Protein AF-0000000067927291 (afdb_homodimer)

InterPro domains:
  IPR000182 GNAT domain [PF00583] (773-874)
  IPR000182 GNAT domain [PS51186] (739-893)
  IPR003781 CoA-binding [PF13380] (13-134)
  IPR003781 CoA-binding [SM00881] (9-104)
  IPR013815 ATP-grasp fold, subdomain 1 [G3DSA:3.30.1490.20] (507-587)
  IPR016102 Succinyl-CoA synthetase-like [G3DSA:3.40.50.261] (130-290)
  IPR016102 Succinyl-CoA synthetase-like [G3DSA:3.40.50.261] (293-460)
  IPR016102 Succinyl-CoA synthetase-like [SSF52210] (132-291)
  IPR016102 Succinyl-CoA synthetase-like [SSF52210] (298-453)
  IPR016181 Acyl-CoA N-acyltransferase [SSF55729] (739-879)
  IPR032875 Succinyl-CoA synthetase-like, flavodoxin domain [PF13607] (151-287)
  IPR036291 NAD(P)-binding domain superfamily [SSF51735] (2-137)
  IPR043938 Ligase-CoA domain [PF19045] (300-453)
  IPR051538 Acyl-CoA Synthetase/Transferase [PTHR43334] (1-709)

Structure (mmCIF, N/CA/C/O backbone):
data_AF-0000000067927291-model_v1
#
loop_
_entity.id
_entity.type
_entity.pdbx_description
1 polymer 'Fused acyl-CoA synthetase: NAD(P)-binding subunit ATP-binding subunit'
#
loop_
_atom_site.group_PDB
_atom_site.id
_atom_site.type_symbol
_atom_site.label_atom_id
_atom_site.label_alt_id
_atom_site.label_comp_id
_atom_site.label_asym_id
_atom_site.label_entity_id
_atom_site.label_seq_id
_atom_site.pdbx_PDB_ins_code
_atom_site.Cartn_x
_atom_site.Cartn_y
_atom_site.Cartn_z
_atom_site.occupancy
_atom_site.B_iso_or_equiv
_atom_site.auth_seq_id
_atom_site.auth_comp_id
_atom_site.auth_asym_id
_atom_site.auth_atom_id
_atom_site.pdbx_PDB_model_num
ATOM 1 N N . MET A 1 1 ? 6.761 37.313 16.044 1 39.29 1 MET A N 1
ATOM 2 C CA . MET A 1 1 ? 7.672 37.076 17.16 1 39.29 1 MET A CA 1
ATOM 3 C C . MET A 1 1 ? 8.146 35.627 17.178 1 39.29 1 MET A C 1
ATOM 5 O O . MET A 1 1 ? 9.057 35.277 17.929 1 39.29 1 MET A O 1
ATOM 9 N N . THR A 1 2 ? 7.203 34.718 16.675 1 59.97 2 THR A N 1
ATOM 10 C CA . THR A 1 2 ? 7.498 33.317 16.955 1 59.97 2 THR A CA 1
ATOM 11 C C . THR A 1 2 ? 8.888 32.945 16.447 1 59.97 2 THR A C 1
ATOM 13 O O . THR A 1 2 ? 9.55 32.074 17.016 1 59.97 2 THR A O 1
ATOM 16 N N . ILE A 1 3 ? 9.36 33.886 15.715 1 76.16 3 ILE A N 1
ATOM 17 C CA . ILE A 1 3 ? 10.673 33.503 15.208 1 76.16 3 ILE A CA 1
ATOM 18 C C . ILE A 1 3 ? 11.736 34.452 15.756 1 76.16 3 ILE A C 1
ATOM 20 O O . ILE A 1 3 ? 12.883 34.436 15.305 1 76.16 3 ILE A O 1
ATOM 24 N N . ARG A 1 4 ? 11.306 35.195 16.749 1 76.97 4 ARG A N 1
ATOM 25 C CA . ARG A 1 4 ? 12.241 36.147 17.34 1 76.97 4 ARG A CA 1
ATOM 26 C C . ARG A 1 4 ? 13.481 35.438 17.874 1 76.97 4 ARG A C 1
ATOM 28 O O . ARG A 1 4 ? 13.373 34.417 18.556 1 76.97 4 ARG A O 1
ATOM 35 N N . ASN A 1 5 ? 14.583 35.977 17.53 1 85.69 5 ASN A N 1
ATOM 36 C CA . ASN A 1 5 ? 15.889 35.558 18.029 1 85.69 5 ASN A CA 1
ATOM 37 C C . ASN A 1 5 ? 16.316 34.222 17.428 1 85.69 5 ASN A C 1
ATOM 39 O O . ASN A 1 5 ? 17.456 33.791 17.609 1 85.69 5 ASN A O 1
ATOM 43 N N . LEU A 1 6 ? 15.419 33.537 16.661 1 89.54 6 LEU A N 1
ATOM 44 C CA . LEU A 1 6 ? 15.745 32.205 16.163 1 89.54 6 LEU A CA 1
ATOM 45 C C . LEU A 1 6 ? 16.793 32.28 15.057 1 89.54 6 LEU A C 1
ATOM 47 O O . LEU A 1 6 ? 17.432 31.276 14.734 1 89.54 6 LEU A O 1
ATOM 51 N N . GLU A 1 7 ? 16.92 33.437 14.497 1 84.71 7 GLU A N 1
ATOM 52 C CA . GLU A 1 7 ? 17.942 33.615 13.47 1 84.71 7 GLU A CA 1
ATOM 53 C C . GLU A 1 7 ? 19.338 33.353 14.028 1 84.71 7 GLU A C 1
ATOM 55 O O . GLU A 1 7 ? 20.229 32.91 13.302 1 84.71 7 GLU A O 1
ATOM 60 N N . TYR A 1 8 ? 19.489 33.599 15.352 1 90.92 8 TYR A N 1
ATOM 61 C CA . TYR A 1 8 ? 20.78 33.406 16.001 1 90.92 8 TYR A CA 1
ATOM 62 C C . TYR A 1 8 ? 21.115 31.924 16.121 1 90.92 8 TYR A C 1
ATOM 64 O O . TYR A 1 8 ? 22.273 31.558 16.334 1 90.92 8 TYR A O 1
ATOM 72 N N . ALA A 1 9 ? 20.168 31.089 16.005 1 92.62 9 ALA A N 1
ATOM 73 C CA . ALA A 1 9 ? 20.406 29.65 16.078 1 92.62 9 ALA A CA 1
ATOM 74 C C . ALA A 1 9 ? 21.059 29.136 14.798 1 92.62 9 ALA A C 1
ATOM 76 O O . ALA A 1 9 ? 21.845 28.186 14.833 1 92.62 9 ALA A O 1
ATOM 77 N N . VAL A 1 10 ? 20.769 29.816 13.646 1 89.65 10 VAL A N 1
ATOM 78 C CA . VAL A 1 10 ? 21.187 29.218 12.382 1 89.65 10 VAL A CA 1
ATOM 79 C C . VAL A 1 10 ? 22.285 30.067 11.746 1 89.65 10 VAL A C 1
ATOM 81 O O . VAL A 1 10 ? 22.965 29.621 10.819 1 89.65 10 VAL A O 1
ATOM 84 N N . SER A 1 11 ? 22.528 31.235 12.314 1 90.54 11 SER A N 1
ATOM 85 C CA . SER A 1 11 ? 23.615 32.084 11.836 1 90.54 11 SER A CA 1
ATOM 86 C C . SER A 1 11 ? 24.28 32.831 12.987 1 90.54 11 SER A C 1
ATOM 88 O O . SER A 1 11 ? 24.363 34.061 12.97 1 90.54 11 SER A O 1
ATOM 90 N N . PRO A 1 12 ? 24.853 32.032 13.885 1 94.62 12 PRO A N 1
ATOM 91 C CA . PRO A 1 12 ? 25.508 32.692 15.017 1 94.62 12 PRO A CA 1
ATOM 92 C C . PRO A 1 12 ? 26.9 33.215 14.671 1 94.62 12 PRO A C 1
ATOM 94 O O . PRO A 1 12 ? 27.595 32.627 13.839 1 94.62 12 PRO A O 1
ATOM 97 N N . LYS A 1 13 ? 27.273 34.23 15.321 1 94.46 13 LYS A N 1
ATOM 98 C CA . LYS A 1 13 ? 28.628 34.754 15.178 1 94.46 13 LYS A CA 1
ATOM 99 C C . LYS A 1 13 ? 29.544 34.218 16.274 1 94.46 13 LYS A C 1
ATOM 101 O O . LYS A 1 13 ? 30.769 34.293 16.159 1 94.46 13 LYS A O 1
ATOM 106 N N . SER A 1 14 ? 28.994 33.765 17.301 1 96.25 14 SER A N 1
ATOM 107 C CA . SER A 1 14 ? 29.726 33.191 18.425 1 96.25 14 SER A CA 1
ATOM 108 C C . SER A 1 14 ? 28.94 32.058 19.076 1 96.25 14 SER A C 1
ATOM 110 O O . SER A 1 14 ? 27.71 32.108 19.144 1 96.25 14 SER A O 1
ATOM 112 N N . VAL A 1 15 ? 29.723 31.017 19.568 1 97.67 15 VAL A N 1
ATOM 113 C CA . VAL A 1 15 ? 29.087 29.844 20.159 1 97.67 15 VAL A CA 1
ATOM 114 C C . VAL A 1 15 ? 29.783 29.482 21.469 1 97.67 15 VAL A C 1
ATOM 116 O O . VAL A 1 15 ? 31.014 29.446 21.535 1 97.67 15 VAL A O 1
ATOM 119 N N . ALA A 1 16 ? 29.025 29.286 22.511 1 98.03 16 ALA A N 1
ATOM 120 C CA . ALA A 1 16 ? 29.535 28.777 23.781 1 98.03 16 ALA A CA 1
ATOM 121 C C . ALA A 1 16 ? 29.058 27.349 24.031 1 98.03 16 ALA A C 1
ATOM 123 O O . ALA A 1 16 ? 27.893 27.026 23.79 1 98.03 16 ALA A O 1
ATOM 124 N N . VAL A 1 17 ? 29.95 26.471 24.428 1 98.26 17 VAL A N 1
ATOM 125 C CA . VAL A 1 17 ? 29.589 25.105 24.789 1 98.26 17 VAL A CA 1
ATOM 126 C C . VAL A 1 17 ? 29.788 24.896 26.289 1 98.26 17 VAL A C 1
ATOM 128 O O . VAL A 1 17 ? 30.921 24.765 26.758 1 98.26 17 VAL A O 1
ATOM 131 N N . VAL A 1 18 ? 28.687 24.84 26.982 1 98.15 18 VAL A N 1
ATOM 132 C CA . VAL A 1 18 ? 28.742 24.654 28.428 1 98.15 18 VAL A CA 1
ATOM 133 C C . VAL A 1 18 ? 28.784 23.164 28.757 1 98.15 18 VAL A C 1
ATOM 135 O O . VAL A 1 18 ? 27.842 22.428 28.454 1 98.15 18 VAL A O 1
ATOM 138 N N . GLY A 1 19 ? 29.745 22.746 29.388 1 96.26 19 GLY A N 1
ATOM 139 C CA . GLY A 1 19 ? 29.973 21.334 29.648 1 96.26 19 GLY A CA 1
ATOM 140 C C . GLY A 1 19 ? 30.997 20.713 28.718 1 96.26 19 GLY A C 1
ATOM 141 O O . GLY A 1 19 ? 31.075 19.488 28.6 1 96.26 19 GLY A O 1
ATOM 142 N N . ALA A 1 20 ? 31.676 21.519 27.994 1 95.77 20 ALA A N 1
ATOM 143 C CA . ALA A 1 20 ? 32.757 21.038 27.138 1 95.77 20 ALA A CA 1
ATOM 144 C C . ALA A 1 20 ? 33.808 20.288 27.952 1 95.77 20 ALA A C 1
ATOM 146 O O . ALA A 1 20 ? 34.139 20.69 29.07 1 95.77 20 ALA A O 1
ATOM 147 N N . THR A 1 21 ? 34.292 19.173 27.376 1 93.27 21 THR A N 1
ATOM 148 C CA . THR A 1 21 ? 35.259 18.346 28.09 1 93.27 21 THR A CA 1
ATOM 149 C C . THR A 1 21 ? 36.159 17.599 27.11 1 93.27 21 THR A C 1
ATOM 151 O O . THR A 1 21 ? 35.913 17.608 25.902 1 93.27 21 THR A O 1
ATOM 154 N N . GLU A 1 22 ? 37.207 17.035 27.665 1 91.79 22 GLU A N 1
ATOM 155 C CA . GLU A 1 22 ? 38.104 16.21 26.862 1 91.79 22 GLU A CA 1
ATOM 156 C C . GLU A 1 22 ? 37.866 14.725 27.119 1 91.79 22 GLU A C 1
ATOM 158 O O . GLU A 1 22 ? 38.477 13.872 26.472 1 91.79 22 GLU A O 1
ATOM 163 N N . ARG A 1 23 ? 36.981 14.514 27.942 1 86.52 23 ARG A N 1
ATOM 164 C CA . ARG A 1 23 ? 36.716 13.125 28.303 1 86.52 23 ARG A CA 1
ATOM 165 C C . ARG A 1 23 ? 36.135 12.353 27.123 1 86.52 23 ARG A C 1
ATOM 167 O O . ARG A 1 23 ? 35.127 12.762 26.543 1 86.52 23 ARG A O 1
ATOM 174 N N . ALA A 1 24 ? 36.681 11.212 26.895 1 83.41 24 ALA A N 1
ATOM 175 C CA . ALA A 1 24 ? 36.243 10.39 25.769 1 83.41 24 ALA A CA 1
ATOM 176 C C . ALA A 1 24 ? 34.835 9.85 25.999 1 83.41 24 ALA A C 1
ATOM 178 O O . ALA A 1 24 ? 34.503 9.413 27.104 1 83.41 24 ALA A O 1
ATOM 179 N N . GLY A 1 25 ? 34.031 9.99 24.954 1 81.99 25 GLY A N 1
ATOM 180 C CA . GLY A 1 25 ? 32.696 9.419 25.03 1 81.99 25 GLY A CA 1
ATOM 181 C C . GLY A 1 25 ? 31.665 10.382 25.587 1 81.99 25 GLY A C 1
ATOM 182 O O . GLY A 1 25 ? 30.468 10.087 25.588 1 81.99 25 GLY A O 1
ATOM 183 N N . ALA A 1 26 ? 32.146 11.476 26.099 1 89.03 26 ALA A N 1
ATOM 184 C CA . ALA A 1 26 ? 31.21 12.455 26.646 1 89.03 26 ALA A CA 1
ATOM 185 C C . ALA A 1 26 ? 30.554 13.269 25.534 1 89.03 26 ALA A C 1
ATOM 187 O O . ALA A 1 26 ? 31.197 13.592 24.532 1 89.03 26 ALA A O 1
ATOM 188 N N . VAL A 1 27 ? 29.321 13.638 25.773 1 91.78 27 VAL A N 1
ATOM 189 C CA . VAL A 1 27 ? 28.552 14.405 24.798 1 91.78 27 VAL A CA 1
ATOM 190 C C . VAL A 1 27 ? 29.218 15.759 24.564 1 91.78 27 VAL A C 1
ATOM 192 O O . VAL A 1 27 ? 29.298 16.23 23.427 1 91.78 27 VAL A O 1
ATOM 195 N N . GLY A 1 28 ? 29.714 16.328 25.631 1 93.63 28 GLY A N 1
ATOM 196 C CA . GLY A 1 28 ? 30.347 17.635 25.537 1 93.63 28 GLY A CA 1
ATOM 197 C C . GLY A 1 28 ? 31.565 17.644 24.633 1 93.63 28 GLY A C 1
ATOM 198 O O . GLY A 1 28 ? 31.832 18.637 23.953 1 93.63 28 GLY A O 1
ATOM 199 N N . ARG A 1 29 ? 32.304 16.586 24.652 1 93.63 29 ARG A N 1
ATOM 200 C CA . ARG A 1 29 ? 33.47 16.466 23.783 1 93.63 29 ARG A CA 1
ATOM 201 C C . ARG A 1 29 ? 33.054 16.376 22.318 1 93.63 29 ARG A C 1
ATOM 203 O O . ARG A 1 29 ? 33.638 17.04 21.46 1 93.63 29 ARG A O 1
ATOM 210 N N . VAL A 1 30 ? 32.094 15.57 22.05 1 92.89 30 VAL A N 1
ATOM 211 C CA . VAL A 1 30 ? 31.645 15.351 20.679 1 92.89 30 VAL A CA 1
ATOM 212 C C . VAL A 1 30 ? 31.12 16.659 20.092 1 92.89 30 VAL A C 1
ATOM 214 O O . VAL A 1 30 ? 31.462 17.022 18.964 1 92.89 30 VAL A O 1
ATOM 217 N N . VAL A 1 31 ? 30.348 17.374 20.87 1 95.82 31 VAL A N 1
ATOM 218 C CA . VAL A 1 31 ? 29.746 18.616 20.397 1 95.82 31 VAL A CA 1
ATOM 219 C C . VAL A 1 31 ? 30.839 19.639 20.097 1 95.82 31 VAL A C 1
ATOM 221 O O . VAL A 1 31 ? 30.83 20.276 19.04 1 95.82 31 VAL A O 1
ATOM 224 N N . PHE A 1 32 ? 31.709 19.757 21.067 1 96.08 32 PHE A N 1
ATOM 225 C CA . PHE A 1 32 ? 32.77 20.743 20.9 1 96.08 32 PHE A CA 1
ATOM 226 C C . PHE A 1 32 ? 33.639 20.404 19.695 1 96.08 32 PHE A C 1
ATOM 228 O O . PHE A 1 32 ? 33.962 21.281 18.89 1 96.08 32 PHE A O 1
ATOM 235 N N . ASN A 1 33 ? 34.022 19.188 19.551 1 94.48 33 ASN A N 1
ATOM 236 C CA . ASN A 1 33 ? 34.829 18.741 18.421 1 94.48 33 ASN A CA 1
ATOM 237 C C . ASN A 1 33 ? 34.12 18.99 17.093 1 94.48 33 ASN A C 1
ATOM 239 O O . ASN A 1 33 ? 34.757 19.352 16.102 1 94.48 33 ASN A O 1
ATOM 243 N N . ASN A 1 34 ? 32.846 18.71 17.05 1 95.45 34 ASN A N 1
ATOM 244 C CA . ASN A 1 34 ? 32.078 18.885 15.822 1 95.45 34 ASN A CA 1
ATOM 245 C C . ASN A 1 34 ? 32.062 20.344 15.374 1 95.45 34 ASN A C 1
ATOM 247 O O . ASN A 1 34 ? 32.068 20.631 14.176 1 95.45 34 ASN A O 1
ATOM 251 N N . ILE A 1 35 ? 32.004 21.266 16.363 1 96.51 35 ILE A N 1
ATOM 252 C CA . ILE A 1 35 ? 32.001 22.687 16.031 1 96.51 35 ILE A CA 1
ATOM 253 C C . ILE A 1 35 ? 33.371 23.093 15.49 1 96.51 35 ILE A C 1
ATOM 255 O O . ILE A 1 35 ? 33.464 23.78 14.471 1 96.51 35 ILE A O 1
ATOM 259 N N . VAL A 1 36 ? 34.392 22.577 16.11 1 95.45 36 VAL A N 1
ATOM 260 C CA . VAL A 1 36 ? 35.756 22.948 15.748 1 95.45 36 VAL A CA 1
ATOM 261 C C . VAL A 1 36 ? 36.123 22.321 14.405 1 95.45 36 VAL A C 1
ATOM 263 O O . VAL A 1 36 ? 36.596 23.011 13.499 1 95.45 36 VAL A O 1
ATOM 266 N N . VAL A 1 37 ? 35.853 21.066 14.296 1 93.15 37 VAL A N 1
ATOM 267 C CA . VAL A 1 37 ? 36.221 20.327 13.092 1 93.15 37 VAL A CA 1
ATOM 268 C C . VAL A 1 37 ? 35.337 20.763 11.927 1 93.15 37 VAL A C 1
ATOM 270 O O . VAL A 1 37 ? 35.762 20.729 10.77 1 93.15 37 VAL A O 1
ATOM 273 N N . GLY A 1 38 ? 34.089 21.13 12.27 1 92.44 38 GLY A N 1
ATOM 274 C CA . GLY A 1 38 ? 33.18 21.594 11.234 1 92.44 38 GLY A CA 1
ATOM 275 C C . GLY A 1 38 ? 33.632 22.885 10.578 1 92.44 38 GLY A C 1
ATOM 276 O O . GLY A 1 38 ? 33.143 23.247 9.506 1 92.44 38 GLY A O 1
ATOM 277 N N . GLY A 1 39 ? 34.579 23.603 11.245 1 92.59 39 GLY A N 1
ATOM 278 C CA . GLY A 1 39 ? 35.176 24.783 10.64 1 92.59 39 GLY A CA 1
ATOM 279 C C . GLY A 1 39 ? 34.423 26.062 10.957 1 92.59 39 GLY A C 1
ATOM 280 O O . GLY A 1 39 ? 34.452 27.015 10.177 1 92.59 39 GLY A O 1
ATOM 281 N N . PHE A 1 40 ? 33.71 26.113 12.047 1 95.29 40 PHE A N 1
ATOM 282 C CA . PHE A 1 40 ? 32.99 27.323 12.423 1 95.29 40 PHE A CA 1
ATOM 283 C C . PHE A 1 40 ? 33.931 28.52 12.476 1 95.29 40 PHE A C 1
ATOM 285 O O . PHE A 1 40 ? 35.005 28.446 13.078 1 95.29 40 PHE A O 1
ATOM 292 N N . GLU A 1 41 ? 33.47 29.569 11.861 1 94.13 41 GLU A N 1
ATOM 293 C CA . GLU A 1 41 ? 34.366 30.707 11.67 1 94.13 41 GLU A CA 1
ATOM 294 C C . GLU A 1 41 ? 34.174 31.75 12.767 1 94.13 41 GLU A C 1
ATOM 296 O O . GLU A 1 41 ? 34.956 32.696 12.874 1 94.13 41 GLU A O 1
ATOM 301 N N . GLY A 1 42 ? 33.172 31.619 13.575 1 94.4 42 GLY A N 1
ATOM 302 C CA . GLY A 1 42 ? 32.943 32.558 14.662 1 94.4 42 GLY A CA 1
ATOM 303 C C . GLY A 1 42 ? 33.693 32.198 15.93 1 94.4 42 GLY A C 1
ATOM 304 O O . GLY A 1 42 ? 34.493 31.26 15.939 1 94.4 42 GLY A O 1
ATOM 305 N N . ASP A 1 43 ? 33.485 32.943 16.981 1 95.97 43 ASP A N 1
ATOM 306 C CA . ASP A 1 43 ? 34.118 32.692 18.272 1 95.97 43 ASP A CA 1
ATOM 307 C C . ASP A 1 43 ? 33.542 31.442 18.933 1 95.97 43 ASP A C 1
ATOM 309 O O . ASP A 1 43 ? 32.331 31.213 18.89 1 95.97 43 ASP A O 1
ATOM 313 N N . ILE A 1 44 ? 34.493 30.62 19.414 1 97.21 44 ILE A N 1
ATOM 314 C CA . ILE A 1 44 ? 34.095 29.401 20.11 1 97.21 44 ILE A CA 1
ATOM 315 C C . ILE A 1 44 ? 34.605 29.437 21.548 1 97.21 44 ILE A C 1
ATOM 317 O O . ILE A 1 44 ? 35.809 29.566 21.783 1 97.21 44 ILE A O 1
ATOM 321 N N . TRP A 1 45 ? 33.715 29.236 22.496 1 97.47 45 TRP A N 1
ATOM 322 C CA . TRP A 1 45 ? 34.101 29.36 23.898 1 97.47 45 TRP A CA 1
ATOM 323 C C . TRP A 1 45 ? 33.67 28.132 24.692 1 97.47 45 TRP A C 1
ATOM 325 O O . TRP A 1 45 ? 32.487 27.967 24.999 1 97.47 45 TRP A O 1
ATOM 335 N N . PRO A 1 46 ? 34.54 27.254 25.086 1 97.7 46 PRO A N 1
ATOM 336 C CA . PRO A 1 46 ? 34.2 26.169 26.009 1 97.7 46 PRO A CA 1
ATOM 337 C C . PRO A 1 46 ? 34.054 26.645 27.453 1 97.7 46 PRO A C 1
ATOM 339 O O . PRO A 1 46 ? 34.81 27.512 27.9 1 97.7 46 PRO A O 1
ATOM 342 N N . VAL A 1 47 ? 33.1 26.171 28.1 1 97.81 47 VAL A N 1
ATOM 343 C CA . VAL A 1 47 ? 32.866 26.523 29.496 1 97.81 47 VAL A CA 1
ATOM 344 C C . VAL A 1 47 ? 32.856 25.26 30.353 1 97.81 47 VAL A C 1
ATOM 346 O O . VAL A 1 47 ? 32.049 24.355 30.128 1 97.81 47 VAL A O 1
ATOM 349 N N . ASN A 1 48 ? 33.645 25.155 31.265 1 96.45 48 ASN A N 1
ATOM 350 C CA . ASN A 1 48 ? 33.77 24.05 32.209 1 96.45 48 ASN A CA 1
ATOM 351 C C . ASN A 1 48 ? 34.652 24.424 33.397 1 96.45 48 ASN A C 1
ATOM 353 O O . ASN A 1 48 ? 35.822 24.768 33.222 1 96.45 48 ASN A O 1
ATOM 357 N N . PRO A 1 49 ? 34.095 24.282 34.56 1 93.18 49 PRO A N 1
ATOM 358 C CA . PRO A 1 49 ? 34.869 24.718 35.725 1 93.18 49 PRO A CA 1
ATOM 359 C C . PRO A 1 49 ? 36.087 23.835 35.988 1 93.18 49 PRO A C 1
ATOM 361 O O . PRO A 1 49 ? 37.008 24.244 36.699 1 93.18 49 PRO A O 1
ATOM 364 N N . LYS A 1 50 ? 36.226 22.72 35.488 1 92.85 50 LYS A N 1
ATOM 365 C CA . LYS A 1 50 ? 37.265 21.753 35.83 1 92.85 50 LYS A CA 1
ATOM 366 C C . LYS A 1 50 ? 38.407 21.792 34.818 1 92.85 50 LYS A C 1
ATOM 368 O O . LYS A 1 50 ? 39.428 21.126 35.002 1 92.85 50 LYS A O 1
ATOM 373 N N . HIS A 1 51 ? 38.253 22.574 33.803 1 92.73 51 HIS A N 1
ATOM 374 C CA . HIS A 1 51 ? 39.257 22.6 32.745 1 92.73 51 HIS A CA 1
ATOM 375 C C . HIS A 1 51 ? 39.732 24.023 32.471 1 92.73 51 HIS A C 1
ATOM 377 O O . HIS A 1 51 ? 38.945 24.97 32.545 1 92.73 51 HIS A O 1
ATOM 383 N N . SER A 1 52 ? 40.941 24.198 32.134 1 91.83 52 SER A N 1
ATOM 384 C CA . SER A 1 52 ? 41.468 25.497 31.729 1 91.83 52 SER A CA 1
ATOM 385 C C . SER A 1 52 ? 41.545 25.613 30.21 1 91.83 52 SER A C 1
ATOM 387 O O . SER A 1 52 ? 41.558 26.719 29.667 1 91.83 52 SER A O 1
ATOM 389 N N . GLN A 1 53 ? 41.617 24.377 29.604 1 93.42 53 GLN A N 1
ATOM 390 C CA . GLN A 1 53 ? 41.646 24.299 28.147 1 93.42 53 GLN A CA 1
ATOM 391 C C . GLN A 1 53 ? 40.912 23.057 27.648 1 93.42 53 GLN A C 1
ATOM 393 O O . GLN A 1 53 ? 40.909 22.021 28.316 1 93.42 53 GLN A O 1
ATOM 398 N N . VAL A 1 54 ? 40.309 23.233 26.601 1 94.04 54 VAL A N 1
ATOM 399 C CA . VAL A 1 54 ? 39.656 22.113 25.931 1 94.04 54 VAL A CA 1
ATOM 400 C C . VAL A 1 54 ? 39.99 22.136 24.441 1 94.04 54 VAL A C 1
ATOM 402 O O . VAL A 1 54 ? 39.665 23.097 23.74 1 94.04 54 VAL A O 1
ATOM 405 N N . VAL A 1 55 ? 40.631 21.092 23.897 1 89.21 55 VAL A N 1
ATOM 406 C CA . VAL A 1 55 ? 40.996 20.908 22.497 1 89.21 55 VAL A CA 1
ATOM 407 C C . VAL A 1 55 ? 41.703 22.158 21.978 1 89.21 55 VAL A C 1
ATOM 409 O O . VAL A 1 55 ? 41.322 22.71 20.943 1 89.21 55 VAL A O 1
ATOM 412 N N . GLY A 1 56 ? 42.57 22.865 22.742 1 87.36 56 GLY A N 1
ATOM 413 C CA . GLY A 1 56 ? 43.41 23.975 22.321 1 87.36 56 GLY A CA 1
ATOM 414 C C . GLY A 1 56 ? 42.75 25.328 22.513 1 87.36 56 GLY A C 1
ATOM 415 O O . GLY A 1 56 ? 43.349 26.364 22.218 1 87.36 56 GLY A O 1
ATOM 416 N N . HIS A 1 57 ? 41.537 25.375 23.023 1 93.93 57 HIS A N 1
ATOM 417 C CA . HIS A 1 57 ? 40.838 26.628 23.285 1 93.93 57 HIS A CA 1
ATOM 418 C C . HIS A 1 57 ? 40.809 26.942 24.777 1 93.93 57 HIS A C 1
ATOM 420 O O . HIS A 1 57 ? 40.647 26.04 25.602 1 93.93 57 HIS A O 1
ATOM 426 N N . PRO A 1 58 ? 40.948 28.183 25.058 1 94.42 58 PRO A N 1
ATOM 427 C CA . PRO A 1 58 ? 40.814 28.553 26.469 1 94.42 58 PRO A CA 1
ATOM 428 C C . PRO A 1 58 ? 39.423 28.259 27.027 1 94.42 58 PRO A C 1
ATOM 430 O O . PRO A 1 58 ? 38.418 28.631 26.416 1 94.42 58 PRO A O 1
ATOM 433 N N . CYS A 1 59 ? 39.455 27.571 28.089 1 96.84 59 CYS A N 1
ATOM 434 C CA . CYS A 1 59 ? 38.206 27.178 28.733 1 96.84 59 CYS A CA 1
ATOM 435 C C . CYS A 1 59 ? 37.876 28.107 29.895 1 96.84 59 CYS A C 1
ATOM 437 O O . CYS A 1 59 ? 38.765 28.503 30.651 1 96.84 59 CYS A O 1
ATOM 439 N N . TYR A 1 60 ? 36.648 28.48 30.031 1 97.1 60 TYR A N 1
ATOM 440 C CA . TYR A 1 60 ? 36.188 29.392 31.072 1 97.1 60 TYR A CA 1
ATOM 441 C C . TYR A 1 60 ? 35.431 28.641 32.16 1 97.1 60 TYR A C 1
ATOM 443 O O . TYR A 1 60 ? 34.707 27.684 31.875 1 97.1 60 TYR A O 1
ATOM 451 N N . GLY A 1 61 ? 35.525 29.074 33.334 1 94.83 61 GLY A N 1
ATOM 452 C CA . GLY A 1 61 ? 34.921 28.373 34.456 1 94.83 61 GLY A CA 1
ATOM 453 C C . GLY A 1 61 ? 33.418 28.558 34.536 1 94.83 61 GLY A C 1
ATOM 454 O O . GLY A 1 61 ? 32.699 27.662 34.984 1 94.83 61 GLY A O 1
ATOM 455 N N . ARG A 1 62 ? 33.046 29.797 34.277 1 93.94 62 ARG A N 1
ATOM 456 C CA . ARG A 1 62 ? 31.624 30.121 34.305 1 93.94 62 ARG A CA 1
ATOM 457 C C . ARG A 1 62 ? 31.245 31.023 33.135 1 93.94 62 ARG A C 1
ATOM 459 O O . ARG A 1 62 ? 32.117 31.584 32.469 1 93.94 62 ARG A O 1
ATOM 466 N N . VAL A 1 63 ? 29.945 31.083 32.892 1 96.08 63 VAL A N 1
ATOM 467 C CA . VAL A 1 63 ? 29.411 31.844 31.767 1 96.08 63 VAL A CA 1
ATOM 468 C C . VAL A 1 63 ? 29.781 33.317 31.918 1 96.08 63 VAL A C 1
ATOM 470 O O . VAL A 1 63 ? 30.064 33.997 30.929 1 96.08 63 VAL A O 1
ATOM 473 N N . SER A 1 64 ? 29.826 33.837 33.105 1 92.75 64 SER A N 1
ATOM 474 C CA . SER A 1 64 ? 30.104 35.244 33.374 1 92.75 64 SER A CA 1
ATOM 475 C C . SER A 1 64 ? 31.528 35.613 32.97 1 92.75 64 SER A C 1
ATOM 477 O O . SER A 1 64 ? 31.829 36.786 32.739 1 92.75 64 SER A O 1
ATOM 479 N N . ASP A 1 65 ? 32.424 34.666 32.85 1 94.26 65 ASP A N 1
ATOM 480 C CA . ASP A 1 65 ? 33.835 34.898 32.557 1 94.26 65 ASP A CA 1
ATOM 481 C C . ASP A 1 65 ? 34.077 34.979 31.051 1 94.26 65 ASP A C 1
ATOM 483 O O . ASP A 1 65 ? 35.186 35.288 30.611 1 94.26 65 ASP A O 1
ATOM 487 N N . LEU A 1 66 ? 33.087 34.774 30.289 1 96.08 66 LEU A N 1
ATOM 488 C CA . LEU A 1 66 ? 33.244 34.786 28.838 1 96.08 66 LEU A CA 1
ATOM 489 C C . LEU A 1 66 ? 33.631 36.177 28.345 1 96.08 66 LEU A C 1
ATOM 491 O O . LEU A 1 66 ? 33.156 37.183 28.877 1 96.08 66 LEU A O 1
ATOM 495 N N . PRO A 1 67 ? 34.442 36.327 27.391 1 94.42 67 PRO A N 1
ATOM 496 C CA . PRO A 1 67 ? 34.911 37.624 26.898 1 94.42 67 PRO A CA 1
ATOM 497 C C . PRO A 1 67 ? 33.826 38.401 26.156 1 94.42 67 PRO A C 1
ATOM 499 O O . PRO A 1 67 ? 33.949 39.614 25.969 1 94.42 67 PRO A O 1
ATOM 502 N N . GLY A 1 68 ? 32.767 37.741 25.711 1 94.7 68 GLY A N 1
ATOM 503 C CA . GLY A 1 68 ? 31.659 38.37 25.01 1 94.7 68 GLY A CA 1
ATOM 504 C C . GLY A 1 68 ? 30.336 37.659 25.226 1 94.7 68 GLY A C 1
ATOM 505 O O . GLY A 1 68 ? 30.252 36.72 26.019 1 94.7 68 GLY A O 1
ATOM 506 N N . ILE A 1 69 ? 29.31 38.212 24.532 1 95.68 69 ILE A N 1
ATOM 507 C CA . ILE A 1 69 ? 27.981 37.613 24.602 1 95.68 69 ILE A CA 1
ATOM 508 C C . ILE A 1 69 ? 27.839 36.545 23.519 1 95.68 69 ILE A C 1
ATOM 510 O O . ILE A 1 69 ? 27.932 36.846 22.327 1 95.68 69 ILE A O 1
ATOM 514 N N . PRO A 1 70 ? 27.675 35.348 23.909 1 96.48 70 PRO A N 1
ATOM 515 C CA . PRO A 1 70 ? 27.459 34.333 22.876 1 96.48 70 PRO A CA 1
ATOM 516 C C . PRO A 1 70 ? 26.102 34.469 22.19 1 96.48 70 PRO A C 1
ATOM 518 O O . PRO A 1 70 ? 25.08 34.637 22.861 1 96.48 70 PRO A O 1
ATOM 521 N N . ASP A 1 71 ? 26.062 34.371 20.872 1 95.63 71 ASP A N 1
ATOM 522 C CA . ASP A 1 71 ? 24.809 34.348 20.123 1 95.63 71 ASP A CA 1
ATOM 523 C C . ASP A 1 71 ? 24.042 33.053 20.377 1 95.63 71 ASP A C 1
ATOM 525 O O . ASP A 1 71 ? 22.813 33.061 20.473 1 95.63 71 ASP A O 1
ATOM 529 N N . LEU A 1 72 ? 24.823 31.934 20.431 1 97.66 72 LEU A N 1
ATOM 530 C CA . LEU A 1 72 ? 24.284 30.593 20.627 1 97.66 72 LEU A CA 1
ATOM 531 C C . LEU A 1 72 ? 25.031 29.865 21.739 1 97.66 72 LEU A C 1
ATOM 533 O O . LEU A 1 72 ? 26.262 29.906 21.796 1 97.66 72 LEU A O 1
ATOM 537 N N . ALA A 1 73 ? 24.297 29.296 22.621 1 98.26 73 ALA A N 1
ATOM 538 C CA . ALA A 1 73 ? 24.894 28.466 23.664 1 98.26 73 ALA A CA 1
ATOM 539 C C . ALA A 1 73 ? 24.408 27.023 23.561 1 98.26 73 ALA A C 1
ATOM 541 O O . ALA A 1 73 ? 23.23 26.776 23.293 1 98.26 73 ALA A O 1
ATOM 542 N N . VAL A 1 74 ? 25.299 26.056 23.673 1 98.32 74 VAL A N 1
ATOM 543 C CA . VAL A 1 74 ? 24.963 24.637 23.718 1 98.32 74 VAL A CA 1
ATOM 544 C C . VAL A 1 74 ? 25.215 24.089 25.121 1 98.32 74 VAL A C 1
ATOM 546 O O . VAL A 1 74 ? 26.336 24.163 25.631 1 98.32 74 VAL A O 1
ATOM 549 N N . ILE A 1 75 ? 24.207 23.55 25.715 1 98.2 75 ILE A N 1
ATOM 550 C CA . ILE A 1 75 ? 24.301 23.094 27.097 1 98.2 75 ILE A CA 1
ATOM 551 C C . ILE A 1 75 ? 24.296 21.568 27.138 1 98.2 75 ILE A C 1
ATOM 553 O O . ILE A 1 75 ? 23.328 20.933 26.712 1 98.2 75 ILE A O 1
ATOM 557 N N . VAL A 1 76 ? 25.308 20.955 27.668 1 96.63 76 VAL A N 1
ATOM 558 C CA . VAL A 1 76 ? 25.452 19.504 27.733 1 96.63 76 VAL A CA 1
ATOM 559 C C . VAL A 1 76 ? 25.824 19.084 29.153 1 96.63 76 VAL A C 1
ATOM 561 O O . VAL A 1 76 ? 26.684 18.221 29.347 1 96.63 76 VAL A O 1
ATOM 564 N N . THR A 1 77 ? 25.216 19.663 30.145 1 95.58 77 THR A N 1
ATOM 565 C CA . THR A 1 77 ? 25.484 19.39 31.553 1 95.58 77 THR A CA 1
ATOM 566 C C . THR A 1 77 ? 24.338 18.6 32.178 1 95.58 77 THR A C 1
ATOM 568 O O . THR A 1 77 ? 23.278 18.446 31.568 1 95.58 77 THR A O 1
ATOM 571 N N . PRO A 1 78 ? 24.52 18.067 33.332 1 93.55 78 PRO A N 1
ATOM 572 C CA . PRO A 1 78 ? 23.436 17.332 33.988 1 93.55 78 PRO A CA 1
ATOM 573 C C . PRO A 1 78 ? 22.179 18.177 34.176 1 93.55 78 PRO A C 1
ATOM 575 O O . PRO A 1 78 ? 22.27 19.394 34.359 1 93.55 78 PRO A O 1
ATOM 578 N N . PRO A 1 79 ? 21.074 17.538 34.245 1 94.66 79 PRO A N 1
ATOM 579 C CA . PRO A 1 79 ? 19.781 18.226 34.198 1 94.66 79 PRO A CA 1
ATOM 580 C C . PRO A 1 79 ? 19.602 19.224 35.339 1 94.66 79 PRO A C 1
ATOM 582 O O . PRO A 1 79 ? 19.033 20.3 35.139 1 94.66 79 PRO A O 1
ATOM 585 N N . ASN A 1 80 ? 20.164 18.955 36.452 1 94.99 80 ASN A N 1
ATOM 586 C CA . ASN A 1 80 ? 19.96 19.801 37.623 1 94.99 80 ASN A CA 1
ATOM 587 C C . ASN A 1 80 ? 20.675 21.141 37.477 1 94.99 80 ASN A C 1
ATOM 589 O O . ASN A 1 80 ? 20.302 22.122 38.123 1 94.99 80 ASN A O 1
ATOM 593 N N . THR A 1 81 ? 21.629 21.244 36.653 1 96.38 81 THR A N 1
ATOM 594 C CA . THR A 1 81 ? 22.432 22.453 36.513 1 96.38 81 THR A CA 1
ATOM 595 C C . THR A 1 81 ? 21.858 23.362 35.43 1 96.38 81 THR A C 1
ATOM 597 O O . THR A 1 81 ? 22.203 24.543 35.355 1 96.38 81 THR A O 1
ATOM 600 N N . VAL A 1 82 ? 20.987 22.917 34.648 1 97.52 82 VAL A N 1
ATOM 601 C CA . VAL A 1 82 ? 20.576 23.571 33.41 1 97.52 82 VAL A CA 1
ATOM 602 C C . VAL A 1 82 ? 19.848 24.874 33.73 1 97.52 82 VAL A C 1
ATOM 604 O O . VAL A 1 82 ? 20.133 25.915 33.134 1 97.52 82 VAL A O 1
ATOM 607 N N . PRO A 1 83 ? 18.881 24.904 34.686 1 97.52 83 PRO A N 1
ATOM 608 C CA . PRO A 1 83 ? 18.199 26.169 34.972 1 97.52 83 PRO A CA 1
ATOM 609 C C . PRO A 1 83 ? 19.16 27.272 35.406 1 97.52 83 PRO A C 1
ATOM 611 O O . PRO A 1 83 ? 19.007 28.426 34.997 1 97.52 83 PRO A O 1
ATOM 614 N N . GLY A 1 84 ? 20.139 26.89 36.193 1 97.13 84 GLY A N 1
ATOM 615 C CA . GLY A 1 84 ? 21.133 27.858 36.629 1 97.13 84 GLY A CA 1
ATOM 616 C C . GLY A 1 84 ? 21.971 28.406 35.49 1 97.13 84 GLY A C 1
ATOM 617 O O . GLY A 1 84 ? 22.239 29.608 35.431 1 97.13 84 GLY A O 1
ATOM 618 N N . ILE A 1 85 ? 22.379 27.595 34.639 1 97.64 85 ILE A N 1
ATOM 619 C CA . ILE A 1 85 ? 23.194 27.976 33.49 1 97.64 85 ILE A CA 1
ATOM 620 C C . ILE A 1 85 ? 22.384 28.877 32.56 1 97.64 85 ILE A C 1
ATOM 622 O O . ILE A 1 85 ? 22.903 29.866 32.037 1 97.64 85 ILE A O 1
ATOM 626 N N . VAL A 1 86 ? 21.099 28.528 32.342 1 97.77 86 VAL A N 1
ATOM 627 C CA . VAL A 1 86 ? 20.227 29.318 31.479 1 97.77 86 VAL A CA 1
ATOM 628 C C . VAL A 1 86 ? 20.066 30.723 32.054 1 97.77 86 VAL A C 1
ATOM 630 O O . VAL A 1 86 ? 20.067 31.708 31.312 1 97.77 86 VAL A O 1
ATOM 633 N N . ARG A 1 87 ? 19.953 30.785 33.345 1 96.77 87 ARG A N 1
ATOM 634 C CA . ARG A 1 87 ? 19.846 32.084 34.001 1 96.77 87 ARG A CA 1
ATOM 635 C C . ARG A 1 87 ? 21.09 32.93 33.747 1 96.77 87 ARG A C 1
ATOM 637 O O . ARG A 1 87 ? 20.986 34.109 33.403 1 96.77 87 ARG A O 1
ATOM 644 N N . GLU A 1 88 ? 22.218 32.347 33.9 1 97.03 88 GLU A N 1
ATOM 645 C CA . GLU A 1 88 ? 23.479 33.051 33.687 1 97.03 88 GLU A CA 1
ATOM 646 C C . GLU A 1 88 ? 23.603 33.537 32.246 1 97.03 88 GLU A C 1
ATOM 648 O O . GLU A 1 88 ? 24.029 34.667 32 1 97.03 88 GLU A O 1
ATOM 653 N N . LEU A 1 89 ? 23.265 32.699 31.339 1 97.61 89 LEU A N 1
ATOM 654 C CA . LEU A 1 89 ? 23.333 33.035 29.921 1 97.61 89 LEU A CA 1
ATOM 655 C C . LEU A 1 89 ? 22.364 34.163 29.583 1 97.61 89 LEU A C 1
ATOM 657 O O . LEU A 1 89 ? 22.708 35.077 28.83 1 97.61 89 LEU A O 1
ATOM 661 N N . ALA A 1 90 ? 21.149 34.025 30.095 1 94.35 90 ALA A N 1
ATOM 662 C CA . ALA A 1 90 ? 20.126 35.04 29.854 1 94.35 90 ALA A CA 1
ATOM 663 C C . ALA A 1 90 ? 20.572 36.403 30.375 1 94.35 90 ALA A C 1
ATOM 665 O O . ALA A 1 90 ? 20.386 37.422 29.705 1 94.35 90 ALA A O 1
ATOM 666 N N . GLU A 1 91 ? 21.124 36.381 31.506 1 93.45 91 GLU A N 1
ATOM 667 C CA . GLU A 1 91 ? 21.611 37.614 32.118 1 93.45 91 GLU A CA 1
ATOM 668 C C . GLU A 1 91 ? 22.745 38.225 31.301 1 93.45 91 GLU A C 1
ATOM 670 O O . GLU A 1 91 ? 22.874 39.448 31.225 1 93.45 91 GLU A O 1
ATOM 675 N N . LYS A 1 92 ? 23.518 37.404 30.739 1 94.8 92 LYS A N 1
ATOM 676 C CA . LYS A 1 92 ? 24.63 37.872 29.916 1 94.8 92 LYS A CA 1
ATOM 677 C C . LYS A 1 92 ? 24.133 38.433 28.587 1 94.8 92 LYS A C 1
ATOM 679 O O . LYS A 1 92 ? 24.829 39.219 27.94 1 94.8 92 LYS A O 1
ATOM 684 N N . GLY A 1 93 ? 22.917 37.939 28.129 1 93.4 93 GLY A N 1
ATOM 685 C CA . GLY A 1 93 ? 22.323 38.487 26.92 1 93.4 93 GLY A CA 1
ATOM 686 C C . GLY A 1 93 ? 22.253 37.486 25.782 1 93.4 93 GLY A C 1
ATOM 687 O O . GLY A 1 93 ? 21.956 37.852 24.643 1 93.4 93 GLY A O 1
ATOM 688 N N . THR A 1 94 ? 22.562 36.249 26.083 1 95.33 94 THR A N 1
ATOM 689 C CA . THR A 1 94 ? 22.458 35.207 25.068 1 95.33 94 THR A CA 1
ATOM 690 C C . THR A 1 94 ? 21.029 35.105 24.542 1 95.33 94 THR A C 1
ATOM 692 O O . THR A 1 94 ? 20.07 35.2 25.312 1 95.33 94 THR A O 1
ATOM 695 N N . ARG A 1 95 ? 20.848 34.871 23.251 1 91.74 95 ARG A N 1
ATOM 696 C CA . ARG A 1 95 ? 19.527 34.949 22.635 1 91.74 95 ARG A CA 1
ATOM 697 C C . ARG A 1 95 ? 18.933 33.558 22.435 1 91.74 95 ARG A C 1
ATOM 699 O O . ARG A 1 95 ? 17.712 33.391 22.448 1 91.74 95 ARG A O 1
ATOM 706 N N . VAL A 1 96 ? 19.78 32.583 22.148 1 95.95 96 VAL A N 1
ATOM 707 C CA . VAL A 1 96 ? 19.276 31.236 21.903 1 95.95 96 VAL A CA 1
ATOM 708 C C . VAL A 1 96 ? 20.168 30.214 22.604 1 95.95 96 VAL A C 1
ATOM 710 O O . VAL A 1 96 ? 21.389 30.384 22.664 1 95.95 96 VAL A O 1
ATOM 713 N N . ALA A 1 97 ? 19.566 29.205 23.155 1 97.6 97 ALA A N 1
ATOM 714 C CA . ALA A 1 97 ? 20.298 28.094 23.758 1 97.6 97 ALA A CA 1
ATOM 715 C C . ALA A 1 97 ? 19.775 26.753 23.252 1 97.6 97 ALA A C 1
ATOM 717 O O . ALA A 1 97 ? 18.567 26.575 23.083 1 97.6 97 ALA A O 1
ATOM 718 N N . VAL A 1 98 ? 20.686 25.84 22.908 1 97.81 98 VAL A N 1
ATOM 719 C CA . VAL A 1 98 ? 20.366 24.451 22.599 1 97.81 98 VAL A CA 1
ATOM 720 C C . VAL A 1 98 ? 20.671 23.568 23.807 1 97.81 98 VAL A C 1
ATOM 722 O O . VAL A 1 98 ? 21.822 23.475 24.24 1 97.81 98 VAL A O 1
ATOM 725 N N . VAL A 1 99 ? 19.68 22.956 24.338 1 97.7 99 VAL A N 1
ATOM 726 C CA . VAL A 1 99 ? 19.855 22.109 25.514 1 97.7 99 VAL A CA 1
ATOM 727 C C . VAL A 1 99 ? 19.82 20.639 25.103 1 97.7 99 VAL A C 1
ATOM 729 O O . VAL A 1 99 ? 18.744 20.06 24.936 1 97.7 99 VAL A O 1
ATOM 732 N N . ILE A 1 100 ? 20.905 20.047 25.053 1 95.71 100 ILE A N 1
ATOM 733 C CA . ILE A 1 100 ? 21.044 18.666 24.606 1 95.71 100 ILE A CA 1
ATOM 734 C C . ILE A 1 100 ? 20.681 17.715 25.745 1 95.71 100 ILE A C 1
ATOM 736 O O . ILE A 1 100 ? 20.175 16.616 25.507 1 95.71 100 ILE A O 1
ATOM 740 N N . THR A 1 101 ? 20.734 18.146 26.914 1 91.95 101 THR A N 1
ATOM 741 C CA . THR A 1 101 ? 20.561 17.375 28.14 1 91.95 101 THR A CA 1
ATOM 742 C C . THR A 1 101 ? 19.142 16.821 28.235 1 91.95 101 THR A C 1
ATOM 744 O O . THR A 1 101 ? 18.173 17.531 27.956 1 91.95 101 THR A O 1
ATOM 747 N N . ALA A 1 102 ? 19.103 15.512 28.588 1 87.46 102 ALA A N 1
ATOM 748 C CA . ALA A 1 102 ? 17.819 14.855 28.821 1 87.46 102 ALA A CA 1
ATOM 749 C C . ALA A 1 102 ? 17.453 14.878 30.302 1 87.46 102 ALA A C 1
ATOM 751 O O . ALA A 1 102 ? 18.294 15.179 31.152 1 87.46 102 ALA A O 1
ATOM 752 N N . GLY A 1 103 ? 16.215 14.623 30.605 1 85.7 103 GLY A N 1
ATOM 753 C CA . GLY A 1 103 ? 15.814 14.442 31.991 1 85.7 103 GLY A CA 1
ATOM 754 C C . GLY A 1 103 ? 15.093 15.647 32.565 1 85.7 103 GLY A C 1
ATOM 755 O O . GLY A 1 103 ? 14.745 15.664 33.747 1 85.7 103 GLY A O 1
ATOM 756 N N . LEU A 1 104 ? 14.988 16.658 31.793 1 90.89 104 LEU A N 1
ATOM 757 C CA . LEU A 1 104 ? 14.182 17.8 32.21 1 90.89 104 LEU A CA 1
ATOM 758 C C . LEU A 1 104 ? 12.71 17.574 31.883 1 90.89 104 LEU A C 1
ATOM 760 O O . LEU A 1 104 ? 12.315 17.622 30.716 1 90.89 104 LEU A O 1
ATOM 764 N N . ASN A 1 105 ? 11.898 17.259 32.888 1 83.48 105 ASN A N 1
ATOM 765 C CA . ASN A 1 105 ? 10.497 16.952 32.62 1 83.48 105 ASN A CA 1
ATOM 766 C C . ASN A 1 105 ? 9.564 17.761 33.517 1 83.48 105 ASN A C 1
ATOM 768 O O . ASN A 1 105 ? 10.022 18.549 34.346 1 83.48 105 ASN A O 1
ATOM 772 N N . HIS A 1 106 ? 8.291 17.609 33.278 1 79.45 106 HIS A N 1
ATOM 773 C CA . HIS A 1 106 ? 7.281 18.307 34.066 1 79.45 106 HIS A CA 1
ATOM 774 C C . HIS A 1 106 ? 7.232 17.776 35.495 1 79.45 106 HIS A C 1
ATOM 776 O O . HIS A 1 106 ? 6.981 18.533 36.435 1 79.45 106 HIS A O 1
ATOM 782 N N . GLY A 1 107 ? 7.446 16.585 35.654 1 77.05 107 GLY A N 1
ATOM 783 C CA . GLY A 1 107 ? 7.332 15.926 36.945 1 77.05 107 GLY A CA 1
ATOM 784 C C . GLY A 1 107 ? 8.36 16.404 37.953 1 77.05 107 GLY A C 1
ATOM 785 O O . GLY A 1 107 ? 8.05 16.57 39.134 1 77.05 107 GLY A O 1
ATOM 786 N N . ASN A 1 108 ? 9.616 16.714 37.449 1 88.4 108 ASN A N 1
ATOM 787 C CA . ASN A 1 108 ? 10.657 17.108 38.392 1 88.4 108 ASN A CA 1
ATOM 788 C C . ASN A 1 108 ? 10.795 18.626 38.473 1 88.4 108 ASN A C 1
ATOM 790 O O . ASN A 1 108 ? 11.617 19.139 39.234 1 88.4 108 ASN A O 1
ATOM 794 N N . GLY A 1 109 ? 10.113 19.353 37.605 1 91.78 109 GLY A N 1
ATOM 795 C CA . GLY A 1 109 ? 10.029 20.802 37.702 1 91.78 109 GLY A CA 1
ATOM 796 C C . GLY A 1 109 ? 11.176 21.513 37.011 1 91.78 109 GLY A C 1
ATOM 797 O O . GLY A 1 109 ? 11.177 22.742 36.904 1 91.78 109 GLY A O 1
ATOM 798 N N . LEU A 1 110 ? 12.196 20.816 36.587 1 94.59 110 LEU A N 1
ATOM 799 C CA . LEU A 1 110 ? 13.387 21.411 35.991 1 94.59 110 LEU A CA 1
ATOM 800 C C . LEU A 1 110 ? 13.052 22.094 34.67 1 94.59 110 LEU A C 1
ATOM 802 O O . LEU A 1 110 ? 13.653 23.113 34.323 1 94.59 110 LEU A O 1
ATOM 806 N N . ARG A 1 111 ? 12.165 21.558 33.961 1 95.1 111 ARG A N 1
ATOM 807 C CA . ARG A 1 111 ? 11.741 22.15 32.696 1 95.1 111 ARG A CA 1
ATOM 808 C C . ARG A 1 111 ? 11.183 23.553 32.908 1 95.1 111 ARG A C 1
ATOM 810 O O . ARG A 1 111 ? 11.582 24.496 32.221 1 95.1 111 ARG A O 1
ATOM 817 N N . GLN A 1 112 ? 10.265 23.679 33.871 1 94.63 112 GLN A N 1
ATOM 818 C CA . GLN A 1 112 ? 9.652 24.974 34.145 1 94.63 112 GLN A CA 1
ATOM 819 C C . GLN A 1 112 ? 10.68 25.966 34.683 1 94.63 112 GLN A C 1
ATOM 821 O O . GLN A 1 112 ? 10.657 27.146 34.328 1 94.63 112 GLN A O 1
ATOM 826 N N . ALA A 1 113 ? 11.542 25.458 35.5 1 96.31 113 ALA A N 1
ATOM 827 C CA . ALA A 1 113 ? 12.594 26.313 36.043 1 96.31 113 ALA A CA 1
ATOM 828 C C . ALA A 1 113 ? 13.47 26.88 34.929 1 96.31 113 ALA A C 1
ATOM 830 O O . ALA A 1 113 ? 13.88 28.042 34.984 1 96.31 113 ALA A O 1
ATOM 831 N N . MET A 1 114 ? 13.774 26.082 34 1 96.65 114 MET A N 1
ATOM 832 C CA . MET A 1 114 ? 14.563 26.498 32.844 1 96.65 114 MET A CA 1
ATOM 833 C C . MET A 1 114 ? 13.832 27.57 32.044 1 96.65 114 MET A C 1
ATOM 835 O O . MET A 1 114 ? 14.425 28.583 31.669 1 96.65 114 MET A O 1
ATOM 839 N N . LEU A 1 115 ? 12.554 27.4 31.825 1 95 115 LEU A N 1
ATOM 840 C CA . LEU A 1 115 ? 11.76 28.336 31.036 1 95 115 LEU A CA 1
ATOM 841 C C . LEU A 1 115 ? 11.599 29.664 31.768 1 95 115 LEU A C 1
ATOM 843 O O . LEU A 1 115 ? 11.648 30.729 31.148 1 95 115 LEU A O 1
ATOM 847 N N . ASP A 1 116 ? 11.419 29.564 33.034 1 94.19 116 ASP A N 1
ATOM 848 C CA . ASP A 1 116 ? 11.284 30.766 33.85 1 94.19 116 ASP A CA 1
ATOM 849 C C . ASP A 1 116 ? 12.565 31.597 33.822 1 94.19 116 ASP A C 1
ATOM 851 O O . ASP A 1 116 ? 12.514 32.828 33.87 1 94.19 116 ASP A O 1
ATOM 855 N N . ALA A 1 117 ? 13.616 30.917 33.763 1 95.46 117 ALA A N 1
ATOM 856 C CA . ALA A 1 117 ? 14.913 31.589 33.729 1 95.46 117 ALA A CA 1
ATOM 857 C C . ALA A 1 117 ? 15.129 32.296 32.394 1 95.46 117 ALA A C 1
ATOM 859 O O . ALA A 1 117 ? 15.767 33.35 32.339 1 95.46 117 ALA A O 1
ATOM 860 N N . ALA A 1 118 ? 14.596 31.798 31.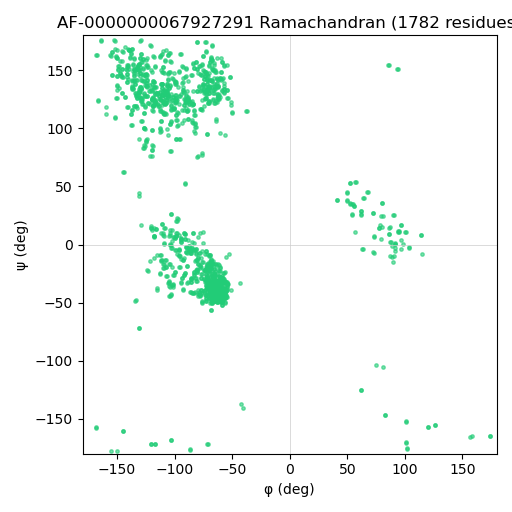341 1 93.13 118 ALA A N 1
ATOM 861 C CA . ALA A 1 118 ? 14.816 32.31 29.991 1 93.13 118 ALA A CA 1
ATOM 862 C C . ALA A 1 118 ? 13.85 33.448 29.672 1 93.13 118 ALA A C 1
ATOM 864 O O . ALA A 1 118 ? 14.176 34.349 28.896 1 93.13 118 ALA A O 1
ATOM 865 N N . LYS A 1 119 ? 12.672 33.458 30.242 1 88.53 119 LYS A N 1
ATOM 866 C CA . LYS A 1 119 ? 11.516 34.265 29.863 1 88.53 119 LYS A CA 1
ATOM 867 C C . LYS A 1 119 ? 11.83 35.755 29.962 1 88.53 119 LYS A C 1
ATOM 869 O O . LYS A 1 119 ? 11.527 36.521 29.044 1 88.53 119 LYS A O 1
ATOM 874 N N . PRO A 1 120 ? 12.542 36.231 30.974 1 83.4 120 PRO A N 1
ATOM 875 C CA . PRO A 1 120 ? 12.74 37.674 31.134 1 83.4 120 PRO A CA 1
ATOM 876 C C . PRO A 1 120 ? 13.548 38.288 29.993 1 83.4 120 PRO A C 1
ATOM 878 O O . PRO A 1 120 ? 13.315 39.44 29.617 1 83.4 120 PRO A O 1
ATOM 881 N N . SER A 1 121 ? 14.459 37.59 29.445 1 84.98 121 SER A N 1
ATOM 882 C CA . SER A 1 121 ? 15.319 38.09 28.378 1 84.98 121 SER A CA 1
ATOM 883 C C . SER A 1 121 ? 14.822 37.636 27.009 1 84.98 121 SER A C 1
ATOM 885 O O . SER A 1 121 ? 15.47 37.892 25.992 1 84.98 121 SER A O 1
ATOM 887 N N . LEU A 1 122 ? 13.737 37.031 26.779 1 86.03 122 LEU A N 1
ATOM 888 C CA . LEU A 1 122 ? 13.153 36.491 25.557 1 86.03 122 LEU A CA 1
ATOM 889 C C . LEU A 1 122 ? 14.137 35.569 24.844 1 86.03 122 LEU A C 1
ATOM 891 O O . LEU A 1 122 ? 14.279 35.631 23.621 1 86.03 122 LEU A O 1
ATOM 895 N N . MET A 1 123 ? 14.977 34.816 25.794 1 92.02 123 MET A N 1
ATOM 896 C CA . MET A 1 123 ? 15.872 33.813 25.226 1 92.02 123 MET A CA 1
ATOM 897 C C . MET A 1 123 ? 15.091 32.594 24.748 1 92.02 123 MET A C 1
ATOM 899 O O . MET A 1 123 ? 14.211 32.099 25.454 1 92.02 123 MET A O 1
ATOM 903 N N . ARG A 1 124 ? 15.335 32.178 23.508 1 94.89 124 ARG A N 1
ATOM 904 C CA . ARG A 1 124 ? 14.636 31.027 22.946 1 94.89 124 ARG A CA 1
ATOM 905 C C . ARG A 1 124 ? 15.38 29.732 23.253 1 94.89 124 ARG A C 1
ATOM 907 O O . ARG A 1 124 ? 16.612 29.708 23.275 1 94.89 124 ARG A O 1
ATOM 914 N N . ILE A 1 125 ? 14.69 28.626 23.571 1 96.19 125 ILE A N 1
ATOM 915 C CA . ILE A 1 125 ? 15.285 27.352 23.958 1 96.19 125 ILE A CA 1
ATOM 916 C C . ILE A 1 125 ? 14.919 26.279 22.935 1 96.19 125 ILE A C 1
ATOM 918 O O . ILE A 1 125 ? 13.738 26.01 22.705 1 96.19 125 ILE A O 1
ATOM 922 N N . ILE A 1 126 ? 15.904 25.628 22.311 1 96.02 126 ILE A N 1
ATOM 923 C CA . ILE A 1 126 ? 15.707 24.432 21.499 1 96.02 126 ILE A CA 1
ATOM 924 C C . ILE A 1 126 ? 15.993 23.188 22.336 1 96.02 126 ILE A C 1
ATOM 926 O O . ILE A 1 126 ? 17.088 23.039 22.885 1 96.02 126 ILE A O 1
ATOM 930 N N . GLY A 1 127 ? 15.127 22.267 22.386 1 93.76 127 GLY A N 1
ATOM 931 C CA . GLY A 1 127 ? 15.204 21.131 23.292 1 93.76 127 GLY A CA 1
ATOM 932 C C . GLY A 1 127 ? 14.314 21.279 24.511 1 93.76 127 GLY A C 1
ATOM 933 O O . GLY A 1 127 ? 13.272 21.935 24.45 1 93.76 127 GLY A O 1
ATOM 934 N N . PRO A 1 128 ? 14.739 20.642 25.552 1 94.62 128 PRO A N 1
ATOM 935 C CA . PRO A 1 128 ? 15.894 19.787 25.836 1 94.62 128 PRO A CA 1
ATOM 936 C C . PRO A 1 128 ? 15.796 18.419 25.163 1 94.62 128 PRO A C 1
ATOM 938 O O . PRO A 1 128 ? 14.929 18.207 24.311 1 94.62 128 PRO A O 1
ATOM 941 N N . ASN A 1 129 ? 16.697 17.514 25.479 1 90.51 129 ASN A N 1
ATOM 942 C CA . ASN A 1 129 ? 16.707 16.156 24.947 1 90.51 129 ASN A CA 1
ATOM 943 C C . ASN A 1 129 ? 16.759 16.151 23.422 1 90.51 129 ASN A C 1
ATOM 945 O O . ASN A 1 129 ? 15.895 15.562 22.77 1 90.51 129 ASN A O 1
ATOM 949 N N . THR A 1 130 ? 17.703 16.812 22.863 1 93.21 130 THR A N 1
ATOM 950 C CA . THR A 1 130 ? 17.87 16.96 21.422 1 93.21 130 THR A CA 1
ATOM 951 C C . THR A 1 130 ? 19.279 16.557 20.997 1 93.21 130 THR A C 1
ATOM 953 O O . THR A 1 130 ? 20.191 16.501 21.825 1 93.21 130 THR A O 1
ATOM 956 N N . VAL A 1 131 ? 19.382 16.258 19.74 1 93.52 131 VAL A N 1
ATOM 957 C CA . VAL A 1 131 ? 20.698 15.965 19.181 1 93.52 131 VAL A CA 1
ATOM 958 C C . VAL A 1 131 ? 21.436 17.269 18.885 1 93.52 131 VAL A C 1
ATOM 960 O O . VAL A 1 131 ? 22.668 17.293 18.828 1 93.52 131 VAL A O 1
ATOM 963 N N . GLY A 1 132 ? 20.715 18.324 18.704 1 95.07 132 GLY A N 1
ATOM 964 C CA . GLY A 1 132 ? 21.304 19.619 18.4 1 95.07 132 GLY A CA 1
ATOM 965 C C . GLY A 1 132 ? 20.847 20.184 17.068 1 95.07 132 GLY A C 1
ATOM 966 O O . GLY A 1 132 ? 19.74 19.894 16.612 1 95.07 132 GLY A O 1
ATOM 967 N N . LEU A 1 133 ? 21.609 21.047 16.499 1 96.36 133 LEU A N 1
ATOM 968 C CA . LEU A 1 133 ? 21.264 21.644 15.214 1 96.36 133 LEU A CA 1
ATOM 969 C C . LEU A 1 133 ? 22.503 21.808 14.34 1 96.36 133 LEU A C 1
ATOM 971 O O . LEU A 1 133 ? 23.627 21.827 14.846 1 96.36 133 LEU A O 1
ATOM 975 N N . MET A 1 134 ? 22.306 21.802 13.113 1 96.81 134 MET A N 1
ATOM 976 C CA . MET A 1 134 ? 23.347 22.003 12.109 1 96.81 134 MET A CA 1
ATOM 977 C C . MET A 1 134 ? 22.933 23.07 11.102 1 96.81 134 MET A C 1
ATOM 979 O O . MET A 1 134 ? 21.768 23.139 10.707 1 96.81 134 MET A O 1
ATOM 983 N N . ALA A 1 135 ? 23.812 23.93 10.811 1 95.74 135 ALA A N 1
ATOM 984 C CA . ALA A 1 135 ? 23.67 24.923 9.749 1 95.74 135 ALA A CA 1
ATOM 985 C C . ALA A 1 135 ? 24.863 24.883 8.798 1 95.74 135 ALA A C 1
ATOM 987 O O . ALA A 1 135 ? 25.775 25.707 8.902 1 95.74 135 ALA A O 1
ATOM 988 N N . PRO A 1 136 ? 24.808 24.004 7.883 1 94.03 136 PRO A N 1
ATOM 989 C CA . PRO A 1 136 ? 25.958 23.75 7.012 1 94.03 136 PRO A CA 1
ATOM 990 C C . PRO A 1 136 ? 26.45 25.01 6.302 1 94.03 136 PRO A C 1
ATOM 992 O O . PRO A 1 136 ? 27.659 25.228 6.192 1 94.03 136 PRO A O 1
ATOM 995 N N . PRO A 1 137 ? 25.561 25.894 5.827 1 89.41 137 PRO A N 1
ATOM 996 C CA . PRO A 1 137 ? 26.064 27.111 5.185 1 89.41 137 PRO A CA 1
ATOM 997 C C . PRO A 1 137 ? 26.94 27.949 6.113 1 89.41 137 PRO A C 1
ATOM 999 O O . PRO A 1 137 ? 27.843 28.65 5.65 1 89.41 137 PRO A O 1
ATOM 1002 N N . ALA A 1 138 ? 26.714 27.89 7.378 1 91.76 138 ALA A N 1
ATOM 1003 C CA . ALA A 1 138 ? 27.501 28.615 8.372 1 91.76 138 ALA A CA 1
ATOM 1004 C C . ALA A 1 138 ? 28.618 27.74 8.933 1 91.76 138 ALA A C 1
ATOM 1006 O O . ALA A 1 138 ? 29.278 28.112 9.906 1 91.76 138 ALA A O 1
ATOM 1007 N N . LYS A 1 139 ? 28.792 26.494 8.4 1 95.38 139 LYS A N 1
ATOM 1008 C CA . LYS A 1 139 ? 29.767 25.506 8.853 1 95.38 139 LYS A CA 1
ATOM 1009 C C . LYS A 1 139 ? 29.604 25.215 10.342 1 95.38 139 LYS A C 1
ATOM 1011 O O . LYS A 1 139 ? 30.593 25.079 11.065 1 95.38 139 LYS A O 1
ATOM 1016 N N . LEU A 1 140 ? 28.428 25.273 10.796 1 96.32 140 LEU A N 1
ATOM 1017 C CA . LEU A 1 140 ? 28.122 25.035 12.203 1 96.32 140 LEU A CA 1
ATOM 1018 C C . LEU A 1 140 ? 27.53 23.644 12.403 1 96.32 140 LEU A C 1
ATOM 1020 O O . LEU A 1 140 ? 26.513 23.304 11.794 1 96.32 140 LEU A O 1
ATOM 1024 N N . ASN A 1 141 ? 28.151 22.816 13.17 1 96.95 141 ASN A N 1
ATOM 1025 C CA . ASN A 1 141 ? 27.625 21.544 13.653 1 96.95 141 ASN A CA 1
ATOM 1026 C C . ASN A 1 141 ? 27.561 21.505 15.177 1 96.95 141 ASN A C 1
ATOM 1028 O O . ASN A 1 141 ? 28.433 20.923 15.824 1 96.95 141 ASN A O 1
ATOM 1032 N N . ALA A 1 142 ? 26.527 22.092 15.721 1 96.82 142 ALA A N 1
ATOM 1033 C CA . ALA A 1 142 ? 26.319 22.138 17.166 1 96.82 142 ALA A CA 1
ATOM 1034 C C . ALA A 1 142 ? 25.498 20.942 17.641 1 96.82 142 ALA A C 1
ATOM 1036 O O . ALA A 1 142 ? 24.42 21.11 18.214 1 96.82 142 ALA A O 1
ATOM 1037 N N . SER A 1 143 ? 25.926 19.751 17.288 1 95.53 143 SER A N 1
ATOM 1038 C CA . SER A 1 143 ? 25.226 18.511 17.605 1 95.53 143 SER A CA 1
ATOM 1039 C C . SER A 1 143 ? 26.203 17.409 18.001 1 95.53 143 SER A C 1
ATOM 1041 O O . SER A 1 143 ? 27.419 17.583 17.893 1 95.53 143 SER A O 1
ATOM 1043 N N . PHE A 1 144 ? 25.74 16.386 18.52 1 93.44 144 PHE A N 1
ATOM 1044 C CA . PHE A 1 144 ? 26.596 15.236 18.785 1 93.44 144 PHE A CA 1
ATOM 1045 C C . PHE A 1 144 ? 26.367 14.141 17.75 1 93.44 144 PHE A C 1
ATOM 1047 O O . PHE A 1 144 ? 26.457 12.953 18.065 1 93.44 144 PHE A O 1
ATOM 1054 N N . ALA A 1 145 ? 25.916 14.557 16.54 1 91.81 145 ALA A N 1
ATOM 1055 C CA . ALA A 1 145 ? 25.803 13.631 15.417 1 91.81 145 ALA A CA 1
ATOM 1056 C C . ALA A 1 145 ? 27.154 13.004 15.086 1 91.81 145 ALA A C 1
ATOM 1058 O O . ALA A 1 145 ? 28.203 13.585 15.374 1 91.81 145 ALA A O 1
ATOM 1059 N N . HIS A 1 146 ? 27.158 11.911 14.488 1 89.24 146 HIS A N 1
ATOM 1060 C CA . HIS A 1 146 ? 28.363 11.131 14.231 1 89.24 146 HIS A CA 1
ATOM 1061 C C . HIS A 1 146 ? 29.116 11.663 13.017 1 89.24 146 HIS A C 1
ATOM 1063 O O . HIS A 1 146 ? 30.278 11.312 12.797 1 89.24 146 HIS A O 1
ATOM 1069 N N . MET A 1 147 ? 28.371 12.538 12.276 1 90.72 147 MET A N 1
ATOM 1070 C CA . MET A 1 147 ? 29.027 13.131 11.114 1 90.72 147 MET A CA 1
ATOM 1071 C C . MET A 1 147 ? 28.397 14.474 10.76 1 90.72 147 MET A C 1
ATOM 1073 O O . MET A 1 147 ? 27.297 14.789 11.219 1 90.72 147 MET A O 1
ATOM 1077 N N . ALA A 1 148 ? 29.118 15.223 9.914 1 92.9 148 ALA A N 1
ATOM 1078 C CA . ALA A 1 148 ? 28.61 16.508 9.44 1 92.9 148 ALA A CA 1
ATOM 1079 C C . ALA A 1 148 ? 27.671 16.322 8.252 1 92.9 148 ALA A C 1
ATOM 1081 O O . ALA A 1 148 ? 27.77 15.333 7.523 1 92.9 148 ALA A O 1
ATOM 1082 N N . ALA A 1 149 ? 26.78 17.201 8.112 1 92.97 149 ALA A N 1
ATOM 1083 C CA . ALA A 1 149 ? 25.875 17.189 6.965 1 92.97 149 ALA A CA 1
ATOM 1084 C C . ALA A 1 149 ? 26.449 17.999 5.806 1 92.97 149 ALA A C 1
ATOM 1086 O O . ALA A 1 149 ? 27.086 19.034 6.018 1 92.97 149 ALA A O 1
ATOM 1087 N N . ARG A 1 150 ? 26.204 17.555 4.623 1 90.66 150 ARG A N 1
ATOM 1088 C CA . ARG A 1 150 ? 26.598 18.305 3.435 1 90.66 150 ARG A CA 1
ATOM 1089 C C . ARG A 1 150 ? 25.688 19.51 3.221 1 90.66 150 ARG A C 1
ATOM 1091 O O . ARG A 1 150 ? 24.48 19.43 3.451 1 90.66 150 ARG A O 1
ATOM 1098 N N . PRO A 1 151 ? 26.294 20.61 2.764 1 92.21 151 PRO A N 1
ATOM 1099 C CA . PRO A 1 151 ? 25.438 21.761 2.468 1 92.21 151 PRO A CA 1
ATOM 1100 C C . PRO A 1 151 ? 24.515 21.518 1.276 1 92.21 151 PRO A C 1
ATOM 1102 O O . PRO A 1 151 ? 24.908 20.859 0.31 1 92.21 151 PRO A O 1
ATOM 1105 N N . GLY A 1 152 ? 23.329 21.978 1.382 1 89.74 152 GLY A N 1
ATOM 1106 C CA . GLY A 1 152 ? 22.335 21.857 0.327 1 89.74 152 GLY A CA 1
ATOM 1107 C C . GLY A 1 152 ? 21.107 22.715 0.564 1 89.74 152 GLY A C 1
ATOM 1108 O O . GLY A 1 152 ? 21.18 23.739 1.246 1 89.74 152 GLY A O 1
ATOM 1109 N N . ASN A 1 153 ? 19.966 22.389 -0.033 1 88.09 153 ASN A N 1
ATOM 1110 C CA . ASN A 1 153 ? 18.818 23.289 -0.027 1 88.09 153 ASN A CA 1
ATOM 1111 C C . ASN A 1 153 ? 17.603 22.644 0.635 1 88.09 153 ASN A C 1
ATOM 1113 O O . ASN A 1 153 ? 16.486 23.152 0.523 1 88.09 153 ASN A O 1
ATOM 1117 N N . ILE A 1 154 ? 17.796 21.579 1.317 1 91.3 154 ILE A N 1
ATOM 1118 C CA . ILE A 1 154 ? 16.703 20.923 2.025 1 91.3 154 ILE A CA 1
ATOM 1119 C C . ILE A 1 154 ? 16.84 21.168 3.526 1 91.3 154 ILE A C 1
ATOM 1121 O O . ILE A 1 154 ? 17.93 21.03 4.087 1 91.3 154 ILE A O 1
ATOM 1125 N N . ALA A 1 155 ? 15.813 21.552 4.161 1 95.65 155 ALA A N 1
ATOM 1126 C CA . ALA A 1 155 ? 15.815 21.687 5.615 1 95.65 155 ALA A CA 1
ATOM 1127 C C . ALA A 1 155 ? 15.161 20.479 6.279 1 95.65 155 ALA A C 1
ATOM 1129 O O . ALA A 1 155 ? 14.165 19.951 5.779 1 95.65 155 ALA A O 1
ATOM 1130 N N . LEU A 1 156 ? 15.722 20.049 7.366 1 95.9 156 LEU A N 1
ATOM 1131 C CA . LEU A 1 156 ? 15.192 18.91 8.107 1 95.9 156 LEU A CA 1
ATOM 1132 C C . LEU A 1 156 ? 14.789 19.32 9.52 1 95.9 156 LEU A C 1
ATOM 1134 O O . LEU A 1 156 ? 15.61 19.845 10.276 1 95.9 156 LEU A O 1
ATOM 1138 N N . ILE A 1 157 ? 13.551 19.168 9.84 1 96.8 157 ILE A N 1
ATOM 1139 C CA . ILE A 1 157 ? 13.036 19.32 11.197 1 96.8 157 ILE A CA 1
ATOM 1140 C C . ILE A 1 157 ? 12.627 17.956 11.749 1 96.8 157 ILE A C 1
ATOM 1142 O O . ILE A 1 157 ? 11.767 17.281 11.179 1 96.8 157 ILE A O 1
ATOM 1146 N N . SER A 1 158 ? 13.189 17.596 12.851 1 95.87 158 SER A N 1
ATOM 1147 C CA . SER A 1 158 ? 12.885 16.256 13.343 1 95.87 158 SER A CA 1
ATOM 1148 C C . SER A 1 158 ? 12.634 16.263 14.847 1 95.87 158 SER A C 1
ATOM 1150 O O . SER A 1 158 ? 13.375 16.897 15.602 1 95.87 158 SER A O 1
ATOM 1152 N N . GLN A 1 159 ? 11.662 15.607 15.267 1 93.21 159 GLN A N 1
ATOM 1153 C CA . GLN A 1 159 ? 11.39 15.429 16.689 1 93.21 159 GLN A CA 1
ATOM 1154 C C . GLN A 1 159 ? 12.147 14.228 17.248 1 93.21 159 GLN A C 1
ATOM 1156 O O . GLN A 1 159 ? 12.199 14.032 18.464 1 93.21 159 GLN A O 1
ATOM 1161 N N . SER A 1 160 ? 12.787 13.479 16.363 1 90.98 160 SER A N 1
ATOM 1162 C CA . SER A 1 160 ? 13.589 12.328 16.764 1 90.98 160 SER A CA 1
ATOM 1163 C C . SER A 1 160 ? 15.05 12.505 16.363 1 90.98 160 SER A C 1
ATOM 1165 O O . SER A 1 160 ? 15.368 12.579 15.174 1 90.98 160 SER A O 1
ATOM 1167 N N . GLY A 1 161 ? 15.877 12.499 17.376 1 91.69 161 GLY A N 1
ATOM 1168 C CA . GLY A 1 161 ? 17.301 12.608 17.102 1 91.69 161 GLY A CA 1
ATOM 1169 C C . GLY A 1 161 ? 17.841 11.451 16.282 1 91.69 161 GLY A C 1
ATOM 1170 O O . GLY A 1 161 ? 18.67 11.649 15.391 1 91.69 161 GLY A O 1
ATOM 1171 N N . ALA A 1 162 ? 17.355 10.268 16.542 1 90.49 162 ALA A N 1
ATOM 1172 C CA . ALA A 1 162 ? 17.796 9.065 15.841 1 90.49 162 ALA A CA 1
ATOM 1173 C C . ALA A 1 162 ? 17.449 9.135 14.357 1 90.49 162 ALA A C 1
ATOM 1175 O O . ALA A 1 162 ? 18.238 8.716 13.508 1 90.49 162 ALA A O 1
ATOM 1176 N N . ILE A 1 163 ? 16.319 9.624 14.034 1 91.98 163 ILE A N 1
ATOM 1177 C CA . ILE A 1 163 ? 15.897 9.752 12.643 1 91.98 163 ILE A CA 1
ATOM 1178 C C . ILE A 1 163 ? 16.734 10.823 11.947 1 91.98 163 ILE A C 1
ATOM 1180 O O . ILE A 1 163 ? 17.144 10.649 10.797 1 91.98 163 ILE A O 1
ATOM 1184 N N . ALA A 1 164 ? 16.989 11.87 12.626 1 93.47 164 ALA A N 1
ATOM 1185 C CA . ALA A 1 164 ? 17.797 12.942 12.049 1 93.47 164 ALA A CA 1
ATOM 1186 C C . ALA A 1 164 ? 19.18 12.433 11.652 1 93.47 164 ALA A C 1
ATOM 1188 O O . ALA A 1 164 ? 19.638 12.67 10.532 1 93.47 164 ALA A O 1
ATOM 1189 N N . THR A 1 165 ? 19.823 11.743 12.557 1 92.74 165 THR A N 1
ATOM 1190 C CA . THR A 1 165 ? 21.177 11.266 12.293 1 92.74 165 THR A CA 1
ATOM 1191 C C . THR A 1 165 ? 21.172 10.209 11.193 1 92.74 165 THR A C 1
ATOM 1193 O O . THR A 1 165 ? 22.114 10.124 10.402 1 92.74 165 THR A O 1
ATOM 1196 N N . SER A 1 166 ? 20.133 9.438 11.175 1 92.49 166 SER A N 1
ATOM 1197 C CA . SER A 1 166 ? 20.016 8.427 10.13 1 92.49 166 SER A CA 1
ATOM 1198 C C . SER A 1 166 ? 19.888 9.068 8.752 1 92.49 166 SER A C 1
ATOM 1200 O O . SER A 1 166 ? 20.467 8.582 7.779 1 92.49 166 SER A O 1
ATOM 1202 N N . LEU A 1 167 ? 19.138 10.093 8.681 1 91.57 167 LEU A N 1
ATOM 1203 C CA . LEU A 1 167 ? 18.944 10.783 7.41 1 91.57 167 LEU A CA 1
ATOM 1204 C C . LEU A 1 167 ? 20.23 11.472 6.964 1 91.57 167 LEU A C 1
ATOM 1206 O O . LEU A 1 167 ? 20.539 11.506 5.771 1 91.57 167 LEU A O 1
ATOM 1210 N N . ILE A 1 168 ? 20.964 11.979 7.933 1 92.06 168 ILE A N 1
ATOM 1211 C CA . ILE A 1 168 ? 22.253 12.592 7.628 1 92.06 168 ILE A CA 1
ATOM 1212 C C . ILE A 1 168 ? 23.2 11.542 7.052 1 92.06 168 ILE A C 1
ATOM 1214 O O . ILE A 1 168 ? 23.886 11.794 6.059 1 92.06 168 ILE A O 1
ATOM 1218 N N . ASP A 1 169 ? 23.172 10.423 7.687 1 91.05 169 ASP A N 1
ATOM 1219 C CA . ASP A 1 169 ? 24.025 9.318 7.263 1 91.05 169 ASP A CA 1
ATOM 1220 C C . ASP A 1 169 ? 23.66 8.849 5.857 1 91.05 169 ASP A C 1
ATOM 1222 O O . ASP A 1 169 ? 24.54 8.618 5.026 1 91.05 169 ASP A O 1
ATOM 1226 N N . TRP A 1 170 ? 22.456 8.729 5.584 1 86.58 170 TRP A N 1
ATOM 1227 C CA . TRP A 1 170 ? 21.963 8.325 4.272 1 86.58 170 TRP A CA 1
ATOM 1228 C C . TRP A 1 170 ? 22.316 9.365 3.214 1 86.58 170 TRP A C 1
ATOM 1230 O O . TRP A 1 170 ? 22.736 9.017 2.108 1 86.58 170 TRP A O 1
ATOM 1240 N N . ALA A 1 171 ? 22.15 10.611 3.498 1 85.7 171 ALA A N 1
ATOM 1241 C CA . ALA A 1 171 ? 22.354 11.719 2.568 1 85.7 171 ALA A CA 1
ATOM 1242 C C . ALA A 1 171 ? 23.81 11.795 2.117 1 85.7 171 ALA A C 1
ATOM 1244 O O . ALA A 1 171 ? 24.097 12.206 0.99 1 85.7 171 ALA A O 1
ATOM 1245 N N . ALA A 1 172 ? 24.673 11.404 2.997 1 85.27 172 ALA A N 1
ATOM 1246 C CA . ALA A 1 172 ? 26.101 11.471 2.698 1 85.27 172 ALA A CA 1
ATOM 1247 C C . ALA A 1 172 ? 26.44 10.653 1.455 1 85.27 172 ALA A C 1
ATOM 1249 O O . ALA A 1 172 ? 27.277 11.058 0.646 1 85.27 172 ALA A O 1
ATOM 1250 N N . ASP A 1 173 ? 25.765 9.616 1.213 1 79.02 173 ASP A N 1
ATOM 1251 C CA . ASP A 1 173 ? 26.075 8.724 0.1 1 79.02 173 ASP A CA 1
ATOM 1252 C C . ASP A 1 173 ? 25.11 8.942 -1.064 1 79.02 173 ASP A C 1
ATOM 1254 O O . ASP A 1 173 ? 25.252 8.32 -2.119 1 79.02 173 ASP A O 1
ATOM 1258 N N . ASN A 1 174 ? 24.17 9.762 -0.931 1 75.1 174 ASN A N 1
ATOM 1259 C CA . ASN A 1 174 ? 23.187 9.954 -1.992 1 75.1 174 ASN A CA 1
ATOM 1260 C C . ASN A 1 174 ? 23.219 11.381 -2.533 1 75.1 174 ASN A C 1
ATOM 1262 O O . ASN A 1 174 ? 22.288 11.81 -3.218 1 75.1 174 ASN A O 1
ATOM 1266 N N . ASP A 1 175 ? 24.158 12.141 -2.119 1 76.47 175 ASP A N 1
ATOM 1267 C CA . ASP A 1 175 ? 24.446 13.48 -2.626 1 76.47 175 ASP A CA 1
ATOM 1268 C C . ASP A 1 175 ? 23.287 14.434 -2.347 1 76.47 175 ASP A C 1
ATOM 1270 O O . ASP A 1 175 ? 22.863 15.18 -3.232 1 76.47 175 ASP A O 1
ATOM 1274 N N . VAL A 1 176 ? 22.762 14.271 -1.191 1 79.59 176 VAL A N 1
ATOM 1275 C CA . VAL A 1 176 ? 21.722 15.182 -0.723 1 79.59 176 VAL A CA 1
ATOM 1276 C C . VAL A 1 176 ? 22.294 16.116 0.34 1 79.59 176 VAL A C 1
ATOM 1278 O O . VAL A 1 176 ? 23.006 15.675 1.245 1 79.59 176 VAL A O 1
ATOM 1281 N N . GLY A 1 177 ? 22.092 17.363 0.15 1 87.66 177 GLY A N 1
ATOM 1282 C CA . GLY A 1 177 ? 22.588 18.353 1.093 1 87.66 177 GLY A CA 1
ATOM 1283 C C . GLY A 1 177 ? 21.482 19.054 1.86 1 87.66 177 GLY A C 1
ATOM 1284 O O . GLY A 1 177 ? 20.321 19.026 1.448 1 87.66 177 GLY A O 1
ATOM 1285 N N . PHE A 1 178 ? 21.876 19.705 2.983 1 93.22 178 PHE A N 1
ATOM 1286 C CA . PHE A 1 178 ? 20.904 20.323 3.876 1 93.22 178 PHE A CA 1
ATOM 1287 C C . PHE A 1 178 ? 21.212 21.803 4.071 1 93.22 178 PHE A C 1
ATOM 1289 O O . PHE A 1 178 ? 22.379 22.199 4.114 1 93.22 178 PHE A O 1
ATOM 1296 N N . SER A 1 179 ? 20.19 22.574 4.066 1 93.67 179 SER A N 1
ATOM 1297 C CA . SER A 1 179 ? 20.342 23.974 4.448 1 93.67 179 SER A CA 1
ATOM 1298 C C . SER A 1 179 ? 20.402 24.131 5.964 1 93.67 179 SER A C 1
ATOM 1300 O O . SER A 1 179 ? 21.195 24.92 6.481 1 93.67 179 SER A O 1
ATOM 1302 N N . ARG A 1 180 ? 19.498 23.37 6.622 1 95.53 180 ARG A N 1
ATOM 1303 C CA . ARG A 1 180 ? 19.415 23.355 8.079 1 95.53 180 ARG A CA 1
ATOM 1304 C C . ARG A 1 180 ? 18.915 22.007 8.586 1 95.53 180 ARG A C 1
ATOM 1306 O O . ARG A 1 180 ? 18.086 21.363 7.938 1 95.53 180 ARG A O 1
ATOM 1313 N N . ILE A 1 181 ? 19.438 21.643 9.695 1 96.5 181 ILE A N 1
ATOM 1314 C CA . ILE A 1 181 ? 18.931 20.482 10.42 1 96.5 181 ILE A CA 1
ATOM 1315 C C . ILE A 1 181 ? 18.637 20.867 11.868 1 96.5 181 ILE A C 1
ATOM 1317 O O . ILE A 1 181 ? 19.533 21.299 12.597 1 96.5 181 ILE A O 1
ATOM 1321 N N . ILE A 1 182 ? 17.433 20.7 12.255 1 97.05 182 ILE A N 1
ATOM 1322 C CA . ILE A 1 182 ? 17.048 21.079 13.61 1 97.05 182 ILE A CA 1
ATOM 1323 C C . ILE A 1 182 ? 16.379 19.897 14.306 1 97.05 182 ILE A C 1
ATOM 1325 O O . ILE A 1 182 ? 15.294 19.467 13.907 1 97.05 182 ILE A O 1
ATOM 1329 N N . SER A 1 183 ? 16.999 19.4 15.274 1 96.13 183 SER A N 1
ATOM 1330 C CA . SER A 1 183 ? 16.38 18.434 16.177 1 96.13 183 SER A CA 1
ATOM 1331 C C . SER A 1 183 ? 15.648 19.134 17.317 1 96.13 183 SER A C 1
ATOM 1333 O O . SER A 1 183 ? 16.266 19.836 18.12 1 96.13 183 SER A O 1
ATOM 1335 N N . LEU A 1 184 ? 14.418 18.877 17.462 1 94.83 184 LEU A N 1
ATOM 1336 C CA . LEU A 1 184 ? 13.592 19.693 18.345 1 94.83 184 LEU A CA 1
ATOM 1337 C C . LEU A 1 184 ? 13.551 19.103 19.75 1 94.83 184 LEU A C 1
ATOM 1339 O O . LEU A 1 184 ? 13.265 19.811 20.718 1 94.83 184 LEU A O 1
ATOM 1343 N N . GLY A 1 185 ? 13.74 17.818 19.87 1 90.79 185 GLY A N 1
ATOM 1344 C CA . GLY A 1 185 ? 13.645 17.185 21.176 1 90.79 185 GLY A CA 1
ATOM 1345 C C . GLY A 1 185 ? 12.273 17.322 21.807 1 90.79 185 GLY A C 1
ATOM 1346 O O . GLY A 1 185 ? 11.259 17.025 21.172 1 90.79 185 GLY A O 1
ATOM 1347 N N . ASP A 1 186 ? 12.208 17.887 23.084 1 89.67 186 ASP A N 1
ATOM 1348 C CA . ASP A 1 186 ? 10.959 17.957 23.837 1 89.67 186 ASP A CA 1
ATOM 1349 C C . ASP A 1 186 ? 10.16 19.202 23.461 1 89.67 186 ASP A C 1
ATOM 1351 O O . ASP A 1 186 ? 9.007 19.354 23.872 1 89.67 186 ASP A O 1
ATOM 1355 N N . MET A 1 187 ? 10.696 20.028 22.719 1 91.85 187 MET A N 1
ATOM 1356 C CA . MET A 1 187 ? 10.035 21.252 22.274 1 91.85 187 MET A CA 1
ATOM 1357 C C . MET A 1 187 ? 9.484 22.035 23.46 1 91.85 187 MET A C 1
ATOM 1359 O O . MET A 1 187 ? 8.308 22.401 23.476 1 91.85 187 MET A O 1
ATOM 1363 N N . ALA A 1 188 ? 10.351 22.296 24.434 1 91.07 188 ALA A N 1
ATOM 1364 C CA . ALA A 1 188 ? 9.923 23.019 25.628 1 91.07 188 ALA A CA 1
ATOM 1365 C C . ALA A 1 188 ? 9.543 24.458 25.292 1 91.07 188 ALA A C 1
ATOM 1367 O O . ALA A 1 188 ? 8.66 25.039 25.928 1 91.07 188 ALA A O 1
ATOM 1368 N N . ASP A 1 189 ? 10.238 25.002 24.282 1 92.81 189 ASP A N 1
ATOM 1369 C CA . ASP A 1 189 ? 9.966 26.368 23.844 1 92.81 189 ASP A CA 1
ATOM 1370 C C . ASP A 1 189 ? 9.802 26.435 22.328 1 92.81 189 ASP A C 1
ATOM 1372 O O . ASP A 1 189 ? 8.681 26.388 21.817 1 92.81 189 ASP A O 1
ATOM 1376 N N . VAL A 1 190 ? 10.921 26.279 21.593 1 92.84 190 VAL A N 1
ATOM 1377 C CA . VAL A 1 190 ? 10.856 26.285 20.135 1 92.84 190 VAL A CA 1
ATOM 1378 C C . VAL A 1 190 ? 10.186 25.005 19.642 1 92.84 190 VAL A C 1
ATOM 1380 O O . VAL A 1 190 ? 10.602 23.901 20.002 1 92.84 190 VAL A O 1
ATOM 1383 N N . ASP A 1 191 ? 9.127 25.231 18.927 1 92.75 191 ASP A N 1
ATOM 1384 C CA . ASP A 1 191 ? 8.427 24.057 18.415 1 92.75 191 ASP A CA 1
ATOM 1385 C C . ASP A 1 191 ? 8.438 24.034 16.888 1 92.75 191 ASP A C 1
ATOM 1387 O O . ASP A 1 191 ? 9.185 24.785 16.256 1 92.75 191 ASP A O 1
ATOM 1391 N N . VAL A 1 192 ? 7.728 23.171 16.307 1 93.73 192 VAL A N 1
ATOM 1392 C CA . VAL A 1 192 ? 7.74 22.946 14.866 1 93.73 192 VAL A CA 1
ATOM 1393 C C . VAL A 1 192 ? 7.227 24.191 14.144 1 93.73 192 VAL A C 1
ATOM 1395 O O . VAL A 1 192 ? 7.754 24.569 13.095 1 93.73 192 VAL A O 1
ATOM 1398 N N . GLY A 1 193 ? 6.141 24.788 14.706 1 91.35 193 GLY A N 1
ATOM 1399 C CA . GLY A 1 193 ? 5.594 25.99 14.097 1 91.35 193 GLY A CA 1
ATOM 1400 C C . GLY A 1 193 ? 6.608 27.112 13.977 1 91.35 193 GLY A C 1
ATOM 1401 O O . GLY A 1 193 ? 6.661 27.801 12.956 1 91.35 193 GLY A O 1
ATOM 1402 N N . ASP A 1 194 ? 7.456 27.272 14.965 1 91.37 194 ASP A N 1
ATOM 1403 C CA . ASP A 1 194 ? 8.499 28.293 14.954 1 91.37 194 ASP A CA 1
ATOM 1404 C C . ASP A 1 194 ? 9.513 28.03 13.844 1 91.37 194 ASP A C 1
ATOM 1406 O O . ASP A 1 194 ? 9.919 28.954 13.136 1 91.37 194 ASP A O 1
ATOM 1410 N N . CYS A 1 195 ? 9.886 26.823 13.769 1 94.21 195 CYS A N 1
ATOM 1411 C CA . CYS A 1 195 ? 10.885 26.457 12.772 1 94.21 195 CYS A CA 1
ATOM 1412 C C . CYS A 1 195 ? 10.335 26.629 11.361 1 94.21 195 CYS A C 1
ATOM 1414 O O . CYS A 1 195 ? 11.046 27.088 10.465 1 94.21 195 CYS A O 1
ATOM 1416 N N . LEU A 1 196 ? 9.135 26.241 11.186 1 92.97 196 LEU A N 1
ATOM 1417 C CA . LEU A 1 196 ? 8.498 26.396 9.883 1 92.97 196 LEU A CA 1
ATOM 1418 C C . LEU A 1 196 ? 8.442 27.865 9.477 1 92.97 196 LEU A C 1
ATOM 1420 O O . LEU A 1 196 ? 8.736 28.207 8.329 1 92.97 196 LEU A O 1
ATOM 1424 N N . ASP A 1 197 ? 8.074 28.67 10.424 1 86.49 197 ASP A N 1
ATOM 1425 C CA . ASP A 1 197 ? 8.02 30.103 10.149 1 86.49 197 ASP A CA 1
ATOM 1426 C C . ASP A 1 197 ? 9.395 30.64 9.758 1 86.49 197 ASP A C 1
ATOM 1428 O O . ASP A 1 197 ? 9.511 31.452 8.837 1 86.49 197 ASP A O 1
ATOM 1432 N N . MET A 1 198 ? 10.34 30.215 10.456 1 89.15 198 MET A N 1
ATOM 1433 C CA . MET A 1 198 ? 11.704 30.658 10.182 1 89.15 198 MET A CA 1
ATOM 1434 C C . MET A 1 198 ? 12.161 30.192 8.804 1 89.15 198 MET A C 1
ATOM 1436 O O . MET A 1 198 ? 12.733 30.971 8.039 1 89.15 198 MET A O 1
ATOM 1440 N N . LEU A 1 199 ? 11.89 29.008 8.468 1 91.48 199 LEU A N 1
ATOM 1441 C CA . LEU A 1 199 ? 12.376 28.403 7.232 1 91.48 199 LEU A CA 1
ATOM 1442 C C . LEU A 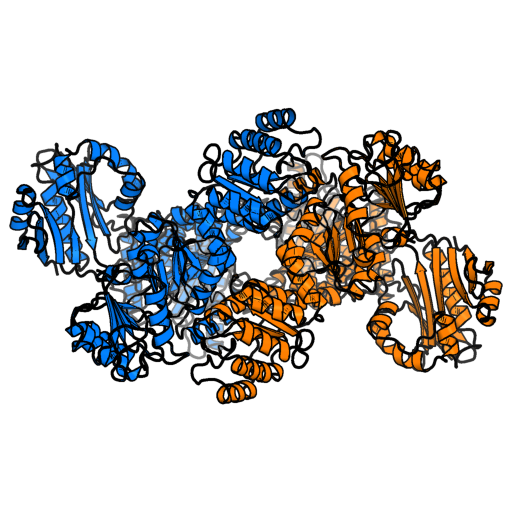1 199 ? 11.576 28.902 6.033 1 91.48 199 LEU A C 1
ATOM 1444 O O . LEU A 1 199 ? 12.063 28.87 4.901 1 91.48 199 LEU A O 1
ATOM 1448 N N . ALA A 1 200 ? 10.305 29.256 6.286 1 84.26 200 ALA A N 1
ATOM 1449 C CA . ALA A 1 200 ? 9.484 29.8 5.208 1 84.26 200 ALA A CA 1
ATOM 1450 C C . ALA A 1 200 ? 10.163 30.999 4.552 1 84.26 200 ALA A C 1
ATOM 1452 O O . ALA A 1 200 ? 10.085 31.174 3.333 1 84.26 200 ALA A O 1
ATOM 1453 N N . GLY A 1 201 ? 10.844 31.774 5.401 1 74.76 201 GLY A N 1
ATOM 1454 C CA . GLY A 1 201 ? 11.488 32.976 4.895 1 74.76 201 GLY A CA 1
ATOM 1455 C C . GLY A 1 201 ? 12.943 32.762 4.524 1 74.76 201 GLY A C 1
ATOM 1456 O O . GLY A 1 201 ? 13.603 33.677 4.026 1 74.76 201 GLY A O 1
ATOM 1457 N N . ASP A 1 202 ? 13.429 31.551 4.662 1 82.19 202 ASP A N 1
ATOM 1458 C CA . ASP A 1 202 ? 14.835 31.261 4.396 1 82.19 202 ASP A CA 1
ATOM 1459 C C . ASP A 1 202 ? 15.071 31.012 2.908 1 82.19 202 ASP A C 1
ATOM 1461 O O . ASP A 1 202 ? 14.586 30.024 2.353 1 82.19 202 ASP A O 1
ATOM 1465 N N . PHE A 1 203 ? 15.889 31.74 2.236 1 78.48 203 PHE A N 1
ATOM 1466 C CA . PHE A 1 203 ? 16.102 31.688 0.794 1 78.48 203 PHE A CA 1
ATOM 1467 C C . PHE A 1 203 ? 16.976 30.498 0.418 1 78.48 203 PHE A C 1
ATOM 1469 O O . PHE A 1 203 ? 16.981 30.065 -0.736 1 78.48 203 PHE A O 1
ATOM 1476 N N . HIS A 1 204 ? 17.717 29.985 1.397 1 84.76 204 HIS A N 1
ATOM 1477 C CA . HIS A 1 204 ? 18.597 28.858 1.107 1 84.76 204 HIS A CA 1
ATOM 1478 C C . HIS A 1 204 ? 17.826 27.542 1.114 1 84.76 204 HIS A C 1
ATOM 1480 O O . HIS A 1 204 ? 18.327 26.523 0.634 1 84.76 204 HIS A O 1
ATOM 1486 N N . THR A 1 205 ? 16.659 27.604 1.624 1 89.7 205 THR A N 1
ATOM 1487 C CA . THR A 1 205 ? 15.859 26.39 1.745 1 89.7 205 THR A CA 1
ATOM 1488 C C . THR A 1 205 ? 14.842 26.298 0.611 1 89.7 205 THR A C 1
ATOM 1490 O O . THR A 1 205 ? 14.017 27.197 0.435 1 89.7 205 THR A O 1
ATOM 1493 N N . ARG A 1 206 ? 14.887 25.252 -0.12 1 85.72 206 ARG A N 1
ATOM 1494 C CA . ARG A 1 206 ? 13.958 25.064 -1.229 1 85.72 206 ARG A CA 1
ATOM 1495 C C . ARG A 1 206 ? 12.832 24.11 -0.843 1 85.72 206 ARG A C 1
ATOM 1497 O O . ARG A 1 206 ? 11.756 24.135 -1.446 1 85.72 206 ARG A O 1
ATOM 1504 N N . ALA A 1 207 ? 13.096 23.257 0.066 1 91.8 207 ALA A N 1
ATOM 1505 C CA . ALA A 1 207 ? 12.098 22.315 0.567 1 91.8 207 ALA A CA 1
ATOM 1506 C C . ALA A 1 207 ? 12.299 22.042 2.054 1 91.8 207 ALA A C 1
ATOM 1508 O O . ALA A 1 207 ? 13.423 22.113 2.559 1 91.8 207 ALA A O 1
ATOM 1509 N N . ILE A 1 208 ? 11.226 21.734 2.746 1 95.67 208 ILE A N 1
ATOM 1510 C CA . ILE A 1 208 ? 11.285 21.424 4.171 1 95.67 208 ILE A CA 1
ATOM 1511 C C . ILE A 1 208 ? 10.793 19.998 4.409 1 95.67 208 ILE A C 1
ATOM 1513 O O . ILE A 1 208 ? 9.7 19.631 3.973 1 95.67 208 ILE A O 1
ATOM 1517 N N . VAL A 1 209 ? 11.597 19.209 5.053 1 95.78 209 VAL A N 1
ATOM 1518 C CA . VAL A 1 209 ? 11.231 17.842 5.41 1 95.78 209 VAL A CA 1
ATOM 1519 C C . VAL A 1 209 ? 11.078 17.726 6.924 1 95.78 209 VAL A C 1
ATOM 1521 O O . VAL A 1 209 ? 11.898 18.252 7.68 1 95.78 209 VAL A O 1
ATOM 1524 N N . MET A 1 210 ? 10.003 16.992 7.325 1 96.38 210 MET A N 1
ATOM 1525 C CA . MET A 1 210 ? 9.736 16.949 8.76 1 96.38 210 MET A CA 1
ATOM 1526 C C . MET A 1 210 ? 9.429 15.525 9.213 1 96.38 210 MET A C 1
ATOM 1528 O O . MET A 1 210 ? 8.757 14.775 8.503 1 96.38 210 MET A O 1
ATOM 1532 N N . TYR A 1 211 ? 9.901 15.167 10.332 1 95.04 211 TYR A N 1
ATOM 1533 C CA . TYR A 1 211 ? 9.468 14.006 11.102 1 95.04 211 TYR A CA 1
ATOM 1534 C C . TYR A 1 211 ? 8.706 14.433 12.351 1 95.04 211 TYR A C 1
ATOM 1536 O O . TYR A 1 211 ? 9.3 14.938 13.306 1 95.04 211 TYR A O 1
ATOM 1544 N N . LEU A 1 212 ? 7.343 14.131 12.394 1 92.92 212 LEU A N 1
ATOM 1545 C CA . LEU A 1 212 ? 6.454 14.667 13.418 1 92.92 212 LEU A CA 1
ATOM 1546 C C . LEU A 1 212 ? 5.837 13.544 14.245 1 92.92 212 LEU A C 1
ATOM 1548 O O . LEU A 1 212 ? 4.97 12.814 13.758 1 92.92 212 LEU A O 1
ATOM 1552 N N . GLU A 1 213 ? 6.165 13.511 15.495 1 89.31 213 GLU A N 1
ATOM 1553 C CA . GLU A 1 213 ? 5.538 12.523 16.368 1 89.31 213 GLU A CA 1
ATOM 1554 C C . GLU A 1 213 ? 4.316 13.106 17.073 1 89.31 213 GLU A C 1
ATOM 1556 O O . GLU A 1 213 ? 3.35 12.39 17.345 1 89.31 213 GLU A O 1
ATOM 1561 N N . THR A 1 214 ? 4.395 14.396 17.366 1 87.67 214 THR A N 1
ATOM 1562 C CA . THR A 1 214 ? 3.309 15.107 18.032 1 87.67 214 THR A CA 1
ATOM 1563 C C . THR A 1 214 ? 3.226 16.55 17.54 1 87.67 214 THR A C 1
ATOM 1565 O O . THR A 1 214 ? 4.189 17.076 16.979 1 87.67 214 THR A O 1
ATOM 1568 N N . ILE A 1 215 ? 2.096 17.108 17.697 1 88.32 215 ILE A N 1
ATOM 1569 C CA . ILE A 1 215 ? 1.851 18.513 17.389 1 88.32 215 ILE A CA 1
ATOM 1570 C C . ILE A 1 215 ? 1.273 19.217 18.615 1 88.32 215 ILE A C 1
ATOM 1572 O O . ILE A 1 215 ? 0.052 19.301 18.771 1 88.32 215 ILE A O 1
ATOM 1576 N N . PRO A 1 216 ? 2.094 19.713 19.437 1 83.26 216 PRO A N 1
ATOM 1577 C CA . PRO A 1 216 ? 1.618 20.261 20.709 1 83.26 216 PRO A CA 1
ATOM 1578 C C . PRO A 1 216 ? 0.719 21.482 20.526 1 83.26 216 PRO A C 1
ATOM 1580 O O . PRO A 1 216 ? -0.204 21.698 21.315 1 83.26 216 PRO A O 1
ATOM 1583 N N . ASN A 1 217 ? 0.968 22.371 19.557 1 87.73 217 ASN A N 1
ATOM 1584 C CA . ASN A 1 217 ? 0.169 23.553 19.249 1 87.73 217 ASN A CA 1
ATOM 1585 C C . ASN A 1 217 ? -0.392 23.495 17.831 1 87.73 217 ASN A C 1
ATOM 1587 O O . ASN A 1 217 ? 0.127 24.152 16.926 1 87.73 217 ASN A O 1
ATOM 1591 N N . PRO A 1 218 ? -1.503 22.845 17.694 1 90.04 218 PRO A N 1
ATOM 1592 C CA . PRO A 1 218 ? -2.019 22.565 16.352 1 90.04 218 PRO A CA 1
ATOM 1593 C C . PRO A 1 218 ? -2.34 23.834 15.566 1 90.04 218 PRO A C 1
ATOM 1595 O O . PRO A 1 218 ? -2.08 23.902 14.362 1 90.04 218 PRO A O 1
ATOM 1598 N N . ARG A 1 219 ? -2.906 24.82 16.175 1 87.24 219 ARG A N 1
ATOM 1599 C CA . ARG A 1 219 ? -3.25 26.054 15.476 1 87.24 219 ARG A CA 1
ATOM 1600 C C . ARG A 1 219 ? -2 26.755 14.956 1 87.24 219 ARG A C 1
ATOM 1602 O O . ARG A 1 219 ? -1.983 27.249 13.827 1 87.24 219 ARG A O 1
ATOM 1609 N N . LYS A 1 220 ? -1.039 26.896 15.884 1 86.65 220 LYS A N 1
ATOM 1610 C CA . LYS A 1 220 ? 0.231 27.491 15.476 1 86.65 220 LYS A CA 1
ATOM 1611 C C . LYS A 1 220 ? 0.872 26.694 14.343 1 86.65 220 LYS A C 1
ATOM 1613 O O . LYS A 1 220 ? 1.385 27.273 13.383 1 86.65 220 LYS A O 1
ATOM 1618 N N . PHE A 1 221 ? 0.854 25.475 14.499 1 92.53 221 PHE A N 1
ATOM 1619 C CA . PHE A 1 221 ? 1.413 24.602 13.474 1 92.53 221 PHE A CA 1
ATOM 1620 C C . PHE A 1 221 ? 0.711 24.816 12.139 1 92.53 221 PHE A C 1
ATOM 1622 O O . PHE A 1 221 ? 1.365 24.947 11.102 1 92.53 221 PHE A O 1
ATOM 1629 N N . MET A 1 222 ? -0.614 24.745 12.165 1 91.54 222 MET A N 1
ATOM 1630 C CA . MET A 1 222 ? -1.393 24.878 10.938 1 91.54 222 MET A CA 1
ATOM 1631 C C . MET A 1 222 ? -1.086 26.197 10.238 1 91.54 222 MET A C 1
ATOM 1633 O O . MET A 1 222 ? -0.904 26.231 9.02 1 91.54 222 MET A O 1
ATOM 1637 N N . SER A 1 223 ? -1.038 27.211 11.007 1 87.17 223 SER A N 1
ATOM 1638 C CA . SER A 1 223 ? -0.752 28.525 10.442 1 87.17 223 SER A CA 1
ATOM 1639 C C . SER A 1 223 ? 0.637 28.566 9.813 1 87.17 223 SER A C 1
ATOM 1641 O O . SER A 1 223 ? 0.805 29.062 8.697 1 87.17 223 SER A O 1
ATOM 1643 N N . ALA A 1 224 ? 1.614 28.092 10.547 1 89.47 224 ALA A N 1
ATOM 1644 C CA . ALA A 1 224 ? 2.995 28.099 10.071 1 89.47 224 ALA A CA 1
ATOM 1645 C C . ALA A 1 224 ? 3.159 27.2 8.849 1 89.47 224 ALA A C 1
ATOM 1647 O O . ALA A 1 224 ? 3.842 27.566 7.889 1 89.47 224 ALA A O 1
ATOM 1648 N N . ALA A 1 225 ? 2.546 26.068 8.935 1 93.15 225 ALA A N 1
ATOM 1649 C CA . ALA A 1 225 ? 2.647 25.107 7.841 1 93.15 225 ALA A CA 1
ATOM 1650 C C . ALA A 1 225 ? 2.01 25.656 6.567 1 93.15 225 ALA A C 1
ATOM 1652 O O . ALA A 1 225 ? 2.556 25.495 5.473 1 93.15 225 ALA A O 1
ATOM 1653 N N . ARG A 1 226 ? 0.856 26.198 6.691 1 88.67 226 ARG A N 1
ATOM 1654 C CA . ARG A 1 226 ? 0.178 26.785 5.54 1 88.67 226 ARG A CA 1
ATOM 1655 C C . ARG A 1 226 ? 1.014 27.902 4.923 1 88.67 226 ARG A C 1
ATOM 1657 O O . ARG A 1 226 ? 1.145 27.983 3.7 1 88.67 226 ARG A O 1
ATOM 1664 N N . ALA A 1 227 ? 1.577 28.726 5.772 1 83.46 227 ALA A N 1
ATOM 1665 C CA . ALA A 1 227 ? 2.424 29.814 5.288 1 83.46 227 ALA A CA 1
ATOM 1666 C C . ALA A 1 227 ? 3.642 29.272 4.546 1 83.46 227 ALA A C 1
ATOM 1668 O O . ALA A 1 227 ? 4.006 29.781 3.483 1 83.46 227 ALA A O 1
ATOM 1669 N N . ALA A 1 228 ? 4.254 28.285 5.07 1 89.19 228 ALA A N 1
ATOM 1670 C CA . ALA A 1 228 ? 5.44 27.688 4.461 1 89.19 228 ALA A CA 1
ATOM 1671 C C . ALA A 1 228 ? 5.087 26.977 3.157 1 89.19 228 ALA A C 1
ATOM 1673 O O . ALA A 1 228 ? 5.81 27.094 2.164 1 89.19 228 ALA A O 1
ATOM 1674 N N . ALA A 1 229 ? 3.967 26.266 3.19 1 90.14 229 ALA A N 1
ATOM 1675 C CA . ALA A 1 229 ? 3.575 25.428 2.059 1 90.14 229 ALA A CA 1
ATOM 1676 C C . ALA A 1 229 ? 3.172 26.28 0.859 1 90.14 229 ALA A C 1
ATOM 1678 O O . ALA A 1 229 ? 3.185 25.806 -0.279 1 90.14 229 ALA A O 1
ATOM 1679 N N . ARG A 1 230 ? 2.815 27.433 1.082 1 82.22 230 ARG A N 1
ATOM 1680 C CA . ARG A 1 230 ? 2.497 28.344 -0.013 1 82.22 230 ARG A CA 1
ATOM 1681 C C . ARG A 1 230 ? 3.756 28.745 -0.774 1 82.22 230 ARG A C 1
ATOM 1683 O O . ARG A 1 230 ? 3.684 29.132 -1.942 1 82.22 230 ARG A O 1
ATOM 1690 N N . LEU A 1 231 ? 4.836 28.65 -0.087 1 78.89 231 LEU A N 1
ATOM 1691 C CA . LEU A 1 231 ? 6.069 29.171 -0.666 1 78.89 231 LEU A CA 1
ATOM 1692 C C . LEU A 1 231 ? 6.962 28.035 -1.155 1 78.89 231 LEU A C 1
ATOM 1694 O O . LEU A 1 231 ? 7.688 28.191 -2.14 1 78.89 231 LEU A O 1
ATOM 1698 N N . LYS A 1 232 ? 6.96 27.029 -0.504 1 87.55 232 LYS A N 1
ATOM 1699 C CA . LYS A 1 232 ? 7.839 25.917 -0.856 1 87.55 232 LYS A CA 1
ATOM 1700 C C . LYS A 1 232 ? 7.231 24.582 -0.436 1 87.55 232 LYS A C 1
ATOM 1702 O O . LYS A 1 232 ? 6.331 24.541 0.405 1 87.55 232 LYS A O 1
ATOM 1707 N N . PRO A 1 233 ? 7.746 23.492 -1.007 1 91.46 233 PRO A N 1
ATOM 1708 C CA . PRO A 1 233 ? 7.234 22.173 -0.629 1 91.46 233 PRO A CA 1
ATOM 1709 C C . PRO A 1 233 ? 7.551 21.81 0.82 1 91.46 233 PRO A C 1
ATOM 1711 O O . PRO A 1 233 ? 8.675 22.022 1.281 1 91.46 233 PRO A O 1
ATOM 1714 N N . VAL A 1 234 ? 6.556 21.392 1.494 1 95.3 234 VAL A N 1
ATOM 1715 C CA . VAL A 1 234 ? 6.694 20.875 2.851 1 95.3 234 VAL A CA 1
ATOM 1716 C C . VAL A 1 234 ? 6.264 19.41 2.893 1 95.3 234 VAL A C 1
ATOM 1718 O O . VAL A 1 234 ? 5.141 19.075 2.508 1 95.3 234 VAL A O 1
ATOM 1721 N N . ILE A 1 235 ? 7.166 18.516 3.302 1 96.36 235 ILE A N 1
ATOM 1722 C CA . ILE A 1 235 ? 6.917 17.079 3.339 1 96.36 235 ILE A CA 1
ATOM 1723 C C . ILE A 1 235 ? 7.02 16.574 4.776 1 96.36 235 ILE A C 1
ATOM 1725 O O . ILE A 1 235 ? 7.909 16.987 5.524 1 96.36 235 ILE A O 1
ATOM 1729 N N . ALA A 1 236 ? 6.128 15.662 5.146 1 96.32 236 ALA A N 1
ATOM 1730 C CA . ALA A 1 236 ? 6.164 15.215 6.536 1 96.32 236 ALA A CA 1
ATOM 1731 C C . ALA A 1 236 ? 5.898 13.716 6.638 1 96.32 236 ALA A C 1
ATOM 1733 O O . ALA A 1 236 ? 5.15 13.156 5.833 1 96.32 236 ALA A O 1
ATOM 1734 N N . ILE A 1 237 ? 6.523 13.109 7.588 1 94.62 237 ILE A N 1
ATOM 1735 C CA . ILE A 1 237 ? 6.155 11.794 8.102 1 94.62 237 ILE A CA 1
ATOM 1736 C C . ILE A 1 237 ? 5.516 11.941 9.481 1 94.62 237 ILE A C 1
ATOM 1738 O O . ILE A 1 237 ? 6.047 12.64 10.348 1 94.62 237 ILE A O 1
ATOM 1742 N N . LYS A 1 238 ? 4.421 11.346 9.609 1 93.9 238 LYS A N 1
ATOM 1743 C CA . LYS A 1 238 ? 3.766 11.277 10.912 1 93.9 238 LYS A CA 1
ATOM 1744 C C . LYS A 1 238 ? 3.59 9.83 11.364 1 93.9 238 LYS A C 1
ATOM 1746 O O . LYS A 1 238 ? 2.594 9.187 11.029 1 93.9 238 LYS A O 1
ATOM 1751 N N . PRO A 1 239 ? 4.509 9.329 12.249 1 91.1 239 PRO A N 1
ATOM 1752 C CA . PRO A 1 239 ? 4.362 7.96 12.75 1 91.1 239 PRO A CA 1
ATOM 1753 C C . PRO A 1 239 ? 3.224 7.821 13.758 1 91.1 239 PRO A C 1
ATOM 1755 O O . PRO A 1 239 ? 2.613 8.82 14.148 1 91.1 239 PRO A O 1
ATOM 1758 N N . GLY A 1 240 ? 2.915 6.582 14.201 1 89.61 240 GLY A N 1
ATOM 1759 C CA . GLY A 1 240 ? 1.835 6.324 15.14 1 89.61 240 GLY A CA 1
ATOM 1760 C C . GLY A 1 240 ? 0.468 6.296 14.483 1 89.61 240 GLY A C 1
ATOM 1761 O O . GLY A 1 240 ? -0.509 6.792 15.049 1 89.61 240 GLY A O 1
ATOM 1762 N N . ARG A 1 241 ? 0.423 5.78 13.274 1 89.57 241 ARG A N 1
ATOM 1763 C CA . ARG A 1 241 ? -0.811 5.77 12.496 1 89.57 241 ARG A CA 1
ATOM 1764 C C . ARG A 1 241 ? -1.806 4.761 13.06 1 89.57 241 ARG A C 1
ATOM 1766 O O . ARG A 1 241 ? -3.019 4.959 12.966 1 89.57 241 ARG A O 1
ATOM 1773 N N . HIS A 1 242 ? -1.309 3.735 13.614 1 88.33 242 HIS A N 1
ATOM 1774 C CA . HIS A 1 242 ? -2.132 2.686 14.204 1 88.33 242 HIS A CA 1
ATOM 1775 C C . HIS A 1 242 ? -2.101 2.752 15.727 1 88.33 242 HIS A C 1
ATOM 1777 O O . HIS A 1 242 ? -1.189 3.345 16.308 1 88.33 242 HIS A O 1
ATOM 1783 N N . GLU A 1 243 ? -3.028 2.119 16.347 1 82.93 243 GLU A N 1
ATOM 1784 C CA . GLU A 1 243 ? -3.146 2.167 17.801 1 82.93 243 GLU A CA 1
ATOM 1785 C C . GLU A 1 243 ? -1.877 1.653 18.475 1 82.93 243 GLU A C 1
ATOM 1787 O O . GLU A 1 243 ? -1.357 2.286 19.396 1 82.93 243 GLU A O 1
ATOM 1792 N N . GLN A 1 244 ? -1.355 0.595 18.023 1 82.97 244 GLN A N 1
ATOM 1793 C CA . GLN A 1 244 ? -0.149 0.018 18.606 1 82.97 244 GLN A CA 1
ATOM 1794 C C . GLN A 1 244 ? 1.045 0.954 18.441 1 82.97 244 GLN A C 1
ATOM 1796 O O . GLN A 1 244 ? 1.849 1.112 19.362 1 82.97 244 GLN A O 1
ATOM 1801 N N . ALA A 1 245 ? 1.149 1.554 17.326 1 82.6 245 ALA A N 1
ATOM 1802 C CA . ALA A 1 245 ? 2.247 2.48 17.057 1 82.6 245 ALA A CA 1
ATOM 1803 C C . ALA A 1 245 ? 2.074 3.778 17.841 1 82.6 245 ALA A C 1
ATOM 1805 O O . ALA A 1 245 ? 3.057 4.387 18.27 1 82.6 245 ALA A O 1
ATOM 1806 N N . ALA A 1 246 ? 0.828 4.186 17.949 1 80 246 ALA A N 1
ATOM 1807 C CA . ALA A 1 246 ? 0.544 5.387 18.73 1 80 246 ALA A CA 1
ATOM 1808 C C . ALA A 1 246 ? 0.944 5.199 20.19 1 80 246 ALA A C 1
ATOM 1810 O O . ALA A 1 246 ? 1.48 6.117 20.816 1 80 246 ALA A O 1
ATOM 1811 N N . ARG A 1 247 ? 0.705 4.082 20.712 1 79.75 247 ARG A N 1
ATOM 1812 C CA . ARG A 1 247 ? 1.121 3.765 22.074 1 79.75 247 ARG A CA 1
ATOM 1813 C C . ARG A 1 247 ? 2.641 3.767 22.197 1 79.75 247 ARG A C 1
ATOM 1815 O O . ARG A 1 247 ? 3.188 4.265 23.183 1 79.75 247 ARG A O 1
ATOM 1822 N N . ALA A 1 248 ? 3.258 3.218 21.228 1 77.18 248 ALA A N 1
ATOM 1823 C CA . ALA A 1 248 ? 4.718 3.207 21.206 1 77.18 248 ALA A CA 1
ATOM 1824 C C . ALA A 1 248 ? 5.276 4.626 21.134 1 77.18 248 ALA A C 1
ATOM 1826 O O . ALA A 1 248 ? 6.266 4.944 21.798 1 77.18 248 ALA A O 1
ATOM 1827 N N . ALA A 1 249 ? 4.667 5.389 20.303 1 74.46 249 ALA A N 1
ATOM 1828 C CA . ALA A 1 249 ? 5.084 6.783 20.176 1 74.46 249 ALA A CA 1
ATOM 1829 C C . ALA A 1 249 ? 4.887 7.536 21.489 1 74.46 249 ALA A C 1
ATOM 1831 O O . ALA A 1 249 ? 5.72 8.363 21.869 1 74.46 249 ALA A O 1
ATOM 1832 N N . ALA A 1 250 ? 3.807 7.255 22.131 1 74.29 250 ALA A N 1
ATOM 1833 C CA . ALA A 1 250 ? 3.508 7.907 23.403 1 74.29 250 ALA A CA 1
ATOM 1834 C C . ALA A 1 250 ? 4.55 7.553 24.46 1 74.29 250 ALA A C 1
ATOM 1836 O O . ALA A 1 250 ? 4.941 8.402 25.265 1 74.29 250 ALA A O 1
ATOM 1837 N N . THR A 1 251 ? 4.938 6.391 24.437 1 69.2 251 THR A N 1
ATOM 1838 C CA . THR A 1 251 ? 5.962 5.957 25.38 1 69.2 251 THR A CA 1
ATOM 1839 C C . THR A 1 251 ? 7.311 6.586 25.041 1 69.2 251 THR A C 1
ATOM 1841 O O . THR A 1 251 ? 8.094 6.907 25.937 1 69.2 251 THR A O 1
ATOM 1844 N N . HIS A 1 252 ? 7.455 6.765 23.847 1 68.69 252 HIS A N 1
ATOM 1845 C CA . HIS A 1 252 ? 8.706 7.339 23.365 1 68.69 252 HIS A CA 1
ATOM 1846 C C . HIS A 1 252 ? 8.759 8.841 23.623 1 68.69 252 HIS A C 1
ATOM 1848 O O . HIS A 1 252 ? 9.795 9.368 24.034 1 68.69 252 HIS A O 1
ATOM 1854 N N . THR A 1 253 ? 7.744 9.512 23.268 1 64.31 253 THR A N 1
ATOM 1855 C CA . THR A 1 253 ? 7.746 10.967 23.372 1 64.31 253 THR A CA 1
ATOM 1856 C C . THR A 1 253 ? 7.078 11.417 24.668 1 64.31 253 THR A C 1
ATOM 1858 O O . THR A 1 253 ? 7.247 12.561 25.095 1 64.31 253 THR A O 1
ATOM 1861 N N . GLY A 1 254 ? 7.101 10.193 24.93 1 54.56 254 GLY A N 1
ATOM 1862 C CA . GLY A 1 254 ? 6.327 10.561 26.105 1 54.56 254 GLY A CA 1
ATOM 1863 C C . GLY A 1 254 ? 5.045 11.299 25.768 1 54.56 254 GLY A C 1
ATOM 1864 O O . GLY A 1 254 ? 4.361 11.804 26.66 1 54.56 254 GLY A O 1
ATOM 1865 N N . ALA A 1 255 ? 3.88 11.86 24.804 1 58.09 255 ALA A N 1
ATOM 1866 C CA . ALA A 1 255 ? 2.749 12.693 24.402 1 58.09 255 ALA A CA 1
ATOM 1867 C C . ALA A 1 255 ? 1.721 11.881 23.62 1 58.09 255 ALA A C 1
ATOM 1869 O O . ALA A 1 255 ? 2.057 10.864 23.01 1 58.09 255 ALA A O 1
ATOM 1870 N N . LEU A 1 256 ? 0.312 12.336 23.71 1 57.51 256 LEU A N 1
ATOM 1871 C CA . LEU A 1 256 ? -0.792 11.694 23.004 1 57.51 256 LEU A CA 1
ATOM 1872 C C . LEU A 1 256 ? -0.719 11.979 21.508 1 57.51 256 LEU A C 1
ATOM 1874 O O . LEU A 1 256 ? -0.342 13.079 21.098 1 57.51 256 LEU A O 1
ATOM 1878 N N . SER A 1 257 ? -0.927 10.935 20.759 1 57.14 257 SER A N 1
ATOM 1879 C CA . SER A 1 257 ? -0.991 11.062 19.307 1 57.14 257 SER A CA 1
ATOM 1880 C C . SER A 1 257 ? -2.431 11.211 18.828 1 57.14 257 SER A C 1
ATOM 1882 O O . SER A 1 257 ? -3.354 10.672 19.441 1 57.14 257 SER A O 1
ATOM 1884 N N . GLY A 1 258 ? -2.895 12.204 17.972 1 61.48 258 GLY A N 1
ATOM 1885 C CA . GLY A 1 258 ? -4.21 12.34 17.366 1 61.48 258 GLY A CA 1
ATOM 1886 C C . GLY A 1 258 ? -4.585 11.163 16.485 1 61.48 258 GLY A C 1
ATOM 1887 O O . GLY A 1 258 ? -3.721 10.381 16.084 1 61.48 258 GLY A O 1
ATOM 1888 N N . ALA A 1 259 ? -5.904 11.073 16.275 1 81.4 259 ALA A N 1
ATOM 1889 C CA . ALA A 1 259 ? -6.35 10.061 15.322 1 81.4 259 ALA A CA 1
ATOM 1890 C C . ALA A 1 259 ? -5.705 10.271 13.955 1 81.4 259 ALA A C 1
ATOM 1892 O O . ALA A 1 259 ? -5.645 11.397 13.457 1 81.4 259 ALA A O 1
ATOM 1893 N N . ASP A 1 260 ? -5.167 9.301 13.388 1 89.13 260 ASP A N 1
ATOM 1894 C CA . ASP A 1 260 ? -4.359 9.387 12.176 1 89.13 260 ASP A CA 1
ATOM 1895 C C . ASP A 1 260 ? -5.141 10.042 11.04 1 89.13 260 ASP A C 1
ATOM 1897 O O . ASP A 1 260 ? -4.58 10.807 10.253 1 89.13 260 ASP A O 1
ATOM 1901 N N . ARG A 1 261 ? -6.424 9.745 10.959 1 89.87 261 ARG A N 1
ATOM 1902 C CA . ARG A 1 261 ? -7.235 10.294 9.877 1 89.87 261 ARG A CA 1
ATOM 1903 C C . ARG A 1 261 ? -7.38 11.805 10.014 1 89.87 261 ARG A C 1
ATOM 1905 O O . ARG A 1 261 ? -7.455 12.521 9.012 1 89.87 261 ARG A O 1
ATOM 1912 N N . VAL A 1 262 ? -7.492 12.259 11.207 1 93.02 262 VAL A N 1
ATOM 1913 C CA . VAL A 1 262 ? -7.6 13.694 11.447 1 93.02 262 VAL A CA 1
ATOM 1914 C C . VAL A 1 262 ? -6.286 14.38 11.081 1 93.02 262 VAL A C 1
ATOM 1916 O O . VAL A 1 262 ? -6.286 15.448 10.465 1 93.02 262 VAL A O 1
ATOM 1919 N N . VAL A 1 263 ? -5.169 13.767 11.459 1 93.02 263 VAL A N 1
ATOM 1920 C CA . VAL A 1 263 ? -3.855 14.311 11.13 1 93.02 263 VAL A CA 1
ATOM 1921 C C . VAL A 1 263 ? -3.697 14.4 9.614 1 93.02 263 VAL A C 1
ATOM 1923 O O . VAL A 1 263 ? -3.172 15.388 9.096 1 93.02 263 VAL A O 1
ATOM 1926 N N . ASP A 1 264 ? -4.115 13.394 8.957 1 92.96 264 ASP A N 1
ATOM 1927 C CA . ASP A 1 264 ? -4.034 13.376 7.5 1 92.96 264 ASP A CA 1
ATOM 1928 C C . ASP A 1 264 ? -4.813 14.54 6.892 1 92.96 264 ASP A C 1
ATOM 1930 O O . ASP A 1 264 ? -4.328 15.208 5.977 1 92.96 264 ASP A O 1
ATOM 1934 N N . ALA A 1 265 ? -6.027 14.732 7.348 1 93.41 265 ALA A N 1
ATOM 1935 C CA . ALA A 1 265 ? -6.849 15.842 6.871 1 93.41 265 ALA A CA 1
ATOM 1936 C C . ALA A 1 265 ? -6.183 17.183 7.163 1 93.41 265 ALA A C 1
ATOM 1938 O O . ALA A 1 265 ? -6.223 18.097 6.335 1 93.41 265 ALA A O 1
ATOM 1939 N N . ALA A 1 266 ? -5.61 17.254 8.31 1 94.49 266 ALA A N 1
ATOM 1940 C CA . ALA A 1 266 ? -4.953 18.493 8.719 1 94.49 266 ALA A CA 1
ATOM 1941 C C . ALA A 1 266 ? -3.751 18.796 7.83 1 94.49 266 ALA A C 1
ATOM 1943 O O . ALA A 1 266 ? -3.57 19.931 7.385 1 94.49 266 ALA A O 1
ATOM 1944 N N . LEU A 1 267 ? -2.913 17.856 7.614 1 95.05 267 LEU A N 1
ATOM 1945 C CA . LEU A 1 267 ? -1.732 18.051 6.78 1 95.05 267 LEU A CA 1
ATOM 1946 C C . LEU A 1 267 ? -2.129 18.415 5.353 1 95.05 267 LEU A C 1
ATOM 1948 O O . LEU A 1 267 ? -1.521 19.295 4.74 1 95.05 267 LEU A O 1
ATOM 1952 N N . ARG A 1 268 ? -3.135 17.761 4.906 1 92.39 268 ARG A N 1
ATOM 1953 C CA . ARG A 1 268 ? -3.621 18.062 3.564 1 92.39 268 ARG A CA 1
ATOM 1954 C C . ARG A 1 268 ? -4.114 19.502 3.47 1 92.39 268 ARG A C 1
ATOM 1956 O O . ARG A 1 268 ? -3.801 20.21 2.51 1 92.39 268 ARG A O 1
ATOM 1963 N N . ARG A 1 269 ? -4.85 19.881 4.44 1 91.86 269 ARG A N 1
ATOM 1964 C CA . ARG A 1 269 ? -5.389 21.236 4.466 1 91.86 269 ARG A CA 1
ATOM 1965 C C . ARG A 1 269 ? -4.275 22.267 4.617 1 91.86 269 ARG A C 1
ATOM 1967 O O . ARG A 1 269 ? -4.444 23.43 4.244 1 91.86 269 ARG A O 1
ATOM 1974 N N . ALA A 1 270 ? -3.189 21.829 5.175 1 92.57 270 ALA A N 1
ATOM 1975 C CA . ALA A 1 270 ? -2.058 22.73 5.378 1 92.57 270 ALA A CA 1
ATOM 1976 C C . ALA A 1 270 ? -1.146 22.751 4.155 1 92.57 270 ALA A C 1
ATOM 1978 O O . ALA A 1 270 ? -0.159 23.49 4.12 1 92.57 270 ALA A O 1
ATOM 1979 N N . GLY A 1 271 ? -1.475 21.981 3.154 1 92.04 271 GLY A N 1
ATOM 1980 C CA . GLY A 1 271 ? -0.653 21.917 1.956 1 92.04 271 GLY A CA 1
ATOM 1981 C C . GLY A 1 271 ? 0.593 21.07 2.132 1 92.04 271 GLY A C 1
ATOM 1982 O O . GLY A 1 271 ? 1.527 21.158 1.333 1 92.04 271 GLY A O 1
ATOM 1983 N N . VAL A 1 272 ? 0.654 20.288 3.177 1 95.02 272 VAL A N 1
ATOM 1984 C CA . VAL A 1 272 ? 1.806 19.45 3.493 1 95.02 272 VAL A CA 1
ATOM 1985 C C . VAL A 1 272 ? 1.659 18.091 2.811 1 95.02 272 VAL A C 1
ATOM 1987 O O . VAL A 1 272 ? 0.606 17.455 2.902 1 95.02 272 VAL A O 1
ATOM 1990 N N . LEU A 1 273 ? 2.671 17.718 2.076 1 94.9 273 LEU A N 1
ATOM 1991 C CA . LEU A 1 273 ? 2.691 16.391 1.471 1 94.9 273 LEU A CA 1
ATOM 1992 C C . LEU A 1 273 ? 3.061 15.329 2.501 1 94.9 273 LEU A C 1
ATOM 1994 O O . LEU A 1 273 ? 4.152 15.369 3.075 1 94.9 273 LEU A O 1
ATOM 1998 N N . ARG A 1 274 ? 2.186 14.434 2.773 1 94.47 274 ARG A N 1
ATOM 1999 C CA . ARG A 1 274 ? 2.447 13.363 3.729 1 94.47 274 ARG A CA 1
ATOM 2000 C C . ARG A 1 274 ? 3.002 12.127 3.028 1 94.47 274 ARG A C 1
ATOM 2002 O O . ARG A 1 274 ? 2.503 11.728 1.974 1 94.47 274 ARG A O 1
ATOM 2009 N N . VAL A 1 275 ? 4.08 11.569 3.532 1 93.17 275 VAL A N 1
ATOM 2010 C CA . VAL A 1 275 ? 4.635 10.319 3.023 1 93.17 275 VAL A CA 1
ATOM 2011 C C . VAL A 1 275 ? 4.673 9.278 4.14 1 93.17 275 VAL A C 1
ATOM 2013 O O . VAL A 1 275 ? 4.472 9.607 5.311 1 93.17 275 VAL A O 1
ATOM 2016 N N . ASP A 1 276 ? 4.984 8.006 3.87 1 88.06 276 ASP A N 1
ATOM 2017 C CA . ASP A 1 276 ? 4.762 6.932 4.833 1 88.06 276 ASP A CA 1
ATOM 2018 C C . ASP A 1 276 ? 6.082 6.439 5.421 1 88.06 276 ASP A C 1
ATOM 2020 O O . ASP A 1 276 ? 6.099 5.802 6.476 1 88.06 276 ASP A O 1
ATOM 2024 N N . ASP A 1 277 ? 7.192 6.728 4.742 1 87.76 277 ASP A N 1
ATOM 2025 C CA . ASP A 1 277 ? 8.43 6.153 5.259 1 87.76 277 ASP A CA 1
ATOM 2026 C C . ASP A 1 277 ? 9.634 7.017 4.889 1 87.76 277 ASP A C 1
ATOM 2028 O O . ASP A 1 277 ? 9.487 8.04 4.217 1 87.76 277 ASP A O 1
ATOM 2032 N N . LEU A 1 278 ? 10.761 6.658 5.359 1 87.6 278 LEU A N 1
ATOM 2033 C CA . LEU A 1 278 ? 11.96 7.482 5.251 1 87.6 278 LEU A CA 1
ATOM 2034 C C . LEU A 1 278 ? 12.456 7.534 3.809 1 87.6 278 LEU A C 1
ATOM 2036 O O . LEU A 1 278 ? 12.916 8.579 3.344 1 87.6 278 LEU A O 1
ATOM 2040 N N . ALA A 1 279 ? 12.376 6.42 3.13 1 83.17 279 ALA A N 1
ATOM 2041 C CA . ALA A 1 279 ? 12.795 6.401 1.731 1 83.17 279 ALA A CA 1
ATOM 2042 C C . ALA A 1 279 ? 11.922 7.322 0.884 1 83.17 279 ALA A C 1
ATOM 2044 O O . ALA A 1 279 ? 12.427 8.05 0.026 1 83.17 279 ALA A O 1
ATOM 2045 N N . GLU A 1 280 ? 10.689 7.291 1.169 1 87.81 280 GLU A N 1
ATOM 2046 C CA . GLU A 1 280 ? 9.751 8.142 0.443 1 87.81 280 GLU A CA 1
ATOM 2047 C C . GLU A 1 280 ? 9.991 9.617 0.752 1 87.81 280 GLU A C 1
ATOM 2049 O O . GLU A 1 280 ? 9.795 10.477 -0.109 1 87.81 280 GLU A O 1
ATOM 2054 N N . LEU A 1 281 ? 10.331 9.856 1.995 1 88.79 281 LEU A N 1
ATOM 2055 C CA . LEU A 1 281 ? 10.581 11.234 2.402 1 88.79 281 LEU A CA 1
ATOM 2056 C C . LEU A 1 281 ? 11.642 11.879 1.515 1 88.79 281 LEU A C 1
ATOM 2058 O O . LEU A 1 281 ? 11.442 12.984 1.005 1 88.79 281 LEU A O 1
ATOM 2062 N N . LEU A 1 282 ? 12.646 11.178 1.266 1 79.46 282 LEU A N 1
ATOM 2063 C CA . LEU A 1 282 ? 13.762 11.719 0.499 1 79.46 282 LEU A CA 1
ATOM 2064 C C . LEU A 1 282 ? 13.43 11.759 -0.989 1 79.46 282 LEU A C 1
ATOM 2066 O O . LEU A 1 282 ? 13.796 12.709 -1.686 1 79.46 282 LEU A O 1
ATOM 2070 N N . ASP A 1 283 ? 12.759 10.758 -1.49 1 87.3 283 ASP A N 1
ATOM 2071 C CA . ASP A 1 283 ? 12.329 10.73 -2.885 1 87.3 283 ASP A CA 1
ATOM 2072 C C . ASP A 1 283 ? 11.374 11.882 -3.189 1 87.3 283 ASP A C 1
ATOM 2074 O O . ASP A 1 283 ? 11.465 12.507 -4.248 1 87.3 283 ASP A O 1
ATOM 2078 N N . ALA A 1 284 ? 10.507 12.094 -2.236 1 91.07 284 ALA A N 1
ATOM 2079 C CA . ALA A 1 284 ? 9.554 13.188 -2.407 1 91.07 284 ALA A CA 1
ATOM 2080 C C . ALA A 1 284 ? 10.266 14.538 -2.42 1 91.07 284 ALA A C 1
ATOM 2082 O O . ALA A 1 284 ? 9.959 15.4 -3.246 1 91.07 284 ALA A O 1
ATOM 2083 N N . ALA A 1 285 ? 11.192 14.7 -1.496 1 86.5 285 ALA A N 1
ATOM 2084 C CA . ALA A 1 285 ? 11.934 15.956 -1.412 1 86.5 285 ALA A CA 1
ATOM 2085 C C . ALA A 1 285 ? 12.686 16.236 -2.71 1 86.5 285 ALA A C 1
ATOM 2087 O O . ALA A 1 285 ? 12.662 17.359 -3.219 1 86.5 285 ALA A O 1
ATOM 2088 N N . GLU A 1 286 ? 13.29 15.224 -3.257 1 81.93 286 GLU A N 1
ATOM 2089 C CA . GLU A 1 286 ? 14.049 15.358 -4.497 1 81.93 286 GLU A CA 1
ATOM 2090 C C . GLU A 1 286 ? 13.136 15.704 -5.669 1 81.93 286 GLU A C 1
ATOM 2092 O O . GLU A 1 286 ? 13.542 16.415 -6.59 1 81.93 286 GLU A O 1
ATOM 2097 N N . THR A 1 287 ? 12 15.192 -5.695 1 88.17 287 THR A N 1
ATOM 2098 C CA . THR A 1 287 ? 11.059 15.365 -6.795 1 88.17 287 THR A CA 1
ATOM 2099 C C . THR A 1 287 ? 10.407 16.744 -6.738 1 88.17 287 THR A C 1
ATOM 2101 O O . THR A 1 287 ? 10.452 17.499 -7.711 1 88.17 287 THR A O 1
ATOM 2104 N N . VAL A 1 288 ? 9.871 17.143 -5.556 1 87.44 288 VAL A N 1
ATOM 2105 C CA . VAL A 1 288 ? 9.055 18.35 -5.465 1 87.44 288 VAL A CA 1
ATOM 2106 C C . VAL A 1 288 ? 9.957 19.579 -5.389 1 87.44 288 VAL A C 1
ATOM 2108 O O . VAL A 1 288 ? 9.52 20.696 -5.677 1 87.44 288 VAL A O 1
ATOM 2111 N N . ALA A 1 289 ? 11.184 19.386 -4.97 1 79.07 289 ALA A N 1
ATOM 2112 C CA . ALA A 1 289 ? 12.126 20.502 -4.946 1 79.07 289 ALA A CA 1
ATOM 2113 C C . ALA A 1 289 ? 12.501 20.934 -6.36 1 79.07 289 ALA A C 1
ATOM 2115 O O . ALA A 1 289 ? 12.902 22.079 -6.581 1 79.07 289 ALA A O 1
ATOM 2116 N N . ARG A 1 290 ? 12.299 20.099 -7.324 1 81.15 290 ARG A N 1
ATOM 2117 C CA . ARG A 1 290 ? 12.803 20.355 -8.669 1 81.15 290 ARG A CA 1
ATOM 2118 C C . ARG A 1 290 ? 11.663 20.68 -9.629 1 81.15 290 ARG A C 1
ATOM 2120 O O . ARG A 1 290 ? 11.887 21.264 -10.691 1 81.15 290 ARG A O 1
ATOM 2127 N N . HIS A 1 291 ? 10.512 20.288 -9.245 1 86.02 291 HIS A N 1
ATOM 2128 C CA . HIS A 1 291 ? 9.41 20.399 -10.194 1 86.02 291 HIS A CA 1
ATOM 2129 C C . HIS A 1 291 ? 8.216 21.115 -9.57 1 86.02 291 HIS A C 1
ATOM 2131 O O . HIS A 1 291 ? 8.059 21.118 -8.347 1 86.02 291 HIS A O 1
ATOM 2137 N N . ALA A 1 292 ? 7.418 21.661 -10.424 1 82.65 292 ALA A N 1
ATOM 2138 C CA . ALA A 1 292 ? 6.154 22.263 -10.009 1 82.65 292 ALA A CA 1
ATOM 2139 C C . ALA A 1 292 ? 5.056 21.209 -9.892 1 82.65 292 ALA A C 1
ATOM 2141 O O . ALA A 1 292 ? 5.158 20.131 -10.481 1 82.65 292 ALA A O 1
ATOM 2142 N N . PRO A 1 293 ? 4.066 21.496 -9.081 1 85.51 293 PRO A N 1
ATOM 2143 C CA . PRO A 1 293 ? 2.955 20.548 -8.97 1 85.51 293 PRO A CA 1
ATOM 2144 C C . PRO A 1 293 ? 2.175 20.397 -10.275 1 85.51 293 PRO A C 1
ATOM 2146 O O . PRO A 1 293 ? 2.085 21.346 -11.058 1 85.51 293 PRO A O 1
ATOM 2149 N N . LEU A 1 294 ? 1.641 19.175 -10.489 1 87.29 294 LEU A N 1
ATOM 2150 C CA . LEU A 1 294 ? 0.853 18.872 -11.678 1 87.29 294 LEU A CA 1
ATOM 2151 C C . LEU A 1 294 ? -0.526 18.343 -11.297 1 87.29 294 LEU A C 1
ATOM 2153 O O . LEU A 1 294 ? -0.64 17.442 -10.463 1 87.29 294 LEU A O 1
ATOM 2157 N N . GLU A 1 295 ? -1.523 18.924 -11.821 1 79.57 295 GLU A N 1
ATOM 2158 C CA . GLU A 1 295 ? -2.884 18.474 -11.545 1 79.57 295 GLU A CA 1
ATOM 2159 C C . GLU A 1 295 ? -3.106 17.049 -12.045 1 79.57 295 GLU A C 1
ATOM 2161 O O . GLU A 1 295 ? -3.776 16.251 -11.386 1 79.57 295 GLU A O 1
ATOM 2166 N N . ARG A 1 296 ? -2.651 16.827 -13.282 1 80.65 296 ARG A N 1
ATOM 2167 C CA . ARG A 1 296 ? -2.718 15.504 -13.892 1 80.65 296 ARG A CA 1
ATOM 2168 C C . ARG A 1 296 ? -1.337 15.034 -14.336 1 80.65 296 ARG A C 1
ATOM 2170 O O . ARG A 1 296 ? -0.527 15.833 -14.811 1 80.65 296 ARG A O 1
ATOM 2177 N N . ALA A 1 297 ? -1.085 13.795 -14.049 1 87.98 297 ALA A N 1
ATOM 2178 C CA . ALA A 1 297 ? 0.228 13.275 -14.423 1 87.98 297 ALA A CA 1
ATOM 2179 C C . ALA A 1 297 ? 0.098 12.082 -15.366 1 87.98 297 ALA A C 1
ATOM 2181 O O . ALA A 1 297 ? 0.222 10.931 -14.942 1 87.98 297 ALA A O 1
ATOM 2182 N N . ARG A 1 298 ? -0.239 12.429 -16.723 1 94.53 298 ARG A N 1
ATOM 2183 C CA . ARG A 1 298 ? -0.14 11.391 -17.744 1 94.53 298 ARG A CA 1
ATOM 2184 C C . ARG A 1 298 ? 1.315 11.112 -18.103 1 94.53 298 ARG A C 1
ATOM 2186 O O . ARG A 1 298 ? 2.008 11.985 -18.632 1 94.53 298 ARG A O 1
ATOM 2193 N N . VAL A 1 299 ? 1.765 9.855 -17.884 1 97.22 299 VAL A N 1
ATOM 2194 C CA . VAL A 1 299 ? 3.196 9.571 -17.895 1 97.22 299 VAL A CA 1
ATOM 2195 C C . VAL A 1 299 ? 3.578 8.886 -19.205 1 97.22 299 VAL A C 1
ATOM 2197 O O . VAL A 1 299 ? 2.948 7.905 -19.606 1 97.22 299 VAL A O 1
ATOM 2200 N N . GLY A 1 300 ? 4.507 9.449 -19.922 1 97.57 300 GLY A N 1
ATOM 2201 C CA . GLY A 1 300 ? 5.201 8.75 -20.991 1 97.57 300 GLY A CA 1
ATOM 2202 C C . GLY A 1 300 ? 6.483 8.081 -20.532 1 97.57 300 GLY A C 1
ATOM 2203 O O . GLY A 1 300 ? 7.294 8.694 -19.834 1 97.57 300 GLY A O 1
ATOM 2204 N N . ILE A 1 301 ? 6.729 6.817 -20.895 1 97.84 301 ILE A N 1
ATOM 2205 C CA . ILE A 1 301 ? 7.865 6.05 -20.397 1 97.84 301 ILE A CA 1
ATOM 2206 C C . ILE A 1 301 ? 8.759 5.634 -21.564 1 97.84 301 ILE A C 1
ATOM 2208 O O . ILE A 1 301 ? 8.282 5.056 -22.544 1 97.84 301 ILE A O 1
ATOM 2212 N N . VAL A 1 302 ? 10.01 5.964 -21.475 1 97.97 302 VAL A N 1
ATOM 2213 C CA . VAL A 1 302 ? 11.03 5.463 -22.391 1 97.97 302 VAL A CA 1
ATOM 2214 C C . VAL A 1 302 ? 11.928 4.463 -21.666 1 97.97 302 VAL A C 1
ATOM 2216 O O . VAL A 1 302 ? 12.463 4.761 -20.595 1 97.97 302 VAL A O 1
ATOM 2219 N N . THR A 1 303 ? 12.088 3.307 -22.2 1 96.34 303 THR A N 1
ATOM 2220 C CA . THR A 1 303 ? 12.888 2.294 -21.522 1 96.34 303 THR A CA 1
ATOM 2221 C C . THR A 1 303 ? 13.585 1.389 -22.533 1 96.34 303 THR A C 1
ATOM 2223 O O . THR A 1 303 ? 13.131 1.256 -23.672 1 96.34 303 THR A O 1
ATOM 2226 N N . ASN A 1 304 ? 14.715 0.809 -22.153 1 94.14 304 ASN A N 1
ATOM 2227 C CA . ASN A 1 304 ? 15.387 -0.182 -22.986 1 94.14 304 ASN A CA 1
ATOM 2228 C C . ASN A 1 304 ? 15.082 -1.604 -22.523 1 94.14 304 ASN A C 1
ATOM 2230 O O . ASN A 1 304 ? 15.721 -2.558 -22.97 1 94.14 304 ASN A O 1
ATOM 2234 N N . GLY A 1 305 ? 14.218 -1.69 -21.588 1 91.36 305 GLY A N 1
ATOM 2235 C CA . GLY A 1 305 ? 13.749 -2.966 -21.071 1 91.36 305 GLY A CA 1
ATOM 2236 C C . GLY A 1 305 ? 12.253 -2.996 -20.822 1 91.36 305 GLY A C 1
ATOM 2237 O O . GLY A 1 305 ? 11.766 -2.394 -19.863 1 91.36 305 GLY A O 1
ATOM 2238 N N . GLY A 1 306 ? 11.588 -3.735 -21.567 1 89.38 306 GLY A N 1
ATOM 2239 C CA . GLY A 1 306 ? 10.136 -3.777 -21.501 1 89.38 306 GLY A CA 1
ATOM 2240 C C . GLY A 1 306 ? 9.612 -4.182 -20.136 1 89.38 306 GLY A C 1
ATOM 2241 O O . GLY A 1 306 ? 8.607 -3.644 -19.666 1 89.38 306 GLY A O 1
ATOM 2242 N N . GLY A 1 307 ? 10.254 -5.136 -19.46 1 90.53 307 GLY A N 1
ATOM 2243 C CA . GLY A 1 307 ? 9.833 -5.58 -18.141 1 90.53 307 GLY A CA 1
ATOM 2244 C C . GLY A 1 307 ? 9.82 -4.465 -17.112 1 90.53 307 GLY A C 1
ATOM 2245 O O . GLY A 1 307 ? 8.898 -4.374 -16.298 1 90.53 307 GLY A O 1
ATOM 2246 N N . ALA A 1 308 ? 10.813 -3.617 -17.163 1 93.23 308 ALA A N 1
ATOM 2247 C CA . ALA A 1 308 ? 10.898 -2.48 -16.25 1 93.23 308 ALA A CA 1
ATOM 2248 C C . ALA A 1 308 ? 9.755 -1.498 -16.489 1 93.23 308 ALA A C 1
ATOM 2250 O O . ALA A 1 308 ? 9.203 -0.935 -15.541 1 93.23 308 ALA A O 1
ATOM 2251 N N . GLY A 1 309 ? 9.463 -1.334 -17.737 1 94.49 309 GLY A N 1
ATOM 2252 C CA . GLY A 1 309 ? 8.348 -0.462 -18.071 1 94.49 309 GLY A CA 1
ATOM 2253 C C . GLY A 1 309 ? 7.024 -0.946 -17.512 1 94.49 309 GLY A C 1
ATOM 2254 O O . GLY A 1 309 ? 6.24 -0.154 -16.984 1 94.49 309 GLY A O 1
ATOM 2255 N N . VAL A 1 310 ? 6.789 -2.212 -17.632 1 93.38 310 VAL A N 1
ATOM 2256 C CA . VAL A 1 310 ? 5.54 -2.802 -17.162 1 93.38 310 VAL A CA 1
ATOM 2257 C C . VAL A 1 310 ? 5.434 -2.649 -15.646 1 93.38 310 VAL A C 1
ATOM 2259 O O . VAL A 1 310 ? 4.364 -2.332 -15.122 1 93.38 310 VAL A O 1
ATOM 2262 N N . LEU A 1 311 ? 6.532 -2.87 -14.947 1 94.06 311 LEU A N 1
ATOM 2263 C CA . LEU A 1 311 ? 6.553 -2.713 -13.496 1 94.06 311 LEU A CA 1
ATOM 2264 C C . LEU A 1 311 ? 6.223 -1.278 -13.099 1 94.06 311 LEU A C 1
ATOM 2266 O O . LEU A 1 311 ? 5.484 -1.05 -12.139 1 94.06 311 LEU A O 1
ATOM 2270 N N . ALA A 1 312 ? 6.763 -0.364 -13.818 1 95.66 312 ALA A N 1
ATOM 2271 C CA . ALA A 1 312 ? 6.508 1.048 -13.545 1 95.66 312 ALA A CA 1
ATOM 2272 C C . ALA A 1 312 ? 5.031 1.384 -13.727 1 95.66 312 ALA A C 1
ATOM 2274 O O . ALA A 1 312 ? 4.453 2.127 -12.93 1 95.66 312 ALA A O 1
ATOM 2275 N N . VAL A 1 313 ? 4.423 0.846 -14.774 1 94.98 313 VAL A N 1
ATOM 2276 C CA . VAL A 1 313 ? 3.021 1.121 -15.07 1 94.98 313 VAL A CA 1
ATOM 2277 C C . VAL A 1 313 ? 2.139 0.57 -13.953 1 94.98 313 VAL A C 1
ATOM 2279 O O . VAL A 1 313 ? 1.19 1.229 -13.521 1 94.98 313 VAL A O 1
ATOM 2282 N N . ASP A 1 314 ? 2.437 -0.623 -13.501 1 93.94 314 ASP A N 1
ATOM 2283 C CA . ASP A 1 314 ? 1.667 -1.212 -12.41 1 93.94 314 ASP A CA 1
ATOM 2284 C C . ASP A 1 314 ? 1.67 -0.303 -11.183 1 93.94 314 ASP A C 1
ATOM 2286 O O . ASP A 1 314 ? 0.622 -0.062 -10.58 1 93.94 314 ASP A O 1
ATOM 2290 N N . LYS A 1 315 ? 2.867 0.103 -10.843 1 94.26 315 LYS A N 1
ATOM 2291 C CA . LYS A 1 315 ? 2.981 0.931 -9.646 1 94.26 315 LYS A CA 1
ATOM 2292 C C . LYS A 1 315 ? 2.325 2.293 -9.855 1 94.26 315 LYS A C 1
ATOM 2294 O O . LYS A 1 315 ? 1.748 2.859 -8.925 1 94.26 315 LYS A O 1
ATOM 2299 N N . LEU A 1 316 ? 2.454 2.84 -11.057 1 94.26 316 LEU A N 1
ATOM 2300 C CA . LEU A 1 316 ? 1.812 4.105 -11.398 1 94.26 316 LEU A CA 1
ATOM 2301 C C . LEU A 1 316 ? 0.306 4.029 -11.17 1 94.26 316 LEU A C 1
ATOM 2303 O O . LEU A 1 316 ? -0.278 4.922 -10.552 1 94.26 316 LEU A O 1
ATOM 2307 N N . VAL A 1 317 ? -0.288 2.969 -11.604 1 92.18 317 VAL A N 1
ATOM 2308 C CA . VAL A 1 317 ? -1.732 2.794 -11.487 1 92.18 317 VAL A CA 1
ATOM 2309 C C . VAL A 1 317 ? -2.106 2.554 -10.027 1 92.18 317 VAL A C 1
ATOM 2311 O O . VAL A 1 317 ? -3.136 3.041 -9.555 1 92.18 317 VAL A O 1
ATOM 2314 N N . ASP A 1 318 ? -1.256 1.822 -9.314 1 90.46 318 ASP A N 1
ATOM 2315 C CA . ASP A 1 318 ? -1.479 1.61 -7.887 1 90.46 318 ASP A CA 1
ATOM 2316 C C . ASP A 1 318 ? -1.628 2.94 -7.151 1 90.46 318 ASP A C 1
ATOM 2318 O O . ASP A 1 318 ? -2.366 3.031 -6.168 1 90.46 318 ASP A O 1
ATOM 2322 N N . ARG A 1 319 ? -0.898 3.911 -7.632 1 89.54 319 ARG A N 1
ATOM 2323 C CA . ARG A 1 319 ? -0.839 5.189 -6.931 1 89.54 319 ARG A CA 1
ATOM 2324 C C . ARG A 1 319 ? -1.791 6.203 -7.557 1 89.54 319 ARG A C 1
ATOM 2326 O O . ARG A 1 319 ? -1.684 7.404 -7.301 1 89.54 319 ARG A O 1
ATOM 2333 N N . GLY A 1 320 ? -2.7 5.722 -8.523 1 84.97 320 GLY A N 1
ATOM 2334 C CA . GLY A 1 320 ? -3.733 6.565 -9.104 1 84.97 320 GLY A CA 1
ATOM 2335 C C . GLY A 1 320 ? -3.253 7.354 -10.307 1 84.97 320 GLY A C 1
ATOM 2336 O O . GLY A 1 320 ? -3.939 8.266 -10.772 1 84.97 320 GLY A O 1
ATOM 2337 N N . GLY A 1 321 ? -2.007 7.012 -10.777 1 88.47 321 GLY A N 1
ATOM 2338 C CA . GLY A 1 321 ? -1.509 7.654 -11.983 1 88.47 321 GLY A CA 1
ATOM 2339 C C . GLY A 1 321 ? -2.06 7.041 -13.256 1 88.47 321 GLY A C 1
ATOM 2340 O O . GLY A 1 321 ? -2.784 6.044 -13.209 1 88.47 321 GLY A O 1
ATOM 2341 N N . GLU A 1 322 ? -1.691 7.725 -14.383 1 91.64 322 GLU A N 1
ATOM 2342 C CA . GLU A 1 322 ? -2.2 7.285 -15.679 1 91.64 322 GLU A CA 1
ATOM 2343 C C . GLU A 1 322 ? -1.087 7.239 -16.722 1 91.64 322 GLU A C 1
ATOM 2345 O O . GLU A 1 322 ? -0.229 8.123 -16.76 1 91.64 322 GLU A O 1
ATOM 2350 N N . LEU A 1 323 ? -1.149 6.171 -17.495 1 94.95 323 LEU A N 1
ATOM 2351 C CA . LEU A 1 323 ? -0.256 6.089 -18.646 1 94.95 323 LEU A CA 1
ATOM 2352 C C . LEU A 1 323 ? -0.765 6.957 -19.792 1 94.95 323 LEU A C 1
ATOM 2354 O O . LEU A 1 323 ? -1.948 6.908 -20.135 1 94.95 323 LEU A O 1
ATOM 2358 N N . ALA A 1 324 ? 0.09 7.763 -20.398 1 95.63 324 ALA A N 1
ATOM 2359 C CA . ALA A 1 324 ? -0.303 8.669 -21.474 1 95.63 324 ALA A CA 1
ATOM 2360 C C . ALA A 1 324 ? -0.69 7.894 -22.73 1 95.63 324 ALA A C 1
ATOM 2362 O O . ALA A 1 324 ? -0.066 6.882 -23.059 1 95.63 324 ALA A O 1
ATOM 2363 N N . GLU A 1 325 ? -1.674 8.334 -23.417 1 94.21 325 GLU A N 1
ATOM 2364 C CA . GLU A 1 325 ? -1.98 7.868 -24.766 1 94.21 325 GLU A CA 1
ATOM 2365 C C . GLU A 1 325 ? -1.241 8.693 -25.816 1 94.21 325 GLU A C 1
ATOM 2367 O O . GLU A 1 325 ? -1.526 9.878 -25.995 1 94.21 325 GLU A O 1
ATOM 2372 N N . LEU A 1 326 ? -0.361 8.049 -26.512 1 96.3 326 LEU A N 1
ATOM 2373 C CA . LEU A 1 326 ? 0.473 8.758 -27.476 1 96.3 326 LEU A CA 1
ATOM 2374 C C . LEU A 1 326 ? -0.339 9.172 -28.698 1 96.3 326 LEU A C 1
ATOM 2376 O O . LEU A 1 326 ? -1.155 8.394 -29.199 1 96.3 326 LEU A O 1
ATOM 2380 N N . ALA A 1 327 ? -0.102 10.355 -29.148 1 96.51 327 ALA A N 1
ATOM 2381 C CA . ALA A 1 327 ? -0.739 10.835 -30.371 1 96.51 327 ALA A CA 1
ATOM 2382 C C . ALA A 1 327 ? -0.236 10.066 -31.59 1 96.51 327 ALA A C 1
ATOM 2384 O O . ALA A 1 327 ? 0.914 9.623 -31.621 1 96.51 327 ALA A O 1
ATOM 2385 N N . PRO A 1 328 ? -1 9.916 -32.621 1 95.76 328 PRO A N 1
ATOM 2386 C CA . PRO A 1 328 ? -0.57 9.237 -33.845 1 95.76 328 PRO A CA 1
ATOM 2387 C C . PRO A 1 328 ? 0.666 9.878 -34.473 1 95.76 328 PRO A C 1
ATOM 2389 O O . PRO A 1 328 ? 1.515 9.176 -35.028 1 95.76 328 PRO A O 1
ATOM 2392 N N . SER A 1 329 ? 0.741 11.179 -34.358 1 96.14 329 SER A N 1
ATOM 2393 C CA . SER A 1 329 ? 1.899 11.882 -34.902 1 96.14 329 SER A CA 1
ATOM 2394 C C . SER A 1 329 ? 3.18 11.477 -34.182 1 96.14 329 SER A C 1
ATOM 2396 O O . SER A 1 329 ? 4.242 11.377 -34.801 1 96.14 329 SER A O 1
ATOM 2398 N N . THR A 1 330 ? 3.067 11.249 -32.904 1 97.06 330 THR A N 1
ATOM 2399 C CA . THR A 1 330 ? 4.214 10.816 -32.114 1 97.06 330 THR A CA 1
ATOM 2400 C C . THR A 1 330 ? 4.642 9.406 -32.509 1 97.06 330 THR A C 1
ATOM 2402 O O . THR A 1 330 ? 5.836 9.126 -32.632 1 97.06 330 THR A O 1
ATOM 2405 N N . ILE A 1 331 ? 3.728 8.489 -32.744 1 96.92 331 ILE A N 1
ATOM 2406 C CA . ILE A 1 331 ? 4.015 7.119 -33.154 1 96.92 331 ILE A CA 1
ATOM 2407 C C . ILE A 1 331 ? 4.736 7.123 -34.5 1 96.92 331 ILE A C 1
ATOM 2409 O O . ILE A 1 331 ? 5.719 6.402 -34.687 1 96.92 331 ILE A O 1
ATOM 2413 N N . THR A 1 332 ? 4.259 7.974 -35.382 1 96.41 332 THR A N 1
ATOM 2414 C CA . THR A 1 332 ? 4.878 8.085 -36.698 1 96.41 332 THR A CA 1
ATOM 2415 C C . THR A 1 332 ? 6.317 8.579 -36.579 1 96.41 332 THR A C 1
ATOM 2417 O O . THR A 1 332 ? 7.213 8.063 -37.251 1 96.41 332 THR A O 1
ATOM 2420 N N . ARG A 1 333 ? 6.525 9.51 -35.784 1 96.77 333 ARG A N 1
ATOM 2421 C CA . ARG A 1 333 ? 7.868 10.037 -35.565 1 96.77 333 ARG A CA 1
ATOM 2422 C C . ARG A 1 333 ? 8.79 8.967 -34.99 1 96.77 333 ARG A C 1
ATOM 2424 O O . ARG A 1 333 ? 9.943 8.844 -35.409 1 96.77 333 ARG A O 1
ATOM 2431 N N . LEU A 1 334 ? 8.34 8.196 -34.035 1 97.18 334 LEU A N 1
ATOM 2432 C CA . LEU A 1 334 ? 9.115 7.134 -33.403 1 97.18 334 LEU A CA 1
ATOM 2433 C C . LEU A 1 334 ? 9.409 6.012 -34.393 1 97.18 334 LEU A C 1
ATOM 2435 O O . LEU A 1 334 ? 10.49 5.421 -34.365 1 97.18 334 LEU A O 1
ATOM 2439 N N . ASP A 1 335 ? 8.479 5.714 -35.27 1 95.84 335 ASP A N 1
ATOM 2440 C CA . ASP A 1 335 ? 8.676 4.702 -36.303 1 95.84 335 ASP A CA 1
ATOM 2441 C C . ASP A 1 335 ? 9.873 5.046 -37.187 1 95.84 335 ASP A C 1
ATOM 2443 O O . ASP A 1 335 ? 10.571 4.152 -37.671 1 95.84 335 ASP A O 1
ATOM 2447 N N . HIS A 1 336 ? 10.106 6.313 -37.296 1 95.21 336 HIS A N 1
ATOM 2448 C CA . HIS A 1 336 ? 11.157 6.782 -38.192 1 95.21 336 HIS A CA 1
ATOM 2449 C C . HIS A 1 336 ? 12.525 6.71 -37.521 1 95.21 336 HIS A C 1
ATOM 2451 O O . HIS A 1 336 ? 13.548 6.591 -38.199 1 95.21 336 HIS A O 1
ATOM 2457 N N . VAL A 1 337 ? 12.532 6.78 -36.233 1 95.13 337 VAL A N 1
ATOM 2458 C CA . VAL A 1 337 ? 13.827 6.961 -35.584 1 95.13 337 VAL A CA 1
ATOM 2459 C C . VAL A 1 337 ? 14.197 5.699 -34.809 1 95.13 337 VAL A C 1
ATOM 2461 O O . VAL A 1 337 ? 15.363 5.498 -34.46 1 95.13 337 VAL A O 1
ATOM 2464 N N . LEU A 1 338 ? 13.248 4.77 -34.58 1 95.02 338 LEU A N 1
ATOM 2465 C CA . LEU A 1 338 ? 13.512 3.579 -33.78 1 95.02 338 LEU A CA 1
ATOM 2466 C C . LEU A 1 338 ? 13.47 2.323 -34.644 1 95.02 338 LEU A C 1
ATOM 2468 O O . LEU A 1 338 ? 12.931 2.345 -35.753 1 95.02 338 LEU A O 1
ATOM 2472 N N . PRO A 1 339 ? 14.021 1.293 -34.147 1 90.1 339 PRO A N 1
ATOM 2473 C CA . PRO A 1 339 ? 13.956 0.038 -34.899 1 90.1 339 PRO A CA 1
ATOM 2474 C C . PRO A 1 339 ? 12.534 -0.506 -35.018 1 90.1 339 PRO A C 1
ATOM 2476 O O . PRO A 1 339 ? 11.683 -0.208 -34.176 1 90.1 339 PRO A O 1
ATOM 2479 N N . PRO A 1 340 ? 12.245 -1.27 -35.966 1 86.27 340 PRO A N 1
ATOM 2480 C CA . PRO A 1 340 ? 10.896 -1.799 -36.184 1 86.27 340 PRO A CA 1
ATOM 2481 C C . PRO A 1 340 ? 10.413 -2.676 -35.031 1 86.27 340 PRO A C 1
ATOM 2483 O O . PRO A 1 340 ? 9.209 -2.9 -34.884 1 86.27 340 PRO A O 1
ATOM 2486 N N . THR A 1 341 ? 11.295 -3.108 -34.218 1 82.59 341 THR A N 1
ATOM 2487 C CA . THR A 1 341 ? 10.942 -4.048 -33.16 1 82.59 341 THR A CA 1
ATOM 2488 C C . THR A 1 341 ? 10.568 -3.306 -31.88 1 82.59 341 THR A C 1
ATOM 2490 O O . THR A 1 341 ? 10.313 -3.929 -30.848 1 82.59 341 THR A O 1
ATOM 2493 N N . TRP A 1 342 ? 10.544 -1.999 -32.031 1 90.41 342 TRP A N 1
ATOM 2494 C CA . TRP A 1 342 ? 10.173 -1.282 -30.815 1 90.41 342 TRP A CA 1
ATOM 2495 C C . TRP A 1 342 ? 8.715 -1.545 -30.451 1 90.41 342 TRP A C 1
ATOM 2497 O O . TRP A 1 342 ? 7.983 -2.18 -31.215 1 90.41 342 TRP A O 1
ATOM 2507 N N . SER A 1 343 ? 8.112 -1.212 -29.393 1 88.47 343 SER A N 1
ATOM 2508 C CA . SER A 1 343 ? 6.843 -1.645 -28.817 1 88.47 343 SER A CA 1
ATOM 2509 C C . SER A 1 343 ? 5.662 -0.993 -29.529 1 88.47 343 SER A C 1
ATOM 2511 O O . SER A 1 343 ? 4.528 -1.465 -29.42 1 88.47 343 SER A O 1
ATOM 2513 N N . HIS A 1 344 ? 5.763 0.241 -30.215 1 91.95 344 HIS A N 1
ATOM 2514 C CA . HIS A 1 344 ? 4.724 0.973 -30.931 1 91.95 344 HIS A CA 1
ATOM 2515 C C . HIS A 1 344 ? 3.589 1.375 -29.996 1 91.95 344 HIS A C 1
ATOM 2517 O O . HIS A 1 344 ? 2.418 1.339 -30.382 1 91.95 344 HIS A O 1
ATOM 2523 N N . ALA A 1 345 ? 3.933 1.568 -28.74 1 93.12 345 ALA A N 1
ATOM 2524 C CA . ALA A 1 345 ? 3.013 2.027 -27.702 1 93.12 345 ALA A CA 1
ATOM 2525 C C . ALA A 1 345 ? 3.773 2.521 -26.475 1 93.12 345 ALA A C 1
ATOM 2527 O O . ALA A 1 345 ? 5.003 2.436 -26.422 1 93.12 345 ALA A O 1
ATOM 2528 N N . ASN A 1 346 ? 3.018 3.024 -25.556 1 94.85 346 ASN A N 1
ATOM 2529 C CA . ASN A 1 346 ? 3.558 3.375 -24.247 1 94.85 346 ASN A CA 1
ATOM 2530 C C . ASN A 1 346 ? 3.458 2.209 -23.268 1 94.85 346 ASN A C 1
ATOM 2532 O O . ASN A 1 346 ? 2.384 1.63 -23.093 1 94.85 346 ASN A O 1
ATOM 2536 N N . PRO A 1 347 ? 4.547 1.786 -22.722 1 95.25 347 PRO A N 1
ATOM 2537 C CA . PRO A 1 347 ? 5.914 2.312 -22.689 1 95.25 347 PRO A CA 1
ATOM 2538 C C . PRO A 1 347 ? 6.646 2.136 -24.018 1 95.25 347 PRO A C 1
ATOM 2540 O O . PRO A 1 347 ? 6.429 1.145 -24.72 1 95.25 347 PRO A O 1
ATOM 2543 N N . ILE A 1 348 ? 7.439 3.087 -24.293 1 96.79 348 ILE A N 1
ATOM 2544 C CA . ILE A 1 348 ? 8.275 3.053 -25.489 1 96.79 348 ILE A CA 1
ATOM 2545 C C . ILE A 1 348 ? 9.531 2.229 -25.217 1 96.79 348 ILE A C 1
ATOM 2547 O O . ILE A 1 348 ? 10.523 2.749 -24.701 1 96.79 348 ILE A O 1
ATOM 2551 N N . ASP A 1 349 ? 9.488 1.033 -25.581 1 94.59 349 ASP A N 1
ATOM 2552 C CA . ASP A 1 349 ? 10.651 0.159 -25.465 1 94.59 349 ASP A CA 1
ATOM 2553 C C . ASP A 1 349 ? 11.603 0.352 -26.644 1 94.59 349 ASP A C 1
ATOM 2555 O O . ASP A 1 349 ? 11.322 -0.101 -27.755 1 94.59 349 ASP A O 1
ATOM 2559 N N . ILE A 1 350 ? 12.727 0.899 -26.368 1 94.6 350 ILE A N 1
ATOM 2560 C CA . ILE A 1 350 ? 13.647 1.252 -27.444 1 94.6 350 ILE A CA 1
ATOM 2561 C C . ILE A 1 350 ? 14.655 0.124 -27.652 1 94.6 350 ILE A C 1
ATOM 2563 O O . ILE A 1 350 ? 15.686 0.316 -28.301 1 94.6 350 ILE A O 1
ATOM 2567 N N . VAL A 1 351 ? 14.474 -0.952 -26.962 1 87.66 351 VAL A N 1
ATOM 2568 C CA . VAL A 1 351 ? 15.176 -2.213 -27.179 1 87.66 351 VAL A CA 1
ATOM 2569 C C . VAL A 1 351 ? 16.503 -2.202 -26.423 1 87.66 351 VAL A C 1
ATOM 2571 O O . VAL A 1 351 ? 17.119 -1.147 -26.252 1 87.66 351 VAL A O 1
ATOM 2574 N N . GLY A 1 352 ? 17.028 -3.271 -26.074 1 85.24 352 GLY A N 1
ATOM 2575 C CA . GLY A 1 352 ? 18.117 -3.466 -25.13 1 85.24 352 GLY A CA 1
ATOM 2576 C C . GLY A 1 352 ? 19.454 -2.977 -25.652 1 85.24 352 GLY A C 1
ATOM 2577 O O . GLY A 1 352 ? 20.366 -2.694 -24.872 1 85.24 352 GLY A O 1
ATOM 2578 N N . ASP A 1 353 ? 19.616 -2.849 -26.953 1 83.53 353 ASP A N 1
ATOM 2579 C CA . ASP A 1 353 ? 20.884 -2.416 -27.532 1 83.53 353 ASP A CA 1
ATOM 2580 C C . ASP A 1 353 ? 20.863 -0.922 -27.846 1 83.53 353 ASP A C 1
ATOM 2582 O O . ASP A 1 353 ? 21.641 -0.445 -28.675 1 83.53 353 ASP A O 1
ATOM 2586 N N . ALA A 1 354 ? 20.042 -0.208 -27.222 1 88.52 354 ALA A N 1
ATOM 2587 C CA . ALA A 1 354 ? 19.827 1.203 -27.53 1 88.52 354 ALA A CA 1
ATOM 2588 C C . ALA A 1 354 ? 21.077 2.026 -27.229 1 88.52 354 ALA A C 1
ATOM 2590 O O . ALA A 1 354 ? 21.549 2.055 -26.09 1 88.52 354 ALA A O 1
ATOM 2591 N N . ALA A 1 355 ? 21.588 2.702 -28.247 1 91.09 355 ALA A N 1
ATOM 2592 C CA . ALA A 1 355 ? 22.65 3.691 -28.08 1 91.09 355 ALA A CA 1
ATOM 2593 C C . ALA A 1 355 ? 22.105 4.986 -27.485 1 91.09 355 ALA A C 1
ATOM 2595 O O . ALA A 1 355 ? 20.893 5.21 -27.476 1 91.09 355 ALA A O 1
ATOM 2596 N N . PRO A 1 356 ? 23.01 5.812 -26.957 1 95.01 356 PRO A N 1
ATOM 2597 C CA . PRO A 1 356 ? 22.573 7.074 -26.356 1 95.01 356 PRO A CA 1
ATOM 2598 C C . PRO A 1 356 ? 21.73 7.92 -27.308 1 95.01 356 PRO A C 1
ATOM 2600 O O . PRO A 1 356 ? 20.771 8.567 -26.88 1 95.01 356 PRO A O 1
ATOM 2603 N N . GLU A 1 357 ? 22.017 7.866 -28.555 1 94.82 357 GLU A N 1
ATOM 2604 C CA . GLU A 1 357 ? 21.314 8.675 -29.546 1 94.82 357 GLU A CA 1
ATOM 2605 C C . GLU A 1 357 ? 19.854 8.249 -29.671 1 94.82 357 GLU A C 1
ATOM 2607 O O . GLU A 1 357 ? 18.979 9.079 -29.923 1 94.82 357 GLU A O 1
ATOM 2612 N N . ARG A 1 358 ? 19.607 7.03 -29.523 1 95.6 358 ARG A N 1
ATOM 2613 C CA . ARG A 1 358 ? 18.236 6.532 -29.579 1 95.6 358 ARG A CA 1
ATOM 2614 C C . ARG A 1 358 ? 17.409 7.075 -28.418 1 95.6 358 ARG A C 1
ATOM 2616 O O . ARG A 1 358 ? 16.219 7.355 -28.574 1 95.6 358 ARG A O 1
ATOM 2623 N N . TYR A 1 359 ? 18.013 7.21 -27.226 1 96.6 359 TYR A N 1
ATOM 2624 C CA . TYR A 1 359 ? 17.352 7.862 -26.101 1 96.6 359 TYR A CA 1
ATOM 2625 C C . TYR A 1 359 ? 16.959 9.292 -26.452 1 96.6 359 TYR A C 1
ATOM 2627 O O . TYR A 1 359 ? 15.833 9.716 -26.185 1 96.6 359 TYR A O 1
ATOM 2635 N N . GLY A 1 360 ? 17.951 9.957 -27.021 1 96.25 360 GLY A N 1
ATOM 2636 C CA . GLY A 1 360 ? 17.697 11.342 -27.384 1 96.25 360 GLY A CA 1
ATOM 2637 C C . GLY A 1 360 ? 16.541 11.503 -28.354 1 96.25 360 GLY A C 1
ATOM 2638 O O . GLY A 1 360 ? 15.688 12.373 -28.173 1 96.25 360 GLY A O 1
ATOM 2639 N N . ALA A 1 361 ? 16.492 10.654 -29.339 1 96.69 361 ALA A N 1
ATOM 2640 C CA . ALA A 1 361 ? 15.448 10.713 -30.359 1 96.69 361 ALA A CA 1
ATOM 2641 C C . ALA A 1 361 ? 14.078 10.411 -29.759 1 96.69 361 ALA A C 1
ATOM 2643 O O . ALA A 1 361 ? 13.092 11.079 -30.08 1 96.69 361 ALA A O 1
ATOM 2644 N N . ALA A 1 362 ? 14.015 9.415 -28.956 1 97.64 362 ALA A N 1
ATOM 2645 C CA . ALA A 1 362 ? 12.756 9.033 -28.321 1 97.64 362 ALA A CA 1
ATOM 2646 C C . ALA A 1 362 ? 12.255 10.134 -27.39 1 97.64 362 ALA A C 1
ATOM 2648 O O . ALA A 1 362 ? 11.061 10.443 -27.37 1 97.64 362 ALA A O 1
ATOM 2649 N N . LEU A 1 363 ? 13.163 10.734 -26.615 1 97.42 363 LEU A N 1
ATOM 2650 C CA . LEU A 1 363 ? 12.803 11.771 -25.655 1 97.42 363 LEU A CA 1
ATOM 2651 C C . LEU A 1 363 ? 12.329 13.032 -26.369 1 97.42 363 LEU A C 1
ATOM 2653 O O . LEU A 1 363 ? 11.406 13.704 -25.903 1 97.42 363 LEU A O 1
ATOM 2657 N N . ASP A 1 364 ? 12.958 13.314 -27.469 1 95.78 364 ASP A N 1
ATOM 2658 C CA . ASP A 1 364 ? 12.543 14.471 -28.257 1 95.78 364 ASP A CA 1
ATOM 2659 C C . ASP A 1 364 ? 11.115 14.302 -28.771 1 95.78 364 ASP A C 1
ATOM 2661 O O . ASP A 1 364 ? 10.321 15.244 -28.735 1 95.78 364 ASP A O 1
ATOM 2665 N N . ALA A 1 365 ? 10.824 13.161 -29.263 1 96.86 365 ALA A N 1
ATOM 2666 C CA . ALA A 1 365 ? 9.482 12.868 -29.759 1 96.86 365 ALA A CA 1
ATOM 2667 C C . ALA A 1 365 ? 8.452 12.953 -28.637 1 96.86 365 ALA A C 1
ATOM 2669 O O . ALA A 1 365 ? 7.362 13.499 -28.827 1 96.86 365 ALA A O 1
ATOM 2670 N N . LEU A 1 366 ? 8.773 12.427 -27.532 1 96.09 366 LEU A N 1
ATOM 2671 C CA . LEU A 1 366 ? 7.858 12.383 -26.397 1 96.09 366 LEU A CA 1
ATOM 2672 C C . LEU A 1 366 ? 7.646 13.776 -25.815 1 96.09 366 LEU A C 1
ATOM 2674 O O . LEU A 1 366 ? 6.554 14.094 -25.336 1 96.09 366 LEU A O 1
ATOM 2678 N N . ALA A 1 367 ? 8.684 14.568 -25.78 1 95.72 367 ALA A N 1
ATOM 2679 C CA . ALA A 1 367 ? 8.606 15.935 -25.273 1 95.72 367 ALA A CA 1
ATOM 2680 C C . ALA A 1 367 ? 7.597 16.758 -26.069 1 95.72 367 ALA A C 1
ATOM 2682 O O . ALA A 1 367 ? 6.959 17.663 -25.527 1 95.72 367 ALA A O 1
ATOM 2683 N N . ALA A 1 368 ? 7.422 16.447 -27.291 1 94.92 368 ALA A N 1
ATOM 2684 C CA . ALA A 1 368 ? 6.523 17.19 -28.169 1 94.92 368 ALA A CA 1
ATOM 2685 C C . ALA A 1 368 ? 5.113 16.608 -28.131 1 94.92 368 ALA A C 1
ATOM 2687 O O . ALA A 1 368 ? 4.186 17.171 -28.717 1 94.92 368 ALA A O 1
ATOM 2688 N N . ASP A 1 369 ? 4.902 15.499 -27.457 1 96.69 369 ASP A N 1
ATOM 2689 C CA . ASP A 1 369 ? 3.605 14.83 -27.423 1 96.69 369 ASP A CA 1
ATOM 2690 C C . ASP A 1 369 ? 2.614 15.597 -26.549 1 96.69 369 ASP A C 1
ATOM 2692 O O . ASP A 1 369 ? 2.866 15.817 -25.363 1 96.69 369 ASP A O 1
ATOM 2696 N N . PRO A 1 370 ? 1.506 15.94 -27.042 1 93.87 370 PRO A N 1
ATOM 2697 C CA . PRO A 1 370 ? 0.549 16.723 -26.257 1 93.87 370 PRO A CA 1
ATOM 2698 C C . PRO A 1 370 ? -0.13 15.901 -25.163 1 93.87 370 PRO A C 1
ATOM 2700 O O . PRO A 1 370 ? -0.66 16.464 -24.202 1 93.87 370 PRO A O 1
ATOM 2703 N N . GLY A 1 371 ? -0.115 14.652 -25.347 1 93.44 371 GLY A N 1
ATOM 2704 C CA . GLY A 1 371 ? -0.8 13.804 -24.383 1 93.44 371 GLY A CA 1
ATOM 2705 C C . GLY A 1 371 ? 0.056 13.458 -23.179 1 93.44 371 GLY A C 1
ATOM 2706 O O . GLY A 1 371 ? -0.433 12.868 -22.213 1 93.44 371 GLY A O 1
ATOM 2707 N N . THR A 1 372 ? 1.29 13.87 -23.145 1 95.54 372 THR A N 1
ATOM 2708 C CA . THR A 1 372 ? 2.223 13.514 -22.082 1 95.54 372 THR A CA 1
ATOM 2709 C C . THR A 1 372 ? 2.479 14.707 -21.165 1 95.54 372 THR A C 1
ATOM 2711 O O . THR A 1 372 ? 2.788 15.803 -21.636 1 95.54 372 THR A O 1
ATOM 2714 N N . ASP A 1 373 ? 2.357 14.479 -19.838 1 94.85 373 ASP A N 1
ATOM 2715 C CA . ASP A 1 373 ? 2.59 15.548 -18.872 1 94.85 373 ASP A CA 1
ATOM 2716 C C . ASP A 1 373 ? 3.93 15.364 -18.162 1 94.85 373 ASP A C 1
ATOM 2718 O O . ASP A 1 373 ? 4.55 16.339 -17.733 1 94.85 373 ASP A O 1
ATOM 2722 N N . VAL A 1 374 ? 4.312 14.124 -17.964 1 96.11 374 VAL A N 1
ATOM 2723 C CA . VAL A 1 374 ? 5.553 13.767 -17.284 1 96.11 374 VAL A CA 1
ATOM 2724 C C . VAL A 1 374 ? 6.295 12.702 -18.087 1 96.11 374 VAL A C 1
ATOM 2726 O O . VAL A 1 374 ? 5.674 11.804 -18.661 1 96.11 374 VAL A O 1
ATOM 2729 N N . ILE A 1 375 ? 7.561 12.808 -18.139 1 97.3 375 ILE A N 1
ATOM 2730 C CA . ILE A 1 375 ? 8.371 11.846 -18.879 1 97.3 375 ILE A CA 1
ATOM 2731 C C . ILE A 1 375 ? 9.233 11.042 -17.909 1 97.3 375 ILE A C 1
ATOM 2733 O O . ILE A 1 375 ? 9.924 11.613 -17.063 1 97.3 375 ILE A O 1
ATOM 2737 N N . LEU A 1 376 ? 9.197 9.77 -17.971 1 97.28 376 LEU A N 1
ATOM 2738 C CA . LEU A 1 376 ? 10.024 8.843 -17.206 1 97.28 376 LEU A CA 1
ATOM 2739 C C . LEU A 1 376 ? 10.966 8.07 -18.123 1 97.28 376 LEU A C 1
ATOM 2741 O O . LEU A 1 376 ? 10.518 7.385 -19.046 1 97.28 376 LEU A O 1
ATOM 2745 N N . VAL A 1 377 ? 12.227 8.217 -17.926 1 97.94 377 VAL A N 1
ATOM 2746 C CA . VAL A 1 377 ? 13.216 7.504 -18.728 1 97.94 377 VAL A CA 1
ATOM 2747 C C . VAL A 1 377 ? 13.921 6.457 -17.868 1 97.94 377 VAL A C 1
ATOM 2749 O O . VAL A 1 377 ? 14.301 6.734 -16.728 1 97.94 377 VAL A O 1
ATOM 2752 N N . MET A 1 378 ? 14.06 5.286 -18.425 1 96.97 378 MET A N 1
ATOM 2753 C CA . MET A 1 378 ? 14.636 4.183 -17.661 1 96.97 378 MET A CA 1
ATOM 2754 C C . MET A 1 378 ? 15.757 3.506 -18.444 1 96.97 378 MET A C 1
ATOM 2756 O O . MET A 1 378 ? 15.7 3.425 -19.672 1 96.97 378 MET A O 1
ATOM 2760 N N . ASN A 1 379 ? 16.698 3.045 -17.708 1 96.7 379 ASN A N 1
ATOM 2761 C CA . ASN A 1 379 ? 17.816 2.307 -18.288 1 96.7 379 ASN A CA 1
ATOM 2762 C C . ASN A 1 379 ? 18.098 1.02 -17.518 1 96.7 379 ASN A C 1
ATOM 2764 O O . ASN A 1 379 ? 18.207 1.038 -16.291 1 96.7 379 ASN A O 1
ATOM 2768 N N . CYS A 1 380 ? 18.116 -0.047 -18.183 1 93.68 380 CYS A N 1
ATOM 2769 C CA . CYS A 1 380 ? 18.568 -1.336 -17.671 1 93.68 380 CYS A CA 1
ATOM 2770 C C . CYS A 1 380 ? 19.958 -1.674 -18.197 1 93.68 380 CYS A C 1
ATOM 2772 O O . CYS A 1 380 ? 20.24 -1.49 -19.383 1 93.68 380 CYS A O 1
ATOM 2774 N N . PRO A 1 381 ? 20.791 -2.165 -17.344 1 91.23 381 PRO A N 1
ATOM 2775 C CA . PRO A 1 381 ? 22.147 -2.475 -17.802 1 91.23 381 PRO A CA 1
ATOM 2776 C C . PRO A 1 381 ? 22.187 -3.649 -18.778 1 91.23 381 PRO A C 1
ATOM 2778 O O . PRO A 1 381 ? 21.476 -4.639 -18.588 1 91.23 381 PRO A O 1
ATOM 2781 N N . THR A 1 382 ? 22.958 -3.47 -19.828 1 84.49 382 THR A N 1
ATOM 2782 C CA . THR A 1 382 ? 23.19 -4.528 -20.805 1 84.49 382 THR A CA 1
ATOM 2783 C C . THR A 1 382 ? 24.654 -4.558 -21.233 1 84.49 382 THR A C 1
ATOM 2785 O O . THR A 1 382 ? 25.415 -3.637 -20.928 1 84.49 382 THR A O 1
ATOM 2788 N N . GLY A 1 383 ? 25.037 -5.693 -21.801 1 80.02 383 GLY A N 1
ATOM 2789 C CA . GLY A 1 383 ? 26.395 -5.777 -22.312 1 80.02 383 GLY A CA 1
ATOM 2790 C C . GLY A 1 383 ? 26.589 -5.028 -23.617 1 80.02 383 GLY A C 1
ATOM 2791 O O . GLY A 1 383 ? 27.714 -4.903 -24.106 1 80.02 383 GLY A O 1
ATOM 2792 N N . LEU A 1 384 ? 25.588 -4.397 -24.126 1 82.21 384 LEU A N 1
ATOM 2793 C CA . LEU A 1 384 ? 25.618 -3.803 -25.458 1 82.21 384 LEU A CA 1
ATOM 2794 C C . LEU A 1 384 ? 25.604 -2.28 -25.375 1 82.21 384 LEU A C 1
ATOM 2796 O O . LEU A 1 384 ? 25.869 -1.598 -26.367 1 82.21 384 LEU A O 1
ATOM 2800 N N . GLY A 1 385 ? 25.294 -1.735 -24.21 1 81.07 385 GLY A N 1
ATOM 2801 C CA . GLY A 1 385 ? 25.213 -0.293 -24.047 1 81.07 385 GLY A CA 1
ATOM 2802 C C . GLY A 1 385 ? 25.738 0.187 -22.708 1 81.07 385 GLY A C 1
ATOM 2803 O O . GLY A 1 385 ? 25.643 -0.525 -21.706 1 81.07 385 GLY A O 1
ATOM 2804 N N . SER A 1 386 ? 26.233 1.422 -22.781 1 85.87 386 SER A N 1
ATOM 2805 C CA . SER A 1 386 ? 26.751 2.026 -21.558 1 85.87 386 SER A CA 1
ATOM 2806 C C . SER A 1 386 ? 25.664 2.801 -20.822 1 85.87 386 SER A C 1
ATOM 2808 O O . SER A 1 386 ? 25.098 3.753 -21.364 1 85.87 386 SER A O 1
ATOM 2810 N N . SER A 1 387 ? 25.441 2.438 -19.608 1 91.73 387 SER A N 1
ATOM 2811 C CA . SER A 1 387 ? 24.474 3.14 -18.77 1 91.73 387 SER A CA 1
ATOM 2812 C C . SER A 1 387 ? 24.897 4.586 -18.532 1 91.73 387 SER A C 1
ATOM 2814 O O . SER A 1 387 ? 24.058 5.489 -18.519 1 91.73 387 SER A O 1
ATOM 2816 N N . ALA A 1 388 ? 26.183 4.78 -18.403 1 93.85 388 ALA A N 1
ATOM 2817 C CA . ALA A 1 388 ? 26.714 6.115 -18.144 1 93.85 388 ALA A CA 1
ATOM 2818 C C . ALA A 1 388 ? 26.539 7.021 -19.36 1 93.85 388 ALA A C 1
ATOM 2820 O O . ALA A 1 388 ? 26.186 8.194 -19.222 1 93.85 388 ALA A O 1
ATOM 2821 N N . ASN A 1 389 ? 26.789 6.456 -20.545 1 94.67 389 ASN A N 1
ATOM 2822 C CA . ASN A 1 389 ? 26.65 7.254 -21.759 1 94.67 389 ASN A CA 1
ATOM 2823 C C . ASN A 1 389 ? 25.192 7.615 -22.029 1 94.67 389 ASN A C 1
ATOM 2825 O O . ASN A 1 389 ? 24.899 8.712 -22.508 1 94.67 389 ASN A O 1
ATOM 2829 N N . ALA A 1 390 ? 24.35 6.704 -21.77 1 95.24 390 ALA A N 1
ATOM 2830 C CA . ALA A 1 390 ? 22.925 7.001 -21.894 1 95.24 390 ALA A CA 1
ATOM 2831 C C . ALA A 1 390 ? 22.514 8.122 -20.944 1 95.24 390 ALA A C 1
ATOM 2833 O O . ALA A 1 390 ? 21.751 9.015 -21.322 1 95.24 390 ALA A O 1
ATOM 2834 N N . ALA A 1 391 ? 23.019 8.063 -19.697 1 96.31 391 ALA A N 1
ATOM 2835 C CA . ALA A 1 391 ? 22.717 9.078 -18.692 1 96.31 391 ALA A CA 1
ATOM 2836 C C . ALA A 1 391 ? 23.22 10.451 -19.13 1 96.31 391 ALA A C 1
ATOM 2838 O O . ALA A 1 391 ? 22.543 11.461 -18.926 1 96.31 391 ALA A O 1
ATOM 2839 N N . ARG A 1 392 ? 24.396 10.492 -19.727 1 96.14 392 ARG A N 1
ATOM 2840 C CA . ARG A 1 392 ? 24.964 11.753 -20.192 1 96.14 392 ARG A CA 1
ATOM 2841 C C . ARG A 1 392 ? 24.099 12.374 -21.284 1 96.14 392 ARG A C 1
ATOM 2843 O O . ARG A 1 392 ? 23.908 13.591 -21.315 1 96.14 392 ARG A O 1
ATOM 2850 N N . LYS A 1 393 ? 23.659 11.528 -22.135 1 96.12 393 LYS A N 1
ATOM 2851 C CA . LYS A 1 393 ? 22.792 12.022 -23.2 1 96.12 393 LYS A CA 1
ATOM 2852 C C . LYS A 1 393 ? 21.496 12.594 -22.633 1 96.12 393 LYS A C 1
ATOM 2854 O O . LYS A 1 393 ? 21.029 13.646 -23.076 1 96.12 393 LYS A O 1
ATOM 2859 N N . VAL A 1 394 ? 20.88 11.9 -21.737 1 96.26 394 VAL A N 1
ATOM 2860 C CA . VAL A 1 394 ? 19.646 12.351 -21.102 1 96.26 394 VAL A CA 1
ATOM 2861 C C .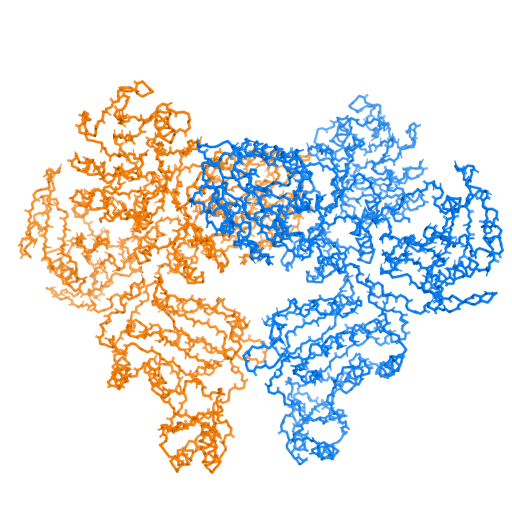 VAL A 1 394 ? 19.896 13.661 -20.359 1 96.26 394 VAL A C 1
ATOM 2863 O O . VAL A 1 394 ? 19.069 14.574 -20.403 1 96.26 394 VAL A O 1
ATOM 2866 N N . ALA A 1 395 ? 21.038 13.717 -19.655 1 95.1 395 ALA A N 1
ATOM 2867 C CA . ALA A 1 395 ? 21.408 14.906 -18.891 1 95.1 395 ALA A CA 1
ATOM 2868 C C . ALA A 1 395 ? 21.568 16.117 -19.806 1 95.1 395 ALA A C 1
ATOM 2870 O O . ALA A 1 395 ? 21.254 17.244 -19.415 1 95.1 395 ALA A O 1
ATOM 2871 N N . GLU A 1 396 ? 22.034 15.876 -20.972 1 94.02 396 GLU A N 1
ATOM 2872 C CA . GLU A 1 396 ? 22.214 16.941 -21.954 1 94.02 396 GLU A CA 1
ATOM 2873 C C . GLU A 1 396 ? 20.872 17.513 -22.399 1 94.02 396 GLU A C 1
ATOM 2875 O O . GLU A 1 396 ? 20.755 18.715 -22.648 1 94.02 396 GLU A O 1
ATOM 2880 N N . LEU A 1 397 ? 19.955 16.703 -22.459 1 92.8 397 LEU A N 1
ATOM 2881 C CA . LEU A 1 397 ? 18.645 17.098 -22.965 1 92.8 397 LEU A CA 1
ATOM 2882 C C . LEU A 1 397 ? 17.795 17.706 -21.854 1 92.8 397 LEU A C 1
ATOM 2884 O O . LEU A 1 397 ? 16.911 18.524 -22.121 1 92.8 397 LEU A O 1
ATOM 2888 N N . GLY A 1 398 ? 18.039 17.178 -20.659 1 87.44 398 GLY A N 1
ATOM 2889 C CA . GLY A 1 398 ? 17.242 17.631 -19.53 1 87.44 398 GLY A CA 1
ATOM 2890 C C . GLY A 1 398 ? 17.744 18.929 -18.927 1 87.44 398 GLY A C 1
ATOM 2891 O O . GLY A 1 398 ? 18.873 18.995 -18.436 1 87.44 398 GLY A O 1
ATOM 2892 N N . ASP A 1 399 ? 17.114 20.018 -19.186 1 81.61 399 ASP A N 1
ATOM 2893 C CA . ASP A 1 399 ? 17.458 21.313 -18.607 1 81.61 399 ASP A CA 1
ATOM 2894 C C . ASP A 1 399 ? 16.867 21.463 -17.207 1 81.61 399 ASP A C 1
ATOM 2896 O O . ASP A 1 399 ? 15.685 21.777 -17.057 1 81.61 399 ASP A O 1
ATOM 2900 N N . GLU A 1 400 ? 17.704 21.267 -16.168 1 81.07 400 GLU A N 1
ATOM 2901 C CA . GLU A 1 400 ? 17.32 21.388 -14.765 1 81.07 400 GLU A CA 1
ATOM 2902 C C . GLU A 1 400 ? 16.123 20.499 -14.442 1 81.07 400 GLU A C 1
ATOM 2904 O O . GLU A 1 400 ? 15.144 20.958 -13.851 1 81.07 400 GLU A O 1
ATOM 2909 N N . GLY A 1 401 ? 16.144 19.35 -15.128 1 88.39 401 GLY A N 1
ATOM 2910 C CA . GLY A 1 401 ? 15.151 18.341 -14.795 1 88.39 401 GLY A CA 1
ATOM 2911 C C . GLY A 1 401 ? 13.911 18.414 -15.665 1 88.39 401 GLY A C 1
ATOM 2912 O O . GLY A 1 401 ? 12.893 17.79 -15.358 1 88.39 401 GLY A O 1
ATOM 2913 N N . GLU A 1 402 ? 13.905 19.182 -16.759 1 92.48 402 GLU A N 1
ATOM 2914 C CA . GLU A 1 402 ? 12.762 19.291 -17.66 1 92.48 402 GLU A CA 1
ATOM 2915 C C . GLU A 1 402 ? 13.19 19.143 -19.117 1 92.48 402 GLU A C 1
ATOM 2917 O O . GLU A 1 402 ? 14.346 19.402 -19.458 1 92.48 402 GLU A O 1
ATOM 2922 N N . ILE A 1 403 ? 12.278 18.67 -19.824 1 93.44 403 ILE A N 1
ATOM 2923 C CA . ILE A 1 403 ? 12.448 18.591 -21.271 1 93.44 403 ILE A CA 1
ATOM 2924 C C . ILE A 1 403 ? 11.175 19.065 -21.967 1 93.44 403 ILE A C 1
ATOM 2926 O O . ILE A 1 403 ? 10.097 18.504 -21.753 1 93.44 403 ILE A O 1
ATOM 2930 N N . GLY A 1 404 ? 11.246 20.157 -22.798 1 89.07 404 GLY A N 1
ATOM 2931 C CA . GLY A 1 404 ? 10.062 20.711 -23.437 1 89.07 404 GLY A CA 1
ATOM 2932 C C . GLY A 1 404 ? 9.033 21.22 -22.446 1 89.07 404 GLY A C 1
ATOM 2933 O O . GLY A 1 404 ? 7.829 21.06 -22.657 1 89.07 404 GLY A O 1
ATOM 2934 N N . GLY A 1 405 ? 9.464 21.581 -21.305 1 87.92 405 GLY A N 1
ATOM 2935 C CA . GLY A 1 405 ? 8.575 22.107 -20.282 1 87.92 405 GLY A CA 1
ATOM 2936 C C . GLY A 1 405 ? 7.959 21.026 -19.414 1 87.92 405 GLY A C 1
ATOM 2937 O O . GLY A 1 405 ? 7.161 21.319 -18.521 1 87.92 405 GLY A O 1
ATOM 2938 N N . LYS A 1 406 ? 8.331 19.822 -19.665 1 93.28 406 LYS A N 1
ATOM 2939 C CA . LYS A 1 406 ? 7.77 18.698 -18.922 1 93.28 406 LYS A CA 1
ATOM 2940 C C . LYS A 1 406 ? 8.785 18.13 -17.934 1 93.28 406 LYS A C 1
ATOM 2942 O O . LYS A 1 406 ? 9.973 18.027 -18.247 1 93.28 406 LYS A O 1
ATOM 2947 N N . PRO A 1 407 ? 8.339 17.792 -16.701 1 93.96 407 PRO A N 1
ATOM 2948 C CA . PRO A 1 407 ? 9.254 17.151 -15.753 1 93.96 407 PRO A CA 1
ATOM 2949 C C . PRO A 1 407 ? 9.856 15.857 -16.297 1 93.96 407 PRO A C 1
ATOM 2951 O O . PRO A 1 407 ? 9.147 15.049 -16.902 1 93.96 407 PRO A O 1
ATOM 2954 N N . LEU A 1 408 ? 11.133 15.749 -16.122 1 96.21 408 LEU A N 1
ATOM 2955 C CA . LEU A 1 408 ? 11.877 14.564 -16.533 1 96.21 408 LEU A CA 1
ATOM 2956 C C . LEU A 1 408 ? 12.402 13.804 -15.319 1 96.21 408 LEU A C 1
ATOM 2958 O O . LEU A 1 408 ? 13.196 14.338 -14.542 1 96.21 408 LEU A O 1
ATOM 2962 N N . LEU A 1 409 ? 11.934 12.61 -15.111 1 95.61 409 LEU A N 1
ATOM 2963 C CA . LEU A 1 409 ? 12.418 11.723 -14.059 1 95.61 409 LEU A CA 1
ATOM 2964 C C . LEU A 1 409 ? 13.171 10.537 -14.652 1 95.61 409 LEU A C 1
ATOM 2966 O O . LEU A 1 409 ? 12.851 10.08 -15.752 1 95.61 409 LEU A O 1
ATOM 2970 N N . ALA A 1 410 ? 14.137 10.038 -13.953 1 96.25 410 ALA A N 1
ATOM 2971 C CA . ALA A 1 410 ? 14.973 8.962 -14.48 1 96.25 410 ALA A CA 1
ATOM 2972 C C . ALA A 1 410 ? 15.038 7.79 -13.506 1 96.25 410 ALA A C 1
ATOM 2974 O O . ALA A 1 410 ? 14.915 7.975 -12.293 1 96.25 410 ALA A O 1
ATOM 2975 N N . CYS A 1 411 ? 15.217 6.63 -14.025 1 95.95 411 CYS A N 1
ATOM 2976 C CA . CYS A 1 411 ? 15.433 5.411 -13.254 1 95.95 411 CYS A CA 1
ATOM 2977 C C . CYS A 1 411 ? 16.542 4.566 -13.868 1 95.95 411 CYS A C 1
ATOM 2979 O O . CYS A 1 411 ? 16.368 3.991 -14.943 1 95.95 411 CYS A O 1
ATOM 2981 N N . TRP A 1 412 ? 17.663 4.582 -13.339 1 95.36 412 TRP A N 1
ATOM 2982 C CA . TRP A 1 412 ? 18.767 3.706 -13.719 1 95.36 412 TRP A CA 1
ATOM 2983 C C . TRP A 1 412 ? 18.846 2.497 -12.793 1 95.36 412 TRP A C 1
ATOM 2985 O O . TRP A 1 412 ? 19.315 2.606 -11.658 1 95.36 412 TRP A O 1
ATOM 2995 N N . LEU A 1 413 ? 18.37 1.379 -13.286 1 92.74 413 LEU A N 1
ATOM 2996 C CA . LEU A 1 413 ? 18.231 0.163 -12.493 1 92.74 413 LEU A CA 1
ATOM 2997 C C . LEU A 1 413 ? 19.591 -0.481 -12.242 1 92.74 413 LEU A C 1
ATOM 2999 O O . LEU A 1 413 ? 20.463 -0.46 -13.113 1 92.74 413 LEU A O 1
ATOM 3003 N N . GLY A 1 414 ? 19.661 -1.102 -11.114 1 85.8 414 GLY A N 1
ATOM 3004 C CA . GLY A 1 414 ? 20.915 -1.702 -10.688 1 85.8 414 GLY A CA 1
ATOM 3005 C C . GLY A 1 414 ? 21.65 -0.876 -9.65 1 85.8 414 GLY A C 1
ATOM 3006 O O . GLY A 1 414 ? 21.084 0.058 -9.077 1 85.8 414 GLY A O 1
ATOM 3007 N N . GLU A 1 415 ? 22.823 -1.267 -9.276 1 82.87 415 GLU A N 1
ATOM 3008 C CA . GLU A 1 415 ? 23.572 -0.538 -8.258 1 82.87 415 GLU A CA 1
ATOM 3009 C C . GLU A 1 415 ? 25.025 -0.339 -8.678 1 82.87 415 GLU A C 1
ATOM 3011 O O . GLU A 1 415 ? 25.491 0.796 -8.804 1 82.87 415 GLU A O 1
ATOM 3016 N N . HIS A 1 416 ? 25.649 -1.347 -9.106 1 82.04 416 HIS A N 1
ATOM 3017 C CA . HIS A 1 416 ? 27.084 -1.304 -9.364 1 82.04 416 HIS A CA 1
ATOM 3018 C C . HIS A 1 416 ? 27.404 -0.403 -10.551 1 82.04 416 HIS A C 1
ATOM 3020 O O . HIS A 1 416 ? 28.162 0.56 -10.418 1 82.04 416 HIS A O 1
ATOM 3026 N N . THR A 1 417 ? 26.825 -0.667 -11.683 1 85.52 417 THR A N 1
ATOM 3027 C CA . THR A 1 417 ? 27.117 0.117 -12.878 1 85.52 417 THR A CA 1
ATOM 3028 C C . THR A 1 417 ? 26.146 1.287 -13.007 1 85.52 417 THR A C 1
ATOM 3030 O O . THR A 1 417 ? 26.453 2.286 -13.662 1 85.52 417 THR A O 1
ATOM 3033 N N . ALA A 1 418 ? 25.034 1.158 -12.438 1 89.26 418 ALA A N 1
ATOM 3034 C CA . ALA A 1 418 ? 23.984 2.166 -12.556 1 89.26 418 ALA A CA 1
ATOM 3035 C C . ALA A 1 418 ? 24.308 3.397 -11.715 1 89.26 418 ALA A C 1
ATOM 3037 O O . ALA A 1 418 ? 23.833 4.498 -12.007 1 89.26 418 ALA A O 1
ATOM 3038 N N . ARG A 1 419 ? 25.163 3.254 -10.69 1 87.56 419 ARG A N 1
ATOM 3039 C CA . ARG A 1 419 ? 25.471 4.329 -9.752 1 87.56 419 ARG A CA 1
ATOM 3040 C C . ARG A 1 419 ? 26.092 5.521 -10.472 1 87.56 419 ARG A C 1
ATOM 3042 O O . ARG A 1 419 ? 25.773 6.672 -10.167 1 87.56 419 ARG A O 1
ATOM 3049 N N . GLU A 1 420 ? 26.999 5.225 -11.383 1 90.36 420 GLU A N 1
ATOM 3050 C CA . GLU A 1 420 ? 27.629 6.304 -12.139 1 90.36 420 GLU A CA 1
ATOM 3051 C C . GLU A 1 420 ? 26.6 7.075 -12.961 1 90.36 420 GLU A C 1
ATOM 3053 O O . GLU A 1 420 ? 26.666 8.302 -13.054 1 90.36 420 GLU A O 1
ATOM 3058 N N . GLY A 1 421 ? 25.749 6.347 -13.62 1 92.82 421 GLY A N 1
ATOM 3059 C CA . GLY A 1 421 ? 24.691 6.998 -14.376 1 92.82 421 GLY A CA 1
ATOM 3060 C C . GLY A 1 421 ? 23.795 7.871 -13.518 1 92.82 421 GLY A C 1
ATOM 3061 O O . GLY A 1 421 ? 23.442 8.984 -13.913 1 92.82 421 GLY A O 1
ATOM 3062 N N . ARG A 1 422 ? 23.447 7.428 -12.375 1 91.73 422 ARG A N 1
ATOM 3063 C CA . ARG A 1 422 ? 22.594 8.189 -11.469 1 91.73 422 ARG A CA 1
ATOM 3064 C C . ARG A 1 422 ? 23.292 9.46 -10.996 1 91.73 422 ARG A C 1
ATOM 3066 O O . ARG A 1 422 ? 22.655 10.504 -10.843 1 91.73 422 ARG A O 1
ATOM 3073 N N . ARG A 1 423 ? 24.56 9.376 -10.749 1 88.64 423 ARG A N 1
ATOM 3074 C CA . ARG A 1 423 ? 25.331 10.547 -10.345 1 88.64 423 ARG A CA 1
ATOM 3075 C C . ARG A 1 423 ? 25.311 11.617 -11.432 1 88.64 423 ARG A C 1
ATOM 3077 O O . ARG A 1 423 ? 25.121 12.8 -11.142 1 88.64 423 ARG A O 1
ATOM 3084 N N . VAL A 1 424 ? 25.52 11.128 -12.677 1 92.91 424 VAL A N 1
ATOM 3085 C CA . VAL A 1 424 ? 25.514 12.041 -13.815 1 92.91 424 VAL A CA 1
ATOM 3086 C C . VAL A 1 424 ? 24.171 12.764 -13.889 1 92.91 424 VAL A C 1
ATOM 3088 O O . VAL A 1 424 ? 24.124 13.978 -14.105 1 92.91 424 VAL A O 1
ATOM 3091 N N . LEU A 1 425 ? 23.14 12.082 -13.683 1 92.73 425 LEU A N 1
ATOM 3092 C CA . LEU A 1 425 ? 21.794 12.636 -13.78 1 92.73 425 LEU A CA 1
ATOM 3093 C C . LEU A 1 425 ? 21.518 13.6 -12.631 1 92.73 425 LEU A C 1
ATOM 3095 O O . LEU A 1 425 ? 21.011 14.703 -12.849 1 92.73 425 LEU A O 1
ATOM 3099 N N . THR A 1 426 ? 21.86 13.209 -11.419 1 85.41 426 THR A N 1
ATOM 3100 C CA . THR A 1 426 ? 21.627 14.04 -10.242 1 85.41 426 THR A CA 1
ATOM 3101 C C . THR A 1 426 ? 22.404 15.349 -10.343 1 85.41 426 THR A C 1
ATOM 3103 O O . THR A 1 426 ? 21.904 16.405 -9.95 1 85.41 426 THR A O 1
ATOM 3106 N N . GLU A 1 427 ? 23.596 15.259 -10.855 1 84.92 427 GLU A N 1
ATOM 3107 C CA . GLU A 1 427 ? 24.428 16.447 -11.024 1 84.92 427 GLU A CA 1
ATOM 3108 C C . GLU A 1 427 ? 23.822 17.405 -12.046 1 84.92 427 GLU A C 1
ATOM 3110 O O . GLU A 1 427 ? 24.035 18.617 -11.97 1 84.92 427 GLU A O 1
ATOM 3115 N N . ALA A 1 428 ? 23.094 16.834 -12.984 1 88.67 428 ALA A N 1
ATOM 3116 C CA . ALA A 1 428 ? 22.445 17.657 -14.001 1 88.67 428 ALA A CA 1
ATOM 3117 C C . ALA A 1 428 ? 21.096 18.175 -13.509 1 88.67 428 ALA A C 1
ATOM 3119 O O . ALA A 1 428 ? 20.367 18.832 -14.255 1 88.67 428 ALA A O 1
ATOM 3120 N N . GLY A 1 429 ? 20.741 17.862 -12.283 1 84.91 429 GLY A N 1
ATOM 3121 C CA . GLY A 1 429 ? 19.495 18.332 -11.699 1 84.91 429 GLY A CA 1
ATOM 3122 C C . GLY A 1 429 ? 18.312 17.437 -12.017 1 84.91 429 GLY A C 1
ATOM 3123 O O . GLY A 1 429 ? 17.159 17.846 -11.864 1 84.91 429 GLY A O 1
ATOM 3124 N N . ILE A 1 430 ? 18.527 16.236 -12.5 1 91.97 430 ILE A N 1
ATOM 3125 C CA . ILE A 1 430 ? 17.458 15.299 -12.826 1 91.97 430 ILE A CA 1
ATOM 3126 C C . ILE A 1 430 ? 17.267 14.313 -11.676 1 91.97 430 ILE A C 1
ATOM 3128 O O . ILE A 1 430 ? 18.226 13.681 -11.225 1 91.97 430 ILE A O 1
ATOM 3132 N N . ALA A 1 431 ? 16.036 14.254 -11.179 1 89.94 431 ALA A N 1
ATOM 3133 C CA . ALA A 1 431 ? 15.747 13.282 -10.128 1 89.94 431 ALA A CA 1
ATOM 3134 C C . ALA A 1 431 ? 15.936 11.854 -10.633 1 89.94 431 ALA A C 1
ATOM 3136 O O . ALA A 1 431 ? 15.433 11.495 -11.7 1 89.94 431 ALA A O 1
ATOM 3137 N N . SER A 1 432 ? 16.711 11.081 -9.976 1 91.58 432 SER A N 1
ATOM 3138 C CA . SER A 1 432 ? 17.021 9.716 -10.387 1 91.58 432 SER A CA 1
ATOM 3139 C C . SER A 1 432 ? 16.679 8.717 -9.287 1 91.58 432 SER A C 1
ATOM 3141 O O . SER A 1 432 ? 16.906 8.984 -8.105 1 91.58 432 SER A O 1
ATOM 3143 N N . PHE A 1 433 ? 16.159 7.571 -9.649 1 90.88 433 PHE A N 1
ATOM 3144 C CA . PHE A 1 433 ? 15.684 6.566 -8.706 1 90.88 433 PHE A CA 1
ATOM 3145 C C . PHE A 1 433 ? 16.28 5.2 -9.025 1 90.88 433 PHE A C 1
ATOM 3147 O O . PHE A 1 433 ? 16.704 4.951 -10.156 1 90.88 433 PHE A O 1
ATOM 3154 N N . GLU A 1 434 ? 16.227 4.276 -8.131 1 88.11 434 GLU A N 1
ATOM 3155 C CA . GLU A 1 434 ? 16.914 2.993 -8.245 1 88.11 434 GLU A CA 1
ATOM 3156 C C . GLU A 1 434 ? 15.999 1.928 -8.846 1 88.11 434 GLU A C 1
ATOM 3158 O O . GLU A 1 434 ? 16.474 0.964 -9.45 1 88.11 434 GLU A O 1
ATOM 3163 N N . THR A 1 435 ? 14.715 2.069 -8.625 1 91.47 435 THR A N 1
ATOM 3164 C CA . THR A 1 435 ? 13.784 1.049 -9.096 1 91.47 435 THR A CA 1
ATOM 3165 C C . THR A 1 435 ? 12.624 1.685 -9.856 1 91.47 435 THR A C 1
ATOM 3167 O O . THR A 1 435 ? 12.319 2.864 -9.661 1 91.47 435 THR A O 1
ATOM 3170 N N . PRO A 1 436 ? 12.005 0.93 -10.724 1 93.77 436 PRO A N 1
ATOM 3171 C CA . PRO A 1 436 ? 10.842 1.451 -11.445 1 93.77 436 PRO A CA 1
ATOM 3172 C C . PRO A 1 436 ? 9.712 1.882 -10.512 1 93.77 436 PRO A C 1
ATOM 3174 O O . PRO A 1 436 ? 9.018 2.863 -10.789 1 93.77 436 PRO A O 1
ATOM 3177 N N . GLU A 1 437 ? 9.579 1.221 -9.442 1 92.31 437 GLU A N 1
ATOM 3178 C CA . GLU A 1 437 ? 8.519 1.528 -8.486 1 92.31 437 GLU A CA 1
ATOM 3179 C C . GLU A 1 437 ? 8.749 2.883 -7.824 1 92.31 437 GLU A C 1
ATOM 3181 O O . GLU A 1 437 ? 7.827 3.696 -7.724 1 92.31 437 GLU A O 1
ATOM 3186 N N . ASP A 1 438 ? 9.968 3.074 -7.4 1 91.19 438 ASP A N 1
ATOM 3187 C CA . ASP A 1 438 ? 10.286 4.351 -6.768 1 91.19 438 ASP A CA 1
ATOM 3188 C C . ASP A 1 438 ? 10.053 5.514 -7.73 1 91.19 438 ASP A C 1
ATOM 3190 O O . ASP A 1 438 ? 9.582 6.578 -7.323 1 91.19 438 ASP A O 1
ATOM 3194 N N . ALA A 1 439 ? 10.432 5.293 -8.958 1 93.57 439 ALA A N 1
ATOM 3195 C CA . ALA A 1 439 ? 10.244 6.332 -9.967 1 93.57 439 ALA A CA 1
ATOM 3196 C C . ALA A 1 439 ? 8.762 6.628 -10.179 1 93.57 439 ALA A C 1
ATOM 3198 O O . ALA A 1 439 ? 8.367 7.789 -10.315 1 93.57 439 ALA A O 1
ATOM 3199 N N . ALA A 1 440 ? 7.976 5.581 -10.256 1 93.81 440 ALA A N 1
ATOM 3200 C CA . ALA A 1 440 ? 6.535 5.743 -10.432 1 93.81 440 ALA A CA 1
ATOM 3201 C C . ALA A 1 440 ? 5.912 6.448 -9.231 1 93.81 440 ALA A C 1
ATOM 3203 O O . ALA A 1 440 ? 5.027 7.293 -9.389 1 93.81 440 ALA A O 1
ATOM 3204 N N . ILE A 1 441 ? 6.337 6.071 -8.068 1 92.95 441 ILE A N 1
ATOM 3205 C CA . ILE A 1 441 ? 5.846 6.709 -6.851 1 92.95 441 ILE A CA 1
ATOM 3206 C C . ILE A 1 441 ? 6.195 8.195 -6.871 1 92.95 441 ILE A C 1
ATOM 3208 O O . ILE A 1 441 ? 5.392 9.033 -6.454 1 92.95 441 ILE A O 1
ATOM 3212 N N . ALA A 1 442 ? 7.361 8.493 -7.321 1 93.01 442 ALA A N 1
ATOM 3213 C CA . ALA A 1 442 ? 7.816 9.88 -7.372 1 93.01 442 ALA A CA 1
ATOM 3214 C C . ALA A 1 442 ? 6.887 10.73 -8.234 1 93.01 442 ALA A C 1
ATOM 3216 O O . ALA A 1 442 ? 6.629 11.894 -7.917 1 93.01 442 ALA A O 1
ATOM 3217 N N . VAL A 1 443 ? 6.372 10.175 -9.32 1 93.36 443 VAL A N 1
ATOM 3218 C CA . VAL A 1 443 ? 5.435 10.887 -10.183 1 93.36 443 VAL A CA 1
ATOM 3219 C C . VAL A 1 443 ? 4.174 11.24 -9.398 1 93.36 443 VAL A C 1
ATOM 3221 O O . VAL A 1 443 ? 3.599 12.315 -9.586 1 93.36 443 VAL A O 1
ATOM 3224 N N . SER A 1 444 ? 3.785 10.337 -8.56 1 92.6 444 SER A N 1
ATOM 3225 C CA . SER A 1 444 ? 2.553 10.54 -7.806 1 92.6 444 SER A CA 1
ATOM 3226 C C . SER A 1 444 ? 2.681 11.716 -6.843 1 92.6 444 SER A C 1
ATOM 3228 O O . SER A 1 444 ? 1.684 12.351 -6.494 1 92.6 444 SER A O 1
ATOM 3230 N N . TYR A 1 445 ? 3.902 12.022 -6.382 1 92.93 445 TYR A N 1
ATOM 3231 C CA . TYR A 1 445 ? 4.106 13.134 -5.46 1 92.93 445 TYR A CA 1
ATOM 3232 C C . TYR A 1 445 ? 3.711 14.457 -6.105 1 92.93 445 TYR A C 1
ATOM 3234 O O . TYR A 1 445 ? 3.241 15.371 -5.424 1 92.93 445 TYR A O 1
ATOM 3242 N N . LEU A 1 446 ? 3.858 14.555 -7.413 1 91.67 446 LEU A N 1
ATOM 3243 C CA . LEU A 1 446 ? 3.533 15.794 -8.112 1 91.67 446 LEU A CA 1
ATOM 3244 C C . LEU A 1 446 ? 2.029 16.045 -8.103 1 91.67 446 LEU A C 1
ATOM 3246 O O . LEU A 1 446 ? 1.586 17.177 -7.898 1 91.67 446 LEU A O 1
ATOM 3250 N N . SER A 1 447 ? 1.273 15.024 -8.301 1 89.12 447 SER A N 1
ATOM 3251 C CA . SER A 1 447 ? -0.181 15.147 -8.285 1 89.12 447 SER A CA 1
ATOM 3252 C C . SER A 1 447 ? -0.702 15.348 -6.866 1 89.12 447 SER A C 1
ATOM 3254 O O . SER A 1 447 ? -1.626 16.134 -6.644 1 89.12 447 SER A O 1
ATOM 3256 N N . GLU A 1 448 ? -0.173 14.606 -5.949 1 89.71 448 GLU A N 1
ATOM 3257 C CA . GLU A 1 448 ? -0.587 14.731 -4.554 1 89.71 448 GLU A CA 1
ATOM 3258 C C . GLU A 1 448 ? -0.263 16.117 -4.004 1 89.71 448 GLU A C 1
ATOM 3260 O O . GLU A 1 448 ? -1.04 16.681 -3.231 1 89.71 448 GLU A O 1
ATOM 3265 N N . TRP A 1 449 ? 0.909 16.524 -4.364 1 90.03 449 TRP A N 1
ATOM 3266 C CA . TRP A 1 449 ? 1.304 17.87 -3.96 1 90.03 449 TRP A CA 1
ATOM 3267 C C . TRP A 1 449 ? 0.345 18.911 -4.528 1 90.03 449 TRP A C 1
ATOM 3269 O O . TRP A 1 449 ? -0.026 19.864 -3.837 1 90.03 449 TRP A O 1
ATOM 3279 N N . SER A 1 450 ? -0.068 18.734 -5.77 1 87.57 450 SER A N 1
ATOM 3280 C CA . SER A 1 450 ? -1.031 19.636 -6.392 1 87.57 450 SER A CA 1
ATOM 3281 C C . SER A 1 450 ? -2.347 19.655 -5.621 1 87.57 450 SER A C 1
ATOM 3283 O O . SER A 1 450 ? -2.929 20.72 -5.403 1 87.57 450 SER A O 1
ATOM 3285 N N . ARG A 1 451 ? -2.791 18.549 -5.208 1 85.32 451 ARG A N 1
ATOM 3286 C CA . ARG A 1 451 ? -4.026 18.454 -4.437 1 85.32 451 ARG A CA 1
ATOM 3287 C C . ARG A 1 451 ? -3.895 19.179 -3.101 1 85.32 451 ARG A C 1
ATOM 3289 O O . ARG A 1 451 ? -4.823 19.864 -2.667 1 85.32 451 ARG A O 1
ATOM 3296 N N . ALA A 1 452 ? -2.817 19 -2.512 1 86.96 452 ALA A N 1
ATOM 3297 C CA . ALA A 1 452 ? -2.57 19.674 -1.24 1 86.96 452 ALA A CA 1
ATOM 3298 C C . ALA A 1 452 ? -2.528 21.188 -1.421 1 86.96 452 ALA A C 1
ATOM 3300 O O . ALA A 1 452 ? -3.037 21.935 -0.581 1 86.96 452 ALA A O 1
ATOM 3301 N N . GLN A 1 453 ? -1.938 21.573 -2.487 1 84.93 453 GLN A N 1
ATOM 3302 C CA . GLN A 1 453 ? -1.85 23.001 -2.773 1 84.93 453 GLN A CA 1
ATOM 3303 C C . GLN A 1 453 ? -3.23 23.593 -3.051 1 84.93 453 GLN A C 1
ATOM 3305 O O . GLN A 1 453 ? -3.527 24.712 -2.629 1 84.93 453 GLN A O 1
ATOM 3310 N N . ARG A 1 454 ? -4.058 22.857 -3.685 1 81.79 454 ARG A N 1
ATOM 3311 C CA . ARG A 1 454 ? -5.416 23.319 -3.952 1 81.79 454 ARG A CA 1
ATOM 3312 C C . ARG A 1 454 ? -6.207 23.473 -2.657 1 81.79 454 ARG A C 1
ATOM 3314 O O . ARG A 1 454 ? -6.951 24.442 -2.489 1 81.79 454 ARG A O 1
ATOM 3321 N N . ALA A 1 455 ? -6.055 22.526 -1.861 1 82.78 455 ALA A N 1
ATOM 3322 C CA . ALA A 1 455 ? -6.751 22.577 -0.577 1 82.78 455 ALA A CA 1
ATOM 3323 C C . ALA A 1 455 ? -6.28 23.766 0.255 1 82.78 455 ALA A C 1
ATOM 3325 O O . ALA A 1 455 ? -7.075 24.395 0.957 1 82.78 455 ALA A O 1
ATOM 3326 N N . LEU A 1 456 ? -5.042 24.026 0.141 1 81.41 456 LEU A N 1
ATOM 3327 C CA . LEU A 1 456 ? -4.4 25.113 0.872 1 81.41 456 LEU A CA 1
ATOM 3328 C C . LEU A 1 456 ? -4.975 26.463 0.454 1 81.41 456 LEU A C 1
ATOM 3330 O O . LEU A 1 456 ? -5.137 27.358 1.286 1 81.41 456 LEU A O 1
ATOM 3334 N N . LEU A 1 457 ? -5.352 26.514 -0.754 1 77.08 457 LEU A N 1
ATOM 3335 C CA . LEU A 1 457 ? -5.75 27.803 -1.308 1 77.08 457 LEU A CA 1
ATOM 3336 C C . LEU A 1 457 ? -7.243 28.042 -1.112 1 77.08 457 LEU A C 1
ATOM 3338 O O . LEU A 1 457 ? -7.732 29.154 -1.325 1 77.08 457 LEU A O 1
ATOM 3342 N N . ARG A 1 458 ? -7.867 27.026 -0.538 1 76.1 458 ARG A N 1
ATOM 3343 C CA . ARG A 1 458 ? -9.305 27.16 -0.325 1 76.1 458 ARG A CA 1
ATOM 3344 C C . ARG A 1 458 ? -9.599 27.88 0.987 1 76.1 458 ARG A C 1
ATOM 3346 O O . ARG A 1 458 ? -9.057 27.52 2.034 1 76.1 458 ARG A O 1
ATOM 3353 N N . THR A 1 459 ? -10.33 28.978 0.907 1 72.06 459 THR A N 1
ATOM 3354 C CA . THR A 1 459 ? -10.762 29.75 2.067 1 72.06 459 THR A CA 1
ATOM 3355 C C . THR A 1 459 ? -12.276 29.943 2.054 1 72.06 459 THR A C 1
ATOM 3357 O O . THR A 1 459 ? -12.771 30.982 1.612 1 72.06 459 THR A O 1
ATOM 3360 N N . PRO A 1 460 ? -12.965 28.959 2.58 1 71.72 460 PRO A N 1
ATOM 3361 C CA . PRO A 1 460 ? -14.427 29.033 2.548 1 71.72 460 PRO A CA 1
ATOM 3362 C C . PRO A 1 460 ? -14.973 30.249 3.294 1 71.72 460 PRO A C 1
ATOM 3364 O O . PRO A 1 460 ? -14.478 30.59 4.371 1 71.72 460 PRO A O 1
ATOM 3367 N N . SER A 1 461 ? -15.878 31.118 2.613 1 65.97 461 SER A N 1
ATOM 3368 C CA . SER A 1 461 ? -16.534 32.263 3.236 1 65.97 461 SER A CA 1
ATOM 3369 C C . SER A 1 461 ? -17.654 31.818 4.171 1 65.97 461 SER A C 1
ATOM 3371 O O . SER A 1 461 ? -18.237 30.748 3.984 1 65.97 461 SER A O 1
ATOM 3373 N N . SER A 1 462 ? -17.672 32.299 5.329 1 59.56 462 SER A N 1
ATOM 3374 C CA . SER A 1 462 ? -18.852 32.079 6.158 1 59.56 462 SER A CA 1
ATOM 3375 C C . SER A 1 462 ? -20.115 32.583 5.468 1 59.56 462 SER A C 1
ATOM 3377 O O . SER A 1 462 ? -20.103 33.643 4.838 1 59.56 462 SER A O 1
ATOM 3379 N N . GLN A 1 463 ? -20.855 31.748 4.758 1 55.48 463 GLN A N 1
ATOM 3380 C CA . GLN A 1 463 ? -22.038 32.126 3.993 1 55.48 463 GLN A CA 1
ATOM 3381 C C . GLN A 1 463 ? -22.851 33.189 4.726 1 55.48 463 GLN A C 1
ATOM 3383 O O . GLN A 1 463 ? -23.016 33.12 5.946 1 55.48 463 GLN A O 1
ATOM 3388 N N . GLY A 1 464 ? -22.94 34.397 4.133 1 47.08 464 GLY A N 1
ATOM 3389 C CA . GLY A 1 464 ? -23.517 35.68 4.499 1 47.08 464 GLY A CA 1
ATOM 3390 C C . GLY A 1 464 ? -24.884 35.557 5.146 1 47.08 464 GLY A C 1
ATOM 3391 O O . GLY A 1 464 ? -25.276 34.471 5.578 1 47.08 464 GLY A O 1
ATOM 3392 N N . ASP A 1 465 ? -25.9 36.517 4.724 1 46.62 465 ASP A N 1
ATOM 3393 C CA . ASP A 1 465 ? -27.106 37.17 5.223 1 46.62 465 ASP A CA 1
ATOM 3394 C C . ASP A 1 465 ? -28.248 36.169 5.379 1 46.62 465 ASP A C 1
ATOM 3396 O O . ASP A 1 465 ? -29.057 36.281 6.303 1 46.62 465 ASP A O 1
ATOM 3400 N N . ASP A 1 466 ? -28.388 35.289 4.515 1 47.22 466 ASP A N 1
ATOM 3401 C CA . ASP A 1 466 ? -29.614 34.498 4.495 1 47.22 466 ASP A CA 1
ATOM 3402 C C . ASP A 1 466 ? -29.641 33.497 5.648 1 47.22 466 ASP A C 1
ATOM 3404 O O . ASP A 1 466 ? -30.707 33.011 6.03 1 47.22 466 ASP A O 1
ATOM 3408 N N . ARG A 1 467 ? -28.545 33.34 6.38 1 59.74 467 ARG A N 1
ATOM 3409 C CA . ARG A 1 467 ? -28.545 32.291 7.395 1 59.74 467 ARG A CA 1
ATOM 3410 C C . ARG A 1 467 ? -28.568 32.887 8.798 1 59.74 467 ARG A C 1
ATOM 3412 O O . ARG A 1 467 ? -28.446 32.162 9.788 1 59.74 467 ARG A O 1
ATOM 3419 N N . VAL A 1 468 ? -28.731 34.043 8.764 1 62.67 468 VAL A N 1
ATOM 3420 C CA . VAL A 1 468 ? -28.862 34.713 10.053 1 62.67 468 VAL A CA 1
ATOM 3421 C C . VAL A 1 468 ? -30.079 34.168 10.798 1 62.67 468 VAL A C 1
ATOM 3423 O O . VAL A 1 468 ? -30.023 33.941 12.009 1 62.67 468 VAL A O 1
ATOM 3426 N N . ASP A 1 469 ? -31.05 33.856 9.941 1 76.62 469 ASP A N 1
ATOM 3427 C CA . ASP A 1 469 ? -32.26 33.327 10.564 1 76.62 469 ASP A CA 1
ATOM 3428 C C . ASP A 1 469 ? -32.039 31.903 11.069 1 76.62 469 ASP A C 1
ATOM 3430 O O . ASP A 1 469 ? -32.533 31.533 12.137 1 76.62 469 ASP A O 1
ATOM 3434 N N . GLY A 1 470 ? -31.288 31.212 10.386 1 87.97 470 GLY A N 1
ATOM 3435 C CA . GLY A 1 470 ? -31.005 29.851 10.813 1 87.97 470 GLY A CA 1
ATOM 3436 C C . GLY A 1 470 ? -30.181 29.783 12.084 1 87.97 470 GLY A C 1
ATOM 3437 O O . GLY A 1 470 ? -30.442 28.953 12.957 1 87.97 470 GLY A O 1
ATOM 3438 N N . LYS A 1 471 ? -29.333 30.684 12.19 1 91.64 471 LYS A N 1
ATOM 3439 C CA . LYS A 1 471 ? -28.478 30.741 13.372 1 91.64 471 LYS A CA 1
ATOM 3440 C C . LYS A 1 471 ? -29.289 31.075 14.621 1 91.64 471 LYS A C 1
ATOM 3442 O O . LYS A 1 471 ? -29.11 30.452 15.669 1 91.64 471 LYS A O 1
ATOM 3447 N N . ALA A 1 472 ? -30.134 31.99 14.438 1 93.48 472 ALA A N 1
ATOM 3448 C CA . ALA A 1 472 ? -30.961 32.394 15.572 1 93.48 472 ALA A CA 1
ATOM 3449 C C . ALA A 1 472 ? -31.878 31.257 16.014 1 93.48 472 ALA A C 1
ATOM 3451 O O . ALA A 1 472 ? -32.071 31.037 17.212 1 93.48 472 ALA A O 1
ATOM 3452 N N . ALA A 1 473 ? -32.433 30.603 15.085 1 95.05 473 ALA A N 1
ATOM 3453 C CA . ALA A 1 473 ? -33.345 29.501 15.381 1 95.05 473 ALA A CA 1
ATOM 3454 C C . ALA A 1 473 ? -32.624 28.374 16.114 1 95.05 473 ALA A C 1
ATOM 3456 O O . ALA A 1 473 ? -33.136 27.84 17.101 1 95.05 473 ALA A O 1
ATOM 3457 N N . ALA A 1 474 ? -31.559 27.985 15.674 1 96.09 474 ALA A N 1
ATOM 3458 C CA . ALA A 1 474 ? -30.784 26.926 16.314 1 96.09 474 ALA A CA 1
ATOM 3459 C C . ALA A 1 474 ? -30.317 27.351 17.703 1 96.09 474 ALA A C 1
ATOM 3461 O O . ALA A 1 474 ? -30.333 26.552 18.642 1 96.09 474 ALA A O 1
ATOM 3462 N N . HIS A 1 475 ? -29.893 28.608 17.804 1 96.33 475 HIS A N 1
ATOM 3463 C CA . HIS A 1 475 ? -29.449 29.133 19.09 1 96.33 475 HIS A CA 1
ATOM 3464 C C . HIS A 1 475 ? -30.562 29.059 20.13 1 96.33 475 HIS A C 1
ATOM 3466 O O . HIS A 1 475 ? -30.313 28.724 21.29 1 96.33 475 HIS A O 1
ATOM 3472 N N . ALA A 1 476 ? -31.74 29.384 19.671 1 96.59 476 ALA A N 1
ATOM 3473 C CA . ALA A 1 476 ? -32.883 29.33 20.578 1 96.59 476 ALA A CA 1
ATOM 3474 C C . ALA A 1 476 ? -33.099 27.914 21.105 1 96.59 476 ALA A C 1
ATOM 3476 O O . ALA A 1 476 ? -33.419 27.725 22.281 1 96.59 476 ALA A O 1
ATOM 3477 N N . ILE A 1 477 ? -32.956 27.017 20.303 1 96.93 477 ILE A N 1
ATOM 3478 C CA . ILE A 1 477 ? -33.12 25.619 20.687 1 96.93 477 ILE A CA 1
ATOM 3479 C C . ILE A 1 477 ? -32.039 25.231 21.694 1 96.93 477 ILE A C 1
ATOM 3481 O O . ILE A 1 477 ? -32.333 24.625 22.727 1 96.93 477 ILE A O 1
ATOM 3485 N N . PHE A 1 478 ? -30.781 25.571 21.435 1 97.43 478 PHE A N 1
ATOM 3486 C CA . PHE A 1 478 ? -29.673 25.228 22.318 1 97.43 478 PHE A CA 1
ATOM 3487 C C . PHE A 1 478 ? -29.833 25.903 23.675 1 97.43 478 PHE A C 1
ATOM 3489 O O . PHE A 1 478 ? -29.562 25.295 24.713 1 97.43 478 PHE A O 1
ATOM 3496 N N . ARG A 1 479 ? -30.242 27.192 23.563 1 96.77 479 ARG A N 1
ATOM 3497 C CA . ARG A 1 479 ? -30.452 27.927 24.806 1 96.77 479 ARG A CA 1
ATOM 3498 C C . ARG A 1 479 ? -31.535 27.269 25.655 1 96.77 479 ARG A C 1
ATOM 3500 O O . ARG A 1 479 ? -31.435 27.239 26.883 1 96.77 479 ARG A O 1
ATOM 3507 N N . GLN A 1 480 ? -32.637 26.78 25.039 1 95.64 480 GLN A N 1
ATOM 3508 C CA . GLN A 1 480 ? -33.712 26.092 25.746 1 95.64 480 GLN A CA 1
ATOM 3509 C C . GLN A 1 480 ? -33.213 24.796 26.379 1 95.64 480 GLN A C 1
ATOM 3511 O O . GLN A 1 480 ? -33.505 24.516 27.544 1 95.64 480 GLN A O 1
ATOM 3516 N N . VAL A 1 481 ? -32.542 24.038 25.663 1 95.56 481 VAL A N 1
ATOM 3517 C CA . VAL A 1 481 ? -32.006 22.769 26.146 1 95.56 481 VAL A CA 1
ATOM 3518 C C . VAL A 1 481 ? -31.061 23.021 27.319 1 95.56 481 VAL A C 1
ATOM 3520 O O . VAL A 1 481 ? -31.102 22.304 28.322 1 95.56 481 VAL A O 1
ATOM 3523 N N . ALA A 1 482 ? -30.218 24 27.201 1 96.11 482 ALA A N 1
ATOM 3524 C CA . ALA A 1 482 ? -29.269 24.351 28.254 1 96.11 482 ALA A CA 1
ATOM 3525 C C . ALA A 1 482 ? -29.994 24.795 29.521 1 96.11 482 ALA A C 1
ATOM 3527 O O . ALA A 1 482 ? -29.565 24.479 30.633 1 96.11 482 ALA A O 1
ATOM 3528 N N . SER A 1 483 ? -31.087 25.54 29.348 1 95.43 483 SER A N 1
ATOM 3529 C CA . SER A 1 483 ? -31.845 26.038 30.491 1 95.43 483 SER A CA 1
ATOM 3530 C C . SER A 1 483 ? -32.477 24.895 31.277 1 95.43 483 SER A C 1
ATOM 3532 O O . SER A 1 483 ? -32.723 25.022 32.479 1 95.43 483 SER A O 1
ATOM 3534 N N . GLU A 1 484 ? -32.656 23.774 30.616 1 93.33 484 GLU A N 1
ATOM 3535 C CA . GLU A 1 484 ? -33.212 22.591 31.265 1 93.33 484 GLU A CA 1
ATOM 3536 C C . GLU A 1 484 ? -32.111 21.718 31.86 1 93.33 484 GLU A C 1
ATOM 3538 O O . GLU A 1 484 ? -32.385 20.644 32.398 1 93.33 484 GLU A O 1
ATOM 3543 N N . GLY A 1 485 ? -30.905 22.095 31.674 1 91.26 485 GLY A N 1
ATOM 3544 C CA . GLY A 1 485 ? -29.768 21.372 32.223 1 91.26 485 GLY A CA 1
ATOM 3545 C C . GLY A 1 485 ? -29.415 20.126 31.432 1 91.26 485 GLY A C 1
ATOM 3546 O O . GLY A 1 485 ? -28.741 19.23 31.944 1 91.26 485 GLY A O 1
ATOM 3547 N N . ARG A 1 486 ? -29.925 20.064 30.241 1 92.36 486 ARG A N 1
ATOM 3548 C CA . ARG A 1 486 ? -29.673 18.894 29.406 1 92.36 486 ARG A CA 1
ATOM 3549 C C . ARG A 1 486 ? -28.472 19.121 28.494 1 92.36 486 ARG A C 1
ATOM 3551 O O . ARG A 1 486 ? -28.15 20.262 28.154 1 92.36 486 ARG A O 1
ATOM 3558 N N . ARG A 1 487 ? -27.78 18.013 28.089 1 94.1 487 ARG A N 1
ATOM 3559 C CA . ARG A 1 487 ? -26.669 18.043 27.143 1 94.1 487 ARG A CA 1
ATOM 3560 C C . ARG A 1 487 ? -27.082 17.461 25.795 1 94.1 487 ARG A C 1
ATOM 3562 O O . ARG A 1 487 ? -26.525 17.828 24.758 1 94.1 487 ARG A O 1
ATOM 3569 N N . MET A 1 488 ? -28.081 16.574 25.909 1 94.01 488 MET A N 1
ATOM 3570 C CA . MET A 1 488 ? -28.521 15.869 24.709 1 94.01 488 MET A CA 1
ATOM 3571 C C . MET A 1 488 ? -29.858 16.412 24.218 1 94.01 488 MET A C 1
ATOM 3573 O O . MET A 1 488 ? -30.804 16.543 24.997 1 94.01 488 MET A O 1
ATOM 3577 N N . LEU A 1 489 ? -29.834 16.765 22.971 1 94.64 489 LEU A N 1
ATOM 3578 C CA . LEU A 1 489 ? -31.1 17.186 22.382 1 94.64 489 LEU A CA 1
ATOM 3579 C C . LEU A 1 489 ? -32.001 15.986 22.111 1 94.64 489 LEU A C 1
ATOM 3581 O O . LEU A 1 489 ? -31.511 14.879 21.871 1 94.64 489 LEU A O 1
ATOM 3585 N N . THR A 1 490 ? -33.281 16.25 22.19 1 91.69 490 THR A N 1
ATOM 3586 C CA . THR A 1 490 ? -34.205 15.231 21.703 1 91.69 490 THR A CA 1
ATOM 3587 C C . THR A 1 490 ? -34.185 15.168 20.179 1 91.69 490 THR A C 1
ATOM 3589 O O . THR A 1 490 ? -33.67 16.074 19.521 1 91.69 490 THR A O 1
ATOM 3592 N N . GLU A 1 491 ? -34.693 14.186 19.59 1 91.01 491 GLU A N 1
ATOM 3593 C CA . GLU A 1 491 ? -34.665 13.993 18.144 1 91.01 491 GLU A CA 1
ATOM 3594 C C . GLU A 1 491 ? -35.364 15.139 17.42 1 91.01 491 GLU A C 1
ATOM 3596 O O . GLU A 1 491 ? -34.842 15.672 16.439 1 91.01 491 GLU A O 1
ATOM 3601 N N . PRO A 1 492 ? -36.545 15.615 17.899 1 91.42 492 PRO A N 1
ATOM 3602 C CA . PRO A 1 492 ? -37.187 16.743 17.219 1 91.42 492 PRO A CA 1
ATOM 3603 C C . PRO A 1 492 ? -36.374 18.031 17.317 1 91.42 492 PRO A C 1
ATOM 3605 O O . PRO A 1 492 ? -36.333 18.813 16.364 1 91.42 492 PRO A O 1
ATOM 3608 N N . GLU A 1 493 ? -35.813 18.213 18.483 1 94.24 493 GLU A N 1
ATOM 3609 C CA . GLU A 1 493 ? -34.971 19.393 18.658 1 94.24 493 GLU A CA 1
ATOM 3610 C C . GLU A 1 493 ? -33.773 19.36 17.712 1 94.24 493 GLU A C 1
ATOM 3612 O O . GLU A 1 493 ? -33.442 20.369 17.087 1 94.24 493 GLU A O 1
ATOM 3617 N N . ALA A 1 494 ? -33.144 18.187 17.664 1 95.39 494 ALA A N 1
ATOM 3618 C CA . ALA A 1 494 ? -31.983 18.015 16.794 1 95.39 494 ALA A CA 1
ATOM 3619 C C . ALA A 1 494 ? -32.357 18.233 15.331 1 95.39 494 ALA A C 1
ATOM 3621 O O . ALA A 1 494 ? -31.628 18.898 14.59 1 95.39 494 ALA A O 1
ATOM 3622 N N . LYS A 1 495 ? -33.44 17.702 14.881 1 95.33 495 LYS A N 1
ATOM 3623 C CA . LYS A 1 495 ? -33.884 17.834 13.496 1 95.33 495 LYS A CA 1
ATOM 3624 C C . LYS A 1 495 ? -34.232 19.282 13.166 1 95.33 495 LYS A C 1
ATOM 3626 O O . LYS A 1 495 ? -33.952 19.758 12.064 1 95.33 495 LYS A O 1
ATOM 3631 N N . ALA A 1 496 ? -34.813 19.961 14.1 1 95.15 496 ALA A N 1
ATOM 3632 C CA . ALA A 1 496 ? -35.121 21.374 13.897 1 95.15 496 ALA A CA 1
ATOM 3633 C C . ALA A 1 496 ? -33.845 22.196 13.736 1 95.15 496 ALA A C 1
ATOM 3635 O O . ALA A 1 496 ? -33.798 23.13 12.933 1 95.15 496 ALA A O 1
ATOM 3636 N N . ALA A 1 497 ? -32.914 21.861 14.517 1 96.72 497 ALA A N 1
ATOM 3637 C CA . ALA A 1 497 ? -31.645 22.584 14.471 1 96.72 497 ALA A CA 1
ATOM 3638 C C . ALA A 1 497 ? -30.961 22.405 13.119 1 96.72 497 ALA A C 1
ATOM 3640 O O . ALA A 1 497 ? -30.472 23.373 12.531 1 96.72 497 ALA A O 1
ATOM 3641 N N . ILE A 1 498 ? -30.893 21.132 12.611 1 97.02 498 ILE A N 1
ATOM 3642 C CA . ILE A 1 498 ? -30.189 20.91 11.353 1 97.02 498 ILE A CA 1
ATOM 3643 C C . ILE A 1 498 ? -31.021 21.453 10.193 1 97.02 498 ILE A C 1
ATOM 3645 O O . ILE A 1 498 ? -30.472 21.901 9.184 1 97.02 498 ILE A O 1
ATOM 3649 N N . ALA A 1 499 ? -32.326 21.433 10.316 1 95.8 499 ALA A N 1
ATOM 3650 C CA . ALA A 1 499 ? -33.198 22.011 9.297 1 95.8 499 ALA A CA 1
ATOM 3651 C C . ALA A 1 499 ? -32.948 23.509 9.147 1 95.8 499 ALA A C 1
ATOM 3653 O O . ALA A 1 499 ? -33.049 24.054 8.046 1 95.8 499 ALA A O 1
ATOM 3654 N N . ALA A 1 500 ? -32.687 24.143 10.257 1 95.18 500 ALA A N 1
ATOM 3655 C CA . ALA A 1 500 ? -32.403 25.575 10.247 1 95.18 500 ALA A CA 1
ATOM 3656 C C . ALA A 1 500 ? -31.171 25.885 9.402 1 95.18 500 ALA A C 1
ATOM 3658 O O . ALA A 1 500 ? -31.005 27.009 8.924 1 95.18 500 ALA A O 1
ATOM 3659 N N . TYR A 1 501 ? -30.397 24.939 9.182 1 94.77 501 TYR A N 1
ATOM 3660 C CA . TYR A 1 501 ? -29.184 25.119 8.392 1 94.77 501 TYR A CA 1
ATOM 3661 C C . TYR A 1 501 ? -29.312 24.442 7.033 1 94.77 501 TYR A C 1
ATOM 3663 O O . TYR A 1 501 ? -28.307 24.123 6.394 1 94.77 501 TYR A O 1
ATOM 3671 N N . GLY A 1 502 ? -30.478 24.08 6.661 1 92.34 502 GLY A N 1
ATOM 3672 C CA . GLY A 1 502 ? -30.762 23.697 5.287 1 92.34 502 GLY A CA 1
ATOM 3673 C C . GLY A 1 502 ? -30.679 22.2 5.056 1 92.34 502 GLY A C 1
ATOM 3674 O O . GLY A 1 502 ? -30.738 21.738 3.914 1 92.34 502 GLY A O 1
ATOM 3675 N N . ILE A 1 503 ? -30.594 21.387 6.046 1 95.51 503 ILE A N 1
ATOM 3676 C CA . ILE A 1 503 ? -30.605 19.937 5.883 1 95.51 503 ILE A CA 1
ATOM 3677 C C . ILE A 1 503 ? -32.036 19.416 5.988 1 95.51 503 ILE A C 1
ATOM 3679 O O . ILE A 1 503 ? -32.685 19.57 7.026 1 95.51 503 ILE A O 1
ATOM 3683 N N . ALA A 1 504 ? -32.44 18.785 4.91 1 94.86 504 ALA A N 1
ATOM 3684 C CA . ALA A 1 504 ? -33.83 18.347 4.814 1 94.86 504 ALA A CA 1
ATOM 3685 C C . ALA A 1 504 ? -34.141 17.275 5.855 1 94.86 504 ALA A C 1
ATOM 3687 O O . ALA A 1 504 ? -33.316 16.396 6.116 1 94.86 504 ALA A O 1
ATOM 3688 N N . VAL A 1 505 ? -35.346 17.373 6.556 1 95.33 505 VAL A N 1
ATOM 3689 C CA . VAL A 1 505 ? -35.823 16.388 7.521 1 95.33 505 VAL A CA 1
ATOM 3690 C C . VAL A 1 505 ? -37.282 16.044 7.231 1 95.33 505 VAL A C 1
ATOM 3692 O O . VAL A 1 505 ? -38.006 16.84 6.628 1 95.33 505 VAL A O 1
ATOM 3695 N N . PRO A 1 506 ? -37.659 14.828 7.667 1 92.82 506 PRO A N 1
ATOM 3696 C CA . PRO A 1 506 ? -39.076 14.507 7.483 1 92.82 506 PRO A CA 1
ATOM 3697 C C . PRO A 1 506 ? -39.989 15.324 8.395 1 92.82 506 PRO A C 1
ATOM 3699 O O . PRO A 1 506 ? -39.582 15.715 9.492 1 92.82 506 PRO A O 1
ATOM 3702 N N . ARG A 1 507 ? -41.179 15.493 7.957 1 90.68 507 ARG A N 1
ATOM 3703 C CA . ARG A 1 507 ? -42.156 16.171 8.803 1 90.68 507 ARG A CA 1
ATOM 3704 C C . ARG A 1 507 ? -42.423 15.375 10.076 1 90.68 507 ARG A C 1
ATOM 3706 O O . ARG A 1 507 ? -42.73 14.182 10.016 1 90.68 507 ARG A O 1
ATOM 3713 N N . THR A 1 508 ? -42.225 15.963 11.151 1 91.45 508 THR A N 1
ATOM 3714 C CA . THR A 1 508 ? -42.331 15.306 12.449 1 91.45 508 THR A CA 1
ATOM 3715 C C . THR A 1 508 ? -43.283 16.069 13.366 1 91.45 508 THR A C 1
ATOM 3717 O O . THR A 1 508 ? -43.193 17.293 13.483 1 91.45 508 THR A O 1
ATOM 3720 N N . ILE A 1 509 ? -44.258 15.35 13.986 1 92.25 509 ILE A N 1
ATOM 3721 C CA . ILE A 1 509 ? -45.189 15.931 14.947 1 92.25 509 ILE A CA 1
ATOM 3722 C C . ILE A 1 509 ? -44.961 15.314 16.325 1 92.25 509 ILE A C 1
ATOM 3724 O O . ILE A 1 509 ? -44.886 14.09 16.46 1 92.25 509 ILE A O 1
ATOM 3728 N N . VAL A 1 510 ? -44.84 16.14 17.285 1 93.45 510 VAL A N 1
ATOM 3729 C CA . VAL A 1 510 ? -44.652 15.67 18.653 1 93.45 510 VAL A CA 1
ATOM 3730 C C . VAL A 1 510 ? -46.009 15.484 19.327 1 93.45 510 VAL A C 1
ATOM 3732 O O . VAL A 1 510 ? -46.87 16.364 19.256 1 93.45 510 VAL A O 1
ATOM 3735 N N . ALA A 1 511 ? -46.195 14.3 19.901 1 93.37 511 ALA A N 1
ATOM 3736 C CA . ALA A 1 511 ? -47.425 13.972 20.619 1 93.37 511 ALA A CA 1
ATOM 3737 C C . ALA A 1 511 ? -47.134 13.627 22.076 1 93.37 511 ALA A C 1
ATOM 3739 O O . ALA A 1 511 ? -46.224 12.847 22.366 1 93.37 511 ALA A O 1
ATOM 3740 N N . GLY A 1 512 ? -47.895 14.183 22.95 1 90.52 512 GLY A N 1
ATOM 3741 C CA . GLY A 1 512 ? -47.66 13.962 24.368 1 90.52 512 GLY A CA 1
ATOM 3742 C C . GLY A 1 512 ? -48.398 12.753 24.913 1 90.52 512 GLY A C 1
ATOM 3743 O O . GLY A 1 512 ? -48.093 12.275 26.008 1 90.52 512 GLY A O 1
ATOM 3744 N N . SER A 1 513 ? -49.441 12.303 24.154 1 90.42 513 SER A N 1
ATOM 3745 C CA . SER A 1 513 ? -50.256 11.182 24.61 1 90.42 513 SER A CA 1
ATOM 3746 C C . SER A 1 513 ? -50.595 10.241 23.458 1 90.42 513 SER A C 1
ATOM 3748 O O . SER A 1 513 ? -50.411 10.59 22.29 1 90.42 513 SER A O 1
ATOM 3750 N N . VAL A 1 514 ? -51.088 9.126 23.853 1 92.06 514 VAL A N 1
ATOM 3751 C CA . VAL A 1 514 ? -51.461 8.118 22.866 1 92.06 514 VAL A CA 1
ATOM 3752 C C . VAL A 1 514 ? -52.573 8.659 21.97 1 92.06 514 VAL A C 1
ATOM 3754 O O . VAL A 1 514 ? -52.597 8.386 20.767 1 92.06 514 VAL A O 1
ATOM 3757 N N . ALA A 1 515 ? -53.448 9.394 22.606 1 91.6 515 ALA A N 1
ATOM 3758 C CA . ALA A 1 515 ? -54.547 9.981 21.844 1 91.6 515 ALA A CA 1
ATOM 3759 C C . ALA A 1 515 ? -54.029 10.991 20.823 1 91.6 515 ALA A C 1
ATOM 3761 O O . ALA A 1 515 ? -54.539 11.068 19.703 1 91.6 515 ALA A O 1
ATOM 3762 N N . GLU A 1 516 ? -53.062 11.67 21.196 1 93.79 516 GLU A N 1
ATOM 3763 C CA . GLU A 1 516 ? -52.468 12.659 20.301 1 93.79 516 GLU A CA 1
ATOM 3764 C C . GLU A 1 516 ? -51.682 11.986 19.18 1 93.79 516 GLU A C 1
ATOM 3766 O O . GLU A 1 516 ? -51.56 12.536 18.083 1 93.79 516 GLU A O 1
ATOM 3771 N N . VAL A 1 517 ? -51.114 10.822 19.452 1 95.4 517 VAL A N 1
ATOM 3772 C CA . VAL A 1 517 ? -50.402 10.06 18.432 1 95.4 517 VAL A CA 1
ATOM 3773 C C . VAL A 1 517 ? -51.36 9.685 17.304 1 95.4 517 VAL A C 1
ATOM 3775 O O . VAL A 1 517 ? -51.01 9.784 16.125 1 95.4 517 VAL A O 1
ATOM 3778 N N . ALA A 1 518 ? -52.544 9.282 17.717 1 94.4 518 ALA A N 1
ATOM 3779 C CA . ALA A 1 518 ? -53.55 8.914 16.723 1 94.4 518 ALA A CA 1
ATOM 3780 C C . ALA A 1 518 ? -53.935 10.114 15.863 1 94.4 518 ALA A C 1
ATOM 3782 O O . ALA A 1 518 ? -54.105 9.986 14.648 1 94.4 518 ALA A O 1
ATOM 3783 N N . ARG A 1 519 ? -54.056 11.208 16.483 1 93.65 519 ARG A N 1
ATOM 3784 C CA . ARG A 1 519 ? -54.413 12.425 15.762 1 93.65 519 ARG A CA 1
ATOM 3785 C C . ARG A 1 519 ? -53.3 12.843 14.807 1 93.65 519 ARG A C 1
ATOM 3787 O O . ARG A 1 519 ? -53.562 13.197 13.656 1 93.65 519 ARG A O 1
ATOM 3794 N N . ALA A 1 520 ? -52.113 12.851 15.353 1 94.42 520 ALA A N 1
ATOM 3795 C CA . ALA A 1 520 ? -50.952 13.221 14.548 1 94.42 520 ALA A CA 1
ATOM 3796 C C . ALA A 1 520 ? -50.792 12.284 13.354 1 94.42 520 ALA A C 1
ATOM 3798 O O . ALA A 1 520 ? -50.465 12.725 12.25 1 94.42 520 ALA A O 1
ATOM 3799 N N . ALA A 1 521 ? -50.959 10.985 13.598 1 94.58 521 ALA A N 1
ATOM 3800 C CA . ALA A 1 521 ? -50.884 9.995 12.526 1 94.58 521 ALA A CA 1
ATOM 3801 C C . ALA A 1 521 ? -51.957 10.248 11.47 1 94.58 521 ALA A C 1
ATOM 3803 O O . ALA A 1 521 ? -51.699 10.12 10.271 1 94.58 521 ALA A O 1
ATOM 3804 N N . GLY A 1 522 ? -53.1 10.579 11.888 1 91.64 522 GLY A N 1
ATOM 3805 C CA . GLY A 1 522 ? -54.175 10.898 10.962 1 91.64 522 GLY A CA 1
ATOM 3806 C C . GLY A 1 522 ? -53.849 12.064 10.048 1 91.64 522 GLY A C 1
ATOM 3807 O O . GLY A 1 522 ? -54.159 12.031 8.856 1 91.64 522 GLY A O 1
ATOM 3808 N N . GLU A 1 523 ? -53.226 12.991 10.607 1 92.58 523 GLU A N 1
ATOM 3809 C CA . GLU A 1 523 ? -52.839 14.175 9.846 1 92.58 523 GLU A CA 1
ATOM 3810 C C . GLU A 1 523 ? -51.765 13.842 8.815 1 92.58 523 GLU A C 1
ATOM 3812 O O . GLU A 1 523 ? -51.846 14.275 7.664 1 92.58 523 GLU A O 1
ATOM 3817 N N . LEU A 1 524 ? -50.778 13.115 9.164 1 92.57 524 LEU A N 1
ATOM 3818 C CA . LEU A 1 524 ? -49.638 12.817 8.304 1 92.57 524 LEU A CA 1
ATOM 3819 C C . LEU A 1 524 ? -50.024 11.821 7.216 1 92.57 524 LEU A C 1
ATOM 3821 O O . LEU A 1 524 ? -49.465 11.848 6.117 1 92.57 524 LEU A O 1
ATOM 3825 N N . LEU A 1 525 ? -50.94 10.96 7.563 1 91.89 525 LEU A N 1
ATOM 3826 C CA . LEU A 1 525 ? -51.356 9.929 6.619 1 91.89 525 LEU A CA 1
ATOM 3827 C C . LEU A 1 525 ? -52.157 10.534 5.47 1 91.89 525 LEU A C 1
ATOM 3829 O O . LEU A 1 525 ? -52.358 9.887 4.44 1 91.89 525 LEU A O 1
ATOM 3833 N N . GLU A 1 526 ? -52.496 11.72 5.582 1 85.56 526 GLU A N 1
ATOM 3834 C CA . GLU A 1 526 ? -53.143 12.422 4.477 1 85.56 526 GLU A CA 1
ATOM 3835 C C . GLU A 1 526 ? -52.169 12.657 3.327 1 85.56 526 GLU A C 1
ATOM 3837 O O . GLU A 1 526 ? -52.572 12.691 2.162 1 85.56 526 GLU A O 1
ATOM 3842 N N . SER A 1 527 ? -50.967 12.747 3.673 1 83.44 527 SER A N 1
ATOM 3843 C CA . SER A 1 527 ? -49.964 13.075 2.665 1 83.44 527 SER A CA 1
ATOM 3844 C C . SER A 1 527 ? -48.951 11.946 2.506 1 83.44 527 SER A C 1
ATOM 3846 O O . SER A 1 527 ? -48.124 11.971 1.592 1 83.44 527 SER A O 1
ATOM 3848 N N . SER A 1 528 ? -49.027 11.003 3.467 1 86.66 528 SER A N 1
ATOM 3849 C CA . SER A 1 528 ? -48.082 9.892 3.41 1 86.66 528 SER A CA 1
ATOM 3850 C C . SER A 1 528 ? -48.797 8.551 3.538 1 86.66 528 SER A C 1
ATOM 3852 O O . SER A 1 528 ? -49.866 8.467 4.147 1 86.66 528 SER A O 1
ATOM 3854 N N . GLU A 1 529 ? -48.269 7.549 3.018 1 83.75 529 GLU A N 1
ATOM 3855 C CA . GLU A 1 529 ? -48.895 6.231 3.04 1 83.75 529 GLU A CA 1
ATOM 3856 C C . GLU A 1 529 ? -48.669 5.535 4.38 1 83.75 529 GLU A C 1
ATOM 3858 O O . GLU A 1 529 ? -49.458 4.677 4.78 1 83.75 529 GLU A O 1
ATOM 3863 N N . ARG A 1 530 ? -47.566 5.84 4.937 1 91.94 530 ARG A N 1
ATOM 3864 C CA . ARG A 1 530 ? -47.191 5.201 6.194 1 91.94 530 ARG A CA 1
ATOM 3865 C C . ARG A 1 530 ? -46.521 6.195 7.135 1 91.94 530 ARG A C 1
ATOM 3867 O O . ARG A 1 530 ? -46.024 7.235 6.697 1 91.94 530 ARG A O 1
ATOM 3874 N N . VAL A 1 531 ? -46.639 5.873 8.399 1 93.16 531 VAL A N 1
ATOM 3875 C CA . VAL A 1 531 ? -46.012 6.741 9.39 1 93.16 531 VAL A CA 1
ATOM 3876 C C . VAL A 1 531 ? -45.164 5.906 10.347 1 93.16 531 VAL A C 1
ATOM 3878 O O . VAL A 1 531 ? -45.24 4.675 10.34 1 93.16 531 VAL A O 1
ATOM 3881 N N . VAL A 1 532 ? -44.297 6.575 10.978 1 93.11 532 VAL A N 1
ATOM 3882 C CA . VAL A 1 532 ? -43.424 5.978 11.983 1 93.11 532 VAL A CA 1
ATOM 3883 C C . VAL A 1 532 ? -43.703 6.604 13.348 1 93.11 532 VAL A C 1
ATOM 3885 O O . VAL A 1 532 ? -43.917 7.814 13.45 1 93.11 532 VAL A O 1
ATOM 3888 N N . VAL A 1 533 ? -43.784 5.776 14.318 1 93.07 533 VAL A N 1
ATOM 3889 C CA . VAL A 1 533 ? -43.93 6.258 15.687 1 93.07 533 VAL A CA 1
ATOM 3890 C C . VAL A 1 533 ? -42.671 5.932 16.487 1 93.07 533 VAL A C 1
ATOM 3892 O O . VAL A 1 533 ? -42.198 4.794 16.475 1 93.07 533 VAL A O 1
ATOM 3895 N N . LYS A 1 534 ? -42.131 6.922 17.055 1 91.44 534 LYS A N 1
ATOM 3896 C CA . LYS A 1 534 ? -40.906 6.754 17.832 1 91.44 534 LYS A CA 1
ATOM 3897 C C . LYS A 1 534 ? -41.089 7.257 19.262 1 91.44 534 LYS A C 1
ATOM 3899 O O . LYS A 1 534 ? -41.861 8.187 19.504 1 91.44 534 LYS A O 1
ATOM 3904 N N . LEU A 1 535 ? -40.333 6.689 20.123 1 88.43 535 LEU A N 1
ATOM 3905 C CA . LEU A 1 535 ? -40.292 7.113 21.518 1 88.43 535 LEU A CA 1
ATOM 3906 C C . LEU A 1 535 ? -39.565 8.446 21.66 1 88.43 535 LEU A C 1
ATOM 3908 O O . LEU A 1 535 ? -38.515 8.654 21.048 1 88.43 535 LEU A O 1
ATOM 3912 N N . LEU A 1 536 ? -40.218 9.345 22.256 1 89.28 536 LEU A N 1
ATOM 3913 C CA . LEU A 1 536 ? -39.554 10.582 22.652 1 89.28 536 LEU A CA 1
ATOM 3914 C C . LEU A 1 536 ? -39.115 10.52 24.111 1 89.28 536 LEU A C 1
ATOM 3916 O O . LEU A 1 536 ? -39.943 10.331 25.006 1 89.28 536 LEU A O 1
ATOM 3920 N N . SER A 1 537 ? -37.849 10.517 24.349 1 83.48 537 SER A N 1
ATOM 3921 C CA . SER A 1 537 ? -37.315 10.444 25.705 1 83.48 537 SER A CA 1
ATOM 3922 C C . SER A 1 537 ? -36.099 11.349 25.871 1 83.48 537 SER A C 1
ATOM 3924 O O . SER A 1 537 ? -35.277 11.466 24.96 1 83.48 537 SER A O 1
ATOM 3926 N N . LYS A 1 538 ? -35.977 11.96 26.997 1 81.26 538 LYS A N 1
ATOM 3927 C CA . LYS A 1 538 ? -34.827 12.794 27.333 1 81.26 538 LYS A CA 1
ATOM 3928 C C . LYS A 1 538 ? -33.693 11.957 27.917 1 81.26 538 LYS A C 1
ATOM 3930 O O . LYS A 1 538 ? -32.552 12.416 27.996 1 81.26 538 LYS A O 1
ATOM 3935 N N . VAL A 1 539 ? -33.955 10.711 28.101 1 74.11 539 VAL A N 1
ATOM 3936 C CA . VAL A 1 539 ? -32.967 9.872 28.771 1 74.11 539 VAL A CA 1
ATOM 3937 C C . VAL A 1 539 ? -32.445 8.814 27.802 1 74.11 539 VAL A C 1
ATOM 3939 O O . VAL A 1 539 ? -31.257 8.486 27.813 1 74.11 539 VAL A O 1
ATOM 3942 N N . VAL A 1 540 ? -33.389 8.316 27.013 1 71.52 540 VAL A N 1
ATOM 3943 C CA . VAL A 1 540 ? -33.013 7.239 26.102 1 71.52 540 VAL A CA 1
ATOM 3944 C C . VAL A 1 540 ? -32.596 7.824 24.755 1 71.52 540 VAL A C 1
ATOM 3946 O O . VAL A 1 540 ? -33.422 8.387 24.033 1 71.52 540 VAL A O 1
ATOM 3949 N N . SER A 1 541 ? -31.307 7.612 24.425 1 68.83 541 SER A N 1
ATOM 3950 C CA . SER A 1 541 ? -30.81 8.174 23.173 1 68.83 541 SER A CA 1
ATOM 3951 C C . SER A 1 541 ? -30.93 7.171 22.031 1 68.83 541 SER A C 1
ATOM 3953 O O . SER A 1 541 ? -31.278 7.54 20.907 1 68.83 541 SER A O 1
ATOM 3955 N N . HIS A 1 542 ? -30.673 5.902 22.323 1 69.54 542 HIS A N 1
ATOM 3956 C CA . HIS A 1 542 ? -30.745 4.88 21.286 1 69.54 542 HIS A CA 1
ATOM 3957 C C . HIS A 1 542 ? -32.073 4.131 21.341 1 69.54 542 HIS A C 1
ATOM 3959 O O . HIS A 1 542 ? -32.152 3.04 21.909 1 69.54 542 HIS A O 1
ATOM 3965 N N . LYS A 1 543 ? -32.995 4.628 20.63 1 74.51 543 LYS A N 1
ATOM 3966 C CA . LYS A 1 543 ? -34.381 4.177 20.717 1 74.51 543 LYS A CA 1
ATOM 3967 C C . LYS A 1 543 ? -34.542 2.778 20.128 1 74.51 543 LYS A C 1
ATOM 3969 O O . LYS A 1 543 ? -35.341 1.98 20.622 1 74.51 543 LYS A O 1
ATOM 3974 N N . SER A 1 544 ? -33.707 2.57 19.103 1 69.65 544 SER A N 1
ATOM 3975 C CA . SER A 1 544 ? -33.861 1.29 18.419 1 69.65 544 SER A CA 1
ATOM 3976 C C . SER A 1 544 ? -33.449 0.129 19.317 1 69.65 544 SER A C 1
ATOM 3978 O O . SER A 1 544 ? -33.99 -0.973 19.204 1 69.65 544 SER A O 1
ATOM 3980 N N . ASP A 1 545 ? -32.62 0.363 20.244 1 67.12 545 ASP A N 1
ATOM 3981 C CA . ASP A 1 545 ? -32.11 -0.684 21.124 1 67.12 545 ASP A CA 1
ATOM 3982 C C . ASP A 1 545 ? -33.177 -1.131 22.121 1 67.12 545 ASP A C 1
ATOM 3984 O O . ASP A 1 545 ? -33.145 -2.264 22.606 1 67.12 545 ASP A O 1
ATOM 3988 N N . VAL A 1 546 ? -34.225 -0.201 22.38 1 69.31 546 VAL A N 1
ATOM 3989 C CA . VAL A 1 546 ? -35.251 -0.524 23.366 1 69.31 546 VAL A CA 1
ATOM 3990 C C . VAL A 1 546 ? -36.584 -0.771 22.663 1 69.31 546 VAL A C 1
ATOM 3992 O O . VAL A 1 546 ? -37.638 -0.772 23.302 1 69.31 546 VAL A O 1
ATOM 3995 N N . GLY A 1 547 ? -36.531 -0.853 21.331 1 75.3 547 GLY A N 1
ATOM 3996 C CA . GLY A 1 547 ? -37.747 -1.058 20.56 1 75.3 547 GLY A CA 1
ATOM 3997 C C . GLY A 1 547 ? -38.638 0.169 20.513 1 75.3 547 GLY A C 1
ATOM 3998 O O . GLY A 1 547 ? -39.863 0.051 20.447 1 75.3 547 GLY A O 1
ATOM 3999 N N . GLY A 1 548 ? -38.092 1.236 20.633 1 80.57 548 GLY A N 1
ATOM 4000 C CA . GLY A 1 548 ? -38.835 2.485 20.695 1 80.57 548 GLY A CA 1
ATOM 4001 C C . GLY A 1 548 ? -39.177 3.044 19.326 1 80.57 548 GLY A C 1
ATOM 4002 O O . GLY A 1 548 ? -39.593 4.198 19.208 1 80.57 548 GLY A O 1
ATOM 4003 N N . VAL A 1 549 ? -38.942 2.252 18.29 1 85.7 549 VAL A N 1
ATOM 4004 C CA . VAL A 1 549 ? -39.249 2.684 16.931 1 85.7 549 VAL A CA 1
ATOM 4005 C C . VAL A 1 549 ? -40.152 1.656 16.253 1 85.7 549 VAL A C 1
ATOM 4007 O O . VAL A 1 549 ? -39.826 0.467 16.21 1 85.7 549 VAL A O 1
ATOM 4010 N N . VAL A 1 550 ? -41.277 2.06 15.884 1 87.81 550 VAL A N 1
ATOM 4011 C CA . VAL A 1 550 ? -42.191 1.192 15.15 1 87.81 550 VAL A CA 1
ATOM 4012 C C . VAL A 1 550 ? -42.441 1.764 13.756 1 87.81 550 VAL A C 1
ATOM 4014 O O . VAL A 1 550 ? -42.869 2.912 13.617 1 87.81 550 VAL A O 1
ATOM 4017 N N . LEU A 1 551 ? -42.166 0.968 12.807 1 86.77 551 LEU A N 1
ATOM 4018 C CA . LEU A 1 551 ? -42.224 1.423 11.422 1 86.77 551 LEU A CA 1
ATOM 4019 C C . LEU A 1 551 ? -43.482 0.905 10.732 1 86.77 551 LEU A C 1
ATOM 4021 O O . LEU A 1 551 ? -44.205 0.077 11.29 1 86.77 551 LEU A O 1
ATOM 4025 N N . ASP A 1 552 ? -43.814 1.459 9.64 1 85.54 552 ASP A N 1
ATOM 4026 C CA . ASP A 1 552 ? -44.757 0.95 8.648 1 85.54 552 ASP A CA 1
ATOM 4027 C C . ASP A 1 552 ? -46.181 0.944 9.198 1 85.54 552 ASP A C 1
ATOM 4029 O O . ASP A 1 552 ? -46.892 -0.057 9.082 1 85.54 552 ASP A O 1
ATOM 4033 N N . ILE A 1 553 ? -46.521 2.012 9.806 1 89.41 553 ILE A N 1
ATOM 4034 C CA . ILE A 1 553 ? -47.864 2.137 10.362 1 89.41 553 ILE A CA 1
ATOM 4035 C C . ILE A 1 553 ? -48.791 2.778 9.332 1 89.41 553 ILE A C 1
ATOM 4037 O O . ILE A 1 553 ? -48.534 3.889 8.862 1 89.41 553 ILE A O 1
ATOM 4041 N N . ALA A 1 554 ? -49.871 2.131 9.033 1 90.62 554 ALA A N 1
ATOM 4042 C CA . ALA A 1 554 ? -50.706 2.557 7.913 1 90.62 554 ALA A CA 1
ATOM 4043 C C . ALA A 1 554 ? -51.966 3.262 8.404 1 90.62 554 ALA A C 1
ATOM 4045 O O . ALA A 1 554 ? -52.65 3.936 7.63 1 90.62 554 ALA A O 1
ATOM 4046 N N . THR A 1 555 ? -52.373 3.121 9.719 1 91.02 555 THR A N 1
ATOM 4047 C CA . THR A 1 555 ? -53.608 3.723 10.209 1 91.02 555 THR A CA 1
ATOM 4048 C C . THR A 1 555 ? -53.381 4.406 11.555 1 91.02 555 THR A C 1
ATOM 4050 O O . THR A 1 555 ? -52.421 4.091 12.262 1 91.02 555 THR A O 1
ATOM 4053 N N . ALA A 1 556 ? -54.253 5.274 11.874 1 92.85 556 ALA A N 1
ATOM 4054 C CA . ALA A 1 556 ? -54.168 6.009 13.134 1 92.85 556 ALA A CA 1
ATOM 4055 C C . ALA A 1 556 ? -54.332 5.072 14.327 1 92.85 556 ALA A C 1
ATOM 4057 O O . ALA A 1 556 ? -53.713 5.276 15.374 1 92.85 556 ALA A O 1
ATOM 4058 N N . GLU A 1 557 ? -55.129 4.099 14.173 1 92.19 557 GLU A N 1
ATOM 4059 C CA . GLU A 1 557 ? -55.367 3.138 15.246 1 92.19 557 GLU A CA 1
ATOM 4060 C C . GLU A 1 557 ? -54.116 2.314 15.536 1 92.19 557 GLU A C 1
ATOM 4062 O O . GLU A 1 557 ? -53.782 2.069 16.697 1 92.19 557 GLU A O 1
ATOM 4067 N N . LYS A 1 558 ? -53.537 1.954 14.493 1 93.72 558 LYS A N 1
ATOM 4068 C CA . LYS A 1 558 ? -52.311 1.179 14.656 1 93.72 558 LYS A CA 1
ATOM 4069 C C . LYS A 1 558 ? -51.201 2.029 15.269 1 93.72 558 LYS A C 1
ATOM 4071 O O . LYS A 1 558 ? -50.328 1.509 15.968 1 93.72 558 LYS A O 1
ATOM 4076 N N . ALA A 1 559 ? -51.276 3.28 14.944 1 95.07 559 ALA A N 1
ATOM 4077 C CA . ALA A 1 559 ? -50.302 4.191 15.541 1 95.07 559 ALA A CA 1
ATOM 4078 C C . ALA A 1 559 ? -50.488 4.28 17.053 1 95.07 559 ALA A C 1
ATOM 4080 O O . ALA A 1 559 ? -49.511 4.314 17.804 1 95.07 559 ALA A O 1
ATOM 4081 N N . ALA A 1 560 ? -51.728 4.324 17.436 1 94.21 560 ALA A N 1
ATOM 4082 C CA . ALA A 1 560 ? -52.026 4.349 18.865 1 94.21 560 ALA A CA 1
ATOM 4083 C C . ALA A 1 560 ? -51.575 3.057 19.542 1 94.21 560 ALA A C 1
ATOM 4085 O O . ALA A 1 560 ? -51.049 3.085 20.657 1 94.21 560 ALA A O 1
ATOM 4086 N N . GLU A 1 561 ? -51.79 2.066 18.867 1 93.45 561 GLU A N 1
ATOM 4087 C CA . GLU A 1 561 ? -51.362 0.772 19.389 1 93.45 561 GLU A CA 1
ATOM 4088 C C . GLU A 1 561 ? -49.843 0.703 19.516 1 93.45 561 GLU A C 1
ATOM 4090 O O . GLU A 1 561 ? -49.32 0.122 20.469 1 93.45 561 GLU A O 1
ATOM 4095 N N . ALA A 1 562 ? -49.236 1.206 18.483 1 93.17 562 ALA A N 1
ATOM 4096 C CA . ALA A 1 562 ? -47.776 1.238 18.504 1 93.17 562 ALA A CA 1
ATOM 4097 C C . ALA A 1 562 ? -47.263 2.041 19.696 1 93.17 562 ALA A C 1
ATOM 4099 O O . ALA A 1 562 ? -46.294 1.644 20.349 1 93.17 562 ALA A O 1
ATOM 4100 N N . ALA A 1 563 ? -47.87 3.122 19.995 1 93.37 563 ALA A N 1
ATOM 4101 C CA . ALA A 1 563 ? -47.478 3.966 21.12 1 93.37 563 ALA A CA 1
ATOM 4102 C C . ALA A 1 563 ? -47.649 3.229 22.445 1 93.37 563 ALA A C 1
ATOM 4104 O O . ALA A 1 563 ? -46.798 3.326 23.332 1 93.37 563 ALA A O 1
ATOM 4105 N N . ARG A 1 564 ? -48.677 2.496 22.578 1 91.38 564 ARG A N 1
ATOM 4106 C CA . ARG A 1 564 ? -48.926 1.722 23.79 1 91.38 564 ARG A CA 1
ATOM 4107 C C . ARG A 1 564 ? -47.884 0.622 23.961 1 91.38 564 ARG A C 1
ATOM 4109 O O . ARG A 1 564 ? -47.436 0.352 25.077 1 91.38 564 ARG A O 1
ATOM 4116 N N . SER A 1 565 ? -47.675 0.098 22.85 1 90.59 565 SER A N 1
ATOM 4117 C CA . SER A 1 565 ? -46.682 -0.971 22.882 1 90.59 565 SER A CA 1
ATOM 4118 C C . SER A 1 565 ? -45.315 -0.445 23.306 1 90.59 565 SER A C 1
ATOM 4120 O O . SER A 1 565 ? -44.578 -1.124 24.024 1 90.59 565 SER A O 1
ATOM 4122 N N . ILE A 1 566 ? -44.896 0.666 22.778 1 89.39 566 ILE A N 1
ATOM 4123 C CA . ILE A 1 566 ? -43.633 1.298 23.142 1 89.39 566 ILE A CA 1
ATOM 4124 C C . ILE A 1 566 ? -43.603 1.563 24.646 1 89.39 566 ILE A C 1
ATOM 4126 O O . ILE A 1 566 ? -42.587 1.327 25.304 1 89.39 566 ILE A O 1
ATOM 4130 N N . GLU A 1 567 ? -44.655 2.01 25.135 1 86.78 567 GLU A N 1
ATOM 4131 C CA . GLU A 1 567 ? -44.754 2.286 26.565 1 86.78 567 GLU A CA 1
ATOM 4132 C C . GLU A 1 567 ? -44.578 1.012 27.387 1 86.78 567 GLU A C 1
ATOM 4134 O O . GLU A 1 567 ? -43.907 1.021 28.421 1 86.78 567 GLU A O 1
ATOM 4139 N N . THR A 1 568 ? -45.173 0.026 26.906 1 86.11 568 THR A N 1
ATOM 4140 C CA . THR A 1 568 ? -45.095 -1.254 27.602 1 86.11 568 THR A CA 1
ATOM 4141 C C . THR A 1 568 ? -43.665 -1.786 27.597 1 86.11 568 THR A C 1
ATOM 4143 O O . THR A 1 568 ? -43.182 -2.291 28.612 1 86.11 568 THR A O 1
ATOM 4146 N N . ARG A 1 569 ? -43.088 -1.679 26.438 1 85.78 569 ARG A N 1
ATOM 4147 C CA . ARG A 1 569 ? -41.713 -2.153 26.317 1 85.78 569 ARG A CA 1
ATOM 4148 C C . ARG A 1 569 ? -40.772 -1.333 27.194 1 85.78 569 ARG A C 1
ATOM 4150 O O . ARG A 1 569 ? -39.841 -1.876 27.792 1 85.78 569 ARG A O 1
ATOM 4157 N N . LEU A 1 570 ? -40.964 -0.089 27.198 1 82.27 570 LEU A N 1
ATOM 4158 C CA . LEU A 1 570 ? -40.131 0.794 28.007 1 82.27 570 LEU A CA 1
ATOM 4159 C C . LEU A 1 570 ? -40.286 0.479 29.491 1 82.27 570 LEU A C 1
ATOM 4161 O O . LEU A 1 570 ? -39.303 0.484 30.237 1 82.27 570 LEU A O 1
ATOM 4165 N N . ARG A 1 571 ? -41.417 0.211 29.928 1 77.46 571 ARG A N 1
ATOM 4166 C CA . ARG A 1 571 ? -41.687 -0.117 31.324 1 77.46 571 ARG A CA 1
ATOM 4167 C C . ARG A 1 571 ? -41.034 -1.439 31.712 1 77.46 571 ARG A C 1
ATOM 4169 O O . ARG A 1 571 ? -40.578 -1.603 32.846 1 77.46 571 ARG A O 1
ATOM 4176 N N . ALA A 1 572 ? -41.028 -2.26 30.806 1 76.88 572 ALA A N 1
ATOM 4177 C CA . ALA A 1 572 ? -40.434 -3.57 31.059 1 76.88 572 ALA A CA 1
ATOM 4178 C C . ALA A 1 572 ? -38.914 -3.473 31.161 1 76.88 572 ALA A C 1
ATOM 4180 O O . ALA A 1 572 ? -38.288 -4.212 31.924 1 76.88 572 ALA A O 1
ATOM 4181 N N . GLN A 1 573 ? -38.311 -2.703 30.317 1 71.88 573 GLN A N 1
ATOM 4182 C CA . GLN A 1 573 ? -36.855 -2.624 30.26 1 71.88 573 GLN A CA 1
ATOM 4183 C C . GLN A 1 573 ? -36.314 -1.664 31.315 1 71.88 573 GLN A C 1
ATOM 4185 O O . GLN A 1 573 ? -35.202 -1.845 31.815 1 71.88 573 GLN A O 1
ATOM 4190 N N . ALA A 1 574 ? -36.853 -0.611 31.54 1 61.8 574 ALA A N 1
ATOM 4191 C CA . ALA A 1 574 ? -36.409 0.343 32.553 1 61.8 574 ALA A CA 1
ATOM 4192 C C . ALA A 1 574 ? -37.536 0.671 33.528 1 61.8 574 ALA A C 1
ATOM 4194 O O . ALA A 1 574 ? -38.404 1.494 33.23 1 61.8 574 ALA A O 1
ATOM 4195 N N . ALA A 1 575 ? -37.734 -0.003 34.653 1 60.13 575 ALA A N 1
ATOM 4196 C CA . ALA A 1 575 ? -38.745 0.186 35.69 1 60.13 575 ALA A CA 1
ATOM 4197 C C . ALA A 1 575 ? -38.789 1.639 36.154 1 60.13 575 ALA A C 1
ATOM 4199 O O . ALA A 1 575 ? -37.75 2.234 36.452 1 60.13 575 ALA A O 1
ATOM 4200 N N . GLY A 1 576 ? -39.782 2.349 36.077 1 61.39 576 GLY A N 1
ATOM 4201 C CA . GLY A 1 576 ? -40.036 3.689 36.581 1 61.39 576 GLY A CA 1
ATOM 4202 C C . GLY A 1 576 ? -39.853 4.767 35.53 1 61.39 576 GLY A C 1
ATOM 4203 O O . GLY A 1 576 ? -40.163 5.936 35.772 1 61.39 576 GLY A O 1
ATOM 4204 N N . SER A 1 577 ? -39.499 4.405 34.261 1 66.32 577 SER A N 1
ATOM 4205 C CA . SER A 1 577 ? -39.298 5.447 33.259 1 66.32 577 SER A CA 1
ATOM 4206 C C . SER A 1 577 ? -40.549 5.647 32.411 1 66.32 577 SER A C 1
ATOM 4208 O O . SER A 1 577 ? -41.212 4.678 32.034 1 66.32 577 SER A O 1
ATOM 4210 N N . LYS A 1 578 ? -41.166 6.908 32.383 1 75.6 578 LYS A N 1
ATOM 4211 C CA . LYS A 1 578 ? -42.28 7.293 31.52 1 75.6 578 LYS A CA 1
ATOM 4212 C C . LYS A 1 578 ? -41.788 8.055 30.293 1 75.6 578 LYS A C 1
ATOM 4214 O O . LYS A 1 578 ? -40.842 8.841 30.382 1 75.6 578 LYS A O 1
ATOM 4219 N N . PRO A 1 579 ? -42.445 7.707 29.122 1 82.14 579 PRO A N 1
ATOM 4220 C CA . PRO A 1 579 ? -42.07 8.468 27.929 1 82.14 579 PRO A CA 1
ATOM 4221 C C . PRO A 1 579 ? -42.381 9.958 28.058 1 82.14 579 PRO A C 1
ATOM 4223 O O . PRO A 1 579 ? -43.393 10.332 28.655 1 82.14 579 PRO A O 1
ATOM 4226 N N . ASP A 1 580 ? -41.54 10.848 27.671 1 85.85 580 ASP A N 1
ATOM 4227 C CA . ASP A 1 580 ? -41.825 12.278 27.597 1 85.85 580 ASP A CA 1
ATOM 4228 C C . ASP A 1 580 ? -42.811 12.584 26.472 1 85.85 580 ASP A C 1
ATOM 4230 O O . ASP A 1 580 ? -43.396 13.669 26.43 1 85.85 580 ASP A O 1
ATOM 4234 N N . GLY A 1 581 ? -42.944 11.594 25.622 1 90.01 581 GLY A N 1
ATOM 4235 C CA . GLY A 1 581 ? -43.856 11.714 24.496 1 90.01 581 GLY A CA 1
ATOM 4236 C C . GLY A 1 581 ? -43.505 10.792 23.343 1 90.01 581 GLY A C 1
ATOM 4237 O O . GLY A 1 581 ? -42.836 9.775 23.536 1 90.01 581 GLY A O 1
ATOM 4238 N N . TYR A 1 582 ? -44.143 11.145 22.249 1 92.78 582 TYR A N 1
ATOM 4239 C CA . TYR A 1 582 ? -43.923 10.383 21.024 1 92.78 582 TYR A CA 1
ATOM 4240 C C . TYR A 1 582 ? -43.712 11.312 19.835 1 92.78 582 TYR A C 1
ATOM 4242 O O . TYR A 1 582 ? -44.153 12.463 19.852 1 92.78 582 TYR A O 1
ATOM 4250 N N . THR A 1 583 ? -42.958 10.794 18.978 1 92.82 583 THR A N 1
ATOM 4251 C CA . THR A 1 583 ? -42.848 11.497 17.705 1 92.82 583 THR A CA 1
ATOM 4252 C C . THR A 1 583 ? -43.474 10.679 16.579 1 92.82 583 THR A C 1
ATOM 4254 O O . THR A 1 583 ? -43.315 9.457 16.53 1 92.82 583 THR A O 1
ATOM 4257 N N . VAL A 1 584 ? -44.278 11.322 15.838 1 93.66 584 VAL A N 1
ATOM 4258 C CA . VAL A 1 584 ? -44.89 10.711 14.663 1 93.66 584 VAL A CA 1
ATOM 4259 C C . VAL A 1 584 ? -44.34 11.363 13.396 1 93.66 584 VAL A C 1
ATOM 4261 O O . VAL A 1 584 ? -44.345 12.59 13.269 1 93.66 584 VAL A O 1
ATOM 4264 N N . GLN A 1 585 ? -43.808 10.555 12.547 1 93.04 585 GLN A N 1
ATOM 4265 C CA . GLN A 1 585 ? -43.17 11.072 11.341 1 93.04 585 GLN A CA 1
ATOM 4266 C C . GLN A 1 585 ? -43.655 10.328 10.1 1 93.04 585 GLN A C 1
ATOM 4268 O O . GLN A 1 585 ? -44.072 9.171 10.187 1 93.04 585 GLN A O 1
ATOM 4273 N N . SER A 1 586 ? -43.643 11.065 9.02 1 91.44 586 SER A N 1
ATOM 4274 C CA . SER A 1 586 ? -43.897 10.38 7.757 1 91.44 586 SER A CA 1
ATOM 4275 C C . SER A 1 586 ? -42.815 9.348 7.46 1 91.44 586 SER A C 1
ATOM 4277 O O . SER A 1 586 ? -41.627 9.611 7.657 1 91.44 586 SER A O 1
ATOM 4279 N N . MET A 1 587 ? -43.229 8.191 7.165 1 89.6 587 MET A N 1
ATOM 4280 C CA . MET A 1 587 ? -42.246 7.175 6.798 1 89.6 587 MET A CA 1
ATOM 4281 C C . MET A 1 587 ? -41.624 7.485 5.441 1 89.6 587 MET A C 1
ATOM 4283 O O . MET A 1 587 ? -42.338 7.74 4.469 1 89.6 587 MET A O 1
ATOM 4287 N N . VAL A 1 588 ? -40.36 7.589 5.381 1 87.5 588 VAL A N 1
ATOM 4288 C CA . VAL A 1 588 ? -39.633 7.855 4.144 1 87.5 588 VAL A CA 1
ATOM 4289 C C . VAL A 1 588 ? -39.075 6.549 3.582 1 87.5 588 VAL A C 1
ATOM 4291 O O . VAL A 1 588 ? -38.249 5.893 4.221 1 87.5 588 VAL A O 1
ATOM 4294 N N . ALA A 1 589 ? -39.66 6.102 2.551 1 81.52 589 ALA A N 1
ATOM 4295 C CA . ALA A 1 589 ? -39.168 4.899 1.885 1 81.52 589 ALA A CA 1
ATOM 4296 C C . ALA A 1 589 ? -38.614 5.226 0.501 1 81.52 589 ALA A C 1
ATOM 4298 O O . ALA A 1 589 ? -39.375 5.496 -0.431 1 81.52 589 ALA A O 1
ATOM 4299 N N . ARG A 1 590 ? -37.378 5.31 0.499 1 83.9 590 ARG A N 1
ATOM 4300 C CA . ARG A 1 590 ? -36.69 5.531 -0.769 1 83.9 590 ARG A CA 1
ATOM 4301 C C . ARG A 1 590 ? -35.872 4.308 -1.169 1 83.9 590 ARG A C 1
ATOM 4303 O O . ARG A 1 590 ? -34.742 4.133 -0.708 1 83.9 590 ARG A O 1
ATOM 4310 N N . LYS A 1 591 ? -36.421 3.49 -2.008 1 74.71 591 LYS A N 1
ATOM 4311 C CA . LYS A 1 591 ? -35.893 2.171 -2.345 1 74.71 591 LYS A CA 1
ATOM 4312 C C . LYS A 1 591 ? -34.482 2.273 -2.915 1 74.71 591 LYS A C 1
ATOM 4314 O O . LYS A 1 591 ? -33.662 1.373 -2.722 1 74.71 591 LYS A O 1
ATOM 4319 N N . HIS A 1 592 ? -34.137 3.386 -3.563 1 79.73 592 HIS A N 1
ATOM 4320 C CA . HIS A 1 592 ? -32.853 3.463 -4.25 1 79.73 592 HIS A CA 1
ATOM 4321 C C . HIS A 1 592 ? -31.912 4.44 -3.552 1 79.73 592 HIS A C 1
ATOM 4323 O O . HIS A 1 592 ? -30.881 4.821 -4.11 1 79.73 592 HIS A O 1
ATOM 4329 N N . ALA A 1 593 ? -32.288 4.697 -2.341 1 89.82 593 ALA A N 1
ATOM 4330 C CA . ALA A 1 593 ? -31.475 5.688 -1.643 1 89.82 593 ALA A CA 1
ATOM 4331 C C . ALA A 1 593 ? -30.26 5.038 -0.987 1 89.82 593 ALA A C 1
ATOM 4333 O O . ALA A 1 593 ? -30.312 3.872 -0.588 1 89.82 593 ALA A O 1
ATOM 4334 N N . GLN A 1 594 ? -29.222 5.751 -0.964 1 91.74 594 GLN A N 1
ATOM 4335 C CA . GLN A 1 594 ? -28.036 5.347 -0.218 1 91.74 594 GLN A CA 1
ATOM 4336 C C . GLN A 1 594 ? -28.045 5.935 1.191 1 91.74 594 GLN A C 1
ATOM 4338 O O . GLN A 1 594 ? -28.464 7.077 1.389 1 91.74 594 GLN A O 1
ATOM 4343 N N . GLU A 1 595 ? -27.638 5.121 2.105 1 92.41 595 GLU A N 1
ATOM 4344 C CA . GLU A 1 595 ? -27.554 5.597 3.483 1 92.41 595 GLU A CA 1
ATOM 4345 C C . GLU A 1 595 ? -26.178 6.187 3.779 1 92.41 595 GLU A C 1
ATOM 4347 O O . GLU A 1 595 ? -25.162 5.499 3.656 1 92.41 595 GLU A O 1
ATOM 4352 N N . LEU A 1 596 ? -26.179 7.407 4.223 1 95.64 596 LEU A N 1
ATOM 4353 C CA . LEU A 1 596 ? -24.945 8.119 4.538 1 95.64 596 LEU A CA 1
ATOM 4354 C C . LEU A 1 596 ? -24.902 8.503 6.014 1 95.64 596 LEU A C 1
ATOM 4356 O O . LEU A 1 596 ? -25.924 8.46 6.701 1 95.64 596 LEU A O 1
ATOM 4360 N N . ILE A 1 597 ? -23.729 8.796 6.442 1 95.18 597 ILE A N 1
ATOM 4361 C CA . ILE A 1 597 ? -23.543 9.369 7.771 1 95.18 597 ILE A CA 1
ATOM 4362 C C . ILE A 1 597 ? -22.833 10.716 7.658 1 95.18 597 ILE A C 1
ATOM 4364 O O . ILE A 1 597 ? -21.907 10.871 6.859 1 95.18 597 ILE A O 1
ATOM 4368 N N . LEU A 1 598 ? -23.346 11.676 8.317 1 96.1 598 LEU A N 1
ATOM 4369 C CA . LEU A 1 598 ? -22.709 12.967 8.553 1 96.1 598 LEU A CA 1
ATOM 4370 C C . LEU A 1 598 ? -22.533 13.222 10.046 1 96.1 598 LEU A C 1
ATOM 4372 O O . LEU A 1 598 ? -23.483 13.088 10.819 1 96.1 598 LEU A O 1
ATOM 4376 N N . GLY A 1 599 ? -21.348 13.471 10.376 1 95.19 599 GLY A N 1
ATOM 4377 C CA . GLY A 1 599 ? -21.133 13.643 11.804 1 95.19 599 GLY A CA 1
ATOM 4378 C C . GLY A 1 599 ? -20.069 14.675 12.127 1 95.19 599 GLY A C 1
ATOM 4379 O O . GLY A 1 599 ? -19.397 15.184 11.228 1 95.19 599 GLY A O 1
ATOM 4380 N N . MET A 1 600 ? -20.029 15.05 13.349 1 96.12 600 MET A N 1
ATOM 4381 C CA . MET A 1 600 ? -19.028 15.957 13.904 1 96.12 600 MET A CA 1
ATOM 4382 C C . MET A 1 600 ? -18.538 15.462 15.261 1 96.12 600 MET A C 1
ATOM 4384 O O . MET A 1 600 ? -19.328 14.97 16.069 1 96.12 600 MET A O 1
ATOM 4388 N N . SER A 1 601 ? -17.325 15.465 15.468 1 94.18 601 SER A N 1
ATOM 4389 C CA . SER A 1 601 ? -16.719 15.205 16.77 1 94.18 601 SER A CA 1
ATOM 4390 C C . SER A 1 601 ? -15.581 16.18 17.054 1 94.18 601 SER A C 1
ATOM 4392 O O . SER A 1 601 ? -15.168 16.935 16.172 1 94.18 601 SER A O 1
ATOM 4394 N N . VAL A 1 602 ? -15.157 16.179 18.258 1 93.66 602 VAL A N 1
ATOM 4395 C CA . VAL A 1 602 ? -14.066 17.069 18.64 1 93.66 602 VAL A CA 1
ATOM 4396 C C . VAL A 1 602 ? -12.792 16.258 18.866 1 93.66 602 VAL A C 1
ATOM 4398 O O . VAL A 1 602 ? -12.743 15.403 19.754 1 93.66 602 VAL A O 1
ATOM 4401 N N . ASP A 1 603 ? -11.906 16.493 18.016 1 91.14 603 ASP A N 1
ATOM 4402 C CA . ASP A 1 603 ? -10.588 15.893 18.197 1 91.14 603 ASP A CA 1
ATOM 4403 C C . ASP A 1 603 ? -9.803 16.612 19.292 1 91.14 603 ASP A C 1
ATOM 4405 O O . ASP A 1 603 ? -9.839 17.84 19.385 1 91.14 603 ASP A O 1
ATOM 4409 N N . PRO A 1 604 ? -9.178 15.887 20.102 1 85.56 604 PRO A N 1
ATOM 4410 C CA . PRO A 1 604 ? -8.459 16.506 21.219 1 85.56 604 PRO A CA 1
ATOM 4411 C C . PRO A 1 604 ? -7.349 17.448 20.757 1 85.56 604 PRO A C 1
ATOM 4413 O O . PRO A 1 604 ? -6.99 18.384 21.476 1 85.56 604 PRO A O 1
ATOM 4416 N N . MET A 1 605 ? -6.892 17.27 19.61 1 87.09 605 MET A N 1
ATOM 4417 C CA . MET A 1 605 ? -5.767 18.071 19.137 1 87.09 605 MET A CA 1
ATOM 4418 C C . MET A 1 605 ? -6.236 19.14 18.155 1 87.09 605 MET A C 1
ATOM 4420 O O . MET A 1 605 ? -5.905 20.317 18.308 1 87.09 605 MET A O 1
ATOM 4424 N N . PHE A 1 606 ? -7.085 18.808 17.242 1 92.15 606 PHE A N 1
ATOM 4425 C CA . PHE A 1 606 ? -7.358 19.717 16.135 1 92.15 606 PHE A CA 1
ATOM 4426 C C . PHE A 1 606 ? -8.754 20.317 16.258 1 92.15 606 PHE A C 1
ATOM 4428 O O . PHE A 1 606 ? -9.173 21.106 15.409 1 92.15 606 PHE A O 1
ATOM 4435 N N . GLY A 1 607 ? -9.455 19.923 17.345 1 92.41 607 GLY A N 1
ATOM 4436 C CA . GLY A 1 607 ? -10.78 20.492 17.531 1 92.41 607 GLY A CA 1
ATOM 4437 C C . GLY A 1 607 ? -11.854 19.778 16.731 1 92.41 607 GLY A C 1
ATOM 4438 O O . GLY A 1 607 ? -11.788 18.561 16.541 1 92.41 607 GLY A O 1
ATOM 4439 N N . PRO A 1 608 ? -12.854 20.512 16.282 1 95.28 608 PRO A N 1
ATOM 4440 C CA . PRO A 1 608 ? -13.981 19.873 15.599 1 95.28 608 PRO A CA 1
ATOM 4441 C C . PRO A 1 608 ? -13.603 19.32 14.227 1 95.28 608 PRO A C 1
ATOM 4443 O O . PRO A 1 608 ? -12.861 19.965 13.481 1 95.28 608 PRO A O 1
ATOM 4446 N N . VAL A 1 609 ? -14.132 18.2 13.913 1 95.87 609 VAL A N 1
ATOM 4447 C CA . VAL A 1 609 ? -13.907 17.554 12.625 1 95.87 609 VAL A CA 1
ATOM 4448 C C . VAL A 1 609 ? -15.233 17.043 12.065 1 95.87 609 VAL A C 1
ATOM 4450 O O . VAL A 1 609 ? -16.168 16.768 12.82 1 95.87 609 VAL A O 1
ATOM 4453 N N . ILE A 1 610 ? -15.306 16.989 10.807 1 96.93 610 ILE A N 1
ATOM 4454 C CA . ILE A 1 610 ? -16.501 16.514 10.117 1 96.93 610 ILE A CA 1
ATOM 4455 C C . ILE A 1 610 ? -16.261 15.104 9.582 1 96.93 610 ILE A C 1
ATOM 4457 O O . ILE A 1 610 ? -15.183 14.805 9.062 1 96.93 610 ILE A O 1
ATOM 4461 N N . LEU A 1 611 ? -17.196 14.276 9.793 1 95.86 611 LEU A N 1
ATOM 4462 C CA . LEU A 1 611 ? -17.158 12.904 9.3 1 95.86 611 LEU A CA 1
ATOM 4463 C C . LEU A 1 611 ? -18.199 12.691 8.207 1 95.86 611 LEU A C 1
ATOM 4465 O O . LEU A 1 611 ? -19.361 13.072 8.367 1 95.86 611 LEU A O 1
ATOM 4469 N N . PHE A 1 612 ? -17.779 12.144 7.065 1 95.88 612 PHE A N 1
ATOM 4470 C CA . PHE A 1 612 ? -18.657 11.731 5.977 1 95.88 612 PHE A CA 1
ATOM 4471 C C . PHE A 1 612 ? -18.392 10.282 5.586 1 95.88 612 PHE A C 1
ATOM 4473 O O . PHE A 1 612 ? -17.24 9.844 5.552 1 95.88 612 PHE A O 1
ATOM 4480 N N . GLY A 1 613 ? -19.468 9.557 5.291 1 94.51 613 GLY A N 1
ATOM 4481 C CA . GLY A 1 613 ? -19.223 8.203 4.821 1 94.51 613 GLY A CA 1
ATOM 4482 C C . GLY A 1 613 ? -20.493 7.391 4.652 1 94.51 613 GLY A C 1
ATOM 4483 O O . GLY A 1 613 ? -21.587 7.953 4.556 1 94.51 613 GLY A O 1
ATOM 4484 N N . ALA A 1 614 ? -20.31 6.048 4.535 1 90.27 614 ALA A N 1
ATOM 4485 C CA . ALA A 1 614 ? -21.433 5.115 4.49 1 90.27 614 ALA A CA 1
ATOM 4486 C C . ALA A 1 614 ? -22.121 5.02 5.849 1 90.27 614 ALA A C 1
ATOM 4488 O O . ALA A 1 614 ? -21.457 4.922 6.883 1 90.27 614 ALA A O 1
ATOM 4489 N N . GLY A 1 615 ? -23.36 5.149 5.756 1 89.03 615 GLY A N 1
ATOM 4490 C CA . GLY A 1 615 ? -24.12 5.168 6.996 1 89.03 615 GLY A CA 1
ATOM 4491 C C . GLY A 1 615 ? -24.844 3.864 7.273 1 89.03 615 GLY A C 1
ATOM 4492 O O . GLY A 1 615 ? -24.485 2.82 6.723 1 89.03 615 GLY A O 1
ATOM 4493 N N . GLY A 1 616 ? -25.69 3.985 8.237 1 78.84 616 GLY A N 1
ATOM 4494 C CA . GLY A 1 616 ? -26.415 2.79 8.64 1 78.84 616 GLY A CA 1
ATOM 4495 C C . GLY A 1 616 ? -25.854 2.145 9.892 1 78.84 616 GLY A C 1
ATOM 4496 O O . GLY A 1 616 ? -25.023 2.738 10.583 1 78.84 616 GLY A O 1
ATOM 4497 N N . THR A 1 617 ? -26.277 1.046 10.205 1 69.35 617 THR A N 1
ATOM 4498 C CA . THR A 1 617 ? -25.921 0.38 11.453 1 69.35 617 THR A CA 1
ATOM 4499 C C . THR A 1 617 ? -24.55 -0.28 11.342 1 69.35 617 THR A C 1
ATOM 4501 O O . THR A 1 617 ? -23.915 -0.58 12.356 1 69.35 617 THR A O 1
ATOM 4504 N N . ALA A 1 618 ? -24.069 -0.467 10.101 1 67.7 618 ALA A N 1
ATOM 4505 C CA . ALA A 1 618 ? -22.823 -1.205 9.906 1 67.7 618 ALA A CA 1
ATOM 4506 C C . ALA A 1 618 ? -21.644 -0.253 9.73 1 67.7 618 ALA A C 1
ATOM 4508 O O . ALA A 1 618 ? -20.6 -0.64 9.199 1 67.7 618 ALA A O 1
ATOM 4509 N N . VAL A 1 619 ? -21.757 0.883 10.132 1 70.79 619 VAL A N 1
ATOM 4510 C CA . VAL A 1 619 ? -20.771 1.926 9.87 1 70.79 619 VAL A CA 1
ATOM 4511 C C . VAL A 1 619 ? -19.4 1.48 10.376 1 70.79 619 VAL A C 1
ATOM 4513 O O . VAL A 1 619 ? -18.394 1.638 9.681 1 70.79 619 VAL A O 1
ATOM 4516 N N . GLU A 1 620 ? -19.337 0.899 11.509 1 68.39 620 GLU A N 1
ATOM 4517 C CA . GLU A 1 620 ? -18.069 0.557 12.147 1 68.39 620 GLU A CA 1
ATOM 4518 C C . GLU A 1 620 ? -17.383 -0.6 11.427 1 68.39 620 GLU A C 1
ATOM 4520 O O . GLU A 1 620 ? -16.153 -0.654 11.359 1 68.39 620 GLU A O 1
ATOM 4525 N N . VAL A 1 621 ? -18.182 -1.375 10.87 1 71.78 621 VAL A N 1
ATOM 4526 C CA . VAL A 1 621 ? -17.633 -2.564 10.228 1 71.78 621 VAL A CA 1
ATOM 4527 C C . VAL A 1 621 ? -17.206 -2.23 8.8 1 71.78 621 VAL A C 1
ATOM 4529 O O . VAL A 1 621 ? -16.154 -2.68 8.338 1 71.78 621 VAL A O 1
ATOM 4532 N N . VAL A 1 622 ? -18.028 -1.447 8.144 1 73.44 622 VAL A N 1
ATOM 4533 C CA . VAL A 1 622 ? -17.737 -1.095 6.758 1 73.44 622 VAL A CA 1
ATOM 4534 C C . VAL A 1 622 ? -16.556 -0.129 6.706 1 73.44 622 VAL A C 1
ATOM 4536 O O . VAL A 1 622 ? -15.693 -0.24 5.832 1 73.44 622 VAL A O 1
ATOM 4539 N N . ASN A 1 623 ? -16.454 0.773 7.652 1 79.64 623 ASN A N 1
ATOM 4540 C CA . ASN A 1 623 ? -15.363 1.718 7.866 1 79.64 623 ASN A CA 1
ATOM 4541 C C . ASN A 1 623 ? -15.004 2.461 6.583 1 79.64 623 ASN A C 1
ATOM 4543 O O . ASN A 1 623 ? -13.833 2.52 6.202 1 79.64 623 ASN A O 1
ATOM 4547 N N . ASP A 1 624 ? -16.02 2.939 5.825 1 87.25 624 ASP A N 1
ATOM 4548 C CA . ASP A 1 624 ? -15.861 3.799 4.656 1 87.25 624 ASP A CA 1
ATOM 4549 C C . ASP A 1 624 ? -16.201 5.25 4.991 1 87.25 624 ASP A C 1
ATOM 4551 O O . ASP A 1 624 ? -17.301 5.72 4.693 1 87.25 624 ASP A O 1
ATOM 4555 N N . THR A 1 625 ? -15.272 5.921 5.58 1 91.41 625 THR A N 1
ATOM 4556 C CA . THR A 1 625 ? -15.522 7.289 6.02 1 91.41 625 THR A CA 1
ATOM 4557 C C . THR A 1 625 ? -14.34 8.192 5.677 1 91.41 625 THR A C 1
ATOM 4559 O O . THR A 1 625 ? -13.229 7.709 5.449 1 91.41 625 THR A O 1
ATOM 4562 N N . ALA A 1 626 ? -14.585 9.443 5.539 1 93.18 626 ALA A N 1
ATOM 4563 C CA . ALA A 1 626 ? -13.59 10.493 5.337 1 93.18 626 ALA A CA 1
ATOM 4564 C C . ALA A 1 626 ? -13.732 11.592 6.387 1 93.18 626 ALA A C 1
ATOM 4566 O O . ALA A 1 626 ? -14.84 11.888 6.84 1 93.18 626 ALA A O 1
ATOM 4567 N N . ILE A 1 627 ? -12.624 12.182 6.757 1 94.87 627 ILE A N 1
ATOM 4568 C CA . ILE A 1 627 ? -12.603 13.259 7.741 1 94.87 627 ILE A CA 1
ATOM 4569 C C . ILE A 1 627 ? -12.226 14.572 7.059 1 94.87 627 ILE A C 1
ATOM 4571 O O . ILE A 1 627 ? -11.354 14.598 6.188 1 94.87 627 ILE A O 1
ATOM 4575 N N . ALA A 1 628 ? -12.878 15.592 7.403 1 94.37 628 ALA A N 1
ATOM 4576 C CA . ALA A 1 628 ? -12.564 16.929 6.907 1 94.37 628 ALA A CA 1
ATOM 4577 C C . ALA A 1 628 ? -12.512 17.94 8.05 1 94.37 628 ALA A C 1
ATOM 4579 O O . ALA A 1 628 ? -13.168 17.758 9.078 1 94.37 628 ALA A O 1
ATOM 4580 N N . LEU A 1 629 ? -11.76 18.94 7.844 1 93.78 629 LEU A N 1
ATOM 4581 C CA . LEU A 1 629 ? -11.692 20.033 8.807 1 93.78 629 LEU A CA 1
ATOM 4582 C C . LEU A 1 629 ? -12.578 21.196 8.373 1 93.78 629 LEU A C 1
ATOM 4584 O O . LEU A 1 629 ? -12.483 21.663 7.235 1 93.78 629 LEU A O 1
ATOM 4588 N N . PRO A 1 630 ? -13.458 21.612 9.245 1 93.82 630 PRO A N 1
ATOM 4589 C CA . PRO A 1 630 ? -14.214 22.825 8.923 1 93.82 630 PRO A CA 1
ATOM 4590 C C . PRO A 1 630 ? -13.349 24.083 8.952 1 93.82 630 PRO A C 1
ATOM 4592 O O . PRO A 1 630 ? -12.317 24.112 9.626 1 93.82 630 PRO A O 1
ATOM 4595 N N . PRO A 1 631 ? -13.694 25.145 8.288 1 92 631 PRO A N 1
ATOM 4596 C CA . PRO A 1 631 ? -14.889 25.289 7.453 1 92 631 PRO A CA 1
ATOM 4597 C C . PRO A 1 631 ? -14.737 24.631 6.084 1 92 631 PRO A C 1
ATOM 4599 O O . PRO A 1 631 ? -13.621 24.52 5.57 1 92 631 PRO A O 1
ATOM 4602 N N . LEU A 1 632 ? -15.84 24.238 5.507 1 93.16 632 LEU A N 1
ATOM 4603 C CA . LEU A 1 632 ? -15.835 23.618 4.187 1 93.16 632 LEU A CA 1
ATOM 4604 C C . LEU A 1 632 ? -16.447 24.549 3.146 1 93.16 632 LEU A C 1
ATOM 4606 O O . LEU A 1 632 ? -17.177 25.48 3.493 1 93.16 632 LEU A O 1
ATOM 4610 N N . ASP A 1 633 ? -16.065 24.424 1.93 1 90.3 633 ASP A N 1
ATOM 4611 C CA . ASP A 1 633 ? -16.765 24.945 0.759 1 90.3 633 ASP A CA 1
ATOM 4612 C C . ASP A 1 633 ? -17.141 23.82 -0.202 1 90.3 633 ASP A C 1
ATOM 4614 O O . ASP A 1 633 ? -17.052 22.642 0.148 1 90.3 633 ASP A O 1
ATOM 4618 N N . ASP A 1 634 ? -17.606 24.178 -1.327 1 91.4 634 ASP A N 1
ATOM 4619 C CA . ASP A 1 634 ? -18.123 23.174 -2.251 1 91.4 634 ASP A CA 1
ATOM 4620 C C . ASP A 1 634 ? -17.02 22.216 -2.695 1 91.4 634 ASP A C 1
ATOM 4622 O O . ASP A 1 634 ? -17.244 21.008 -2.8 1 91.4 634 ASP A O 1
ATOM 4626 N N . VAL A 1 635 ? -15.904 22.762 -2.874 1 87.67 635 VAL A N 1
ATOM 4627 C CA . VAL A 1 635 ? -14.805 21.963 -3.406 1 87.67 635 VAL A CA 1
ATOM 4628 C C . VAL A 1 635 ? -14.302 20.998 -2.335 1 87.67 635 VAL A C 1
ATOM 4630 O O . VAL A 1 635 ? -14.086 19.815 -2.608 1 87.67 635 VAL A O 1
ATOM 4633 N N . LEU A 1 636 ? -14.101 21.489 -1.161 1 91.68 636 LEU A N 1
ATOM 4634 C CA . LEU A 1 636 ? -13.612 20.661 -0.064 1 91.68 636 LEU A CA 1
ATOM 4635 C C . LEU A 1 636 ? -14.624 19.578 0.293 1 91.68 636 LEU A C 1
ATOM 4637 O O . LEU A 1 636 ? -14.244 18.449 0.615 1 91.68 636 LEU A O 1
ATOM 4641 N N . ALA A 1 637 ? -15.887 19.916 0.249 1 94.58 637 ALA A N 1
ATOM 4642 C CA . ALA A 1 637 ? -16.938 18.933 0.497 1 94.58 637 ALA A CA 1
ATOM 4643 C C . ALA A 1 637 ? -16.923 17.836 -0.564 1 94.58 637 ALA A C 1
ATOM 4645 O O . ALA A 1 637 ? -17.061 16.653 -0.244 1 94.58 637 ALA A O 1
ATOM 4646 N N . ALA A 1 638 ? -16.817 18.278 -1.751 1 93.43 638 ALA A N 1
ATOM 4647 C CA . ALA A 1 638 ? -16.751 17.319 -2.851 1 93.43 638 ALA A CA 1
ATOM 4648 C C . ALA A 1 638 ? -15.574 16.363 -2.676 1 93.43 638 ALA A C 1
ATOM 4650 O O . ALA A 1 638 ? -15.691 15.168 -2.955 1 93.43 638 ALA A O 1
ATOM 4651 N N . ASP A 1 639 ? -14.489 16.887 -2.248 1 90.46 639 ASP A N 1
ATOM 4652 C CA . ASP A 1 639 ? -13.297 16.074 -2.025 1 90.46 639 ASP A CA 1
ATOM 4653 C C . ASP A 1 639 ? -13.553 15.002 -0.968 1 90.46 639 ASP A C 1
ATOM 4655 O O . ASP A 1 639 ? -13.047 13.883 -1.077 1 90.46 639 ASP A O 1
ATOM 4659 N N . ALA A 1 640 ? -14.246 15.364 0.049 1 93.29 640 ALA A N 1
ATOM 4660 C CA . ALA A 1 640 ? -14.572 14.413 1.109 1 93.29 640 ALA A CA 1
ATOM 4661 C C . ALA A 1 640 ? -15.416 13.261 0.572 1 93.29 640 ALA A C 1
ATOM 4663 O O . ALA A 1 640 ? -15.227 12.108 0.968 1 93.29 640 ALA A O 1
ATOM 4664 N N . ILE A 1 641 ? -16.341 13.617 -0.337 1 95.54 641 ILE A N 1
ATOM 4665 C CA . ILE A 1 641 ? -17.2 12.606 -0.943 1 95.54 641 ILE A CA 1
ATOM 4666 C C . ILE A 1 641 ? -16.365 11.678 -1.822 1 95.54 641 ILE A C 1
ATOM 4668 O O . ILE A 1 641 ? -16.473 10.454 -1.723 1 95.54 641 ILE A O 1
ATOM 4672 N N . ASP A 1 642 ? -15.485 12.238 -2.565 1 91.15 642 ASP A N 1
ATOM 4673 C CA . ASP A 1 642 ? -14.701 11.494 -3.546 1 91.15 642 ASP A CA 1
ATOM 4674 C C . ASP A 1 642 ? -13.688 10.58 -2.86 1 91.15 642 ASP A C 1
ATOM 4676 O O . ASP A 1 642 ? -13.206 9.617 -3.46 1 91.15 642 ASP A O 1
ATOM 4680 N N . ALA A 1 643 ? -13.377 10.885 -1.662 1 88.5 643 ALA A N 1
ATOM 4681 C CA . ALA A 1 643 ? -12.387 10.104 -0.924 1 88.5 643 ALA A CA 1
ATOM 4682 C C . ALA A 1 643 ? -12.99 8.8 -0.41 1 88.5 643 ALA A C 1
ATOM 4684 O O . ALA A 1 643 ? -12.268 7.923 0.072 1 88.5 643 ALA A O 1
ATOM 4685 N N . THR A 1 644 ? -14.318 8.572 -0.535 1 90.06 644 THR A N 1
ATOM 4686 C CA . THR A 1 644 ? -14.997 7.389 -0.017 1 90.06 644 THR A CA 1
ATOM 4687 C C . THR A 1 644 ? -15.416 6.464 -1.156 1 90.06 644 THR A C 1
ATOM 4689 O O . THR A 1 644 ? -15.554 6.903 -2.3 1 90.06 644 THR A O 1
ATOM 4692 N N . ARG A 1 645 ? -15.624 5.25 -0.851 1 85.65 645 ARG A N 1
ATOM 4693 C CA . ARG A 1 645 ? -16.129 4.291 -1.828 1 85.65 645 ARG A CA 1
ATOM 4694 C C . ARG A 1 645 ? -17.601 4.545 -2.134 1 85.65 645 ARG A C 1
ATOM 4696 O O . ARG A 1 645 ? -18.053 4.33 -3.261 1 85.65 645 ARG A O 1
ATOM 4703 N N . ILE A 1 646 ? -18.344 4.961 -1.082 1 90.29 646 ILE A N 1
ATOM 4704 C CA . ILE A 1 646 ? -19.766 5.229 -1.267 1 90.29 646 ILE A CA 1
ATOM 4705 C C . ILE A 1 646 ? -19.95 6.359 -2.277 1 90.29 646 ILE A C 1
ATOM 4707 O O . ILE A 1 646 ? -20.977 6.431 -2.957 1 90.29 646 ILE A O 1
ATOM 4711 N N . GLY A 1 647 ? -18.954 7.209 -2.352 1 90.9 647 GLY A N 1
ATOM 4712 C CA . GLY A 1 647 ? -19.007 8.262 -3.354 1 90.9 647 GLY A CA 1
ATOM 4713 C C . GLY A 1 647 ? -19.175 7.735 -4.766 1 90.9 647 GLY A C 1
ATOM 4714 O O . GLY A 1 647 ? -19.849 8.357 -5.59 1 90.9 647 GLY A O 1
ATOM 4715 N N . ARG A 1 648 ? -18.645 6.605 -5.019 1 86.78 648 ARG A N 1
ATOM 4716 C CA . ARG A 1 648 ? -18.766 5.978 -6.331 1 86.78 648 ARG A CA 1
ATOM 4717 C C . ARG A 1 648 ? -20.187 5.478 -6.57 1 86.78 648 ARG A C 1
ATOM 4719 O O . ARG A 1 648 ? -20.693 5.542 -7.692 1 86.78 648 ARG A O 1
ATOM 4726 N N . LEU A 1 649 ? -20.798 4.98 -5.558 1 86.7 649 LEU A N 1
ATOM 4727 C CA . LEU A 1 649 ? -22.176 4.511 -5.659 1 86.7 649 LEU A CA 1
ATOM 4728 C C . LEU A 1 649 ? -23.13 5.677 -5.896 1 86.7 649 LEU A C 1
ATOM 4730 O O . LEU A 1 649 ? -24.143 5.526 -6.584 1 86.7 649 LEU A O 1
ATOM 4734 N N . LEU A 1 650 ? -22.759 6.763 -5.331 1 92.41 650 LEU A N 1
ATOM 4735 C CA . LEU A 1 650 ? -23.599 7.95 -5.448 1 92.41 650 LEU A CA 1
ATOM 4736 C C . LEU A 1 650 ? -23.61 8.469 -6.882 1 92.41 650 LEU A C 1
ATOM 4738 O O . LEU A 1 650 ? -24.527 9.193 -7.278 1 92.41 650 LEU A O 1
ATOM 4742 N N . ALA A 1 651 ? -22.636 8.048 -7.649 1 88.31 651 ALA A N 1
ATOM 4743 C CA . ALA A 1 651 ? -22.53 8.503 -9.033 1 88.31 651 ALA A CA 1
ATOM 4744 C C . ALA A 1 651 ? -23.459 7.705 -9.945 1 88.31 651 ALA A C 1
ATOM 4746 O O . ALA A 1 651 ? -23.628 8.044 -11.118 1 88.31 651 ALA A O 1
ATOM 4747 N N . GLY A 1 652 ? -24.084 6.643 -9.414 1 83.03 652 GLY A N 1
ATOM 4748 C CA . GLY A 1 652 ? -24.997 5.83 -10.202 1 83.03 652 GLY A CA 1
ATOM 4749 C C . GLY A 1 652 ? -24.325 4.629 -10.841 1 83.03 652 GLY A C 1
ATOM 4750 O O . GLY A 1 652 ? -23.121 4.652 -11.106 1 83.03 652 GLY A O 1
ATOM 4751 N N . TYR A 1 653 ? -24.805 3.223 -11.257 1 77.23 653 TYR A N 1
ATOM 4752 C CA . TYR A 1 653 ? -24.323 2.007 -11.902 1 77.23 653 TYR A CA 1
ATOM 4753 C C . TYR A 1 653 ? -25.484 1.172 -12.428 1 77.23 653 TYR A C 1
ATOM 4755 O O . TYR A 1 653 ? -26.551 1.122 -11.811 1 77.23 653 TYR A O 1
ATOM 4763 N N . ARG A 1 654 ? -25.606 1.064 -13.299 1 71.64 654 ARG A N 1
ATOM 4764 C CA . ARG A 1 654 ? -26.629 0.238 -13.932 1 71.64 654 ARG A CA 1
ATOM 4765 C C . ARG A 1 654 ? -27.969 0.965 -13.978 1 71.64 654 ARG A C 1
ATOM 4767 O O . ARG A 1 654 ? -28.076 2.044 -14.564 1 71.64 654 ARG A O 1
ATOM 4774 N N . ASP A 1 655 ? -28.983 0.49 -13.019 1 71.5 655 ASP A N 1
ATOM 4775 C CA . ASP A 1 655 ? -30.344 1.015 -13.069 1 71.5 655 ASP A CA 1
ATOM 4776 C C . ASP A 1 655 ? -30.571 2.056 -11.976 1 71.5 655 ASP A C 1
ATOM 4778 O O . ASP A 1 655 ? -31.689 2.546 -11.8 1 71.5 655 ASP A O 1
ATOM 4782 N N . ARG A 1 656 ? -29.548 2.482 -11.368 1 80.06 656 ARG A N 1
ATOM 4783 C CA . ARG A 1 656 ? -29.698 3.463 -10.298 1 80.06 656 ARG A CA 1
ATOM 4784 C C . ARG A 1 656 ? -29.195 4.834 -10.737 1 80.06 656 ARG A C 1
ATOM 4786 O O . ARG A 1 656 ? -28.042 4.975 -11.15 1 80.06 656 ARG A O 1
ATOM 4793 N N . LYS A 1 657 ? -30.015 5.76 -10.691 1 87.87 657 LYS A N 1
ATOM 4794 C CA . LYS A 1 657 ? -29.642 7.133 -11.017 1 87.87 657 LYS A CA 1
ATOM 4795 C C . LYS A 1 657 ? -28.665 7.696 -9.989 1 87.87 657 LYS A C 1
ATOM 4797 O O . LYS A 1 657 ? -28.696 7.31 -8.819 1 87.87 657 LYS A O 1
ATOM 4802 N N . PRO A 1 658 ? -27.826 8.606 -10.457 1 92.54 658 PRO A N 1
ATOM 4803 C CA . PRO A 1 658 ? -26.916 9.249 -9.506 1 92.54 658 PRO A CA 1
ATOM 4804 C C . PRO A 1 658 ? -27.652 10.054 -8.438 1 92.54 658 PRO A C 1
ATOM 4806 O O . PRO A 1 658 ? -28.688 10.662 -8.722 1 92.54 658 PRO A O 1
ATOM 4809 N N . ALA A 1 659 ? -27.185 10.025 -7.308 1 95.22 659 ALA A N 1
ATOM 4810 C CA . ALA A 1 659 ? -27.741 10.84 -6.231 1 95.22 659 ALA A CA 1
ATOM 4811 C C . ALA A 1 659 ? -27.504 12.326 -6.489 1 95.22 659 ALA A C 1
ATOM 4813 O O . ALA A 1 659 ? -26.631 12.693 -7.279 1 95.22 659 ALA A O 1
ATOM 4814 N N . ASP A 1 660 ? -28.254 13.129 -5.89 1 95.91 660 ASP A N 1
ATOM 4815 C CA . ASP A 1 660 ? -28.085 14.577 -5.968 1 95.91 660 ASP A CA 1
ATOM 4816 C C . ASP A 1 660 ? -26.849 15.028 -5.193 1 95.91 660 ASP A C 1
ATOM 4818 O O . ASP A 1 660 ? -26.939 15.361 -4.009 1 95.91 660 ASP A O 1
ATOM 4822 N N . ARG A 1 661 ? -25.843 15.153 -5.883 1 95.88 661 ARG A N 1
ATOM 4823 C CA . ARG A 1 661 ? -24.558 15.476 -5.273 1 95.88 661 ARG A CA 1
ATOM 4824 C C . ARG A 1 661 ? -24.579 16.871 -4.658 1 95.88 661 ARG A C 1
ATOM 4826 O O . ARG A 1 661 ? -23.969 17.103 -3.612 1 95.88 661 ARG A O 1
ATOM 4833 N N . ALA A 1 662 ? -25.189 17.775 -5.275 1 95.57 662 ALA A N 1
ATOM 4834 C CA . ALA A 1 662 ? -25.274 19.149 -4.786 1 95.57 662 ALA A CA 1
ATOM 4835 C C . ALA A 1 662 ? -25.965 19.205 -3.426 1 95.57 662 ALA A C 1
ATOM 4837 O O . ALA A 1 662 ? -25.578 19.99 -2.558 1 95.57 662 ALA A O 1
ATOM 4838 N N . ALA A 1 663 ? -26.971 18.369 -3.31 1 96.8 663 ALA A N 1
ATOM 4839 C CA . ALA A 1 663 ? -27.699 18.333 -2.044 1 96.8 663 ALA A CA 1
ATOM 4840 C C . ALA A 1 663 ? -26.816 17.804 -0.918 1 96.8 663 ALA A C 1
ATOM 4842 O O . ALA A 1 663 ? -26.92 18.254 0.226 1 96.8 663 ALA A O 1
ATOM 4843 N N . ILE A 1 664 ? -26.047 16.875 -1.254 1 97.56 664 ILE A N 1
ATOM 4844 C CA . ILE A 1 664 ? -25.128 16.324 -0.264 1 97.56 664 ILE A CA 1
ATOM 4845 C C . ILE A 1 664 ? -24.102 17.382 0.134 1 97.56 664 ILE A C 1
ATOM 4847 O O . ILE A 1 664 ? -23.807 17.556 1.319 1 97.56 664 ILE A O 1
ATOM 4851 N N . ILE A 1 665 ? -23.558 18.08 -0.834 1 96.72 665 ILE A N 1
ATOM 4852 C CA . ILE A 1 665 ? -22.581 19.138 -0.601 1 96.72 665 ILE A CA 1
ATOM 4853 C C . ILE A 1 665 ? -23.202 20.233 0.263 1 96.72 665 ILE A C 1
ATOM 4855 O O . ILE A 1 665 ? -22.572 20.723 1.203 1 96.72 665 ILE A O 1
ATOM 4859 N N . ALA A 1 666 ? -24.403 20.559 -0.024 1 95.43 666 ALA A N 1
ATOM 4860 C CA . ALA A 1 666 ? -25.108 21.58 0.747 1 95.43 666 ALA A CA 1
ATOM 4861 C C . ALA A 1 666 ? -25.273 21.15 2.202 1 95.43 666 ALA A C 1
ATOM 4863 O O . ALA A 1 666 ? -25.162 21.972 3.115 1 95.43 666 ALA A O 1
ATOM 4864 N N . ALA A 1 667 ? -25.579 19.931 2.373 1 97.05 667 ALA A N 1
ATOM 4865 C CA . ALA A 1 667 ? -25.724 19.414 3.731 1 97.05 667 ALA A CA 1
ATOM 4866 C C . ALA A 1 667 ? -24.406 19.498 4.495 1 97.05 667 ALA A C 1
ATOM 4868 O O . ALA A 1 667 ? -24.384 19.87 5.67 1 97.05 667 ALA A O 1
ATOM 4869 N N . LEU A 1 668 ? -23.351 19.137 3.83 1 96.79 668 LEU A N 1
ATOM 4870 C CA . LEU A 1 668 ? -22.028 19.207 4.44 1 96.79 668 LEU A CA 1
ATOM 4871 C C . LEU A 1 668 ? -21.67 20.645 4.8 1 96.79 668 LEU A C 1
ATOM 4873 O O . LEU A 1 668 ? -21.14 20.905 5.882 1 96.79 668 LEU A O 1
ATOM 4877 N N . ASN A 1 669 ? -21.946 21.508 3.925 1 94.99 669 ASN A N 1
ATOM 4878 C CA . ASN A 1 669 ? -21.669 22.919 4.171 1 94.99 669 ASN A CA 1
ATOM 4879 C C . ASN A 1 669 ? -22.528 23.469 5.306 1 94.99 669 ASN A C 1
ATOM 4881 O O . ASN A 1 669 ? -22.075 24.316 6.078 1 94.99 669 ASN A O 1
ATOM 4885 N N . GLY A 1 670 ? -23.779 23.004 5.301 1 94.43 670 GLY A N 1
ATOM 4886 C CA . GLY A 1 670 ? -24.632 23.386 6.414 1 94.43 670 GLY A CA 1
ATOM 4887 C C . GLY A 1 670 ? -24.083 22.958 7.762 1 94.43 670 GLY A C 1
ATOM 4888 O O . GLY A 1 670 ? -24.082 23.74 8.715 1 94.43 670 GLY A O 1
ATOM 4889 N N . LEU A 1 671 ? -23.653 21.764 7.789 1 95.91 671 LEU A N 1
ATOM 4890 C CA . LEU A 1 671 ? -23.042 21.253 9.012 1 95.91 671 LEU A CA 1
ATOM 4891 C C . LEU A 1 671 ? -21.787 22.045 9.364 1 95.91 671 LEU A C 1
ATOM 4893 O O . LEU A 1 671 ? -21.568 22.382 10.53 1 95.91 671 LEU A O 1
ATOM 4897 N N . SER A 1 672 ? -20.964 22.276 8.427 1 95.45 672 SER A N 1
ATOM 4898 C CA . SER A 1 672 ? -19.741 23.049 8.618 1 95.45 672 SER A CA 1
ATOM 4899 C C . SER A 1 672 ? -20.042 24.42 9.213 1 95.45 672 SER A C 1
ATOM 4901 O O . SER A 1 672 ? -19.369 24.858 10.148 1 95.45 672 SER A O 1
ATOM 4903 N N . GLN A 1 673 ? -21.021 25.05 8.689 1 93.42 673 GLN A N 1
ATOM 4904 C CA . GLN A 1 673 ? -21.389 26.375 9.176 1 93.42 673 GLN A CA 1
ATOM 4905 C C . GLN A 1 673 ? -21.903 26.311 10.611 1 93.42 673 GLN A C 1
ATOM 4907 O O . GLN A 1 673 ? -21.648 27.217 11.408 1 93.42 673 GLN A O 1
ATOM 4912 N N . MET A 1 674 ? -22.647 25.304 10.873 1 94.94 674 MET A N 1
ATOM 4913 C CA . MET A 1 674 ? -23.116 25.127 12.245 1 94.94 674 MET A CA 1
ATOM 4914 C C . MET A 1 674 ? -21.943 25.043 13.215 1 94.94 674 MET A C 1
ATOM 4916 O O . MET A 1 674 ? -21.993 25.612 14.307 1 94.94 674 MET A O 1
ATOM 4920 N N . ILE A 1 675 ? -20.972 24.329 12.839 1 95.28 675 ILE A N 1
ATOM 4921 C CA . ILE A 1 675 ? -19.788 24.154 13.673 1 95.28 675 ILE A CA 1
ATOM 4922 C C . ILE A 1 675 ? -19.085 25.496 13.86 1 95.28 675 ILE A C 1
ATOM 4924 O O . ILE A 1 675 ? -18.59 25.798 14.948 1 95.28 675 ILE A O 1
ATOM 4928 N N . VAL A 1 676 ? -19.01 26.287 12.808 1 92.99 676 VAL A N 1
ATOM 4929 C CA . VAL A 1 676 ? -18.369 27.597 12.853 1 92.99 676 VAL A CA 1
ATOM 4930 C C . VAL A 1 676 ? -19.134 28.515 13.803 1 92.99 676 VAL A C 1
ATOM 4932 O O . VAL A 1 676 ? -18.529 29.273 14.565 1 92.99 676 VAL A O 1
ATOM 4935 N N . ASP A 1 677 ? -20.419 28.363 13.81 1 92.43 677 ASP A N 1
ATOM 4936 C CA . ASP A 1 677 ? -21.277 29.306 14.522 1 92.43 677 ASP A CA 1
ATOM 4937 C C . ASP A 1 677 ? -21.406 28.925 15.996 1 92.43 677 ASP A C 1
ATOM 4939 O O . ASP A 1 677 ? -21.637 29.787 16.847 1 92.43 677 ASP A O 1
ATOM 4943 N N . PHE A 1 678 ? -21.293 27.621 16.31 1 95.64 678 PHE A N 1
ATOM 4944 C CA . PHE A 1 678 ? -21.666 27.208 17.658 1 95.64 678 PHE A CA 1
ATOM 4945 C C . PHE A 1 678 ? -20.535 26.427 18.317 1 95.64 678 PHE A C 1
ATOM 4947 O O . PHE A 1 678 ? -20.483 25.199 18.221 1 95.64 678 PHE A O 1
ATOM 4954 N N . PRO A 1 679 ? -19.772 27.007 19.153 1 95.09 679 PRO A N 1
ATOM 4955 C CA . PRO A 1 679 ? -18.689 26.344 19.883 1 95.09 679 PRO A CA 1
ATOM 4956 C C . PRO A 1 679 ? -19.199 25.319 20.894 1 95.09 679 PRO A C 1
ATOM 4958 O O . PRO A 1 679 ? -18.439 24.457 21.342 1 95.09 679 PRO A O 1
ATOM 4961 N N . CYS A 1 680 ? -20.515 25.352 21.23 1 96.4 680 CYS A N 1
ATOM 4962 C CA . CYS A 1 680 ? -21.062 24.491 22.273 1 96.4 680 CYS A CA 1
ATOM 4963 C C . CYS A 1 680 ? -21.302 23.081 21.747 1 96.4 680 CYS A C 1
ATOM 4965 O O . CYS A 1 680 ? -21.546 22.157 22.524 1 96.4 680 CYS A O 1
ATOM 4967 N N . LEU A 1 681 ? -21.21 22.876 20.442 1 96.53 681 LEU A N 1
ATOM 4968 C CA . LEU A 1 681 ? -21.435 21.554 19.868 1 96.53 681 LEU A CA 1
ATOM 4969 C C . LEU A 1 681 ? -20.342 20.582 20.298 1 96.53 681 LEU A C 1
ATOM 4971 O O . LEU A 1 681 ? -19.153 20.866 20.135 1 96.53 681 LEU A O 1
ATOM 4975 N N . VAL A 1 682 ? -20.732 19.492 20.871 1 95.61 682 VAL A N 1
ATOM 4976 C CA . VAL A 1 682 ? -19.788 18.477 21.328 1 95.61 682 VAL A CA 1
ATOM 4977 C C . VAL A 1 682 ? -19.773 17.307 20.348 1 95.61 682 VAL A C 1
ATOM 4979 O O . VAL A 1 682 ? -18.709 16.772 20.026 1 95.61 682 VAL A O 1
ATOM 4982 N N . SER A 1 683 ? -20.889 16.924 19.922 1 96.12 683 SER A N 1
ATOM 4983 C CA . SER A 1 683 ? -21.033 15.841 18.955 1 96.12 683 SER A CA 1
ATOM 4984 C C . SER A 1 683 ? -22.326 15.979 18.159 1 96.12 683 SER A C 1
ATOM 4986 O O . SER A 1 683 ? -23.318 16.509 18.663 1 96.12 683 SER A O 1
ATOM 4988 N N . LEU A 1 684 ? -22.284 15.596 16.936 1 96.29 684 LEU A N 1
ATOM 4989 C CA . LEU A 1 684 ? -23.437 15.615 16.042 1 96.29 684 LEU A CA 1
ATOM 4990 C C . LEU A 1 684 ? -23.393 14.439 15.072 1 96.29 684 LEU A C 1
ATOM 4992 O O . LEU A 1 684 ? -22.357 14.175 14.456 1 96.29 684 LEU A O 1
ATOM 4996 N N . ASP A 1 685 ? -24.489 13.765 15.01 1 94.03 685 ASP A N 1
ATOM 4997 C CA . ASP A 1 685 ? -24.557 12.58 14.161 1 94.03 685 ASP A CA 1
ATOM 4998 C C . ASP A 1 685 ? -25.869 12.537 13.382 1 94.03 685 ASP A C 1
ATOM 5000 O O . ASP A 1 685 ? -26.949 12.502 13.976 1 94.03 685 ASP A O 1
ATOM 5004 N N . ILE A 1 686 ? -25.783 12.623 12.143 1 96.1 686 ILE A N 1
ATOM 5005 C CA . ILE A 1 686 ? -26.916 12.362 11.262 1 96.1 686 ILE A CA 1
ATOM 5006 C C . ILE A 1 686 ? -26.771 10.98 10.629 1 96.1 686 ILE A C 1
ATOM 5008 O O . ILE A 1 686 ? -25.971 10.794 9.709 1 96.1 686 ILE A O 1
ATOM 5012 N N . ASN A 1 687 ? -27.549 10.065 11.098 1 91.26 687 ASN A N 1
ATOM 5013 C CA . ASN A 1 687 ? -27.435 8.681 10.65 1 91.26 687 ASN A CA 1
ATOM 5014 C C . ASN A 1 687 ? -28.771 7.949 10.743 1 91.26 687 ASN A C 1
ATOM 5016 O O . ASN A 1 687 ? -29.24 7.642 11.84 1 91.26 687 ASN A O 1
ATOM 5020 N N . PRO A 1 688 ? -29.391 7.632 9.649 1 91.65 688 PRO A N 1
ATOM 5021 C CA . PRO A 1 688 ? -28.878 7.76 8.283 1 91.65 688 PRO A CA 1
ATOM 5022 C C . PRO A 1 688 ? -29.323 9.054 7.605 1 91.65 688 PRO A C 1
ATOM 5024 O O . PRO A 1 688 ? -30.389 9.587 7.922 1 91.65 688 PRO A O 1
ATOM 5027 N N . LEU A 1 689 ? -28.502 9.51 6.776 1 95.81 689 LEU A N 1
ATOM 5028 C CA . LEU A 1 689 ? -28.872 10.487 5.758 1 95.81 689 LEU A CA 1
ATOM 5029 C C . LEU A 1 689 ? -29.12 9.806 4.416 1 95.81 689 LEU A C 1
ATOM 5031 O O . LEU A 1 689 ? -28.19 9.28 3.8 1 95.81 689 LEU A O 1
ATOM 5035 N N . LEU A 1 690 ? -30.355 9.816 4.034 1 95.91 690 LEU A N 1
ATOM 5036 C CA . LEU A 1 690 ? -30.68 9.179 2.763 1 95.91 690 LEU A CA 1
ATOM 5037 C C . LEU A 1 690 ? -30.361 10.105 1.594 1 95.91 690 LEU A C 1
ATOM 5039 O O . LEU A 1 690 ? -30.672 11.298 1.638 1 95.91 690 LEU A O 1
ATOM 5043 N N . ALA A 1 691 ? -29.705 9.594 0.633 1 96.23 691 ALA A N 1
ATOM 5044 C CA . ALA A 1 691 ? -29.368 10.371 -0.557 1 96.23 691 ALA A CA 1
ATOM 5045 C C . ALA A 1 691 ? -29.772 9.632 -1.829 1 96.23 691 ALA A C 1
ATOM 5047 O O . ALA A 1 691 ? -29.475 8.445 -1.985 1 96.23 691 ALA A O 1
ATOM 5048 N N . ASP A 1 692 ? -30.512 10.262 -2.649 1 94.53 692 ASP A N 1
ATOM 5049 C CA . ASP A 1 692 ? -30.877 9.737 -3.961 1 94.53 692 ASP A CA 1
ATOM 5050 C C . ASP A 1 692 ? -30.972 10.857 -4.994 1 94.53 692 ASP A C 1
ATOM 5052 O O . ASP A 1 692 ? -30.417 11.94 -4.796 1 94.53 692 ASP A O 1
ATOM 5056 N N . ALA A 1 693 ? -31.646 10.61 -6.08 1 93.74 693 ALA A N 1
ATOM 5057 C CA . ALA A 1 693 ? -31.722 11.581 -7.168 1 93.74 693 ALA A CA 1
ATOM 5058 C C . ALA A 1 693 ? -32.596 12.771 -6.781 1 93.74 693 ALA A C 1
ATOM 5060 O O . ALA A 1 693 ? -32.482 13.85 -7.368 1 93.74 693 ALA A O 1
ATOM 5061 N N . GLU A 1 694 ? -33.366 12.547 -5.742 1 92.93 694 GLU A N 1
ATOM 5062 C CA . GLU A 1 694 ? -34.308 13.589 -5.345 1 92.93 694 GLU A CA 1
ATOM 5063 C C . GLU A 1 694 ? -33.73 14.461 -4.233 1 92.93 694 GLU A C 1
ATOM 5065 O O . GLU A 1 694 ? -34.328 15.471 -3.855 1 92.93 694 GLU A O 1
ATOM 5070 N N . GLY A 1 695 ? -32.61 14.078 -3.8 1 95.08 695 GLY A N 1
ATOM 5071 C CA . GLY A 1 695 ? -31.989 14.884 -2.761 1 95.08 695 GLY A CA 1
ATOM 5072 C C . GLY A 1 695 ? -31.606 14.081 -1.532 1 95.08 695 GLY A C 1
ATOM 5073 O O . GLY A 1 695 ? -31.351 12.878 -1.624 1 95.08 695 GLY A O 1
ATOM 5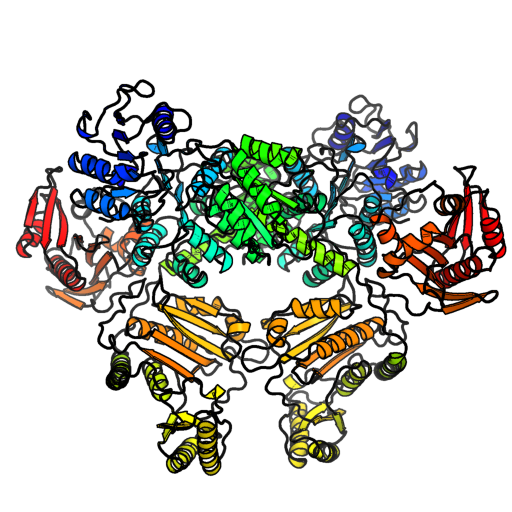074 N N . VAL A 1 696 ? -31.544 14.834 -0.4 1 96.77 696 VAL A N 1
ATOM 5075 C CA . VAL A 1 696 ? -31.15 14.161 0.833 1 96.77 696 VAL A CA 1
ATOM 5076 C C . VAL A 1 696 ? -32.22 14.369 1.901 1 96.77 696 VAL A C 1
ATOM 5078 O O . VAL A 1 696 ? -32.999 15.324 1.831 1 96.77 696 VAL A O 1
ATOM 5081 N N . ILE A 1 697 ? -32.273 13.445 2.829 1 96.23 697 ILE A N 1
ATOM 5082 C CA . ILE A 1 697 ? -33.202 13.571 3.947 1 96.23 697 ILE A CA 1
ATOM 5083 C C . ILE A 1 697 ? -32.63 12.868 5.176 1 96.23 697 ILE A C 1
ATOM 5085 O O . ILE A 1 697 ? -32.225 11.706 5.102 1 96.23 697 ILE A O 1
ATOM 5089 N N . ALA A 1 698 ? -32.555 13.601 6.266 1 96.51 698 ALA A N 1
ATOM 5090 C CA . ALA A 1 698 ? -32.033 13.048 7.514 1 96.51 698 ALA A CA 1
ATOM 5091 C C . ALA A 1 698 ? -33.118 12.287 8.272 1 96.51 698 ALA A C 1
ATOM 5093 O O . ALA A 1 698 ? -34.071 12.888 8.773 1 96.51 698 ALA A O 1
ATOM 5094 N N . LEU A 1 699 ? -32.95 11.053 8.407 1 92.35 699 LEU A N 1
ATOM 5095 C CA . LEU A 1 699 ? -33.944 10.234 9.091 1 92.35 699 LEU A CA 1
ATOM 5096 C C . LEU A 1 699 ? -33.77 10.317 10.604 1 92.35 699 LEU A C 1
ATOM 5098 O O . LEU A 1 699 ? -34.725 10.111 11.356 1 92.35 699 LEU A O 1
ATOM 5102 N N . ASP A 1 700 ? -32.58 10.532 10.974 1 89.64 700 ASP A N 1
ATOM 5103 C CA . ASP A 1 700 ? -32.266 10.644 12.395 1 89.64 700 ASP A CA 1
ATOM 5104 C C . ASP A 1 700 ? -31.085 11.585 12.624 1 89.64 700 ASP A C 1
ATOM 5106 O O . ASP A 1 700 ? -30.254 11.775 11.734 1 89.64 700 ASP A O 1
ATOM 5110 N N . ALA A 1 701 ? -31.105 12.211 13.782 1 93.11 701 ALA A N 1
ATOM 5111 C CA . ALA A 1 701 ? -30.028 13.127 14.147 1 93.11 701 ALA A CA 1
ATOM 5112 C C . ALA A 1 701 ? -29.829 13.167 15.659 1 93.11 701 ALA A C 1
ATOM 5114 O O . ALA A 1 701 ? -30.799 13.122 16.42 1 93.11 701 ALA A O 1
ATOM 5115 N N . ARG A 1 702 ? -28.659 13.151 16.048 1 93.18 702 ARG A N 1
ATOM 5116 C CA . ARG A 1 702 ? -28.274 13.271 17.45 1 93.18 702 ARG A CA 1
ATOM 5117 C C . ARG A 1 702 ? -27.276 14.407 17.648 1 93.18 702 ARG A C 1
ATOM 5119 O O . ARG A 1 702 ? -26.264 14.48 16.948 1 93.18 702 ARG A O 1
ATOM 5126 N N . ILE A 1 703 ? -27.593 15.317 18.607 1 95.91 703 ILE A N 1
ATOM 5127 C CA . ILE A 1 703 ? -26.713 16.452 18.863 1 95.91 703 ILE A CA 1
ATOM 5128 C C . ILE A 1 703 ? -26.443 16.567 20.361 1 95.91 703 ILE A C 1
ATOM 5130 O O . ILE A 1 703 ? -27.372 16.532 21.171 1 95.91 703 ILE A O 1
ATOM 5134 N N . GLU A 1 704 ? -25.246 16.62 20.728 1 96.74 704 GLU A N 1
ATOM 5135 C CA . GLU A 1 704 ? -24.806 16.883 22.096 1 96.74 704 GLU A CA 1
ATOM 5136 C C . GLU A 1 704 ? -24.16 18.26 22.213 1 96.74 704 GLU A C 1
ATOM 5138 O O . GLU A 1 704 ? -23.317 18.628 21.392 1 96.74 704 GLU A O 1
ATOM 5143 N N . ILE A 1 705 ? -24.594 19.046 23.254 1 96.74 705 ILE A N 1
ATOM 5144 C CA . ILE A 1 705 ? -24.04 20.385 23.42 1 96.74 705 ILE A CA 1
ATOM 5145 C C . ILE A 1 705 ? -23.463 20.534 24.826 1 96.74 705 ILE A C 1
ATOM 5147 O O . ILE A 1 705 ? -23.776 19.743 25.719 1 96.74 705 ILE A O 1
ATOM 5151 N N . ASP A 1 706 ? -22.626 21.395 25.068 1 96.38 706 ASP A N 1
ATOM 5152 C CA . ASP A 1 706 ? -22.179 21.865 26.375 1 96.38 706 ASP A CA 1
ATOM 5153 C C . ASP A 1 706 ? -22.999 23.068 26.836 1 96.38 706 ASP A C 1
ATOM 5155 O O . ASP A 1 706 ? -22.817 24.179 26.333 1 96.38 706 ASP A O 1
ATOM 5159 N N . PRO A 1 707 ? -23.794 22.848 27.736 1 95.38 707 PRO A N 1
ATOM 5160 C CA . PRO A 1 707 ? -24.699 23.922 28.154 1 95.38 707 PRO A CA 1
ATOM 5161 C C . PRO A 1 707 ? -23.955 25.151 28.672 1 95.38 707 PRO A C 1
ATOM 5163 O O . PRO A 1 707 ? -24.493 26.261 28.641 1 95.38 707 PRO A O 1
ATOM 5166 N N . ARG A 1 708 ? -22.672 25.062 29.158 1 93.68 708 ARG A N 1
ATOM 5167 C CA . ARG A 1 708 ? -21.892 26.153 29.731 1 93.68 708 ARG A CA 1
ATOM 5168 C C . ARG A 1 708 ? -21.363 27.08 28.642 1 93.68 708 ARG A C 1
ATOM 5170 O O . ARG A 1 708 ? -20.948 28.206 28.924 1 93.68 708 ARG A O 1
ATOM 5177 N N . ARG A 1 709 ? -21.594 26.675 27.278 1 94.97 709 ARG A N 1
ATOM 5178 C CA . ARG A 1 709 ? -20.936 27.409 26.202 1 94.97 709 ARG A CA 1
ATOM 5179 C C . ARG A 1 709 ? -21.94 27.835 25.136 1 94.97 709 ARG A C 1
ATOM 5181 O O . ARG A 1 709 ? -21.56 28.144 24.005 1 94.97 709 ARG A O 1
ATOM 5188 N N . VAL A 1 710 ? -23.137 27.834 25.355 1 95.13 710 VAL A N 1
ATOM 5189 C CA . VAL A 1 710 ? -24.186 28.089 24.373 1 95.13 710 VAL A CA 1
ATOM 5190 C C . VAL A 1 710 ? -24.107 29.537 23.897 1 95.13 710 VAL A C 1
ATOM 5192 O O . VAL A 1 710 ? -24.43 29.837 22.745 1 95.13 710 VAL A O 1
ATOM 5195 N N . ASP A 1 711 ? -23.607 30.45 24.713 1 93.14 711 ASP A N 1
ATOM 5196 C CA . ASP A 1 711 ? -23.595 31.87 24.378 1 93.14 711 ASP A CA 1
ATOM 5197 C C . ASP A 1 711 ? -22.201 32.322 23.952 1 93.14 711 ASP A C 1
ATOM 5199 O O . ASP A 1 711 ? -21.953 33.519 23.79 1 93.14 711 ASP A O 1
ATOM 5203 N N . ASP A 1 712 ? -21.344 31.396 23.77 1 92.53 712 ASP A N 1
ATOM 5204 C CA . ASP A 1 712 ? -20.018 31.748 23.27 1 92.53 712 ASP A CA 1
ATOM 5205 C C . ASP A 1 712 ? -20.103 32.365 21.876 1 92.53 712 ASP A C 1
ATOM 5207 O O . ASP A 1 712 ? -20.897 31.924 21.043 1 92.53 712 ASP A O 1
ATOM 5211 N N . PRO A 1 713 ? -19.338 33.297 21.636 1 87.14 713 PRO A N 1
ATOM 5212 C CA . PRO A 1 713 ? -19.427 33.998 20.353 1 87.14 713 PRO A CA 1
ATOM 5213 C C . PRO A 1 713 ? -18.822 33.199 19.201 1 87.14 713 PRO A C 1
ATOM 5215 O O . PRO A 1 713 ? -17.892 32.415 19.41 1 87.14 713 PRO A O 1
ATOM 5218 N N . ALA A 1 714 ? -19.303 33.494 18.034 1 85.98 714 ALA A N 1
ATOM 5219 C CA . ALA A 1 714 ? -18.751 32.948 16.796 1 85.98 714 ALA A CA 1
ATOM 5220 C C . ALA A 1 714 ? -17.648 33.845 16.245 1 85.98 714 ALA A C 1
ATOM 5222 O O . ALA A 1 714 ? -17.611 35.044 16.533 1 85.98 714 ALA A O 1
ATOM 5223 N N . PRO A 1 715 ? -16.753 33.361 15.567 1 86.61 715 PRO A N 1
ATOM 5224 C CA . PRO A 1 715 ? -16.643 31.963 15.143 1 86.61 715 PRO A CA 1
ATOM 5225 C C . PRO A 1 715 ? -16.065 31.06 16.231 1 86.61 715 PRO A C 1
ATOM 5227 O O . PRO A 1 715 ? -15.363 31.538 17.126 1 86.61 715 PRO A O 1
ATOM 5230 N N . ASN A 1 716 ? -16.344 29.808 16.147 1 90.3 716 ASN A N 1
ATOM 5231 C CA . ASN A 1 716 ? -15.844 28.791 17.065 1 90.3 716 ASN A CA 1
ATOM 5232 C C . ASN A 1 716 ? -14.332 28.892 17.244 1 90.3 716 ASN A C 1
ATOM 5234 O O . ASN A 1 716 ? -13.575 28.689 16.293 1 90.3 716 ASN A O 1
ATOM 5238 N N . PRO A 1 717 ? -13.878 29.233 18.381 1 87.27 717 PRO A N 1
ATOM 5239 C CA . PRO A 1 717 ? -12.444 29.422 18.608 1 87.27 717 PRO A CA 1
ATOM 5240 C C . PRO A 1 717 ? -11.656 28.116 18.53 1 87.27 717 PRO A C 1
ATOM 5242 O O . PRO A 1 717 ? -10.426 28.136 18.44 1 87.27 717 PRO A O 1
ATOM 5245 N N . ALA A 1 718 ? -12.37 27.012 18.555 1 90.5 718 ALA A N 1
ATOM 5246 C CA . ALA A 1 718 ? -11.7 25.714 18.545 1 90.5 718 ALA A CA 1
ATOM 5247 C C . ALA A 1 718 ? -11.304 25.311 17.128 1 90.5 718 ALA A C 1
ATOM 5249 O O . ALA A 1 718 ? -10.583 24.329 16.933 1 90.5 718 ALA A O 1
ATOM 5250 N N . LEU A 1 719 ? -11.687 26.135 16.163 1 91.91 719 LEU A N 1
ATOM 5251 C CA . LEU A 1 719 ? -11.322 25.836 14.782 1 91.91 719 LEU A CA 1
ATOM 5252 C C . LEU A 1 719 ? -9.823 26.018 14.565 1 91.91 719 LEU A C 1
ATOM 5254 O O . LEU A 1 719 ? -9.243 27.01 15.012 1 91.91 719 LEU A O 1
ATOM 5258 N N . VAL A 1 720 ? -9.231 25.129 13.919 1 90.8 720 VAL A N 1
ATOM 5259 C CA . VAL A 1 720 ? -7.793 25.22 13.689 1 90.8 720 VAL A CA 1
ATOM 5260 C C . VAL A 1 720 ? -7.518 26.11 12.479 1 90.8 720 VAL A C 1
ATOM 5262 O O . VAL A 1 720 ? -6.426 26.669 12.347 1 90.8 720 VAL A O 1
ATOM 5265 N N . ILE A 1 721 ? -8.478 26.232 11.62 1 88.84 721 ILE A N 1
ATOM 5266 C CA . ILE A 1 721 ? -8.416 27.155 10.492 1 88.84 721 ILE A CA 1
ATOM 5267 C C . ILE A 1 721 ? -9.478 28.239 10.652 1 88.84 721 ILE A C 1
ATOM 5269 O O . ILE A 1 721 ? -10.673 27.941 10.722 1 88.84 721 ILE A O 1
ATOM 5273 N N . ARG A 1 722 ? -9.017 29.363 10.694 1 85.85 722 ARG A N 1
ATOM 5274 C CA . ARG A 1 722 ? -9.952 30.473 10.844 1 85.85 722 ARG A CA 1
ATOM 5275 C C . ARG A 1 722 ? -10.712 30.729 9.547 1 85.85 722 ARG A C 1
ATOM 5277 O O . ARG A 1 722 ? -10.118 30.746 8.467 1 85.85 722 ARG A O 1
ATOM 5284 N N . PRO A 1 723 ? -11.989 30.851 9.628 1 86.49 723 PRO A N 1
ATOM 5285 C CA . PRO A 1 723 ? -12.763 31.138 8.418 1 86.49 723 PRO A CA 1
ATOM 5286 C C . PRO A 1 723 ? -12.508 32.542 7.874 1 86.49 723 PRO A C 1
ATOM 5288 O O . PRO A 1 723 ? -11.94 33.385 8.573 1 86.49 723 PRO A O 1
ATOM 5291 N N . TYR A 1 724 ? -12.84 32.761 6.632 1 86.31 724 TYR A N 1
ATOM 5292 C CA . TYR A 1 724 ? -12.807 34.088 6.029 1 86.31 724 TYR A CA 1
ATOM 5293 C C . TYR A 1 724 ? -13.623 35.08 6.85 1 86.31 724 TYR A C 1
ATOM 5295 O O . TYR A 1 724 ? -14.777 34.812 7.191 1 86.31 724 TYR A O 1
ATOM 5303 N N . PRO A 1 725 ? -13.006 36.14 7.2 1 85.13 725 PRO A N 1
ATOM 5304 C CA . PRO A 1 725 ? -13.701 37.108 8.051 1 85.13 725 PRO A CA 1
ATOM 5305 C C . PRO A 1 725 ? -14.715 37.95 7.281 1 85.13 725 PRO A C 1
ATOM 5307 O O . PRO A 1 725 ? -14.524 39.158 7.118 1 85.13 725 PRO A O 1
ATOM 5310 N N . SER A 1 726 ? -15.837 37.451 6.962 1 79.88 726 SER A N 1
ATOM 5311 C CA . SER A 1 726 ? -16.854 38.084 6.127 1 79.88 726 SER A CA 1
ATOM 5312 C C . SER A 1 726 ? -17.495 39.27 6.84 1 79.88 726 SER A C 1
ATOM 5314 O O . SER A 1 726 ? -18.052 40.16 6.196 1 79.88 726 SER A O 1
ATOM 5316 N N . GLY A 1 727 ? -17.401 39.475 8.09 1 78.63 727 GLY A N 1
ATOM 5317 C CA . GLY A 1 727 ? -18.049 40.536 8.844 1 78.63 727 GLY A CA 1
ATOM 5318 C C . GLY A 1 727 ? -17.333 41.869 8.735 1 78.63 727 GLY A C 1
ATOM 5319 O O . GLY A 1 727 ? -17.811 42.881 9.253 1 78.63 727 GLY A O 1
ATOM 5320 N N . TRP A 1 728 ? -16.325 41.948 7.909 1 88.91 728 TRP A N 1
ATOM 5321 C CA . TRP A 1 728 ? -15.512 43.159 7.885 1 88.91 728 TRP A CA 1
ATOM 5322 C C . TRP A 1 728 ? -15.622 43.863 6.537 1 88.91 728 TRP A C 1
ATOM 5324 O O . TRP A 1 728 ? -14.85 44.779 6.242 1 88.91 728 TRP A O 1
ATOM 5334 N N . ASP A 1 729 ? -16.601 43.445 5.744 1 89.7 729 ASP A N 1
ATOM 5335 C CA . ASP A 1 729 ? -16.846 44.121 4.474 1 89.7 729 ASP A CA 1
ATOM 5336 C C . ASP A 1 729 ? -17.625 45.417 4.683 1 89.7 729 ASP A C 1
ATOM 5338 O O . ASP A 1 729 ? -18.542 45.471 5.506 1 89.7 729 ASP A O 1
ATOM 5342 N N . ARG A 1 730 ? -17.165 46.49 3.961 1 91.99 730 ARG A N 1
ATOM 5343 C CA . ARG A 1 730 ? -17.885 47.754 4.075 1 91.99 730 ARG A CA 1
ATOM 5344 C C . ARG A 1 730 ? -17.65 48.63 2.849 1 91.99 730 ARG A C 1
ATOM 5346 O O . ARG A 1 730 ? -16.699 48.412 2.096 1 91.99 730 ARG A O 1
ATOM 5353 N N . ASP A 1 731 ? -18.496 49.581 2.718 1 92.93 731 ASP A N 1
ATOM 5354 C CA . ASP A 1 731 ? -18.352 50.553 1.638 1 92.93 731 ASP A CA 1
ATOM 5355 C C . ASP A 1 731 ? -17.776 51.868 2.157 1 92.93 731 ASP A C 1
ATOM 5357 O O . ASP A 1 731 ? -18.033 52.258 3.297 1 92.93 731 ASP A O 1
ATOM 5361 N N . PHE A 1 732 ? -16.955 52.465 1.357 1 92.09 732 PHE A N 1
ATOM 5362 C CA . PHE A 1 732 ? -16.344 53.755 1.654 1 92.09 732 PHE A CA 1
ATOM 5363 C C . PHE A 1 732 ? -16.524 54.721 0.488 1 92.09 732 PHE A C 1
ATOM 5365 O O . PHE A 1 732 ? -16.267 54.365 -0.664 1 92.09 732 PHE A O 1
ATOM 5372 N N . VAL A 1 733 ? -17.089 55.863 0.757 1 90.31 733 VAL A N 1
ATOM 5373 C CA . VAL A 1 733 ? -17.312 56.867 -0.277 1 90.31 733 VAL A CA 1
ATOM 5374 C C . VAL A 1 733 ? -16.532 58.137 0.059 1 90.31 733 VAL A C 1
ATOM 5376 O O . VAL A 1 733 ? -16.576 58.617 1.194 1 90.31 733 VAL A O 1
ATOM 5379 N N . SER A 1 734 ? -15.683 58.573 -0.864 1 84.41 734 SER A N 1
ATOM 5380 C CA . SER A 1 734 ? -14.941 59.822 -0.725 1 84.41 734 SER A CA 1
ATOM 5381 C C . SER A 1 734 ? -14.923 60.603 -2.034 1 84.41 734 SER A C 1
ATOM 5383 O O . SER A 1 734 ? -14.471 60.093 -3.061 1 84.41 734 SER A O 1
ATOM 5385 N N . ASP A 1 735 ? -15.185 61.995 -2.034 1 80.91 735 ASP A N 1
ATOM 5386 C CA . ASP A 1 735 ? -15.113 62.949 -3.137 1 80.91 735 ASP A CA 1
ATOM 5387 C C . ASP A 1 735 ? -15.681 62.348 -4.421 1 80.91 735 ASP A C 1
ATOM 5389 O O . ASP A 1 735 ? -15.021 62.357 -5.462 1 80.91 735 ASP A O 1
ATOM 5393 N N . SER A 1 736 ? -16.633 61.654 -4.393 1 79.38 736 SER A N 1
ATOM 5394 C CA . SER A 1 736 ? -17.382 61.124 -5.528 1 79.38 736 SER A CA 1
ATOM 5395 C C . SER A 1 736 ? -16.852 59.758 -5.951 1 79.38 736 SER A C 1
ATOM 5397 O O . SER A 1 736 ? -17.354 59.161 -6.906 1 79.38 736 SER A O 1
ATOM 5399 N N . LEU A 1 737 ? -15.773 59.366 -5.325 1 88.52 737 LEU A N 1
ATOM 5400 C CA . LEU A 1 737 ? -15.269 58.023 -5.586 1 88.52 737 LEU A CA 1
ATOM 5401 C C . LEU A 1 737 ? -15.83 57.026 -4.578 1 88.52 737 LEU A C 1
ATOM 5403 O O . LEU A 1 737 ? -15.996 57.354 -3.401 1 88.52 737 LEU A O 1
ATOM 5407 N N . SER A 1 738 ? -16.244 55.905 -5.047 1 93.48 738 SER A N 1
ATOM 5408 C CA . SER A 1 738 ? -16.818 54.862 -4.204 1 93.48 738 SER A CA 1
ATOM 5409 C C . SER A 1 738 ? -15.971 53.594 -4.238 1 93.48 738 SER A C 1
ATOM 5411 O O . SER A 1 738 ? -15.558 53.147 -5.31 1 93.48 738 SER A O 1
ATOM 5413 N N . PHE A 1 739 ? -15.671 53.117 -2.978 1 95.2 739 PHE A N 1
ATOM 5414 C CA . PHE A 1 739 ? -14.843 51.922 -2.865 1 95.2 739 PHE A CA 1
ATOM 5415 C C . PHE A 1 739 ? -15.54 50.858 -2.025 1 95.2 739 PHE A C 1
ATOM 5417 O O . PHE A 1 739 ? -16.338 51.181 -1.143 1 95.2 739 PHE A O 1
ATOM 5424 N N . HIS A 1 740 ? -15.329 49.598 -2.367 1 94.95 740 HIS A N 1
ATOM 5425 C CA . HIS A 1 740 ? -15.709 48.459 -1.54 1 94.95 740 HIS A CA 1
ATOM 5426 C C . HIS A 1 740 ? -14.498 47.864 -0.83 1 94.95 740 HIS A C 1
ATOM 5428 O O . HIS A 1 740 ? -13.544 47.429 -1.479 1 94.95 740 HIS A O 1
ATOM 5434 N N . ILE A 1 741 ? -14.513 47.933 0.509 1 95.5 741 ILE A N 1
ATOM 5435 C CA . ILE A 1 741 ? -13.4 47.423 1.302 1 95.5 741 ILE A CA 1
ATOM 5436 C C . ILE A 1 741 ? -13.765 46.06 1.886 1 95.5 741 ILE A C 1
ATOM 5438 O O . ILE A 1 741 ? -14.819 45.905 2.508 1 95.5 741 ILE A O 1
ATOM 5442 N N . ARG A 1 742 ? -12.977 45.072 1.693 1 93.27 742 ARG A N 1
ATOM 5443 C CA . ARG A 1 742 ? -13.188 43.725 2.213 1 93.27 742 ARG A CA 1
ATOM 5444 C C . ARG A 1 742 ? -11.859 43.02 2.461 1 93.27 742 ARG A C 1
ATOM 5446 O O . ARG A 1 742 ? -10.813 43.47 1.988 1 93.27 742 ARG A O 1
ATOM 5453 N N . PRO A 1 743 ? -11.851 41.922 3.323 1 92.1 743 PRO A N 1
ATOM 5454 C CA . PRO A 1 743 ? -10.626 41.132 3.458 1 92.1 743 PRO A CA 1
ATOM 5455 C C . PRO A 1 743 ? -10.17 40.518 2.136 1 92.1 743 PRO A C 1
ATOM 5457 O O . PRO A 1 743 ? -11.001 40.185 1.287 1 92.1 743 PRO A O 1
ATOM 5460 N N . ILE A 1 744 ? -8.927 40.364 1.978 1 91.17 744 ILE A N 1
ATOM 5461 C CA . ILE A 1 744 ? -8.325 39.88 0.741 1 91.17 744 ILE A CA 1
ATOM 5462 C C . ILE A 1 744 ? -8.636 38.396 0.562 1 91.17 744 ILE A C 1
ATOM 5464 O O . ILE A 1 744 ? -8.845 37.676 1.542 1 91.17 744 ILE A O 1
ATOM 5468 N N . MET A 1 745 ? -8.835 37.955 -0.644 1 84.29 745 MET A N 1
ATOM 5469 C CA . MET A 1 745 ? -9.009 36.556 -1.024 1 84.29 745 MET A CA 1
ATOM 5470 C C . MET A 1 745 ? -7.894 36.103 -1.959 1 84.29 745 MET A C 1
ATOM 5472 O O . MET A 1 745 ? -7.306 36.918 -2.672 1 84.29 745 MET A O 1
ATOM 5476 N N . PRO A 1 746 ? -7.624 34.799 -1.925 1 76.52 746 PRO A N 1
ATOM 5477 C CA . PRO A 1 746 ? -6.56 34.295 -2.797 1 76.52 746 PRO A CA 1
ATOM 5478 C C . PRO A 1 746 ? -6.775 34.663 -4.263 1 76.52 746 PRO A C 1
ATOM 5480 O O . PRO A 1 746 ? -5.813 34.955 -4.978 1 76.52 746 PRO A O 1
ATOM 5483 N N . ALA A 1 747 ? -7.98 34.759 -4.744 1 77.05 747 ALA A N 1
ATOM 5484 C CA . ALA A 1 747 ? -8.305 35.069 -6.134 1 77.05 747 ALA A CA 1
ATOM 5485 C C . ALA A 1 747 ? -7.909 36.5 -6.484 1 77.05 747 ALA A C 1
ATOM 5487 O O . ALA A 1 747 ? -7.77 36.842 -7.661 1 77.05 747 ALA A O 1
ATOM 5488 N N . ASP A 1 748 ? -7.678 37.309 -5.567 1 87.67 748 ASP A N 1
ATOM 5489 C CA . ASP A 1 748 ? -7.361 38.719 -5.773 1 87.67 748 ASP A CA 1
ATOM 5490 C C . ASP A 1 748 ? -5.949 38.889 -6.33 1 87.67 748 ASP A C 1
ATOM 5492 O O . ASP A 1 748 ? -5.555 39.994 -6.709 1 87.67 748 ASP A O 1
ATOM 5496 N N . VAL A 1 749 ? -5.256 37.8 -6.404 1 84.68 749 VAL A N 1
ATOM 5497 C CA . VAL A 1 749 ? -3.901 37.844 -6.943 1 84.68 749 VAL A CA 1
ATOM 5498 C C . VAL A 1 749 ? -3.931 38.379 -8.373 1 84.68 749 VAL A C 1
ATOM 5500 O O . VAL A 1 749 ? -3.007 39.074 -8.802 1 84.68 749 VAL A O 1
ATOM 5503 N N . ALA A 1 750 ? -5.019 38.193 -9.073 1 85.63 750 ALA A N 1
ATOM 5504 C CA . ALA A 1 750 ? -5.165 38.602 -10.468 1 85.63 750 ALA A CA 1
ATOM 5505 C C . ALA A 1 750 ? -5.243 40.121 -10.589 1 85.63 750 ALA A C 1
ATOM 5507 O O . ALA A 1 750 ? -4.964 40.681 -11.652 1 85.63 750 ALA A O 1
ATOM 5508 N N . LEU A 1 751 ? -5.518 40.848 -9.542 1 91.71 751 LEU A N 1
ATOM 5509 C CA . LEU A 1 751 ? -5.721 42.293 -9.566 1 91.71 751 LEU A CA 1
ATOM 5510 C C . LEU A 1 751 ? -4.413 43.029 -9.294 1 91.71 751 LEU A C 1
ATOM 5512 O O . LEU A 1 751 ? -4.309 44.231 -9.548 1 91.71 751 LEU A O 1
ATOM 5516 N N . TYR A 1 752 ? -3.382 42.318 -8.846 1 89.49 752 TYR A N 1
ATOM 5517 C CA . TYR A 1 752 ? -2.181 42.947 -8.306 1 89.49 752 TYR A CA 1
ATOM 5518 C C . TYR A 1 752 ? -1.333 43.547 -9.421 1 89.49 752 TYR A C 1
ATOM 5520 O O . TYR A 1 752 ? -0.815 44.658 -9.285 1 89.49 752 TYR A O 1
ATOM 5528 N N . PRO A 1 753 ? -1.226 42.817 -10.584 1 88.02 753 PRO A N 1
ATOM 5529 C CA . PRO A 1 753 ? -0.367 43.384 -11.626 1 88.02 753 PRO A CA 1
ATOM 5530 C C . PRO A 1 753 ? -0.844 44.754 -12.103 1 88.02 753 PRO A C 1
ATOM 5532 O O . PRO A 1 753 ? -0.049 45.694 -12.185 1 88.02 753 PRO A O 1
ATOM 5535 N N . ALA A 1 754 ? -2.107 44.953 -12.406 1 90.63 754 ALA A N 1
ATOM 5536 C CA . ALA A 1 754 ? -2.655 46.238 -12.834 1 90.63 754 ALA A CA 1
ATOM 5537 C C . ALA A 1 754 ? -2.534 47.282 -11.728 1 90.63 754 ALA A C 1
ATOM 5539 O O . ALA A 1 754 ? -2.309 48.463 -12.002 1 90.63 754 ALA A O 1
ATOM 5540 N N . PHE A 1 755 ? -2.626 46.945 -10.555 1 92.27 755 PHE A N 1
ATOM 5541 C CA . PHE A 1 755 ? -2.519 47.813 -9.388 1 92.27 755 PHE A CA 1
ATOM 5542 C C . PHE A 1 755 ? -1.099 48.348 -9.241 1 92.27 755 PHE A C 1
ATOM 5544 O O . PHE A 1 755 ? -0.897 49.557 -9.106 1 92.27 755 PHE A O 1
ATOM 5551 N N . LEU A 1 756 ? -0.18 47.406 -9.318 1 90.19 756 LEU A N 1
ATOM 5552 C CA . LEU A 1 756 ? 1.218 47.767 -9.109 1 90.19 756 LEU A CA 1
ATOM 5553 C C . LEU A 1 756 ? 1.73 48.64 -10.25 1 90.19 756 LEU A C 1
ATOM 5555 O O . LEU A 1 756 ? 2.597 49.492 -10.044 1 90.19 756 LEU A O 1
ATOM 5559 N N . ALA A 1 757 ? 1.123 48.461 -11.381 1 89.23 757 ALA A N 1
ATOM 5560 C CA . ALA A 1 757 ? 1.502 49.268 -12.539 1 89.23 757 ALA A CA 1
ATOM 5561 C C . ALA A 1 757 ? 1.104 50.728 -12.343 1 89.23 757 ALA A C 1
ATOM 5563 O O . ALA A 1 757 ? 1.697 51.625 -12.947 1 89.23 757 ALA A O 1
ATOM 5564 N N . LYS A 1 758 ? 0.207 51.038 -11.498 1 92.51 758 LYS A N 1
ATOM 5565 C CA . LYS A 1 758 ? -0.305 52.389 -11.291 1 92.51 758 LYS A CA 1
ATOM 5566 C C . LYS A 1 758 ? 0.337 53.039 -10.069 1 92.51 758 LYS A C 1
ATOM 5568 O O . LYS A 1 758 ? -0.073 54.124 -9.649 1 92.51 758 LYS A O 1
ATOM 5573 N N . ILE A 1 759 ? 1.293 52.351 -9.522 1 91.45 759 ILE A N 1
ATOM 5574 C CA . ILE A 1 759 ? 1.999 52.876 -8.359 1 91.45 759 ILE A CA 1
ATOM 5575 C C . ILE A 1 759 ? 3.377 53.383 -8.777 1 91.45 759 ILE A C 1
ATOM 5577 O O . ILE A 1 759 ? 4.118 52.685 -9.472 1 91.45 759 ILE A O 1
ATOM 5581 N N . SER A 1 760 ? 3.673 54.614 -8.404 1 90.45 760 SER A N 1
ATOM 5582 C CA . SER A 1 760 ? 4.967 55.199 -8.741 1 90.45 760 SER A CA 1
ATOM 5583 C C . SER A 1 760 ? 6.106 54.452 -8.054 1 90.45 760 SER A C 1
ATOM 5585 O O . SER A 1 760 ? 5.928 53.903 -6.965 1 90.45 760 SER A O 1
ATOM 5587 N N . PRO A 1 761 ? 7.257 54.392 -8.609 1 88.77 761 PRO A N 1
ATOM 5588 C CA . PRO A 1 761 ? 8.416 53.748 -7.987 1 88.77 761 PRO A CA 1
ATOM 5589 C C . PRO A 1 761 ? 8.729 54.309 -6.602 1 88.77 761 PRO A C 1
ATOM 5591 O O . PRO A 1 761 ? 9.174 53.572 -5.719 1 88.77 761 PRO A O 1
ATOM 5594 N N . ASP A 1 762 ? 8.451 55.537 -6.488 1 87.32 762 ASP A N 1
ATOM 5595 C CA . ASP A 1 762 ? 8.714 56.159 -5.193 1 87.32 762 ASP A CA 1
ATOM 5596 C C . ASP A 1 762 ? 7.756 55.633 -4.127 1 87.32 762 ASP A C 1
ATOM 5598 O O . ASP A 1 762 ? 8.164 55.37 -2.994 1 87.32 762 ASP A O 1
ATOM 5602 N N . ASP A 1 763 ? 6.555 55.512 -4.456 1 89.37 763 ASP A N 1
ATOM 5603 C CA . ASP A 1 763 ? 5.572 54.984 -3.515 1 89.37 763 ASP A CA 1
ATOM 5604 C C . ASP A 1 763 ? 5.882 53.533 -3.153 1 89.37 763 ASP A C 1
ATOM 5606 O O . ASP A 1 763 ? 5.65 53.108 -2.02 1 89.37 763 ASP A O 1
ATOM 5610 N N . LEU A 1 764 ? 6.351 52.777 -4.102 1 88.49 764 LEU A N 1
ATOM 5611 C CA . LEU A 1 764 ? 6.73 51.391 -3.85 1 88.49 764 LEU A CA 1
ATOM 5612 C C . LEU A 1 764 ? 7.92 51.318 -2.898 1 88.49 764 LEU A C 1
ATOM 5614 O O . LEU A 1 764 ? 7.976 50.44 -2.034 1 88.49 764 LEU A O 1
ATOM 5618 N N . ARG A 1 765 ? 8.837 52.166 -3.146 1 85.33 765 ARG A N 1
ATOM 5619 C CA . ARG A 1 765 ? 9.994 52.237 -2.26 1 85.33 765 ARG A CA 1
ATOM 5620 C C . ARG A 1 765 ? 9.571 52.562 -0.831 1 85.33 765 ARG A C 1
ATOM 5622 O O . ARG A 1 765 ? 10.098 51.988 0.124 1 85.33 765 ARG A O 1
ATOM 5629 N N . LEU A 1 766 ? 8.645 53.483 -0.707 1 86.3 766 LEU A N 1
ATOM 5630 C CA . LEU A 1 766 ? 8.169 53.878 0.614 1 86.3 766 LEU A CA 1
ATOM 5631 C C . LEU A 1 766 ? 7.438 52.727 1.296 1 86.3 766 LEU A C 1
ATOM 5633 O O . LEU A 1 766 ? 7.534 52.559 2.514 1 86.3 766 LEU A O 1
ATOM 5637 N N . ARG A 1 767 ? 6.789 51.9 0.515 1 84.51 767 ARG A N 1
ATOM 5638 C CA . ARG A 1 767 ? 6.015 50.789 1.056 1 84.51 767 ARG A CA 1
ATOM 5639 C C . ARG A 1 767 ? 6.923 49.631 1.456 1 84.51 767 ARG A C 1
ATOM 5641 O O . ARG A 1 767 ? 6.713 48.998 2.493 1 84.51 767 ARG A O 1
ATOM 5648 N N . PHE A 1 768 ? 7.866 49.302 0.624 1 78.06 768 PHE A N 1
ATOM 5649 C CA . PHE A 1 768 ? 8.653 48.09 0.815 1 78.06 768 PHE A CA 1
ATOM 5650 C C . PHE A 1 768 ? 10.036 48.423 1.362 1 78.06 768 PHE A C 1
ATOM 5652 O O . PHE A 1 768 ? 10.855 47.527 1.581 1 78.06 768 PHE A O 1
ATOM 5659 N N . LEU A 1 769 ? 10.299 49.65 1.564 1 72.07 769 LEU A N 1
ATOM 5660 C CA . LEU A 1 769 ? 11.54 50.155 2.142 1 72.07 769 LEU A CA 1
ATOM 5661 C C . LEU A 1 769 ? 12.729 49.833 1.243 1 72.07 769 LEU A C 1
ATOM 5663 O O . LEU A 1 769 ? 13.871 49.8 1.706 1 72.07 769 LEU A O 1
ATOM 5667 N N . SER A 1 770 ? 12.589 49.076 0.065 1 69.71 770 SER A N 1
ATOM 5668 C CA . SER A 1 770 ? 13.595 48.77 -0.948 1 69.71 770 SER A CA 1
ATOM 5669 C C . SER A 1 770 ? 13.036 48.955 -2.355 1 69.71 770 SER A C 1
ATOM 5671 O O . SER A 1 770 ? 11.821 48.917 -2.556 1 69.71 770 SER A O 1
ATOM 5673 N N . LEU A 1 771 ? 13.841 49.37 -3.213 1 65.86 771 LEU A N 1
ATOM 5674 C CA . LEU A 1 771 ? 13.426 49.49 -4.607 1 65.86 771 LEU A CA 1
ATOM 5675 C C . LEU A 1 771 ? 13.098 48.122 -5.195 1 65.86 771 LEU A C 1
ATOM 5677 O O . LEU A 1 771 ? 13.89 47.184 -5.078 1 65.86 771 LEU A O 1
ATOM 5681 N N . ARG A 1 772 ? 11.792 47.913 -5.389 1 65.36 772 ARG A N 1
ATOM 5682 C CA . ARG A 1 772 ? 11.387 46.667 -6.031 1 65.36 772 ARG A CA 1
ATOM 5683 C C . ARG A 1 772 ? 10.858 46.923 -7.438 1 65.36 772 ARG A C 1
ATOM 5685 O O . ARG A 1 772 ? 9.901 47.678 -7.619 1 65.36 772 ARG A O 1
ATOM 5692 N N . LYS A 1 773 ? 11.565 46.441 -8.464 1 60.34 773 LYS A N 1
ATOM 5693 C CA . LYS A 1 773 ? 11.149 46.656 -9.847 1 60.34 773 LYS A CA 1
ATOM 5694 C C . LYS A 1 773 ? 10.214 45.545 -10.318 1 60.34 773 LYS A C 1
ATOM 5696 O O . LYS A 1 773 ? 9.299 45.79 -11.106 1 60.34 773 LYS A O 1
ATOM 5701 N N . ASN A 1 774 ? 10.44 44.37 -9.814 1 71.33 774 ASN A N 1
ATOM 5702 C CA . ASN A 1 774 ? 9.664 43.231 -10.293 1 71.33 774 ASN A CA 1
ATOM 5703 C C . ASN A 1 774 ? 9.087 42.42 -9.136 1 71.33 774 ASN A C 1
ATOM 5705 O O . ASN A 1 774 ? 9.678 42.363 -8.056 1 71.33 774 ASN A O 1
ATOM 5709 N N . PHE A 1 775 ? 7.803 42.13 -9.328 1 75.23 775 PHE A N 1
ATOM 5710 C CA . PHE A 1 775 ? 7.132 41.268 -8.362 1 75.23 775 PHE A CA 1
ATOM 5711 C C . PHE A 1 775 ? 6.886 39.884 -8.951 1 75.23 775 PHE A C 1
ATOM 5713 O O . PHE A 1 775 ? 5.905 39.674 -9.668 1 75.23 775 PHE A O 1
ATOM 5720 N N . PRO A 1 776 ? 7.87 38.731 -8.593 1 66.56 776 PRO A N 1
ATOM 5721 C CA . PRO A 1 776 ? 7.618 37.375 -9.085 1 66.56 776 PRO A CA 1
ATOM 5722 C C . PRO A 1 776 ? 6.266 36.826 -8.636 1 66.56 776 PRO A C 1
ATOM 5724 O O . PRO A 1 776 ? 5.712 37.283 -7.634 1 66.56 776 PRO A O 1
ATOM 5727 N N . ASP A 1 777 ? 5.618 36.133 -9.392 1 68.28 777 ASP A N 1
ATOM 5728 C CA . ASP A 1 777 ? 4.314 35.524 -9.15 1 68.28 777 ASP A CA 1
ATOM 5729 C C . ASP A 1 777 ? 4.242 34.919 -7.749 1 68.28 777 ASP A C 1
ATOM 5731 O O . ASP A 1 777 ? 3.215 35.023 -7.075 1 68.28 777 ASP A O 1
ATOM 5735 N N . GLN A 1 778 ? 5.25 34.443 -7.28 1 64.05 778 GLN A N 1
ATOM 5736 C CA . GLN A 1 778 ? 5.281 33.804 -5.969 1 64.05 778 GLN A CA 1
ATOM 5737 C C . GLN A 1 778 ? 5.069 34.825 -4.855 1 64.05 778 GLN A C 1
ATOM 5739 O O . GLN A 1 778 ? 4.42 34.529 -3.849 1 64.05 778 GLN A O 1
ATOM 5744 N N . MET A 1 779 ? 5.574 35.954 -5.094 1 71.64 779 MET A N 1
ATOM 5745 C CA . MET A 1 779 ? 5.411 37.012 -4.101 1 71.64 779 MET A CA 1
ATOM 5746 C C . MET A 1 779 ? 3.965 37.493 -4.051 1 71.64 779 MET A C 1
ATOM 5748 O O . MET A 1 779 ? 3.422 37.731 -2.971 1 71.64 779 MET A O 1
ATOM 5752 N N . LEU A 1 780 ? 3.424 37.627 -5.224 1 77.25 780 LEU A N 1
ATOM 5753 C CA . LEU A 1 780 ? 2.038 38.079 -5.273 1 77.25 780 LEU A CA 1
ATOM 5754 C C . LEU A 1 780 ? 1.115 37.078 -4.587 1 77.25 780 LEU A C 1
ATOM 5756 O O . LEU A 1 780 ? 0.173 37.469 -3.894 1 77.25 780 LEU A O 1
ATOM 5760 N N . LYS A 1 781 ? 1.409 35.866 -4.739 1 72.28 781 LYS A N 1
ATOM 5761 C CA . LYS A 1 781 ? 0.627 34.827 -4.074 1 72.28 781 LYS A CA 1
ATOM 5762 C C . LYS A 1 781 ? 0.773 34.916 -2.557 1 72.28 781 LYS A C 1
ATOM 5764 O O . LYS A 1 781 ? -0.205 34.75 -1.824 1 72.28 781 LYS A O 1
ATOM 5769 N N . ARG A 1 782 ? 1.91 35.283 -2.113 1 70.12 782 ARG A N 1
ATOM 5770 C CA . ARG A 1 782 ? 2.166 35.427 -0.684 1 70.12 782 ARG A CA 1
ATOM 5771 C C . ARG A 1 782 ? 1.363 36.583 -0.097 1 70.12 782 ARG A C 1
ATOM 5773 O O . ARG A 1 782 ? 0.936 36.527 1.058 1 70.12 782 ARG A O 1
ATOM 5780 N N . LEU A 1 783 ? 1.223 37.483 -0.929 1 76.92 783 LEU A N 1
ATOM 5781 C CA . LEU A 1 783 ? 0.531 38.684 -0.474 1 76.92 783 LEU A CA 1
ATOM 5782 C C . LEU A 1 783 ? -0.976 38.457 -0.423 1 76.92 783 LEU A C 1
ATOM 5784 O O . LEU A 1 783 ? -1.693 39.172 0.281 1 76.92 783 LEU A O 1
ATOM 5788 N N . THR A 1 784 ? -1.4 37.451 -1.11 1 79.88 784 THR A N 1
ATOM 5789 C CA . THR A 1 784 ? -2.846 37.305 -1.233 1 79.88 784 THR A CA 1
ATOM 5790 C C . THR A 1 784 ? -3.328 36.06 -0.495 1 79.88 784 THR A C 1
ATOM 5792 O O . THR A 1 784 ? -4.5 35.967 -0.123 1 79.88 784 THR A O 1
ATOM 5795 N N . GLN A 1 785 ? -2.507 35.192 -0.355 1 76.45 785 GLN A N 1
ATOM 5796 C CA . GLN A 1 785 ? -2.889 33.954 0.317 1 76.45 785 GLN A CA 1
ATOM 5797 C C . GLN A 1 785 ? -2.517 33.993 1.796 1 76.45 785 GLN A C 1
ATOM 5799 O O . GLN A 1 785 ? -1.463 33.489 2.19 1 76.45 785 GLN A O 1
ATOM 5804 N N . LEU A 1 786 ? -3.458 34.464 2.549 1 79.23 786 LEU A N 1
ATOM 5805 C CA . LEU A 1 786 ? -3.151 34.75 3.946 1 79.23 786 LEU A CA 1
ATOM 5806 C C . LEU A 1 786 ? -3.735 33.678 4.861 1 79.23 786 LEU A C 1
ATOM 5808 O O . LEU A 1 786 ? -4.724 33.03 4.513 1 79.23 786 LEU A O 1
ATOM 5812 N N . ASP A 1 787 ? -3.064 33.474 5.901 1 77.46 787 ASP A N 1
ATOM 5813 C CA . ASP A 1 787 ? -3.64 32.824 7.073 1 77.46 787 ASP A CA 1
ATOM 5814 C C . ASP A 1 787 ? -4.29 33.845 8.004 1 77.46 787 ASP A C 1
ATOM 5816 O O . ASP A 1 787 ? -3.595 34.587 8.701 1 77.46 787 ASP A O 1
ATOM 5820 N N . TYR A 1 788 ? -5.546 33.886 8.075 1 82.51 788 TYR A N 1
ATOM 5821 C CA . TYR A 1 788 ? -6.286 34.951 8.743 1 82.51 788 TYR A CA 1
ATOM 5822 C C . TYR A 1 788 ? -6.085 34.891 10.253 1 82.51 788 TYR A C 1
ATOM 5824 O O . TYR A 1 788 ? -6.502 35.797 10.978 1 82.51 788 TYR A O 1
ATOM 5832 N N . ASP A 1 789 ? -5.488 33.86 10.627 1 80.12 789 ASP A N 1
ATOM 5833 C CA . ASP A 1 789 ? -5.182 33.796 12.053 1 80.12 789 ASP A CA 1
ATOM 5834 C C . ASP A 1 789 ? -4.066 34.772 12.42 1 80.12 789 ASP A C 1
ATOM 5836 O O . ASP A 1 789 ? -4.03 35.291 13.537 1 80.12 789 ASP A O 1
ATOM 5840 N N . ARG A 1 790 ? -3.287 35 11.415 1 80.44 790 ARG A N 1
ATOM 5841 C CA . ARG A 1 790 ? -2.135 35.834 11.743 1 80.44 790 ARG A CA 1
ATOM 5842 C C . ARG A 1 790 ? -2.076 37.064 10.844 1 80.44 790 ARG A C 1
ATOM 5844 O O . ARG A 1 790 ? -1.438 38.061 11.188 1 80.44 790 ARG A O 1
ATOM 5851 N N . ASP A 1 791 ? -2.721 36.866 9.767 1 86.09 791 ASP A N 1
ATOM 5852 C CA . ASP A 1 791 ? -2.609 37.927 8.771 1 86.09 791 ASP A CA 1
ATOM 5853 C C . ASP A 1 791 ? -3.986 38.37 8.283 1 86.09 791 ASP A C 1
ATOM 5855 O O . ASP A 1 791 ? -4.904 37.553 8.172 1 86.09 791 ASP A O 1
ATOM 5859 N N . ILE A 1 792 ? -4.044 39.629 8.094 1 91.1 792 ILE A N 1
ATOM 5860 C CA . ILE A 1 792 ? -5.242 40.158 7.451 1 91.1 792 ILE A CA 1
ATOM 5861 C C . ILE A 1 792 ? -4.86 41.283 6.492 1 91.1 792 ILE A C 1
ATOM 5863 O O . ILE A 1 792 ? -3.844 41.955 6.687 1 91.1 792 ILE A O 1
ATOM 5867 N N . ALA A 1 793 ? -5.489 41.308 5.398 1 93.45 793 ALA A N 1
ATOM 5868 C CA . ALA A 1 793 ? -5.359 42.423 4.464 1 93.45 793 ALA A CA 1
ATOM 5869 C C . ALA A 1 793 ? -6.726 42.881 3.963 1 93.45 793 ALA A C 1
ATOM 5871 O O . ALA A 1 793 ? -7.582 42.056 3.635 1 93.45 793 ALA A O 1
ATOM 5872 N N . PHE A 1 794 ? -6.918 44.124 4.076 1 95.66 794 PHE A N 1
ATOM 5873 C CA . PHE A 1 794 ? -8.13 44.708 3.515 1 95.66 794 PHE A CA 1
ATOM 5874 C C . PHE A 1 794 ? -7.845 45.355 2.165 1 95.66 794 PHE A C 1
ATOM 5876 O O . PHE A 1 794 ? -6.903 46.139 2.032 1 95.66 794 PHE A O 1
ATOM 5883 N N . VAL A 1 795 ? -8.653 44.984 1.184 1 95.45 795 VAL A N 1
ATOM 5884 C CA . VAL A 1 795 ? -8.509 45.559 -0.149 1 95.45 795 VAL A CA 1
ATOM 5885 C C . VAL A 1 795 ? -9.645 46.545 -0.412 1 95.45 795 VAL A C 1
ATOM 5887 O O . VAL A 1 795 ? -10.784 46.315 0.003 1 95.45 795 VAL A O 1
ATOM 5890 N N . ALA A 1 796 ? -9.256 47.617 -0.964 1 96.33 796 ALA A N 1
ATOM 5891 C CA . ALA A 1 796 ? -10.237 48.587 -1.442 1 96.33 796 ALA A CA 1
ATOM 5892 C C . ALA A 1 796 ? -10.429 48.475 -2.952 1 96.33 796 ALA A C 1
ATOM 5894 O O . ALA A 1 796 ? -9.485 48.676 -3.721 1 96.33 796 ALA A O 1
ATOM 5895 N N . LEU A 1 797 ? -11.616 48.115 -3.314 1 95.7 797 LEU A N 1
ATOM 5896 C CA . LEU A 1 797 ? -11.93 47.939 -4.727 1 95.7 797 LEU A CA 1
ATOM 5897 C C . LEU A 1 797 ? -12.824 49.067 -5.23 1 95.7 797 LEU A C 1
ATOM 5899 O O . LEU A 1 797 ? -13.808 49.424 -4.577 1 95.7 797 LEU A O 1
ATOM 5903 N N . GLU A 1 798 ? -12.41 49.641 -6.37 1 94.01 798 GLU A N 1
ATOM 5904 C CA . GLU A 1 798 ? -13.279 50.635 -6.993 1 94.01 798 GLU A CA 1
ATOM 5905 C C . GLU A 1 798 ? -14.619 50.024 -7.392 1 94.01 798 GLU A C 1
ATOM 5907 O O . GLU A 1 798 ? -14.661 49.002 -8.081 1 94.01 798 GLU A O 1
ATOM 5912 N N . LYS A 1 799 ? -15.644 50.54 -6.975 1 91.17 799 LYS A N 1
ATOM 5913 C CA . LYS A 1 799 ? -16.962 49.964 -7.224 1 91.17 799 LYS A CA 1
ATOM 5914 C C . LYS A 1 799 ? -17.281 49.945 -8.717 1 91.17 799 LYS A C 1
ATOM 5916 O O . LYS A 1 799 ? -17.968 49.043 -9.199 1 91.17 799 LYS A O 1
ATOM 5921 N N . ASP A 1 800 ? -16.845 50.892 -9.474 1 87 800 ASP A N 1
ATOM 5922 C CA . ASP A 1 800 ? -17.183 51.014 -10.889 1 87 800 ASP A CA 1
ATOM 5923 C C . ASP A 1 800 ? -16.346 50.06 -11.738 1 87 800 ASP A C 1
ATOM 5925 O O . ASP A 1 800 ? -16.859 49.437 -12.67 1 87 800 ASP A O 1
ATOM 5929 N N . THR A 1 801 ? -15.088 49.935 -11.435 1 88.38 801 THR A N 1
ATOM 5930 C CA . THR A 1 801 ? -14.191 49.186 -12.307 1 88.38 801 THR A CA 1
ATOM 5931 C C . THR A 1 801 ? -13.784 47.866 -11.658 1 88.38 801 THR A C 1
ATOM 5933 O O . THR A 1 801 ? -13.313 46.953 -12.339 1 88.38 801 THR A O 1
ATOM 5936 N N . GLY A 1 802 ? -13.996 47.797 -10.353 1 91.15 802 GLY A N 1
ATOM 5937 C CA . GLY A 1 802 ? -13.518 46.619 -9.648 1 91.15 802 GLY A CA 1
ATOM 5938 C C . GLY A 1 802 ? -12.01 46.595 -9.481 1 91.15 802 GLY A C 1
ATOM 5939 O O . GLY A 1 802 ? -11.453 45.622 -8.966 1 91.15 802 GLY A O 1
ATOM 5940 N N . ALA A 1 803 ? -11.357 47.629 -9.83 1 93.8 803 ALA A N 1
ATOM 5941 C CA . ALA A 1 803 ? -9.9 47.702 -9.767 1 93.8 803 ALA A CA 1
ATOM 5942 C C . ALA A 1 803 ? -9.423 47.915 -8.333 1 93.8 803 ALA A C 1
ATOM 5944 O O . ALA A 1 803 ? -10.083 48.599 -7.548 1 93.8 803 ALA A O 1
ATOM 5945 N N . LEU A 1 804 ? -8.274 47.328 -8.03 1 94.95 804 LEU A N 1
ATOM 5946 C CA . LEU A 1 804 ? -7.662 47.487 -6.715 1 94.95 804 LEU A CA 1
ATOM 5947 C C . LEU A 1 804 ? -7.135 48.906 -6.529 1 94.95 804 LEU A C 1
ATOM 5949 O O . LEU A 1 804 ? -6.366 49.401 -7.357 1 94.95 804 LEU A O 1
ATOM 5953 N N . ALA A 1 805 ? -7.601 49.56 -5.535 1 95.42 805 ALA A N 1
ATOM 5954 C CA . ALA A 1 805 ? -7.255 50.958 -5.293 1 95.42 805 ALA A CA 1
ATOM 5955 C C . ALA A 1 805 ? -6.26 51.086 -4.143 1 95.42 805 ALA A C 1
ATOM 5957 O O . ALA A 1 805 ? -5.465 52.028 -4.104 1 95.42 805 ALA A O 1
ATOM 5958 N N . GLY A 1 806 ? -6.334 50.264 -3.275 1 95.33 806 GLY A N 1
ATOM 5959 C CA . GLY A 1 806 ? -5.461 50.294 -2.112 1 95.33 806 GLY A CA 1
ATOM 5960 C C . GLY A 1 806 ? -5.528 49.025 -1.283 1 95.33 806 GLY A C 1
ATOM 5961 O O . GLY A 1 806 ? -6.453 48.225 -1.437 1 95.33 806 GLY A O 1
ATOM 5962 N N . ILE A 1 807 ? -4.503 48.853 -0.42 1 95.42 807 ILE A N 1
ATOM 5963 C CA . ILE A 1 807 ? -4.415 47.671 0.43 1 95.42 807 ILE A CA 1
ATOM 5964 C C . ILE A 1 807 ? -3.843 48.055 1.792 1 95.42 807 ILE A C 1
ATOM 5966 O O . ILE A 1 807 ? -2.891 48.835 1.875 1 95.42 807 ILE A O 1
ATOM 5970 N N . GLY A 1 808 ? -4.536 47.695 2.823 1 94.76 808 GLY A N 1
ATOM 5971 C CA . GLY A 1 808 ? -4.024 47.738 4.184 1 94.76 808 GLY A CA 1
ATOM 5972 C C . GLY A 1 808 ? -3.8 46.362 4.781 1 94.76 808 GLY A C 1
ATOM 5973 O O . GLY A 1 808 ? -4.689 45.509 4.739 1 94.76 808 GLY A O 1
ATOM 5974 N N . ARG A 1 809 ? -2.64 46.122 5.31 1 93.45 809 ARG A N 1
ATOM 5975 C CA . ARG A 1 809 ? -2.281 44.793 5.795 1 93.45 809 ARG A CA 1
ATOM 5976 C C . ARG A 1 809 ? -1.849 44.842 7.257 1 93.45 809 ARG A C 1
ATOM 5978 O O . ARG A 1 809 ? -1.313 45.852 7.718 1 93.45 809 ARG A O 1
ATOM 5985 N N . LEU A 1 810 ? -2.237 43.815 7.857 1 92.2 810 LEU A N 1
ATOM 5986 C CA . LEU A 1 810 ? -1.818 43.601 9.238 1 92.2 810 LEU A CA 1
ATOM 5987 C C . LEU A 1 810 ? -1.278 42.187 9.43 1 92.2 810 LEU A C 1
ATOM 5989 O O . LEU A 1 810 ? -1.973 41.209 9.145 1 92.2 810 LEU A O 1
ATOM 5993 N N . SER A 1 811 ? -0.44 42.155 9.301 1 87.64 811 SER A N 1
ATOM 5994 C CA . SER A 1 811 ? 0.214 40.887 9.606 1 87.64 811 SER A CA 1
ATOM 5995 C C . SER A 1 811 ? 0.562 40.786 11.087 1 87.64 811 SER A C 1
ATOM 5997 O O . SER A 1 811 ? 1.393 41.547 11.588 1 87.64 811 SER A O 1
ATOM 5999 N N . CYS A 1 812 ? 0.352 39.69 12.135 1 82.11 812 CYS A N 1
ATOM 6000 C CA . CYS A 1 812 ? 0.522 39.577 13.579 1 82.11 812 CYS A CA 1
ATOM 6001 C C . CYS A 1 812 ? 1.534 38.491 13.925 1 82.11 812 CYS A C 1
ATOM 6003 O O . CYS A 1 812 ? 1.707 37.534 13.168 1 82.11 812 CYS A O 1
ATOM 6005 N N . ASP A 1 813 ? 2.208 38.788 15.059 1 70.94 813 ASP A N 1
ATOM 6006 C CA . ASP A 1 813 ? 3.036 37.726 15.623 1 70.94 813 ASP A CA 1
ATOM 6007 C C . ASP A 1 813 ? 2.174 36.589 16.168 1 70.94 813 ASP A C 1
ATOM 6009 O O . ASP A 1 813 ? 0.976 36.766 16.398 1 70.94 813 ASP A O 1
ATOM 6013 N N . PRO A 1 814 ? 2.705 35.436 16.33 1 63.38 814 PRO A N 1
ATOM 6014 C CA . PRO A 1 814 ? 1.928 34.273 16.766 1 63.38 814 PRO A CA 1
ATOM 6015 C C . PRO A 1 814 ? 1.238 34.494 18.11 1 63.38 814 PRO A C 1
ATOM 6017 O O . PRO A 1 814 ? 0.2 33.885 18.383 1 63.38 814 PRO A O 1
ATOM 6020 N N . ASP A 1 815 ? 1.832 35.328 18.989 1 63.08 815 ASP A N 1
ATOM 6021 C CA . ASP A 1 815 ? 1.238 35.542 20.305 1 63.08 815 ASP A CA 1
ATOM 6022 C C . ASP A 1 815 ? 0.266 36.719 20.285 1 63.08 815 ASP A C 1
ATOM 6024 O O . ASP A 1 815 ? -0.281 37.097 21.323 1 63.08 815 ASP A O 1
ATOM 6028 N N . HIS A 1 816 ? -0.034 37.238 19.108 1 75.2 816 HIS A N 1
ATOM 6029 C CA . HIS A 1 816 ? -1 38.309 18.891 1 75.2 816 HIS A CA 1
ATOM 6030 C C . HIS A 1 816 ? -0.683 39.521 19.76 1 75.2 816 HIS A C 1
ATOM 6032 O O . HIS A 1 816 ? -1.584 40.275 20.133 1 75.2 816 HIS A O 1
ATOM 6038 N N . ARG A 1 817 ? 0.581 39.667 20.116 1 75.52 817 ARG A N 1
ATOM 6039 C CA . ARG A 1 817 ? 0.977 40.816 20.925 1 75.52 817 ARG A CA 1
ATOM 6040 C C . ARG A 1 817 ? 1.257 42.032 20.048 1 75.52 817 ARG A C 1
ATOM 6042 O O . ARG A 1 817 ? 1.008 43.168 20.456 1 75.52 817 ARG A O 1
ATOM 6049 N N . THR A 1 818 ? 1.924 41.74 18.969 1 83.94 818 THR A N 1
ATOM 6050 C CA . THR A 1 818 ? 2.275 42.835 18.072 1 83.94 818 THR A CA 1
ATOM 6051 C C . THR A 1 818 ? 1.897 42.497 16.633 1 83.94 818 THR A C 1
ATOM 6053 O O . THR A 1 818 ? 2.085 41.364 16.186 1 83.94 818 THR A O 1
ATOM 6056 N N . GLY A 1 819 ? 1.244 43.365 15.966 1 88.75 819 GLY A N 1
ATOM 6057 C CA . GLY A 1 819 ? 0.963 43.273 14.542 1 88.75 819 GLY A CA 1
ATOM 6058 C C . GLY A 1 819 ? 1.622 44.373 13.732 1 88.75 819 GLY A C 1
ATOM 6059 O O . GLY A 1 819 ? 1.625 45.536 14.142 1 88.75 819 GLY A O 1
ATOM 6060 N N . GLU A 1 820 ? 2.264 43.965 12.727 1 89.54 820 GLU A N 1
ATOM 6061 C CA . GLU A 1 820 ? 2.868 44.931 11.814 1 89.54 820 GLU A CA 1
ATOM 6062 C C . GLU A 1 820 ? 1.889 45.341 10.718 1 89.54 820 GLU A C 1
ATOM 6064 O O . GLU A 1 820 ? 1.336 44.487 10.022 1 89.54 820 GLU A O 1
ATOM 6069 N N . TYR A 1 821 ? 1.652 46.662 10.568 1 93.18 821 TYR A N 1
ATOM 6070 C CA . TYR A 1 821 ? 0.71 47.112 9.548 1 93.18 821 TYR A CA 1
ATOM 6071 C C . TYR A 1 821 ? 1.445 47.694 8.346 1 93.18 821 TYR A C 1
ATOM 6073 O O . TYR A 1 821 ? 2.603 48.104 8.458 1 93.18 821 TYR A O 1
ATOM 6081 N N . ALA A 1 822 ? 0.602 47.766 6.713 1 91.64 822 ALA A N 1
ATOM 6082 C CA . ALA A 1 822 ? 1.081 48.359 5.467 1 91.64 822 ALA A CA 1
ATOM 6083 C C . ALA A 1 822 ? -0.081 48.87 4.621 1 91.64 822 ALA A C 1
ATOM 6085 O O . ALA A 1 822 ? -1.165 48.282 4.625 1 91.64 822 ALA A O 1
ATOM 6086 N N . LEU A 1 823 ? 0.475 49.913 4.419 1 93.36 823 LEU A N 1
ATOM 6087 C CA . LEU A 1 823 ? -0.541 50.521 3.567 1 93.36 823 LEU A CA 1
ATOM 6088 C C . LEU A 1 823 ? 0.024 50.834 2.186 1 93.36 823 LEU A C 1
ATOM 6090 O O . LEU A 1 823 ? 1.176 51.258 2.063 1 93.36 823 LEU A O 1
ATOM 6094 N N . LEU A 1 824 ? -0.72 50.57 1.23 1 93.02 824 LEU A N 1
ATOM 6095 C CA . LEU A 1 824 ? -0.376 50.938 -0.139 1 93.02 824 LEU A CA 1
ATOM 6096 C C . LEU A 1 824 ? -1.612 51.4 -0.904 1 93.02 824 LEU A C 1
ATOM 6098 O O . LEU A 1 824 ? -2.588 50.656 -1.022 1 93.02 824 LEU A O 1
ATOM 6102 N N . VAL A 1 825 ? -1.573 52.646 -1.336 1 94.81 825 VAL A N 1
ATOM 6103 C CA . VAL A 1 825 ? -2.667 53.217 -2.116 1 94.81 825 VAL A CA 1
ATOM 6104 C C . VAL A 1 825 ? -2.154 53.642 -3.49 1 94.81 825 VAL A C 1
ATOM 6106 O O . VAL A 1 825 ? -1.054 54.186 -3.608 1 94.81 825 VAL A O 1
ATOM 6109 N N . ARG A 1 826 ? -2.961 53.393 -4.433 1 94.47 826 ARG A N 1
ATOM 6110 C CA . ARG A 1 826 ? -2.602 53.823 -5.78 1 94.47 826 ARG A CA 1
ATOM 6111 C C . ARG A 1 826 ? -2.223 55.3 -5.801 1 94.47 826 ARG A C 1
ATOM 6113 O O . ARG A 1 826 ? -2.873 56.123 -5.152 1 94.47 826 ARG A O 1
ATOM 6120 N N . SER A 1 827 ? -1.125 55.649 -6.743 1 92.93 827 SER A N 1
ATOM 6121 C CA . SER A 1 827 ? -0.565 56.996 -6.767 1 92.93 827 SER A CA 1
ATOM 6122 C C . SER A 1 827 ? -1.597 58.015 -7.24 1 92.93 827 SER A C 1
ATOM 6124 O O . SER A 1 827 ? -1.622 59.15 -6.758 1 92.93 827 SER A O 1
ATOM 6126 N N . ASP A 1 828 ? -2.535 57.669 -8.045 1 91.25 828 ASP A N 1
ATOM 6127 C CA . ASP A 1 828 ? -3.505 58.587 -8.635 1 91.25 828 ASP A CA 1
ATOM 6128 C C . ASP A 1 828 ? -4.705 58.785 -7.712 1 91.25 828 ASP A C 1
ATOM 6130 O O . ASP A 1 828 ? -5.535 59.667 -7.944 1 91.25 828 ASP A O 1
ATOM 6134 N N . LEU A 1 829 ? -4.709 58.047 -6.628 1 91.87 829 LEU A N 1
ATOM 6135 C CA . LEU A 1 829 ? -5.86 58.118 -5.735 1 91.87 829 LEU A CA 1
ATOM 6136 C C . LEU A 1 829 ? -5.449 58.627 -4.358 1 91.87 829 LEU A C 1
ATOM 6138 O O . LEU A 1 829 ? -6.252 58.618 -3.422 1 91.87 829 LEU A O 1
ATOM 6142 N N . GLN A 1 830 ? -4.284 59.017 -4.257 1 90.17 830 GLN A N 1
ATOM 6143 C CA . GLN A 1 830 ? -3.808 59.568 -2.993 1 90.17 830 GLN A CA 1
ATOM 6144 C C . GLN A 1 830 ? -4.406 60.948 -2.734 1 90.17 830 GLN A C 1
ATOM 6146 O O . GLN A 1 830 ? -4.644 61.713 -3.671 1 90.17 830 GLN A O 1
ATOM 6151 N N . GLY A 1 831 ? -4.65 61.272 -1.444 1 85.06 831 GLY A N 1
ATOM 6152 C CA . GLY A 1 831 ? -5.212 62.562 -1.077 1 85.06 831 GLY A CA 1
ATOM 6153 C C . GLY A 1 831 ? -6.727 62.554 -1.005 1 85.06 831 GLY A C 1
ATOM 6154 O O . GLY A 1 831 ? -7.345 63.578 -0.706 1 85.06 831 GLY A O 1
ATOM 6155 N N . HIS A 1 832 ? -7.453 61.407 -1.246 1 88.14 832 HIS A N 1
ATOM 6156 C CA . HIS A 1 832 ? -8.904 61.27 -1.208 1 88.14 832 HIS A CA 1
ATOM 6157 C C . HIS A 1 832 ? -9.356 60.55 0.058 1 88.14 832 HIS A C 1
ATOM 6159 O O . HIS A 1 832 ? -10.508 60.119 0.155 1 88.14 832 HIS A O 1
ATOM 6165 N N . GLY A 1 833 ? -8.338 60.29 1.055 1 89.36 833 GLY A N 1
ATOM 6166 C CA . GLY A 1 833 ? -8.7 59.753 2.357 1 89.36 833 GLY A CA 1
ATOM 6167 C C . GLY A 1 833 ? -8.726 58.237 2.391 1 89.36 833 GLY A C 1
ATOM 6168 O O . GLY A 1 833 ? -9.003 57.639 3.433 1 89.36 833 GLY A O 1
ATOM 6169 N N . LEU A 1 834 ? -8.471 57.548 1.346 1 92.67 834 LEU A N 1
ATOM 6170 C CA . LEU A 1 834 ? -8.515 56.092 1.274 1 92.67 834 LEU A CA 1
ATOM 6171 C C . LEU A 1 834 ? -7.503 55.47 2.231 1 92.67 834 LEU A C 1
ATOM 6173 O O . LEU A 1 834 ? -7.809 54.489 2.913 1 92.67 834 LEU A O 1
ATOM 6177 N N . GLY A 1 835 ? -6.344 55.946 2.287 1 93.59 835 GLY A N 1
ATOM 6178 C CA . GLY A 1 835 ? -5.337 55.455 3.214 1 93.59 835 GLY A CA 1
ATOM 6179 C C . GLY A 1 835 ? -5.758 55.567 4.667 1 93.59 835 GLY A C 1
ATOM 6180 O O . GLY A 1 835 ? -5.497 54.665 5.465 1 93.59 835 GLY A O 1
ATOM 6181 N N . TRP A 1 836 ? -6.439 56.688 4.988 1 93.01 836 TRP A N 1
ATOM 6182 C CA . TRP A 1 836 ? -6.936 56.917 6.341 1 93.01 836 TRP A CA 1
ATOM 6183 C C . TRP A 1 836 ? -7.974 55.868 6.724 1 93.01 836 TRP A C 1
ATOM 6185 O O . TRP A 1 836 ? -7.937 55.324 7.831 1 93.01 836 TRP A O 1
ATOM 6195 N N . ASP A 1 837 ? -8.789 55.685 5.839 1 94.28 837 ASP A N 1
ATOM 6196 C CA . ASP A 1 837 ? -9.862 54.731 6.101 1 94.28 837 ASP A CA 1
ATOM 6197 C C . ASP A 1 837 ? -9.31 53.317 6.271 1 94.28 837 ASP A C 1
ATOM 6199 O O . ASP A 1 837 ? -9.786 52.556 7.115 1 94.28 837 ASP A O 1
ATOM 6203 N N . LEU A 1 838 ? -8.419 52.912 5.434 1 95.66 838 LEU A N 1
ATOM 6204 C CA . LEU A 1 838 ? -7.813 51.587 5.513 1 95.66 838 LEU A CA 1
ATOM 6205 C C . LEU A 1 838 ? -7.082 51.403 6.839 1 95.66 838 LEU A C 1
ATOM 6207 O O . LEU A 1 838 ? -7.143 50.329 7.442 1 95.66 838 LEU A O 1
ATOM 6211 N N . LEU A 1 839 ? -6.377 52.403 7.286 1 94.85 839 LEU A N 1
ATOM 6212 C CA . LEU A 1 839 ? -5.681 52.316 8.565 1 94.85 839 LEU A CA 1
ATOM 6213 C C . LEU A 1 839 ? -6.673 52.197 9.717 1 94.85 839 LEU A C 1
ATOM 6215 O O . LEU A 1 839 ? -6.451 51.429 10.656 1 94.85 839 LEU A O 1
ATOM 6219 N N . LYS A 1 840 ? -7.697 52.987 9.666 1 94.37 840 LYS A N 1
ATOM 6220 C CA . LYS A 1 840 ? -8.744 52.885 10.678 1 94.37 840 LYS A CA 1
ATOM 6221 C C . LYS A 1 840 ? -9.32 51.473 10.733 1 94.37 840 LYS A C 1
ATOM 6223 O O . LYS A 1 840 ? -9.54 50.928 11.817 1 94.37 840 LYS A O 1
ATOM 6228 N N . GLN A 1 841 ? -9.585 50.973 9.575 1 95.04 841 GLN A N 1
ATOM 6229 C CA . GLN A 1 841 ? -10.098 49.61 9.486 1 95.04 841 GLN A CA 1
ATOM 6230 C C . GLN A 1 841 ? -9.134 48.617 10.128 1 95.04 841 GLN A C 1
ATOM 6232 O O . GLN A 1 841 ? -9.559 47.687 10.817 1 95.04 841 GLN A O 1
ATOM 6237 N N . LEU A 1 842 ? -7.881 48.718 9.909 1 95.03 842 LEU A N 1
ATOM 6238 C CA . LEU A 1 842 ? -6.867 47.844 10.489 1 95.03 842 LEU A CA 1
ATOM 6239 C C . LEU A 1 842 ? -6.856 47.96 12.01 1 95.03 842 LEU A C 1
ATOM 6241 O O . LEU A 1 842 ? -6.717 46.955 12.712 1 95.03 842 LEU A O 1
ATOM 6245 N N . ILE A 1 843 ? -7.017 49.149 12.494 1 94.35 843 ILE A N 1
ATOM 6246 C CA . ILE A 1 843 ? -7.019 49.393 13.932 1 94.35 843 ILE A CA 1
ATOM 6247 C C . ILE A 1 843 ? -8.253 48.752 14.562 1 94.35 843 ILE A C 1
ATOM 6249 O O . ILE A 1 843 ? -8.159 48.108 15.61 1 94.35 843 ILE A O 1
ATOM 6253 N N . ASP A 1 844 ? -9.361 48.953 13.923 1 93.95 844 ASP A N 1
ATOM 6254 C CA . ASP A 1 844 ? -10.597 48.353 14.417 1 93.95 844 ASP A CA 1
ATOM 6255 C C . ASP A 1 844 ? -10.497 46.829 14.439 1 93.95 844 ASP A C 1
ATOM 6257 O O . ASP A 1 844 ? -10.983 46.184 15.37 1 93.95 844 ASP A O 1
ATOM 6261 N N . TYR A 1 845 ? -9.964 46.319 13.428 1 92.83 845 TYR A N 1
ATOM 6262 C CA . TYR A 1 845 ? -9.777 44.873 13.373 1 92.83 845 TYR A CA 1
ATOM 6263 C C . TYR A 1 845 ? -8.845 44.401 14.483 1 92.83 845 TYR A C 1
ATOM 6265 O O . TYR A 1 845 ? -9.1 43.378 15.123 1 92.83 845 TYR A O 1
ATOM 6273 N N . ALA A 1 846 ? -7.722 45.018 14.638 1 92.37 846 ALA A N 1
ATOM 6274 C CA . ALA A 1 846 ? -6.741 44.66 15.659 1 92.37 846 ALA A CA 1
ATOM 6275 C C . ALA A 1 846 ? -7.375 44.643 17.047 1 92.37 846 ALA A C 1
ATOM 6277 O O . ALA A 1 846 ? -7.098 43.75 17.851 1 92.37 846 ALA A O 1
ATOM 6278 N N . LYS A 1 847 ? -8.23 45.584 17.277 1 90.45 847 LYS A N 1
ATOM 6279 C CA . LYS A 1 847 ? -8.944 45.646 18.549 1 90.45 847 LYS A CA 1
ATOM 6280 C C . LYS A 1 847 ? -9.878 44.451 18.715 1 90.45 847 LYS A C 1
ATOM 6282 O O . LYS A 1 847 ? -9.907 43.822 19.775 1 90.45 847 LYS A O 1
ATOM 6287 N N . ALA A 1 848 ? -10.561 44.249 17.657 1 87.37 848 ALA A N 1
ATOM 6288 C CA . ALA A 1 848 ? -11.524 43.153 17.694 1 87.37 848 ALA A CA 1
ATOM 6289 C C . ALA A 1 848 ? -10.82 41.808 17.847 1 87.37 848 ALA A C 1
ATOM 6291 O O . ALA A 1 848 ? -11.344 40.894 18.488 1 87.37 848 ALA A O 1
ATOM 6292 N N . ASP A 1 849 ? -9.684 41.747 17.262 1 85.65 849 ASP A N 1
ATOM 6293 C CA . ASP A 1 849 ? -8.951 40.485 17.25 1 85.65 849 ASP A CA 1
ATOM 6294 C C . ASP A 1 849 ? -8.086 40.341 18.501 1 85.65 849 ASP A C 1
ATOM 6296 O O . ASP A 1 849 ? -7.405 39.329 18.677 1 85.65 849 ASP A O 1
ATOM 6300 N N . GLY A 1 850 ? -8.043 41.353 19.298 1 82.72 850 GLY A N 1
ATOM 6301 C CA . GLY A 1 850 ? -7.343 41.295 20.572 1 82.72 850 GLY A CA 1
ATOM 6302 C C . GLY A 1 850 ? -5.841 41.453 20.435 1 82.72 850 GLY A C 1
ATOM 6303 O O . GLY A 1 850 ? -5.078 40.904 21.233 1 82.72 850 GLY A O 1
ATOM 6304 N N . ILE A 1 851 ? -5.409 42.087 19.372 1 87.9 851 ILE A N 1
ATOM 6305 C CA . ILE A 1 851 ? -3.989 42.369 19.191 1 87.9 851 ILE A CA 1
ATOM 6306 C C . ILE A 1 851 ? -3.553 43.464 20.163 1 87.9 851 ILE A C 1
ATOM 6308 O O . ILE A 1 851 ? -4.271 44.446 20.364 1 87.9 851 ILE A O 1
ATOM 6312 N N . GLY A 1 852 ? -2.445 43.231 20.811 1 87.54 852 GLY A N 1
ATOM 6313 C CA . GLY A 1 852 ? -1.995 44.168 21.828 1 87.54 852 GLY A CA 1
ATOM 6314 C C . GLY A 1 852 ? -1.569 45.508 21.257 1 87.54 852 GLY A C 1
ATOM 6315 O O . GLY A 1 852 ? -1.977 46.559 21.756 1 87.54 852 GLY A O 1
ATOM 6316 N N . ARG A 1 853 ? -0.735 45.493 20.276 1 93.07 853 ARG A N 1
ATOM 6317 C CA . ARG A 1 853 ? -0.219 46.718 19.673 1 93.07 853 ARG A CA 1
ATOM 6318 C C . ARG A 1 853 ? 0.041 46.526 18.182 1 93.07 853 ARG A C 1
ATOM 6320 O O . ARG A 1 853 ? 0.303 45.409 17.731 1 93.07 853 ARG A O 1
ATOM 6327 N N . ILE A 1 854 ? -0.135 47.519 17.481 1 93.53 854 ILE A N 1
ATOM 6328 C CA . ILE A 1 854 ? 0.223 47.507 16.067 1 93.53 854 ILE A CA 1
ATOM 6329 C C . ILE A 1 854 ? 1.425 48.418 15.831 1 93.53 854 ILE A C 1
ATOM 6331 O O . ILE A 1 854 ? 1.554 49.464 16.472 1 93.53 854 ILE A O 1
ATOM 6335 N N . GLU A 1 855 ? 2.322 47.979 15.033 1 92.55 855 GLU A N 1
ATOM 6336 C CA . GLU A 1 855 ? 3.537 48.745 14.769 1 92.55 855 GLU A CA 1
ATOM 6337 C C . GLU A 1 855 ? 3.87 48.755 13.28 1 92.55 855 GLU A C 1
ATOM 6339 O O . GLU A 1 855 ? 3.453 47.863 12.539 1 92.55 855 GLU A O 1
ATOM 6344 N N . GLY A 1 856 ? 4.483 49.763 12.71 1 89.34 856 GLY A N 1
ATOM 6345 C CA . GLY A 1 856 ? 4.949 49.877 11.338 1 89.34 856 GLY A CA 1
ATOM 6346 C C . GLY A 1 856 ? 6.266 50.619 11.214 1 89.34 856 GLY A C 1
ATOM 6347 O O . GLY A 1 856 ? 6.566 51.502 12.021 1 89.34 856 GLY A O 1
ATOM 6348 N N . MET A 1 857 ? 6.851 50.435 9.58 1 88.54 857 MET A N 1
ATOM 6349 C CA . MET A 1 857 ? 8.082 51.152 9.258 1 88.54 857 MET A CA 1
ATOM 6350 C C . MET A 1 857 ? 7.846 52.16 8.138 1 88.54 857 MET A C 1
ATOM 6352 O O . MET A 1 857 ? 7.269 51.821 7.104 1 88.54 857 MET A O 1
ATOM 6356 N N . ILE A 1 858 ? 8.563 53.114 8.988 1 90.78 858 ILE A N 1
ATOM 6357 C CA . ILE A 1 858 ? 8.293 54.184 8.033 1 90.78 858 ILE A CA 1
ATOM 6358 C C . ILE A 1 858 ? 9.578 54.96 7.752 1 90.78 858 ILE A C 1
ATOM 6360 O O . ILE A 1 858 ? 10.324 55.294 8.675 1 90.78 858 ILE A O 1
ATOM 6364 N N . LEU A 1 859 ? 9.847 55.094 6.527 1 89.73 859 LEU A N 1
ATOM 6365 C CA . LEU A 1 859 ? 10.963 55.964 6.171 1 89.73 859 LEU A CA 1
ATOM 6366 C C . LEU A 1 859 ? 10.714 57.391 6.648 1 89.73 859 LEU A C 1
ATOM 6368 O O . LEU A 1 859 ? 9.592 57.894 6.555 1 89.73 859 LEU A O 1
ATOM 6372 N N . ASN A 1 860 ? 11.727 58.103 7.087 1 88.67 860 ASN A N 1
ATOM 6373 C CA . ASN A 1 860 ? 11.587 59.452 7.626 1 88.67 860 ASN A CA 1
ATOM 6374 C C . ASN A 1 860 ? 11.105 60.434 6.561 1 88.67 860 ASN A C 1
ATOM 6376 O O . ASN A 1 860 ? 10.471 61.441 6.881 1 88.67 860 ASN A O 1
ATOM 6380 N N . GLU A 1 861 ? 11.408 60.102 5.368 1 89 861 GLU A N 1
ATOM 6381 C CA . GLU A 1 861 ? 11.024 60.992 4.276 1 89 861 GLU A CA 1
ATOM 6382 C C . GLU A 1 861 ? 9.533 60.884 3.974 1 89 861 GLU A C 1
ATOM 6384 O O . GLU A 1 861 ? 8.973 61.728 3.272 1 89 861 GLU A O 1
ATOM 6389 N N . ASN A 1 862 ? 8.928 59.869 4.479 1 90.14 862 ASN A N 1
ATOM 6390 C CA . ASN A 1 862 ? 7.501 59.677 4.244 1 90.14 862 ASN A CA 1
ATOM 6391 C C . ASN A 1 862 ? 6.658 60.539 5.179 1 90.14 862 ASN A C 1
ATOM 6393 O O . ASN A 1 862 ? 5.959 60.018 6.049 1 90.14 862 ASN A O 1
ATOM 6397 N N . SER A 1 863 ? 6.563 61.77 4.956 1 88.99 863 SER A N 1
ATOM 6398 C CA . SER A 1 863 ? 5.903 62.734 5.829 1 88.99 863 SER A CA 1
ATOM 6399 C C . SER A 1 863 ? 4.398 62.495 5.88 1 88.99 863 SER A C 1
ATOM 6401 O O . SER A 1 863 ? 3.767 62.694 6.92 1 88.99 863 SER A O 1
ATOM 6403 N N . LYS A 1 864 ? 3.902 62.09 4.797 1 88.67 864 LYS A N 1
ATOM 6404 C CA . LYS A 1 864 ? 2.465 61.837 4.742 1 88.67 864 LYS A CA 1
ATOM 6405 C C . LYS A 1 864 ? 2.064 60.734 5.718 1 88.67 864 LYS A C 1
ATOM 6407 O O . LYS A 1 864 ? 1.094 60.881 6.464 1 88.67 864 LYS A O 1
ATOM 6412 N N . MET A 1 865 ? 2.789 59.639 5.715 1 91.87 865 MET A N 1
ATOM 6413 C CA . MET A 1 865 ? 2.49 58.505 6.585 1 91.87 865 MET A CA 1
ATOM 6414 C C . MET A 1 865 ? 2.74 58.86 8.046 1 91.87 865 MET A C 1
ATOM 6416 O O . MET A 1 865 ? 1.971 58.467 8.925 1 91.87 865 MET A O 1
ATOM 6420 N N . LEU A 1 866 ? 3.743 59.616 8.287 1 92.74 866 LEU A N 1
ATOM 6421 C CA . LEU A 1 866 ? 4.069 60.011 9.653 1 92.74 866 LEU A CA 1
ATOM 6422 C C . LEU A 1 866 ? 2.983 60.91 10.234 1 92.74 866 LEU A C 1
ATOM 6424 O O . LEU A 1 866 ? 2.603 60.76 11.397 1 92.74 866 LEU A O 1
ATOM 6428 N N . THR A 1 867 ? 2.552 61.833 9.437 1 91.44 867 THR A N 1
ATOM 6429 C CA . THR A 1 867 ? 1.468 62.711 9.866 1 91.44 867 THR A CA 1
ATOM 6430 C C . THR A 1 867 ? 0.206 61.906 10.163 1 91.44 867 THR A C 1
ATOM 6432 O O . THR A 1 867 ? -0.475 62.155 11.16 1 91.44 867 THR A O 1
ATOM 6435 N N . MET A 1 868 ? -0.045 61.017 9.309 1 92.1 868 MET A N 1
ATOM 6436 C CA . MET A 1 868 ? -1.203 60.149 9.505 1 92.1 868 MET A CA 1
ATOM 6437 C C . MET A 1 868 ? -1.086 59.374 10.813 1 92.1 868 MET A C 1
ATOM 6439 O O . MET A 1 868 ? -2.047 59.293 11.579 1 92.1 868 MET A O 1
ATOM 6443 N N . CYS A 1 869 ? -0.01 58.81 11.106 1 93.84 869 CYS A N 1
ATOM 6444 C CA . CYS A 1 869 ? 0.225 58.035 12.319 1 93.84 869 CYS A CA 1
ATOM 6445 C C . CYS A 1 869 ? 0.046 58.899 13.562 1 93.84 869 CYS A C 1
ATOM 6447 O O . CYS A 1 869 ? -0.577 58.472 14.535 1 93.84 869 CYS A O 1
ATOM 6449 N N . ARG A 1 870 ? 0.511 60.098 13.479 1 92.41 870 ARG A N 1
ATOM 6450 C CA . ARG A 1 870 ? 0.378 61.011 14.609 1 92.41 870 ARG A CA 1
ATOM 6451 C C . ARG A 1 870 ? -1.086 61.353 14.867 1 92.41 870 ARG A C 1
ATOM 6453 O O . ARG A 1 870 ? -1.513 61.448 16.019 1 92.41 870 ARG A O 1
ATOM 6460 N N . GLU A 1 871 ? -1.724 61.526 13.838 1 92.69 871 GLU A N 1
ATOM 6461 C CA . GLU A 1 871 ? -3.135 61.881 13.956 1 92.69 871 GLU A CA 1
ATOM 6462 C C . GLU A 1 871 ? -3.945 60.736 14.557 1 92.69 871 GLU A C 1
ATOM 6464 O O . GLU A 1 871 ? -4.952 60.966 15.23 1 92.69 871 GLU A O 1
ATOM 6469 N N . PHE A 1 872 ? -3.571 59.533 14.269 1 93.12 872 PHE A N 1
ATOM 6470 C CA . PHE A 1 872 ? -4.274 58.372 14.8 1 93.12 872 PHE A CA 1
ATOM 6471 C C . PHE A 1 872 ? -3.775 58.029 16.199 1 93.12 872 PHE A C 1
ATOM 6473 O O . PHE A 1 872 ? -4.256 57.08 16.82 1 93.12 872 PHE A O 1
ATOM 6480 N N . GLY A 1 873 ? -2.743 58.759 16.647 1 92.07 873 GLY A N 1
ATOM 6481 C CA . GLY A 1 873 ? -2.289 58.59 18.018 1 92.07 873 GLY A CA 1
ATOM 6482 C C . GLY A 1 873 ? -1.109 57.645 18.143 1 92.07 873 GLY A C 1
ATOM 6483 O O . GLY A 1 873 ? -0.813 57.155 19.235 1 92.07 873 GLY A O 1
ATOM 6484 N N . PHE A 1 874 ? -0.417 57.354 17.082 1 94.83 874 PHE A N 1
ATOM 6485 C CA . PHE A 1 874 ? 0.769 56.507 17.136 1 94.83 874 PHE A CA 1
ATOM 6486 C C . PHE A 1 874 ? 1.928 57.242 17.798 1 94.83 874 PHE A C 1
ATOM 6488 O O . PHE A 1 874 ? 2.1 58.447 17.602 1 94.83 874 PHE A O 1
ATOM 6495 N N . SER A 1 875 ? 2.668 56.529 18.567 1 94.32 875 SER A N 1
ATOM 6496 C CA . SER A 1 875 ? 3.956 57.037 19.029 1 94.32 875 SER A CA 1
ATOM 6497 C C . SER A 1 875 ? 5.052 56.785 17.999 1 94.32 875 SER A C 1
ATOM 6499 O O . SER A 1 875 ? 5.289 55.642 17.604 1 94.32 875 SER A O 1
ATOM 6501 N N . VAL A 1 876 ? 5.635 57.818 17.58 1 92.72 876 VAL A N 1
ATOM 6502 C CA . VAL A 1 876 ? 6.656 57.702 16.544 1 92.72 876 VAL A CA 1
ATOM 6503 C C . VAL A 1 876 ? 8.039 57.913 17.155 1 92.72 876 VAL A C 1
ATOM 6505 O O . VAL A 1 876 ? 8.276 58.908 17.843 1 92.72 876 VAL A O 1
ATOM 6508 N N . ALA A 1 877 ? 8.894 56.934 16.956 1 91.38 877 ALA A N 1
ATOM 6509 C CA . ALA A 1 877 ? 10.274 57.02 17.427 1 91.38 877 ALA A CA 1
ATOM 6510 C C . ALA A 1 877 ? 11.254 56.63 16.324 1 91.38 877 ALA A C 1
ATOM 6512 O O . ALA A 1 877 ? 10.931 55.814 15.457 1 91.38 877 ALA A O 1
ATOM 6513 N N . HIS A 1 878 ? 12.425 57.292 16.366 1 87.07 878 HIS A N 1
ATOM 6514 C CA . HIS A 1 878 ? 13.463 56.913 15.414 1 87.07 878 HIS A CA 1
ATOM 6515 C C . HIS A 1 878 ? 13.963 55.497 15.678 1 87.07 878 HIS A C 1
ATOM 6517 O O . HIS A 1 878 ? 14.067 55.076 16.833 1 87.07 878 HIS A O 1
ATOM 6523 N N . HIS A 1 879 ? 14.145 54.784 14.603 1 79.45 879 HIS A N 1
ATOM 6524 C CA . HIS A 1 879 ? 14.668 53.429 14.73 1 79.45 879 HIS A CA 1
ATOM 6525 C C . HIS A 1 879 ? 16.073 53.433 15.323 1 79.45 879 HIS A C 1
ATOM 6527 O O . HIS A 1 879 ? 16.898 54.278 14.968 1 79.45 879 HIS A O 1
ATOM 6533 N N . ALA A 1 880 ? 16.418 52.604 16.236 1 68.85 880 ALA A N 1
ATOM 6534 C CA . ALA A 1 880 ? 17.657 52.587 17.01 1 68.85 880 ALA A CA 1
ATOM 6535 C C . ALA A 1 880 ? 18.861 52.314 16.112 1 68.85 880 ALA A C 1
ATOM 6537 O O . ALA A 1 880 ? 19.929 52.9 16.301 1 68.85 880 ALA A O 1
ATOM 6538 N N . SER A 1 881 ? 18.671 51.442 15.153 1 65.74 881 SER A N 1
ATOM 6539 C CA . SER A 1 881 ? 19.838 50.98 14.408 1 65.74 881 SER A CA 1
ATOM 6540 C C . SER A 1 881 ? 19.849 51.546 12.992 1 65.74 881 SER A C 1
ATOM 6542 O O . SER A 1 881 ? 20.87 51.49 12.303 1 65.74 881 SER A O 1
ATOM 6544 N N . GLU A 1 882 ? 18.733 52.104 12.56 1 70.53 882 GLU A N 1
ATOM 6545 C CA . GLU A 1 882 ? 18.654 52.6 11.19 1 70.53 882 GLU A CA 1
ATOM 6546 C C . GLU A 1 882 ? 18.215 54.061 11.155 1 70.53 882 GLU A C 1
ATOM 6548 O O . GLU A 1 882 ? 17.022 54.359 11.237 1 70.53 882 GLU A O 1
ATOM 6553 N N . PRO A 1 883 ? 19.131 55.006 11.013 1 74.9 883 PRO A N 1
ATOM 6554 C CA . PRO A 1 883 ? 18.812 56.434 11.087 1 74.9 883 PRO A CA 1
ATOM 6555 C C . PRO A 1 883 ? 17.742 56.852 10.081 1 74.9 883 PRO A C 1
ATOM 6557 O O . PRO A 1 883 ? 16.996 57.804 10.327 1 74.9 883 PRO A O 1
ATOM 6560 N N . GLY A 1 884 ? 17.544 56.213 9.066 1 81.78 884 GLY A N 1
ATOM 6561 C CA . GLY A 1 884 ? 16.576 56.625 8.061 1 81.78 884 GLY A CA 1
ATOM 6562 C C . GLY A 1 884 ? 15.2 56.025 8.278 1 81.78 884 GLY A C 1
ATOM 6563 O O . GLY A 1 884 ? 14.266 56.314 7.527 1 81.78 884 GLY A O 1
ATOM 6564 N N . LEU A 1 885 ? 15.042 55.409 9.414 1 87.03 885 LEU A N 1
ATOM 6565 C CA . LEU A 1 885 ? 13.794 54.694 9.658 1 87.03 885 LEU A CA 1
ATOM 6566 C C . LEU A 1 885 ? 13.188 55.101 10.997 1 87.03 885 LEU A C 1
ATOM 6568 O O . LEU A 1 885 ? 13.912 55.305 11.975 1 87.03 885 LEU A O 1
ATOM 6572 N N . SER A 1 886 ? 11.852 55.38 11.025 1 90.99 886 SER A N 1
ATOM 6573 C CA . SER A 1 886 ? 11.081 55.589 12.246 1 90.99 886 SER A CA 1
ATOM 6574 C C . SER A 1 886 ? 10.122 54.43 12.5 1 90.99 886 SER A C 1
ATOM 6576 O O . SER A 1 886 ? 9.716 53.737 11.564 1 90.99 886 SER A O 1
ATOM 6578 N N . VAL A 1 887 ? 9.888 54.158 13.758 1 91.55 887 VAL A N 1
ATOM 6579 C CA . VAL A 1 887 ? 8.906 53.15 14.143 1 91.55 887 VAL A CA 1
ATOM 6580 C C . VAL A 1 887 ? 7.685 53.827 14.76 1 91.55 887 VAL A C 1
ATOM 6582 O O . VAL A 1 887 ? 7.815 54.644 15.674 1 91.55 887 VAL A O 1
ATOM 6585 N N . ALA A 1 888 ? 6.521 53.614 14.187 1 93.63 888 ALA A N 1
ATOM 6586 C CA . ALA A 1 888 ? 5.252 54.108 14.716 1 93.63 888 ALA A CA 1
ATOM 6587 C C . ALA A 1 888 ? 4.485 52.998 15.428 1 93.63 888 ALA A C 1
ATOM 6589 O O . ALA A 1 888 ? 4.263 51.925 14.861 1 93.63 888 ALA A O 1
ATOM 6590 N N . ARG A 1 889 ? 4.114 53.218 16.702 1 94.6 889 ARG A N 1
ATOM 6591 C CA . ARG A 1 889 ? 3.452 52.201 17.512 1 94.6 889 ARG A CA 1
ATOM 6592 C C . ARG A 1 889 ? 2.141 52.727 18.087 1 94.6 889 ARG A C 1
ATOM 6594 O O . ARG A 1 889 ? 2.053 53.892 18.481 1 94.6 889 ARG A O 1
ATOM 6601 N N . LEU A 1 890 ? 1.1 51.914 18.055 1 94.8 890 LEU A N 1
ATOM 6602 C CA . LEU A 1 890 ? -0.192 52.21 18.664 1 94.8 890 LEU A CA 1
ATOM 6603 C C . LEU A 1 890 ? -0.653 51.056 19.548 1 94.8 890 LEU A C 1
ATOM 6605 O O . LEU A 1 890 ? -0.735 49.914 19.092 1 94.8 890 LEU A O 1
ATOM 6609 N N . GLU A 1 891 ? -0.933 51.263 20.782 1 93.2 891 GLU A N 1
ATOM 6610 C CA . GLU A 1 891 ? -1.528 50.261 21.662 1 93.2 891 GLU A CA 1
ATOM 6611 C C . GLU A 1 891 ? -3.021 50.104 21.39 1 93.2 891 GLU A C 1
ATOM 6613 O O . GLU A 1 891 ? -3.765 51.088 21.393 1 93.2 891 GLU A O 1
ATOM 6618 N N . VAL A 1 892 ? -3.515 49.044 20.973 1 86.83 892 VAL A N 1
ATOM 6619 C CA . VAL A 1 892 ? -4.91 48.849 20.593 1 86.83 892 VAL A CA 1
ATOM 6620 C C . VAL A 1 892 ? -5.649 48.108 21.705 1 86.83 892 VAL A C 1
ATOM 6622 O O . VAL A 1 892 ? -6.874 48.201 21.813 1 86.83 892 VAL A O 1
ATOM 6625 N N . SER A 1 893 ? -5.062 47.152 22.469 1 71.65 893 SER A N 1
ATOM 6626 C CA . SER A 1 893 ? -5.694 46.499 23.611 1 71.65 893 SER A CA 1
ATOM 6627 C C . SER A 1 893 ? -4.829 46.614 24.861 1 71.65 893 SER A C 1
ATOM 6629 O O . SER A 1 893 ? -3.618 46.821 24.768 1 71.65 893 SER A O 1
ATOM 6631 N N . MET B 1 1 ? 10.455 -36.156 -17.394 1 39.27 1 MET B N 1
ATOM 6632 C CA . MET B 1 1 ? 11.174 -35.834 -18.623 1 39.27 1 MET B CA 1
ATOM 6633 C C . MET B 1 1 ? 11.394 -34.33 -18.747 1 39.27 1 MET B C 1
ATOM 6635 O O . MET B 1 1 ? 12.109 -33.874 -19.641 1 39.27 1 MET B O 1
ATOM 6639 N N . THR B 1 2 ? 10.368 -33.6 -18.144 1 60.02 2 THR B N 1
ATOM 6640 C CA . THR B 1 2 ? 10.374 -32.179 -18.47 1 60.02 2 THR B CA 1
ATOM 6641 C C . THR B 1 2 ? 11.747 -31.568 -18.201 1 60.02 2 THR B C 1
ATOM 6643 O O . THR B 1 2 ? 12.132 -30.587 -18.841 1 60.02 2 THR B O 1
ATOM 6646 N N . ILE B 1 3 ? 12.493 -32.424 -17.596 1 75.84 3 ILE B N 1
ATOM 6647 C CA . ILE B 1 3 ? 13.782 -31.808 -17.302 1 75.84 3 ILE B CA 1
ATOM 6648 C C . ILE B 1 3 ? 14.894 -32.569 -18.022 1 75.84 3 ILE B C 1
ATOM 6650 O O . ILE B 1 3 ? 16.078 -32.346 -17.759 1 75.84 3 ILE B O 1
ATOM 6654 N N . ARG B 1 4 ? 14.447 -33.392 -18.956 1 76.94 4 ARG B N 1
ATOM 6655 C CA . ARG B 1 4 ? 15.431 -34.176 -19.696 1 76.94 4 ARG B CA 1
ATOM 6656 C C . ARG B 1 4 ? 16.433 -33.271 -20.403 1 76.94 4 ARG B C 1
ATOM 6658 O O . ARG B 1 4 ? 16.048 -32.293 -21.047 1 76.94 4 ARG B O 1
ATOM 6665 N N . ASN B 1 5 ? 17.658 -33.627 -20.251 1 85.83 5 ASN B N 1
ATOM 6666 C CA . ASN B 1 5 ? 18.782 -32.998 -20.936 1 85.83 5 ASN B CA 1
ATOM 6667 C C . ASN B 1 5 ? 19.064 -31.603 -20.385 1 85.83 5 ASN B C 1
ATOM 6669 O O . ASN B 1 5 ? 20.073 -30.986 -20.733 1 85.83 5 ASN B O 1
ATOM 6673 N N . LEU B 1 6 ? 18.198 -31.074 -19.476 1 89.52 6 LEU B N 1
ATOM 6674 C CA . LEU B 1 6 ? 18.367 -29.701 -19.014 1 89.52 6 LEU B CA 1
ATOM 6675 C C . LEU B 1 6 ? 19.571 -29.585 -18.085 1 89.52 6 LEU B C 1
ATOM 6677 O O . LEU B 1 6 ? 20.074 -28.484 -17.848 1 89.52 6 LEU B O 1
ATOM 6681 N N . GLU B 1 7 ? 19.98 -30.695 -17.566 1 84.72 7 GLU B N 1
ATOM 6682 C CA . GLU B 1 7 ? 21.164 -30.687 -16.712 1 84.72 7 GLU B CA 1
ATOM 6683 C C . GLU B 1 7 ? 22.392 -30.198 -17.475 1 84.72 7 GLU B C 1
ATOM 6685 O O . GLU B 1 7 ? 23.296 -29.6 -16.889 1 84.72 7 GLU B O 1
ATOM 6690 N N . TYR B 1 8 ? 22.373 -30.425 -18.807 1 90.97 8 TYR B N 1
ATOM 6691 C CA . TYR B 1 8 ? 23.498 -30.024 -19.645 1 90.97 8 TYR B CA 1
ATOM 6692 C C . TYR B 1 8 ? 23.554 -28.508 -19.793 1 90.97 8 TYR B C 1
ATOM 6694 O O . TYR B 1 8 ? 24.585 -27.953 -20.179 1 90.97 8 TYR B O 1
ATOM 6702 N N . ALA B 1 9 ? 22.511 -27.846 -19.531 1 92.79 9 ALA B N 1
ATOM 6703 C CA . ALA B 1 9 ? 22.489 -26.388 -19.619 1 92.79 9 ALA B CA 1
ATOM 6704 C C . ALA B 1 9 ? 23.232 -25.757 -18.446 1 92.79 9 ALA B C 1
ATOM 6706 O O . ALA B 1 9 ? 23.835 -24.69 -18.586 1 92.79 9 ALA B O 1
ATOM 6707 N N . VAL B 1 10 ? 23.238 -26.468 -17.27 1 89.68 10 VAL B N 1
ATOM 6708 C CA . VAL B 1 10 ? 23.734 -25.793 -16.075 1 89.68 10 VAL B CA 1
ATOM 6709 C C . VAL B 1 10 ? 25.046 -26.433 -15.627 1 89.68 10 VAL B C 1
ATOM 6711 O O . VAL B 1 10 ? 25.775 -25.864 -14.811 1 89.68 10 VAL B O 1
ATOM 6714 N N . SER B 1 11 ? 25.391 -27.547 -16.236 1 90.53 11 SER B N 1
ATOM 6715 C CA . SER B 1 11 ? 26.667 -28.191 -15.943 1 90.53 11 SER B CA 1
ATOM 6716 C C . SER B 1 11 ? 27.266 -28.826 -17.194 1 90.53 11 SER B C 1
ATOM 6718 O O . SER B 1 11 ? 27.555 -30.024 -17.211 1 90.53 11 SER B O 1
ATOM 6720 N N . PRO B 1 12 ? 27.55 -27.951 -18.163 1 94.58 12 PRO B N 1
ATOM 6721 C CA . PRO B 1 12 ? 28.127 -28.501 -19.393 1 94.58 12 PRO B CA 1
ATOM 6722 C C . PRO B 1 12 ? 29.625 -28.772 -19.272 1 94.58 12 PRO B C 1
ATOM 6724 O O . PRO B 1 12 ? 30.327 -28.066 -18.544 1 94.58 12 PRO B O 1
ATOM 6727 N N . LYS B 1 13 ? 30.062 -29.713 -19.994 1 94.4 13 LYS B N 1
ATOM 6728 C CA . LYS B 1 13 ? 31.493 -29.994 -20.068 1 94.4 13 LYS B CA 1
ATOM 6729 C C . LYS B 1 13 ? 32.124 -29.319 -21.283 1 94.4 13 LYS B C 1
ATOM 6731 O O . LYS B 1 13 ? 33.347 -29.186 -21.361 1 94.4 13 LYS B O 1
ATOM 6736 N N . SER B 1 14 ? 31.358 -28.977 -22.209 1 96.27 14 SER B N 1
ATOM 6737 C CA . SER B 1 14 ? 31.8 -28.297 -23.422 1 96.27 14 SER B CA 1
ATOM 6738 C C . SER B 1 14 ? 30.739 -27.325 -23.928 1 96.27 14 SER B C 1
ATOM 6740 O O . SER B 1 14 ? 29.541 -27.585 -23.803 1 96.27 14 SER B O 1
ATOM 6742 N N . VAL B 1 15 ? 31.255 -26.174 -24.518 1 97.67 15 VAL B N 1
ATOM 6743 C CA . VAL B 1 15 ? 30.344 -25.135 -24.988 1 97.67 15 VAL B CA 1
ATOM 6744 C C . VAL B 1 15 ? 30.757 -24.679 -26.386 1 97.67 15 VAL B C 1
ATOM 6746 O O . VAL B 1 15 ? 31.936 -24.423 -26.639 1 97.67 15 VAL B O 1
ATOM 6749 N N . ALA B 1 16 ? 29.824 -24.634 -27.294 1 98.04 16 ALA B N 1
ATOM 6750 C CA . ALA B 1 16 ? 30.035 -24.061 -28.621 1 98.04 16 ALA B CA 1
ATOM 6751 C C . ALA B 1 16 ? 29.292 -22.737 -28.771 1 98.04 16 ALA B C 1
ATOM 6753 O O . ALA B 1 16 ? 28.138 -22.615 -28.355 1 98.04 16 ALA B O 1
ATOM 6754 N N . VAL B 1 17 ? 29.956 -21.728 -29.29 1 98.25 17 VAL B N 1
ATOM 6755 C CA . VAL B 1 17 ? 29.318 -20.445 -29.568 1 98.25 17 VAL B CA 1
ATOM 6756 C C . VAL B 1 17 ? 29.243 -20.221 -31.077 1 98.25 17 VAL B C 1
ATOM 6758 O O . VAL B 1 17 ? 30.25 -19.906 -31.715 1 98.25 17 VAL B O 1
ATOM 6761 N N . VAL B 1 18 ? 28.053 -20.359 -31.592 1 98.14 18 VAL B N 1
ATOM 6762 C CA . VAL B 1 18 ? 27.851 -20.182 -33.026 1 98.14 18 VAL B CA 1
ATOM 6763 C C . VAL B 1 18 ? 27.588 -18.71 -33.333 1 98.14 18 VAL B C 1
ATOM 6765 O O . VAL B 1 18 ? 26.592 -18.142 -32.879 1 98.14 18 VAL B O 1
ATOM 6768 N N . GLY B 1 19 ? 28.359 -18.135 -34.097 1 96.24 19 GLY B N 1
ATOM 6769 C CA . GLY B 1 19 ? 28.302 -16.708 -34.368 1 96.24 19 GLY B CA 1
ATOM 6770 C C . GLY B 1 19 ? 29.338 -15.912 -33.596 1 96.24 19 GLY B C 1
ATOM 6771 O O . GLY B 1 19 ? 29.227 -14.69 -33.476 1 96.24 19 GLY B O 1
ATOM 6772 N N . ALA B 1 20 ? 30.25 -16.575 -32.997 1 95.67 20 ALA B N 1
ATOM 6773 C CA . ALA B 1 20 ? 31.355 -15.908 -32.312 1 95.67 20 ALA B CA 1
ATOM 6774 C C . ALA B 1 20 ? 32.125 -15.001 -33.268 1 95.67 20 ALA B C 1
ATOM 6776 O O . ALA B 1 20 ? 32.343 -15.355 -34.429 1 95.67 20 ALA B O 1
ATOM 6777 N N . THR B 1 21 ? 32.467 -13.784 -32.788 1 93.31 21 THR B N 1
ATOM 6778 C CA . THR B 1 21 ? 33.154 -12.812 -33.632 1 93.31 21 THR B CA 1
ATOM 6779 C C . THR B 1 21 ? 34.055 -11.909 -32.793 1 93.31 21 THR B C 1
ATOM 6781 O O . THR B 1 21 ? 33.995 -11.934 -31.562 1 93.31 21 THR B O 1
ATOM 6784 N N . GLU B 1 22 ? 34.914 -11.18 -33.45 1 91.55 22 GLU B N 1
ATOM 6785 C CA . GLU B 1 22 ? 35.769 -10.203 -32.781 1 91.55 22 GLU B CA 1
ATOM 6786 C C . GLU B 1 22 ? 35.248 -8.783 -32.984 1 91.55 22 GLU B C 1
ATOM 6788 O O . GLU B 1 22 ? 35.796 -7.83 -32.426 1 91.55 22 GLU B O 1
ATOM 6793 N N . ARG B 1 23 ? 34.18 -8.659 -33.611 1 86.93 23 ARG B N 1
ATOM 6794 C CA . ARG B 1 23 ? 33.63 -7.342 -33.915 1 86.93 23 ARG B CA 1
ATOM 6795 C C . ARG B 1 23 ? 33.119 -6.658 -32.651 1 86.93 23 ARG B C 1
ATOM 6797 O O . ARG B 1 23 ? 32.305 -7.223 -31.918 1 86.93 23 ARG B O 1
ATOM 6804 N N . ALA B 1 24 ? 33.154 -4.794 -32.356 1 82.41 24 ALA B N 1
ATOM 6805 C CA . ALA B 1 24 ? 32.759 -4.047 -31.165 1 82.41 24 ALA B CA 1
ATOM 6806 C C . ALA B 1 24 ? 31.258 -3.772 -31.162 1 82.41 24 ALA B C 1
ATOM 6808 O O . ALA B 1 24 ? 30.683 -3.42 -32.195 1 82.41 24 ALA B O 1
ATOM 6809 N N . GLY B 1 25 ? 30.969 -4.671 -30.178 1 81.21 25 GLY B N 1
ATOM 6810 C CA . GLY B 1 25 ? 29.557 -4.358 -30.024 1 81.21 25 GLY B CA 1
ATOM 6811 C C . GLY B 1 25 ? 28.646 -5.503 -30.424 1 81.21 25 GLY B C 1
ATOM 6812 O O . GLY B 1 25 ? 27.432 -5.437 -30.22 1 81.21 25 GLY B O 1
ATOM 6813 N N . ALA B 1 26 ? 29.27 -6.571 -31.025 1 88.85 26 ALA B N 1
ATOM 6814 C CA . ALA B 1 26 ? 28.449 -7.706 -31.439 1 88.85 26 ALA B CA 1
ATOM 6815 C C . ALA B 1 26 ? 28.12 -8.607 -30.252 1 88.85 26 ALA B C 1
ATOM 6817 O O . ALA B 1 26 ? 28.954 -8.804 -29.365 1 88.85 26 ALA B O 1
ATOM 6818 N N . VAL B 1 27 ? 26.954 -9.194 -30.317 1 91.63 27 VAL B N 1
ATOM 6819 C CA . VAL B 1 27 ? 26.488 -10.069 -29.247 1 91.63 27 VAL B CA 1
ATOM 6820 C C . VAL B 1 27 ? 27.401 -11.289 -29.142 1 91.63 27 VAL B C 1
ATOM 6822 O O . VAL B 1 27 ? 27.735 -11.729 -28.039 1 91.63 27 VAL B O 1
ATOM 6825 N N . GLY B 1 28 ? 27.814 -11.776 -30.285 1 93.52 28 GLY B N 1
ATOM 6826 C CA . GLY B 1 28 ? 28.666 -12.954 -30.311 1 93.52 28 GLY B CA 1
ATOM 6827 C C . GLY B 1 28 ? 29.993 -12.745 -29.606 1 93.52 28 GLY B C 1
ATOM 6828 O O . GLY B 1 28 ? 30.529 -13.671 -28.994 1 93.52 28 GLY B O 1
ATOM 6829 N N . ARG B 1 29 ? 30.531 -11.579 -29.715 1 93.54 29 ARG B N 1
ATOM 6830 C CA . ARG B 1 29 ? 31.778 -11.252 -29.032 1 93.54 29 ARG B CA 1
ATOM 6831 C C . ARG B 1 29 ? 31.582 -11.221 -27.52 1 93.54 29 ARG B C 1
ATOM 6833 O O . ARG B 1 29 ? 32.395 -11.767 -26.771 1 93.54 29 ARG B O 1
ATOM 6840 N N . VAL B 1 30 ? 30.553 -10.592 -27.094 1 92.75 30 VAL B N 1
ATOM 6841 C CA . VAL B 1 30 ? 30.29 -10.439 -25.667 1 92.75 30 VAL B CA 1
ATOM 6842 C C . VAL B 1 30 ? 30.091 -11.812 -25.028 1 92.75 30 VAL B C 1
ATOM 6844 O O . VAL B 1 30 ? 30.661 -12.102 -23.974 1 92.75 30 VAL B O 1
ATOM 6847 N N . VAL B 1 31 ? 29.333 -12.656 -25.689 1 95.7 31 VAL B N 1
ATOM 6848 C CA . VAL B 1 31 ? 29.032 -13.978 -25.149 1 95.7 31 VAL B CA 1
ATOM 6849 C C . VAL B 1 31 ? 30.317 -14.795 -25.036 1 95.7 31 VAL B C 1
ATOM 6851 O O . VAL B 1 31 ? 30.579 -15.41 -24 1 95.7 31 VAL B O 1
ATOM 6854 N N . PHE B 1 32 ? 31.037 -14.771 -26.133 1 96 32 PHE B N 1
ATOM 6855 C CA . PHE B 1 32 ? 32.264 -15.559 -26.146 1 96 32 PHE B CA 1
ATOM 6856 C C . PHE B 1 32 ? 33.236 -15.065 -25.082 1 96 32 PHE B C 1
ATOM 6858 O O . PHE B 1 32 ? 33.821 -15.865 -24.348 1 96 32 PHE B O 1
ATOM 6865 N N . ASN B 1 33 ? 33.425 -13.801 -24.977 1 94.38 33 ASN B N 1
ATOM 6866 C CA . ASN B 1 33 ? 34.307 -13.211 -23.975 1 94.38 33 ASN B CA 1
ATOM 6867 C C . ASN B 1 33 ? 33.86 -13.563 -22.558 1 94.38 33 ASN B C 1
ATOM 6869 O O . ASN B 1 33 ? 34.693 -13.805 -21.683 1 94.38 33 ASN B O 1
ATOM 6873 N N . ASN B 1 34 ? 32.584 -13.502 -22.318 1 95.36 34 ASN B N 1
ATOM 6874 C CA . ASN B 1 34 ? 32.052 -13.793 -20.991 1 95.36 34 ASN B CA 1
ATOM 6875 C C . ASN B 1 34 ? 32.354 -15.229 -20.569 1 95.36 34 ASN B C 1
ATOM 6877 O O . ASN B 1 34 ? 32.589 -15.497 -19.389 1 95.36 34 ASN B O 1
ATOM 6881 N N . ILE B 1 35 ? 32.305 -16.154 -21.549 1 96.46 35 ILE B N 1
ATOM 6882 C CA . ILE B 1 35 ? 32.595 -17.55 -21.241 1 96.46 35 ILE B CA 1
ATOM 6883 C C . ILE B 1 35 ? 34.079 -17.711 -20.919 1 96.46 35 ILE B C 1
ATOM 6885 O O . ILE B 1 35 ? 34.44 -18.357 -19.933 1 96.46 35 ILE B O 1
ATOM 6889 N N . VAL B 1 36 ? 34.884 -17.037 -21.68 1 95.34 36 VAL B N 1
ATOM 6890 C CA . VAL B 1 36 ? 36.33 -17.167 -21.533 1 95.34 36 VAL B CA 1
ATOM 6891 C C . VAL B 1 36 ? 36.785 -16.468 -20.254 1 95.34 36 VAL B C 1
ATOM 6893 O O . VAL B 1 36 ? 37.498 -17.057 -19.437 1 95.34 36 VAL B O 1
ATOM 6896 N N . VAL B 1 37 ? 36.328 -15.282 -20.088 1 93 37 VAL B N 1
ATOM 6897 C CA . VAL B 1 37 ? 36.746 -14.477 -18.946 1 93 37 VAL B CA 1
ATOM 6898 C C . VAL B 1 37 ? 36.133 -15.039 -17.665 1 93 37 VAL B C 1
ATOM 6900 O O . VAL B 1 37 ? 36.717 -14.92 -16.585 1 93 37 VAL B O 1
ATOM 6903 N N . GLY B 1 38 ? 34.93 -15.611 -17.819 1 92.31 38 GLY B N 1
ATOM 6904 C CA . GLY B 1 38 ? 34.28 -16.207 -16.663 1 92.31 38 GLY B CA 1
ATOM 6905 C C . GLY B 1 38 ? 35.036 -17.395 -16.099 1 92.31 38 GLY B C 1
ATOM 6906 O O . GLY B 1 38 ? 34.782 -17.82 -14.97 1 92.31 38 GLY B O 1
ATOM 6907 N N . GLY B 1 39 ? 35.981 -17.953 -16.909 1 92.48 39 GLY B N 1
ATOM 6908 C CA . GLY B 1 39 ? 36.853 -19.007 -16.417 1 92.48 39 GLY B CA 1
ATOM 6909 C C . GLY B 1 39 ? 36.289 -20.399 -16.636 1 92.48 39 GLY B C 1
ATOM 6910 O O . GLY B 1 39 ? 36.596 -21.324 -15.881 1 92.48 39 GLY B O 1
ATOM 6911 N N . PHE B 1 40 ? 35.438 -20.576 -17.602 1 95.36 40 PHE B N 1
ATOM 6912 C CA . PHE B 1 40 ? 34.886 -21.896 -17.883 1 95.36 40 PHE B CA 1
ATOM 6913 C C . PHE B 1 40 ? 35.999 -22.914 -18.096 1 95.36 40 PHE B C 1
ATOM 6915 O O . PHE B 1 40 ? 36.941 -22.664 -18.851 1 95.36 40 PHE B O 1
ATOM 6922 N N . GLU B 1 41 ? 35.819 -24.017 -17.435 1 94.07 41 GLU B N 1
ATOM 6923 C CA . GLU B 1 41 ? 36.914 -24.982 -17.402 1 94.07 41 GLU B CA 1
ATOM 6924 C C . GLU B 1 41 ? 36.737 -26.054 -18.473 1 94.07 41 GLU B C 1
ATOM 6926 O O . GLU B 1 41 ? 37.645 -26.851 -18.717 1 94.07 41 GLU B O 1
ATOM 6931 N N . GLY B 1 42 ? 35.629 -26.101 -19.115 1 94.34 42 GLY B N 1
ATOM 6932 C CA . GLY B 1 42 ? 35.398 -27.075 -20.17 1 94.34 42 GLY B CA 1
ATOM 6933 C C . GLY B 1 42 ? 35.875 -26.605 -21.531 1 94.34 42 GLY B C 1
ATOM 6934 O O . GLY B 1 42 ? 36.498 -25.547 -21.646 1 94.34 42 GLY B O 1
ATOM 6935 N N . ASP B 1 43 ? 35.641 -27.393 -22.562 1 95.99 43 ASP B N 1
ATOM 6936 C CA . ASP B 1 43 ? 36.018 -27.052 -23.93 1 95.99 43 ASP B CA 1
ATOM 6937 C C . ASP B 1 43 ? 35.139 -25.93 -24.478 1 95.99 43 ASP B C 1
ATOM 6939 O O . ASP B 1 43 ? 33.929 -25.913 -24.247 1 95.99 43 ASP B O 1
ATOM 6943 N N . ILE B 1 44 ? 35.857 -24.968 -25.093 1 97.14 44 ILE B N 1
ATOM 6944 C CA . ILE B 1 44 ? 35.153 -23.843 -25.7 1 97.14 44 ILE B CA 1
ATOM 6945 C C . ILE B 1 44 ? 35.434 -23.808 -27.2 1 97.14 44 ILE B C 1
ATOM 6947 O O . ILE B 1 44 ? 36.591 -23.725 -27.619 1 97.14 44 ILE B O 1
ATOM 6951 N N . TRP B 1 45 ? 34.377 -23.78 -28.002 1 97.47 45 TRP B N 1
ATOM 6952 C CA . TRP B 1 45 ? 34.555 -23.855 -29.448 1 97.47 45 TRP B CA 1
ATOM 6953 C C . TRP B 1 45 ? 33.805 -22.727 -30.148 1 97.47 45 TRP B C 1
ATOM 6955 O O . TRP B 1 45 ? 32.579 -22.773 -30.274 1 97.47 45 TRP B O 1
ATOM 6965 N N . PRO B 1 46 ? 34.457 -21.718 -30.66 1 97.62 46 PRO B N 1
ATOM 6966 C CA . PRO B 1 46 ? 33.8 -20.715 -31.502 1 97.62 46 PRO B CA 1
ATOM 6967 C C . PRO B 1 46 ? 33.515 -21.225 -32.913 1 97.62 46 PRO B C 1
ATOM 6969 O O . PRO B 1 46 ? 34.329 -21.953 -33.486 1 97.62 46 PRO B O 1
ATOM 6972 N N . VAL B 1 47 ? 32.405 -20.919 -33.394 1 97.78 47 VAL B N 1
ATOM 6973 C CA . VAL B 1 47 ? 32.019 -21.319 -34.744 1 97.78 47 VAL B CA 1
ATOM 6974 C C . VAL B 1 47 ? 31.662 -20.083 -35.566 1 97.78 47 VAL B C 1
ATOM 6976 O O . VAL B 1 47 ? 30.759 -19.326 -35.202 1 97.78 47 VAL B O 1
ATOM 6979 N N . ASN B 1 48 ? 32.273 -19.864 -36.588 1 96.41 48 ASN B N 1
ATOM 6980 C CA . ASN B 1 48 ? 32.061 -18.763 -37.522 1 96.41 48 ASN B CA 1
ATOM 6981 C C . ASN B 1 48 ? 32.794 -18.996 -38.84 1 96.41 48 ASN B C 1
ATOM 6983 O O . ASN B 1 48 ? 34.018 -19.135 -38.857 1 96.41 48 ASN B O 1
ATOM 6987 N N . PRO B 1 49 ? 32.041 -18.967 -39.896 1 93.15 49 PRO B N 1
ATOM 6988 C CA . PRO B 1 49 ? 32.683 -19.279 -41.175 1 93.15 49 PRO B CA 1
ATOM 6989 C C . PRO B 1 49 ? 33.68 -18.207 -41.611 1 93.15 49 PRO B C 1
ATOM 6991 O O . PRO B 1 49 ? 34.532 -18.463 -42.466 1 93.15 49 PRO B O 1
ATOM 6994 N N . LYS B 1 50 ? 33.714 -17.085 -41.113 1 92.82 50 LYS B N 1
ATOM 6995 C CA . LYS B 1 50 ? 34.51 -15.962 -41.599 1 92.82 50 LYS B CA 1
ATOM 6996 C C . LYS B 1 50 ? 35.788 -15.799 -40.781 1 92.82 50 LYS B C 1
ATOM 6998 O O . LYS B 1 50 ? 36.645 -14.978 -41.115 1 92.82 50 LYS B O 1
ATOM 7003 N N . HIS B 1 51 ? 35.941 -16.578 -39.765 1 92.71 51 HIS B N 1
ATOM 7004 C CA . HIS B 1 51 ? 37.087 -16.422 -38.878 1 92.71 51 HIS B CA 1
ATOM 7005 C C . HIS B 1 51 ? 37.828 -17.743 -38.697 1 92.71 51 HIS B C 1
ATOM 7007 O O . HIS B 1 51 ? 37.207 -18.808 -38.657 1 92.71 51 HIS B O 1
ATOM 7013 N N . SER B 1 52 ? 39.104 -17.708 -38.536 1 91.64 52 SER B N 1
ATOM 7014 C CA . SER B 1 52 ? 39.892 -18.897 -38.228 1 91.64 52 SER B CA 1
ATOM 7015 C C . SER B 1 52 ? 40.217 -18.975 -36.74 1 91.64 52 SER B C 1
ATOM 7017 O O . SER B 1 52 ? 40.499 -20.055 -36.217 1 91.64 52 SER B O 1
ATOM 7019 N N . GLN B 1 53 ? 40.176 -17.727 -36.155 1 93.35 53 GLN B N 1
ATOM 7020 C CA . GLN B 1 53 ? 40.413 -17.624 -34.719 1 93.35 53 GLN B CA 1
ATOM 7021 C C . GLN B 1 53 ? 39.56 -16.521 -34.099 1 93.35 53 GLN B C 1
ATOM 7023 O O . GLN B 1 53 ? 39.278 -15.51 -34.746 1 93.35 53 GLN B O 1
ATOM 7028 N N . VAL B 1 54 ? 39.161 -16.783 -32.98 1 93.97 54 VAL B N 1
ATOM 7029 C CA . VAL B 1 54 ? 38.438 -15.782 -32.202 1 93.97 54 VAL B CA 1
ATOM 7030 C C . VAL B 1 54 ? 38.995 -15.73 -30.781 1 93.97 54 VAL B C 1
ATOM 7032 O O . VAL B 1 54 ? 38.944 -16.722 -30.05 1 93.97 54 VAL B O 1
ATOM 7035 N N . VAL B 1 55 ? 39.527 -14.601 -30.327 1 89.09 55 VAL B N 1
ATOM 7036 C CA . VAL B 1 55 ? 40.07 -14.344 -28.997 1 89.09 55 VAL B CA 1
ATOM 7037 C C . VAL B 1 55 ? 41.049 -15.452 -28.615 1 89.09 55 VAL B C 1
ATOM 7039 O O . VAL B 1 55 ? 40.932 -16.051 -27.543 1 89.09 55 VAL B O 1
ATOM 7042 N N . GLY B 1 56 ? 41.883 -16.01 -29.506 1 87.27 56 GLY B N 1
ATOM 7043 C CA . GLY B 1 56 ? 42.954 -16.957 -29.24 1 87.27 56 GLY B CA 1
ATOM 7044 C C . GLY B 1 56 ? 42.511 -18.404 -29.346 1 87.27 56 GLY B C 1
ATOM 7045 O O . GLY B 1 56 ? 43.316 -19.32 -29.162 1 87.27 56 GLY B O 1
ATOM 7046 N N . HIS B 1 57 ? 41.259 -18.647 -29.671 1 93.87 57 HIS B N 1
ATOM 7047 C CA . HIS B 1 57 ? 40.75 -20.004 -29.837 1 93.87 57 HIS B CA 1
ATOM 7048 C C . HIS B 1 57 ? 40.543 -20.339 -31.31 1 93.87 57 HIS B C 1
ATOM 7050 O O . HIS B 1 57 ? 40.105 -19.488 -32.089 1 93.87 57 HIS B O 1
ATOM 7056 N N . PRO B 1 58 ? 40.851 -21.531 -31.628 1 94.44 58 PRO B N 1
ATOM 7057 C CA . PRO B 1 58 ? 40.563 -21.935 -33.006 1 94.44 58 PRO B CA 1
ATOM 7058 C C . PRO B 1 58 ? 39.073 -21.887 -33.336 1 94.44 58 PRO B C 1
ATOM 7060 O O . PRO B 1 58 ? 38.251 -22.405 -32.575 1 94.44 58 PRO B O 1
ATOM 7063 N N . CYS B 1 59 ? 38.825 -21.224 -34.39 1 96.79 59 CYS B N 1
ATOM 7064 C CA . CYS B 1 59 ? 37.443 -21.056 -34.826 1 96.79 59 CYS B CA 1
ATOM 7065 C C . CYS B 1 59 ? 37.098 -22.039 -35.938 1 96.79 59 CYS B C 1
ATOM 7067 O O . CYS B 1 59 ? 37.914 -22.288 -36.827 1 96.79 59 CYS B O 1
ATOM 7069 N N . TYR B 1 60 ? 35.938 -22.609 -35.883 1 97.09 60 TYR B N 1
ATOM 7070 C CA . TYR B 1 60 ? 35.482 -23.597 -36.854 1 97.09 60 TYR B CA 1
ATOM 7071 C C . TYR B 1 60 ? 34.45 -22.995 -37.8 1 97.09 60 TYR B C 1
ATOM 7073 O O . TYR B 1 60 ? 33.631 -22.168 -37.391 1 97.09 60 TYR B O 1
ATOM 7081 N N . GLY B 1 61 ? 34.428 -23.422 -38.976 1 94.85 61 GLY B N 1
ATOM 7082 C CA . GLY B 1 61 ? 33.551 -22.842 -39.981 1 94.85 61 GLY B CA 1
ATOM 7083 C C . GLY B 1 61 ? 32.104 -23.274 -39.831 1 94.85 61 GLY B C 1
ATOM 7084 O O . GLY B 1 61 ? 31.188 -22.518 -40.16 1 94.85 61 GLY B O 1
ATOM 7085 N N . ARG B 1 62 ? 31.953 -24.556 -39.527 1 93.45 62 ARG B N 1
ATOM 7086 C CA . ARG B 1 62 ? 30.617 -25.109 -39.331 1 93.45 62 ARG B CA 1
ATOM 7087 C C . ARG B 1 62 ? 30.586 -26.054 -38.134 1 93.45 62 ARG B C 1
ATOM 7089 O O . ARG B 1 62 ? 31.635 -26.45 -37.621 1 93.45 62 ARG B O 1
ATOM 7096 N N . VAL B 1 63 ? 29.393 -26.328 -37.709 1 96.1 63 VAL B N 1
ATOM 7097 C CA . VAL B 1 63 ? 29.18 -27.159 -36.529 1 96.1 63 VAL B CA 1
ATOM 7098 C C . VAL B 1 63 ? 29.765 -28.55 -36.764 1 96.1 63 VAL B C 1
ATOM 7100 O O . VAL B 1 63 ? 30.318 -29.161 -35.846 1 96.1 63 VAL B O 1
ATOM 7103 N N . SER B 1 64 ? 29.707 -29.062 -37.945 1 92.6 64 SER B N 1
ATOM 7104 C CA . SER B 1 64 ? 30.171 -30.405 -38.279 1 92.6 64 SER B CA 1
ATOM 7105 C C . SER B 1 64 ? 31.682 -30.525 -38.112 1 92.6 64 SER B C 1
ATOM 7107 O O . SER B 1 64 ? 32.208 -31.628 -37.953 1 92.6 64 SER B O 1
ATOM 7109 N N . ASP B 1 65 ? 32.434 -29.44 -38.122 1 94.19 65 ASP B N 1
ATOM 7110 C CA . ASP B 1 65 ? 33.892 -29.43 -38.058 1 94.19 65 ASP B CA 1
ATOM 7111 C C . ASP B 1 65 ? 34.379 -29.461 -36.611 1 94.19 65 ASP B C 1
ATOM 7113 O O . ASP B 1 65 ? 35.579 -29.578 -36.356 1 94.19 65 ASP B O 1
ATOM 7117 N N . LEU B 1 66 ? 33.539 -29.399 -35.684 1 95.98 66 LEU B N 1
ATOM 7118 C CA . LEU B 1 66 ? 33.921 -29.378 -34.277 1 95.98 66 LEU B CA 1
ATOM 7119 C C . LEU B 1 66 ? 34.621 -30.675 -33.884 1 95.98 66 LEU B C 1
ATOM 7121 O O . LEU B 1 66 ? 34.248 -31.753 -34.351 1 95.98 66 LEU B O 1
ATOM 7125 N N . PRO B 1 67 ? 35.718 -30.613 -33.05 1 93.82 67 PRO B N 1
ATOM 7126 C CA . PRO B 1 67 ? 36.501 -31.79 -32.667 1 93.82 67 PRO B CA 1
ATOM 7127 C C . PRO B 1 67 ? 35.724 -32.749 -31.768 1 93.82 67 PRO B C 1
ATOM 7129 O O . PRO B 1 67 ? 36.124 -33.903 -31.599 1 93.82 67 PRO B O 1
ATOM 7132 N N . GLY B 1 68 ? 34.516 -32.346 -31.178 1 94.72 68 GLY B N 1
ATOM 7133 C CA . GLY B 1 68 ? 33.655 -33.139 -30.314 1 94.72 68 GLY B CA 1
ATOM 7134 C C . GLY B 1 68 ? 32.211 -32.672 -30.32 1 94.72 68 GLY B C 1
ATOM 7135 O O . GLY B 1 68 ? 31.842 -31.787 -31.095 1 94.72 68 GLY B O 1
ATOM 7136 N N . ILE B 1 69 ? 31.373 -33.381 -29.455 1 95.72 69 ILE B N 1
ATOM 7137 C CA . ILE B 1 69 ? 29.966 -33.02 -29.322 1 95.72 69 ILE B CA 1
ATOM 7138 C C . ILE B 1 69 ? 29.801 -31.986 -28.211 1 95.72 69 ILE B C 1
ATOM 7140 O O . ILE B 1 69 ? 30.116 -32.257 -27.05 1 95.72 69 ILE B O 1
ATOM 7144 N N . PRO B 1 70 ? 29.345 -30.854 -28.556 1 96.52 70 PRO B N 1
ATOM 7145 C CA . PRO B 1 70 ? 29.118 -29.879 -27.487 1 96.52 70 PRO B CA 1
ATOM 7146 C C . PRO B 1 70 ? 27.931 -30.242 -26.598 1 96.52 70 PRO B C 1
ATOM 7148 O O . PRO B 1 70 ? 26.864 -30.601 -27.103 1 96.52 70 PRO B O 1
ATOM 7151 N N . ASP B 1 71 ? 28.075 -30.132 -25.273 1 95.68 71 ASP B N 1
ATOM 7152 C CA . ASP B 1 71 ? 26.969 -30.313 -24.338 1 95.68 71 ASP B CA 1
ATOM 7153 C C . ASP B 1 71 ? 25.961 -29.172 -24.452 1 95.68 71 ASP B C 1
ATOM 7155 O O . ASP B 1 71 ? 24.752 -29.392 -24.352 1 95.68 71 ASP B O 1
ATOM 7159 N N . LEU B 1 72 ? 26.513 -27.935 -24.619 1 97.66 72 LEU B N 1
ATOM 7160 C CA . LEU B 1 72 ? 25.727 -26.71 -24.713 1 97.66 72 LEU B CA 1
ATOM 7161 C C . LEU B 1 72 ? 26.157 -25.88 -25.918 1 97.66 72 LEU B C 1
ATOM 7163 O O . LEU B 1 72 ? 27.353 -25.719 -26.171 1 97.66 72 LEU B O 1
ATOM 7167 N N . ALA B 1 73 ? 25.206 -25.444 -26.667 1 98.27 73 ALA B N 1
ATOM 7168 C CA . ALA B 1 73 ? 25.485 -24.534 -27.775 1 98.27 73 ALA B CA 1
ATOM 7169 C C . ALA B 1 73 ? 24.785 -23.193 -27.573 1 98.27 73 ALA B C 1
ATOM 7171 O O . ALA B 1 73 ? 23.639 -23.146 -27.12 1 98.27 73 ALA B O 1
ATOM 7172 N N . VAL B 1 74 ? 25.478 -22.1 -27.809 1 98.32 74 VAL B N 1
ATOM 7173 C CA . VAL B 1 74 ? 24.904 -20.759 -27.781 1 98.32 74 VAL B CA 1
ATOM 7174 C C . VAL B 1 74 ? 24.84 -20.193 -29.198 1 98.32 74 VAL B C 1
ATOM 7176 O O . VAL B 1 74 ? 25.866 -20.073 -29.871 1 98.32 74 VAL B O 1
ATOM 7179 N N . ILE B 1 75 ? 23.672 -19.845 -29.624 1 98.21 75 ILE B N 1
ATOM 7180 C CA . ILE B 1 75 ? 23.473 -19.395 -30.997 1 98.21 75 ILE B CA 1
ATOM 7181 C C . ILE B 1 75 ? 23.202 -17.893 -31.014 1 98.21 75 ILE B C 1
ATOM 7183 O O . ILE B 1 75 ? 22.218 -17.427 -30.435 1 98.21 75 ILE B O 1
ATOM 7187 N N . VAL B 1 76 ? 24.005 -17.13 -31.683 1 96.58 76 VAL B N 1
ATOM 7188 C CA . VAL B 1 76 ? 23.89 -15.677 -31.753 1 96.58 76 VAL B CA 1
ATOM 7189 C C . VAL B 1 76 ? 23.969 -15.221 -33.208 1 96.58 76 VAL B C 1
ATOM 7191 O O . VAL B 1 76 ? 24.663 -14.253 -33.525 1 96.58 76 VAL B O 1
ATOM 7194 N N . THR B 1 77 ? 23.284 -15.879 -34.1 1 95.58 77 THR B N 1
ATOM 7195 C CA . THR B 1 77 ? 23.283 -15.585 -35.529 1 95.58 77 THR B CA 1
ATOM 7196 C C . THR B 1 77 ? 21.936 -15.012 -35.961 1 95.58 77 THR B C 1
ATOM 7198 O O . THR B 1 77 ? 20.971 -15.033 -35.194 1 95.58 77 THR B O 1
ATOM 7201 N N . PRO B 1 78 ? 21.86 -14.47 -37.113 1 93.48 78 PRO B N 1
ATOM 7202 C CA . PRO B 1 78 ? 20.579 -13.938 -37.585 1 93.48 78 PRO B CA 1
ATOM 7203 C C . PRO B 1 78 ? 19.47 -14.988 -37.589 1 93.48 78 PRO B C 1
ATOM 7205 O O . PRO B 1 78 ? 19.737 -16.173 -37.804 1 93.48 78 PRO B O 1
ATOM 7208 N N . PRO B 1 79 ? 18.268 -14.539 -37.481 1 94.61 79 PRO B N 1
ATOM 7209 C CA . PRO B 1 79 ? 17.134 -15.435 -37.248 1 94.61 79 PRO B CA 1
ATOM 7210 C C . PRO B 1 79 ? 16.955 -16.464 -38.362 1 94.61 79 PRO B C 1
ATOM 7212 O O . PRO B 1 79 ? 16.618 -17.62 -38.092 1 94.61 79 PRO B O 1
ATOM 7215 N N . ASN B 1 80 ? 17.291 -16.121 -39.544 1 94.93 80 ASN B N 1
ATOM 7216 C CA . ASN B 1 80 ? 17.058 -17.004 -40.682 1 94.93 80 ASN B CA 1
ATOM 7217 C C . ASN B 1 80 ? 18.005 -18.2 -40.667 1 94.93 80 ASN B C 1
ATOM 7219 O O . ASN B 1 80 ? 17.711 -19.237 -41.264 1 94.93 80 ASN B O 1
ATOM 7223 N N . THR B 1 81 ? 19.072 -18.127 -39.996 1 96.42 81 THR B N 1
ATOM 7224 C CA . THR B 1 81 ? 20.082 -19.179 -39.998 1 96.42 81 THR B CA 1
ATOM 7225 C C . THR B 1 81 ? 19.844 -20.16 -38.854 1 96.42 81 THR B C 1
ATOM 7227 O O . THR B 1 81 ? 20.393 -21.264 -38.851 1 96.42 81 THR B O 1
ATOM 7230 N N . VAL B 1 82 ? 19.045 -19.866 -37.939 1 97.56 82 VAL B N 1
ATOM 7231 C CA . VAL B 1 82 ? 18.948 -20.566 -36.663 1 97.56 82 VAL B CA 1
ATOM 7232 C C . VAL B 1 82 ? 18.41 -21.978 -36.888 1 97.56 82 VAL B C 1
ATOM 7234 O O . VAL B 1 82 ? 18.957 -22.949 -36.36 1 97.56 82 VAL B O 1
ATOM 7237 N N . PRO B 1 83 ? 17.329 -22.18 -37.688 1 97.53 83 PRO B N 1
ATOM 7238 C CA . PRO B 1 83 ? 16.836 -23.545 -37.884 1 97.53 83 PRO B CA 1
ATOM 7239 C C . PRO B 1 83 ? 17.892 -24.474 -38.477 1 97.53 83 PRO B C 1
ATOM 7241 O O . PRO B 1 83 ? 18.001 -25.633 -38.067 1 97.53 83 PRO B O 1
ATOM 7244 N N . GLY B 1 84 ? 18.658 -23.946 -39.408 1 97.17 84 GLY B N 1
ATOM 7245 C CA . GLY B 1 84 ? 19.722 -24.737 -40.004 1 97.17 84 GLY B CA 1
ATOM 7246 C C . GLY B 1 84 ? 20.807 -25.119 -39.016 1 97.17 84 GLY B C 1
ATOM 7247 O O . GLY B 1 84 ? 21.281 -26.258 -39.015 1 97.17 84 GLY B O 1
ATOM 7248 N N . ILE B 1 85 ? 21.203 -24.244 -38.219 1 97.69 85 ILE B N 1
ATOM 7249 C CA . ILE B 1 85 ? 22.237 -24.468 -37.215 1 97.69 85 ILE B CA 1
ATOM 7250 C C . ILE B 1 85 ? 21.745 -25.481 -36.184 1 97.69 85 ILE B C 1
ATOM 7252 O O . ILE B 1 85 ? 22.498 -26.363 -35.763 1 97.69 85 ILE B O 1
ATOM 7256 N N . VAL B 1 86 ? 20.463 -25.353 -35.77 1 97.78 86 VAL B N 1
ATOM 7257 C CA . VAL B 1 86 ? 19.881 -26.27 -34.795 1 97.78 86 VAL B CA 1
ATOM 7258 C C . VAL B 1 86 ? 19.876 -27.689 -35.36 1 97.78 86 VAL B C 1
ATOM 7260 O O . VAL B 1 86 ? 20.161 -28.651 -34.642 1 97.78 86 VAL B O 1
ATOM 7263 N N . ARG B 1 87 ? 19.572 -27.776 -36.612 1 96.74 87 ARG B N 1
ATOM 7264 C CA . ARG B 1 87 ? 19.588 -29.082 -37.263 1 96.74 87 ARG B CA 1
ATOM 7265 C C . ARG B 1 87 ? 20.981 -29.701 -37.216 1 96.74 87 ARG B C 1
ATOM 7267 O O . ARG B 1 87 ? 21.133 -30.876 -36.877 1 96.74 87 ARG B O 1
ATOM 7274 N N . GLU B 1 88 ? 21.957 -28.937 -37.537 1 97.09 88 GLU B N 1
ATOM 7275 C CA . GLU B 1 88 ? 23.336 -29.416 -37.531 1 97.09 88 GLU B CA 1
ATOM 7276 C C . GLU B 1 88 ? 23.761 -29.854 -36.132 1 97.09 88 GLU B C 1
ATOM 7278 O O . GLU B 1 88 ? 24.405 -30.893 -35.971 1 97.09 88 GLU B O 1
ATOM 7283 N N . LEU B 1 89 ? 23.442 -29.075 -35.172 1 97.62 89 LEU B N 1
ATOM 7284 C CA . LEU B 1 89 ? 23.781 -29.38 -33.786 1 97.62 89 LEU B CA 1
ATOM 7285 C C . LEU B 1 89 ? 23.083 -30.654 -33.323 1 97.62 89 LEU B C 1
ATOM 7287 O O . LEU B 1 89 ? 23.69 -31.49 -32.65 1 97.62 89 LEU B O 1
ATOM 7291 N N . ALA B 1 90 ? 21.786 -30.724 -33.636 1 94.32 90 ALA B N 1
ATOM 7292 C CA . ALA B 1 90 ? 21 -31.895 -33.256 1 94.32 90 ALA B CA 1
ATOM 7293 C C . ALA B 1 90 ? 21.586 -33.169 -33.86 1 94.32 90 ALA B C 1
ATOM 7295 O O . ALA B 1 90 ? 21.681 -34.196 -33.185 1 94.32 90 ALA B O 1
ATOM 7296 N N . GLU B 1 91 ? 21.952 -33.061 -35.059 1 93.46 91 GLU B N 1
ATOM 7297 C CA . GLU B 1 91 ? 22.543 -34.2 -35.756 1 93.46 91 GLU B CA 1
ATOM 7298 C C . GLU B 1 91 ? 23.876 -34.6 -35.129 1 93.46 91 GLU B C 1
ATOM 7300 O O . GLU B 1 91 ? 24.221 -35.783 -35.093 1 93.46 91 GLU B O 1
ATOM 7305 N N . LYS B 1 92 ? 24.585 -33.664 -34.683 1 94.76 92 LYS B N 1
ATOM 7306 C CA . LYS B 1 92 ? 25.872 -33.926 -34.047 1 94.76 92 LYS B CA 1
ATOM 7307 C C . LYS B 1 92 ? 25.687 -34.544 -32.664 1 94.76 92 LYS B C 1
ATOM 7309 O O . LYS B 1 92 ? 26.597 -35.189 -32.139 1 94.76 92 LYS B O 1
ATOM 7314 N N . GLY B 1 93 ? 24.485 -34.262 -32.022 1 93.36 93 GLY B N 1
ATOM 7315 C CA . GLY B 1 93 ? 24.184 -34.888 -30.745 1 93.36 93 GLY B CA 1
ATOM 7316 C C . GLY B 1 93 ? 24.123 -33.9 -29.595 1 93.36 93 GLY B C 1
ATOM 7317 O O . GLY B 1 93 ? 24.073 -34.298 -28.429 1 93.36 93 GLY B O 1
ATOM 7318 N N . THR B 1 94 ? 24.171 -32.626 -29.925 1 95.32 94 THR B N 1
ATOM 7319 C CA . THR B 1 94 ? 24.051 -31.606 -28.89 1 95.32 94 THR B CA 1
ATOM 7320 C C . THR B 1 94 ? 22.724 -31.742 -28.148 1 95.32 94 THR B C 1
ATOM 7322 O O . THR B 1 94 ? 21.688 -32.007 -28.761 1 95.32 94 THR B O 1
ATOM 7325 N N . ARG B 1 95 ? 22.699 -31.521 -26.836 1 91.72 95 ARG B N 1
ATOM 7326 C CA . ARG B 1 95 ? 21.525 -31.816 -26.022 1 91.72 95 ARG B CA 1
ATOM 7327 C C . ARG B 1 95 ? 20.738 -30.546 -25.714 1 91.72 95 ARG B C 1
ATOM 7329 O O . ARG B 1 95 ? 19.519 -30.591 -25.541 1 91.72 95 ARG B O 1
ATOM 7336 N N . VAL B 1 96 ? 21.434 -29.448 -25.546 1 95.97 96 VAL B N 1
ATOM 7337 C CA . VAL B 1 96 ? 20.75 -28.204 -25.208 1 95.97 96 VAL B CA 1
ATOM 7338 C C . VAL B 1 96 ? 21.342 -27.052 -26.017 1 95.97 96 VAL B C 1
ATOM 7340 O O . VAL B 1 96 ? 22.55 -27.014 -26.262 1 95.97 96 VAL B O 1
ATOM 7343 N N . ALA B 1 97 ? 20.506 -26.159 -26.459 1 97.63 97 ALA B N 1
ATOM 7344 C CA . ALA B 1 97 ? 20.941 -24.947 -27.148 1 97.63 97 ALA B CA 1
ATOM 7345 C C . ALA B 1 97 ? 20.282 -23.709 -26.548 1 97.63 97 ALA B C 1
ATOM 7347 O O . ALA B 1 97 ? 19.101 -23.736 -26.195 1 97.63 97 ALA B O 1
ATOM 7348 N N . VAL B 1 98 ? 21.072 -22.657 -26.339 1 97.84 98 VAL B N 1
ATOM 7349 C CA . VAL B 1 98 ? 20.571 -21.338 -25.966 1 97.84 98 VAL B CA 1
ATOM 7350 C C . VAL B 1 98 ? 20.53 -20.434 -27.196 1 97.84 98 VAL B C 1
ATOM 7352 O O . VAL B 1 98 ? 21.567 -20.154 -27.803 1 97.84 98 VAL B O 1
ATOM 7355 N N . VAL B 1 99 ? 19.372 -20 -27.561 1 97.71 99 VAL B N 1
ATOM 7356 C CA . VAL B 1 99 ? 19.217 -19.15 -28.737 1 97.71 99 VAL B CA 1
ATOM 7357 C C . VAL B 1 99 ? 18.994 -17.703 -28.303 1 97.71 99 VAL B C 1
ATOM 7359 O O . VAL B 1 99 ? 17.873 -17.315 -27.966 1 97.71 99 VAL B O 1
ATOM 7362 N N . ILE B 1 100 ? 19.962 -16.93 -28.415 1 95.66 100 ILE B N 1
ATOM 7363 C CA . ILE B 1 100 ? 19.932 -15.54 -27.971 1 95.66 100 ILE B CA 1
ATOM 7364 C C . ILE B 1 100 ? 19.235 -14.678 -29.021 1 95.66 100 ILE B C 1
ATOM 7366 O O . ILE B 1 100 ? 18.594 -13.679 -28.687 1 95.66 100 ILE B O 1
ATOM 7370 N N . THR B 1 101 ? 19.161 -15.097 -30.189 1 91.89 101 THR B N 1
ATOM 7371 C CA . THR B 1 101 ? 18.671 -14.378 -31.36 1 91.89 101 THR B CA 1
ATOM 7372 C C . THR B 1 101 ? 17.181 -14.078 -31.226 1 91.89 101 THR B C 1
ATOM 7374 O O . THR B 1 101 ? 16.403 -14.941 -30.813 1 91.89 101 THR B O 1
ATOM 7377 N N . ALA B 1 102 ? 16.866 -12.793 -31.555 1 87.33 102 ALA B N 1
ATOM 7378 C CA . ALA B 1 102 ? 15.469 -12.368 -31.575 1 87.33 102 ALA B CA 1
ATOM 7379 C C . ALA B 1 102 ? 14.886 -12.465 -32.982 1 87.33 102 ALA B C 1
ATOM 7381 O O . ALA B 1 102 ? 15.626 -12.609 -33.958 1 87.33 102 ALA B O 1
ATOM 7382 N N . GLY B 1 103 ? 13.607 -12.422 -33.097 1 85.4 103 GLY B N 1
ATOM 7383 C CA . GLY B 1 103 ? 12.974 -12.327 -34.403 1 85.4 103 GLY B CA 1
ATOM 7384 C C . GLY B 1 103 ? 12.387 -13.642 -34.879 1 85.4 103 GLY B C 1
ATOM 7385 O O . GLY B 1 103 ? 11.872 -13.73 -35.995 1 85.4 103 GLY B O 1
ATOM 7386 N N . LEU B 1 104 ? 12.563 -14.652 -34.107 1 90.78 104 LEU B N 1
ATOM 7387 C CA . LEU B 1 104 ? 11.908 -15.918 -34.417 1 90.78 104 LEU B CA 1
ATOM 7388 C C . LEU B 1 104 ? 10.487 -15.945 -33.864 1 90.78 104 LEU B C 1
ATOM 7390 O O . LEU B 1 104 ? 10.291 -16.038 -32.65 1 90.78 104 LEU B O 1
ATOM 7394 N N . ASN B 1 105 ? 9.492 -15.799 -34.725 1 83.54 105 ASN B N 1
ATOM 7395 C CA . ASN B 1 105 ? 8.118 -15.731 -34.241 1 83.54 105 ASN B CA 1
ATOM 7396 C C . ASN B 1 105 ? 7.209 -16.697 -34.996 1 83.54 105 ASN B C 1
ATOM 7398 O O . ASN B 1 105 ? 7.66 -17.4 -35.902 1 83.54 105 ASN B O 1
ATOM 7402 N N . HIS B 1 106 ? 5.961 -16.776 -34.55 1 79.5 106 HIS B N 1
ATOM 7403 C CA . HIS B 1 106 ? 4.973 -17.642 -35.184 1 79.5 106 HIS B CA 1
ATOM 7404 C C . HIS B 1 106 ? 4.613 -17.139 -36.578 1 79.5 106 HIS B C 1
ATOM 7406 O O . HIS B 1 106 ? 4.358 -17.936 -37.483 1 79.5 106 HIS B O 1
ATOM 7412 N N . GLY B 1 107 ? 4.348 -15.961 -36.684 1 76.97 107 GLY B N 1
ATOM 7413 C CA . GLY B 1 107 ? 3.925 -15.343 -37.93 1 76.97 107 GLY B CA 1
ATOM 7414 C C . GLY B 1 107 ? 4.845 -15.658 -39.095 1 76.97 107 GLY B C 1
ATOM 7415 O O . GLY B 1 107 ? 4.382 -15.882 -40.215 1 76.97 107 GLY B O 1
ATOM 7416 N N . ASN B 1 108 ? 6.444 -15.711 -38.85 1 88.43 108 ASN B N 1
ATOM 7417 C CA . ASN B 1 108 ? 7.379 -15.934 -39.948 1 88.43 108 ASN B CA 1
ATOM 7418 C C . ASN B 1 108 ? 7.758 -17.407 -40.072 1 88.43 108 ASN B C 1
ATOM 7420 O O . ASN B 1 108 ? 8.523 -17.782 -40.962 1 88.43 108 ASN B O 1
ATOM 7424 N N . GLY B 1 109 ? 7.386 -18.219 -39.12 1 91.81 109 GLY B N 1
ATOM 7425 C CA . GLY B 1 109 ? 7.534 -19.662 -39.225 1 91.81 109 GLY B CA 1
ATOM 7426 C C . GLY B 1 109 ? 8.878 -20.161 -38.729 1 91.81 109 GLY B C 1
ATOM 7427 O O . GLY B 1 109 ? 9.102 -21.37 -38.64 1 91.81 109 GLY B O 1
ATOM 7428 N N . LEU B 1 110 ? 9.826 -19.308 -38.464 1 94.55 110 LEU B N 1
ATOM 7429 C CA . LEU B 1 110 ? 11.179 -19.684 -38.07 1 94.55 110 LEU B CA 1
ATOM 7430 C C . LEU B 1 110 ? 11.174 -20.4 -36.724 1 94.55 110 LEU B C 1
ATOM 7432 O O . LEU B 1 110 ? 11.989 -21.296 -36.489 1 94.55 110 LEU B O 1
ATOM 7436 N N . ARG B 1 111 ? 10.331 -20.015 -35.888 1 95.1 111 ARG B N 1
ATOM 7437 C CA . ARG B 1 111 ? 10.217 -20.656 -34.582 1 95.1 111 ARG B CA 1
ATOM 7438 C C . ARG B 1 111 ? 9.88 -22.137 -34.727 1 95.1 111 ARG B C 1
ATOM 7440 O O . ARG B 1 111 ? 10.535 -22.99 -34.124 1 95.1 111 ARG B O 1
ATOM 7447 N N . GLN B 1 112 ? 8.856 -22.434 -35.537 1 94.58 112 GLN B N 1
ATOM 7448 C CA . GLN B 1 112 ? 8.439 -23.818 -35.734 1 94.58 112 GLN B CA 1
ATOM 7449 C C . GLN B 1 112 ? 9.527 -24.626 -36.436 1 94.58 112 GLN B C 1
ATOM 7451 O O . GLN B 1 112 ? 9.762 -25.788 -36.097 1 94.58 112 GLN B O 1
ATOM 7456 N N . ALA B 1 113 ? 10.15 -23.983 -37.363 1 96.34 113 ALA B N 1
ATOM 7457 C CA . ALA B 1 113 ? 11.237 -24.653 -38.073 1 96.34 113 ALA B CA 1
ATOM 7458 C C . ALA B 1 113 ? 12.357 -25.049 -37.114 1 96.34 113 ALA B C 1
ATOM 7460 O O . ALA B 1 113 ? 12.944 -26.125 -37.247 1 96.34 113 ALA B O 1
ATOM 7461 N N . MET B 1 114 ? 12.67 -24.203 -36.241 1 96.65 114 MET B N 1
ATOM 7462 C CA . MET B 1 114 ? 13.685 -24.462 -35.225 1 96.65 114 MET B CA 1
ATOM 7463 C C . MET B 1 114 ? 13.28 -25.635 -34.338 1 96.65 114 MET B C 1
ATOM 7465 O O . MET B 1 114 ? 14.087 -26.527 -34.072 1 96.65 114 MET B O 1
ATOM 7469 N N . LEU B 1 115 ? 12.035 -25.686 -33.922 1 94.93 115 LEU B N 1
ATOM 7470 C CA . LEU B 1 115 ? 11.543 -26.734 -33.035 1 94.93 115 LEU B CA 1
ATOM 7471 C C . LEU B 1 115 ? 11.501 -28.079 -33.752 1 94.93 115 LEU B C 1
ATOM 7473 O O . LEU B 1 115 ? 11.826 -29.113 -33.163 1 94.93 115 LEU B O 1
ATOM 7477 N N . ASP B 1 116 ? 11.121 -28.025 -34.975 1 94.12 116 ASP B N 1
ATOM 7478 C CA . ASP B 1 116 ? 11.07 -29.243 -35.778 1 94.12 116 ASP B CA 1
ATOM 7479 C C . ASP B 1 116 ? 12.463 -29.842 -35.956 1 94.12 116 ASP B C 1
ATOM 7481 O O . ASP B 1 116 ? 12.616 -31.064 -36.012 1 94.12 116 ASP B O 1
ATOM 7485 N N . ALA B 1 117 ? 13.366 -28.994 -36.051 1 95.45 117 ALA B N 1
ATOM 7486 C CA . ALA B 1 117 ? 14.748 -29.435 -36.223 1 95.45 117 ALA B CA 1
ATOM 7487 C C . ALA B 1 117 ? 15.282 -30.076 -34.946 1 95.45 117 ALA B C 1
ATOM 7489 O O . ALA B 1 117 ? 16.093 -31.004 -35.002 1 95.45 117 ALA B O 1
ATOM 7490 N N . ALA B 1 118 ? 14.851 -29.663 -33.818 1 93.14 118 ALA B N 1
ATOM 7491 C CA . ALA B 1 118 ? 15.36 -30.111 -32.524 1 93.14 118 ALA B CA 1
ATOM 7492 C C . ALA B 1 118 ? 14.662 -31.392 -32.074 1 93.14 118 ALA B C 1
ATOM 7494 O O . ALA B 1 118 ? 15.253 -32.213 -31.369 1 93.14 118 ALA B O 1
ATOM 7495 N N . LYS B 1 119 ? 13.424 -31.605 -32.456 1 88.26 119 LYS B N 1
ATOM 7496 C CA . LYS B 1 119 ? 12.495 -32.59 -31.91 1 88.26 119 LYS B CA 1
ATOM 7497 C C . LYS B 1 119 ? 13.037 -34.007 -32.075 1 88.26 119 LYS B C 1
ATOM 7499 O O . LYS B 1 119 ? 13.013 -34.801 -31.132 1 88.26 119 LYS B O 1
ATOM 7504 N N . PRO B 1 120 ? 13.658 -34.361 -33.187 1 83.14 120 PRO B N 1
ATOM 7505 C CA . PRO B 1 120 ? 14.069 -35.752 -33.394 1 83.14 120 PRO B CA 1
ATOM 7506 C C . PRO B 1 120 ? 15.138 -36.204 -32.402 1 83.14 120 PRO B C 1
ATOM 7508 O O . PRO B 1 120 ? 15.166 -37.374 -32.009 1 83.14 120 PRO B O 1
ATOM 7511 N N . SER B 1 121 ? 15.992 -35.36 -31.999 1 84.88 121 SER B N 1
ATOM 7512 C CA . SER B 1 121 ? 17.081 -35.693 -31.086 1 84.88 121 SER B CA 1
ATOM 7513 C C . SER B 1 121 ? 16.736 -35.31 -29.651 1 84.88 121 SER B C 1
ATOM 7515 O O . SER B 1 121 ? 17.569 -35.438 -28.751 1 84.88 121 SER B O 1
ATOM 7517 N N . LEU B 1 122 ? 15.61 -34.893 -29.255 1 85.87 122 LEU B N 1
ATOM 7518 C CA . LEU B 1 122 ? 15.143 -34.443 -27.948 1 85.87 122 LEU B CA 1
ATOM 7519 C C . LEU B 1 122 ? 16.059 -33.362 -27.385 1 85.87 122 LEU B C 1
ATOM 7521 O O . LEU B 1 122 ? 16.403 -33.389 -26.201 1 85.87 122 LEU B O 1
ATOM 7525 N N . MET B 1 123 ? 16.586 -32.463 -28.454 1 92.13 123 MET B N 1
ATOM 7526 C CA . MET B 1 123 ? 17.382 -31.317 -28.022 1 92.13 123 MET B CA 1
ATOM 7527 C C . MET B 1 123 ? 16.495 -30.237 -27.414 1 92.13 123 MET B C 1
ATOM 7529 O O . MET B 1 123 ? 15.44 -29.912 -27.962 1 92.13 123 MET B O 1
ATOM 7533 N N . ARG B 1 124 ? 16.901 -29.722 -26.298 1 94.4 124 ARG B N 1
ATOM 7534 C CA . ARG B 1 124 ? 16.115 -28.696 -25.621 1 94.4 124 ARG B CA 1
ATOM 7535 C C . ARG B 1 124 ? 16.57 -27.299 -26.03 1 94.4 124 ARG B C 1
ATOM 7537 O O . ARG B 1 124 ? 17.763 -27.064 -26.234 1 94.4 124 ARG B O 1
ATOM 7544 N N . ILE B 1 125 ? 15.612 -26.395 -26.145 1 96.19 125 ILE B N 1
ATOM 7545 C CA . ILE B 1 125 ? 15.909 -25.041 -26.599 1 96.19 125 ILE B CA 1
ATOM 7546 C C . ILE B 1 125 ? 15.529 -24.038 -25.512 1 96.19 125 ILE B C 1
ATOM 7548 O O . ILE B 1 125 ? 14.37 -23.975 -25.095 1 96.19 125 ILE B O 1
ATOM 7552 N N . ILE B 1 126 ? 16.472 -23.254 -25.02 1 96.1 126 ILE B N 1
ATOM 7553 C CA . ILE B 1 126 ? 16.201 -22.103 -24.166 1 96.1 126 ILE B CA 1
ATOM 7554 C C . ILE B 1 126 ? 16.138 -20.835 -25.015 1 96.1 126 ILE B C 1
ATOM 7556 O O . ILE B 1 126 ? 17.094 -20.505 -25.721 1 96.1 126 ILE B O 1
ATOM 7560 N N . GLY B 1 127 ? 15.125 -20.07 -24.917 1 93.81 127 GLY B N 1
ATOM 7561 C CA . GLY B 1 127 ? 14.866 -18.948 -25.804 1 93.81 127 GLY B CA 1
ATOM 7562 C C . GLY B 1 127 ? 13.829 -19.255 -26.868 1 93.81 127 GLY B C 1
ATOM 7563 O O . GLY B 1 127 ? 12.925 -20.063 -26.646 1 93.81 127 GLY B O 1
ATOM 7564 N N . PRO B 1 128 ? 13.974 -18.582 -27.956 1 94.6 128 PRO B N 1
ATOM 7565 C CA . PRO B 1 128 ? 14.912 -17.549 -28.402 1 94.6 128 PRO B CA 1
ATOM 7566 C C . PRO B 1 128 ? 14.687 -16.209 -27.706 1 94.6 128 PRO B C 1
ATOM 7568 O O . PRO B 1 128 ? 13.935 -16.134 -26.731 1 94.6 128 PRO B O 1
ATOM 7571 N N . ASN B 1 129 ? 15.362 -15.167 -28.143 1 90.48 129 ASN B N 1
ATOM 7572 C CA . ASN B 1 129 ? 15.223 -13.819 -27.602 1 90.48 129 ASN B CA 1
ATOM 7573 C C . ASN B 1 129 ? 15.507 -13.784 -26.103 1 90.48 129 ASN B C 1
ATOM 7575 O O . ASN B 1 129 ? 14.665 -13.344 -25.318 1 90.48 129 ASN B O 1
ATOM 7579 N N . THR B 1 130 ? 16.625 -14.266 -25.71 1 93.2 130 THR B N 1
ATOM 7580 C CA . THR B 1 130 ? 17.033 -14.363 -24.313 1 93.2 130 THR B CA 1
ATOM 7581 C C . THR B 1 130 ? 18.405 -13.727 -24.104 1 93.2 130 THR B C 1
ATOM 7583 O O . THR B 1 130 ? 19.158 -13.534 -25.061 1 93.2 130 THR B O 1
ATOM 7586 N N . VAL B 1 131 ? 18.655 -13.391 -22.877 1 93.46 131 VAL B N 1
ATOM 7587 C CA . VAL B 1 131 ? 19.976 -12.877 -22.529 1 93.46 131 VAL B CA 1
ATOM 7588 C C . VAL B 1 131 ? 20.956 -14.036 -22.364 1 93.46 131 VAL B C 1
ATOM 7590 O O . VAL B 1 131 ? 22.168 -13.857 -22.499 1 93.46 131 VAL B O 1
ATOM 7593 N N . GLY B 1 132 ? 20.455 -15.192 -22.086 1 95.09 132 GLY B N 1
ATOM 7594 C CA . GLY B 1 132 ? 21.291 -16.366 -21.895 1 95.09 132 GLY B CA 1
ATOM 7595 C C . GLY B 1 132 ? 21.146 -16.984 -20.517 1 95.09 132 GLY B C 1
ATOM 7596 O O . GLY B 1 132 ? 20.094 -16.866 -19.885 1 95.09 132 GLY B O 1
ATOM 7597 N N . LEU B 1 133 ? 22.117 -17.712 -20.086 1 96.37 133 LEU B N 1
ATOM 7598 C CA . LEU B 1 133 ? 22.079 -18.342 -18.771 1 96.37 133 LEU B CA 1
ATOM 7599 C C . LEU B 1 133 ? 23.447 -18.28 -18.098 1 96.37 133 LEU B C 1
ATOM 7601 O O . LEU B 1 133 ? 24.466 -18.107 -18.77 1 96.37 133 LEU B O 1
ATOM 7605 N N . MET B 1 134 ? 23.451 -18.293 -16.853 1 96.85 134 MET B N 1
ATOM 7606 C CA . MET B 1 134 ? 24.653 -18.302 -16.023 1 96.85 134 MET B CA 1
ATOM 7607 C C . MET B 1 134 ? 24.586 -19.414 -14.982 1 96.85 134 MET B C 1
ATOM 7609 O O . MET B 1 134 ? 23.524 -19.676 -14.414 1 96.85 134 MET B O 1
ATOM 7613 N N . ALA B 1 135 ? 25.621 -20.118 -14.847 1 95.72 135 ALA B N 1
ATOM 7614 C CA . ALA B 1 135 ? 25.816 -21.109 -13.792 1 95.72 135 ALA B CA 1
ATOM 7615 C C . ALA B 1 135 ? 27.117 -20.855 -13.035 1 95.72 135 ALA B C 1
ATOM 7617 O O . ALA B 1 135 ? 28.129 -21.512 -13.289 1 95.72 135 ALA B O 1
ATOM 7618 N N . PRO B 1 136 ? 27.053 -19.984 -12.101 1 93.97 136 PRO B N 1
ATOM 7619 C CA . PRO B 1 136 ? 28.263 -19.526 -11.414 1 93.97 136 PRO B CA 1
ATOM 7620 C C . PRO B 1 136 ? 29.065 -20.674 -10.805 1 93.97 136 PRO B C 1
ATOM 7622 O O . PRO B 1 136 ? 30.296 -20.683 -10.884 1 93.97 136 PRO B O 1
ATOM 7625 N N . PRO B 1 137 ? 28.422 -21.692 -10.214 1 89.19 137 PRO B N 1
ATOM 7626 C CA . PRO B 1 137 ? 29.218 -22.797 -9.674 1 89.19 137 PRO B CA 1
ATOM 7627 C C . PRO B 1 137 ? 30.072 -23.483 -10.737 1 89.19 137 PRO B C 1
ATOM 7629 O O . PRO B 1 137 ? 31.144 -24.01 -10.428 1 89.19 137 PRO B O 1
ATOM 7632 N N . ALA B 1 138 ? 29.646 -23.482 -11.954 1 91.66 138 ALA B N 1
ATOM 7633 C CA . ALA B 1 138 ? 30.381 -24.075 -13.067 1 91.66 138 ALA B CA 1
ATOM 7634 C C . ALA B 1 138 ? 31.234 -23.03 -13.78 1 91.66 138 ALA B C 1
ATOM 7636 O O . ALA B 1 138 ? 31.786 -23.295 -14.851 1 91.66 138 ALA B O 1
ATOM 7637 N N . LYS B 1 139 ? 31.275 -21.763 -13.255 1 95.33 139 LYS B N 1
ATOM 7638 C CA . LYS B 1 139 ? 31.99 -20.631 -13.837 1 95.33 139 LYS B CA 1
ATOM 7639 C C . LYS B 1 139 ? 31.555 -20.389 -15.28 1 95.33 139 LYS B C 1
ATOM 7641 O O . LYS B 1 139 ? 32.385 -20.098 -16.143 1 95.33 139 LYS B O 1
ATOM 7646 N N . LEU B 1 140 ? 30.346 -20.651 -15.561 1 96.35 140 LEU B N 1
ATOM 7647 C CA . LEU B 1 140 ? 29.794 -20.486 -16.901 1 96.35 140 LEU B CA 1
ATOM 7648 C C . LEU B 1 140 ? 28.949 -19.22 -16.989 1 96.35 140 LEU B C 1
ATOM 7650 O O . LEU B 1 140 ? 27.99 -19.053 -16.232 1 96.35 140 LEU B O 1
ATOM 7654 N N . ASN B 1 141 ? 29.296 -18.305 -17.824 1 96.96 141 ASN B N 1
ATOM 7655 C CA . ASN B 1 141 ? 28.493 -17.147 -18.203 1 96.96 141 ASN B CA 1
ATOM 7656 C C . ASN B 1 141 ? 28.19 -17.14 -19.698 1 96.96 141 ASN B C 1
ATOM 7658 O O . ASN B 1 141 ? 28.842 -16.428 -20.464 1 96.96 141 ASN B O 1
ATOM 7662 N N . ALA B 1 142 ? 27.196 -17.9 -20.083 1 96.82 142 ALA B N 1
ATOM 7663 C CA . ALA B 1 142 ? 26.78 -18 -21.479 1 96.82 142 ALA B CA 1
ATOM 7664 C C . ALA B 1 142 ? 25.705 -16.967 -21.807 1 96.82 142 ALA B C 1
ATOM 7666 O O . ALA B 1 142 ? 24.6 -17.322 -22.223 1 96.82 142 ALA B O 1
ATOM 7667 N N . SER B 1 143 ? 25.975 -15.706 -21.492 1 95.48 143 SER B N 1
ATOM 7668 C CA . SER B 1 143 ? 25.035 -14.605 -21.681 1 95.48 143 SER B CA 1
ATOM 7669 C C . SER B 1 143 ? 25.74 -13.36 -22.207 1 95.48 143 SER B C 1
ATOM 7671 O O . SER B 1 143 ? 26.97 -13.326 -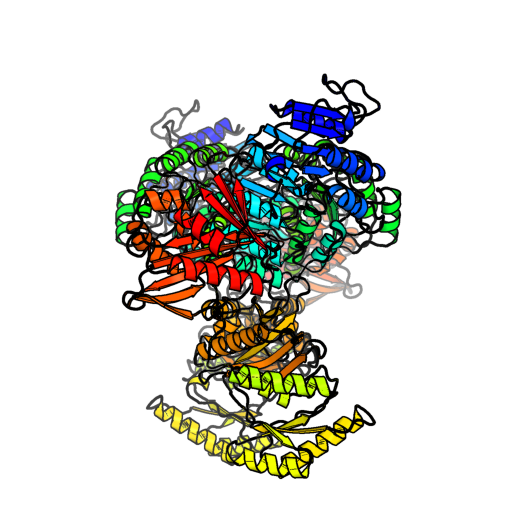22.293 1 95.48 143 SER B O 1
ATOM 7673 N N . PHE B 1 144 ? 25.041 -12.435 -22.635 1 93.36 144 PHE B N 1
ATOM 7674 C CA . PHE B 1 144 ? 25.64 -11.161 -23.012 1 93.36 144 PHE B CA 1
ATOM 7675 C C . PHE B 1 144 ? 25.388 -10.106 -21.941 1 93.36 144 PHE B C 1
ATOM 7677 O O . PHE B 1 144 ? 25.23 -8.924 -22.252 1 93.36 144 PHE B O 1
ATOM 7684 N N . ALA B 1 145 ? 25.206 -10.583 -20.682 1 91.77 145 ALA B N 1
ATOM 7685 C CA . ALA B 1 145 ? 25.111 -9.672 -19.544 1 91.77 145 ALA B CA 1
ATOM 7686 C C . ALA B 1 145 ? 26.371 -8.822 -19.415 1 91.77 145 ALA B C 1
ATOM 7688 O O . ALA B 1 145 ? 27.445 -9.219 -19.872 1 91.77 145 ALA B O 1
ATOM 7689 N N . HIS B 1 146 ? 26.28 -7.732 -18.805 1 89.12 146 HIS B N 1
ATOM 7690 C CA . HIS B 1 146 ? 27.362 -6.757 -18.728 1 89.12 146 HIS B CA 1
ATOM 7691 C C . HIS B 1 146 ? 28.373 -7.14 -17.653 1 89.12 146 HIS B C 1
ATOM 7693 O O . HIS B 1 146 ? 29.478 -6.595 -17.611 1 89.12 146 HIS B O 1
ATOM 7699 N N . MET B 1 147 ? 27.911 -8.122 -16.817 1 90.61 147 MET B N 1
ATOM 7700 C CA . MET B 1 147 ? 28.83 -8.582 -15.78 1 90.61 147 MET B CA 1
ATOM 7701 C C . MET B 1 147 ? 28.498 -10.007 -15.351 1 90.61 147 MET B C 1
ATOM 7703 O O . MET B 1 147 ? 27.407 -10.506 -15.632 1 90.61 147 MET B O 1
ATOM 7707 N N . ALA B 1 148 ? 29.458 -10.616 -14.637 1 92.89 148 ALA B N 1
ATOM 7708 C CA . ALA B 1 148 ? 29.255 -11.962 -14.109 1 92.89 148 ALA B CA 1
ATOM 7709 C C . ALA B 1 148 ? 28.489 -11.924 -12.789 1 92.89 148 ALA B C 1
ATOM 7711 O O . ALA B 1 148 ? 28.513 -10.915 -12.079 1 92.89 148 ALA B O 1
ATOM 7712 N N . ALA B 1 149 ? 27.8 -12.946 -12.523 1 93.04 149 ALA B N 1
ATOM 7713 C CA . ALA B 1 149 ? 27.091 -13.074 -11.252 1 93.04 149 ALA B CA 1
ATOM 7714 C C . ALA B 1 149 ? 27.96 -13.767 -10.207 1 93.04 149 ALA B C 1
ATOM 7716 O O . ALA B 1 149 ? 28.716 -14.687 -10.529 1 93.04 149 ALA B O 1
ATOM 7717 N N . ARG B 1 150 ? 27.832 -13.355 -8.996 1 90.67 150 ARG B N 1
ATOM 7718 C CA . ARG B 1 150 ? 28.523 -14.016 -7.894 1 90.67 150 ARG B CA 1
ATOM 7719 C C . ARG B 1 150 ? 27.869 -15.353 -7.561 1 90.67 150 ARG B C 1
ATOM 7721 O O . ARG B 1 150 ? 26.643 -15.477 -7.602 1 90.67 150 ARG B O 1
ATOM 7728 N N . PRO B 1 151 ? 28.717 -16.334 -7.218 1 92.17 151 PRO B N 1
ATOM 7729 C CA . PRO B 1 151 ? 28.119 -17.608 -6.811 1 92.17 151 PRO B CA 1
ATOM 7730 C C . PRO B 1 151 ? 27.362 -17.509 -5.489 1 92.17 151 PRO B C 1
ATOM 7732 O O . PRO B 1 151 ? 27.785 -16.784 -4.585 1 92.17 151 PRO B O 1
ATOM 7735 N N . GLY B 1 152 ? 26.269 -18.159 -5.416 1 89.69 152 GLY B N 1
ATOM 7736 C CA . GLY B 1 152 ? 25.441 -18.194 -4.221 1 89.69 152 GLY B CA 1
ATOM 7737 C C . GLY B 1 152 ? 24.353 -19.248 -4.279 1 89.69 152 GLY B C 1
ATOM 7738 O O . GLY B 1 152 ? 24.493 -20.255 -4.977 1 89.69 152 GLY B O 1
ATOM 7739 N N . ASN B 1 153 ? 23.273 -19.112 -3.515 1 87.93 153 ASN B N 1
ATOM 7740 C CA . ASN B 1 153 ? 22.306 -20.193 -3.358 1 87.93 153 ASN B CA 1
ATOM 7741 C C . ASN B 1 153 ? 20.913 -19.769 -3.814 1 87.93 153 ASN B C 1
ATOM 7743 O O . ASN B 1 153 ? 19.928 -20.457 -3.538 1 87.93 153 ASN B O 1
ATOM 7747 N N . ILE B 1 154 ? 20.823 -18.7 -4.499 1 91.23 154 ILE B N 1
ATOM 7748 C CA . ILE B 1 154 ? 19.539 -18.247 -5.023 1 91.23 154 ILE B CA 1
ATOM 7749 C C . ILE B 1 154 ? 19.484 -18.486 -6.53 1 91.23 154 ILE B C 1
ATOM 7751 O O . ILE B 1 154 ? 20.435 -18.173 -7.25 1 91.23 154 ILE B O 1
ATOM 7755 N N . ALA B 1 155 ? 18.451 -19.046 -7.008 1 95.68 155 ALA B N 1
ATOM 7756 C CA . ALA B 1 155 ? 18.252 -19.199 -8.447 1 95.68 155 ALA B CA 1
ATOM 7757 C C . ALA B 1 155 ? 17.31 -18.128 -8.988 1 95.68 155 ALA B C 1
ATOM 7759 O O . ALA B 1 155 ? 16.327 -17.77 -8.336 1 95.68 155 ALA B O 1
ATOM 7760 N N . LEU B 1 156 ? 17.618 -17.621 -10.137 1 96 156 LEU B N 1
ATOM 7761 C CA . LEU B 1 156 ? 16.796 -16.597 -10.772 1 96 156 LEU B CA 1
ATOM 7762 C C . LEU B 1 156 ? 16.256 -17.086 -12.112 1 96 156 LEU B C 1
ATOM 7764 O O . LEU B 1 156 ? 17.028 -17.473 -12.993 1 96 156 LEU B O 1
ATOM 7768 N N . ILE B 1 157 ? 14.978 -17.146 -12.242 1 96.89 157 ILE B N 1
ATOM 7769 C CA . ILE B 1 157 ? 14.295 -17.4 -13.505 1 96.89 157 ILE B CA 1
ATOM 7770 C C . ILE B 1 157 ? 13.58 -16.133 -13.97 1 96.89 157 ILE B C 1
ATOM 7772 O O . ILE B 1 157 ? 12.719 -15.604 -13.262 1 96.89 157 ILE B O 1
ATOM 7776 N N . SER B 1 158 ? 13.894 -15.7 -15.14 1 95.97 158 SER B N 1
ATOM 7777 C CA . SER B 1 158 ? 13.294 -14.438 -15.562 1 95.97 158 SER B CA 1
ATOM 7778 C C . SER B 1 158 ? 12.819 -14.509 -17.009 1 95.97 158 SER B C 1
ATOM 7780 O O . SER B 1 158 ? 13.533 -15.013 -17.879 1 95.97 158 SER B O 1
ATOM 7782 N N . GLN B 1 159 ? 11.695 -14.021 -17.274 1 93.47 159 GLN B N 1
ATOM 7783 C CA . GLN B 1 159 ? 11.179 -13.912 -18.634 1 93.47 159 GLN B CA 1
ATOM 7784 C C . GLN B 1 159 ? 11.627 -12.608 -19.289 1 93.47 159 GLN B C 1
ATOM 7786 O O . GLN B 1 159 ? 11.421 -12.407 -20.488 1 93.47 159 GLN B O 1
ATOM 7791 N N . SER B 1 160 ? 12.3 -11.768 -18.519 1 91.09 160 SER B N 1
ATOM 7792 C CA . SER B 1 160 ? 12.828 -10.507 -19.029 1 91.09 160 SER B CA 1
ATOM 7793 C C . SER B 1 160 ? 14.34 -10.427 -18.848 1 91.09 160 SER B C 1
ATOM 7795 O O . SER B 1 160 ? 14.836 -10.431 -17.719 1 91.09 160 SER B O 1
ATOM 7797 N N . GLY B 1 161 ? 14.992 -10.278 -19.962 1 91.8 161 GLY B N 1
ATOM 7798 C CA . GLY B 1 161 ? 16.439 -10.137 -19.903 1 91.8 161 GLY B CA 1
ATOM 7799 C C . GLY B 1 161 ? 16.887 -8.894 -19.158 1 91.8 161 GLY B C 1
ATOM 7800 O O . GLY B 1 161 ? 17.861 -8.934 -18.403 1 91.8 161 GLY B O 1
ATOM 7801 N N . ALA B 1 162 ? 16.163 -7.819 -19.325 1 90.45 162 ALA B N 1
ATOM 7802 C CA . ALA B 1 162 ? 16.49 -6.549 -18.681 1 90.45 162 ALA B CA 1
ATOM 7803 C C . ALA B 1 162 ? 16.389 -6.661 -17.163 1 90.45 162 ALA B C 1
ATOM 7805 O O . ALA B 1 162 ? 17.218 -6.107 -16.437 1 90.45 162 ALA B O 1
ATOM 7806 N N . ILE B 1 163 ? 15.424 -7.332 -16.667 1 92.06 163 ILE B N 1
ATOM 7807 C CA . ILE B 1 163 ? 15.25 -7.513 -15.231 1 92.06 163 ILE B CA 1
ATOM 7808 C C . ILE B 1 163 ? 16.355 -8.416 -14.686 1 92.06 163 ILE B C 1
ATOM 7810 O O . ILE B 1 163 ? 16.903 -8.158 -13.612 1 92.06 163 ILE B O 1
ATOM 7814 N N . ALA B 1 164 ? 16.677 -9.417 -15.413 1 93.51 164 ALA B N 1
ATOM 7815 C CA . ALA B 1 164 ? 17.735 -10.326 -14.983 1 93.51 164 ALA B CA 1
ATOM 7816 C C . ALA B 1 164 ? 19.055 -9.583 -14.797 1 93.51 164 ALA B C 1
ATOM 7818 O O . ALA B 1 164 ? 19.714 -9.724 -13.764 1 93.51 164 ALA B O 1
ATOM 7819 N N . THR B 1 165 ? 19.427 -8.796 -15.776 1 92.75 165 THR B N 1
ATOM 7820 C CA . THR B 1 165 ? 20.703 -8.092 -15.717 1 92.75 165 THR B CA 1
ATOM 7821 C C . THR B 1 165 ? 20.687 -7.036 -14.616 1 92.75 165 THR B C 1
ATOM 7823 O O . THR B 1 165 ? 21.711 -6.781 -13.978 1 92.75 165 THR B O 1
ATOM 7826 N N . SER B 1 166 ? 19.542 -6.458 -14.43 1 92.44 166 SER B N 1
ATOM 7827 C CA . SER B 1 166 ? 19.416 -5.47 -13.364 1 92.44 166 SER B CA 1
ATOM 7828 C C . SER B 1 166 ? 19.611 -6.108 -11.993 1 92.44 166 SER B C 1
ATOM 7830 O O . SER B 1 166 ? 20.242 -5.52 -11.112 1 92.44 166 SER B O 1
ATOM 7832 N N . LEU B 1 167 ? 19.067 -7.244 -11.814 1 91.52 167 LEU B N 1
ATOM 7833 C CA . LEU B 1 167 ? 19.188 -7.941 -10.539 1 91.52 167 LEU B CA 1
ATOM 7834 C C . LEU B 1 167 ? 20.625 -8.397 -10.303 1 91.52 167 LEU B C 1
ATOM 7836 O O . LEU B 1 167 ? 21.112 -8.365 -9.171 1 91.52 167 LEU B O 1
ATOM 7840 N N . ILE B 1 168 ? 21.283 -8.784 -11.384 1 92.07 168 ILE B N 1
ATOM 7841 C CA . ILE B 1 168 ? 22.689 -9.163 -11.286 1 92.07 168 ILE B CA 1
ATOM 7842 C C . ILE B 1 168 ? 23.518 -7.96 -10.846 1 92.07 168 ILE B C 1
ATOM 7844 O O . ILE B 1 168 ? 24.382 -8.079 -9.974 1 92.07 168 ILE B O 1
ATOM 7848 N N . ASP B 1 169 ? 23.2 -6.866 -11.446 1 90.99 169 ASP B N 1
ATOM 7849 C CA . ASP B 1 169 ? 23.905 -5.626 -11.14 1 90.99 169 ASP B CA 1
ATOM 7850 C C . ASP B 1 169 ? 23.685 -5.213 -9.686 1 90.99 169 ASP B C 1
ATOM 7852 O O . ASP B 1 169 ? 24.629 -4.825 -8.995 1 90.99 169 ASP B O 1
ATOM 7856 N N . TRP B 1 170 ? 22.536 -5.295 -9.228 1 86.42 170 TRP B N 1
ATOM 7857 C CA . TRP B 1 170 ? 22.19 -4.967 -7.848 1 86.42 170 TRP B CA 1
ATOM 7858 C C . TRP B 1 170 ? 22.872 -5.922 -6.874 1 86.42 170 TRP B C 1
ATOM 7860 O O . TRP B 1 170 ? 23.391 -5.496 -5.839 1 86.42 170 TRP B O 1
ATOM 7870 N N . ALA B 1 171 ? 22.877 -7.182 -7.149 1 85.77 171 ALA B N 1
ATOM 7871 C CA . ALA B 1 171 ? 23.41 -8.229 -6.281 1 85.77 171 ALA B CA 1
ATOM 7872 C C . ALA B 1 171 ? 24.91 -8.048 -6.062 1 85.77 171 ALA B C 1
ATOM 7874 O O . ALA B 1 171 ? 25.434 -8.393 -5.001 1 85.77 171 ALA B O 1
ATOM 7875 N N . ALA B 1 172 ? 25.546 -7.524 -7.06 1 85.4 172 ALA B N 1
ATOM 7876 C CA . ALA B 1 172 ? 26.992 -7.339 -6.982 1 85.4 172 ALA B CA 1
ATOM 7877 C C . ALA B 1 172 ? 27.368 -6.456 -5.795 1 85.4 172 ALA B C 1
ATOM 7879 O O . ALA B 1 172 ? 28.375 -6.699 -5.126 1 85.4 172 ALA B O 1
ATOM 7880 N N . ASP B 1 173 ? 26.573 -5.549 -5.446 1 78.81 173 ASP B N 1
ATOM 7881 C CA . ASP B 1 173 ? 26.89 -4.601 -4.383 1 78.81 173 ASP B CA 1
ATOM 7882 C C . ASP B 1 173 ? 26.171 -4.968 -3.086 1 78.81 173 ASP B C 1
ATOM 7884 O O . ASP B 1 173 ? 26.367 -4.319 -2.057 1 78.81 173 ASP B O 1
ATOM 7888 N N . ASN B 1 174 ? 25.383 -5.939 -3.08 1 75.02 174 ASN B N 1
ATOM 7889 C CA . ASN B 1 174 ? 24.625 -6.284 -1.882 1 75.02 174 ASN B CA 1
ATOM 7890 C C . ASN B 1 174 ? 24.984 -7.677 -1.372 1 75.02 174 ASN B C 1
ATOM 7892 O O . ASN B 1 174 ? 24.261 -8.249 -0.555 1 75.02 174 ASN B O 1
ATOM 7896 N N . ASP B 1 175 ? 25.952 -8.277 -1.9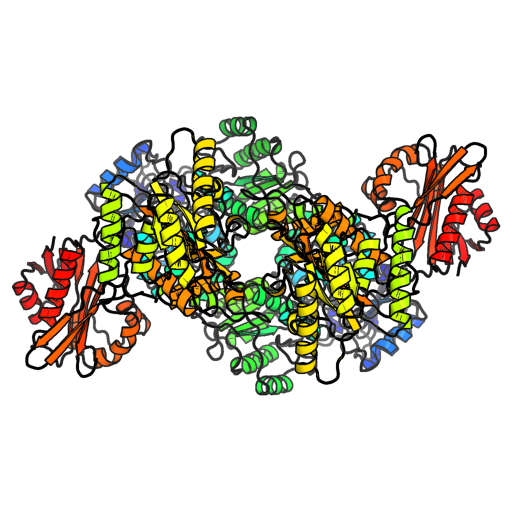44 1 76.54 175 ASP B N 1
ATOM 7897 C CA . ASP B 1 175 ? 26.541 -9.541 -1.511 1 76.54 175 ASP B CA 1
ATOM 7898 C C . ASP B 1 175 ? 25.532 -10.683 -1.621 1 76.54 175 ASP B C 1
ATOM 7900 O O . ASP B 1 175 ? 25.383 -11.477 -0.69 1 76.54 175 ASP B O 1
ATOM 7904 N N . VAL B 1 176 ? 24.809 -10.636 -2.67 1 79.84 176 VAL B N 1
ATOM 7905 C CA . VAL B 1 176 ? 23.88 -11.717 -2.985 1 79.84 176 VAL B CA 1
ATOM 7906 C C . VAL B 1 176 ? 24.432 -12.552 -4.139 1 79.84 176 VAL B C 1
ATOM 7908 O O . VAL B 1 176 ? 24.912 -12.005 -5.135 1 79.84 176 VAL B O 1
ATOM 7911 N N . GLY B 1 177 ? 24.479 -13.795 -3.944 1 87.65 177 GLY B N 1
ATOM 7912 C CA . GLY B 1 177 ? 24.984 -14.698 -4.966 1 87.65 177 GLY B CA 1
ATOM 7913 C C . GLY B 1 177 ? 23.908 -15.584 -5.564 1 87.65 177 GLY B C 1
ATOM 7914 O O . GLY B 1 177 ? 22.834 -15.744 -4.981 1 87.65 177 GLY B O 1
ATOM 7915 N N . PHE B 1 178 ? 24.233 -16.19 -6.744 1 93.19 178 PHE B N 1
ATOM 7916 C CA . PHE B 1 178 ? 23.253 -16.973 -7.486 1 93.19 178 PHE B CA 1
ATOM 7917 C C . PHE B 1 178 ? 23.772 -18.382 -7.748 1 93.19 178 PHE B C 1
ATOM 7919 O O . PHE B 1 178 ? 24.968 -18.576 -7.977 1 93.19 178 PHE B O 1
ATOM 7926 N N . SER B 1 179 ? 22.901 -19.313 -7.6 1 93.57 179 SER B N 1
ATOM 7927 C CA . SER B 1 179 ? 23.225 -20.673 -8.019 1 93.57 179 SER B CA 1
ATOM 7928 C C . SER B 1 179 ? 23.079 -20.835 -9.529 1 93.57 179 SER B C 1
ATOM 7930 O O . SER B 1 179 ? 23.905 -21.486 -10.172 1 93.57 179 SER B O 1
ATOM 7932 N N . ARG B 1 180 ? 21.968 -20.244 -10.034 1 95.46 180 ARG B N 1
ATOM 7933 C CA . ARG B 1 180 ? 21.662 -20.261 -11.461 1 95.46 180 ARG B CA 1
ATOM 7934 C C . ARG B 1 180 ? 20.869 -19.023 -11.866 1 95.46 180 ARG B C 1
ATOM 7936 O O . ARG B 1 180 ? 20.052 -18.522 -11.09 1 95.46 180 ARG B O 1
ATOM 7943 N N . ILE B 1 181 ? 21.149 -18.583 -13.029 1 96.51 181 ILE B N 1
ATOM 7944 C CA . ILE B 1 181 ? 20.348 -17.534 -13.651 1 96.51 181 ILE B CA 1
ATOM 7945 C C . ILE B 1 181 ? 19.905 -17.98 -15.043 1 96.51 181 ILE B C 1
ATOM 7947 O O . ILE B 1 181 ? 20.74 -18.258 -15.907 1 96.51 181 ILE B O 1
ATOM 7951 N N . ILE B 1 182 ? 18.65 -18.022 -15.248 1 97.11 182 ILE B N 1
ATOM 7952 C CA . ILE B 1 182 ? 18.133 -18.477 -16.534 1 97.11 182 ILE B CA 1
ATOM 7953 C C . ILE B 1 182 ? 17.173 -17.435 -17.102 1 97.11 182 ILE B C 1
ATOM 7955 O O . ILE B 1 182 ? 16.106 -17.19 -16.534 1 97.11 182 ILE B O 1
ATOM 7959 N N . SER B 1 183 ? 17.541 -16.854 -18.141 1 96.12 183 SER B N 1
ATOM 7960 C CA . SER B 1 183 ? 16.635 -16.02 -18.924 1 96.12 183 SER B CA 1
ATOM 7961 C C . SER B 1 183 ? 15.867 -16.849 -19.948 1 96.12 183 SER B C 1
ATOM 7963 O O . SER B 1 183 ? 16.466 -17.442 -20.849 1 96.12 183 SER B O 1
ATOM 7965 N N . LEU B 1 184 ? 14.599 -16.805 -19.903 1 94.92 184 LEU B N 1
ATOM 7966 C CA . LEU B 1 184 ? 13.798 -17.76 -20.661 1 94.92 184 LEU B CA 1
ATOM 7967 C C . LEU B 1 184 ? 13.446 -17.204 -22.036 1 94.92 184 LEU B C 1
ATOM 7969 O O . LEU B 1 184 ? 13.136 -17.963 -22.957 1 94.92 184 LEU B O 1
ATOM 7973 N N . GLY B 1 185 ? 13.395 -15.902 -22.156 1 90.91 185 GLY B N 1
ATOM 7974 C CA . GLY B 1 185 ? 12.996 -15.312 -23.423 1 90.91 185 GLY B CA 1
ATOM 7975 C C . GLY B 1 185 ? 11.586 -15.687 -23.839 1 90.91 185 GLY B C 1
ATOM 7976 O O . GLY B 1 185 ? 10.646 -15.557 -23.051 1 90.91 185 GLY B O 1
ATOM 7977 N N . ASP B 1 186 ? 11.417 -16.27 -25.093 1 89.78 186 ASP B N 1
ATOM 7978 C CA . ASP B 1 186 ? 10.098 -16.56 -25.646 1 89.78 186 ASP B CA 1
ATOM 7979 C C . ASP B 1 186 ? 9.592 -17.921 -25.173 1 89.78 186 ASP B C 1
ATOM 7981 O O . ASP B 1 186 ? 8.434 -18.274 -25.406 1 89.78 186 ASP B O 1
ATOM 7985 N N . MET B 1 187 ? 10.368 -18.633 -24.535 1 91.91 187 MET B N 1
ATOM 7986 C CA . MET B 1 187 ? 10.004 -19.946 -24.013 1 91.91 187 MET B CA 1
ATOM 7987 C C . MET B 1 187 ? 9.419 -20.826 -25.113 1 91.91 187 MET B C 1
ATOM 7989 O O . MET B 1 187 ? 8.333 -21.387 -24.954 1 91.91 187 MET B O 1
ATOM 7993 N N . ALA B 1 188 ? 10.165 -20.946 -26.214 1 91.11 188 ALA B N 1
ATOM 7994 C CA . ALA B 1 188 ? 9.687 -21.745 -27.339 1 91.11 188 ALA B CA 1
ATOM 7995 C C . ALA B 1 188 ? 9.614 -23.224 -26.971 1 91.11 188 ALA B C 1
ATOM 7997 O O . ALA B 1 188 ? 8.757 -23.955 -27.474 1 91.11 188 ALA B O 1
ATOM 7998 N N . ASP B 1 189 ? 10.534 -23.631 -26.088 1 92.79 189 ASP B N 1
ATOM 7999 C CA . ASP B 1 189 ? 10.567 -25.018 -25.633 1 92.79 189 ASP B CA 1
ATOM 8000 C C . ASP B 1 189 ? 10.649 -25.095 -24.11 1 92.79 189 ASP B C 1
ATOM 8002 O O . ASP B 1 189 ? 9.628 -25.237 -23.435 1 92.79 189 ASP B O 1
ATOM 8006 N N . VAL B 1 190 ? 11.824 -24.743 -23.549 1 92.83 190 VAL B N 1
ATOM 8007 C CA . VAL B 1 190 ? 11.986 -24.745 -22.098 1 92.83 190 VAL B CA 1
ATOM 8008 C C . VAL B 1 190 ? 11.191 -23.592 -21.489 1 92.83 190 VAL B C 1
ATOM 8010 O O . VAL B 1 190 ? 11.354 -22.437 -21.89 1 92.83 190 VAL B O 1
ATOM 8013 N N . ASP B 1 191 ? 10.302 -23.99 -20.622 1 92.75 191 ASP B N 1
ATOM 8014 C CA . ASP B 1 191 ? 9.5 -22.946 -19.992 1 92.75 191 ASP B CA 1
ATOM 8015 C C . ASP B 1 191 ? 9.739 -22.904 -18.485 1 92.75 191 ASP B C 1
ATOM 8017 O O . ASP B 1 191 ? 10.688 -23.51 -17.984 1 92.75 191 ASP B O 1
ATOM 8021 N N . VAL B 1 192 ? 8.997 -22.171 -17.786 1 93.78 192 VAL B N 1
ATOM 8022 C CA . VAL B 1 192 ? 9.193 -21.929 -16.36 1 93.78 192 VAL B CA 1
ATOM 8023 C C . VAL B 1 192 ? 9.012 -23.232 -15.585 1 93.78 192 VAL B C 1
ATOM 8025 O O . VAL B 1 192 ? 9.746 -23.502 -14.632 1 93.78 192 VAL B O 1
ATOM 8028 N N . GLY B 1 193 ? 7.972 -24.014 -15.984 1 91.22 193 GLY B N 1
ATOM 8029 C CA . GLY B 1 193 ? 7.739 -25.284 -15.316 1 91.22 193 GLY B CA 1
ATOM 8030 C C . GLY B 1 193 ? 8.936 -26.214 -15.366 1 91.22 193 GLY B C 1
ATOM 8031 O O . GLY B 1 193 ? 9.265 -26.866 -14.372 1 91.22 193 GLY B O 1
ATOM 8032 N N . ASP B 1 194 ? 9.638 -26.236 -16.475 1 91.25 194 ASP B N 1
ATOM 8033 C CA . ASP B 1 194 ? 10.83 -27.063 -16.636 1 91.25 194 ASP B CA 1
ATOM 8034 C C . ASP B 1 194 ? 11.94 -26.617 -15.688 1 91.25 194 ASP B C 1
ATOM 8036 O O . ASP B 1 194 ? 12.599 -27.448 -15.06 1 91.25 194 ASP B O 1
ATOM 8040 N N . CYS B 1 195 ? 12.107 -25.366 -15.662 1 94.22 195 CYS B N 1
ATOM 8041 C CA . CYS B 1 195 ? 13.17 -24.822 -14.824 1 94.22 195 CYS B CA 1
ATOM 8042 C C . CYS B 1 195 ? 12.881 -25.068 -13.348 1 94.22 195 CYS B C 1
ATOM 8044 O O . CYS B 1 195 ? 13.788 -25.389 -12.578 1 94.22 195 CYS B O 1
ATOM 8046 N N . LEU B 1 196 ? 11.667 -24.894 -12.979 1 92.91 196 LEU B N 1
ATOM 8047 C CA . LEU B 1 196 ? 11.276 -25.138 -11.595 1 92.91 196 LEU B CA 1
ATOM 8048 C C . LEU B 1 196 ? 11.533 -26.59 -11.205 1 92.91 196 LEU B C 1
ATOM 8050 O O . LEU B 1 196 ? 12.06 -26.863 -10.124 1 92.91 196 LEU B O 1
ATOM 8054 N N . ASP B 1 197 ? 11.162 -27.454 -12.102 1 86.21 197 ASP B N 1
ATOM 8055 C CA . ASP B 1 197 ? 11.394 -28.871 -11.841 1 86.21 197 ASP B CA 1
ATOM 8056 C C . ASP B 1 197 ? 12.884 -29.162 -11.676 1 86.21 197 ASP B C 1
ATOM 8058 O O . ASP B 1 197 ? 13.278 -29.929 -10.794 1 86.21 197 ASP B O 1
ATOM 8062 N N . MET B 1 198 ? 13.626 -28.588 -12.508 1 88.88 198 MET B N 1
ATOM 8063 C CA . MET B 1 198 ? 15.072 -28.788 -12.456 1 88.88 198 MET B CA 1
ATOM 8064 C C . MET B 1 198 ? 15.651 -28.231 -11.159 1 88.88 198 MET B C 1
ATOM 8066 O O . MET B 1 198 ? 16.459 -28.891 -10.502 1 88.88 198 MET B O 1
ATOM 8070 N N . LEU B 1 199 ? 15.241 -27.111 -10.767 1 91.34 199 LEU B N 1
ATOM 8071 C CA . LEU B 1 199 ? 15.801 -26.418 -9.612 1 91.34 199 LEU B CA 1
ATOM 8072 C C . LEU B 1 199 ? 15.295 -27.033 -8.312 1 91.34 199 LEU B C 1
ATOM 8074 O O . LEU B 1 199 ? 15.94 -26.909 -7.268 1 91.34 199 LEU B O 1
ATOM 8078 N N . ALA B 1 200 ? 14.072 -27.597 -8.366 1 84.09 200 ALA B N 1
ATOM 8079 C CA . ALA B 1 200 ? 13.534 -28.262 -7.183 1 84.09 200 ALA B CA 1
ATOM 8080 C C . ALA B 1 200 ? 14.5 -29.323 -6.663 1 84.09 200 ALA B C 1
ATOM 8082 O O . ALA B 1 200 ? 14.644 -29.5 -5.451 1 84.09 200 ALA B O 1
ATOM 8083 N N . GLY B 1 201 ? 15.169 -29.98 -7.618 1 74.54 201 GLY B N 1
ATOM 8084 C CA . GLY B 1 201 ? 16.079 -31.05 -7.241 1 74.54 201 GLY B CA 1
ATOM 8085 C C . GLY B 1 201 ? 17.516 -30.588 -7.095 1 74.54 201 GLY B C 1
ATOM 8086 O O . GLY B 1 201 ? 18.392 -31.373 -6.726 1 74.54 201 GLY B O 1
ATOM 8087 N N . ASP B 1 202 ? 17.762 -29.311 -7.279 1 81.67 202 ASP B N 1
ATOM 8088 C CA . ASP B 1 202 ? 19.122 -28.784 -7.227 1 81.67 202 ASP B CA 1
ATOM 8089 C C . ASP B 1 202 ? 19.539 -28.482 -5.789 1 81.67 202 ASP B C 1
ATOM 8091 O O . ASP B 1 202 ? 18.987 -27.582 -5.153 1 81.67 202 ASP B O 1
ATOM 8095 N N . PHE B 1 203 ? 20.55 -29.064 -5.25 1 78.2 203 PHE B N 1
ATOM 8096 C CA . PHE B 1 203 ? 20.97 -28.96 -3.857 1 78.2 203 PHE B CA 1
ATOM 8097 C C . PHE B 1 203 ? 21.674 -27.633 -3.602 1 78.2 203 PHE B C 1
ATOM 8099 O O . PHE B 1 203 ? 21.781 -27.191 -2.456 1 78.2 203 PHE B O 1
ATOM 8106 N N . HIS B 1 204 ? 22.154 -27 -4.682 1 84.47 204 HIS B N 1
ATOM 8107 C CA . HIS B 1 204 ? 22.86 -25.735 -4.513 1 84.47 204 HIS B CA 1
ATOM 8108 C C . HIS B 1 204 ? 21.883 -24.571 -4.383 1 84.47 204 HIS B C 1
ATOM 8110 O O . HIS B 1 204 ? 22.268 -23.475 -3.97 1 84.47 204 HIS B O 1
ATOM 8116 N N . THR B 1 205 ? 20.681 -24.843 -4.715 1 89.55 205 THR B N 1
ATOM 8117 C CA . THR B 1 205 ? 19.675 -23.787 -4.694 1 89.55 205 THR B CA 1
ATOM 8118 C C . THR B 1 205 ? 18.848 -23.853 -3.414 1 89.55 205 THR B C 1
ATOM 8120 O O . THR B 1 205 ? 18.228 -24.878 -3.121 1 89.55 205 THR B O 1
ATOM 8123 N N . ARG B 1 206 ? 18.834 -22.804 -2.68 1 85.36 206 ARG B N 1
ATOM 8124 C CA . ARG B 1 206 ? 18.07 -22.759 -1.438 1 85.36 206 ARG B CA 1
ATOM 8125 C C . ARG B 1 206 ? 16.754 -22.013 -1.631 1 85.36 206 ARG B C 1
ATOM 8127 O O . ARG B 1 206 ? 15.803 -22.214 -0.873 1 85.36 206 ARG B O 1
ATOM 8134 N N . ALA B 1 207 ? 16.725 -21.137 -2.564 1 91.67 207 ALA B N 1
ATOM 8135 C CA . ALA B 1 207 ? 15.517 -20.384 -2.893 1 91.67 207 ALA B CA 1
ATOM 8136 C C . ALA B 1 207 ? 15.437 -20.102 -4.39 1 91.67 207 ALA B C 1
ATOM 8138 O O . ALA B 1 207 ? 16.464 -19.996 -5.064 1 91.67 207 ALA B O 1
ATOM 8139 N N . ILE B 1 208 ? 14.229 -19.979 -4.908 1 95.69 208 ILE B N 1
ATOM 8140 C CA . ILE B 1 208 ? 14.015 -19.684 -6.32 1 95.69 208 ILE B CA 1
ATOM 8141 C C . ILE B 1 208 ? 13.259 -18.365 -6.463 1 95.69 208 ILE B C 1
ATOM 8143 O O . ILE B 1 208 ? 12.196 -18.183 -5.864 1 95.69 208 ILE B O 1
ATOM 8147 N N . VAL B 1 209 ? 13.814 -17.458 -7.203 1 95.79 209 VAL B N 1
ATOM 8148 C CA . VAL B 1 209 ? 13.17 -16.179 -7.481 1 95.79 209 VAL B CA 1
ATOM 8149 C C . VAL B 1 209 ? 12.772 -16.109 -8.954 1 95.79 209 VAL B C 1
ATOM 8151 O O . VAL B 1 209 ? 13.543 -16.503 -9.831 1 95.79 209 VAL B O 1
ATOM 8154 N N . MET B 1 210 ? 11.541 -15.564 -9.186 1 96.41 210 MET B N 1
ATOM 8155 C CA . MET B 1 210 ? 11.055 -15.586 -10.563 1 96.41 210 MET B CA 1
ATOM 8156 C C . MET B 1 210 ? 10.445 -14.241 -10.945 1 96.41 210 MET B C 1
ATOM 8158 O O . MET B 1 210 ? 9.774 -13.605 -10.131 1 96.41 210 MET B O 1
ATOM 8162 N N . TYR B 1 211 ? 10.67 -13.833 -12.112 1 95.17 211 TYR B N 1
ATOM 8163 C CA . TYR B 1 211 ? 9.935 -12.773 -12.791 1 95.17 211 TYR B CA 1
ATOM 8164 C C . TYR B 1 211 ? 9.076 -13.34 -13.916 1 95.17 211 TYR B C 1
ATOM 8166 O O . TYR B 1 211 ? 9.597 -13.753 -14.955 1 95.17 211 TYR B O 1
ATOM 8174 N N . LEU B 1 212 ? 7.689 -13.265 -13.754 1 93.17 212 LEU B N 1
ATOM 8175 C CA . LEU B 1 212 ? 6.758 -13.954 -14.642 1 93.17 212 LEU B CA 1
ATOM 8176 C C . LEU B 1 212 ? 5.841 -12.959 -15.345 1 93.17 212 LEU B C 1
ATOM 8178 O O . LEU B 1 212 ? 4.955 -12.374 -14.718 1 93.17 212 LEU B O 1
ATOM 8182 N N . GLU B 1 213 ? 5.963 -12.891 -16.628 1 89.57 213 GLU B N 1
ATOM 8183 C CA . GLU B 1 213 ? 5.052 -12.035 -17.381 1 89.57 213 GLU B CA 1
ATOM 8184 C C . GLU B 1 213 ? 3.853 -12.824 -17.898 1 89.57 213 GLU B C 1
ATOM 8186 O O . GLU B 1 213 ? 2.754 -12.281 -18.024 1 89.57 213 GLU B O 1
ATOM 8191 N N . THR B 1 214 ? 4.088 -14.086 -18.2 1 87.96 214 THR B N 1
ATOM 8192 C CA . THR B 1 214 ? 3.048 -14.983 -18.692 1 87.96 214 THR B CA 1
ATOM 8193 C C . THR B 1 214 ? 3.295 -16.411 -18.215 1 87.96 214 THR B C 1
ATOM 8195 O O . THR B 1 214 ? 4.407 -16.751 -17.806 1 87.96 214 THR B O 1
ATOM 8198 N N . ILE B 1 215 ? 2.265 -17.16 -18.209 1 88.52 215 ILE B N 1
ATOM 8199 C CA . ILE B 1 215 ? 2.321 -18.583 -17.89 1 88.52 215 ILE B CA 1
ATOM 8200 C C . ILE B 1 215 ? 1.694 -19.391 -19.024 1 88.52 215 ILE B C 1
ATOM 8202 O O . ILE B 1 215 ? 0.496 -19.682 -18.999 1 88.52 215 ILE B O 1
ATOM 8206 N N . PRO B 1 216 ? 2.465 -19.761 -19.962 1 83.51 216 PRO B N 1
ATOM 8207 C CA . PRO B 1 216 ? 1.905 -20.396 -21.157 1 83.51 216 PRO B CA 1
ATOM 8208 C C . PRO B 1 216 ? 1.258 -21.746 -20.859 1 83.51 216 PRO B C 1
ATOM 8210 O O . PRO B 1 216 ? 0.271 -22.117 -21.5 1 83.51 216 PRO B O 1
ATOM 8213 N N . ASN B 1 217 ? 1.792 -22.563 -19.943 1 87.74 217 ASN B N 1
ATOM 8214 C CA . ASN B 1 217 ? 1.255 -23.857 -19.534 1 87.74 217 ASN B CA 1
ATOM 8215 C C . ASN B 1 217 ? 0.914 -23.878 -18.047 1 87.74 217 ASN B C 1
ATOM 8217 O O . ASN B 1 217 ? 1.669 -24.423 -17.24 1 87.74 217 ASN B O 1
ATOM 8221 N N . PRO B 1 218 ? -0.253 -23.429 -17.734 1 90.02 218 PRO B N 1
ATOM 8222 C CA . PRO B 1 218 ? -0.6 -23.221 -16.327 1 90.02 218 PRO B CA 1
ATOM 8223 C C . PRO B 1 218 ? -0.581 -24.515 -15.516 1 90.02 218 PRO B C 1
ATOM 8225 O O . PRO B 1 218 ? -0.134 -24.521 -14.366 1 90.02 218 PRO B O 1
ATOM 8228 N N . ARG B 1 219 ? -1.057 -25.589 -16.043 1 87.09 219 ARG B N 1
ATOM 8229 C CA . ARG B 1 219 ? -1.078 -26.853 -15.314 1 87.09 219 ARG B CA 1
ATOM 8230 C C . ARG B 1 219 ? 0.338 -27.327 -15 1 87.09 219 ARG B C 1
ATOM 8232 O O . ARG B 1 219 ? 0.609 -27.794 -13.892 1 87.09 219 ARG B O 1
ATOM 8239 N N . LYS B 1 220 ? 1.157 -27.318 -16.065 1 86.31 220 LYS B N 1
ATOM 8240 C CA . LYS B 1 220 ? 2.556 -27.684 -15.864 1 86.31 220 LYS B CA 1
ATOM 8241 C C . LYS B 1 220 ? 3.219 -26.776 -14.833 1 86.31 220 LYS B C 1
ATOM 8243 O O . LYS B 1 220 ? 3.963 -27.247 -13.97 1 86.31 220 LYS B O 1
ATOM 8248 N N . PHE B 1 221 ? 2.967 -25.578 -14.972 1 92.58 221 PHE B N 1
ATOM 8249 C CA . PHE B 1 221 ? 3.52 -24.61 -14.032 1 92.58 221 PHE B CA 1
ATOM 8250 C C . PHE B 1 221 ? 3.076 -24.923 -12.608 1 92.58 221 PHE B C 1
ATOM 8252 O O . PHE B 1 221 ? 3.892 -24.931 -11.685 1 92.58 221 PHE B O 1
ATOM 8259 N N . MET B 1 222 ? 1.77 -25.082 -12.429 1 91.38 222 MET B N 1
ATOM 8260 C CA . MET B 1 222 ? 1.219 -25.327 -11.099 1 91.38 222 MET B CA 1
ATOM 8261 C C . MET B 1 222 ? 1.847 -26.567 -10.471 1 91.38 222 MET B C 1
ATOM 8263 O O . MET B 1 222 ? 2.216 -26.552 -9.295 1 91.38 222 MET B O 1
ATOM 8267 N N . SER B 1 223 ? 1.957 -27.57 -11.253 1 86.78 223 SER B N 1
ATOM 8268 C CA . SER B 1 223 ? 2.545 -28.809 -10.755 1 86.78 223 SER B CA 1
ATOM 8269 C C . SER B 1 223 ? 4.001 -28.604 -10.348 1 86.78 223 SER B C 1
ATOM 8271 O O . SER B 1 223 ? 4.42 -29.047 -9.277 1 86.78 223 SER B O 1
ATOM 8273 N N . ALA B 1 224 ? 4.758 -27.982 -11.215 1 89.24 224 ALA B N 1
ATOM 8274 C CA . ALA B 1 224 ? 6.177 -27.747 -10.958 1 89.24 224 ALA B CA 1
ATOM 8275 C C . ALA B 1 224 ? 6.371 -26.818 -9.763 1 89.24 224 ALA B C 1
ATOM 8277 O O . ALA B 1 224 ? 7.242 -27.052 -8.922 1 89.24 224 ALA B O 1
ATOM 8278 N N . ALA B 1 225 ? 5.572 -25.803 -9.743 1 93.02 225 ALA B N 1
ATOM 8279 C CA . ALA B 1 225 ? 5.676 -24.824 -8.664 1 93.02 225 ALA B CA 1
ATOM 8280 C C . ALA B 1 225 ? 5.342 -25.456 -7.316 1 93.02 225 ALA B C 1
ATOM 8282 O O . ALA B 1 225 ? 6.013 -25.19 -6.315 1 93.02 225 ALA B O 1
ATOM 8283 N N . ARG B 1 226 ? 4.291 -26.189 -7.266 1 88.43 226 ARG B N 1
ATOM 8284 C CA . ARG B 1 226 ? 3.908 -26.866 -6.032 1 88.43 226 ARG B CA 1
ATOM 8285 C C . ARG B 1 226 ? 5.007 -27.815 -5.564 1 88.43 226 ARG B C 1
ATOM 8287 O O . ARG B 1 226 ? 5.333 -27.858 -4.376 1 88.43 226 ARG B O 1
ATOM 8294 N N . ALA B 1 227 ? 5.565 -28.534 -6.495 1 83.19 227 ALA B N 1
ATOM 8295 C CA . ALA B 1 227 ? 6.649 -29.454 -6.161 1 83.19 227 ALA B CA 1
ATOM 8296 C C . ALA B 1 227 ? 7.857 -28.703 -5.608 1 83.19 227 ALA B C 1
ATOM 8298 O O . ALA B 1 227 ? 8.459 -29.126 -4.618 1 83.19 227 ALA B O 1
ATOM 8299 N N . ALA B 1 228 ? 8.205 -27.648 -6.21 1 89.05 228 ALA B N 1
ATOM 8300 C CA . ALA B 1 228 ? 9.351 -26.849 -5.784 1 89.05 228 ALA B CA 1
ATOM 8301 C C . ALA B 1 228 ? 9.088 -26.189 -4.433 1 89.05 228 ALA B C 1
ATOM 8303 O O . ALA B 1 228 ? 9.963 -26.168 -3.564 1 89.05 228 ALA B O 1
ATOM 8304 N N . ALA B 1 229 ? 7.865 -25.675 -4.282 1 90.04 229 ALA B N 1
ATOM 8305 C CA . ALA B 1 229 ? 7.516 -24.898 -3.095 1 90.04 229 ALA B CA 1
ATOM 8306 C C . ALA B 1 229 ? 7.45 -25.788 -1.857 1 90.04 229 ALA B C 1
ATOM 8308 O O . ALA B 1 229 ? 7.557 -25.301 -0.729 1 90.04 229 ALA B O 1
ATOM 8309 N N . ARG B 1 230 ? 7.269 -26.986 -2.035 1 81.96 230 ARG B N 1
ATOM 8310 C CA . ARG B 1 230 ? 7.281 -27.922 -0.915 1 81.96 230 ARG B CA 1
ATOM 8311 C C . ARG B 1 230 ? 8.692 -28.096 -0.363 1 81.96 230 ARG B C 1
ATOM 8313 O O . ARG B 1 230 ? 8.868 -28.481 0.795 1 81.96 230 ARG B O 1
ATOM 8320 N N . LEU B 1 231 ? 9.614 -27.829 -1.208 1 78.36 231 LEU B N 1
ATOM 8321 C CA . LEU B 1 231 ? 10.993 -28.125 -0.835 1 78.36 231 LEU B CA 1
ATOM 8322 C C . LEU B 1 231 ? 11.744 -26.849 -0.473 1 78.36 231 LEU B C 1
ATOM 8324 O O . LEU B 1 231 ? 12.623 -26.865 0.391 1 78.36 231 LEU B O 1
ATOM 8328 N N . LYS B 1 232 ? 11.477 -25.872 -1.108 1 87.39 232 LYS B N 1
ATOM 8329 C CA . LYS B 1 232 ? 12.199 -24.623 -0.883 1 87.39 232 LYS B CA 1
ATOM 8330 C C . LYS B 1 232 ? 11.318 -23.415 -1.19 1 87.39 232 LYS B C 1
ATOM 8332 O O . LYS B 1 232 ? 10.307 -23.539 -1.885 1 87.39 232 LYS B O 1
ATOM 8337 N N . PRO B 1 233 ? 11.712 -22.245 -0.676 1 91.4 233 PRO B N 1
ATOM 8338 C CA . PRO B 1 233 ? 10.931 -21.037 -0.954 1 91.4 233 PRO B CA 1
ATOM 8339 C C . PRO B 1 233 ? 10.956 -20.645 -2.43 1 91.4 233 PRO B C 1
ATOM 8341 O O . PRO B 1 233 ? 12.016 -20.666 -3.06 1 91.4 233 PRO B O 1
ATOM 8344 N N . VAL B 1 234 ? 9.817 -20.41 -2.952 1 95.31 234 VAL B N 1
ATOM 8345 C CA . VAL B 1 234 ? 9.655 -19.895 -4.308 1 95.31 234 VAL B CA 1
ATOM 8346 C C . VAL B 1 234 ? 8.982 -18.525 -4.263 1 95.31 234 VAL B C 1
ATOM 8348 O O . VAL B 1 234 ? 7.892 -18.379 -3.705 1 95.31 234 VAL B O 1
ATOM 8351 N N . ILE B 1 235 ? 9.646 -17.5 -4.791 1 96.39 235 ILE B N 1
ATOM 8352 C CA . ILE B 1 235 ? 9.156 -16.127 -4.768 1 96.39 235 ILE B CA 1
ATOM 8353 C C . ILE B 1 235 ? 8.951 -15.629 -6.197 1 96.39 235 ILE B C 1
ATOM 8355 O O . ILE B 1 235 ? 9.774 -15.891 -7.077 1 96.39 235 ILE B O 1
ATOM 8359 N N . ALA B 1 236 ? 7.868 -14.885 -6.414 1 96.38 236 ALA B N 1
ATOM 8360 C CA . ALA B 1 236 ? 7.615 -14.457 -7.787 1 96.38 236 ALA B CA 1
ATOM 8361 C C . ALA B 1 236 ? 7.084 -13.027 -7.827 1 96.38 236 ALA B C 1
ATOM 8363 O O . ALA B 1 236 ? 6.386 -12.592 -6.908 1 96.38 236 ALA B O 1
ATOM 8364 N N . ILE B 1 237 ? 7.447 -12.338 -8.85 1 94.65 237 ILE B N 1
ATOM 8365 C CA . ILE B 1 237 ? 6.785 -11.113 -9.286 1 94.65 237 ILE B CA 1
ATOM 8366 C C . ILE B 1 237 ? 5.976 -11.386 -10.553 1 94.65 237 ILE B C 1
ATOM 8368 O O . ILE B 1 237 ? 6.478 -12.003 -11.496 1 94.65 237 ILE B O 1
ATOM 8372 N N . LYS B 1 238 ? 4.791 -10.982 -10.512 1 94.05 238 LYS B N 1
ATOM 8373 C CA . LYS B 1 238 ? 3.944 -11.04 -11.7 1 94.05 238 LYS B CA 1
ATOM 8374 C C . LYS B 1 238 ? 3.463 -9.648 -12.1 1 94.05 238 LYS B C 1
ATOM 8376 O O . LYS B 1 238 ? 2.436 -9.175 -11.608 1 94.05 238 LYS B O 1
ATOM 8381 N N . PRO B 1 239 ? 4.141 -9.009 -13.101 1 91.22 239 PRO B N 1
ATOM 8382 C CA . PRO B 1 239 ? 3.691 -7.692 -13.557 1 91.22 239 PRO B CA 1
ATOM 8383 C C . PRO B 1 239 ? 2.406 -7.758 -14.379 1 91.22 239 PRO B C 1
ATOM 8385 O O . PRO B 1 239 ? 1.925 -8.85 -14.691 1 91.22 239 PRO B O 1
ATOM 8388 N N . GLY B 1 240 ? 1.826 -6.597 -14.751 1 89.74 240 GLY B N 1
ATOM 8389 C CA . GLY B 1 240 ? 0.587 -6.536 -15.509 1 89.74 240 GLY B CA 1
ATOM 8390 C C . GLY B 1 240 ? -0.648 -6.73 -14.649 1 89.74 240 GLY B C 1
ATOM 8391 O O . GLY B 1 240 ? -1.602 -7.392 -15.064 1 89.74 240 GLY B O 1
ATOM 8392 N N . ARG B 1 241 ? -0.591 -6.219 -13.442 1 89.7 241 ARG B N 1
ATOM 8393 C CA . ARG B 1 241 ? -1.677 -6.406 -12.484 1 89.7 241 ARG B CA 1
ATOM 8394 C C . ARG B 1 241 ? -2.902 -5.587 -12.879 1 89.7 241 ARG B C 1
ATOM 8396 O O . ARG B 1 241 ? -4.036 -5.987 -12.607 1 89.7 241 ARG B O 1
ATOM 8403 N N . HIS B 1 242 ? -2.671 -4.499 -13.487 1 88.33 242 HIS B N 1
ATOM 8404 C CA . HIS B 1 242 ? -3.739 -3.613 -13.934 1 88.33 242 HIS B CA 1
ATOM 8405 C C . HIS B 1 242 ? -3.928 -3.697 -15.445 1 88.33 242 HIS B C 1
ATOM 8407 O O . HIS B 1 242 ? -3.027 -4.134 -16.164 1 88.33 242 HIS B O 1
ATOM 8413 N N . GLU B 1 243 ? -5.027 -3.238 -15.907 1 83.17 243 GLU B N 1
ATOM 8414 C CA . GLU B 1 243 ? -5.356 -3.329 -17.326 1 83.17 243 GLU B CA 1
ATOM 8415 C C . GLU B 1 243 ? -4.311 -2.617 -18.181 1 83.17 243 GLU B C 1
ATOM 8417 O O . GLU B 1 243 ? -3.836 -3.168 -19.176 1 83.17 243 GLU B O 1
ATOM 8422 N N . GLN B 1 244 ? -3.919 -1.48 -17.811 1 83.13 244 GLN B N 1
ATOM 8423 C CA . GLN B 1 244 ? -2.933 -0.716 -18.568 1 83.13 244 GLN B CA 1
ATOM 8424 C C . GLN B 1 244 ? -1.586 -1.432 -18.597 1 83.13 244 GLN B C 1
ATOM 8426 O O . GLN B 1 244 ? -0.917 -1.466 -19.632 1 83.13 244 GLN B O 1
ATOM 8431 N N . ALA B 1 245 ? -1.206 -1.992 -17.517 1 82.77 245 ALA B N 1
ATOM 8432 C CA . ALA B 1 245 ? 0.061 -2.714 -17.43 1 82.77 245 ALA B CA 1
ATOM 8433 C C . ALA B 1 245 ? -0.007 -4.035 -18.191 1 82.77 245 ALA B C 1
ATOM 8435 O O . ALA B 1 245 ? 0.986 -4.475 -18.774 1 82.77 245 ALA B O 1
ATOM 8436 N N . ALA B 1 246 ? -1.178 -4.645 -18.1 1 80.82 246 ALA B N 1
ATOM 8437 C CA . ALA B 1 246 ? -1.369 -5.89 -18.84 1 80.82 246 ALA B CA 1
ATOM 8438 C C . ALA B 1 246 ? -1.236 -5.66 -20.343 1 80.82 246 ALA B C 1
ATOM 8440 O O . ALA B 1 246 ? -0.654 -6.483 -21.054 1 80.82 246 ALA B O 1
ATOM 8441 N N . ARG B 1 247 ? -1.739 -4.599 -20.821 1 79.94 247 ARG B N 1
ATOM 8442 C CA . ARG B 1 247 ? -1.598 -4.24 -22.228 1 79.94 247 ARG B CA 1
ATOM 8443 C C . ARG B 1 247 ? -0.137 -3.99 -22.586 1 79.94 247 ARG B C 1
ATOM 8445 O O . ARG B 1 247 ? 0.327 -4.409 -23.648 1 79.94 247 ARG B O 1
ATOM 8452 N N . ALA B 1 248 ? 0.514 -3.339 -21.72 1 77.02 248 ALA B N 1
ATOM 8453 C CA . ALA B 1 248 ? 1.937 -3.083 -21.927 1 77.02 248 ALA B CA 1
ATOM 8454 C C . ALA B 1 248 ? 2.73 -4.386 -21.958 1 77.02 248 ALA B C 1
ATOM 8456 O O . ALA B 1 248 ? 3.64 -4.547 -22.774 1 77.02 248 ALA B O 1
ATOM 8457 N N . ALA B 1 249 ? 2.396 -5.222 -21.044 1 74.53 249 ALA B N 1
ATOM 8458 C CA . ALA B 1 249 ? 3.056 -6.524 -21 1 74.53 249 ALA B CA 1
ATOM 8459 C C . ALA B 1 249 ? 2.785 -7.32 -22.273 1 74.53 249 ALA B C 1
ATOM 8461 O O . ALA B 1 249 ? 3.675 -7.998 -22.791 1 74.53 249 ALA B O 1
ATOM 8462 N N . ALA B 1 250 ? 1.576 -7.243 -22.741 1 74.29 250 ALA B N 1
ATOM 8463 C CA . ALA B 1 250 ? 1.195 -7.957 -23.957 1 74.29 250 ALA B CA 1
ATOM 8464 C C . ALA B 1 250 ? 1.982 -7.448 -25.161 1 74.29 250 ALA B C 1
ATOM 8466 O O . ALA B 1 250 ? 2.38 -8.231 -26.026 1 74.29 250 ALA B O 1
ATOM 8467 N N . THR B 1 251 ? 2.154 -6.23 -25.185 1 69.29 251 THR B N 1
ATOM 8468 C CA . THR B 1 251 ? 2.926 -5.646 -26.276 1 69.29 251 THR B CA 1
ATOM 8469 C C . THR B 1 251 ? 4.398 -6.032 -26.164 1 69.29 251 THR B C 1
ATOM 8471 O O . THR B 1 251 ? 5.073 -6.226 -27.177 1 69.29 251 THR B O 1
ATOM 8474 N N . HIS B 1 252 ? 4.732 -6.181 -25.009 1 69.08 252 HIS B N 1
ATOM 8475 C CA . HIS B 1 252 ? 6.123 -6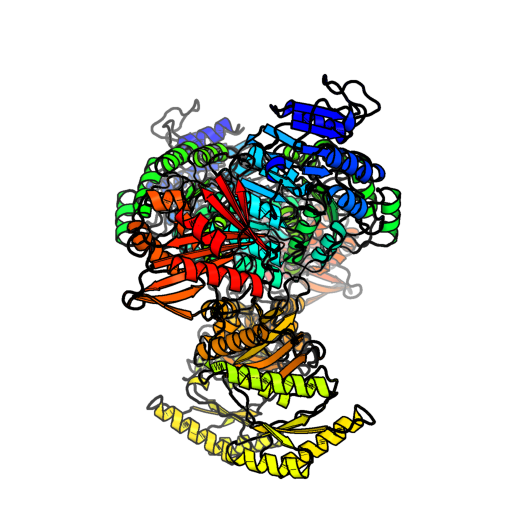.525 -24.739 1 69.08 252 HIS B CA 1
ATOM 8476 C C . HIS B 1 252 ? 6.388 -8.002 -25.014 1 69.08 252 HIS B C 1
ATOM 8478 O O . HIS B 1 252 ? 7.421 -8.355 -25.588 1 69.08 252 HIS B O 1
ATOM 8484 N N . THR B 1 253 ? 5.458 -8.856 -24.566 1 65.75 253 THR B N 1
ATOM 8485 C CA . THR B 1 253 ? 5.69 -10.292 -24.672 1 65.75 253 THR B CA 1
ATOM 8486 C C . THR B 1 253 ? 4.901 -10.883 -25.837 1 65.75 253 THR B C 1
ATOM 8488 O O . THR B 1 253 ? 5.191 -11.993 -26.29 1 65.75 253 THR B O 1
ATOM 8491 N N . GLY B 1 254 ? 3.907 -10.202 -26.298 1 57.14 254 GLY B N 1
ATOM 8492 C CA . GLY B 1 254 ? 3.036 -10.743 -27.329 1 57.14 254 GLY B CA 1
ATOM 8493 C C . GLY B 1 254 ? 1.999 -11.709 -26.789 1 57.14 254 GLY B C 1
ATOM 8494 O O . GLY B 1 254 ? 1.278 -12.349 -27.558 1 57.14 254 GLY B O 1
ATOM 8495 N N . ALA B 1 255 ? 1.917 -11.883 -25.481 1 58.81 255 ALA B N 1
ATOM 8496 C CA . ALA B 1 255 ? 1.031 -12.887 -24.897 1 58.81 255 ALA B CA 1
ATOM 8497 C C . ALA B 1 255 ? 0.009 -12.241 -23.966 1 58.81 255 ALA B C 1
ATOM 8499 O O . ALA B 1 255 ? 0.255 -11.167 -23.413 1 58.81 255 ALA B O 1
ATOM 8500 N N . LEU B 1 256 ? -1.221 -12.864 -23.841 1 58.33 256 LEU B N 1
ATOM 8501 C CA . LEU B 1 256 ? -2.297 -12.403 -22.969 1 58.33 256 LEU B CA 1
ATOM 8502 C C . LEU B 1 256 ? -1.953 -12.651 -21.504 1 58.33 256 LEU B C 1
ATOM 8504 O O . LEU B 1 256 ? -1.35 -13.672 -21.168 1 58.33 256 LEU B O 1
ATOM 8508 N N . SER B 1 257 ? -2.102 -11.633 -20.765 1 57.8 257 SER B N 1
ATOM 8509 C CA . SER B 1 257 ? -1.929 -11.753 -19.321 1 57.8 257 SER B CA 1
ATOM 8510 C C . SER B 1 257 ? -3.238 -12.13 -18.637 1 57.8 257 SER B C 1
ATOM 8512 O O . SER B 1 257 ? -4.317 -11.749 -19.095 1 57.8 257 SER B O 1
ATOM 8514 N N . GLY B 1 258 ? -3.448 -13.16 -17.656 1 63.07 258 GLY B N 1
ATOM 8515 C CA . GLY B 1 258 ? -4.621 -13.501 -16.867 1 63.07 258 GLY B CA 1
ATOM 8516 C C . GLY B 1 258 ? -5.048 -12.393 -15.922 1 63.07 258 GLY B C 1
ATOM 8517 O O . GLY B 1 258 ? -4.273 -11.476 -15.643 1 63.07 258 GLY B O 1
ATOM 8518 N N . ALA B 1 259 ? -6.311 -12.52 -15.511 1 81.89 259 ALA B N 1
ATOM 8519 C CA . ALA B 1 259 ? -6.771 -11.588 -14.486 1 81.89 259 ALA B CA 1
ATOM 8520 C C . ALA B 1 259 ? -5.899 -11.673 -13.236 1 81.89 259 ALA B C 1
ATOM 8522 O O . ALA B 1 259 ? -5.564 -12.768 -12.779 1 81.89 259 ALA B O 1
ATOM 8523 N N . ASP B 1 260 ? -5.463 -10.629 -12.738 1 89.6 260 ASP B N 1
ATOM 8524 C CA . ASP B 1 260 ? -4.475 -10.565 -11.665 1 89.6 260 ASP B CA 1
ATOM 8525 C C . ASP B 1 260 ? -4.953 -11.33 -10.433 1 89.6 260 ASP B C 1
ATOM 8527 O O . ASP B 1 260 ? -4.158 -11.983 -9.754 1 89.6 260 ASP B O 1
ATOM 8531 N N . ARG B 1 261 ? -6.233 -11.247 -10.149 1 90.05 261 ARG B N 1
ATOM 8532 C CA . ARG B 1 261 ? -6.764 -11.912 -8.964 1 90.05 261 ARG B CA 1
ATOM 8533 C C . ARG B 1 261 ? -6.671 -13.428 -9.099 1 90.05 261 ARG B C 1
ATOM 8535 O O . ARG B 1 261 ? -6.47 -14.134 -8.108 1 90.05 261 ARG B O 1
ATOM 8542 N N . VAL B 1 262 ? -6.891 -13.912 -10.267 1 93.32 262 VAL B N 1
ATOM 8543 C CA . VAL B 1 262 ? -6.791 -15.347 -10.508 1 93.32 262 VAL B CA 1
ATOM 8544 C C . VAL B 1 262 ? -5.339 -15.796 -10.357 1 93.32 262 VAL B C 1
ATOM 8546 O O . VAL B 1 262 ? -5.065 -16.842 -9.763 1 93.32 262 VAL B O 1
ATOM 8549 N N . VAL B 1 263 ? -4.412 -15.006 -10.886 1 93.13 263 VAL B N 1
ATOM 8550 C CA . VAL B 1 263 ? -2.991 -15.317 -10.768 1 93.13 263 VAL B CA 1
ATOM 8551 C C . VAL B 1 263 ? -2.593 -15.365 -9.295 1 93.13 263 VAL B C 1
ATOM 8553 O O . VAL B 1 263 ? -1.841 -16.248 -8.877 1 93.13 263 VAL B O 1
ATOM 8556 N N . ASP B 1 264 ? -3.068 -14.431 -8.566 1 93.14 264 ASP B N 1
ATOM 8557 C CA . ASP B 1 264 ? -2.77 -14.385 -7.138 1 93.14 264 ASP B CA 1
ATOM 8558 C C . ASP B 1 264 ? -3.242 -15.657 -6.437 1 93.14 264 ASP B C 1
ATOM 8560 O O . ASP B 1 264 ? -2.517 -16.227 -5.62 1 93.14 264 ASP B O 1
ATOM 8564 N N . ALA B 1 265 ? -4.462 -16.055 -6.708 1 93.53 265 ALA B N 1
ATOM 8565 C CA . ALA B 1 265 ? -5.003 -17.282 -6.129 1 93.53 265 ALA B CA 1
ATOM 8566 C C . ALA B 1 265 ? -4.172 -18.495 -6.538 1 93.53 265 ALA B C 1
ATOM 8568 O O . ALA B 1 265 ? -3.928 -19.391 -5.727 1 93.53 265 ALA B O 1
ATOM 8569 N N . ALA B 1 266 ? -3.778 -18.49 -7.766 1 94.57 266 ALA B N 1
ATOM 8570 C CA . ALA B 1 266 ? -2.992 -19.604 -8.288 1 94.57 266 ALA B CA 1
ATOM 8571 C C . ALA B 1 266 ? -1.633 -19.688 -7.598 1 94.57 266 ALA B C 1
ATOM 8573 O O . ALA B 1 266 ? -1.197 -20.772 -7.201 1 94.57 266 ALA B O 1
ATOM 8574 N N . LEU B 1 267 ? -0.946 -18.612 -7.496 1 95.15 267 LEU B N 1
ATOM 8575 C CA . LEU B 1 267 ? 0.364 -18.598 -6.854 1 95.15 267 LEU B CA 1
ATOM 8576 C C . LEU B 1 267 ? 0.256 -19.008 -5.389 1 95.15 267 LEU B C 1
ATOM 8578 O O . LEU B 1 267 ? 1.09 -19.766 -4.889 1 95.15 267 LEU B O 1
ATOM 8582 N N . ARG B 1 268 ? -0.767 -18.526 -4.778 1 92.47 268 ARG B N 1
ATOM 8583 C CA . ARG B 1 268 ? -0.983 -18.89 -3.382 1 92.47 268 ARG B CA 1
ATOM 8584 C C . ARG B 1 268 ? -1.203 -20.392 -3.235 1 92.47 268 ARG B C 1
ATOM 8586 O O . ARG B 1 268 ? -0.629 -21.025 -2.346 1 92.47 268 ARG B O 1
ATOM 8593 N N . ARG B 1 269 ? -1.998 -20.901 -4.089 1 91.84 269 ARG B N 1
ATOM 8594 C CA . ARG B 1 269 ? -2.295 -22.329 -4.051 1 91.84 269 ARG B CA 1
ATOM 8595 C C . ARG B 1 269 ? -1.057 -23.155 -4.386 1 91.84 269 ARG B C 1
ATOM 8597 O O . ARG B 1 269 ? -0.967 -24.326 -4.013 1 91.84 269 ARG B O 1
ATOM 8604 N N . ALA B 1 270 ? -0.156 -22.553 -5.1 1 92.52 270 ALA B N 1
ATOM 8605 C CA . ALA B 1 270 ? 1.069 -23.248 -5.485 1 92.52 270 ALA B CA 1
ATOM 8606 C C . ALA B 1 270 ? 2.145 -23.097 -4.414 1 92.52 270 ALA B C 1
ATOM 8608 O O . ALA B 1 270 ? 3.24 -23.651 -4.543 1 92.52 270 ALA B O 1
ATOM 8609 N N . GLY B 1 271 ? 1.838 -22.373 -3.365 1 92.04 271 GLY B N 1
ATOM 8610 C CA . GLY B 1 271 ? 2.809 -22.155 -2.304 1 92.04 271 GLY B CA 1
ATOM 8611 C C . GLY B 1 271 ? 3.852 -21.111 -2.656 1 92.04 271 GLY B C 1
ATOM 8612 O O . GLY B 1 271 ? 4.9 -21.032 -2.011 1 92.04 271 GLY B O 1
ATOM 8613 N N . VAL B 1 272 ? 3.622 -20.346 -3.689 1 95.11 272 VAL B N 1
ATOM 8614 C CA . VAL B 1 272 ? 4.554 -19.33 -4.166 1 95.11 272 VAL B CA 1
ATOM 8615 C C . VAL B 1 272 ? 4.287 -18.006 -3.452 1 95.11 272 VAL B C 1
ATOM 8617 O O . VAL B 1 272 ? 3.141 -17.557 -3.373 1 95.11 272 VAL B O 1
ATOM 8620 N N . LEU B 1 273 ? 5.315 -17.46 -2.871 1 94.94 273 LEU B N 1
ATOM 8621 C CA . LEU B 1 273 ? 5.203 -16.14 -2.26 1 94.94 273 LEU B CA 1
ATOM 8622 C C . LEU B 1 273 ? 5.228 -15.045 -3.321 1 94.94 273 LEU B C 1
ATOM 8624 O O . LEU B 1 273 ? 6.208 -14.911 -4.058 1 94.94 273 LEU B O 1
ATOM 8628 N N . ARG B 1 274 ? 4.189 -14.313 -3.446 1 94.7 274 ARG B N 1
ATOM 8629 C CA . ARG B 1 274 ? 4.114 -13.227 -4.418 1 94.7 274 ARG B CA 1
ATOM 8630 C C . ARG B 1 274 ? 4.552 -11.905 -3.797 1 94.7 274 ARG B C 1
ATOM 8632 O O . ARG B 1 274 ? 4.163 -11.581 -2.673 1 94.7 274 ARG B O 1
ATOM 8639 N N . VAL B 1 275 ? 5.428 -11.183 -4.45 1 93.23 275 VAL B N 1
ATOM 8640 C CA . VAL B 1 275 ? 5.832 -9.848 -4.022 1 93.23 275 VAL B CA 1
ATOM 8641 C C . VAL B 1 275 ? 5.524 -8.836 -5.123 1 93.23 275 VAL B C 1
ATOM 8643 O O . VAL B 1 275 ? 5.213 -9.216 -6.254 1 93.23 275 VAL B O 1
ATOM 8646 N N . ASP B 1 276 ? 5.64 -7.525 -4.892 1 88.14 276 ASP B N 1
ATOM 8647 C CA . ASP B 1 276 ? 5.095 -6.525 -5.805 1 88.14 276 ASP B CA 1
ATOM 8648 C C . ASP B 1 276 ? 6.208 -5.821 -6.577 1 88.14 276 ASP B C 1
ATOM 8650 O O . ASP B 1 276 ? 5.96 -5.217 -7.623 1 88.14 276 ASP B O 1
ATOM 8654 N N . ASP B 1 277 ? 7.439 -5.899 -6.073 1 87.85 277 ASP B N 1
ATOM 8655 C CA . ASP B 1 277 ? 8.467 -5.122 -6.758 1 87.85 277 ASP B CA 1
ATOM 8656 C C . ASP B 1 277 ? 9.843 -5.762 -6.588 1 87.85 277 ASP B C 1
ATOM 8658 O O . ASP B 1 277 ? 9.978 -6.787 -5.917 1 87.85 277 ASP B O 1
ATOM 8662 N N . LEU B 1 278 ? 10.811 -5.213 -7.224 1 87.72 278 LEU B N 1
ATOM 8663 C CA . LEU B 1 278 ? 12.137 -5.816 -7.309 1 87.72 278 LEU B CA 1
ATOM 8664 C C . LEU B 1 278 ? 12.846 -5.762 -5.96 1 87.72 278 LEU B C 1
ATOM 8666 O O . LEU B 1 278 ? 13.545 -6.705 -5.583 1 87.72 278 LEU B O 1
ATOM 8670 N N . ALA B 1 279 ? 12.675 -4.667 -5.263 1 83.14 279 ALA B N 1
ATOM 8671 C CA . ALA B 1 279 ? 13.294 -4.558 -3.945 1 83.14 279 ALA B CA 1
ATOM 8672 C C . ALA B 1 279 ? 12.733 -5.605 -2.987 1 83.14 279 ALA B C 1
ATOM 8674 O O . ALA B 1 279 ? 13.482 -6.224 -2.227 1 83.14 279 ALA B O 1
ATOM 8675 N N . GLU B 1 280 ? 11.49 -5.8 -3.08 1 87.8 280 GLU B N 1
ATOM 8676 C CA . GLU B 1 280 ? 10.835 -6.79 -2.23 1 87.8 280 GLU B CA 1
ATOM 8677 C C . GLU B 1 280 ? 11.276 -8.205 -2.592 1 87.8 280 GLU B C 1
ATOM 8679 O O . GLU B 1 280 ? 11.363 -9.075 -1.722 1 87.8 280 GLU B O 1
ATOM 8684 N N . LEU B 1 281 ? 11.462 -8.404 -3.883 1 88.96 281 LEU B N 1
ATOM 8685 C CA . LEU B 1 281 ? 11.881 -9.725 -4.338 1 88.96 281 LEU B CA 1
ATOM 8686 C C . LEU B 1 281 ? 13.157 -10.165 -3.629 1 88.96 281 LEU B C 1
ATOM 8688 O O . LEU B 1 281 ? 13.228 -11.279 -3.105 1 88.96 281 LEU B O 1
ATOM 8692 N N . LEU B 1 282 ? 14.051 -9.287 -3.525 1 79.72 282 LEU B N 1
ATOM 8693 C CA . LEU B 1 282 ? 15.347 -9.617 -2.942 1 79.72 282 LEU B CA 1
ATOM 8694 C C . LEU B 1 282 ? 15.255 -9.695 -1.422 1 79.72 282 LEU B C 1
ATOM 8696 O O . LEU B 1 282 ? 15.882 -10.557 -0.801 1 79.72 282 LEU B O 1
ATOM 8700 N N . ASP B 1 283 ? 14.504 -8.822 -0.813 1 87.24 283 ASP B N 1
ATOM 8701 C CA . ASP B 1 283 ? 14.293 -8.849 0.631 1 87.24 283 ASP B CA 1
ATOM 8702 C C . ASP B 1 283 ? 13.607 -10.143 1.062 1 87.24 283 ASP B C 1
ATOM 8704 O O . ASP B 1 283 ? 13.962 -10.729 2.087 1 87.24 283 ASP B O 1
ATOM 8708 N N . ALA B 1 284 ? 12.653 -10.516 0.249 1 91.22 284 ALA B N 1
ATOM 8709 C CA . ALA B 1 284 ? 11.94 -11.755 0.55 1 91.22 284 ALA B CA 1
ATOM 8710 C C . ALA B 1 284 ? 12.866 -12.962 0.438 1 91.22 284 ALA B C 1
ATOM 8712 O O . ALA B 1 284 ? 12.84 -13.853 1.29 1 91.22 284 ALA B O 1
ATOM 8713 N N . ALA B 1 285 ? 13.659 -12.979 -0.627 1 86.65 285 ALA B N 1
ATOM 8714 C CA . ALA B 1 285 ? 14.582 -14.091 -0.84 1 86.65 285 ALA B CA 1
ATOM 8715 C C . ALA B 1 285 ? 15.559 -14.224 0.325 1 86.65 285 ALA B C 1
ATOM 8717 O O . ALA B 1 285 ? 15.803 -15.328 0.816 1 86.65 285 ALA B O 1
ATOM 8718 N N . GLU B 1 286 ? 16.053 -13.116 0.796 1 81.94 286 GLU B N 1
ATOM 8719 C CA . GLU B 1 286 ? 17.005 -13.109 1.903 1 81.94 286 GLU B CA 1
ATOM 8720 C C . GLU B 1 286 ? 16.351 -13.588 3.196 1 81.94 286 GLU B C 1
ATOM 8722 O O . GLU B 1 286 ? 17.004 -14.213 4.034 1 81.94 286 GLU B O 1
ATOM 8727 N N . THR B 1 287 ? 15.161 -13.276 3.408 1 88.14 287 THR B N 1
ATOM 8728 C CA . THR B 1 287 ? 14.44 -13.591 4.636 1 88.14 287 THR B CA 1
ATOM 8729 C C . THR B 1 287 ? 14.031 -15.061 4.661 1 88.14 287 THR B C 1
ATOM 8731 O O . THR B 1 287 ? 14.35 -15.784 5.608 1 88.14 287 THR B O 1
ATOM 8734 N N . VAL B 1 288 ? 13.404 -15.563 3.566 1 87.44 288 VAL B N 1
ATOM 8735 C CA . VAL B 1 288 ? 12.798 -16.891 3.584 1 87.44 288 VAL B CA 1
ATOM 8736 C C . VAL B 1 288 ? 13.872 -17.952 3.355 1 87.44 288 VAL B C 1
ATOM 8738 O O . VAL B 1 288 ? 13.673 -19.125 3.678 1 87.44 288 VAL B O 1
ATOM 8741 N N . ALA B 1 289 ? 14.981 -17.562 2.764 1 78.89 289 ALA B N 1
ATOM 8742 C CA . ALA B 1 289 ? 16.083 -18.504 2.586 1 78.89 289 ALA B CA 1
ATOM 8743 C C . ALA B 1 289 ? 16.733 -18.847 3.923 1 78.89 289 ALA B C 1
ATOM 8745 O O . ALA B 1 289 ? 17.346 -19.907 4.069 1 78.89 289 ALA B O 1
ATOM 8746 N N . ARG B 1 290 ? 16.522 -18.04 4.917 1 80.86 290 ARG B N 1
ATOM 8747 C CA . ARG B 1 290 ? 17.258 -18.191 6.168 1 80.86 290 ARG B CA 1
ATOM 8748 C C . ARG B 1 290 ? 16.344 -18.686 7.284 1 80.86 290 ARG B C 1
ATOM 8750 O O . ARG B 1 290 ? 16.818 -19.21 8.294 1 80.86 290 ARG B O 1
ATOM 8757 N N . HIS B 1 291 ? 15.098 -18.495 7.087 1 86.07 291 HIS B N 1
ATOM 8758 C CA . HIS B 1 291 ? 14.185 -18.777 8.189 1 86.07 291 HIS B CA 1
ATOM 8759 C C . HIS B 1 291 ? 13.048 -19.691 7.743 1 86.07 291 HIS B C 1
ATOM 8761 O O . HIS B 1 291 ? 12.71 -19.735 6.558 1 86.07 291 HIS B O 1
ATOM 8767 N N . ALA B 1 292 ? 12.48 -20.351 8.693 1 82.9 292 ALA B N 1
ATOM 8768 C CA . ALA B 1 292 ? 11.288 -21.164 8.466 1 82.9 292 ALA B CA 1
ATOM 8769 C C . ALA B 1 292 ? 10.023 -20.312 8.529 1 82.9 292 ALA B C 1
ATOM 8771 O O . ALA B 1 292 ? 10.026 -19.227 9.115 1 82.9 292 ALA B O 1
ATOM 8772 N N . PRO B 1 293 ? 8.985 -20.773 7.887 1 85.93 293 PRO B N 1
ATOM 8773 C CA . PRO B 1 293 ? 7.725 -20.03 7.956 1 85.93 293 PRO B CA 1
ATOM 8774 C C . PRO B 1 293 ? 7.135 -19.999 9.364 1 85.93 293 PRO B C 1
ATOM 8776 O O . PRO B 1 293 ? 7.323 -20.942 10.137 1 85.93 293 PRO B O 1
ATOM 8779 N N . LEU B 1 294 ? 6.432 -18.884 9.681 1 87.46 294 LEU B N 1
ATOM 8780 C CA . LEU B 1 294 ? 5.794 -18.708 10.981 1 87.46 294 LEU B CA 1
ATOM 8781 C C . LEU B 1 294 ? 4.302 -18.437 10.821 1 87.46 294 LEU B C 1
ATOM 8783 O O . LEU B 1 294 ? 3.903 -17.587 10.022 1 87.46 294 LEU B O 1
ATOM 8787 N N . GLU B 1 295 ? 3.51 -19.174 11.482 1 79.95 295 GLU B N 1
ATOM 8788 C CA . GLU B 1 295 ? 2.065 -18.973 11.427 1 79.95 295 GLU B CA 1
ATOM 8789 C C . GLU B 1 295 ? 1.678 -17.599 11.965 1 79.95 295 GLU B C 1
ATOM 8791 O O . GLU B 1 295 ? 0.78 -16.946 11.428 1 79.95 295 GLU B O 1
ATOM 8796 N N . ARG B 1 296 ? 2.278 -17.272 13.114 1 80.54 296 ARG B N 1
ATOM 8797 C CA . ARG B 1 296 ? 2.083 -15.968 13.737 1 80.54 296 ARG B CA 1
ATOM 8798 C C . ARG B 1 296 ? 3.417 -15.266 13.969 1 80.54 296 ARG B C 1
ATOM 8800 O O . ARG B 1 296 ? 4.412 -15.91 14.309 1 80.54 296 ARG B O 1
ATOM 8807 N N . ALA B 1 297 ? 3.413 -14.04 13.642 1 88.16 297 ALA B N 1
ATOM 8808 C CA . ALA B 1 297 ? 4.661 -13.301 13.82 1 88.16 297 ALA B CA 1
ATOM 8809 C C . ALA B 1 297 ? 4.478 -12.14 14.793 1 88.16 297 ALA B C 1
ATOM 8811 O O . ALA B 1 297 ? 4.342 -10.988 14.375 1 88.16 297 ALA B O 1
ATOM 8812 N N . ARG B 1 298 ? 4.433 -12.605 16.135 1 94.51 298 ARG B N 1
ATOM 8813 C CA . ARG B 1 298 ? 4.505 -11.547 17.137 1 94.51 298 ARG B CA 1
ATOM 8814 C C . ARG B 1 298 ? 5.928 -11.015 17.27 1 94.51 298 ARG B C 1
ATOM 8816 O O . ARG B 1 298 ? 6.837 -11.75 17.661 1 94.51 298 ARG B O 1
ATOM 8823 N N . VAL B 1 299 ? 6.107 -9.627 17.082 1 97.38 299 VAL B N 1
ATOM 8824 C CA . VAL B 1 299 ? 7.452 -9.1 16.876 1 97.38 299 VAL B CA 1
ATOM 8825 C C . VAL B 1 299 ? 7.906 -8.342 18.121 1 97.38 299 VAL B C 1
ATOM 8827 O O . VAL B 1 299 ? 7.184 -7.48 18.629 1 97.38 299 VAL B O 1
ATOM 8830 N N . GLY B 1 300 ? 9.026 -8.72 18.682 1 97.6 300 GLY B N 1
ATOM 8831 C CA . GLY B 1 300 ? 9.746 -7.9 19.644 1 97.6 300 GLY B CA 1
ATOM 8832 C C . GLY B 1 300 ? 10.811 -7.029 19.006 1 97.6 300 GLY B C 1
ATOM 8833 O O . GLY B 1 300 ? 11.6 -7.504 18.186 1 97.6 300 GLY B O 1
ATOM 8834 N N . ILE B 1 301 ? 10.889 -5.742 19.347 1 97.86 301 ILE B N 1
ATOM 8835 C CA . ILE B 1 301 ? 11.788 -4.798 18.694 1 97.86 301 ILE B CA 1
ATOM 8836 C C . ILE B 1 301 ? 12.765 -4.223 19.717 1 97.86 301 ILE B C 1
ATOM 8838 O O . ILE B 1 301 ? 12.352 -3.722 20.765 1 97.86 301 ILE B O 1
ATOM 8842 N N . VAL B 1 302 ? 14.023 -4.332 19.427 1 97.98 302 VAL B N 1
ATOM 8843 C CA . VAL B 1 302 ? 15.071 -3.653 20.182 1 97.98 302 VAL B CA 1
ATOM 8844 C C . VAL B 1 302 ? 15.665 -2.524 19.343 1 97.98 302 VAL B C 1
ATOM 8846 O O . VAL B 1 302 ? 16.071 -2.741 18.199 1 97.98 302 VAL B O 1
ATOM 8849 N N . THR B 1 303 ? 15.715 -1.352 19.861 1 96.42 303 THR B N 1
ATOM 8850 C CA . THR B 1 303 ? 16.218 -0.226 19.082 1 96.42 303 THR B CA 1
ATOM 8851 C C . THR B 1 303 ? 16.899 0.796 19.987 1 96.42 303 THR B C 1
ATOM 8853 O O . THR B 1 303 ? 16.609 0.864 21.184 1 96.42 303 THR B O 1
ATOM 8856 N N . ASN B 1 304 ? 17.838 1.556 19.452 1 94.24 304 ASN B N 1
ATOM 8857 C CA . ASN B 1 304 ? 18.455 2.654 20.187 1 94.24 304 ASN B CA 1
ATOM 8858 C C . ASN B 1 304 ? 17.847 4 19.8 1 94.24 304 ASN B C 1
ATOM 8860 O O . ASN B 1 304 ? 18.379 5.052 20.157 1 94.24 304 ASN B O 1
ATOM 8864 N N . GLY B 1 305 ? 16.85 3.919 18.999 1 91.45 305 GLY B N 1
ATOM 8865 C CA . GLY B 1 305 ? 16.099 5.093 18.583 1 91.45 305 GLY B CA 1
ATOM 8866 C C . GLY B 1 305 ? 14.6 4.867 18.565 1 91.45 305 GLY B C 1
ATOM 8867 O O . GLY B 1 305 ? 14.081 4.177 17.684 1 91.45 305 GLY B O 1
ATOM 8868 N N . GLY B 1 306 ? 13.946 5.49 19.417 1 89.48 306 GLY B N 1
ATOM 8869 C CA . GLY B 1 306 ? 12.515 5.284 19.574 1 89.48 306 GLY B CA 1
ATOM 8870 C C . GLY B 1 306 ? 11.728 5.577 18.31 1 89.48 306 GLY B C 1
ATOM 8871 O O . GLY B 1 306 ? 10.768 4.871 17.993 1 89.48 306 GLY B O 1
ATOM 8872 N N . GLY B 1 307 ? 12.087 6.622 17.556 1 90.61 307 GLY B N 1
ATOM 8873 C CA . GLY B 1 307 ? 11.401 6.972 16.323 1 90.61 307 GLY B CA 1
ATOM 8874 C C . GLY B 1 307 ? 11.42 5.859 15.293 1 90.61 307 GLY B C 1
ATOM 8875 O O . GLY B 1 307 ? 10.414 5.605 14.626 1 90.61 307 GLY B O 1
ATOM 8876 N N . ALA B 1 308 ? 12.53 5.191 15.176 1 93.41 308 ALA B N 1
ATOM 8877 C CA . ALA B 1 308 ? 12.665 4.075 14.243 1 93.41 308 ALA B CA 1
ATOM 8878 C C . ALA B 1 308 ? 11.754 2.916 14.638 1 93.41 308 ALA B C 1
ATOM 8880 O O . ALA B 1 308 ? 11.169 2.257 13.776 1 93.41 308 ALA B O 1
ATOM 8881 N N . GLY B 1 309 ? 11.691 2.717 15.917 1 94.52 309 GLY B N 1
ATOM 8882 C CA . GLY B 1 309 ? 10.803 1.673 16.404 1 94.52 309 GLY B CA 1
ATOM 8883 C C . GLY B 1 309 ? 9.346 1.921 16.061 1 94.52 309 GLY B C 1
ATOM 8884 O O . GLY B 1 309 ? 8.636 1.003 15.647 1 94.52 309 GLY B O 1
ATOM 8885 N N . VAL B 1 310 ? 8.924 3.128 16.233 1 93.36 310 VAL B N 1
ATOM 8886 C CA . VAL B 1 310 ? 7.536 3.492 15.968 1 93.36 310 VAL B CA 1
ATOM 8887 C C . VAL B 1 310 ? 7.228 3.307 14.484 1 93.36 310 VAL B C 1
ATOM 8889 O O . VAL B 1 310 ? 6.159 2.808 14.123 1 93.36 310 VAL B O 1
ATOM 8892 N N . LEU B 1 311 ? 8.15 3.705 13.631 1 93.99 311 LEU B N 1
ATOM 8893 C CA . LEU B 1 311 ? 7.976 3.539 12.192 1 93.99 311 LEU B CA 1
ATOM 8894 C C . LEU B 1 311 ? 7.835 2.064 11.828 1 93.99 311 LEU B C 1
ATOM 8896 O O . LEU B 1 311 ? 7.008 1.704 10.988 1 93.99 311 LEU B O 1
ATOM 8900 N N . ALA B 1 312 ? 8.623 1.263 12.442 1 95.71 312 ALA B N 1
ATOM 8901 C CA . ALA B 1 312 ? 8.572 -0.174 12.189 1 95.71 312 ALA B CA 1
ATOM 8902 C C . ALA B 1 312 ? 7.218 -0.754 12.59 1 95.71 312 ALA B C 1
ATOM 8904 O O . ALA B 1 312 ? 6.659 -1.592 11.878 1 95.71 312 ALA B O 1
ATOM 8905 N N . VAL B 1 313 ? 6.702 -0.319 13.724 1 94.98 313 VAL B N 1
ATOM 8906 C CA . VAL B 1 313 ? 5.428 -0.826 14.225 1 94.98 313 VAL B CA 1
ATOM 8907 C C . VAL B 1 313 ? 4.306 -0.444 13.263 1 94.98 313 VAL B C 1
ATOM 8909 O O . VAL B 1 313 ? 3.428 -1.259 12.969 1 94.98 313 VAL B O 1
ATOM 8912 N N . ASP B 1 314 ? 4.324 0.778 12.798 1 93.8 314 ASP B N 1
ATOM 8913 C CA . ASP B 1 314 ? 3.31 1.215 11.843 1 93.8 314 ASP B CA 1
ATOM 8914 C C . ASP B 1 314 ? 3.282 0.306 10.617 1 93.8 314 ASP B C 1
ATOM 8916 O O . ASP B 1 314 ? 2.212 -0.119 10.176 1 93.8 314 ASP B O 1
ATOM 8920 N N . LYS B 1 315 ? 4.46 0.108 10.087 1 94.27 315 LYS B N 1
ATOM 8921 C CA . LYS B 1 315 ? 4.529 -0.702 8.874 1 94.27 315 LYS B CA 1
ATOM 8922 C C . LYS B 1 315 ? 4.152 -2.153 9.159 1 94.27 315 LYS B C 1
ATOM 8924 O O . LYS B 1 315 ? 3.543 -2.818 8.319 1 94.27 315 LYS B O 1
ATOM 8929 N N . LEU B 1 316 ? 4.554 -2.654 10.322 1 94.3 316 LEU B N 1
ATOM 8930 C CA . LEU B 1 316 ? 4.194 -4.006 10.736 1 94.3 316 LEU B CA 1
ATOM 8931 C C . LEU B 1 316 ? 2.68 -4.188 10.74 1 94.3 316 LEU B C 1
ATOM 8933 O O . LEU B 1 316 ? 2.168 -5.173 10.203 1 94.3 316 LEU B O 1
ATOM 8937 N N . VAL B 1 317 ? 1.994 -3.243 11.274 1 92.12 317 VAL B N 1
ATOM 8938 C CA . VAL B 1 317 ? 0.541 -3.318 11.381 1 92.12 317 VAL B CA 1
ATOM 8939 C C . VAL B 1 317 ? -0.087 -3.161 9.998 1 92.12 317 VAL B C 1
ATOM 8941 O O . VAL B 1 317 ? -1.079 -3.822 9.681 1 92.12 317 VAL B O 1
ATOM 8944 N N . ASP B 1 318 ? 0.501 -2.299 9.176 1 90.3 318 ASP B N 1
ATOM 8945 C CA . ASP B 1 318 ? 0.03 -2.144 7.803 1 90.3 318 ASP B CA 1
ATOM 8946 C C . ASP B 1 318 ? -0.002 -3.487 7.078 1 90.3 318 ASP B C 1
ATOM 8948 O O . ASP B 1 318 ? -0.853 -3.712 6.214 1 90.3 318 ASP B O 1
ATOM 8952 N N . ARG B 1 319 ? 0.947 -4.319 7.43 1 89.59 319 ARG B N 1
ATOM 8953 C CA . ARG B 1 319 ? 1.112 -5.578 6.71 1 89.59 319 ARG B CA 1
ATOM 8954 C C . ARG B 1 319 ? 0.45 -6.729 7.461 1 89.59 319 ARG B C 1
ATOM 8956 O O . ARG B 1 319 ? 0.719 -7.898 7.177 1 89.59 319 ARG B O 1
ATOM 8963 N N . GLY B 1 320 ? -0.371 -6.39 8.559 1 85.05 320 GLY B N 1
ATOM 8964 C CA . GLY B 1 320 ? -1.146 -7.388 9.279 1 85.05 320 GLY B CA 1
ATOM 8965 C C . GLY B 1 320 ? -0.36 -8.07 10.383 1 85.05 320 GLY B C 1
ATOM 8966 O O . GLY B 1 320 ? -0.805 -9.078 10.936 1 85.05 320 GLY B O 1
ATOM 8967 N N . GLY B 1 321 ? 0.865 -7.519 10.662 1 88.61 321 GLY B N 1
ATOM 8968 C CA . GLY B 1 321 ? 1.643 -8.056 11.767 1 88.61 321 GLY B CA 1
ATOM 8969 C C . GLY B 1 321 ? 1.199 -7.533 13.12 1 88.61 321 GLY B C 1
ATOM 8970 O O . GLY B 1 321 ? 0.32 -6.672 13.201 1 88.61 321 GLY B O 1
ATOM 8971 N N . GLU B 1 322 ? 1.847 -8.139 14.167 1 91.6 322 GLU B N 1
ATOM 8972 C CA . GLU B 1 322 ? 1.475 -7.779 15.532 1 91.6 322 GLU B CA 1
ATOM 8973 C C . GLU B 1 322 ? 2.711 -7.535 16.394 1 91.6 322 GLU B C 1
ATOM 8975 O O . GLU B 1 322 ? 3.701 -8.262 16.289 1 91.6 322 GLU B O 1
ATOM 8980 N N . LEU B 1 323 ? 2.584 -6.479 17.18 1 94.97 323 LEU B N 1
ATOM 8981 C CA . LEU B 1 323 ? 3.615 -6.232 18.182 1 94.97 323 LEU B CA 1
ATOM 8982 C C . LEU B 1 323 ? 3.443 -7.161 19.379 1 94.97 323 LEU B C 1
ATOM 8984 O O . LEU B 1 323 ? 2.335 -7.311 19.9 1 94.97 323 LEU B O 1
ATOM 8988 N N . ALA B 1 324 ? 4.499 -7.799 19.849 1 95.69 324 ALA B N 1
ATOM 8989 C CA . ALA B 1 324 ? 4.436 -8.749 20.957 1 95.69 324 ALA B CA 1
ATOM 8990 C C . ALA B 1 324 ? 4.118 -8.04 22.27 1 95.69 324 ALA B C 1
ATOM 8992 O O . ALA B 1 324 ? 4.606 -6.935 22.52 1 95.69 324 ALA B O 1
ATOM 8993 N N . GLU B 1 325 ? 3.341 -8.638 23.083 1 94.16 325 GLU B N 1
ATOM 8994 C CA . GLU B 1 325 ? 3.167 -8.216 24.47 1 94.16 325 GLU B CA 1
ATOM 8995 C C . GLU B 1 325 ? 4.188 -8.889 25.384 1 94.16 325 GLU B C 1
ATOM 8997 O O . GLU B 1 325 ? 4.137 -10.103 25.592 1 94.16 325 GLU B O 1
ATOM 9002 N N . LEU B 1 326 ? 5.04 -8.087 25.944 1 96.31 326 LEU B N 1
ATOM 9003 C CA . LEU B 1 326 ? 6.119 -8.631 26.761 1 96.31 326 LEU B CA 1
ATOM 9004 C C . LEU B 1 326 ? 5.583 -9.159 28.087 1 96.31 326 LEU B C 1
ATOM 9006 O O . LEU B 1 326 ? 4.732 -8.525 28.715 1 96.31 326 LEU B O 1
ATOM 9010 N N . ALA B 1 327 ? 6.074 -10.273 28.483 1 96.55 327 ALA B N 1
ATOM 9011 C CA . ALA B 1 327 ? 5.722 -10.838 29.784 1 96.55 327 ALA B CA 1
ATOM 9012 C C . ALA B 1 327 ? 6.266 -9.978 30.92 1 96.55 327 ALA B C 1
ATOM 9014 O O . ALA B 1 327 ? 7.318 -9.349 30.783 1 96.55 327 ALA B O 1
ATOM 9015 N N . PRO B 1 328 ? 5.66 -9.953 32.051 1 95.75 328 PRO B N 1
ATOM 9016 C CA . PRO B 1 328 ? 6.149 -9.19 33.202 1 95.75 328 PRO B CA 1
ATOM 9017 C C . PRO B 1 328 ? 7.554 -9.605 33.631 1 95.75 328 PRO B C 1
ATOM 9019 O O . PRO B 1 328 ? 8.347 -8.762 34.059 1 95.75 328 PRO B O 1
ATOM 9022 N N . SER B 1 329 ? 7.825 -10.879 33.492 1 96.12 329 SER B N 1
ATOM 9023 C CA . SER B 1 329 ? 9.153 -11.368 33.849 1 96.12 329 SER B CA 1
ATOM 9024 C C . SER B 1 329 ? 10.225 -10.764 32.948 1 96.12 329 SER B C 1
ATOM 9026 O O . SER B 1 329 ? 11.336 -10.48 33.4 1 96.12 329 SER B O 1
ATOM 9028 N N . THR B 1 330 ? 9.882 -10.57 31.708 1 97.06 330 THR B N 1
ATOM 9029 C CA . THR B 1 330 ? 10.808 -9.962 30.759 1 97.06 330 THR B CA 1
ATOM 9030 C C . THR B 1 330 ? 11.047 -8.494 31.1 1 97.06 330 THR B C 1
ATOM 9032 O O . THR B 1 330 ? 12.181 -8.015 31.044 1 97.06 330 THR B O 1
ATOM 9035 N N . ILE B 1 331 ? 10.045 -7.749 31.481 1 96.95 331 ILE B N 1
ATOM 9036 C CA . ILE B 1 331 ? 10.156 -6.345 31.86 1 96.95 331 ILE B CA 1
ATOM 9037 C C . ILE B 1 331 ? 11.062 -6.209 33.081 1 96.95 331 ILE B C 1
ATOM 9039 O O . ILE B 1 331 ? 11.925 -5.33 33.127 1 96.95 331 ILE B O 1
ATOM 9043 N N . THR B 1 332 ? 10.873 -7.116 34.007 1 96.39 332 THR B N 1
ATOM 9044 C CA . THR B 1 332 ? 11.694 -7.103 35.213 1 96.39 332 THR B CA 1
ATOM 9045 C C . THR B 1 332 ? 13.161 -7.35 34.872 1 96.39 332 THR B C 1
ATOM 9047 O O . THR B 1 332 ? 14.048 -6.682 35.407 1 96.39 332 THR B O 1
ATOM 9050 N N . ARG B 1 333 ? 13.397 -8.249 34.042 1 96.8 333 ARG B N 1
ATOM 9051 C CA . ARG B 1 333 ? 14.761 -8.545 33.616 1 96.8 333 ARG B CA 1
ATOM 9052 C C . ARG B 1 333 ? 15.392 -7.341 32.925 1 96.8 333 ARG B C 1
ATOM 9054 O O . ARG B 1 333 ? 16.557 -7.019 33.168 1 96.8 333 ARG B O 1
ATOM 9061 N N . LEU B 1 334 ? 14.673 -6.664 32.068 1 97.22 334 LEU B N 1
ATOM 9062 C CA . LEU B 1 334 ? 15.154 -5.494 31.34 1 97.22 334 LEU B CA 1
ATOM 9063 C C . LEU B 1 334 ? 15.399 -4.326 32.29 1 97.22 334 LEU B C 1
ATOM 9065 O O . LEU B 1 334 ? 16.345 -3.558 32.104 1 97.22 334 LEU B O 1
ATOM 9069 N N . ASP B 1 335 ? 14.588 -4.186 33.3 1 95.92 335 ASP B N 1
ATOM 9070 C CA . ASP B 1 335 ? 14.764 -3.143 34.305 1 95.92 335 ASP B CA 1
ATOM 9071 C C . ASP B 1 335 ? 16.123 -3.265 34.992 1 95.92 335 ASP B C 1
ATOM 9073 O O . ASP B 1 335 ? 16.722 -2.259 35.377 1 95.92 335 ASP B O 1
ATOM 9077 N N . HIS B 1 336 ? 16.586 -4.471 35.037 1 95.2 336 HIS B N 1
ATOM 9078 C CA . HIS B 1 336 ? 17.825 -4.742 35.756 1 95.2 336 HIS B CA 1
ATOM 9079 C C . HIS B 1 336 ? 19.043 -4.449 34.885 1 95.2 336 HIS B C 1
ATOM 9081 O O . HIS B 1 336 ? 20.121 -4.144 35.4 1 95.2 336 HIS B O 1
ATOM 9087 N N . VAL B 1 337 ? 18.854 -4.526 33.608 1 95.21 337 VAL B N 1
ATOM 9088 C CA . VAL B 1 337 ? 20.045 -4.492 32.766 1 95.21 337 VAL B CA 1
ATOM 9089 C C . VAL B 1 337 ? 20.071 -3.195 31.96 1 95.21 337 VAL B C 1
ATOM 9091 O O . VAL B 1 337 ? 21.118 -2.801 31.44 1 95.21 337 VAL B O 1
ATOM 9094 N N . LEU B 1 338 ? 18.964 -2.451 31.895 1 95.14 338 LEU B N 1
ATOM 9095 C CA . LEU B 1 338 ? 18.894 -1.243 31.081 1 95.14 338 LEU B CA 1
ATOM 9096 C C . LEU B 1 338 ? 18.773 -0.002 31.959 1 95.14 338 LEU B C 1
ATOM 9098 O O . LEU B 1 338 ? 18.422 -0.101 33.137 1 95.14 338 LEU B O 1
ATOM 9102 N N . PRO B 1 339 ? 19.063 1.117 31.405 1 90.31 339 PRO B N 1
ATOM 9103 C CA . PRO B 1 339 ? 18.899 2.352 32.176 1 90.31 339 PRO B CA 1
ATOM 9104 C C . PRO B 1 339 ? 17.44 2.644 32.519 1 90.31 339 PRO B C 1
ATOM 9106 O O . PRO B 1 339 ? 16.534 2.2 31.809 1 90.31 339 PRO B O 1
ATOM 9109 N N . PRO B 1 340 ? 17.179 3.329 33.507 1 86.58 340 PRO B N 1
ATOM 9110 C CA . PRO B 1 340 ? 15.808 3.62 33.934 1 86.58 340 PRO B CA 1
ATOM 9111 C C . PRO B 1 340 ? 15.014 4.391 32.882 1 86.58 340 PRO B C 1
ATOM 9113 O O . PRO B 1 340 ? 13.781 4.406 32.923 1 86.58 340 PRO B O 1
ATOM 9116 N N . THR B 1 341 ? 15.662 4.971 31.961 1 82.61 341 THR B N 1
ATOM 9117 C CA . THR B 1 341 ? 14.997 5.825 30.982 1 82.61 341 THR B CA 1
ATOM 9118 C C . THR B 1 341 ? 14.568 5.015 29.762 1 82.61 341 THR B C 1
ATOM 9120 O O . THR B 1 341 ? 14.052 5.572 28.791 1 82.61 341 THR B O 1
ATOM 9123 N N . TRP B 1 342 ? 14.796 3.721 29.896 1 90.61 342 TRP B N 1
ATOM 9124 C CA . TRP B 1 342 ? 14.375 2.938 28.739 1 90.61 342 TRP B CA 1
ATOM 9125 C C . TRP B 1 342 ? 12.856 2.945 28.6 1 90.61 342 TRP B C 1
ATOM 9127 O O . TRP B 1 342 ? 12.15 3.458 29.471 1 90.61 342 TRP B O 1
ATOM 9137 N N . SER B 1 343 ? 12.163 2.516 27.64 1 88.56 343 SER B N 1
ATOM 9138 C CA . SER B 1 343 ? 10.767 2.716 27.266 1 88.56 343 SER B CA 1
ATOM 9139 C C . SER B 1 343 ? 9.835 1.887 28.144 1 88.56 343 SER B C 1
ATOM 9141 O O . SER B 1 343 ? 8.637 2.164 28.221 1 88.56 343 SER B O 1
ATOM 9143 N N . HIS B 1 344 ? 10.252 0.695 28.789 1 91.92 344 HIS B N 1
ATOM 9144 C CA . HIS B 1 344 ? 9.473 -0.193 29.644 1 91.92 344 HIS B CA 1
ATOM 9145 C C . HIS B 1 344 ? 8.297 -0.798 28.885 1 91.92 344 HIS B C 1
ATOM 9147 O O . HIS B 1 344 ? 7.209 -0.959 29.442 1 91.92 344 HIS B O 1
ATOM 9153 N N . ALA B 1 345 ? 8.47 -0.943 27.587 1 93.15 345 ALA B N 1
ATOM 9154 C CA . ALA B 1 345 ? 7.494 -1.561 26.694 1 93.15 345 ALA B CA 1
ATOM 9155 C C . ALA B 1 345 ? 8.132 -1.935 25.359 1 93.15 345 ALA B C 1
ATOM 9157 O O . ALA B 1 345 ? 9.307 -1.646 25.123 1 93.15 345 ALA B O 1
ATOM 9158 N N . ASN B 1 346 ? 7.336 -2.577 24.558 1 94.91 346 ASN B N 1
ATOM 9159 C CA . ASN B 1 346 ? 7.721 -2.847 23.177 1 94.91 346 ASN B CA 1
ATOM 9160 C C . ASN B 1 346 ? 7.277 -1.725 22.242 1 94.91 346 ASN B C 1
ATOM 9162 O O . ASN B 1 346 ? 6.106 -1.34 22.239 1 94.91 346 ASN B O 1
ATOM 9166 N N . PRO B 1 347 ? 8.19 -1.131 21.546 1 95.27 347 PRO B N 1
ATOM 9167 C CA . PRO B 1 347 ? 9.606 -1.414 21.301 1 95.27 347 PRO B CA 1
ATOM 9168 C C . PRO B 1 347 ? 10.488 -1.103 22.508 1 95.27 347 PRO B C 1
ATOM 9170 O O . PRO B 1 347 ? 10.214 -0.156 23.25 1 95.27 347 PRO B O 1
ATOM 9173 N N . ILE B 1 348 ? 11.463 -1.895 22.639 1 96.81 348 ILE B N 1
ATOM 9174 C CA . ILE B 1 348 ? 12.453 -1.704 23.693 1 96.81 348 ILE B CA 1
ATOM 9175 C C . ILE B 1 348 ? 13.495 -0.682 23.245 1 96.81 348 ILE B C 1
ATOM 9177 O O . ILE B 1 348 ? 14.469 -1.032 22.574 1 96.81 348 ILE B O 1
ATOM 9181 N N . ASP B 1 349 ? 13.318 0.484 23.64 1 94.71 349 ASP B N 1
ATOM 9182 C CA . ASP B 1 349 ? 14.284 1.542 23.359 1 94.71 349 ASP B CA 1
ATOM 9183 C C . ASP B 1 349 ? 15.424 1.528 24.376 1 94.71 349 ASP B C 1
ATOM 9185 O O . ASP B 1 349 ? 15.245 1.945 25.522 1 94.71 349 ASP B O 1
ATOM 9189 N N . ILE B 1 350 ? 16.557 1.176 23.922 1 94.71 350 ILE B N 1
ATOM 9190 C CA . ILE B 1 350 ? 17.677 0.999 24.84 1 94.71 350 ILE B CA 1
ATOM 9191 C C . ILE B 1 350 ? 18.497 2.285 24.908 1 94.71 350 ILE B C 1
ATOM 9193 O O . ILE B 1 350 ? 19.63 2.281 25.395 1 94.71 350 ILE B O 1
ATOM 9197 N N . VAL B 1 351 ? 18.046 3.301 24.27 1 87.88 351 VAL B N 1
ATOM 9198 C CA . VAL B 1 351 ? 18.547 4.665 24.397 1 87.88 351 VAL B CA 1
ATOM 9199 C C . VAL B 1 351 ? 19.724 4.874 23.447 1 87.88 351 VAL B C 1
ATOM 9201 O O . VAL B 1 351 ? 20.482 3.941 23.173 1 87.88 351 VAL B O 1
ATOM 9204 N N . GLY B 1 352 ? 19.996 6.01 23.038 1 85.5 352 GLY B N 1
ATOM 9205 C CA . GLY B 1 352 ? 20.877 6.376 21.941 1 85.5 352 GLY B CA 1
ATOM 9206 C C . GLY B 1 352 ? 22.343 6.133 22.247 1 85.5 352 GLY B C 1
ATOM 9207 O O . GLY B 1 352 ? 23.161 6.008 21.333 1 85.5 352 GLY B O 1
ATOM 9208 N N . ASP B 1 353 ? 22.718 6.059 23.499 1 83.72 353 ASP B N 1
ATOM 9209 C CA . ASP B 1 353 ? 24.115 5.856 23.873 1 83.72 353 ASP B CA 1
ATOM 9210 C C . ASP B 1 353 ? 24.397 4.384 24.162 1 83.72 353 ASP B C 1
ATOM 9212 O O . ASP B 1 353 ? 25.369 4.055 24.846 1 83.72 353 ASP B O 1
ATOM 9216 N N . ALA B 1 354 ? 23.622 3.534 23.669 1 88.74 354 ALA B N 1
ATOM 9217 C CA . ALA B 1 354 ? 23.7 2.11 23.985 1 88.74 354 ALA B CA 1
ATOM 9218 C C . ALA B 1 354 ? 25.011 1.509 23.485 1 88.74 354 ALA B C 1
ATOM 9220 O O . ALA B 1 354 ? 25.304 1.552 22.288 1 88.74 354 ALA B O 1
ATOM 9221 N N . ALA B 1 355 ? 25.773 0.939 24.416 1 91.1 355 ALA B N 1
ATOM 9222 C CA . ALA B 1 355 ? 26.95 0.144 24.073 1 91.1 355 ALA B CA 1
ATOM 9223 C C . ALA B 1 355 ? 26.548 -1.231 23.546 1 91.1 355 ALA B C 1
ATOM 9225 O O . ALA B 1 355 ? 25.406 -1.661 23.722 1 91.1 355 ALA B O 1
ATOM 9226 N N . PRO B 1 356 ? 27.491 -1.893 22.867 1 95.05 356 PRO B N 1
ATOM 9227 C CA . PRO B 1 356 ? 27.189 -3.217 22.318 1 95.05 356 PRO B CA 1
ATOM 9228 C C . PRO B 1 356 ? 26.655 -4.185 23.371 1 95.05 356 PRO B C 1
ATOM 9230 O O . PRO B 1 356 ? 25.765 -4.989 23.082 1 95.05 356 PRO B O 1
ATOM 9233 N N . GLU B 1 357 ? 27.109 -4.074 24.568 1 94.83 357 GLU B N 1
ATOM 9234 C CA . GLU B 1 357 ? 26.713 -4.983 25.64 1 94.83 357 GLU B CA 1
ATOM 9235 C C . GLU B 1 357 ? 25.239 -4.811 25.993 1 94.83 357 GLU B C 1
ATOM 9237 O O . GLU B 1 357 ? 24.567 -5.776 26.363 1 94.83 357 GLU B O 1
ATOM 9242 N N . ARG B 1 358 ? 24.774 -3.657 25.903 1 95.62 358 ARG B N 1
ATOM 9243 C CA . ARG B 1 358 ? 23.363 -3.401 26.175 1 95.62 358 ARG B CA 1
ATOM 9244 C C . ARG B 1 358 ? 22.473 -4.091 25.146 1 95.62 358 ARG B C 1
ATOM 9246 O O . ARG B 1 358 ? 21.385 -4.566 25.478 1 95.62 358 ARG B O 1
ATOM 9253 N N . TYR B 1 359 ? 22.898 -4.119 23.872 1 96.65 359 TYR B N 1
ATOM 9254 C CA . TYR B 1 359 ? 22.194 -4.889 22.853 1 96.65 359 TYR B CA 1
ATOM 9255 C C . TYR B 1 359 ? 22.11 -6.36 23.241 1 96.65 359 TYR B C 1
ATOM 9257 O O . TYR B 1 359 ? 21.046 -6.975 23.14 1 96.65 359 TYR B O 1
ATOM 9265 N N . GLY B 1 360 ? 23.274 -6.841 23.644 1 96.3 360 GLY B N 1
ATOM 9266 C CA . GLY B 1 360 ? 23.319 -8.244 24.022 1 96.3 360 GLY B CA 1
ATOM 9267 C C . GLY B 1 360 ? 22.37 -8.588 25.154 1 96.3 360 GLY B C 1
ATOM 9268 O O . GLY B 1 360 ? 21.657 -9.592 25.091 1 96.3 360 GLY B O 1
ATOM 9269 N N . ALA B 1 361 ? 22.332 -7.752 26.147 1 96.7 361 ALA B N 1
ATOM 9270 C CA . ALA B 1 361 ? 21.48 -7.977 27.312 1 96.7 361 ALA B CA 1
ATOM 9271 C C . ALA B 1 361 ? 20.004 -7.918 26.932 1 96.7 361 ALA B C 1
ATOM 9273 O O . ALA B 1 361 ? 19.206 -8.739 27.391 1 96.7 361 ALA B O 1
ATOM 9274 N N . ALA B 1 362 ? 19.652 -6.957 26.162 1 97.66 362 ALA B N 1
ATOM 9275 C CA . ALA B 1 362 ? 18.264 -6.802 25.733 1 97.66 362 ALA B CA 1
ATOM 9276 C C . ALA B 1 362 ? 17.821 -7.982 24.873 1 97.66 362 ALA B C 1
ATOM 9278 O O . ALA B 1 362 ? 16.709 -8.49 25.031 1 97.66 362 ALA B O 1
ATOM 9279 N N . LEU B 1 363 ? 18.681 -8.421 23.957 1 97.44 363 LEU B N 1
ATOM 9280 C CA . LEU B 1 363 ? 18.361 -9.516 23.048 1 97.44 363 LEU B CA 1
ATOM 9281 C C . LEU B 1 363 ? 18.221 -10.831 23.808 1 97.44 363 LEU B C 1
ATOM 9283 O O . LEU B 1 363 ? 17.366 -11.656 23.479 1 97.44 363 LEU B O 1
ATOM 9287 N N . ASP B 1 364 ? 19.046 -10.992 24.797 1 95.81 364 ASP B N 1
ATOM 9288 C CA . ASP B 1 364 ? 18.957 -12.193 25.621 1 95.81 364 ASP B CA 1
ATOM 9289 C C . ASP B 1 364 ? 17.617 -12.262 26.35 1 95.81 364 ASP B C 1
ATOM 9291 O O . ASP B 1 364 ? 16.997 -13.325 26.421 1 95.81 364 ASP B O 1
ATOM 9295 N N . ALA B 1 365 ? 17.224 -11.185 26.9 1 96.9 365 ALA B N 1
ATOM 9296 C CA . ALA B 1 365 ? 15.943 -11.118 27.599 1 96.9 365 ALA B CA 1
ATOM 9297 C C . ALA B 1 365 ? 14.784 -11.388 26.645 1 96.9 365 ALA B C 1
ATOM 9299 O O . ALA B 1 365 ? 13.845 -12.111 26.988 1 96.9 365 ALA B O 1
ATOM 9300 N N . LEU B 1 366 ? 14.833 -10.819 25.512 1 96.15 366 LEU B N 1
ATOM 9301 C CA . LEU B 1 366 ? 13.763 -10.942 24.529 1 96.15 366 LEU B CA 1
ATOM 9302 C C . LEU B 1 366 ? 13.704 -12.357 23.964 1 96.15 366 LEU B C 1
ATOM 9304 O O . LEU B 1 366 ? 12.622 -12.864 23.658 1 96.15 366 LEU B O 1
ATOM 9308 N N . ALA B 1 367 ? 14.845 -12.966 23.759 1 95.77 367 ALA B N 1
ATOM 9309 C CA . ALA B 1 367 ? 14.924 -14.332 23.248 1 95.77 367 ALA B CA 1
ATOM 9310 C C . ALA B 1 367 ? 14.205 -15.308 24.175 1 95.77 367 ALA B C 1
ATOM 9312 O O . ALA B 1 367 ? 13.655 -16.314 23.722 1 95.77 367 ALA B O 1
ATOM 9313 N N . ALA B 1 368 ? 14.164 -15.012 25.42 1 94.97 368 ALA B N 1
ATOM 9314 C CA . ALA B 1 368 ? 13.548 -15.889 26.413 1 94.97 368 ALA B CA 1
ATOM 9315 C C . ALA B 1 368 ? 12.07 -15.556 26.598 1 94.97 368 ALA B C 1
ATOM 9317 O O . ALA B 1 368 ? 11.353 -16.262 27.31 1 94.97 368 ALA B O 1
ATOM 9318 N N . ASP B 1 369 ? 11.582 -14.514 25.985 1 96.74 369 ASP B N 1
ATOM 9319 C CA . ASP B 1 369 ? 10.2 -14.076 26.158 1 96.74 369 ASP B CA 1
ATOM 9320 C C . ASP B 1 369 ? 9.233 -15.009 25.432 1 96.74 369 ASP B C 1
ATOM 9322 O O . ASP B 1 369 ? 9.336 -15.193 24.217 1 96.74 369 ASP B O 1
ATOM 9326 N N . PRO B 1 370 ? 8.278 -15.527 26.084 1 93.9 370 PRO B N 1
ATOM 9327 C CA . PRO B 1 370 ? 7.359 -16.469 25.441 1 93.9 370 PRO B CA 1
ATOM 9328 C C . PRO B 1 370 ? 6.393 -15.785 24.476 1 93.9 370 PRO B C 1
ATOM 9330 O O . PRO B 1 370 ? 5.828 -16.439 23.595 1 93.9 370 PRO B O 1
ATOM 9333 N N . GLY B 1 371 ? 6.219 -14.552 24.673 1 93.46 371 GLY B N 1
ATOM 9334 C CA . GLY B 1 371 ? 5.264 -13.843 23.836 1 93.46 371 GLY B CA 1
ATOM 9335 C C . GLY B 1 371 ? 5.857 -13.372 22.522 1 93.46 371 GLY B C 1
ATOM 9336 O O . GLY B 1 371 ? 5.137 -12.879 21.651 1 93.46 371 GLY B O 1
ATOM 9337 N N . THR B 1 372 ? 7.13 -13.575 22.291 1 95.59 372 THR B N 1
ATOM 9338 C CA . THR B 1 372 ? 7.817 -13.078 21.105 1 95.59 372 THR B CA 1
ATOM 9339 C C . THR B 1 372 ? 8.127 -14.22 20.141 1 95.59 372 THR B C 1
ATOM 9341 O O . THR B 1 372 ? 8.683 -15.244 20.542 1 95.59 372 THR B O 1
ATOM 9344 N N . ASP B 1 373 ? 7.763 -14.033 18.856 1 94.92 373 ASP B N 1
ATOM 9345 C CA . ASP B 1 373 ? 8.022 -15.057 17.849 1 94.92 373 ASP B CA 1
ATOM 9346 C C . ASP B 1 373 ? 9.189 -14.659 16.948 1 94.92 373 ASP B C 1
ATOM 9348 O O . ASP B 1 373 ? 9.89 -15.521 16.414 1 94.92 373 ASP B O 1
ATOM 9352 N N . VAL B 1 374 ? 9.323 -13.375 16.716 1 96.16 374 VAL B N 1
ATOM 9353 C CA . VAL B 1 374 ? 10.369 -12.824 15.861 1 96.16 374 VAL B CA 1
ATOM 9354 C C . VAL B 1 374 ? 11.033 -11.638 16.556 1 96.16 374 VAL B C 1
ATOM 9356 O O . VAL B 1 374 ? 10.364 -10.851 17.23 1 96.16 374 VAL B O 1
ATOM 9359 N N . ILE B 1 375 ? 12.294 -11.518 16.406 1 97.31 375 ILE B N 1
ATOM 9360 C CA . ILE B 1 375 ? 13.03 -10.423 17.027 1 97.31 375 ILE B CA 1
ATOM 9361 C C . ILE B 1 375 ? 13.583 -9.495 15.948 1 97.31 375 ILE B C 1
ATOM 9363 O O . ILE B 1 375 ? 14.223 -9.95 14.997 1 97.31 375 ILE B O 1
ATOM 9367 N N . LEU B 1 376 ? 13.34 -8.255 16.034 1 97.3 376 LEU B N 1
ATOM 9368 C CA . LEU B 1 376 ? 13.872 -7.209 15.168 1 97.3 376 LEU B CA 1
ATOM 9369 C C . LEU B 1 376 ? 14.798 -6.279 15.944 1 97.3 376 LEU B C 1
ATOM 9371 O O . LEU B 1 376 ? 14.387 -5.674 16.937 1 97.3 376 LEU B O 1
ATOM 9375 N N . VAL B 1 377 ? 16.024 -6.205 15.552 1 97.96 377 VAL B N 1
ATOM 9376 C CA . VAL B 1 377 ? 16.988 -5.326 16.206 1 97.96 377 VAL B CA 1
ATOM 9377 C C . VAL B 1 377 ? 17.367 -4.184 15.266 1 97.96 377 VAL B C 1
ATOM 9379 O O . VAL B 1 377 ? 17.61 -4.405 14.077 1 97.96 377 VAL B O 1
ATOM 9382 N N . MET B 1 378 ? 17.391 -3.007 15.806 1 97.01 378 MET B N 1
ATOM 9383 C CA . MET B 1 378 ? 17.65 -1.833 14.978 1 97.01 378 MET B CA 1
ATOM 9384 C C . MET B 1 378 ? 18.744 -0.965 15.591 1 97.01 378 MET B C 1
ATOM 9386 O O . MET B 1 378 ? 18.861 -0.879 16.815 1 97.01 378 MET B O 1
ATOM 9390 N N . ASN B 1 379 ? 19.47 -0.355 14.729 1 96.75 379 ASN B N 1
ATOM 9391 C CA . ASN B 1 379 ? 20.523 0.567 15.143 1 96.75 379 ASN B CA 1
ATOM 9392 C C . ASN B 1 379 ? 20.465 1.874 14.358 1 96.75 379 ASN B C 1
ATOM 9394 O O . ASN B 1 379 ? 20.384 1.861 13.129 1 96.75 379 ASN B O 1
ATOM 9398 N N . CYS B 1 380 ? 20.41 2.929 15.02 1 93.83 380 CYS B N 1
ATOM 9399 C CA . CYS B 1 380 ? 20.554 4.27 14.464 1 93.83 380 CYS B CA 1
ATOM 9400 C C . CYS B 1 380 ? 21.929 4.846 14.778 1 93.83 380 CYS B C 1
ATOM 9402 O O . CYS B 1 380 ? 22.414 4.726 15.905 1 93.83 380 CYS B O 1
ATOM 9404 N N . PRO B 1 381 ? 22.522 5.473 13.826 1 91.42 381 PRO B N 1
ATOM 9405 C CA . PRO B 1 381 ? 23.859 6.015 14.079 1 91.42 381 PRO B CA 1
ATOM 9406 C C . PRO B 1 381 ? 23.845 7.189 15.056 1 91.42 381 PRO B C 1
ATOM 9408 O O . PRO B 1 381 ? 22.952 8.038 14.993 1 91.42 381 PRO B O 1
ATOM 9411 N N . THR B 1 382 ? 24.788 7.182 15.976 1 84.58 382 THR B N 1
ATOM 9412 C CA . THR B 1 382 ? 24.982 8.275 16.922 1 84.58 382 THR B CA 1
ATOM 9413 C C . THR B 1 382 ? 26.467 8.566 17.116 1 84.58 382 THR B C 1
ATOM 9415 O O . THR B 1 382 ? 27.319 7.788 16.68 1 84.58 382 THR B O 1
ATOM 9418 N N . GLY B 1 383 ? 26.649 9.964 17.7 1 80.46 383 GLY B N 1
ATOM 9419 C CA . GLY B 1 383 ? 28.038 10.288 17.986 1 80.46 383 GLY B CA 1
ATOM 9420 C C . GLY B 1 383 ? 28.565 9.606 19.234 1 80.46 383 GLY B C 1
ATOM 9421 O O . GLY B 1 383 ? 29.76 9.678 19.529 1 80.46 383 GLY B O 1
ATOM 9422 N N . LEU B 1 384 ? 27.847 8.644 19.82 1 82.5 384 LEU B N 1
ATOM 9423 C CA . LEU B 1 384 ? 28.187 8.079 21.122 1 82.5 384 LEU B CA 1
ATOM 9424 C C . LEU B 1 384 ? 28.416 6.575 21.019 1 82.5 384 LEU B C 1
ATOM 9426 O O . LEU B 1 384 ? 28.967 5.962 21.937 1 82.5 384 LEU B O 1
ATOM 9430 N N . GLY B 1 385 ? 28.014 5.924 19.917 1 81.7 385 GLY B N 1
ATOM 9431 C CA . GLY B 1 385 ? 28.151 4.486 19.749 1 81.7 385 GLY B CA 1
ATOM 9432 C C . GLY B 1 385 ? 28.537 4.085 18.338 1 81.7 385 GLY B C 1
ATOM 9433 O O . GLY B 1 385 ? 28.159 4.75 17.371 1 81.7 385 GLY B O 1
ATOM 9434 N N . SER B 1 386 ? 29.262 2.95 18.313 1 86 386 SER B N 1
ATOM 9435 C CA . SER B 1 386 ? 29.678 2.424 17.017 1 86 386 SER B CA 1
ATOM 9436 C C . SER B 1 386 ? 28.637 1.464 16.45 1 86 386 SER B C 1
ATOM 9438 O O . SER B 1 386 ? 28.329 0.441 17.065 1 86 386 SER B O 1
ATOM 9440 N N . SER B 1 387 ? 28.183 1.755 15.28 1 91.7 387 SER B N 1
ATOM 9441 C CA . SER B 1 387 ? 27.23 0.886 14.597 1 91.7 387 SER B CA 1
ATOM 9442 C C . SER B 1 387 ? 27.848 -0.471 14.28 1 91.7 387 SER B C 1
ATOM 9444 O O . SER B 1 387 ? 27.181 -1.503 14.385 1 91.7 387 SER B O 1
ATOM 9446 N N . ALA B 1 388 ? 29.116 -0.442 13.949 1 93.91 388 ALA B N 1
ATOM 9447 C CA . ALA B 1 388 ? 29.818 -1.674 13.596 1 93.91 388 ALA B CA 1
ATOM 9448 C C . ALA B 1 388 ? 29.985 -2.578 14.814 1 93.91 388 ALA B C 1
ATOM 9450 O O . ALA B 1 388 ? 29.816 -3.796 14.719 1 93.91 388 ALA B O 1
ATOM 9451 N N . ASN B 1 389 ? 30.312 -1.97 15.951 1 94.71 389 ASN B N 1
ATOM 9452 C CA . ASN B 1 389 ? 30.497 -2.762 17.162 1 94.71 389 ASN B CA 1
ATOM 9453 C C . ASN B 1 389 ? 29.179 -3.361 17.647 1 94.71 389 ASN B C 1
ATOM 9455 O O . ASN B 1 389 ? 29.152 -4.485 18.15 1 94.71 389 ASN B O 1
ATOM 9459 N N . ALA B 1 390 ? 28.17 -2.606 17.54 1 95.29 390 ALA B N 1
ATOM 9460 C CA . ALA B 1 390 ? 26.852 -3.137 17.876 1 95.29 390 ALA B CA 1
ATOM 9461 C C . ALA B 1 390 ? 26.495 -4.324 16.986 1 95.29 390 ALA B C 1
ATOM 9463 O O . ALA B 1 390 ? 25.964 -5.329 17.464 1 95.29 390 ALA B O 1
ATOM 9464 N N . ALA B 1 391 ? 26.778 -4.19 15.677 1 96.29 391 ALA B N 1
ATOM 9465 C CA . ALA B 1 391 ? 26.502 -5.256 14.717 1 96.29 391 ALA B CA 1
ATOM 9466 C C . ALA B 1 391 ? 27.29 -6.518 15.057 1 96.29 391 ALA B C 1
ATOM 9468 O O . ALA B 1 391 ? 26.771 -7.631 14.943 1 96.29 391 ALA B O 1
ATOM 9469 N N . ARG B 1 392 ? 28.538 -6.352 15.466 1 96.13 392 ARG B N 1
ATOM 9470 C CA . ARG B 1 392 ? 29.376 -7.493 15.824 1 96.13 392 ARG B CA 1
ATOM 9471 C C . ARG B 1 392 ? 28.804 -8.236 17.026 1 96.13 392 ARG B C 1
ATOM 9473 O O . ARG B 1 392 ? 28.825 -9.468 17.069 1 96.13 392 ARG B O 1
ATOM 9480 N N . LYS B 1 393 ? 28.361 -7.463 17.945 1 96.13 393 LYS B N 1
ATOM 9481 C CA . LYS B 1 393 ? 27.763 -8.084 19.123 1 96.13 393 LYS B CA 1
ATOM 9482 C C . LYS B 1 393 ? 26.512 -8.875 18.753 1 96.13 393 LYS B C 1
ATOM 9484 O O . LYS B 1 393 ? 26.304 -9.985 19.249 1 96.13 393 LYS B O 1
ATOM 9489 N N . VAL B 1 394 ? 25.657 -8.307 17.973 1 96.22 394 VAL B N 1
ATOM 9490 C CA . VAL B 1 394 ? 24.435 -8.97 17.528 1 96.22 394 VAL B CA 1
ATOM 9491 C C . VAL B 1 394 ? 24.788 -10.229 16.739 1 96.22 394 VAL B C 1
ATOM 9493 O O . VAL B 1 394 ? 24.145 -11.269 16.899 1 96.22 394 VAL B O 1
ATOM 9496 N N . ALA B 1 395 ? 25.802 -10.095 15.866 1 95.08 395 ALA B N 1
ATOM 9497 C CA . ALA B 1 395 ? 26.248 -11.214 15.04 1 95.08 395 ALA B CA 1
ATOM 9498 C C . ALA B 1 395 ? 26.751 -12.367 15.904 1 95.08 395 ALA B C 1
ATOM 9500 O O . ALA B 1 395 ? 26.576 -13.537 15.553 1 95.08 395 ALA B O 1
ATOM 9501 N N . GLU B 1 396 ? 27.349 -12.035 16.994 1 93.97 396 GLU B N 1
ATOM 9502 C CA . GLU B 1 396 ? 27.855 -13.042 17.921 1 93.97 396 GLU B CA 1
ATOM 9503 C C . GLU B 1 396 ? 26.713 -13.831 18.556 1 93.97 396 GLU B C 1
ATOM 9505 O O . GLU B 1 396 ? 26.844 -15.031 18.804 1 93.97 396 GLU B O 1
ATOM 9510 N N . LEU B 1 397 ? 25.69 -13.192 18.763 1 92.81 397 LEU B N 1
ATOM 9511 C CA . LEU B 1 397 ? 24.557 -13.8 19.453 1 92.81 397 LEU B CA 1
ATOM 9512 C C . LEU B 1 397 ? 23.668 -14.559 18.474 1 92.81 397 LEU B C 1
ATOM 9514 O O . LEU B 1 397 ? 22.989 -15.514 18.858 1 92.81 397 LEU B O 1
ATOM 9518 N N . GLY B 1 398 ? 23.639 -14.007 17.27 1 87.59 398 GLY B N 1
ATOM 9519 C CA . GLY B 1 398 ? 22.772 -14.603 16.266 1 87.59 398 GLY B CA 1
ATOM 9520 C C . GLY B 1 398 ? 23.394 -15.801 15.575 1 87.59 398 GLY B C 1
ATOM 9521 O O . GLY B 1 398 ? 24.445 -15.683 14.942 1 87.59 398 GLY B O 1
ATOM 9522 N N . ASP B 1 399 ? 22.998 -16.979 15.892 1 81.53 399 ASP B N 1
ATOM 9523 C CA . ASP B 1 399 ? 23.468 -18.2 15.246 1 81.53 399 ASP B CA 1
ATOM 9524 C C . ASP B 1 399 ? 22.705 -18.464 13.95 1 81.53 399 ASP B C 1
ATOM 9526 O O . ASP B 1 399 ? 21.584 -18.977 13.976 1 81.53 399 ASP B O 1
ATOM 9530 N N . GLU B 1 400 ? 23.328 -18.141 12.797 1 81.14 400 GLU B N 1
ATOM 9531 C CA . GLU B 1 400 ? 22.758 -18.34 11.468 1 81.14 400 GLU B CA 1
ATOM 9532 C C . GLU B 1 400 ? 21.39 -17.674 11.349 1 81.14 400 GLU B C 1
ATOM 9534 O O . GLU B 1 400 ? 20.425 -18.301 10.908 1 81.14 400 GLU B O 1
ATOM 9539 N N . GLY B 1 401 ? 21.319 -16.532 12.052 1 88.44 401 GLY B N 1
ATOM 9540 C CA . GLY B 1 401 ? 20.131 -15.71 11.889 1 88.44 401 GLY B CA 1
ATOM 9541 C C . GLY B 1 401 ? 19.067 -15.985 12.936 1 88.44 401 GLY B C 1
ATOM 9542 O O . GLY B 1 401 ? 17.922 -15.55 12.794 1 88.44 401 GLY B O 1
ATOM 9543 N N . GLU B 1 402 ? 19.351 -16.732 14.002 1 92.48 402 GLU B N 1
ATOM 9544 C CA . GLU B 1 402 ? 18.394 -17.027 15.065 1 92.48 402 GLU B CA 1
ATOM 9545 C C . GLU B 1 402 ? 19.008 -16.791 16.442 1 92.48 402 GLU B C 1
ATOM 9547 O O . GLU B 1 402 ? 20.229 -16.844 16.6 1 92.48 402 GLU B O 1
ATOM 9552 N N . ILE B 1 403 ? 18.149 -16.469 17.29 1 93.41 403 ILE B N 1
ATOM 9553 C CA . ILE B 1 403 ? 18.522 -16.345 18.695 1 93.41 403 ILE B CA 1
ATOM 9554 C C . ILE B 1 403 ? 17.466 -17.018 19.57 1 93.41 403 ILE B C 1
ATOM 9556 O O . ILE B 1 403 ? 16.292 -16.645 19.534 1 93.41 403 ILE B O 1
ATOM 9560 N N . GLY B 1 404 ? 17.844 -18.075 20.367 1 88.92 404 GLY B N 1
ATOM 9561 C CA . GLY B 1 404 ? 16.88 -18.813 21.168 1 88.92 404 GLY B CA 1
ATOM 9562 C C . GLY B 1 404 ? 15.813 -19.498 20.336 1 88.92 404 GLY B C 1
ATOM 9563 O O . GLY B 1 404 ? 14.644 -19.535 20.725 1 88.92 404 GLY B O 1
ATOM 9564 N N . GLY B 1 405 ? 16.123 -19.799 19.133 1 87.98 405 GLY B N 1
ATOM 9565 C CA . GLY B 1 405 ? 15.192 -20.481 18.248 1 87.98 405 GLY B CA 1
ATOM 9566 C C . GLY B 1 405 ? 14.276 -19.532 17.499 1 87.98 405 GLY B C 1
ATOM 9567 O O . GLY B 1 405 ? 13.415 -19.967 16.731 1 87.98 405 GLY B O 1
ATOM 9568 N N . LYS B 1 406 ? 14.467 -18.276 17.712 1 93.34 406 LYS B N 1
ATOM 9569 C CA . LYS B 1 406 ? 13.616 -17.273 17.077 1 93.34 406 LYS B CA 1
ATOM 9570 C C . LYS B 1 406 ? 14.358 -16.553 15.955 1 93.34 406 LYS B C 1
ATOM 9572 O O . LYS B 1 406 ? 15.546 -16.25 16.084 1 93.34 406 LYS B O 1
ATOM 9577 N N . PRO B 1 407 ? 13.687 -16.312 14.807 1 94.01 407 PRO B N 1
ATOM 9578 C CA . PRO B 1 407 ? 14.325 -15.538 13.74 1 94.01 407 PRO B CA 1
ATOM 9579 C C . PRO B 1 407 ? 14.774 -14.154 14.204 1 94.01 407 PRO B C 1
ATOM 9581 O O . PRO B 1 407 ? 14.04 -13.471 14.923 1 94.01 407 PRO B O 1
ATOM 9584 N N . LEU B 1 408 ? 15.976 -13.824 13.839 1 96.23 408 LEU B N 1
ATOM 9585 C CA . LEU B 1 408 ? 16.56 -12.524 14.147 1 96.23 408 LEU B CA 1
ATOM 9586 C C . LEU B 1 408 ? 16.758 -11.702 12.878 1 96.23 408 LEU B C 1
ATOM 9588 O O . LEU B 1 408 ? 17.502 -12.106 11.982 1 96.23 408 LEU B O 1
ATOM 9592 N N . LEU B 1 409 ? 16.063 -10.62 12.754 1 95.64 409 LEU B N 1
ATOM 9593 C CA . LEU B 1 409 ? 16.223 -9.679 11.651 1 95.64 409 LEU B CA 1
ATOM 9594 C C . LEU B 1 409 ? 16.841 -8.372 12.136 1 95.64 409 LEU B C 1
ATOM 9596 O O . LEU B 1 409 ? 16.615 -7.959 13.276 1 95.64 409 LEU B O 1
ATOM 9600 N N . ALA B 1 410 ? 17.592 -7.723 11.309 1 96.27 410 ALA B N 1
ATOM 9601 C CA . ALA B 1 410 ? 18.303 -6.514 11.717 1 96.27 410 ALA B CA 1
ATOM 9602 C C . ALA B 1 410 ? 18.015 -5.359 10.761 1 96.27 410 ALA B C 1
ATOM 9604 O O . ALA B 1 410 ? 17.736 -5.578 9.58 1 96.27 410 ALA B O 1
ATOM 9605 N N . CYS B 1 411 ? 18.082 -4.185 11.259 1 96 411 CYS B N 1
ATOM 9606 C CA . CYS B 1 411 ? 17.966 -2.956 10.482 1 96 411 CYS B CA 1
ATOM 9607 C C . CYS B 1 411 ? 18.997 -1.928 10.932 1 96 411 CYS B C 1
ATOM 9609 O O . CYS B 1 411 ? 18.892 -1.376 12.029 1 96 411 CYS B O 1
ATOM 9611 N N . TRP B 1 412 ? 20 -1.755 10.239 1 95.41 412 TRP B N 1
ATOM 9612 C CA . TRP B 1 412 ? 20.986 -0.702 10.461 1 95.41 412 TRP B CA 1
ATOM 9613 C C . TRP B 1 412 ? 20.719 0.493 9.553 1 95.41 412 TRP B C 1
ATOM 9615 O O . TRP B 1 412 ? 21.025 0.454 8.359 1 95.41 412 TRP B O 1
ATOM 9625 N N . LEU B 1 413 ? 20.147 1.507 10.128 1 92.83 413 LEU B N 1
ATOM 9626 C CA . LEU B 1 413 ? 19.686 2.673 9.382 1 92.83 413 LEU B CA 1
ATOM 9627 C C . LEU B 1 413 ? 20.863 3.535 8.939 1 92.83 413 LEU B C 1
ATOM 9629 O O . LEU B 1 413 ? 21.848 3.671 9.668 1 92.83 413 LEU B O 1
ATOM 9633 N N . GLY B 1 414 ? 20.652 4.149 7.824 1 85.84 414 GLY B N 1
ATOM 9634 C CA . GLY B 1 414 ? 21.71 4.944 7.221 1 85.84 414 GLY B CA 1
ATOM 9635 C C . GLY B 1 414 ? 22.409 4.238 6.076 1 85.84 414 GLY B C 1
ATOM 9636 O O . GLY B 1 414 ? 21.935 3.207 5.593 1 85.84 414 GLY B O 1
ATOM 9637 N N . GLU B 1 415 ? 23.414 4.821 5.525 1 83.21 415 GLU B N 1
ATOM 9638 C CA . GLU B 1 415 ? 24.114 4.213 4.397 1 83.21 415 GLU B CA 1
ATOM 9639 C C . GLU B 1 415 ? 25.626 4.268 4.59 1 83.21 415 GLU B C 1
ATOM 9641 O O . GLU B 1 415 ? 26.29 3.23 4.632 1 83.21 415 GLU B O 1
ATOM 9646 N N . HIS B 1 416 ? 26.136 5.377 4.937 1 82.35 416 HIS B N 1
ATOM 9647 C CA . HIS B 1 416 ? 27.579 5.582 4.973 1 82.35 416 HIS B CA 1
ATOM 9648 C C . HIS B 1 416 ? 28.225 4.765 6.087 1 82.35 416 HIS B C 1
ATOM 9650 O O . HIS B 1 416 ? 29.103 3.939 5.827 1 82.35 416 HIS B O 1
ATOM 9656 N N . THR B 1 417 ? 27.788 4.952 7.293 1 85.55 417 THR B N 1
ATOM 9657 C CA . THR B 1 417 ? 28.387 4.248 8.421 1 85.55 417 THR B CA 1
ATOM 9658 C C . THR B 1 417 ? 27.664 2.93 8.683 1 85.55 417 THR B C 1
ATOM 9660 O O . THR B 1 417 ? 28.235 2.009 9.271 1 85.55 417 THR B O 1
ATOM 9663 N N . ALA B 1 418 ? 26.467 2.855 8.29 1 89.37 418 ALA B N 1
ATOM 9664 C CA . ALA B 1 418 ? 25.634 1.684 8.555 1 89.37 418 ALA B CA 1
ATOM 9665 C C . ALA B 1 418 ? 26.029 0.516 7.657 1 89.37 418 ALA B C 1
ATOM 9667 O O . ALA B 1 418 ? 25.797 -0.646 8.001 1 89.37 418 ALA B O 1
ATOM 9668 N N . ARG B 1 419 ? 26.682 0.802 6.515 1 87.75 419 ARG B N 1
ATOM 9669 C CA . ARG B 1 419 ? 27.021 -0.216 5.526 1 87.75 419 ARG B CA 1
ATOM 9670 C C . ARG B 1 419 ? 27.933 -1.28 6.126 1 87.75 419 ARG B C 1
ATOM 9672 O O . ARG B 1 419 ? 27.766 -2.472 5.857 1 87.75 419 ARG B O 1
ATOM 9679 N N . GLU B 1 420 ? 28.908 -0.822 6.89 1 90.5 420 GLU B N 1
ATOM 9680 C CA . GLU B 1 420 ? 29.818 -1.771 7.526 1 90.5 420 GLU B CA 1
ATOM 9681 C C . GLU B 1 420 ? 29.07 -2.695 8.483 1 90.5 420 GLU B C 1
ATOM 9683 O O . GLU B 1 420 ? 29.354 -3.893 8.545 1 90.5 420 GLU B O 1
ATOM 9688 N N . GLY B 1 421 ? 28.221 -2.11 9.279 1 92.91 421 GLY B N 1
ATOM 9689 C CA . GLY B 1 421 ? 27.415 -2.923 10.176 1 92.91 421 GLY B CA 1
ATOM 9690 C C . GLY B 1 421 ? 26.56 -3.945 9.45 1 92.91 421 GLY B C 1
ATOM 9691 O O . GLY B 1 421 ? 26.463 -5.097 9.878 1 92.91 421 GLY B O 1
ATOM 9692 N N . ARG B 1 422 ? 25.972 -3.578 8.387 1 91.76 422 ARG B N 1
ATOM 9693 C CA . ARG B 1 422 ? 25.134 -4.483 7.607 1 91.76 422 ARG B CA 1
ATOM 9694 C C . ARG B 1 422 ? 25.959 -5.621 7.016 1 91.76 422 ARG B C 1
ATOM 9696 O O . ARG B 1 422 ? 25.494 -6.761 6.947 1 91.76 422 ARG B O 1
ATOM 9703 N N . ARG B 1 423 ? 27.136 -5.323 6.579 1 88.72 423 ARG B N 1
ATOM 9704 C CA . ARG B 1 423 ? 28.026 -6.351 6.047 1 88.72 423 ARG B CA 1
ATOM 9705 C C . ARG B 1 423 ? 28.356 -7.393 7.11 1 88.72 423 ARG B C 1
ATOM 9707 O O . ARG B 1 423 ? 28.328 -8.595 6.837 1 88.72 423 ARG B O 1
ATOM 9714 N N . VAL B 1 424 ? 28.67 -6.861 8.317 1 92.92 424 VAL B N 1
ATOM 9715 C CA . VAL B 1 424 ? 28.995 -7.746 9.43 1 92.92 424 VAL B CA 1
ATOM 9716 C C . VAL B 1 424 ? 27.824 -8.689 9.699 1 92.92 424 VAL B C 1
ATOM 9718 O O . VAL B 1 424 ? 28.02 -9.889 9.903 1 92.92 424 VAL B O 1
ATOM 9721 N N . LEU B 1 425 ? 26.673 -8.2 9.667 1 92.7 425 LEU B N 1
ATOM 9722 C CA . LEU B 1 425 ? 25.472 -8.974 9.961 1 92.7 425 LEU B CA 1
ATOM 9723 C C . LEU B 1 425 ? 25.195 -9.988 8.857 1 92.7 425 LEU B C 1
ATOM 9725 O O . LEU B 1 425 ? 24.927 -11.159 9.136 1 92.7 425 LEU B O 1
ATOM 9729 N N . THR B 1 426 ? 25.279 -9.556 7.615 1 85.46 426 THR B N 1
ATOM 9730 C CA . THR B 1 426 ? 25.018 -10.432 6.477 1 85.46 426 THR B CA 1
ATOM 9731 C C . THR B 1 426 ? 26.013 -11.588 6.446 1 85.46 426 THR B C 1
ATOM 9733 O O . THR B 1 426 ? 25.648 -12.72 6.12 1 85.46 426 THR B O 1
ATOM 9736 N N . GLU B 1 427 ? 27.252 -11.287 6.792 1 84.87 427 GLU B N 1
ATOM 9737 C CA . GLU B 1 427 ? 28.291 -12.311 6.818 1 84.87 427 GLU B CA 1
ATOM 9738 C C . GLU B 1 427 ? 28.022 -13.344 7.909 1 84.87 427 GLU B C 1
ATOM 9740 O O . GLU B 1 427 ? 28.425 -14.502 7.787 1 84.87 427 GLU B O 1
ATOM 9745 N N . ALA B 1 428 ? 27.392 -12.895 8.977 1 88.14 428 ALA B N 1
ATOM 9746 C CA . ALA B 1 428 ? 27.063 -13.804 10.073 1 88.14 428 ALA B CA 1
ATOM 9747 C C . ALA B 1 428 ? 25.772 -14.565 9.784 1 88.14 428 ALA B C 1
ATOM 9749 O O . ALA B 1 428 ? 25.294 -15.329 10.626 1 88.14 428 ALA B O 1
ATOM 9750 N N . GLY B 1 429 ? 25.14 -14.329 8.597 1 84.86 429 GLY B N 1
ATOM 9751 C CA . GLY B 1 429 ? 23.919 -15.013 8.203 1 84.86 429 GLY B CA 1
ATOM 9752 C C . GLY B 1 429 ? 22.662 -14.326 8.703 1 84.86 429 GLY B C 1
ATOM 9753 O O . GLY B 1 429 ? 21.589 -14.932 8.734 1 84.86 429 GLY B O 1
ATOM 9754 N N . ILE B 1 430 ? 22.711 -13.103 9.146 1 91.91 430 ILE B N 1
ATOM 9755 C CA . ILE B 1 430 ? 21.561 -12.354 9.64 1 91.91 430 ILE B CA 1
ATOM 9756 C C . ILE B 1 430 ? 21.039 -11.428 8.544 1 91.91 430 ILE B C 1
ATOM 9758 O O . ILE B 1 430 ? 21.798 -10.64 7.975 1 91.91 430 ILE B O 1
ATOM 9762 N N . ALA B 1 431 ? 19.75 -11.587 8.218 1 90.03 431 ALA B N 1
ATOM 9763 C CA . ALA B 1 431 ? 19.15 -10.689 7.234 1 90.03 431 ALA B CA 1
ATOM 9764 C C . ALA B 1 431 ? 19.164 -9.245 7.729 1 90.03 431 ALA B C 1
ATOM 9766 O O . ALA B 1 431 ? 18.771 -8.968 8.864 1 90.03 431 ALA B O 1
ATOM 9767 N N . SER B 1 432 ? 19.683 -8.354 6.978 1 91.54 432 SER B N 1
ATOM 9768 C CA . SER B 1 432 ? 19.809 -6.951 7.361 1 91.54 432 SER B CA 1
ATOM 9769 C C . SER B 1 432 ? 19.141 -6.037 6.339 1 91.54 432 SER B C 1
ATOM 9771 O O . SER B 1 432 ? 19.237 -6.272 5.132 1 91.54 432 SER B O 1
ATOM 9773 N N . PHE B 1 433 ? 18.495 -4.994 6.782 1 90.96 433 PHE B N 1
ATOM 9774 C CA . PHE B 1 433 ? 17.72 -4.095 5.935 1 90.96 433 PHE B CA 1
ATOM 9775 C C . PHE B 1 433 ? 18.116 -2.644 6.18 1 90.96 433 PHE B C 1
ATOM 9777 O O . PHE B 1 433 ? 18.659 -2.313 7.236 1 90.96 433 PHE B O 1
ATOM 9784 N N . GLU B 1 434 ? 17.773 -1.761 5.319 1 88.24 434 GLU B N 1
ATOM 9785 C CA . GLU B 1 434 ? 18.24 -0.378 5.347 1 88.24 434 GLU B CA 1
ATOM 9786 C C . GLU B 1 434 ? 17.258 0.521 6.093 1 88.24 434 GLU B C 1
ATOM 9788 O O . GLU B 1 434 ? 17.647 1.558 6.635 1 88.24 434 GLU B O 1
ATOM 9793 N N . THR B 1 435 ? 15.996 0.154 6.063 1 91.5 435 THR B N 1
ATOM 9794 C CA . THR B 1 435 ? 14.986 1.005 6.682 1 91.5 435 THR B CA 1
ATOM 9795 C C . THR B 1 435 ? 14.078 0.188 7.597 1 91.5 435 THR B C 1
ATOM 9797 O O . THR B 1 435 ? 13.951 -1.027 7.43 1 91.5 435 THR B O 1
ATOM 9800 N N . PRO B 1 436 ? 13.479 0.836 8.561 1 93.85 436 PRO B N 1
ATOM 9801 C CA . PRO B 1 436 ? 12.542 0.132 9.44 1 93.85 436 PRO B CA 1
ATOM 9802 C C . PRO B 1 436 ? 11.375 -0.494 8.678 1 93.85 436 PRO B C 1
ATOM 9804 O O . PRO B 1 436 ? 10.906 -1.576 9.042 1 93.85 436 PRO B O 1
ATOM 9807 N N . GLU B 1 437 ? 10.97 0.123 7.657 1 92.41 437 GLU B N 1
ATOM 9808 C CA . GLU B 1 437 ? 9.849 -0.373 6.864 1 92.41 437 GLU B CA 1
ATOM 9809 C C . GLU B 1 437 ? 10.205 -1.678 6.159 1 92.41 437 GLU B C 1
ATOM 9811 O O . GLU B 1 437 ? 9.431 -2.637 6.189 1 92.41 437 GLU B O 1
ATOM 9816 N N . ASP B 1 438 ? 11.363 -1.662 5.553 1 91.33 438 ASP B N 1
ATOM 9817 C CA . ASP B 1 438 ? 11.796 -2.873 4.863 1 91.33 438 ASP B CA 1
ATOM 9818 C C . ASP B 1 438 ? 11.91 -4.047 5.834 1 91.33 438 ASP B C 1
ATOM 9820 O O . ASP B 1 438 ? 11.571 -5.18 5.488 1 91.33 438 ASP B O 1
ATOM 9824 N N . ALA B 1 439 ? 12.422 -3.75 6.995 1 93.68 439 ALA B N 1
ATOM 9825 C CA . ALA B 1 439 ? 12.564 -4.794 8.006 1 93.68 439 ALA B CA 1
ATOM 9826 C C . ALA B 1 439 ? 11.202 -5.333 8.433 1 93.68 439 ALA B C 1
ATOM 9828 O O . ALA B 1 439 ? 11.033 -6.542 8.609 1 93.68 439 ALA B O 1
ATOM 9829 N N . ALA B 1 440 ? 10.27 -4.435 8.645 1 93.91 440 ALA B N 1
ATOM 9830 C CA . ALA B 1 440 ? 8.92 -4.838 9.031 1 93.91 440 ALA B CA 1
ATOM 9831 C C . ALA B 1 440 ? 8.254 -5.654 7.927 1 93.91 440 ALA B C 1
ATOM 9833 O O . ALA B 1 440 ? 7.562 -6.637 8.205 1 93.91 440 ALA B O 1
ATOM 9834 N N . ILE B 1 441 ? 8.43 -5.227 6.721 1 93.04 441 ILE B N 1
ATOM 9835 C CA . ILE B 1 441 ? 7.877 -5.954 5.584 1 93.04 441 ILE B CA 1
ATOM 9836 C C . ILE B 1 441 ? 8.473 -7.359 5.531 1 93.04 441 ILE B C 1
ATOM 9838 O O . ILE B 1 441 ? 7.772 -8.327 5.229 1 93.04 441 ILE B O 1
ATOM 9842 N N . ALA B 1 442 ? 9.73 -7.45 5.797 1 93.12 442 ALA B N 1
ATOM 9843 C CA . ALA B 1 442 ? 10.414 -8.74 5.763 1 93.12 442 ALA B CA 1
ATOM 9844 C C . ALA B 1 442 ? 9.783 -9.722 6.746 1 93.12 442 ALA B C 1
ATOM 9846 O O . ALA B 1 442 ? 9.675 -10.916 6.457 1 93.12 442 ALA B O 1
ATOM 9847 N N . VAL B 1 443 ? 9.358 -9.244 7.904 1 93.48 443 VAL B N 1
ATOM 9848 C CA . VAL B 1 443 ? 8.696 -10.091 8.89 1 93.48 443 VAL B CA 1
ATOM 9849 C C . VAL B 1 443 ? 7.408 -10.661 8.3 1 93.48 443 VAL B C 1
ATOM 9851 O O . VAL B 1 443 ? 7.058 -11.816 8.557 1 93.48 443 VAL B O 1
ATOM 9854 N N . SER B 1 444 ? 6.744 -9.848 7.551 1 92.66 444 SER B N 1
ATOM 9855 C CA . SER B 1 444 ? 5.464 -10.266 6.988 1 92.66 444 SER B CA 1
ATOM 9856 C C . SER B 1 444 ? 5.643 -11.417 6.004 1 92.66 444 SER B C 1
ATOM 9858 O O . SER B 1 444 ? 4.726 -12.216 5.802 1 92.66 444 SER B O 1
ATOM 9860 N N . TYR B 1 445 ? 6.811 -11.518 5.349 1 93.02 445 TYR B N 1
ATOM 9861 C CA . TYR B 1 445 ? 7.059 -12.592 4.394 1 93.02 445 TYR B CA 1
ATOM 9862 C C . TYR B 1 445 ? 6.997 -13.954 5.076 1 93.02 445 TYR B C 1
ATOM 9864 O O . TYR B 1 445 ? 6.59 -14.944 4.463 1 93.02 445 TYR B O 1
ATOM 9872 N N . LEU B 1 446 ? 7.355 -14.004 6.354 1 91.85 446 LEU B N 1
ATOM 9873 C CA . LEU B 1 446 ? 7.356 -15.27 7.078 1 91.85 446 LEU B CA 1
ATOM 9874 C C . LEU B 1 446 ? 5.933 -15.773 7.295 1 91.85 446 LEU B C 1
ATOM 9876 O O . LEU B 1 446 ? 5.662 -16.967 7.146 1 91.85 446 LEU B O 1
ATOM 9880 N N . SER B 1 447 ? 5.057 -14.891 7.617 1 89.28 447 SER B N 1
ATOM 9881 C CA . SER B 1 447 ? 3.66 -15.261 7.818 1 89.28 447 SER B CA 1
ATOM 9882 C C . SER B 1 447 ? 2.973 -15.569 6.492 1 89.28 447 SER B C 1
ATOM 9884 O O . SER B 1 447 ? 2.176 -16.506 6.403 1 89.28 447 SER B O 1
ATOM 9886 N N . GLU B 1 448 ? 3.223 -14.764 5.51 1 89.83 448 GLU B N 1
ATOM 9887 C CA . GLU B 1 448 ? 2.631 -14.976 4.193 1 89.83 448 GLU B CA 1
ATOM 9888 C C . GLU B 1 448 ? 3.098 -16.294 3.584 1 89.83 448 GLU B C 1
ATOM 9890 O O . GLU B 1 448 ? 2.32 -16.993 2.931 1 89.83 448 GLU B O 1
ATOM 9895 N N . TRP B 1 449 ? 4.364 -16.493 3.759 1 90.14 449 TRP B N 1
ATOM 9896 C CA . TRP B 1 449 ? 4.916 -17.757 3.284 1 90.14 449 TRP B CA 1
ATOM 9897 C C . TRP B 1 449 ? 4.246 -18.938 3.977 1 90.14 449 TRP B C 1
ATOM 9899 O O . TRP B 1 449 ? 3.939 -19.948 3.339 1 90.14 449 TRP B O 1
ATOM 9909 N N . SER B 1 450 ? 4 -18.813 5.268 1 87.86 450 SER B N 1
ATOM 9910 C CA . SER B 1 450 ? 3.309 -19.858 6.017 1 87.86 450 SER B CA 1
ATOM 9911 C C . SER B 1 450 ? 1.914 -20.111 5.455 1 87.86 450 SER B C 1
ATOM 9913 O O . SER B 1 450 ? 1.497 -21.261 5.31 1 87.86 450 SER B O 1
ATOM 9915 N N . ARG B 1 451 ? 1.234 -19.096 5.133 1 85.54 451 ARG B N 1
ATOM 9916 C CA . ARG B 1 451 ? -0.101 -19.225 4.559 1 85.54 451 ARG B CA 1
ATOM 9917 C C . ARG B 1 451 ? -0.052 -19.937 3.211 1 85.54 451 ARG B C 1
ATOM 9919 O O . ARG B 1 451 ? -0.902 -20.779 2.916 1 85.54 451 ARG B O 1
ATOM 9926 N N . ALA B 1 452 ? 0.876 -19.588 2.46 1 86.96 452 ALA B N 1
ATOM 9927 C CA . ALA B 1 452 ? 1.038 -20.229 1.158 1 86.96 452 ALA B CA 1
ATOM 9928 C C . ALA B 1 452 ? 1.364 -21.711 1.312 1 86.96 452 ALA B C 1
ATOM 9930 O O . ALA B 1 452 ? 0.865 -22.545 0.553 1 86.96 452 ALA B O 1
ATOM 9931 N N . GLN B 1 453 ? 2.164 -21.977 2.276 1 84.94 453 GLN B N 1
ATOM 9932 C CA . GLN B 1 453 ? 2.536 -23.366 2.526 1 84.94 453 GLN B CA 1
ATOM 9933 C C . GLN B 1 453 ? 1.335 -24.179 3.002 1 84.94 453 GLN B C 1
ATOM 9935 O O . GLN B 1 453 ? 1.17 -25.338 2.614 1 84.94 453 GLN B O 1
ATOM 9940 N N . ARG B 1 454 ? 0.508 -23.58 3.772 1 81.72 454 ARG B N 1
ATOM 9941 C CA . ARG B 1 454 ? -0.694 -24.265 4.236 1 81.72 454 ARG B CA 1
ATOM 9942 C C . ARG B 1 454 ? -1.634 -24.567 3.075 1 81.72 454 ARG B C 1
ATOM 9944 O O . ARG B 1 454 ? -2.221 -25.649 3.009 1 81.72 454 ARG B O 1
ATOM 9951 N N . ALA B 1 455 ? -1.775 -23.624 2.274 1 82.48 455 ALA B N 1
ATOM 9952 C CA . ALA B 1 455 ? -2.639 -23.809 1.111 1 82.48 455 ALA B CA 1
ATOM 9953 C C . ALA B 1 455 ? -2.106 -24.912 0.202 1 82.48 455 ALA B C 1
ATOM 9955 O O . ALA B 1 455 ? -2.881 -25.679 -0.374 1 82.48 455 ALA B O 1
ATOM 9956 N N . LEU B 1 456 ? -0.836 -24.954 0.119 1 81.02 456 LEU B N 1
ATOM 9957 C CA . LEU B 1 456 ? -0.138 -25.926 -0.716 1 81.02 456 LEU B CA 1
ATOM 9958 C C . LEU B 1 456 ? -0.402 -27.348 -0.232 1 81.02 456 LEU B C 1
ATOM 9960 O O . LEU B 1 456 ? -0.538 -28.268 -1.041 1 81.02 456 LEU B O 1
ATOM 9964 N N . LEU B 1 457 ? -0.569 -27.453 1.013 1 76.77 457 LEU B N 1
ATOM 9965 C CA . LEU B 1 457 ? -0.651 -28.785 1.603 1 76.77 457 LEU B CA 1
ATOM 9966 C C . LEU B 1 457 ? -2.092 -29.284 1.622 1 76.77 457 LEU B C 1
ATOM 9968 O O . LEU B 1 457 ? -2.341 -30.463 1.883 1 76.77 457 LEU B O 1
ATOM 9972 N N . ARG B 1 458 ? -2.955 -28.396 1.164 1 75.72 458 ARG B N 1
ATOM 9973 C CA . ARG B 1 458 ? -4.362 -28.782 1.167 1 75.72 458 ARG B CA 1
ATOM 9974 C C . ARG B 1 458 ? -4.718 -29.564 -0.093 1 75.72 458 ARG B C 1
ATOM 9976 O O . ARG B 1 458 ? -4.4 -29.138 -1.205 1 75.72 458 ARG B O 1
ATOM 9983 N N . THR B 1 459 ? -5.244 -30.772 0.074 1 71.51 459 THR B N 1
ATOM 9984 C CA . THR B 1 459 ? -5.713 -31.622 -1.015 1 71.51 459 THR B CA 1
ATOM 9985 C C . THR B 1 459 ? -7.153 -32.065 -0.773 1 71.51 459 THR B C 1
ATOM 9987 O O . THR B 1 459 ? -7.393 -33.162 -0.265 1 71.51 459 THR B O 1
ATOM 9990 N N . PRO B 1 460 ? -8.092 -31.216 -1.188 1 71.38 460 PRO B N 1
ATOM 9991 C CA . PRO B 1 460 ? -9.5 -31.525 -0.923 1 71.38 460 PRO B CA 1
ATOM 9992 C C . PRO B 1 460 ? -9.953 -32.825 -1.583 1 71.38 460 PRO B C 1
ATOM 9994 O O . PRO B 1 460 ? -9.595 -33.096 -2.732 1 71.38 460 PRO B O 1
ATOM 9997 N N . SER B 1 461 ? -10.58 -33.712 -0.721 1 66.06 461 SER B N 1
ATOM 9998 C CA . SER B 1 461 ? -11.133 -34.958 -1.242 1 66.06 461 SER B CA 1
ATOM 9999 C C . SER B 1 461 ? -12.435 -34.711 -1.997 1 66.06 461 SER B C 1
ATOM 10001 O O . SER B 1 461 ? -13.147 -33.744 -1.718 1 66.06 461 SER B O 1
ATOM 10003 N N . SER B 1 462 ? -12.544 -35.309 -3.16 1 59.73 462 SER B N 1
ATOM 10004 C CA . SER B 1 462 ? -13.855 -35.292 -3.8 1 59.73 462 SER B CA 1
ATOM 10005 C C . SER B 1 462 ? -14.903 -35.979 -2.93 1 59.73 462 SER B C 1
ATOM 10007 O O . SER B 1 462 ? -14.629 -37.013 -2.318 1 59.73 462 SER B O 1
ATOM 10009 N N . GLN B 1 463 ? -15.665 -35.252 -2.131 1 55.58 463 GLN B N 1
ATOM 10010 C CA . GLN B 1 463 ? -16.647 -35.799 -1.202 1 55.58 463 GLN B CA 1
ATOM 10011 C C . GLN B 1 463 ? -17.356 -37.011 -1.8 1 55.58 463 GLN B C 1
ATOM 10013 O O . GLN B 1 463 ? -17.688 -37.019 -2.987 1 55.58 463 GLN B O 1
ATOM 10018 N N . GLY B 1 464 ? -17.146 -38.207 -1.174 1 47.3 464 GLY B N 1
ATOM 10019 C CA . GLY B 1 464 ? -17.544 -39.582 -1.431 1 47.3 464 GLY B CA 1
ATOM 10020 C C . GLY B 1 464 ? -18.978 -39.709 -1.909 1 47.3 464 GLY B C 1
ATOM 10021 O O . GLY B 1 464 ? -19.605 -38.713 -2.278 1 47.3 464 GLY B O 1
ATOM 10022 N N . ASP B 1 465 ? -19.734 -40.826 -1.406 1 46.59 465 ASP B N 1
ATOM 10023 C CA . ASP B 1 465 ? -20.868 -41.676 -1.754 1 46.59 465 ASP B CA 1
ATOM 10024 C C . ASP B 1 465 ? -22.174 -40.885 -1.732 1 46.59 465 ASP B C 1
ATOM 10026 O O . ASP B 1 465 ? -23.075 -41.142 -2.534 1 46.59 465 ASP B O 1
ATOM 10030 N N . ASP B 1 466 ? -22.362 -40.04 -0.832 1 46.86 466 ASP B N 1
ATOM 10031 C CA . ASP B 1 466 ? -23.694 -39.475 -0.636 1 46.86 466 ASP B CA 1
ATOM 10032 C C . ASP B 1 466 ? -24.052 -38.51 -1.764 1 46.86 466 ASP B C 1
ATOM 10034 O O . ASP B 1 466 ? -25.23 -38.234 -2.001 1 46.86 466 ASP B O 1
ATOM 10038 N N . ARG B 1 467 ? -23.121 -38.175 -2.633 1 58.86 467 ARG B N 1
ATOM 10039 C CA . ARG B 1 467 ? -23.443 -37.151 -3.621 1 58.86 467 ARG B CA 1
ATOM 10040 C C . ARG B 1 467 ? -23.568 -37.755 -5.015 1 58.86 467 ARG B C 1
ATOM 10042 O O . ARG B 1 467 ? -23.716 -37.03 -6.001 1 58.86 467 ARG B O 1
ATOM 10049 N N . VAL B 1 468 ? -23.523 -38.931 -4.982 1 62.8 468 VAL B N 1
ATOM 10050 C CA . VAL B 1 468 ? -23.742 -39.624 -6.247 1 62.8 468 VAL B CA 1
ATOM 10051 C C . VAL B 1 468 ? -25.134 -39.296 -6.782 1 62.8 468 VAL B C 1
ATOM 10053 O O . VAL B 1 468 ? -25.307 -39.067 -7.981 1 62.8 468 VAL B O 1
ATOM 10056 N N . ASP B 1 469 ? -25.985 -39.131 -5.739 1 76.63 469 ASP B N 1
ATOM 10057 C CA . ASP B 1 469 ? -27.348 -38.812 -6.153 1 76.63 469 ASP B CA 1
ATOM 10058 C C . ASP B 1 469 ? -27.449 -37.372 -6.651 1 76.63 469 ASP B C 1
ATOM 10060 O O . ASP B 1 469 ? -28.155 -37.094 -7.622 1 76.63 469 ASP B O 1
ATOM 10064 N N . GLY B 1 470 ? -26.61 -36.584 -5.78 1 87.51 470 GLY B N 1
ATOM 10065 C CA . GLY B 1 470 ? -26.626 -35.2 -6.226 1 87.51 470 GLY B CA 1
ATOM 10066 C C . GLY B 1 470 ? -26.036 -35.013 -7.611 1 87.51 470 GLY B C 1
ATOM 10067 O O . GLY B 1 470 ? -26.568 -34.25 -8.42 1 87.51 470 GLY B O 1
ATOM 10068 N N . LYS B 1 471 ? -25.199 -35.746 -8.166 1 91.54 471 LYS B N 1
ATOM 10069 C CA . LYS B 1 471 ? -24.546 -35.67 -9.469 1 91.54 471 LYS B CA 1
ATOM 10070 C C . LYS B 1 471 ? -25.479 -36.145 -10.58 1 91.54 471 LYS B C 1
ATOM 10072 O O . LYS B 1 471 ? -25.573 -35.51 -11.633 1 91.54 471 LYS B O 1
ATOM 10077 N N . ALA B 1 472 ? -26.138 -37.184 -10.318 1 93.48 472 ALA B N 1
ATOM 10078 C CA . ALA B 1 472 ? -27.054 -37.729 -11.316 1 93.48 472 ALA B CA 1
ATOM 10079 C C . ALA B 1 472 ? -28.204 -36.764 -11.591 1 93.48 472 ALA B C 1
ATOM 10081 O O . ALA B 1 472 ? -28.615 -36.589 -12.74 1 93.48 472 ALA B O 1
ATOM 10082 N N . ALA B 1 473 ? -28.714 -36.21 -10.584 1 95.08 473 ALA B N 1
ATOM 10083 C CA . ALA B 1 473 ? -29.832 -35.28 -10.715 1 95.08 473 ALA B CA 1
ATOM 10084 C C . ALA B 1 473 ? -29.434 -34.055 -11.533 1 95.08 473 ALA B C 1
ATOM 10086 O O . ALA B 1 473 ? -30.175 -33.625 -12.42 1 95.08 473 ALA B O 1
ATOM 10087 N N . ALA B 1 474 ? -28.385 -33.492 -11.249 1 96.13 474 ALA B N 1
ATOM 10088 C CA . ALA B 1 474 ? -27.909 -32.325 -11.986 1 96.13 474 ALA B CA 1
ATOM 10089 C C . ALA B 1 474 ? -27.597 -32.681 -13.436 1 96.13 474 ALA B C 1
ATOM 10091 O O . ALA B 1 474 ? -27.898 -31.909 -14.35 1 96.13 474 ALA B O 1
ATOM 10092 N N . HIS B 1 475 ? -26.996 -33.845 -13.627 1 96.34 475 HIS B N 1
ATOM 10093 C CA . HIS B 1 475 ? -26.676 -34.301 -14.974 1 96.34 475 HIS B CA 1
ATOM 10094 C C . HIS B 1 475 ? -27.934 -34.424 -15.828 1 96.34 475 HIS B C 1
ATOM 10096 O O . HIS B 1 475 ? -27.926 -34.065 -17.008 1 96.34 475 HIS B O 1
ATOM 10102 N N . ALA B 1 476 ? -28.957 -34.932 -15.201 1 96.59 476 ALA B N 1
ATOM 10103 C CA . ALA B 1 476 ? -30.219 -35.081 -15.921 1 96.59 476 ALA B CA 1
ATOM 10104 C C . ALA B 1 476 ? -30.747 -33.727 -16.387 1 96.59 476 ALA B C 1
ATOM 10106 O O . ALA B 1 476 ? -31.27 -33.607 -17.497 1 96.59 476 ALA B O 1
ATOM 10107 N N . ILE B 1 477 ? -30.629 -32.804 -15.596 1 96.93 477 ILE B N 1
ATOM 10108 C CA . ILE B 1 477 ? -31.081 -31.458 -15.932 1 96.93 477 ILE B CA 1
ATOM 10109 C C . ILE B 1 477 ? -30.248 -30.907 -17.087 1 96.93 477 ILE B C 1
ATOM 10111 O O . ILE B 1 477 ? -30.795 -30.375 -18.056 1 96.93 477 ILE B O 1
ATOM 10115 N N . PHE B 1 478 ? -28.93 -31.031 -17.018 1 97.43 478 PHE B N 1
ATOM 10116 C CA . PHE B 1 478 ? -28.043 -30.521 -18.057 1 97.43 478 PHE B CA 1
ATOM 10117 C C . PHE B 1 478 ? -28.296 -31.229 -19.382 1 97.43 478 PHE B C 1
ATOM 10119 O O . PHE B 1 478 ? -28.297 -30.596 -20.44 1 97.43 478 PHE B O 1
ATOM 10126 N N . ARG B 1 479 ? -28.495 -32.491 -19.227 1 96.64 479 ARG B N 1
ATOM 10127 C CA . ARG B 1 479 ? -28.763 -33.266 -20.433 1 96.64 479 ARG B CA 1
ATOM 10128 C C . ARG B 1 479 ? -30.058 -32.813 -21.099 1 96.64 479 ARG B C 1
ATOM 10130 O O . ARG B 1 479 ? -30.154 -32.786 -22.328 1 96.64 479 ARG B O 1
ATOM 10137 N N . GLN B 1 480 ? -31.086 -32.563 -20.304 1 95.58 480 GLN B N 1
ATOM 10138 C CA . GLN B 1 480 ? -32.356 -32.076 -20.831 1 95.58 480 GLN B CA 1
ATOM 10139 C C . GLN B 1 480 ? -32.185 -30.724 -21.518 1 95.58 480 GLN B C 1
ATOM 10141 O O . GLN B 1 480 ? -32.71 -30.507 -22.612 1 95.58 480 GLN B O 1
ATOM 10146 N N . VAL B 1 481 ? -31.522 -29.859 -20.904 1 95.5 481 VAL B N 1
ATOM 10147 C CA . VAL B 1 481 ? -31.284 -28.527 -21.449 1 95.5 481 VAL B CA 1
ATOM 10148 C C . VAL B 1 481 ? -30.501 -28.636 -22.756 1 95.5 481 VAL B C 1
ATOM 10150 O O . VAL B 1 481 ? -30.818 -27.957 -23.735 1 95.5 481 VAL B O 1
ATOM 10153 N N . ALA B 1 482 ? -29.518 -29.498 -22.77 1 96.09 482 ALA B N 1
ATOM 10154 C CA . ALA B 1 482 ? -28.698 -29.706 -23.96 1 96.09 482 ALA B CA 1
ATOM 10155 C C . ALA B 1 482 ? -29.525 -30.292 -25.101 1 96.09 482 ALA B C 1
ATOM 10157 O O . ALA B 1 482 ? -29.337 -29.928 -26.264 1 96.09 482 ALA B O 1
ATOM 10158 N N . SER B 1 483 ? -30.47 -31.271 -24.782 1 95.17 483 SER B N 1
ATOM 10159 C CA . SER B 1 483 ? -31.306 -31.925 -25.784 1 95.17 483 SER B CA 1
ATOM 10160 C C . SER B 1 483 ? -32.236 -30.926 -26.465 1 95.17 483 SER B C 1
ATOM 10162 O O . SER B 1 483 ? -32.658 -31.139 -27.604 1 95.17 483 SER B O 1
ATOM 10164 N N . GLU B 1 484 ? -32.429 -29.726 -25.782 1 93.25 484 GLU B N 1
ATOM 10165 C CA . GLU B 1 484 ? -33.264 -28.656 -26.32 1 93.25 484 GLU B CA 1
ATOM 10166 C C . GLU B 1 484 ? -32.423 -27.619 -27.059 1 93.25 484 GLU B C 1
ATOM 10168 O O . GLU B 1 484 ? -32.948 -26.611 -27.536 1 93.25 484 GLU B O 1
ATOM 10173 N N . GLY B 1 485 ? -31.157 -27.734 -27.06 1 91.08 485 GLY B N 1
ATOM 10174 C CA . GLY B 1 485 ? -30.252 -26.837 -27.76 1 91.08 485 GLY B CA 1
ATOM 10175 C C . GLY B 1 485 ? -29.996 -25.544 -27.01 1 91.08 485 GLY B C 1
ATOM 10176 O O . GLY B 1 485 ? -29.562 -24.552 -27.601 1 91.08 485 GLY B O 1
ATOM 10177 N N . ARG B 1 486 ? -30.337 -25.532 -25.766 1 92.29 486 ARG B N 1
ATOM 10178 C CA . ARG B 1 486 ? -30.154 -24.33 -24.96 1 92.29 486 ARG B CA 1
ATOM 10179 C C . ARG B 1 486 ? -28.808 -24.351 -24.242 1 92.29 486 ARG B C 1
ATOM 10181 O O . ARG B 1 486 ? -28.263 -25.421 -23.966 1 92.29 486 ARG B O 1
ATOM 10188 N N . ARG B 1 487 ? -28.244 -23.141 -23.947 1 94.03 487 ARG B N 1
ATOM 10189 C CA . ARG B 1 487 ? -27.015 -22.982 -23.176 1 94.03 487 ARG B CA 1
ATOM 10190 C C . ARG B 1 487 ? -27.312 -22.463 -21.773 1 94.03 487 ARG B C 1
ATOM 10192 O O . ARG B 1 487 ? -26.562 -22.735 -20.833 1 94.03 487 ARG B O 1
ATOM 10199 N N . MET B 1 488 ? -28.438 -21.75 -21.731 1 94.03 488 MET B N 1
ATOM 10200 C CA . MET B 1 488 ? -28.802 -21.115 -20.468 1 94.03 488 MET B CA 1
ATOM 10201 C C . MET B 1 488 ? -29.945 -21.865 -19.791 1 94.03 488 MET B C 1
ATOM 10203 O O . MET B 1 488 ? -30.965 -22.149 -20.421 1 94.03 488 MET B O 1
ATOM 10207 N N . LEU B 1 489 ? -29.682 -22.208 -18.574 1 94.68 489 LEU B N 1
ATOM 10208 C CA . LEU B 1 489 ? -30.759 -22.826 -17.808 1 94.68 489 LEU B CA 1
ATOM 10209 C C . LEU B 1 489 ? -31.794 -21.787 -17.389 1 94.68 489 LEU B C 1
ATOM 10211 O O . LEU B 1 489 ? -31.464 -20.613 -17.211 1 94.68 489 LEU B O 1
ATOM 10215 N N . THR B 1 490 ? -33.013 -22.249 -17.279 1 91.68 490 THR B N 1
ATOM 10216 C CA . THR B 1 490 ? -34.007 -21.39 -16.644 1 91.68 490 THR B CA 1
ATOM 10217 C C . THR B 1 490 ? -33.767 -21.305 -15.139 1 91.68 490 THR B C 1
ATOM 10219 O O . THR B 1 490 ? -33.015 -22.106 -14.579 1 91.68 490 THR B O 1
ATOM 10222 N N . GLU B 1 491 ? -34.345 -20.433 -14.476 1 91.07 491 GLU B N 1
ATOM 10223 C CA . GLU B 1 491 ? -34.13 -20.221 -13.048 1 91.07 491 GLU B CA 1
ATOM 10224 C C . GLU B 1 491 ? -34.516 -21.458 -12.241 1 91.07 491 GLU B C 1
ATOM 10226 O O . GLU B 1 491 ? -33.77 -21.887 -11.358 1 91.07 491 GLU B O 1
ATOM 10231 N N . PRO B 1 492 ? -35.652 -22.119 -12.55 1 91.45 492 PRO B N 1
ATOM 10232 C CA . PRO B 1 492 ? -35.99 -23.329 -11.796 1 91.45 492 PRO B CA 1
ATOM 10233 C C . PRO B 1 492 ? -35.001 -24.468 -12.035 1 91.45 492 PRO B C 1
ATOM 10235 O O . PRO B 1 492 ? -34.691 -25.224 -11.112 1 91.45 492 PRO B O 1
ATOM 10238 N N . GLU B 1 493 ? -34.588 -24.572 -13.266 1 94.19 493 GLU B N 1
ATOM 10239 C CA . GLU B 1 493 ? -33.599 -25.598 -13.583 1 94.19 493 GLU B CA 1
ATOM 10240 C C . GLU B 1 493 ? -32.294 -25.357 -12.829 1 94.19 493 GLU B C 1
ATOM 10242 O O . GLU B 1 493 ? -31.711 -26.29 -12.274 1 94.19 493 GLU B O 1
ATOM 10247 N N . ALA B 1 494 ? -31.874 -24.095 -12.858 1 95.37 494 ALA B N 1
ATOM 10248 C CA . ALA B 1 494 ? -30.639 -23.726 -12.171 1 95.37 494 ALA B CA 1
ATOM 10249 C C . ALA B 1 494 ? -30.747 -23.986 -10.671 1 95.37 494 ALA B C 1
ATOM 10251 O O . ALA B 1 494 ? -29.817 -24.514 -10.057 1 95.37 494 ALA B O 1
ATOM 10252 N N . LYS B 1 495 ? -31.829 -23.643 -10.057 1 95.38 495 LYS B N 1
ATOM 10253 C CA . LYS B 1 495 ? -32.031 -23.831 -8.624 1 95.38 495 LYS B CA 1
ATOM 10254 C C . LYS B 1 495 ? -32.082 -25.313 -8.265 1 95.38 495 LYS B C 1
ATOM 10256 O O . LYS B 1 495 ? -31.563 -25.723 -7.224 1 95.38 495 LYS B O 1
ATOM 10261 N N . ALA B 1 496 ? -32.667 -26.081 -9.112 1 95.15 496 ALA B N 1
ATOM 10262 C CA . ALA B 1 496 ? -32.703 -27.524 -8.883 1 95.15 496 ALA B CA 1
ATOM 10263 C C . ALA B 1 496 ? -31.299 -28.121 -8.926 1 95.15 496 ALA B C 1
ATOM 10265 O O . ALA B 1 496 ? -30.977 -29.023 -8.15 1 95.15 496 ALA B O 1
ATOM 10266 N N . ALA B 1 497 ? -30.561 -27.657 -9.837 1 96.76 497 ALA B N 1
ATOM 10267 C CA . ALA B 1 497 ? -29.198 -28.159 -9.991 1 96.76 497 ALA B CA 1
ATOM 10268 C C . ALA B 1 497 ? -28.359 -27.854 -8.753 1 96.76 497 ALA B C 1
ATOM 10270 O O . ALA B 1 497 ? -27.639 -28.722 -8.254 1 96.76 497 ALA B O 1
ATOM 10271 N N . ILE B 1 498 ? -28.425 -26.572 -8.243 1 97.06 498 ILE B N 1
ATOM 10272 C CA . ILE B 1 498 ? -27.587 -26.223 -7.101 1 97.06 498 ILE B CA 1
ATOM 10273 C C . ILE B 1 498 ? -28.135 -26.883 -5.838 1 97.06 498 ILE B C 1
ATOM 10275 O O . ILE B 1 498 ? -27.375 -27.225 -4.929 1 97.06 498 ILE B O 1
ATOM 10279 N N . ALA B 1 499 ? -29.43 -27.084 -5.762 1 95.88 499 ALA B N 1
ATOM 10280 C CA . ALA B 1 499 ? -30.032 -27.785 -4.631 1 95.88 499 ALA B CA 1
ATOM 10281 C C . ALA B 1 499 ? -29.519 -29.22 -4.539 1 95.88 499 ALA B C 1
ATOM 10283 O O . ALA B 1 499 ? -29.363 -29.761 -3.442 1 95.88 499 ALA B O 1
ATOM 10284 N N . ALA B 1 500 ? -29.319 -29.809 -5.686 1 95.27 500 ALA B N 1
ATOM 10285 C CA . ALA B 1 500 ? -28.802 -31.174 -5.733 1 95.27 500 ALA B CA 1
ATOM 10286 C C . ALA B 1 500 ? -27.424 -31.261 -5.085 1 95.27 500 ALA B C 1
ATOM 10288 O O . ALA B 1 500 ? -27.003 -32.335 -4.647 1 95.27 500 ALA B O 1
ATOM 10289 N N . TYR B 1 501 ? -26.793 -30.201 -4.977 1 94.86 501 TYR B N 1
ATOM 10290 C CA . TYR B 1 501 ? -25.462 -30.168 -4.382 1 94.86 501 TYR B CA 1
ATOM 10291 C C . TYR B 1 501 ? -25.495 -29.505 -3.01 1 94.86 501 TYR B C 1
ATOM 10293 O O . TYR B 1 501 ? -24.472 -29.014 -2.526 1 94.86 501 TYR B O 1
ATOM 10301 N N . GLY B 1 502 ? -26.643 -29.337 -2.453 1 92.56 502 GLY B N 1
ATOM 10302 C CA . GLY B 1 502 ? -26.776 -28.991 -1.047 1 92.56 502 GLY B CA 1
ATOM 10303 C C . GLY B 1 502 ? -26.913 -27.499 -0.809 1 92.56 502 GLY B C 1
ATOM 10304 O O . GLY B 1 502 ? -26.878 -27.042 0.335 1 92.56 502 GLY B O 1
ATOM 10305 N N . ILE B 1 503 ? -27.12 -26.698 -1.787 1 95.59 503 ILE B N 1
ATOM 10306 C CA . ILE B 1 503 ? -27.348 -25.269 -1.604 1 95.59 503 ILE B CA 1
ATOM 10307 C C . ILE B 1 503 ? -28.845 -24.996 -1.483 1 95.59 503 ILE B C 1
ATOM 10309 O O . ILE B 1 503 ? -29.608 -25.261 -2.416 1 95.59 503 ILE B O 1
ATOM 10313 N N . ALA B 1 504 ? -29.191 -24.421 -0.329 1 94.91 504 ALA B N 1
ATOM 10314 C CA . ALA B 1 504 ? -30.603 -24.219 -0.015 1 94.91 504 ALA B CA 1
ATOM 10315 C C . ALA B 1 504 ? -31.244 -23.231 -0.985 1 94.91 504 ALA B C 1
ATOM 10317 O O . ALA B 1 504 ? -30.628 -22.229 -1.357 1 94.91 504 ALA B O 1
ATOM 10318 N N . VAL B 1 505 ? -32.495 -23.542 -1.518 1 95.36 505 VAL B N 1
ATOM 10319 C CA . VAL B 1 505 ? -33.27 -22.664 -2.389 1 95.36 505 VAL B CA 1
ATOM 10320 C C . VAL B 1 505 ? -34.705 -22.564 -1.878 1 95.36 505 VAL B C 1
ATOM 10322 O O . VAL B 1 505 ? -35.189 -23.464 -1.187 1 95.36 505 VAL B O 1
ATOM 10325 N N . PRO B 1 506 ? -35.344 -21.43 -2.233 1 92.85 506 PRO B N 1
ATOM 10326 C CA . PRO B 1 506 ? -36.751 -21.346 -1.832 1 92.85 506 PRO B CA 1
ATOM 10327 C C . PRO B 1 506 ? -37.644 -22.311 -2.607 1 92.85 506 PRO B C 1
ATOM 10329 O O . PRO B 1 506 ? -37.348 -22.643 -3.757 1 92.85 506 PRO B O 1
ATOM 10332 N N . ARG B 1 507 ? -38.718 -22.669 -2.004 1 90.76 507 ARG B N 1
ATOM 10333 C CA . ARG B 1 507 ? -39.688 -23.506 -2.703 1 90.76 507 ARG B CA 1
ATOM 10334 C C . ARG B 1 507 ? -40.274 -22.777 -3.907 1 90.76 507 ARG B C 1
ATOM 10336 O O . ARG B 1 507 ? -40.761 -21.652 -3.781 1 90.76 507 ARG B O 1
ATOM 10343 N N . THR B 1 508 ? -40.158 -23.335 -5.007 1 91.59 508 THR B N 1
ATOM 10344 C CA . THR B 1 508 ? -40.565 -22.717 -6.264 1 91.59 508 THR B CA 1
ATOM 10345 C C . THR B 1 508 ? -41.504 -23.636 -7.039 1 91.59 508 THR B C 1
ATOM 10347 O O . THR B 1 508 ? -41.234 -24.83 -7.184 1 91.59 508 THR B O 1
ATOM 10350 N N . ILE B 1 509 ? -42.657 -23.088 -7.499 1 92.44 509 ILE B N 1
ATOM 10351 C CA . ILE B 1 509 ? -43.611 -23.825 -8.32 1 92.44 509 ILE B CA 1
ATOM 10352 C C . ILE B 1 509 ? -43.693 -23.192 -9.708 1 92.44 509 ILE B C 1
ATOM 10354 O O . ILE B 1 509 ? -43.851 -21.976 -9.834 1 92.44 509 ILE B O 1
ATOM 10358 N N . VAL B 1 510 ? -43.588 -23.998 -10.693 1 93.59 510 VAL B N 1
ATOM 10359 C CA . VAL B 1 510 ? -43.683 -23.518 -12.067 1 93.59 510 VAL B CA 1
ATOM 10360 C C . VAL B 1 510 ? -45.136 -23.568 -12.533 1 93.59 510 VAL B C 1
ATOM 10362 O O . VAL B 1 510 ? -45.82 -24.578 -12.349 1 93.59 510 VAL B O 1
ATOM 10365 N N . ALA B 1 511 ? -45.606 -22.431 -13.05 1 93.6 511 ALA B N 1
ATOM 10366 C CA . ALA B 1 511 ? -46.966 -22.318 -13.573 1 93.6 511 ALA B CA 1
ATOM 10367 C C . ALA B 1 511 ? -46.955 -21.944 -15.053 1 93.6 511 ALA B C 1
ATOM 10369 O O . ALA B 1 511 ? -46.244 -21.023 -15.461 1 93.6 511 ALA B O 1
ATOM 10370 N N . GLY B 1 512 ? -47.72 -22.622 -15.821 1 90.84 512 GLY B N 1
ATOM 10371 C CA . GLY B 1 512 ? -47.737 -22.378 -17.255 1 90.84 512 GLY B CA 1
ATOM 10372 C C . GLY B 1 512 ? -48.742 -21.319 -17.667 1 90.84 512 GLY B C 1
ATOM 10373 O O . GLY B 1 512 ? -48.692 -20.812 -18.79 1 90.84 512 GLY B O 1
ATOM 10374 N N . SER B 1 513 ? -49.737 -21.042 -16.74 1 90.76 513 SER B N 1
ATOM 10375 C CA . SER B 1 513 ? -50.788 -20.079 -17.054 1 90.76 513 SER B CA 1
ATOM 10376 C C . SER B 1 513 ? -51.109 -19.199 -15.851 1 90.76 513 SER B C 1
ATOM 10378 O O . SER B 1 513 ? -50.695 -19.497 -14.729 1 90.76 513 SER B O 1
ATOM 10380 N N . VAL B 1 514 ? -51.828 -18.184 -16.143 1 92.45 514 VAL B N 1
ATOM 10381 C CA . VAL B 1 514 ? -52.213 -17.24 -15.098 1 92.45 514 VAL B CA 1
ATOM 10382 C C . VAL B 1 514 ? -53.077 -17.947 -14.056 1 92.45 514 VAL B C 1
ATOM 10384 O O . VAL B 1 514 ? -52.965 -17.672 -12.859 1 92.45 514 VAL B O 1
ATOM 10387 N N . ALA B 1 515 ? -53.94 -18.825 -14.556 1 92.01 515 ALA B N 1
ATOM 10388 C CA . ALA B 1 515 ? -54.797 -19.577 -13.644 1 92.01 515 ALA B CA 1
ATOM 10389 C C . ALA B 1 515 ? -53.97 -20.476 -12.728 1 92.01 515 ALA B C 1
ATOM 10391 O O . ALA B 1 515 ? -54.281 -20.62 -11.544 1 92.01 515 ALA B O 1
ATOM 10392 N N . GLU B 1 516 ? -52.946 -20.992 -13.241 1 94.11 516 GLU B N 1
ATOM 10393 C CA . GLU B 1 516 ? -52.063 -21.855 -12.462 1 94.11 516 GLU B CA 1
ATOM 10394 C C . GLU B 1 516 ? -51.244 -21.045 -11.461 1 94.11 516 GLU B C 1
ATOM 10396 O O . GLU B 1 516 ? -50.873 -21.552 -10.4 1 94.11 516 GLU B O 1
ATOM 10401 N N . VAL B 1 517 ? -50.932 -19.814 -11.799 1 95.58 517 VAL B N 1
ATOM 10402 C CA . VAL B 1 517 ? -50.215 -18.93 -10.886 1 95.58 517 VAL B CA 1
ATOM 10403 C C . VAL B 1 517 ? -51.045 -18.706 -9.624 1 95.58 517 VAL B C 1
ATOM 10405 O O . VAL B 1 517 ? -50.515 -18.736 -8.511 1 95.58 517 VAL B O 1
ATOM 10408 N N . ALA B 1 518 ? -52.349 -18.49 -9.856 1 94.69 518 ALA B N 1
ATOM 10409 C CA . ALA B 1 518 ? -53.245 -18.286 -8.721 1 94.69 518 ALA B CA 1
ATOM 10410 C C . ALA B 1 518 ? -53.294 -19.525 -7.832 1 94.69 518 ALA B C 1
ATOM 10412 O O . ALA B 1 518 ? -53.302 -19.415 -6.603 1 94.69 518 ALA B O 1
ATOM 10413 N N . ARG B 1 519 ? -53.291 -20.634 -8.446 1 93.94 519 ARG B N 1
ATOM 10414 C CA . ARG B 1 519 ? -53.328 -21.887 -7.699 1 93.94 519 ARG B CA 1
ATOM 10415 C C . ARG B 1 519 ? -52.03 -22.102 -6.927 1 93.94 519 ARG B C 1
ATOM 10417 O O . ARG B 1 519 ? -52.055 -22.48 -5.754 1 93.94 519 ARG B O 1
ATOM 10424 N N . ALA B 1 520 ? -50.944 -21.938 -7.638 1 94.55 520 ALA B N 1
ATOM 10425 C CA . ALA B 1 520 ? -49.63 -22.098 -7.02 1 94.55 520 ALA B CA 1
ATOM 10426 C C . ALA B 1 520 ? -49.454 -21.135 -5.85 1 94.55 520 ALA B C 1
ATOM 10428 O O . ALA B 1 520 ? -48.898 -21.504 -4.813 1 94.55 520 ALA B O 1
ATOM 10429 N N . ALA B 1 521 ? -49.869 -19.864 -6.042 1 94.78 521 ALA B N 1
ATOM 10430 C CA . ALA B 1 521 ? -49.805 -18.865 -4.979 1 94.78 521 ALA B CA 1
ATOM 10431 C C . ALA B 1 521 ? -50.653 -19.282 -3.782 1 94.78 521 ALA B C 1
ATOM 10433 O O . ALA B 1 521 ? -50.247 -19.101 -2.631 1 94.78 521 ALA B O 1
ATOM 10434 N N . GLY B 1 522 ? -51.768 -19.813 -4.032 1 91.97 522 GLY B N 1
ATOM 10435 C CA . GLY B 1 522 ? -52.626 -20.297 -2.962 1 91.97 522 GLY B CA 1
ATOM 10436 C C . GLY B 1 522 ? -51.98 -21.384 -2.124 1 91.97 522 GLY B C 1
ATOM 10437 O O . GLY B 1 522 ? -52.112 -21.391 -0.898 1 91.97 522 GLY B O 1
ATOM 10438 N N . GLU B 1 523 ? -51.294 -22.201 -2.781 1 92.77 523 GLU B N 1
ATOM 10439 C CA . GLU B 1 523 ? -50.605 -23.295 -2.104 1 92.77 523 GLU B CA 1
ATOM 10440 C C . GLU B 1 523 ? -49.459 -22.776 -1.24 1 92.77 523 GLU B C 1
ATOM 10442 O O . GLU B 1 523 ? -49.298 -23.2 -0.094 1 92.77 523 GLU B O 1
ATOM 10447 N N . LEU B 1 524 ? -48.651 -21.904 -1.718 1 92.78 524 LEU B N 1
ATOM 10448 C CA . LEU B 1 524 ? -47.46 -21.41 -1.035 1 92.78 524 LEU B CA 1
ATOM 10449 C C . LEU B 1 524 ? -47.837 -20.482 0.115 1 92.78 524 LEU B C 1
ATOM 10451 O O . LEU B 1 524 ? -47.124 -20.408 1.118 1 92.78 524 LEU B O 1
ATOM 10455 N N . LEU B 1 525 ? -48.92 -19.776 -0.065 1 91.93 525 LEU B N 1
ATOM 10456 C CA . LEU B 1 525 ? -49.351 -18.816 0.946 1 91.93 525 LEU B CA 1
ATOM 10457 C C . LEU B 1 525 ? -49.852 -19.532 2.196 1 91.93 525 LEU B C 1
ATOM 10459 O O . LEU B 1 525 ? -49.99 -18.916 3.256 1 91.93 525 LEU B O 1
ATOM 10463 N N . GLU B 1 526 ? -49.979 -20.771 2.112 1 86.42 526 GLU B N 1
ATOM 10464 C CA . GLU B 1 526 ? -50.327 -21.558 3.291 1 86.42 526 GLU B CA 1
ATOM 10465 C C . GLU B 1 526 ? -49.162 -21.621 4.275 1 86.42 526 GLU B C 1
ATOM 10467 O O . GLU B 1 526 ? -49.37 -21.706 5.487 1 86.42 526 GLU B O 1
ATOM 10472 N N . SER B 1 527 ? -48.032 -21.552 3.742 1 83.37 527 SER B N 1
ATOM 10473 C CA . SER B 1 527 ? -46.852 -21.696 4.587 1 83.37 527 SER B CA 1
ATOM 10474 C C . SER B 1 527 ? -46.027 -20.413 4.609 1 83.37 527 SER B C 1
ATOM 10476 O O . SER B 1 527 ? -45.062 -20.303 5.367 1 83.37 527 SER B O 1
ATOM 10478 N N . SER B 1 528 ? -46.439 -19.495 3.702 1 86.83 528 SER B N 1
ATOM 10479 C CA . SER B 1 528 ? -45.693 -18.242 3.628 1 86.83 528 SER B CA 1
ATOM 10480 C C . SER B 1 528 ? -46.631 -17.04 3.63 1 86.83 528 SER B C 1
ATOM 10482 O O . SER B 1 528 ? -47.779 -17.141 3.192 1 86.83 528 SER B O 1
ATOM 10484 N N . GLU B 1 529 ? -46.203 -15.948 4.061 1 83.9 529 GLU B N 1
ATOM 10485 C CA . GLU B 1 529 ? -47.036 -14.753 4.154 1 83.9 529 GLU B CA 1
ATOM 10486 C C . GLU B 1 529 ? -47.139 -14.045 2.806 1 83.9 529 GLU B C 1
ATOM 10488 O O . GLU B 1 529 ? -48.112 -13.335 2.544 1 83.9 529 GLU B O 1
ATOM 10493 N N . ARG B 1 530 ? -46.109 -14.163 2.085 1 92.02 530 ARG B N 1
ATOM 10494 C CA . ARG B 1 530 ? -46.042 -13.485 0.795 1 92.02 530 ARG B CA 1
ATOM 10495 C C . ARG B 1 530 ? -45.369 -14.367 -0.252 1 92.02 530 ARG B C 1
ATOM 10497 O O . ARG B 1 530 ? -44.644 -15.303 0.09 1 92.02 530 ARG B O 1
ATOM 10504 N N . VAL B 1 531 ? -45.727 -14.081 -1.479 1 93.41 531 VAL B N 1
ATOM 10505 C CA . VAL B 1 531 ? -45.122 -14.844 -2.566 1 93.41 531 VAL B CA 1
ATOM 10506 C C . VAL B 1 531 ? -44.577 -13.89 -3.627 1 93.41 531 VAL B C 1
ATOM 10508 O O . VAL B 1 531 ? -44.852 -12.688 -3.59 1 93.41 531 VAL B O 1
ATOM 10511 N N . VAL B 1 532 ? -43.706 -14.408 -4.394 1 93.34 532 VAL B N 1
ATOM 10512 C CA . VAL B 1 532 ? -43.104 -13.686 -5.51 1 93.34 532 VAL B CA 1
ATOM 10513 C C . VAL B 1 532 ? -43.477 -14.364 -6.826 1 93.34 532 VAL B C 1
ATOM 10515 O O . VAL B 1 532 ? -43.508 -15.594 -6.911 1 93.34 532 VAL B O 1
ATOM 10518 N N . VAL B 1 533 ? -43.835 -13.565 -7.77 1 93.33 533 VAL B N 1
ATOM 10519 C CA . VAL B 1 533 ? -44.102 -14.079 -9.109 1 93.33 533 VAL B CA 1
ATOM 10520 C C . VAL B 1 533 ? -43.048 -13.557 -10.083 1 93.33 533 VAL B C 1
ATOM 10522 O O . VAL B 1 533 ? -42.774 -12.355 -10.126 1 93.33 533 VAL B O 1
ATOM 10525 N N . LYS B 1 534 ? -42.439 -14.458 -10.739 1 91.68 534 LYS B N 1
ATOM 10526 C CA . LYS B 1 534 ? -41.39 -14.098 -11.688 1 91.68 534 LYS B CA 1
ATOM 10527 C C . LYS B 1 534 ? -41.698 -14.64 -13.081 1 91.68 534 LYS B C 1
ATOM 10529 O O . LYS B 1 534 ? -42.337 -15.686 -13.218 1 91.68 534 LYS B O 1
ATOM 10534 N N . LEU B 1 535 ? -41.185 -13.962 -14.042 1 88.77 535 LEU B N 1
ATOM 10535 C CA . LEU B 1 535 ? -41.281 -14.39 -15.433 1 88.77 535 LEU B CA 1
ATOM 10536 C C . LEU B 1 535 ? -40.374 -15.586 -15.698 1 88.77 535 LEU B C 1
ATOM 10538 O O . LEU B 1 535 ? -39.223 -15.608 -15.255 1 88.77 535 LEU B O 1
ATOM 10542 N N . LEU B 1 536 ? -40.94 -16.584 -16.203 1 89.68 536 LEU B N 1
ATOM 10543 C CA . LEU B 1 536 ? -40.149 -17.699 -16.711 1 89.68 536 LEU B CA 1
ATOM 10544 C C . LEU B 1 536 ? -39.961 -17.589 -18.22 1 89.68 536 LEU B C 1
ATOM 10546 O O . LEU B 1 536 ? -40.937 -17.566 -18.972 1 89.68 536 LEU B O 1
ATOM 10550 N N . SER B 1 537 ? -38.761 -17.383 -18.639 1 83.83 537 SER B N 1
ATOM 10551 C CA . SER B 1 537 ? -38.468 -17.245 -20.062 1 83.83 537 SER B CA 1
ATOM 10552 C C . SER B 1 537 ? -37.155 -17.93 -20.425 1 83.83 537 SER B C 1
ATOM 10554 O O . SER B 1 537 ? -36.194 -17.891 -19.654 1 83.83 537 SER B O 1
ATOM 10556 N N . LYS B 1 538 ? -37.092 -18.518 -21.592 1 81.82 538 LYS B N 1
ATOM 10557 C CA . LYS B 1 538 ? -35.882 -19.143 -22.118 1 81.82 538 LYS B CA 1
ATOM 10558 C C . LYS B 1 538 ? -35.015 -18.128 -22.857 1 81.82 538 LYS B C 1
ATOM 10560 O O . LYS B 1 538 ? -33.839 -18.385 -23.123 1 81.82 538 LYS B O 1
ATOM 10565 N N . VAL B 1 539 ? -35.521 -16.922 -22.969 1 74.71 539 VAL B N 1
ATOM 10566 C CA . VAL B 1 539 ? -34.811 -15.932 -23.774 1 74.71 539 VAL B CA 1
ATOM 10567 C C . VAL B 1 539 ? -34.337 -14.786 -22.884 1 74.71 539 VAL B C 1
ATOM 10569 O O . VAL B 1 539 ? -33.252 -14.238 -23.091 1 74.71 539 VAL B O 1
ATOM 10572 N N . VAL B 1 540 ? -35.204 -14.468 -21.936 1 72.74 540 VAL B N 1
ATOM 10573 C CA . VAL B 1 540 ? -34.882 -13.339 -21.07 1 72.74 540 VAL B CA 1
ATOM 10574 C C . VAL B 1 540 ? -34.173 -13.838 -19.813 1 72.74 540 VAL B C 1
ATOM 10576 O O . VAL B 1 540 ? -34.783 -14.501 -18.97 1 72.74 540 VAL B O 1
ATOM 10579 N N . SER B 1 541 ? -32.906 -13.419 -19.681 1 69.12 541 SER B N 1
ATOM 10580 C CA . SER B 1 541 ? -32.135 -13.886 -18.533 1 69.12 541 SER B CA 1
ATOM 10581 C C . SER B 1 541 ? -32.241 -12.913 -17.363 1 69.12 541 SER B C 1
ATOM 10583 O O . SER B 1 541 ? -32.361 -13.331 -16.21 1 69.12 541 SER B O 1
ATOM 10585 N N . HIS B 1 542 ? -32.237 -11.611 -17.657 1 70.6 542 HIS B N 1
ATOM 10586 C CA . HIS B 1 542 ? -32.316 -10.612 -16.597 1 70.6 542 HIS B CA 1
ATOM 10587 C C . HIS B 1 542 ? -33.739 -10.087 -16.44 1 70.6 542 HIS B C 1
ATOM 10589 O O . HIS B 1 542 ? -34.079 -9.032 -16.98 1 70.6 542 HIS B O 1
ATOM 10595 N N . LYS B 1 543 ? -34.447 -10.711 -15.613 1 75.97 543 LYS B N 1
ATOM 10596 C CA . LYS B 1 543 ? -35.885 -10.491 -15.485 1 75.97 543 LYS B CA 1
ATOM 10597 C C . LYS B 1 543 ? -36.179 -9.129 -14.862 1 75.97 543 LYS B C 1
ATOM 10599 O O . LYS B 1 543 ? -37.157 -8.473 -15.225 1 75.97 543 LYS B O 1
ATOM 10604 N N . SER B 1 544 ? -35.238 -8.759 -13.96 1 69.61 544 SER B N 1
ATOM 10605 C CA . SER B 1 544 ? -35.497 -7.511 -13.251 1 69.61 544 SER B CA 1
ATOM 10606 C C . SER B 1 544 ? -35.421 -6.314 -14.193 1 69.61 544 SER B C 1
ATOM 10608 O O . SER B 1 544 ? -36.118 -5.316 -13.995 1 69.61 544 SER B O 1
ATOM 10610 N N . ASP B 1 545 ? -34.688 -6.409 -15.224 1 67.43 545 ASP B N 1
ATOM 10611 C CA . ASP B 1 545 ? -34.491 -5.313 -16.168 1 67.43 545 ASP B CA 1
ATOM 10612 C C . ASP B 1 545 ? -35.756 -5.058 -16.985 1 67.43 545 ASP B C 1
ATOM 10614 O O . ASP B 1 545 ? -35.975 -3.945 -17.468 1 67.43 545 ASP B O 1
ATOM 10618 N N . VAL B 1 546 ? -36.701 -6.15 -17.079 1 69.84 546 VAL B N 1
ATOM 10619 C CA . VAL B 1 546 ? -37.909 -6.011 -17.885 1 69.84 546 VAL B CA 1
ATOM 10620 C C . VAL B 1 546 ? -39.137 -5.986 -16.978 1 69.84 546 VAL B C 1
ATOM 10622 O O . VAL B 1 546 ? -40.265 -6.163 -17.444 1 69.84 546 VAL B O 1
ATOM 10625 N N . GLY B 1 547 ? -38.91 -5.886 -15.694 1 75.68 547 GLY B N 1
ATOM 10626 C CA . GLY B 1 547 ? -40.008 -5.882 -14.74 1 75.68 547 GLY B CA 1
ATOM 10627 C C . GLY B 1 547 ? -40.664 -7.241 -14.58 1 75.68 547 GLY B C 1
ATOM 10628 O O . GLY B 1 547 ? -41.868 -7.329 -14.329 1 75.68 547 GLY B O 1
ATOM 10629 N N . GLY B 1 548 ? -39.982 -8.208 -14.795 1 80.79 548 GLY B N 1
ATOM 10630 C CA . GLY B 1 548 ? -40.501 -9.566 -14.762 1 80.79 548 GLY B CA 1
ATOM 10631 C C . GLY B 1 548 ? -40.532 -10.16 -13.367 1 80.79 548 GLY B C 1
ATOM 10632 O O . GLY B 1 548 ? -40.729 -11.366 -13.204 1 80.79 548 GLY B O 1
ATOM 10633 N N . VAL B 1 549 ? -40.282 -9.327 -12.357 1 86.07 549 VAL B N 1
ATOM 10634 C CA . VAL B 1 549 ? -40.305 -9.787 -10.973 1 86.07 549 VAL B CA 1
ATOM 10635 C C . VAL B 1 549 ? -41.256 -8.917 -10.154 1 86.07 549 VAL B C 1
ATOM 10637 O O . VAL B 1 549 ? -41.123 -7.691 -10.133 1 86.07 549 VAL B O 1
ATOM 10640 N N . VAL B 1 550 ? -42.235 -9.501 -9.636 1 88.28 550 VAL B N 1
ATOM 10641 C CA . VAL B 1 550 ? -43.165 -8.792 -8.764 1 88.28 550 VAL B CA 1
ATOM 10642 C C . VAL B 1 550 ? -43.105 -9.382 -7.356 1 88.28 550 VAL B C 1
ATOM 10644 O O . VAL B 1 550 ? -43.301 -10.585 -7.172 1 88.28 550 VAL B O 1
ATOM 10647 N N . LEU B 1 551 ? -42.842 -8.536 -6.434 1 87.16 551 LEU B N 1
ATOM 10648 C CA . LEU B 1 551 ? -42.614 -8.979 -5.063 1 87.16 551 LEU B CA 1
ATOM 10649 C C . LEU B 1 551 ? -43.822 -8.671 -4.185 1 87.16 551 LEU B C 1
ATOM 10651 O O . LEU B 1 551 ? -44.75 -7.985 -4.617 1 87.16 551 LEU B O 1
ATOM 10655 N N . ASP B 1 552 ? -43.879 -9.26 -3.061 1 85.69 552 ASP B N 1
ATOM 10656 C CA . ASP B 1 552 ? -44.733 -8.903 -1.933 1 85.69 552 ASP B CA 1
ATOM 10657 C C . ASP B 1 552 ? -46.205 -9.142 -2.26 1 85.69 552 ASP B C 1
ATOM 10659 O O . ASP B 1 552 ? -47.048 -8.273 -2.026 1 85.69 552 ASP B O 1
ATOM 10663 N N . ILE B 1 553 ? -46.467 -10.261 -2.838 1 89.74 553 ILE B N 1
ATOM 10664 C CA . ILE B 1 553 ? -47.838 -10.616 -3.19 1 89.74 553 ILE B CA 1
ATOM 10665 C C . ILE B 1 553 ? -48.481 -11.394 -2.044 1 89.74 553 ILE B C 1
ATOM 10667 O O . ILE B 1 553 ? -47.971 -12.438 -1.631 1 89.74 553 ILE B O 1
ATOM 10671 N N . ALA B 1 554 ? -49.596 -10.933 -1.576 1 90.68 554 ALA B N 1
ATOM 10672 C CA . ALA B 1 554 ? -50.175 -11.484 -0.353 1 90.68 554 ALA B CA 1
ATOM 10673 C C . ALA B 1 554 ? -51.361 -12.391 -0.669 1 90.68 554 ALA B C 1
ATOM 10675 O O . ALA B 1 554 ? -51.811 -13.155 0.188 1 90.68 554 ALA B O 1
ATOM 10676 N N . THR B 1 555 ? -51.955 -12.318 -1.927 1 91.35 555 THR B N 1
ATOM 10677 C CA . THR B 1 555 ? -53.135 -13.115 -2.242 1 91.35 555 THR B CA 1
ATOM 10678 C C . THR B 1 555 ? -52.995 -13.768 -3.615 1 91.35 555 THR B C 1
ATOM 10680 O O . THR B 1 555 ? -52.213 -13.309 -4.449 1 91.35 555 THR B O 1
ATOM 10683 N N . ALA B 1 556 ? -53.751 -14.774 -3.804 1 93.07 556 ALA B N 1
ATOM 10684 C CA . ALA B 1 556 ? -53.736 -15.497 -5.073 1 93.07 556 ALA B CA 1
ATOM 10685 C C . ALA B 1 556 ? -54.23 -14.613 -6.215 1 93.07 556 ALA B C 1
ATOM 10687 O O . ALA B 1 556 ? -53.748 -14.721 -7.345 1 93.07 556 ALA B O 1
ATOM 10688 N N . GLU B 1 557 ? -55.156 -13.775 -5.915 1 92.44 557 GLU B N 1
ATOM 10689 C CA . GLU B 1 557 ? -55.705 -12.877 -6.926 1 92.44 557 GLU B CA 1
ATOM 10690 C C . GLU B 1 557 ? -54.664 -11.861 -7.386 1 92.44 557 GLU B C 1
ATOM 10692 O O . GLU B 1 557 ? -54.55 -11.579 -8.581 1 92.44 557 GLU B O 1
ATOM 10697 N N . LYS B 1 558 ? -54.005 -11.408 -6.426 1 93.84 558 LYS B N 1
ATOM 10698 C CA . LYS B 1 558 ? -52.962 -10.443 -6.76 1 93.84 558 LYS B CA 1
ATOM 10699 C C . LYS B 1 558 ? -51.832 -11.104 -7.545 1 93.84 558 LYS B C 1
ATOM 10701 O O . LYS B 1 558 ? -51.174 -10.455 -8.36 1 93.84 558 LYS B O 1
ATOM 10706 N N . ALA B 1 559 ? -51.647 -12.347 -7.23 1 95.26 559 ALA B N 1
ATOM 10707 C CA . ALA B 1 559 ? -50.638 -13.091 -7.979 1 95.26 559 ALA B CA 1
ATOM 10708 C C . ALA B 1 559 ? -51.033 -13.224 -9.447 1 95.26 559 ALA B C 1
ATOM 10710 O O . ALA B 1 559 ? -50.187 -13.104 -10.337 1 95.26 559 ALA B O 1
ATOM 10711 N N . ALA B 1 560 ? -52.297 -13.482 -9.652 1 94.42 560 ALA B N 1
ATOM 10712 C CA . ALA B 1 560 ? -52.798 -13.57 -11.021 1 94.42 560 ALA B CA 1
ATOM 10713 C C . ALA B 1 560 ? -52.675 -12.228 -11.738 1 94.42 560 ALA B C 1
ATOM 10715 O O . ALA B 1 560 ? -52.324 -12.179 -12.919 1 94.42 560 ALA B O 1
ATOM 10716 N N . GLU B 1 561 ? -52.937 -11.274 -11.023 1 93.68 561 GLU B N 1
ATOM 10717 C CA . GLU B 1 561 ? -52.811 -9.932 -11.584 1 93.68 561 GLU B CA 1
ATOM 10718 C C . GLU B 1 561 ? -51.361 -9.616 -11.938 1 93.68 561 GLU B C 1
ATOM 10720 O O . GLU B 1 561 ? -51.091 -8.97 -12.953 1 93.68 561 GLU B O 1
ATOM 10725 N N . ALA B 1 562 ? -50.533 -9.998 -11.007 1 93.39 562 ALA B N 1
ATOM 10726 C CA . ALA B 1 562 ? -49.108 -9.788 -11.248 1 93.39 562 ALA B CA 1
ATOM 10727 C C . ALA B 1 562 ? -48.654 -10.509 -12.515 1 93.39 562 ALA B C 1
ATOM 10729 O O . ALA B 1 562 ? -47.876 -9.965 -13.301 1 93.39 562 ALA B O 1
ATOM 10730 N N . ALA B 1 563 ? -49.108 -11.677 -12.74 1 93.58 563 ALA B N 1
ATOM 10731 C CA . ALA B 1 563 ? -48.755 -12.457 -13.923 1 93.58 563 ALA B CA 1
ATOM 10732 C C . ALA B 1 563 ? -49.244 -11.774 -15.197 1 93.58 563 ALA B C 1
ATOM 10734 O O . ALA B 1 563 ? -48.53 -11.735 -16.202 1 93.58 563 ALA B O 1
ATOM 10735 N N . ARG B 1 564 ? -50.398 -11.223 -15.158 1 91.76 564 ARG B N 1
ATOM 10736 C CA . ARG B 1 564 ? -50.952 -10.515 -16.308 1 91.76 564 ARG B CA 1
ATOM 10737 C C . ARG B 1 564 ? -50.145 -9.259 -16.618 1 91.76 564 ARG B C 1
ATOM 10739 O O . ARG B 1 564 ? -49.918 -8.933 -17.785 1 91.76 564 ARG B O 1
ATOM 10746 N N . SER B 1 565 ? -49.854 -8.694 -15.555 1 90.85 565 SER B N 1
ATOM 10747 C CA . SER B 1 565 ? -49.07 -7.474 -15.721 1 90.85 565 SER B CA 1
ATOM 10748 C C . SER B 1 565 ? -47.714 -7.77 -16.353 1 90.85 565 SER B C 1
ATOM 10750 O O . SER B 1 565 ? -47.217 -6.986 -17.164 1 90.85 565 SER B O 1
ATOM 10752 N N . ILE B 1 566 ? -47.045 -8.792 -15.911 1 89.6 566 ILE B N 1
ATOM 10753 C CA . ILE B 1 566 ? -45.763 -9.208 -16.47 1 89.6 566 ILE B CA 1
ATOM 10754 C C . ILE B 1 566 ? -45.916 -9.478 -17.965 1 89.6 566 ILE B C 1
ATOM 10756 O O . ILE B 1 566 ? -45.068 -9.075 -18.765 1 89.6 566 ILE B O 1
ATOM 10760 N N . GLU B 1 567 ? -46.935 -10.101 -18.303 1 87.07 567 GLU B N 1
ATOM 10761 C CA . GLU B 1 567 ? -47.198 -10.402 -19.707 1 87.07 567 GLU B CA 1
ATOM 10762 C C . GLU B 1 567 ? -47.368 -9.124 -20.524 1 87.07 567 GLU B C 1
ATOM 10764 O O . GLU B 1 567 ? -46.87 -9.028 -21.647 1 87.07 567 GLU B O 1
ATOM 10769 N N . THR B 1 568 ? -48.043 -8.239 -19.936 1 86.57 568 THR B N 1
ATOM 10770 C CA . THR B 1 568 ? -48.288 -6.97 -20.613 1 86.57 568 THR B CA 1
ATOM 10771 C C . THR B 1 568 ? -46.983 -6.206 -20.817 1 86.57 568 THR B C 1
ATOM 10773 O O . THR B 1 568 ? -46.75 -5.64 -21.887 1 86.57 568 THR B O 1
ATOM 10776 N N . ARG B 1 569 ? -46.224 -6.202 -19.761 1 86.14 569 ARG B N 1
ATOM 10777 C CA . ARG B 1 569 ? -44.945 -5.503 -19.845 1 86.14 569 ARG B CA 1
ATOM 10778 C C . ARG B 1 569 ? -44.027 -6.163 -20.868 1 86.14 569 ARG B C 1
ATOM 10780 O O . ARG B 1 569 ? -43.306 -5.478 -21.596 1 86.14 569 ARG B O 1
ATOM 10787 N N . LEU B 1 570 ? -43.991 -7.416 -20.858 1 82.64 570 LEU B N 1
ATOM 10788 C CA . LEU B 1 570 ? -43.156 -8.158 -21.796 1 82.64 570 LEU B CA 1
ATOM 10789 C C . LEU B 1 570 ? -43.585 -7.889 -23.235 1 82.64 570 LEU B C 1
ATOM 10791 O O . LEU B 1 570 ? -42.74 -7.736 -24.12 1 82.64 570 LEU B O 1
ATOM 10795 N N . ARG B 1 571 ? -44.796 -7.836 -23.484 1 78.19 571 ARG B N 1
ATOM 10796 C CA . ARG B 1 571 ? -45.324 -7.568 -24.818 1 78.19 571 ARG B CA 1
ATOM 10797 C C . ARG B 1 571 ? -44.964 -6.159 -25.276 1 78.19 571 ARG B C 1
ATOM 10799 O O . ARG B 1 571 ? -44.712 -5.931 -26.461 1 78.19 571 ARG B O 1
ATOM 10806 N N . ALA B 1 572 ? -44.946 -5.33 -24.38 1 77.89 572 ALA B N 1
ATOM 10807 C CA . ALA B 1 572 ? -44.622 -3.941 -24.697 1 77.89 572 ALA B CA 1
ATOM 10808 C C . ALA B 1 572 ? -43.14 -3.785 -25.025 1 77.89 572 ALA B C 1
ATOM 10810 O O . ALA B 1 572 ? -42.767 -2.963 -25.866 1 77.89 572 ALA B O 1
ATOM 10811 N N . GLN B 1 573 ? -42.294 -4.423 -24.276 1 72.59 573 GLN B N 1
ATOM 10812 C CA . GLN B 1 573 ? -40.853 -4.253 -24.435 1 72.59 573 GLN B CA 1
ATOM 10813 C C . GLN B 1 573 ? -40.317 -5.132 -25.561 1 72.59 573 GLN B C 1
ATOM 10815 O O . GLN B 1 573 ? -39.333 -4.779 -26.215 1 72.59 573 GLN B O 1
ATOM 10820 N N . ALA B 1 574 ? -40.695 -6.253 -25.721 1 62.99 574 ALA B N 1
ATOM 10821 C CA . ALA B 1 574 ? -40.239 -7.143 -26.785 1 62.99 574 ALA B CA 1
ATOM 10822 C C . ALA B 1 574 ? -41.416 -7.679 -27.595 1 62.99 574 ALA B C 1
ATOM 10824 O O . ALA B 1 574 ? -42.056 -8.656 -27.2 1 62.99 574 ALA B O 1
ATOM 10825 N N . ALA B 1 575 ? -41.893 -7.042 -28.677 1 60.93 575 ALA B N 1
ATOM 10826 C CA . ALA B 1 575 ? -42.995 -7.413 -29.561 1 60.93 575 ALA B CA 1
ATOM 10827 C C . ALA B 1 575 ? -42.851 -8.854 -30.042 1 60.93 575 ALA B C 1
ATOM 10829 O O . ALA B 1 575 ? -41.775 -9.262 -30.487 1 60.93 575 ALA B O 1
ATOM 10830 N N . GLY B 1 576 ? -43.64 -9.708 -29.9 1 61.25 576 GLY B N 1
ATOM 10831 C CA . GLY B 1 576 ? -43.726 -11.076 -30.384 1 61.25 576 GLY B CA 1
ATOM 10832 C C . GLY B 1 576 ? -43.215 -12.096 -29.384 1 61.25 576 GLY B C 1
ATOM 10833 O O . GLY B 1 576 ? -43.36 -13.303 -29.591 1 61.25 576 GLY B O 1
ATOM 10834 N N . SER B 1 577 ? -42.809 -11.685 -28.125 1 66.46 577 SER B N 1
ATOM 10835 C CA . SER B 1 577 ? -42.3 -12.666 -27.173 1 66.46 577 SER B CA 1
ATOM 10836 C C . SER B 1 577 ? -43.37 -13.063 -26.162 1 66.46 577 SER B C 1
ATOM 10838 O O . SER B 1 577 ? -44.139 -12.217 -25.7 1 66.46 577 SER B O 1
ATOM 10840 N N . LYS B 1 578 ? -43.744 -14.413 -26.048 1 76.17 578 LYS B N 1
ATOM 10841 C CA . LYS B 1 578 ? -44.646 -14.966 -25.042 1 76.17 578 LYS B CA 1
ATOM 10842 C C . LYS B 1 578 ? -43.866 -15.628 -23.909 1 76.17 578 LYS B C 1
ATOM 10844 O O . LYS B 1 578 ? -42.829 -16.252 -24.145 1 76.17 578 LYS B O 1
ATOM 10849 N N . PRO B 1 579 ? -44.413 -15.386 -22.656 1 82.61 579 PRO B N 1
ATOM 10850 C CA . PRO B 1 579 ? -43.753 -16.071 -21.542 1 82.61 579 PRO B CA 1
ATOM 10851 C C . PRO B 1 579 ? -43.832 -17.592 -21.655 1 82.61 579 PRO B C 1
ATOM 10853 O O . PRO B 1 579 ? -44.846 -18.129 -22.109 1 82.61 579 PRO B O 1
ATOM 10856 N N . ASP B 1 580 ? -42.79 -18.329 -21.423 1 86.21 580 ASP B N 1
ATOM 10857 C CA . ASP B 1 580 ? -42.827 -19.786 -21.333 1 86.21 580 ASP B CA 1
ATOM 10858 C C . ASP B 1 580 ? -43.573 -20.241 -20.081 1 86.21 580 ASP B C 1
ATOM 10860 O O . ASP B 1 580 ? -43.972 -21.402 -19.977 1 86.21 580 ASP B O 1
ATOM 10864 N N . GLY B 1 581 ? -43.728 -19.283 -19.162 1 90.4 581 GLY B N 1
ATOM 10865 C CA . GLY B 1 581 ? -44.435 -19.536 -17.916 1 90.4 581 GLY B CA 1
ATOM 10866 C C . GLY B 1 581 ? -44.074 -18.556 -16.816 1 90.4 581 GLY B C 1
ATOM 10867 O O . GLY B 1 581 ? -43.621 -17.443 -17.092 1 90.4 581 GLY B O 1
ATOM 10868 N N . TYR B 1 582 ? -44.47 -19.007 -15.643 1 93.25 582 TYR B N 1
ATOM 10869 C CA . TYR B 1 582 ? -44.202 -18.21 -14.451 1 93.25 582 TYR B CA 1
ATOM 10870 C C . TYR B 1 582 ? -43.665 -19.08 -13.322 1 93.25 582 TYR B C 1
ATOM 10872 O O . TYR B 1 582 ? -43.908 -20.289 -13.292 1 93.25 582 TYR B O 1
ATOM 10880 N N . THR B 1 583 ? -42.889 -18.433 -12.56 1 93.08 583 THR B N 1
ATOM 10881 C CA . THR B 1 583 ? -42.478 -19.095 -11.327 1 93.08 583 THR B CA 1
ATOM 10882 C C . THR B 1 583 ? -43.058 -18.38 -10.109 1 93.08 583 THR B C 1
ATOM 10884 O O . THR B 1 583 ? -43.095 -17.148 -10.066 1 93.08 583 THR B O 1
ATOM 10887 N N . VAL B 1 584 ? -43.624 -19.141 -9.269 1 93.9 584 VAL B N 1
ATOM 10888 C CA . VAL B 1 584 ? -44.148 -18.627 -8.007 1 93.9 584 VAL B CA 1
ATOM 10889 C C . VAL B 1 584 ? -43.316 -19.165 -6.845 1 93.9 584 VAL B C 1
ATOM 10891 O O . VAL B 1 584 ? -43.105 -20.375 -6.732 1 93.9 584 VAL B O 1
ATOM 10894 N N . GLN B 1 585 ? -42.803 -18.275 -6.066 1 93.24 585 GLN B N 1
ATOM 10895 C CA . GLN B 1 585 ? -41.916 -18.663 -4.975 1 93.24 585 GLN B CA 1
ATOM 10896 C C . GLN B 1 585 ? -42.327 -17.993 -3.667 1 93.24 585 GLN B C 1
ATOM 10898 O O . GLN B 1 585 ? -42.936 -16.921 -3.677 1 93.24 585 GLN B O 1
ATOM 10903 N N . SER B 1 586 ? -42.038 -18.702 -2.611 1 91.54 586 SER B N 1
ATOM 10904 C CA . SER B 1 586 ? -42.207 -18.05 -1.316 1 91.54 586 SER B CA 1
ATOM 10905 C C . SER B 1 586 ? -41.279 -16.848 -1.177 1 91.54 586 SER B C 1
ATOM 10907 O O . SER B 1 586 ? -40.108 -16.914 -1.558 1 91.54 586 SER B O 1
ATOM 10909 N N . MET B 1 587 ? -41.825 -15.779 -0.802 1 89.75 587 MET B N 1
ATOM 10910 C CA . MET B 1 587 ? -40.978 -14.611 -0.581 1 89.75 587 MET B CA 1
ATOM 10911 C C . MET B 1 587 ? -40.111 -14.794 0.66 1 89.75 587 MET B C 1
ATOM 10913 O O . MET B 1 587 ? -40.617 -15.135 1.731 1 89.75 587 MET B O 1
ATOM 10917 N N . VAL B 1 588 ? -38.852 -14.694 0.528 1 87.87 588 VAL B N 1
ATOM 10918 C CA . VAL B 1 588 ? -37.908 -14.822 1.633 1 87.87 588 VAL B CA 1
ATOM 10919 C C . VAL B 1 588 ? -37.503 -13.436 2.131 1 87.87 588 VAL B C 1
ATOM 10921 O O . VAL B 1 588 ? -36.916 -12.649 1.384 1 87.87 588 VAL B O 1
ATOM 10924 N N . ALA B 1 589 ? -37.987 -13.098 3.254 1 81.83 589 ALA B N 1
ATOM 10925 C CA . ALA B 1 589 ? -37.612 -11.824 3.862 1 81.83 589 ALA B CA 1
ATOM 10926 C C . ALA B 1 589 ? -36.798 -12.043 5.135 1 81.83 589 ALA B C 1
ATOM 10928 O O . ALA B 1 589 ? -37.344 -12.438 6.168 1 81.83 589 ALA B O 1
ATOM 10929 N N . ARG B 1 590 ? -35.577 -11.907 4.951 1 84.46 590 ARG B N 1
ATOM 10930 C CA . ARG B 1 590 ? -34.669 -11.997 6.09 1 84.46 590 ARG B CA 1
ATOM 10931 C C . ARG B 1 590 ? -34.014 -10.651 6.376 1 84.46 590 ARG B C 1
ATOM 10933 O O . ARG B 1 590 ? -33.012 -10.296 5.751 1 84.46 590 ARG B O 1
ATOM 10940 N N . LYS B 1 591 ? -34.566 -9.932 7.294 1 74.73 591 LYS B N 1
ATOM 10941 C CA . LYS B 1 591 ? -34.221 -8.539 7.563 1 74.73 591 LYS B CA 1
ATOM 10942 C C . LYS B 1 591 ? -32.74 -8.396 7.905 1 74.73 591 LYS B C 1
ATOM 10944 O O . LYS B 1 591 ? -32.121 -7.378 7.589 1 74.73 591 LYS B O 1
ATOM 10949 N N . HIS B 1 592 ? -32.12 -9.433 8.482 1 79.74 592 HIS B N 1
ATOM 10950 C CA . HIS B 1 592 ? -30.751 -9.284 8.963 1 79.74 592 HIS B CA 1
ATOM 10951 C C . HIS B 1 592 ? -29.778 -10.097 8.116 1 79.74 592 HIS B C 1
ATOM 10953 O O . HIS B 1 592 ? -28.624 -10.293 8.505 1 79.74 592 HIS B O 1
ATOM 10959 N N . ALA B 1 593 ? -30.277 -10.44 6.977 1 89.98 593 ALA B N 1
ATOM 10960 C CA . ALA B 1 593 ? -29.425 -11.289 6.148 1 89.98 593 ALA B CA 1
ATOM 10961 C C . ALA B 1 593 ? -28.449 -10.451 5.327 1 89.98 593 ALA B C 1
ATOM 10963 O O . ALA B 1 593 ? -28.753 -9.312 4.962 1 89.98 593 ALA B O 1
ATOM 10964 N N . GLN B 1 594 ? -27.33 -10.983 5.133 1 91.69 594 GLN B N 1
ATOM 10965 C CA . GLN B 1 594 ? -26.354 -10.392 4.224 1 91.69 594 GLN B CA 1
ATOM 10966 C C . GLN B 1 594 ? -26.474 -10.989 2.825 1 91.69 594 GLN B C 1
ATOM 10968 O O . GLN B 1 594 ? -26.717 -12.188 2.675 1 91.69 594 GLN B O 1
ATOM 10973 N N . GLU B 1 595 ? -26.353 -10.123 1.872 1 92.51 595 GLU B N 1
ATOM 10974 C CA . GLU B 1 595 ? -26.398 -10.593 0.49 1 92.51 595 GLU B CA 1
ATOM 10975 C C . GLU B 1 595 ? -25.004 -10.951 -0.017 1 92.51 595 GLU B C 1
ATOM 10977 O O . GLU B 1 595 ? -24.109 -10.104 -0.039 1 92.51 595 GLU B O 1
ATOM 10982 N N . LEU B 1 596 ? -24.861 -12.161 -0.472 1 95.72 596 LEU B N 1
ATOM 10983 C CA . LEU B 1 596 ? -23.589 -12.663 -0.978 1 95.72 596 LEU B CA 1
ATOM 10984 C C . LEU B 1 596 ? -23.704 -13.051 -2.449 1 95.72 596 LEU B C 1
ATOM 10986 O O . LEU B 1 596 ? -24.811 -13.194 -2.972 1 95.72 596 LEU B O 1
ATOM 10990 N N . ILE B 1 597 ? -22.582 -13.141 -3.053 1 95.37 597 ILE B N 1
ATOM 10991 C CA . ILE B 1 597 ? -22.504 -13.687 -4.404 1 95.37 597 ILE B CA 1
ATOM 10992 C C . ILE B 1 597 ? -21.569 -14.894 -4.419 1 95.37 597 ILE B C 1
ATOM 10994 O O . ILE B 1 597 ? -20.518 -14.881 -3.774 1 95.37 597 ILE B O 1
ATOM 10998 N N . LEU B 1 598 ? -22.008 -15.942 -5.007 1 96.21 598 LEU B N 1
ATOM 10999 C CA . LEU B 1 598 ? -21.207 -17.11 -5.356 1 96.21 598 LEU B CA 1
ATOM 11000 C C . LEU B 1 598 ? -21.216 -17.344 -6.863 1 96.21 598 LEU B C 1
ATOM 11002 O O . LEU B 1 598 ? -22.281 -17.372 -7.485 1 96.21 598 LEU B O 1
ATOM 11006 N N . GLY B 1 599 ? -20.064 -17.393 -7.38 1 95.3 599 GLY B N 1
ATOM 11007 C CA . GLY B 1 599 ? -20.04 -17.54 -8.827 1 95.3 599 GLY B CA 1
ATOM 11008 C C . GLY B 1 599 ? -18.883 -18.388 -9.321 1 95.3 599 GLY B C 1
ATOM 11009 O O . GLY B 1 599 ? -18.005 -18.764 -8.542 1 95.3 599 GLY B O 1
ATOM 11010 N N . MET B 1 600 ? -18.969 -18.781 -10.532 1 96.19 600 MET B N 1
ATOM 11011 C CA . MET B 1 600 ? -17.929 -19.518 -11.244 1 96.19 600 MET B CA 1
ATOM 11012 C C . MET B 1 600 ? -17.738 -18.965 -12.653 1 96.19 600 MET B C 1
ATOM 11014 O O . MET B 1 600 ? -18.711 -18.618 -13.325 1 96.19 600 MET B O 1
ATOM 11018 N N . SER B 1 601 ? -16.579 -18.763 -13.042 1 94.4 601 SER B N 1
ATOM 11019 C CA . SER B 1 601 ? -16.226 -18.419 -14.416 1 94.4 601 SER B CA 1
ATOM 11020 C C . SER B 1 601 ? -14.998 -19.193 -14.882 1 94.4 601 SER B C 1
ATOM 11022 O O . SER B 1 601 ? -14.34 -19.864 -14.084 1 94.4 601 SER B O 1
ATOM 11024 N N . VAL B 1 602 ? -14.758 -19.138 -16.132 1 93.78 602 VAL B N 1
ATOM 11025 C CA . VAL B 1 602 ? -13.603 -19.837 -16.686 1 93.78 602 VAL B CA 1
ATOM 11026 C C . VAL B 1 602 ? -12.533 -18.826 -17.092 1 93.78 602 VAL B C 1
ATOM 11028 O O . VAL B 1 602 ? -12.764 -17.984 -17.962 1 93.78 602 VAL B O 1
ATOM 11031 N N . ASP B 1 603 ? -11.498 -18.9 -16.389 1 91.43 603 ASP B N 1
ATOM 11032 C CA . ASP B 1 603 ? -10.344 -18.088 -16.758 1 91.43 603 ASP B CA 1
ATOM 11033 C C . ASP B 1 603 ? -9.622 -18.676 -17.969 1 91.43 603 ASP B C 1
ATOM 11035 O O . ASP B 1 603 ? -9.463 -19.894 -18.072 1 91.43 603 ASP B O 1
ATOM 11039 N N . PRO B 1 604 ? -9.25 -17.86 -18.86 1 85.97 604 PRO B N 1
ATOM 11040 C CA . PRO B 1 604 ? -8.615 -18.362 -20.081 1 85.97 604 PRO B CA 1
ATOM 11041 C C . PRO B 1 604 ? -7.305 -19.098 -19.804 1 85.97 604 PRO B C 1
ATOM 11043 O O . PRO B 1 604 ? -6.906 -19.968 -20.582 1 85.97 604 PRO B O 1
ATOM 11046 N N . MET B 1 605 ? -6.723 -18.842 -18.734 1 87.57 605 MET B N 1
ATOM 11047 C CA . MET B 1 605 ? -5.423 -19.44 -18.446 1 87.57 605 MET B CA 1
ATOM 11048 C C . MET B 1 605 ? -5.555 -20.561 -17.42 1 87.57 605 MET B C 1
ATOM 11050 O O . MET B 1 605 ? -5.064 -21.669 -17.639 1 87.57 605 MET B O 1
ATOM 11054 N N . PHE B 1 606 ? -6.304 -20.366 -16.38 1 92.3 606 PHE B N 1
ATOM 11055 C CA . PHE B 1 606 ? -6.251 -21.296 -15.259 1 92.3 606 PHE B CA 1
ATOM 11056 C C . PHE B 1 606 ? -7.531 -22.12 -15.178 1 92.3 606 PHE B C 1
ATOM 11058 O O . PHE B 1 606 ? -7.686 -22.949 -14.28 1 92.3 606 PHE B O 1
ATOM 11065 N N . GLY B 1 607 ? -8.442 -21.866 -16.139 1 92.55 607 GLY B N 1
ATOM 11066 C CA . GLY B 1 607 ? -9.666 -22.651 -16.133 1 92.55 607 GLY B CA 1
ATOM 11067 C C . GLY B 1 607 ? -10.712 -22.117 -15.173 1 92.55 607 GLY B C 1
ATOM 11068 O O . GLY B 1 607 ? -10.829 -20.904 -14.986 1 92.55 607 GLY B O 1
ATOM 11069 N N . PRO B 1 608 ? -11.494 -23.006 -14.587 1 95.35 608 PRO B N 1
ATOM 11070 C CA . PRO B 1 608 ? -12.597 -22.555 -13.734 1 95.35 608 PRO B CA 1
ATOM 11071 C C . PRO B 1 608 ? -12.114 -21.928 -12.428 1 95.35 608 PRO B C 1
ATOM 11073 O O . PRO B 1 608 ? -11.171 -22.428 -11.81 1 95.35 608 PRO B O 1
ATOM 11076 N N . VAL B 1 609 ? -12.776 -20.91 -12.019 1 95.94 609 VAL B N 1
ATOM 11077 C CA . VAL B 1 609 ? -12.471 -20.216 -10.772 1 95.94 609 VAL B CA 1
ATOM 11078 C C . VAL B 1 609 ? -13.764 -19.927 -10.011 1 95.94 609 VAL B C 1
ATOM 11080 O O . VAL B 1 609 ? -14.835 -19.819 -10.614 1 95.94 609 VAL B O 1
ATOM 11083 N N . ILE B 1 610 ? -13.659 -19.865 -8.757 1 97 610 ILE B N 1
ATOM 11084 C CA . ILE B 1 610 ? -14.798 -19.589 -7.888 1 97 610 ILE B CA 1
ATOM 11085 C C . ILE B 1 610 ? -14.719 -18.154 -7.373 1 97 610 ILE B C 1
ATOM 11087 O O . ILE B 1 610 ? -13.64 -17.674 -7.018 1 97 610 ILE B O 1
ATOM 11091 N N . LEU B 1 611 ? -15.798 -17.5 -7.428 1 95.97 611 LEU B N 1
ATOM 11092 C CA . LEU B 1 611 ? -15.914 -16.135 -6.926 1 95.97 611 LEU B CA 1
ATOM 11093 C C . LEU B 1 611 ? -16.8 -16.085 -5.686 1 95.97 611 LEU B C 1
ATOM 11095 O O . LEU B 1 611 ? -17.891 -16.66 -5.673 1 95.97 611 LEU B O 1
ATOM 11099 N N . PHE B 1 612 ? -16.303 -15.455 -4.615 1 95.93 612 PHE B N 1
ATOM 11100 C CA . PHE B 1 612 ? -17.063 -15.183 -3.4 1 95.93 612 PHE B CA 1
ATOM 11101 C C . PHE B 1 612 ? -16.99 -13.706 -3.034 1 95.93 612 PHE B C 1
ATOM 11103 O O . PHE B 1 612 ? -15.936 -13.08 -3.166 1 95.93 612 PHE B O 1
ATOM 11110 N N . GLY B 1 613 ? -18.119 -13.167 -2.574 1 94.53 613 GLY B N 1
ATOM 11111 C CA . GLY B 1 613 ? -18.034 -11.785 -2.13 1 94.53 613 GLY B CA 1
ATOM 11112 C C . GLY B 1 613 ? -19.38 -11.194 -1.755 1 94.53 613 GLY B C 1
ATOM 11113 O O . GLY B 1 613 ? -20.335 -11.929 -1.493 1 94.53 613 GLY B O 1
ATOM 11114 N N . ALA B 1 614 ? -19.422 -9.842 -1.651 1 90.19 614 ALA B N 1
ATOM 11115 C CA . ALA B 1 614 ? -20.666 -9.11 -1.425 1 90.19 614 ALA B CA 1
ATOM 11116 C C . ALA B 1 614 ? -21.558 -9.149 -2.662 1 90.19 614 ALA B C 1
ATOM 11118 O O . ALA B 1 614 ? -21.083 -8.957 -3.784 1 90.19 614 ALA B O 1
ATOM 11119 N N . GLY B 1 615 ? -22.725 -9.481 -2.391 1 88.97 615 GLY B N 1
ATOM 11120 C CA . GLY B 1 615 ? -23.65 -9.642 -3.501 1 88.97 615 GLY B CA 1
ATOM 11121 C C . GLY B 1 615 ? -24.614 -8.48 -3.649 1 88.97 615 GLY B C 1
ATOM 11122 O O . GLY B 1 615 ? -24.358 -7.386 -3.142 1 88.97 615 GLY B O 1
ATOM 11123 N N . GLY B 1 616 ? -25.571 -8.748 -4.473 1 78.94 616 GLY B N 1
ATOM 11124 C CA . GLY B 1 616 ? -26.538 -7.698 -4.749 1 78.94 616 GLY B CA 1
ATOM 11125 C C . GLY B 1 616 ? -26.288 -6.986 -6.065 1 78.94 616 GLY B C 1
ATOM 11126 O O . GLY B 1 616 ? -25.485 -7.444 -6.881 1 78.94 616 GLY B O 1
ATOM 11127 N N . THR B 1 617 ? -26.939 -5.977 -6.302 1 69.33 617 THR B N 1
ATOM 11128 C CA . THR B 1 617 ? -26.89 -5.277 -7.581 1 69.33 617 THR B CA 1
ATOM 11129 C C . THR B 1 617 ? -25.645 -4.4 -7.671 1 69.33 617 THR B C 1
ATOM 11131 O O . THR B 1 617 ? -25.227 -4.016 -8.765 1 69.33 617 THR B O 1
ATOM 11134 N N . ALA B 1 618 ? -25.018 -4.122 -6.513 1 67.61 618 ALA B N 1
ATOM 11135 C CA . ALA B 1 618 ? -23.898 -3.186 -6.498 1 67.61 618 ALA B CA 1
ATOM 11136 C C . ALA B 1 618 ? -22.563 -3.926 -6.512 1 67.61 618 ALA B C 1
ATOM 11138 O O . ALA B 1 618 ? -21.53 -3.364 -6.14 1 67.61 618 ALA B O 1
ATOM 11139 N N . VAL B 1 619 ? -22.528 -5.07 -6.905 1 71.2 619 VAL B N 1
ATOM 11140 C CA . VAL B 1 619 ? -21.355 -5.932 -6.807 1 71.2 619 VAL B CA 1
ATOM 11141 C C . VAL B 1 619 ? -20.169 -5.271 -7.506 1 71.2 619 VAL B C 1
ATOM 11143 O O . VAL B 1 619 ? -19.058 -5.248 -6.97 1 71.2 619 VAL B O 1
ATOM 11146 N N . GLU B 1 620 ? -20.367 -4.703 -8.64 1 68.56 620 GLU B N 1
ATOM 11147 C CA . GLU B 1 620 ? -19.283 -4.162 -9.455 1 68.56 620 GLU B CA 1
ATOM 11148 C C . GLU B 1 620 ? -18.703 -2.896 -8.831 1 68.56 620 GLU B C 1
ATOM 11150 O O . GLU B 1 620 ? -17.504 -2.633 -8.949 1 68.56 620 GLU B O 1
ATOM 11155 N N . VAL B 1 621 ? -19.542 -2.253 -8.146 1 71.78 621 VAL B N 1
ATOM 11156 C CA . VAL B 1 621 ? -19.113 -0.979 -7.579 1 71.78 621 VAL B CA 1
ATOM 11157 C C . VAL B 1 621 ? -18.427 -1.216 -6.236 1 71.78 621 VAL B C 1
ATOM 11159 O O . VAL B 1 621 ? -17.408 -0.59 -5.933 1 71.78 621 VAL B O 1
ATOM 11162 N N . VAL B 1 622 ? -18.999 -2.113 -5.47 1 73.19 622 VAL B N 1
ATOM 11163 C CA . VAL B 1 622 ? -18.447 -2.388 -4.147 1 73.19 622 VAL B CA 1
ATOM 11164 C C . VAL B 1 622 ? -17.126 -3.141 -4.285 1 73.19 622 VAL B C 1
ATOM 11166 O O . VAL B 1 622 ? -16.172 -2.874 -3.55 1 73.19 622 VAL B O 1
ATOM 11169 N N . ASN B 1 623 ? -17.013 -4.031 -5.243 1 79.86 623 ASN B N 1
ATOM 11170 C CA . ASN B 1 623 ? -15.824 -4.783 -5.629 1 79.86 623 ASN B CA 1
ATOM 11171 C C . ASN B 1 623 ? -15.156 -5.436 -4.422 1 79.86 623 ASN B C 1
ATOM 11173 O O . ASN B 1 623 ? -13.951 -5.281 -4.215 1 79.86 623 ASN B O 1
ATOM 11177 N N . ASP B 1 624 ? -15.952 -6.081 -3.533 1 87.31 624 ASP B N 1
ATOM 11178 C CA . ASP B 1 624 ? -15.477 -6.885 -2.412 1 87.31 624 ASP B CA 1
ATOM 11179 C C . ASP B 1 624 ? -15.619 -8.377 -2.707 1 87.31 624 ASP B C 1
ATOM 11181 O O . ASP B 1 624 ? -16.557 -9.022 -2.234 1 87.31 624 ASP B O 1
ATOM 11185 N N . THR B 1 625 ? -14.693 -8.889 -3.446 1 91.53 625 THR B N 1
ATOM 11186 C CA . THR B 1 625 ? -14.772 -10.286 -3.856 1 91.53 625 THR B CA 1
ATOM 11187 C C . THR B 1 625 ? -13.415 -10.97 -3.713 1 91.53 625 THR B C 1
ATOM 11189 O O . THR B 1 625 ? -12.381 -10.302 -3.651 1 91.53 625 THR B O 1
ATOM 11192 N N . ALA B 1 626 ? -13.417 -12.247 -3.555 1 93.3 626 ALA B N 1
ATOM 11193 C CA . ALA B 1 626 ? -12.241 -13.112 -3.522 1 93.3 626 ALA B CA 1
ATOM 11194 C C . ALA B 1 626 ? -12.354 -14.232 -4.552 1 93.3 626 ALA B C 1
ATOM 11196 O O . ALA B 1 626 ? -13.453 -14.711 -4.839 1 93.3 626 ALA B O 1
ATOM 11197 N N . ILE B 1 627 ? -11.231 -14.63 -5.095 1 95 627 ILE B N 1
ATOM 11198 C CA . ILE B 1 627 ? -11.178 -15.7 -6.085 1 95 627 ILE B CA 1
ATOM 11199 C C . ILE B 1 627 ? -10.486 -16.923 -5.488 1 95 627 ILE B C 1
ATOM 11201 O O . ILE B 1 627 ? -9.503 -16.792 -4.755 1 95 627 ILE B O 1
ATOM 11205 N N . ALA B 1 628 ? -11.003 -18.049 -5.745 1 94.49 628 ALA B N 1
ATOM 11206 C CA . ALA B 1 628 ? -10.398 -19.31 -5.323 1 94.49 628 ALA B CA 1
ATOM 11207 C C . ALA B 1 628 ? -10.354 -20.31 -6.475 1 94.49 628 ALA B C 1
ATOM 11209 O O . ALA B 1 628 ? -11.175 -20.245 -7.393 1 94.49 628 ALA B O 1
ATOM 11210 N N . LEU B 1 629 ? -9.423 -21.169 -6.402 1 93.83 629 LEU B N 1
ATOM 11211 C CA . LEU B 1 629 ? -9.324 -22.249 -7.378 1 93.83 629 LEU B CA 1
ATOM 11212 C C . LEU B 1 629 ? -9.929 -23.536 -6.829 1 93.83 629 LEU B C 1
ATOM 11214 O O . LEU B 1 629 ? -9.586 -23.967 -5.726 1 93.83 629 LEU B O 1
ATOM 11218 N N . PRO B 1 630 ? -10.852 -24.102 -7.554 1 93.81 630 PRO B N 1
ATOM 11219 C CA . PRO B 1 630 ? -11.335 -25.421 -7.138 1 93.81 630 PRO B CA 1
ATOM 11220 C C . PRO B 1 630 ? -10.284 -26.515 -7.312 1 93.81 630 PRO B C 1
ATOM 11222 O O . PRO B 1 630 ? -9.372 -26.377 -8.131 1 93.81 630 PRO B O 1
ATOM 11225 N N . PRO B 1 631 ? -10.345 -27.607 -6.632 1 92.03 631 PRO B N 1
ATOM 11226 C CA . PRO B 1 631 ? -11.357 -27.942 -5.628 1 92.03 631 PRO B CA 1
ATOM 11227 C C . PRO B 1 631 ? -11.107 -27.258 -4.286 1 92.03 631 PRO B C 1
ATOM 11229 O O . PRO B 1 631 ? -9.959 -26.958 -3.947 1 92.03 631 PRO B O 1
ATOM 11232 N N . LEU B 1 632 ? -12.171 -27.055 -3.538 1 93.2 632 LEU B N 1
ATOM 11233 C CA . LEU B 1 632 ? -12.066 -26.429 -2.225 1 93.2 632 LEU B CA 1
ATOM 11234 C C . LEU B 1 632 ? -12.354 -27.436 -1.117 1 93.2 632 LEU B C 1
ATOM 11236 O O . LEU B 1 632 ? -12.971 -28.475 -1.362 1 93.2 632 LEU B O 1
ATOM 11240 N N . ASP B 1 633 ? -11.812 -27.232 0.035 1 90.44 633 ASP B N 1
ATOM 11241 C CA . ASP B 1 633 ? -12.231 -27.849 1.29 1 90.44 633 ASP B CA 1
ATOM 11242 C C . ASP B 1 633 ? -12.641 -26.791 2.312 1 90.44 633 ASP B C 1
ATOM 11244 O O . ASP B 1 633 ? -12.804 -25.618 1.968 1 90.44 633 ASP B O 1
ATOM 11248 N N . ASP B 1 634 ? -12.872 -27.21 3.491 1 91.54 634 ASP B N 1
ATOM 11249 C CA . ASP B 1 634 ? -13.407 -26.295 4.495 1 91.54 634 ASP B CA 1
ATOM 11250 C C . ASP B 1 634 ? -12.427 -25.16 4.782 1 91.54 634 ASP B C 1
ATOM 11252 O O . ASP B 1 634 ? -12.833 -24.006 4.937 1 91.54 634 ASP B O 1
ATOM 11256 N N . VAL B 1 635 ? -11.213 -25.504 4.78 1 87.87 635 VAL B N 1
ATOM 11257 C CA . VAL B 1 635 ? -10.196 -24.526 5.151 1 87.87 635 VAL B CA 1
ATOM 11258 C C . VAL B 1 635 ? -10.027 -23.504 4.029 1 87.87 635 VAL B C 1
ATOM 11260 O O . VAL B 1 635 ? -9.977 -22.298 4.281 1 87.87 635 VAL B O 1
ATOM 11263 N N . LEU B 1 636 ? -9.931 -23.97 2.825 1 91.74 636 LEU B N 1
ATOM 11264 C CA . LEU B 1 636 ? -9.757 -23.087 1.677 1 91.74 636 LEU B CA 1
ATOM 11265 C C . LEU B 1 636 ? -10.976 -22.19 1.492 1 91.74 636 LEU B C 1
ATOM 11267 O O . LEU B 1 636 ? -10.841 -21.018 1.132 1 91.74 636 LEU B O 1
ATOM 11271 N N . ALA B 1 637 ? -12.144 -22.738 1.719 1 94.6 637 ALA B N 1
ATOM 11272 C CA . ALA B 1 637 ? -13.371 -21.948 1.644 1 94.6 637 ALA B CA 1
ATOM 11273 C C . ALA B 1 637 ? -13.383 -20.851 2.704 1 94.6 637 ALA B C 1
ATOM 11275 O O . ALA B 1 637 ? -13.764 -19.712 2.424 1 94.6 637 ALA B O 1
ATOM 11276 N N . ALA B 1 638 ? -13.031 -21.244 3.862 1 93.43 638 ALA B N 1
ATOM 11277 C CA . ALA B 1 638 ? -12.963 -20.274 4.951 1 93.43 638 ALA B CA 1
ATOM 11278 C C . ALA B 1 638 ? -12.004 -19.136 4.614 1 93.43 638 ALA B C 1
ATOM 11280 O O . ALA B 1 638 ? -12.276 -17.974 4.923 1 93.43 638 ALA B O 1
ATOM 11281 N N . ASP B 1 639 ? -10.911 -19.479 4.021 1 90.49 639 ASP B N 1
ATOM 11282 C CA . ASP B 1 639 ? -9.919 -18.481 3.633 1 90.49 639 ASP B CA 1
ATOM 11283 C C . ASP B 1 639 ? -10.505 -17.48 2.641 1 90.49 639 ASP B C 1
ATOM 11285 O O . ASP B 1 639 ? -10.186 -16.29 2.689 1 90.49 639 ASP B O 1
ATOM 11289 N N . ALA B 1 640 ? -11.277 -17.966 1.733 1 93.42 640 ALA B N 1
ATOM 11290 C CA . ALA B 1 640 ? -11.914 -17.097 0.747 1 93.42 640 ALA B CA 1
ATOM 11291 C C . ALA B 1 640 ? -12.849 -16.096 1.42 1 93.42 640 ALA B C 1
ATOM 11293 O O . ALA B 1 640 ? -12.916 -14.932 1.018 1 93.42 640 ALA B O 1
ATOM 11294 N N . ILE B 1 641 ? -13.549 -16.579 2.453 1 95.6 641 ILE B N 1
ATOM 11295 C CA . ILE B 1 641 ? -14.465 -15.721 3.197 1 95.6 641 ILE B CA 1
ATOM 11296 C C . ILE B 1 641 ? -13.675 -14.655 3.952 1 95.6 641 ILE B C 1
ATOM 11298 O O . ILE B 1 641 ? -14.003 -13.468 3.886 1 95.6 641 ILE B O 1
ATOM 11302 N N . ASP B 1 642 ? -12.617 -15.049 4.54 1 91.2 642 ASP B N 1
ATOM 11303 C CA . ASP B 1 642 ? -11.83 -14.167 5.397 1 91.2 642 ASP B CA 1
ATOM 11304 C C . ASP B 1 642 ? -11.104 -13.106 4.573 1 91.2 642 ASP B C 1
ATOM 11306 O O . ASP B 1 642 ? -10.707 -12.066 5.103 1 91.2 642 ASP B O 1
ATOM 11310 N N . ALA B 1 643 ? -10.951 -13.353 3.333 1 88.73 643 ALA B N 1
ATOM 11311 C CA . ALA B 1 643 ? -10.238 -12.428 2.456 1 88.73 643 ALA B CA 1
ATOM 11312 C C . ALA B 1 643 ? -11.127 -11.254 2.057 1 88.73 643 ALA B C 1
ATOM 11314 O O . ALA B 1 643 ? -10.652 -10.278 1.472 1 88.73 643 ALA B O 1
ATOM 11315 N N . THR B 1 644 ? -12.417 -11.271 2.405 1 90.28 644 THR B N 1
ATOM 11316 C CA . THR B 1 644 ? -13.359 -10.228 2.016 1 90.28 644 THR B CA 1
ATOM 11317 C C . THR B 1 644 ? -13.747 -9.374 3.22 1 90.28 644 THR B C 1
ATOM 11319 O O . THR B 1 644 ? -13.636 -9.818 4.364 1 90.28 644 THR B O 1
ATOM 11322 N N . ARG B 1 645 ? -14.184 -8.216 2.974 1 85.48 645 ARG B N 1
ATOM 11323 C CA . ARG B 1 645 ? -14.685 -7.344 4.031 1 85.48 645 ARG B CA 1
ATOM 11324 C C . ARG B 1 645 ? -16.03 -7.836 4.555 1 85.48 645 ARG B C 1
ATOM 11326 O O . ARG B 1 645 ? -16.332 -7.687 5.741 1 85.48 645 ARG B O 1
ATOM 11333 N N . ILE B 1 646 ? -16.837 -8.372 3.622 1 90.3 646 ILE B N 1
ATOM 11334 C CA . ILE B 1 646 ? -18.149 -8.871 4.018 1 90.3 646 ILE B CA 1
ATOM 11335 C C . ILE B 1 646 ? -17.986 -10.003 5.03 1 90.3 646 ILE B C 1
ATOM 11337 O O . ILE B 1 646 ? -18.871 -10.239 5.855 1 90.3 646 ILE B O 1
ATOM 11341 N N . GLY B 1 647 ? -16.852 -10.677 4.945 1 91 647 GLY B N 1
ATOM 11342 C CA . GLY B 1 647 ? -16.575 -11.712 5.928 1 91 647 GLY B CA 1
ATOM 11343 C C . GLY B 1 647 ? -16.616 -11.205 7.357 1 91 647 GLY B C 1
ATOM 11344 O O . GLY B 1 647 ? -17.045 -11.921 8.264 1 91 647 GLY B O 1
ATOM 11345 N N . ARG B 1 648 ? -16.26 -9.998 7.545 1 86.59 648 ARG B N 1
ATOM 11346 C CA . ARG B 1 648 ? -16.285 -9.385 8.869 1 86.59 648 ARG B CA 1
ATOM 11347 C C . ARG B 1 648 ? -17.717 -9.128 9.326 1 86.59 648 ARG B C 1
ATOM 11349 O O . ARG B 1 648 ? -18.029 -9.263 10.511 1 86.59 648 ARG B O 1
ATOM 11356 N N . LEU B 1 649 ? -18.548 -8.75 8.422 1 86.59 649 LEU B N 1
ATOM 11357 C CA . LEU B 1 649 ? -19.954 -8.52 8.736 1 86.59 649 LEU B CA 1
ATOM 11358 C C . LEU B 1 649 ? -20.651 -9.827 9.1 1 86.59 649 LEU B C 1
ATOM 11360 O O . LEU B 1 649 ? -21.557 -9.84 9.936 1 86.59 649 LEU B O 1
ATOM 11364 N N . LEU B 1 650 ? -20.178 -10.842 8.469 1 92.53 650 LEU B N 1
ATOM 11365 C CA . LEU B 1 650 ? -20.779 -12.152 8.696 1 92.53 650 LEU B CA 1
ATOM 11366 C C . LEU B 1 650 ? -20.485 -12.648 10.107 1 92.53 650 LEU B C 1
ATOM 11368 O O . LEU B 1 650 ? -21.196 -13.511 10.627 1 92.53 650 LEU B O 1
ATOM 11372 N N . ALA B 1 651 ? -19.494 -12.055 10.721 1 88.39 651 ALA B N 1
ATOM 11373 C CA . ALA B 1 651 ? -19.105 -12.467 12.067 1 88.39 651 ALA B CA 1
ATOM 11374 C C . ALA B 1 651 ? -20.004 -11.824 13.119 1 88.39 651 ALA B C 1
ATOM 11376 O O . ALA B 1 651 ? -19.932 -12.168 14.301 1 88.39 651 ALA B O 1
ATOM 11377 N N . GLY B 1 652 ? -20.876 -10.89 12.691 1 83.2 652 GLY B N 1
ATOM 11378 C CA . GLY B 1 652 ? -21.782 -10.23 13.618 1 83.2 652 GLY B CA 1
ATOM 11379 C C . GLY B 1 652 ? -21.234 -8.923 14.16 1 83.2 652 GLY B C 1
ATOM 11380 O O . GLY B 1 652 ? -20.017 -8.74 14.24 1 83.2 652 GLY B O 1
ATOM 11381 N N . TYR B 1 653 ? -21.9 -7.634 14.648 1 76.93 653 TYR B N 1
ATOM 11382 C CA . TYR B 1 653 ? -21.537 -6.344 15.225 1 76.93 653 TYR B CA 1
ATOM 11383 C C . TYR B 1 653 ? -22.727 -5.711 15.937 1 76.93 653 TYR B C 1
ATOM 11385 O O . TYR B 1 653 ? -23.87 -5.852 15.495 1 76.93 653 TYR B O 1
ATOM 11393 N N . ARG B 1 654 ? -22.69 -5.539 16.849 1 71.33 654 ARG B N 1
ATOM 11394 C CA . ARG B 1 654 ? -23.726 -4.891 17.647 1 71.33 654 ARG B CA 1
ATOM 11395 C C . ARG B 1 654 ? -24.897 -5.836 17.895 1 71.33 654 ARG B C 1
ATOM 11397 O O . ARG B 1 654 ? -24.722 -6.912 18.47 1 71.33 654 ARG B O 1
ATOM 11404 N N . ASP B 1 655 ? -26.138 -5.593 17.08 1 71.66 655 ASP B N 1
ATOM 11405 C CA . ASP B 1 655 ? -27.363 -6.345 17.336 1 71.66 655 ASP B CA 1
ATOM 11406 C C . ASP B 1 655 ? -27.577 -7.423 16.275 1 71.66 655 ASP B C 1
ATOM 11408 O O . ASP B 1 655 ? -28.603 -8.106 16.275 1 71.66 655 ASP B O 1
ATOM 11412 N N . ARG B 1 656 ? -26.604 -7.673 15.512 1 80.4 656 ARG B N 1
ATOM 11413 C CA . ARG B 1 656 ? -26.749 -8.677 14.463 1 80.4 656 ARG B CA 1
ATOM 11414 C C . ARG B 1 656 ? -25.966 -9.94 14.802 1 80.4 656 ARG B C 1
ATOM 11416 O O . ARG B 1 656 ? -24.757 -9.884 15.035 1 80.4 656 ARG B O 1
ATOM 11423 N N . LYS B 1 657 ? -26.608 -10.988 14.862 1 87.95 657 LYS B N 1
ATOM 11424 C CA . LYS B 1 657 ? -25.968 -12.277 15.109 1 87.95 657 LYS B CA 1
ATOM 11425 C C . LYS B 1 657 ? -25.076 -12.682 13.939 1 87.95 657 LYS B C 1
ATOM 11427 O O . LYS B 1 657 ? -25.348 -12.322 12.791 1 87.95 657 LYS B O 1
ATOM 11432 N N . PRO B 1 658 ? -24.037 -13.435 14.26 1 92.6 658 PRO B N 1
ATOM 11433 C CA . PRO B 1 658 ? -23.188 -13.931 13.175 1 92.6 658 PRO B CA 1
ATOM 11434 C C . PRO B 1 658 ? -23.934 -14.86 12.22 1 92.6 658 PRO B C 1
ATOM 11436 O O . PRO B 1 658 ? -24.803 -15.624 12.649 1 92.6 658 PRO B O 1
ATOM 11439 N N . ALA B 1 659 ? -23.65 -14.778 11.038 1 95.23 659 ALA B N 1
ATOM 11440 C CA . ALA B 1 659 ? -24.223 -15.686 10.047 1 95.23 659 ALA B CA 1
ATOM 11441 C C . ALA B 1 659 ? -23.709 -17.109 10.245 1 95.23 659 ALA B C 1
ATOM 11443 O O . ALA B 1 659 ? -22.679 -17.32 10.89 1 95.23 659 ALA B O 1
ATOM 11444 N N . ASP B 1 660 ? -24.393 -18.027 9.757 1 95.96 660 ASP B N 1
ATOM 11445 C CA . ASP B 1 660 ? -23.981 -19.427 9.788 1 95.96 660 ASP B CA 1
ATOM 11446 C C . ASP B 1 660 ? -22.818 -19.678 8.829 1 95.96 660 ASP B C 1
ATOM 11448 O O . ASP B 1 660 ? -23.03 -20.041 7.671 1 95.96 660 ASP B O 1
ATOM 11452 N N . ARG B 1 661 ? -21.718 -19.621 9.365 1 95.87 661 ARG B N 1
ATOM 11453 C CA . ARG B 1 661 ? -20.503 -19.734 8.565 1 95.87 661 ARG B CA 1
ATOM 11454 C C . ARG B 1 661 ? -20.385 -21.12 7.941 1 95.87 661 ARG B C 1
ATOM 11456 O O . ARG B 1 661 ? -19.913 -21.26 6.811 1 95.87 661 ARG B O 1
ATOM 11463 N N . ALA B 1 662 ? -20.732 -22.102 8.633 1 95.56 662 ALA B N 1
ATOM 11464 C CA . ALA B 1 662 ? -20.66 -23.476 8.144 1 95.56 662 ALA B CA 1
ATOM 11465 C C . ALA B 1 662 ? -21.53 -23.664 6.905 1 95.56 662 ALA B C 1
ATOM 11467 O O . ALA B 1 662 ? -21.152 -24.381 5.976 1 95.56 662 ALA B O 1
ATOM 11468 N N . ALA B 1 663 ? -22.674 -23.015 6.947 1 96.86 663 ALA B N 1
ATOM 11469 C CA . ALA B 1 663 ? -23.58 -23.118 5.806 1 96.86 663 ALA B CA 1
ATOM 11470 C C . ALA B 1 663 ? -22.979 -22.461 4.567 1 96.86 663 ALA B C 1
ATOM 11472 O O . ALA B 1 663 ? -23.177 -22.937 3.447 1 96.86 663 ALA B O 1
ATOM 11473 N N . ILE B 1 664 ? -22.335 -21.409 4.794 1 97.58 664 ILE B N 1
ATOM 11474 C CA . ILE B 1 664 ? -21.682 -20.723 3.684 1 97.58 664 ILE B CA 1
ATOM 11475 C C . ILE B 1 664 ? -20.566 -21.6 3.12 1 97.58 664 ILE B C 1
ATOM 11477 O O . ILE B 1 664 ? -20.432 -21.738 1.902 1 97.58 664 ILE B O 1
ATOM 11481 N N . ILE B 1 665 ? -19.766 -22.184 3.986 1 96.74 665 ILE B N 1
ATOM 11482 C CA . ILE B 1 665 ? -18.673 -23.066 3.593 1 96.74 665 ILE B CA 1
ATOM 11483 C C . ILE B 1 665 ? -19.227 -24.26 2.819 1 96.74 665 ILE B C 1
ATOM 11485 O O . ILE B 1 665 ? -18.674 -24.65 1.788 1 96.74 665 ILE B O 1
ATOM 11489 N N . ALA B 1 666 ? -20.296 -24.781 3.279 1 95.54 666 ALA B N 1
ATOM 11490 C CA . ALA B 1 666 ? -20.93 -25.913 2.608 1 95.54 666 ALA B CA 1
ATOM 11491 C C . ALA B 1 666 ? -21.38 -25.534 1.2 1 95.54 666 ALA B C 1
ATOM 11493 O O . ALA B 1 666 ? -21.271 -26.337 0.27 1 95.54 666 ALA B O 1
ATOM 11494 N N . ALA B 1 667 ? -21.913 -24.386 1.095 1 97.12 667 ALA B N 1
ATOM 11495 C CA . ALA B 1 667 ? -22.345 -23.916 -0.218 1 97.12 667 ALA B CA 1
ATOM 11496 C C . ALA B 1 667 ? -21.161 -23.788 -1.172 1 97.12 667 ALA B C 1
ATOM 11498 O O . ALA B 1 667 ? -21.254 -24.167 -2.342 1 97.12 667 ALA B O 1
ATOM 11499 N N . LEU B 1 668 ? -20.094 -23.256 -0.672 1 96.84 668 LEU B N 1
ATOM 11500 C CA . LEU B 1 668 ? -18.886 -23.111 -1.476 1 96.84 668 LEU B CA 1
ATOM 11501 C C . LEU B 1 668 ? -18.351 -24.474 -1.904 1 96.84 668 LEU B C 1
ATOM 11503 O O . LEU B 1 668 ? -17.955 -24.656 -3.058 1 96.84 668 LEU B O 1
ATOM 11507 N N . ASN B 1 669 ? -18.338 -25.355 -1.007 1 95.05 669 ASN B N 1
ATOM 11508 C CA . ASN B 1 669 ? -17.871 -26.703 -1.311 1 95.05 669 ASN B CA 1
ATOM 11509 C C . ASN B 1 669 ? -18.786 -27.402 -2.313 1 95.05 669 ASN B C 1
ATOM 11511 O O . ASN B 1 669 ? -18.319 -28.168 -3.157 1 95.05 669 ASN B O 1
ATOM 11515 N N . GLY B 1 670 ? -20.085 -27.156 -2.114 1 94.54 670 GLY B N 1
ATOM 11516 C CA . GLY B 1 670 ? -21.02 -27.689 -3.092 1 94.54 670 GLY B CA 1
ATOM 11517 C C . GLY B 1 670 ? -20.759 -27.191 -4.5 1 94.54 670 GLY B C 1
ATOM 11518 O O . GLY B 1 670 ? -20.769 -27.974 -5.453 1 94.54 670 GLY B O 1
ATOM 11519 N N . LEU B 1 671 ? -20.548 -25.941 -4.584 1 95.96 671 LEU B N 1
ATOM 11520 C CA . LEU B 1 671 ? -20.221 -25.35 -5.877 1 95.96 671 LEU B CA 1
ATOM 11521 C C . LEU B 1 671 ? -18.918 -25.925 -6.424 1 95.96 671 LEU B C 1
ATOM 11523 O O . LEU B 1 671 ? -18.824 -26.24 -7.612 1 95.96 671 LEU B O 1
ATOM 11527 N N . SER B 1 672 ? -17.932 -26.01 -5.618 1 95.45 672 SER B N 1
ATOM 11528 C CA . SER B 1 672 ? -16.641 -26.571 -6.001 1 95.45 672 SER B CA 1
ATOM 11529 C C . SER B 1 672 ? -16.795 -27.981 -6.562 1 95.45 672 SER B C 1
ATOM 11531 O O . SER B 1 672 ? -16.21 -28.311 -7.596 1 95.45 672 SER B O 1
ATOM 11533 N N . GLN B 1 673 ? -17.564 -28.756 -5.906 1 93.42 673 GLN B N 1
ATOM 11534 C CA . GLN B 1 673 ? -17.774 -30.131 -6.349 1 93.42 673 GLN B CA 1
ATOM 11535 C C . GLN B 1 673 ? -18.502 -30.172 -7.689 1 93.42 673 GLN B C 1
ATOM 11537 O O . GLN B 1 673 ? -18.223 -31.032 -8.527 1 93.42 673 GLN B O 1
ATOM 11542 N N . MET B 1 674 ? -19.435 -29.303 -7.826 1 95.05 674 MET B N 1
ATOM 11543 C CA . MET B 1 674 ? -20.129 -29.223 -9.108 1 95.05 674 MET B CA 1
ATOM 11544 C C . MET B 1 674 ? -19.146 -28.956 -10.243 1 95.05 674 MET B C 1
ATOM 11546 O O . MET B 1 674 ? -19.264 -29.54 -11.322 1 95.05 674 MET B O 1
ATOM 11550 N N . ILE B 1 675 ? -18.261 -28.083 -10.016 1 95.32 675 ILE B N 1
ATOM 11551 C CA . ILE B 1 675 ? -17.263 -27.723 -11.017 1 95.32 675 ILE B CA 1
ATOM 11552 C C . ILE B 1 675 ? -16.384 -28.933 -11.327 1 95.32 675 ILE B C 1
ATOM 11554 O O . ILE B 1 675 ? -16.018 -29.163 -12.482 1 95.32 675 ILE B O 1
ATOM 11558 N N . VAL B 1 676 ? -16.022 -29.687 -10.302 1 93.01 676 VAL B N 1
ATOM 11559 C CA . VAL B 1 676 ? -15.186 -30.873 -10.459 1 93.01 676 VAL B CA 1
ATOM 11560 C C . VAL B 1 676 ? -15.923 -31.917 -11.296 1 93.01 676 VAL B C 1
ATOM 11562 O O . VAL B 1 676 ? -15.324 -32.568 -12.156 1 93.01 676 VAL B O 1
ATOM 11565 N N . ASP B 1 677 ? -17.2 -31.971 -11.1 1 92.52 677 ASP B N 1
ATOM 11566 C CA . ASP B 1 677 ? -17.986 -33.051 -11.689 1 92.52 677 ASP B CA 1
ATOM 11567 C C . ASP B 1 677 ? -18.397 -32.714 -13.12 1 92.52 677 ASP B C 1
ATOM 11569 O O . ASP B 1 677 ? -18.608 -33.612 -13.939 1 92.52 677 ASP B O 1
ATOM 11573 N N . PHE B 1 678 ? -18.551 -31.417 -13.429 1 95.68 678 PHE B N 1
ATOM 11574 C CA . PHE B 1 678 ? -19.187 -31.087 -14.699 1 95.68 678 PHE B CA 1
ATOM 11575 C C . PHE B 1 678 ? -18.313 -30.137 -15.51 1 95.68 678 PHE B C 1
ATOM 11577 O O . PHE B 1 678 ? -18.458 -28.916 -15.413 1 95.68 678 PHE B O 1
ATOM 11584 N N . PRO B 1 679 ? -17.595 -30.597 -16.447 1 95.11 679 PRO B N 1
ATOM 11585 C CA . PRO B 1 679 ? -16.76 -29.773 -17.324 1 95.11 679 PRO B CA 1
ATOM 11586 C C . PRO B 1 679 ? -17.581 -28.861 -18.233 1 95.11 679 PRO B C 1
ATOM 11588 O O . PRO B 1 679 ? -17.051 -27.891 -18.781 1 95.11 679 PRO B O 1
ATOM 11591 N N . CYS B 1 680 ? -18.908 -29.105 -18.359 1 96.39 680 CYS B N 1
ATOM 11592 C CA . CYS B 1 680 ? -19.743 -28.362 -19.296 1 96.39 680 CYS B CA 1
ATOM 11593 C C . CYS B 1 680 ? -20.13 -27.004 -18.723 1 96.39 680 CYS B C 1
ATOM 11595 O O . CYS B 1 680 ? -20.64 -26.144 -19.444 1 96.39 680 CYS B O 1
ATOM 11597 N N . LEU B 1 681 ? -19.88 -26.782 -17.446 1 96.54 681 LEU B N 1
ATOM 11598 C CA . LEU B 1 681 ? -20.233 -25.508 -16.829 1 96.54 681 LEU B CA 1
ATOM 11599 C C . LEU B 1 681 ? -19.393 -24.373 -17.406 1 96.54 681 LEU B C 1
ATOM 11601 O O . LEU B 1 681 ? -18.162 -24.454 -17.425 1 96.54 681 LEU B O 1
ATOM 11605 N N . VAL B 1 682 ? -20.027 -23.362 -17.909 1 95.65 682 VAL B N 1
ATOM 11606 C CA . VAL B 1 682 ? -19.344 -22.21 -18.49 1 95.65 682 VAL B CA 1
ATOM 11607 C C . VAL B 1 682 ? -19.378 -21.04 -17.509 1 95.65 682 VAL B C 1
ATOM 11609 O O . VAL B 1 682 ? -18.381 -20.333 -17.342 1 95.65 682 VAL B O 1
ATOM 11612 N N . SER B 1 683 ? -20.47 -20.843 -16.924 1 96.18 683 SER B N 1
ATOM 11613 C CA . SER B 1 683 ? -20.645 -19.788 -15.931 1 96.18 683 SER B CA 1
ATOM 11614 C C . SER B 1 683 ? -21.764 -20.13 -14.953 1 96.18 683 SER B C 1
ATOM 11616 O O . SER B 1 683 ? -22.717 -20.826 -15.31 1 96.18 683 SER B O 1
ATOM 11618 N N . LEU B 1 684 ? -21.605 -19.731 -13.741 1 96.34 684 LEU B N 1
ATOM 11619 C CA . LEU B 1 684 ? -22.591 -19.933 -12.685 1 96.34 684 LEU B CA 1
ATOM 11620 C C . LEU B 1 684 ? -22.599 -18.756 -11.716 1 96.34 684 LEU B C 1
ATOM 11622 O O . LEU B 1 684 ? -21.542 -18.314 -11.26 1 96.34 684 LEU B O 1
ATOM 11626 N N . ASP B 1 685 ? -23.779 -18.278 -11.476 1 94.07 685 ASP B N 1
ATOM 11627 C CA . ASP B 1 685 ? -23.914 -17.111 -10.609 1 94.07 685 ASP B CA 1
ATOM 11628 C C . ASP B 1 685 ? -25.085 -17.278 -9.643 1 94.07 685 ASP B C 1
ATOM 11630 O O . ASP B 1 685 ? -26.231 -17.432 -10.069 1 94.07 685 ASP B O 1
ATOM 11634 N N . ILE B 1 686 ? -24.795 -17.328 -8.434 1 96.17 686 ILE B N 1
ATOM 11635 C CA . ILE B 1 686 ? -25.811 -17.247 -7.39 1 96.17 686 ILE B CA 1
ATOM 11636 C C . ILE B 1 686 ? -25.803 -15.853 -6.769 1 96.17 686 ILE B C 1
ATOM 11638 O O . ILE B 1 686 ? -24.918 -15.525 -5.975 1 96.17 686 ILE B O 1
ATOM 11642 N N . ASN B 1 687 ? -26.79 -15.09 -7.105 1 91.37 687 ASN B N 1
ATOM 11643 C CA . ASN B 1 687 ? -26.841 -13.7 -6.663 1 91.37 687 ASN B CA 1
ATOM 11644 C C . ASN B 1 687 ? -28.279 -13.203 -6.542 1 91.37 687 ASN B C 1
ATOM 11646 O O . ASN B 1 687 ? -28.953 -12.988 -7.551 1 91.37 687 ASN B O 1
ATOM 11650 N N . PRO B 1 688 ? -28.773 -12.989 -5.367 1 91.76 688 PRO B N 1
ATOM 11651 C CA . PRO B 1 688 ? -28.044 -13.014 -4.096 1 91.76 688 PRO B CA 1
ATOM 11652 C C . PRO B 1 688 ? -28.162 -14.354 -3.374 1 91.76 688 PRO B C 1
ATOM 11654 O O . PRO B 1 688 ? -29.162 -15.059 -3.533 1 91.76 688 PRO B O 1
ATOM 11657 N N . LEU B 1 689 ? -27.152 -14.654 -2.68 1 95.92 689 LEU B N 1
ATOM 11658 C CA . LEU B 1 689 ? -27.197 -15.665 -1.629 1 95.92 689 LEU B CA 1
ATOM 11659 C C . LEU B 1 689 ? -27.351 -15.017 -0.257 1 95.92 689 LEU B C 1
ATOM 11661 O O . LEU B 1 689 ? -26.442 -14.331 0.215 1 95.92 689 LEU B O 1
ATOM 11665 N N . LEU B 1 690 ? -28.505 -15.231 0.308 1 95.97 690 LEU B N 1
ATOM 11666 C CA . LEU B 1 690 ? -28.735 -14.642 1.623 1 95.97 690 LEU B CA 1
ATOM 11667 C C . LEU B 1 690 ? -28.096 -15.489 2.718 1 95.97 690 LEU B C 1
ATOM 11669 O O . LEU B 1 690 ? -28.212 -16.717 2.706 1 95.97 690 LEU B O 1
ATOM 11673 N N . ALA B 1 691 ? -27.392 -14.863 3.577 1 96.31 691 ALA B N 1
ATOM 11674 C CA . ALA B 1 691 ? -26.757 -15.561 4.692 1 96.31 691 ALA B CA 1
ATOM 11675 C C . ALA B 1 691 ? -27.083 -14.885 6.02 1 96.31 691 ALA B C 1
ATOM 11677 O O . ALA B 1 691 ? -26.973 -13.663 6.145 1 96.31 691 ALA B O 1
ATOM 11678 N N . ASP B 1 692 ? -27.577 -15.617 6.929 1 94.59 692 ASP B N 1
ATOM 11679 C CA . ASP B 1 692 ? -27.821 -15.143 8.288 1 94.59 692 ASP B CA 1
ATOM 11680 C C . ASP B 1 692 ? -27.566 -16.25 9.309 1 94.59 692 ASP B C 1
ATOM 11682 O O . ASP B 1 692 ? -26.872 -17.226 9.015 1 94.59 692 ASP B O 1
ATOM 11686 N N . ALA B 1 693 ? -28.098 -16.114 10.492 1 93.79 693 ALA B N 1
ATOM 11687 C CA . ALA B 1 693 ? -27.839 -17.068 11.567 1 93.79 693 ALA B CA 1
ATOM 11688 C C . ALA B 1 693 ? -28.546 -18.394 11.306 1 93.79 693 ALA B C 1
ATOM 11690 O O . ALA B 1 693 ? -28.163 -19.429 11.856 1 93.79 693 ALA B O 1
ATOM 11691 N N . GLU B 1 694 ? -29.494 -18.315 10.401 1 93 694 GLU B N 1
ATOM 11692 C CA . GLU B 1 694 ? -30.297 -19.507 10.144 1 93 694 GLU B CA 1
ATOM 11693 C C . GLU B 1 694 ? -29.762 -20.284 8.944 1 93 694 GLU B C 1
ATOM 11695 O O . GLU B 1 694 ? -30.227 -21.389 8.657 1 93 694 GLU B O 1
ATOM 11700 N N . GLY B 1 695 ? -28.799 -19.719 8.351 1 95.17 695 GLY B N 1
ATOM 11701 C CA . GLY B 1 695 ? -28.222 -20.423 7.217 1 95.17 695 GLY B CA 1
ATOM 11702 C C . GLY B 1 695 ? -28.169 -19.581 5.956 1 95.17 695 GLY B C 1
ATOM 11703 O O . GLY B 1 695 ? -28.106 -18.352 6.026 1 95.17 695 GLY B O 1
ATOM 11704 N N . VAL B 1 696 ? -28.16 -20.323 4.808 1 96.82 696 VAL B N 1
ATOM 11705 C CA . VAL B 1 696 ? -28.075 -19.606 3.54 1 96.82 696 VAL B CA 1
ATOM 11706 C C . VAL B 1 696 ? -29.246 -20.003 2.643 1 96.82 696 VAL B C 1
ATOM 11708 O O . VAL B 1 696 ? -29.832 -21.074 2.813 1 96.82 696 VAL B O 1
ATOM 11711 N N . ILE B 1 697 ? -29.593 -19.106 1.749 1 96.32 697 ILE B N 1
ATOM 11712 C CA . ILE B 1 697 ? -30.645 -19.399 0.782 1 96.32 697 ILE B CA 1
ATOM 11713 C C . ILE B 1 697 ? -30.389 -18.628 -0.51 1 96.32 697 ILE B C 1
ATOM 11715 O O . ILE B 1 697 ? -30.174 -17.413 -0.484 1 96.32 697 ILE B O 1
ATOM 11719 N N . ALA B 1 698 ? -30.362 -19.359 -1.609 1 96.58 698 ALA B N 1
ATOM 11720 C CA . ALA B 1 698 ? -30.136 -18.743 -2.915 1 96.58 698 ALA B CA 1
ATOM 11721 C C . ALA B 1 698 ? -31.434 -18.184 -3.49 1 96.58 698 ALA B C 1
ATOM 11723 O O . ALA B 1 698 ? -32.339 -18.941 -3.847 1 96.58 698 ALA B O 1
ATOM 11724 N N . LEU B 1 699 ? -31.492 -16.934 -3.642 1 92.56 699 LEU B N 1
ATOM 11725 C CA . LEU B 1 699 ? -32.703 -16.302 -4.155 1 92.56 699 LEU B CA 1
ATOM 11726 C C . LEU B 1 699 ? -32.747 -16.367 -5.678 1 92.56 699 LEU B C 1
ATOM 11728 O O . LEU B 1 699 ? -33.826 -16.333 -6.274 1 92.56 699 LEU B O 1
ATOM 11732 N N . ASP B 1 700 ? -31.597 -16.379 -6.23 1 89.77 700 ASP B N 1
ATOM 11733 C CA . ASP B 1 700 ? -31.486 -16.45 -7.684 1 89.77 700 ASP B CA 1
ATOM 11734 C C . ASP B 1 700 ? -30.214 -17.185 -8.102 1 89.77 700 ASP B C 1
ATOM 11736 O O . ASP B 1 700 ? -29.237 -17.222 -7.351 1 89.77 700 ASP B O 1
ATOM 11740 N N . ALA B 1 701 ? -30.308 -17.836 -9.25 1 93.16 701 ALA B N 1
ATOM 11741 C CA . ALA B 1 701 ? -29.162 -18.567 -9.784 1 93.16 701 ALA B CA 1
ATOM 11742 C C . ALA B 1 701 ? -29.19 -18.592 -11.309 1 93.16 701 ALA B C 1
ATOM 11744 O O . ALA B 1 701 ? -30.257 -18.716 -11.915 1 93.16 701 ALA B O 1
ATOM 11745 N N . ARG B 1 702 ? -28.106 -18.382 -11.876 1 93.18 702 ARG B N 1
ATOM 11746 C CA . ARG B 1 702 ? -27.919 -18.455 -13.322 1 93.18 702 ARG B CA 1
ATOM 11747 C C . ARG B 1 702 ? -26.787 -19.412 -13.681 1 93.18 702 ARG B C 1
ATOM 11749 O O . ARG B 1 702 ? -25.686 -19.31 -13.136 1 93.18 702 ARG B O 1
ATOM 11756 N N . ILE B 1 703 ? -27.087 -20.377 -14.586 1 95.94 703 ILE B N 1
ATOM 11757 C CA . ILE B 1 703 ? -26.079 -21.352 -14.987 1 95.94 703 ILE B CA 1
ATOM 11758 C C . ILE B 1 703 ? -26.021 -21.439 -16.511 1 95.94 703 ILE B C 1
ATOM 11760 O O . ILE B 1 703 ? -27.055 -21.572 -17.17 1 95.94 703 ILE B O 1
ATOM 11764 N N . GLU B 1 704 ? -24.898 -21.283 -17.048 1 96.78 704 GLU B N 1
ATOM 11765 C CA . GLU B 1 704 ? -24.631 -21.483 -18.47 1 96.78 704 GLU B CA 1
ATOM 11766 C C . GLU B 1 704 ? -23.789 -22.734 -18.703 1 96.78 704 GLU B C 1
ATOM 11768 O O . GLU B 1 704 ? -22.78 -22.944 -18.027 1 96.78 704 GLU B O 1
ATOM 11773 N N . ILE B 1 705 ? -24.247 -23.592 -19.662 1 96.8 705 ILE B N 1
ATOM 11774 C CA . ILE B 1 705 ? -23.508 -24.821 -19.929 1 96.8 705 ILE B CA 1
ATOM 11775 C C . ILE B 1 705 ? -23.13 -24.885 -21.407 1 96.8 705 ILE B C 1
ATOM 11777 O O . ILE B 1 705 ? -23.701 -24.168 -22.232 1 96.8 705 ILE B O 1
ATOM 11781 N N . ASP B 1 706 ? -22.219 -25.624 -21.743 1 96.43 706 ASP B N 1
ATOM 11782 C CA . ASP B 1 706 ? -21.901 -26.034 -23.107 1 96.43 706 ASP B CA 1
ATOM 11783 C C . ASP B 1 706 ? -22.568 -27.365 -23.45 1 96.43 706 ASP B C 1
ATOM 11785 O O . ASP B 1 706 ? -22.122 -28.422 -23 1 96.43 706 ASP B O 1
ATOM 11789 N N . PRO B 1 707 ? -23.569 -27.3 -24.196 1 95.09 707 PRO B N 1
ATOM 11790 C CA . PRO B 1 707 ? -24.338 -28.513 -24.48 1 95.09 707 PRO B CA 1
ATOM 11791 C C . PRO B 1 707 ? -23.489 -29.618 -25.105 1 95.09 707 PRO B C 1
ATOM 11793 O O . PRO B 1 707 ? -23.825 -30.799 -24.991 1 95.09 707 PRO B O 1
ATOM 11796 N N . ARG B 1 708 ? -22.411 -29.442 -25.765 1 93.08 708 ARG B N 1
ATOM 11797 C CA . ARG B 1 708 ? -21.583 -30.423 -26.458 1 93.08 708 ARG B CA 1
ATOM 11798 C C . ARG B 1 708 ? -20.734 -31.219 -25.472 1 93.08 708 ARG B C 1
ATOM 11800 O O . ARG B 1 708 ? -20.21 -32.281 -25.813 1 93.08 708 ARG B O 1
ATOM 11807 N N . ARG B 1 709 ? -20.71 -30.678 -24.077 1 94.65 709 ARG B N 1
ATOM 11808 C CA . ARG B 1 709 ? -19.78 -31.275 -23.123 1 94.65 709 ARG B CA 1
ATOM 11809 C C . ARG B 1 709 ? -20.523 -31.858 -21.926 1 94.65 709 ARG B C 1
ATOM 11811 O O . ARG B 1 709 ? -19.929 -32.08 -20.869 1 94.65 709 ARG B O 1
ATOM 11818 N N . VAL B 1 710 ? -21.686 -32.036 -22.005 1 95.09 710 VAL B N 1
ATOM 11819 C CA . VAL B 1 710 ? -22.518 -32.46 -20.884 1 95.09 710 VAL B CA 1
ATOM 11820 C C . VAL B 1 710 ? -22.125 -33.872 -20.454 1 95.09 710 VAL B C 1
ATOM 11822 O O . VAL B 1 710 ? -22.213 -34.214 -19.272 1 95.09 710 VAL B O 1
ATOM 11825 N N . ASP B 1 711 ? -21.598 -34.68 -21.364 1 92.87 711 ASP B N 1
ATOM 11826 C CA . ASP B 1 711 ? -21.295 -36.075 -21.057 1 92.87 711 ASP B CA 1
ATOM 11827 C C . ASP B 1 711 ? -19.795 -36.279 -20.856 1 92.87 711 ASP B C 1
ATOM 11829 O O . ASP B 1 711 ? -19.326 -37.415 -20.759 1 92.87 711 ASP B O 1
ATOM 11833 N N . ASP B 1 712 ? -19.102 -35.244 -20.814 1 92.19 712 ASP B N 1
ATOM 11834 C CA . ASP B 1 712 ? -17.677 -35.364 -20.523 1 92.19 712 ASP B CA 1
ATOM 11835 C C . ASP B 1 712 ? -17.448 -35.971 -19.141 1 92.19 712 ASP B C 1
ATOM 11837 O O . ASP B 1 712 ? -18.169 -35.658 -18.192 1 92.19 712 ASP B O 1
ATOM 11841 N N . PRO B 1 713 ? -16.497 -36.749 -19.042 1 87.01 713 PRO B N 1
ATOM 11842 C CA . PRO B 1 713 ? -16.274 -37.441 -17.77 1 87.01 713 PRO B CA 1
ATOM 11843 C C . PRO B 1 713 ? -15.645 -36.539 -16.711 1 87.01 713 PRO B C 1
ATOM 11845 O O . PRO B 1 713 ? -14.909 -35.607 -17.046 1 87.01 713 PRO B O 1
ATOM 11848 N N . ALA B 1 714 ? -15.89 -36.912 -15.5 1 86.13 714 ALA B N 1
ATOM 11849 C CA . ALA B 1 714 ? -15.26 -36.266 -14.352 1 86.13 714 ALA B CA 1
ATOM 11850 C C . ALA B 1 714 ? -13.953 -36.96 -13.98 1 86.13 714 ALA B C 1
ATOM 11852 O O . ALA B 1 714 ? -13.763 -38.141 -14.281 1 86.13 714 ALA B O 1
ATOM 11853 N N . PRO B 1 715 ? -13.049 -36.328 -13.448 1 86.49 715 PRO B N 1
ATOM 11854 C CA . PRO B 1 715 ? -13.11 -34.926 -13.027 1 86.49 715 PRO B CA 1
ATOM 11855 C C . PRO B 1 715 ? -12.862 -33.954 -14.178 1 86.49 715 PRO B C 1
ATOM 11857 O O . PRO B 1 715 ? -12.242 -34.321 -15.179 1 86.49 715 PRO B O 1
ATOM 11860 N N . ASN B 1 716 ? -13.326 -32.756 -14.05 1 90.14 716 ASN B N 1
ATOM 11861 C CA . ASN B 1 716 ? -13.147 -31.681 -15.02 1 90.14 716 ASN B CA 1
ATOM 11862 C C . ASN B 1 716 ? -11.684 -31.528 -15.424 1 90.14 716 ASN B C 1
ATOM 11864 O O . ASN B 1 716 ? -10.838 -31.194 -14.593 1 90.14 716 ASN B O 1
ATOM 11868 N N . PRO B 1 717 ? -11.349 -31.79 -16.607 1 87.05 717 PRO B N 1
ATOM 11869 C CA . PRO B 1 717 ? -9.954 -31.739 -17.051 1 87.05 717 PRO B CA 1
ATOM 11870 C C . PRO B 1 717 ? -9.394 -30.319 -17.075 1 87.05 717 PRO B C 1
ATOM 11872 O O . PRO B 1 717 ? -8.178 -30.133 -17.171 1 87.05 717 PRO B O 1
ATOM 11875 N N . ALA B 1 718 ? -10.285 -29.354 -16.982 1 90.38 718 ALA B N 1
ATOM 11876 C CA . ALA B 1 718 ? -9.847 -27.963 -17.057 1 90.38 718 ALA B CA 1
ATOM 11877 C C . ALA B 1 718 ? -9.314 -27.482 -15.71 1 90.38 718 ALA B C 1
ATOM 11879 O O . ALA B 1 718 ? -8.75 -26.389 -15.613 1 90.38 718 ALA B O 1
ATOM 11880 N N . LEU B 1 719 ? -9.409 -28.359 -14.715 1 91.93 719 LEU B N 1
ATOM 11881 C CA . LEU B 1 719 ? -8.894 -27.987 -13.402 1 91.93 719 LEU B CA 1
ATOM 11882 C C . LEU B 1 719 ? -7.371 -27.911 -13.417 1 91.93 719 LEU B C 1
ATOM 11884 O O . LEU B 1 719 ? -6.707 -28.795 -13.962 1 91.93 719 LEU B O 1
ATOM 11888 N N . VAL B 1 720 ? -6.839 -26.922 -12.859 1 90.76 720 VAL B N 1
ATOM 11889 C CA . VAL B 1 720 ? -5.387 -26.772 -12.85 1 90.76 720 VAL B CA 1
ATOM 11890 C C . VAL B 1 720 ? -4.79 -27.588 -11.706 1 90.76 720 VAL B C 1
ATOM 11892 O O . VAL B 1 720 ? -3.613 -27.952 -11.744 1 90.76 720 VAL B O 1
ATOM 11895 N N . ILE B 1 721 ? -5.572 -27.862 -10.711 1 88.58 721 ILE B N 1
ATOM 11896 C CA . ILE B 1 721 ? -5.19 -28.746 -9.615 1 88.58 721 ILE B CA 1
ATOM 11897 C C . ILE B 1 721 ? -6.076 -29.99 -9.624 1 88.58 721 ILE B C 1
ATOM 11899 O O . ILE B 1 721 ? -7.3 -29.889 -9.507 1 88.58 721 ILE B O 1
ATOM 11903 N N . ARG B 1 722 ? -5.455 -31.023 -9.75 1 85.43 722 ARG B N 1
ATOM 11904 C CA . ARG B 1 722 ? -6.21 -32.272 -9.77 1 85.43 722 ARG B CA 1
ATOM 11905 C C . ARG B 1 722 ? -6.7 -32.638 -8.373 1 85.43 722 ARG B C 1
ATOM 11907 O O . ARG B 1 722 ? -5.949 -32.541 -7.401 1 85.43 722 ARG B O 1
ATOM 11914 N N . PRO B 1 723 ? -7.934 -32.982 -8.246 1 86.27 723 PRO B N 1
ATOM 11915 C CA . PRO B 1 723 ? -8.444 -33.39 -6.935 1 86.27 723 PRO B CA 1
ATOM 11916 C C . PRO B 1 723 ? -7.865 -34.723 -6.466 1 86.27 723 PRO B C 1
ATOM 11918 O O . PRO B 1 723 ? -7.281 -35.462 -7.263 1 86.27 723 PRO B O 1
ATOM 11921 N N . TYR B 1 724 ? -7.946 -34.976 -5.181 1 86.09 724 TYR B N 1
ATOM 11922 C CA . TYR B 1 724 ? -7.591 -36.273 -4.616 1 86.09 724 TYR B CA 1
ATOM 11923 C C . TYR B 1 724 ? -8.348 -37.397 -5.314 1 86.09 724 TYR B C 1
ATOM 11925 O O . TYR B 1 724 ? -9.571 -37.334 -5.457 1 86.09 724 TYR B O 1
ATOM 11933 N N . PRO B 1 725 ? -7.625 -38.337 -5.789 1 84.65 725 PRO B N 1
ATOM 11934 C CA . PRO B 1 725 ? -8.277 -39.414 -6.536 1 84.65 725 PRO B CA 1
ATOM 11935 C C . PRO B 1 725 ? -9.002 -40.407 -5.63 1 84.65 725 PRO B C 1
ATOM 11937 O O . PRO B 1 725 ? -8.577 -41.558 -5.504 1 84.65 725 PRO B O 1
ATOM 11940 N N . SER B 1 726 ? -10.15 -40.11 -5.149 1 79.43 726 SER B N 1
ATOM 11941 C CA . SER B 1 726 ? -10.902 -40.899 -4.179 1 79.43 726 SER B CA 1
ATOM 11942 C C . SER B 1 726 ? -11.441 -42.18 -4.807 1 79.43 726 SER B C 1
ATOM 11944 O O . SER B 1 726 ? -11.731 -43.148 -4.102 1 79.43 726 SER B O 1
ATOM 11946 N N . GLY B 1 727 ? -11.569 -42.388 -6.148 1 78.26 727 GLY B N 1
ATOM 11947 C CA . GLY B 1 727 ? -12.139 -43.549 -6.811 1 78.26 727 GLY B CA 1
ATOM 11948 C C . GLY B 1 727 ? -11.196 -44.738 -6.847 1 78.26 727 GLY B C 1
ATOM 11949 O O . GLY B 1 727 ? -11.561 -45.812 -7.33 1 78.26 727 GLY B O 1
ATOM 11950 N N . TRP B 1 728 ? -10.007 -44.659 -6.063 1 88.57 728 TRP B N 1
ATOM 11951 C CA . TRP B 1 728 ? -9.001 -45.707 -6.196 1 88.57 728 TRP B CA 1
ATOM 11952 C C . TRP B 1 728 ? -8.768 -46.41 -4.863 1 88.57 728 TRP B C 1
ATOM 11954 O O . TRP B 1 728 ? -7.813 -47.177 -4.717 1 88.57 728 TRP B O 1
ATOM 11964 N N . ASP B 1 729 ? -9.646 -46.176 -3.896 1 89.48 729 ASP B N 1
ATOM 11965 C CA . ASP B 1 729 ? -9.557 -46.88 -2.62 1 89.48 729 ASP B CA 1
ATOM 11966 C C . ASP B 1 729 ? -10.116 -48.297 -2.734 1 89.48 729 ASP B C 1
ATOM 11968 O O . ASP B 1 729 ? -11.133 -48.517 -3.395 1 89.48 729 ASP B O 1
ATOM 11972 N N . ARG B 1 730 ? -9.351 -49.273 -2.143 1 91.81 730 ARG B N 1
ATOM 11973 C CA . ARG B 1 730 ? -9.844 -50.646 -2.171 1 91.81 730 ARG B CA 1
ATOM 11974 C C . ARG B 1 730 ? -9.267 -51.459 -1.018 1 91.81 730 ARG B C 1
ATOM 11976 O O . ARG B 1 730 ? -8.257 -51.075 -0.424 1 91.81 730 ARG B O 1
ATOM 11983 N N . ASP B 1 731 ? -9.922 -52.542 -0.758 1 92.95 731 ASP B N 1
ATOM 11984 C CA . ASP B 1 731 ? -9.442 -53.466 0.266 1 92.95 731 ASP B CA 1
ATOM 11985 C C . ASP B 1 731 ? -8.744 -54.669 -0.364 1 92.95 731 ASP B C 1
ATOM 11987 O O . ASP B 1 731 ? -9.117 -55.11 -1.453 1 92.95 731 ASP B O 1
ATOM 11991 N N . PHE B 1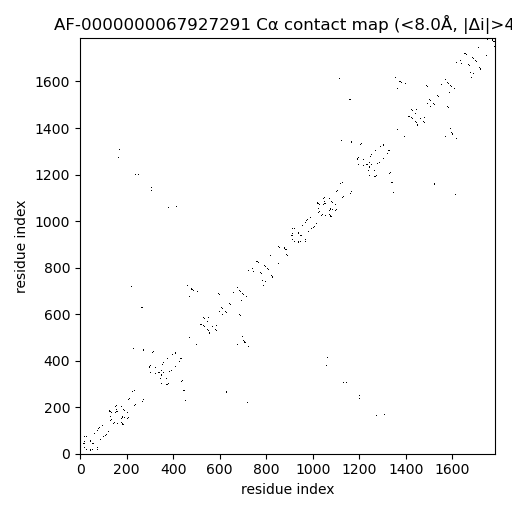 732 ? -7.691 -55.106 0.274 1 92.22 732 PHE B N 1
ATOM 11992 C CA . PHE B 1 732 ? -6.924 -56.273 -0.143 1 92.22 732 PHE B CA 1
ATOM 11993 C C . PHE B 1 732 ? -6.742 -57.244 1.017 1 92.22 732 PHE B C 1
ATOM 11995 O O . PHE B 1 732 ? -6.369 -56.839 2.12 1 92.22 732 PHE B O 1
ATOM 12002 N N . VAL B 1 733 ? -7.143 -58.46 0.821 1 90.29 733 VAL B N 1
ATOM 12003 C CA . VAL B 1 733 ? -7.015 -59.48 1.856 1 90.29 733 VAL B CA 1
ATOM 12004 C C . VAL B 1 733 ? -6.091 -60.595 1.371 1 90.29 733 VAL B C 1
ATOM 12006 O O . VAL B 1 733 ? -6.24 -61.091 0.252 1 90.29 733 VAL B O 1
ATOM 12009 N N . SER B 1 734 ? -5.03 -60.851 2.124 1 84.42 734 SER B N 1
ATOM 12010 C CA . SER B 1 734 ? -4.114 -61.951 1.838 1 84.42 734 SER B CA 1
ATOM 12011 C C . SER B 1 734 ? -3.74 -62.704 3.11 1 84.42 734 SER B C 1
ATOM 12013 O O . SER B 1 734 ? -3.218 -62.113 4.057 1 84.42 734 SER B O 1
ATOM 12015 N N . ASP B 1 735 ? -3.745 -64.112 3.13 1 81.11 735 ASP B N 1
ATOM 12016 C CA . ASP B 1 735 ? -3.323 -65.03 4.184 1 81.11 735 ASP B CA 1
ATOM 12017 C C . ASP B 1 735 ? -3.768 -64.532 5.557 1 81.11 735 ASP B C 1
ATOM 12019 O O . ASP B 1 735 ? -2.954 -64.416 6.475 1 81.11 735 ASP B O 1
ATOM 12023 N N . SER B 1 736 ? -4.779 -64.029 5.738 1 80.79 736 SER B N 1
ATOM 12024 C CA . SER B 1 736 ? -5.404 -63.633 6.995 1 80.79 736 SER B CA 1
ATOM 12025 C C . SER B 1 736 ? -5.058 -62.192 7.355 1 80.79 736 SER B C 1
ATOM 12027 O O . SER B 1 736 ? -5.473 -61.691 8.402 1 80.79 736 SER B O 1
ATOM 12029 N N . LEU B 1 737 ? -4.256 -61.612 6.538 1 88.76 737 LEU B N 1
ATOM 12030 C CA . LEU B 1 737 ? -3.96 -60.198 6.744 1 88.76 737 LEU B CA 1
ATOM 12031 C C . LEU B 1 737 ? -4.842 -59.324 5.859 1 88.76 737 LEU B C 1
ATOM 12033 O O . LEU B 1 737 ? -5.137 -59.686 4.718 1 88.76 737 LEU B O 1
ATOM 12037 N N . SER B 1 738 ? -5.369 -58.292 6.419 1 93.52 738 SER B N 1
ATOM 12038 C CA . SER B 1 738 ? -6.244 -57.372 5.7 1 93.52 738 SER B CA 1
ATOM 12039 C C . SER B 1 738 ? -5.634 -55.976 5.621 1 93.52 738 SER B C 1
ATOM 12041 O O . SER B 1 738 ? -5.14 -55.452 6.622 1 93.52 738 SER B O 1
ATOM 12043 N N . PHE B 1 739 ? -5.638 -55.476 4.331 1 95.18 739 PHE B N 1
ATOM 12044 C CA . PHE B 1 739 ? -5.058 -54.157 4.108 1 95.18 739 PHE B CA 1
ATOM 12045 C C . PHE B 1 739 ? -6.055 -53.237 3.414 1 95.18 739 PHE B C 1
ATOM 12047 O O . PHE B 1 739 ? -6.928 -53.702 2.678 1 95.18 739 PHE B O 1
ATOM 12054 N N . HIS B 1 740 ? -6.016 -51.959 3.747 1 94.88 740 HIS B N 1
ATOM 12055 C CA . HIS B 1 740 ? -6.719 -50.908 3.02 1 94.88 740 HIS B CA 1
ATOM 12056 C C . HIS B 1 740 ? -5.762 -50.115 2.136 1 94.88 740 HIS B C 1
ATOM 12058 O O . HIS B 1 740 ? -4.808 -49.512 2.632 1 94.88 740 HIS B O 1
ATOM 12064 N N . ILE B 1 741 ? -5.988 -50.2 0.81 1 95.46 741 ILE B N 1
ATOM 12065 C CA . ILE B 1 741 ? -5.124 -49.509 -0.142 1 95.46 741 ILE B CA 1
ATOM 12066 C C . ILE B 1 741 ? -5.81 -48.236 -0.631 1 95.46 741 ILE B C 1
ATOM 12068 O O . ILE B 1 741 ? -6.96 -48.274 -1.077 1 95.46 741 ILE B O 1
ATOM 12072 N N . ARG B 1 742 ? -5.173 -47.123 -0.545 1 93.15 742 ARG B N 1
ATOM 12073 C CA . ARG B 1 742 ? -5.696 -45.837 -0.993 1 93.15 742 ARG B CA 1
ATOM 12074 C C . ARG B 1 742 ? -4.569 -44.912 -1.438 1 93.15 742 ARG B C 1
ATOM 12076 O O . ARG B 1 742 ? -3.397 -45.17 -1.153 1 93.15 742 ARG B O 1
ATOM 12083 N N . PRO B 1 743 ? -4.885 -43.844 -2.26 1 91.96 743 PRO B N 1
ATOM 12084 C CA . PRO B 1 743 ? -3.855 -42.851 -2.574 1 91.96 743 PRO B CA 1
ATOM 12085 C C . PRO B 1 743 ? -3.305 -42.158 -1.329 1 91.96 743 PRO B C 1
ATOM 12087 O O . PRO B 1 743 ? -4.029 -41.979 -0.347 1 91.96 743 PRO B O 1
ATOM 12090 N N . ILE B 1 744 ? -2.101 -41.784 -1.364 1 91.01 744 ILE B N 1
ATOM 12091 C CA . ILE B 1 744 ? -1.401 -41.193 -0.229 1 91.01 744 ILE B CA 1
ATOM 12092 C C . ILE B 1 744 ? -1.928 -39.783 0.025 1 91.01 744 ILE B C 1
ATOM 12094 O O . ILE B 1 744 ? -2.407 -39.117 -0.896 1 91.01 744 ILE B O 1
ATOM 12098 N N . MET B 1 745 ? -2.005 -39.371 1.256 1 83.84 745 MET B N 1
ATOM 12099 C CA . MET B 1 745 ? -2.356 -38.021 1.687 1 83.84 745 MET B CA 1
ATOM 12100 C C . MET B 1 745 ? -1.2 -37.371 2.44 1 83.84 745 MET B C 1
ATOM 12102 O O . MET B 1 745 ? -0.374 -38.065 3.035 1 83.84 745 MET B O 1
ATOM 12106 N N . PRO B 1 746 ? -1.181 -36.049 2.372 1 76.06 746 PRO B N 1
ATOM 12107 C CA . PRO B 1 746 ? -0.095 -35.362 3.074 1 76.06 746 PRO B CA 1
ATOM 12108 C C . PRO B 1 746 ? -0.008 -35.746 4.549 1 76.06 746 PRO B C 1
ATOM 12110 O O . PRO B 1 746 ? 1.091 -35.858 5.098 1 76.06 746 PRO B O 1
ATOM 12113 N N . ALA B 1 747 ? -1.091 -36.031 5.21 1 76.62 747 ALA B N 1
ATOM 12114 C CA . ALA B 1 747 ? -1.132 -36.376 6.629 1 76.62 747 ALA B CA 1
ATOM 12115 C C . ALA B 1 747 ? -0.441 -37.712 6.889 1 76.62 747 ALA B C 1
ATOM 12117 O O . ALA B 1 747 ? -0.062 -38.011 8.024 1 76.62 747 ALA B O 1
ATOM 12118 N N . ASP B 1 748 ? -0.219 -38.482 5.935 1 87.46 748 ASP B N 1
ATOM 12119 C CA . ASP B 1 748 ? 0.367 -39.813 6.063 1 87.46 748 ASP B CA 1
ATOM 12120 C C . ASP B 1 748 ? 1.856 -39.728 6.393 1 87.46 748 ASP B C 1
ATOM 12122 O O . ASP B 1 748 ? 2.493 -40.744 6.676 1 87.46 748 ASP B O 1
ATOM 12126 N N . VAL B 1 749 ? 2.348 -38.525 6.38 1 84.36 749 VAL B N 1
ATOM 12127 C CA . VAL B 1 749 ? 3.758 -38.327 6.701 1 84.36 749 VAL B CA 1
ATOM 12128 C C . VAL B 1 749 ? 4.043 -38.838 8.111 1 84.36 749 VAL B C 1
ATOM 12130 O O . VAL B 1 749 ? 5.132 -39.348 8.384 1 84.36 749 VAL B O 1
ATOM 12133 N N . ALA B 1 750 ? 3.044 -38.816 9.011 1 84.69 750 ALA B N 1
ATOM 12134 C CA . ALA B 1 750 ? 3.182 -39.24 10.402 1 84.69 750 ALA B CA 1
ATOM 12135 C C . ALA B 1 750 ? 3.391 -40.748 10.498 1 84.69 750 ALA B C 1
ATOM 12137 O O . ALA B 1 750 ? 3.917 -41.246 11.496 1 84.69 750 ALA B O 1
ATOM 12138 N N . LEU B 1 751 ? 3.128 -41.554 9.472 1 91.66 751 LEU B N 1
ATOM 12139 C CA . LEU B 1 751 ? 3.183 -43.012 9.486 1 91.66 751 LEU B CA 1
ATOM 12140 C C . LEU B 1 751 ? 4.536 -43.51 8.99 1 91.66 751 LEU B C 1
ATOM 12142 O O . LEU B 1 751 ? 4.885 -44.676 9.19 1 91.66 751 LEU B O 1
ATOM 12146 N N . TYR B 1 752 ? 5.362 -42.635 8.377 1 89.43 752 TYR B N 1
ATOM 12147 C CA . TYR B 1 752 ? 6.55 -43.049 7.638 1 89.43 752 TYR B CA 1
ATOM 12148 C C . TYR B 1 752 ? 7.659 -43.485 8.587 1 89.43 752 TYR B C 1
ATOM 12150 O O . TYR B 1 752 ? 8.327 -44.494 8.35 1 89.43 752 TYR B O 1
ATOM 12158 N N . PRO B 1 753 ? 7.812 -42.758 9.737 1 88.15 753 PRO B N 1
ATOM 12159 C CA . PRO B 1 753 ? 8.916 -43.158 10.613 1 88.15 753 PRO B CA 1
ATOM 12160 C C . PRO B 1 753 ? 8.77 -44.587 11.131 1 88.15 753 PRO B C 1
ATOM 12162 O O . PRO B 1 753 ? 9.719 -45.371 11.063 1 88.15 753 PRO B O 1
ATOM 12165 N N . ALA B 1 754 ? 7.612 -44.995 11.656 1 90.87 754 ALA B N 1
ATOM 12166 C CA . ALA B 1 754 ? 7.379 -46.353 12.14 1 90.87 754 ALA B CA 1
ATOM 12167 C C . ALA B 1 754 ? 7.502 -47.368 11.007 1 90.87 754 ALA B C 1
ATOM 12169 O O . ALA B 1 754 ? 7.982 -48.485 11.215 1 90.87 754 ALA B O 1
ATOM 12170 N N . PHE B 1 755 ? 7.189 -47.063 9.855 1 92.82 755 PHE B N 1
ATOM 12171 C CA . PHE B 1 755 ? 7.254 -47.906 8.667 1 92.82 755 PHE B CA 1
ATOM 12172 C C . PHE B 1 755 ? 8.701 -48.182 8.278 1 92.82 755 PHE B C 1
ATOM 12174 O O . PHE B 1 755 ? 9.09 -49.338 8.093 1 92.82 755 PHE B O 1
ATOM 12181 N N . LEU B 1 756 ? 9.446 -47.097 8.196 1 90.33 756 LEU B N 1
ATOM 12182 C CA . LEU B 1 756 ? 10.833 -47.206 7.755 1 90.33 756 LEU B CA 1
ATOM 12183 C C . LEU B 1 756 ? 11.67 -47.968 8.776 1 90.33 756 LEU B C 1
ATOM 12185 O O . LEU B 1 756 ? 12.628 -48.653 8.413 1 90.33 756 LEU B O 1
ATOM 12189 N N . ALA B 1 757 ? 11.234 -47.887 10.001 1 89.58 757 ALA B N 1
ATOM 12190 C CA . ALA B 1 757 ? 11.934 -48.605 11.063 1 89.58 757 ALA B CA 1
ATOM 12191 C C . ALA B 1 757 ? 11.773 -50.114 10.903 1 89.58 757 ALA B C 1
ATOM 12193 O O . ALA B 1 757 ? 12.602 -50.888 11.388 1 89.58 757 ALA B O 1
ATOM 12194 N N . LYS B 1 758 ? 10.818 -50.573 10.196 1 92.62 758 LYS B N 1
ATOM 12195 C CA . LYS B 1 758 ? 10.525 -51.996 10.051 1 92.62 758 LYS B CA 1
ATOM 12196 C C . LYS B 1 758 ? 11.055 -52.534 8.725 1 92.62 758 LYS B C 1
ATOM 12198 O O . LYS B 1 758 ? 10.781 -53.679 8.36 1 92.62 758 LYS B O 1
ATOM 12203 N N . ILE B 1 759 ? 11.775 -51.687 8.028 1 91.78 759 ILE B N 1
ATOM 12204 C CA . ILE B 1 759 ? 12.36 -52.089 6.753 1 91.78 759 ILE B CA 1
ATOM 12205 C C . ILE B 1 759 ? 13.853 -52.356 6.931 1 91.78 759 ILE B C 1
ATOM 12207 O O . ILE B 1 759 ? 14.568 -51.544 7.523 1 91.78 759 ILE B O 1
ATOM 12211 N N . SER B 1 760 ? 14.287 -53.464 6.483 1 90.76 760 SER B N 1
ATOM 12212 C CA . SER B 1 760 ? 15.7 -53.812 6.591 1 90.76 760 SER B CA 1
ATOM 12213 C C . SER B 1 760 ? 16.564 -52.879 5.749 1 90.76 760 SER B C 1
ATOM 12215 O O . SER B 1 760 ? 16.117 -52.37 4.719 1 90.76 760 SER B O 1
ATOM 12217 N N . PRO B 1 761 ? 17.753 -52.647 6.131 1 88.77 761 PRO B N 1
ATOM 12218 C CA . PRO B 1 761 ? 18.67 -51.816 5.347 1 88.77 761 PRO B CA 1
ATOM 12219 C C . PRO B 1 761 ? 18.851 -52.323 3.918 1 88.77 761 PRO B C 1
ATOM 12221 O O . PRO B 1 761 ? 19.011 -51.525 2.991 1 88.77 761 PRO B O 1
ATOM 12224 N N . ASP B 1 762 ? 18.767 -53.592 3.826 1 87.23 762 ASP B N 1
ATOM 12225 C CA . ASP B 1 762 ? 18.921 -54.165 2.493 1 87.23 762 ASP B CA 1
ATOM 12226 C C . ASP B 1 762 ? 17.727 -53.822 1.606 1 87.23 762 ASP B C 1
ATOM 12228 O O . ASP B 1 762 ? 17.894 -53.494 0.429 1 87.23 762 ASP B O 1
ATOM 12232 N N . ASP B 1 763 ? 16.59 -53.918 2.148 1 89.38 763 ASP B N 1
ATOM 12233 C CA . ASP B 1 763 ? 15.389 -53.575 1.392 1 89.38 763 ASP B CA 1
ATOM 12234 C C . ASP B 1 763 ? 15.381 -52.095 1.016 1 89.38 763 ASP B C 1
ATOM 12236 O O . ASP B 1 763 ? 14.902 -51.725 -0.058 1 89.38 763 ASP B O 1
ATOM 12240 N N . LEU B 1 764 ? 15.865 -51.26 1.889 1 88.54 764 LEU B N 1
ATOM 12241 C CA . LEU B 1 764 ? 15.953 -49.831 1.609 1 88.54 764 LEU B CA 1
ATOM 12242 C C . LEU B 1 764 ? 16.94 -49.558 0.479 1 88.54 764 LEU B C 1
ATOM 12244 O O . LEU B 1 764 ? 16.7 -48.692 -0.366 1 88.54 764 LEU B O 1
ATOM 12248 N N . ARG B 1 765 ? 18.018 -50.229 0.551 1 84.96 765 ARG B N 1
ATOM 12249 C CA . ARG B 1 765 ? 19.009 -50.103 -0.512 1 84.96 765 ARG B CA 1
ATOM 12250 C C . ARG B 1 765 ? 18.421 -50.506 -1.86 1 84.96 765 ARG B C 1
ATOM 12252 O O . ARG B 1 765 ? 18.671 -49.85 -2.874 1 84.96 765 ARG B O 1
ATOM 12259 N N . LEU B 1 766 ? 17.658 -51.584 -1.849 1 85.96 766 LEU B N 1
ATOM 12260 C CA . LEU B 1 766 ? 17.049 -52.065 -3.084 1 85.96 766 LEU B CA 1
ATOM 12261 C C . LEU B 1 766 ? 16.025 -51.065 -3.611 1 85.96 766 LEU B C 1
ATOM 12263 O O . LEU B 1 766 ? 15.888 -50.892 -4.824 1 85.96 766 LEU B O 1
ATOM 12267 N N . ARG B 1 767 ? 15.389 -50.342 -2.709 1 84.27 767 ARG B N 1
ATOM 12268 C CA . ARG B 1 767 ? 14.357 -49.384 -3.091 1 84.27 767 ARG B CA 1
ATOM 12269 C C . ARG B 1 767 ? 14.976 -48.088 -3.605 1 84.27 767 ARG B C 1
ATOM 12271 O O . ARG B 1 767 ? 14.492 -47.506 -4.578 1 84.27 767 ARG B O 1
ATOM 12278 N N . PHE B 1 768 ? 15.97 -47.604 -2.932 1 77.42 768 PHE B N 1
ATOM 12279 C CA . PHE B 1 768 ? 16.497 -46.276 -3.222 1 77.42 768 PHE B CA 1
ATOM 12280 C C . PHE B 1 768 ? 17.811 -46.369 -3.988 1 77.42 768 PHE B C 1
ATOM 12282 O O . PHE B 1 768 ? 18.419 -45.348 -4.316 1 77.42 768 PHE B O 1
ATOM 12289 N N . LEU B 1 769 ? 18.253 -47.541 -4.275 1 71.68 769 LEU B N 1
ATOM 12290 C CA . LEU B 1 769 ? 19.453 -47.829 -5.052 1 71.68 769 LEU B CA 1
ATOM 12291 C C . LEU B 1 769 ? 20.697 -47.295 -4.349 1 71.68 769 LEU B C 1
ATOM 12293 O O . LEU B 1 769 ? 21.73 -47.079 -4.987 1 71.68 769 LEU B O 1
ATOM 12297 N N . SER B 1 770 ? 20.625 -46.555 -3.149 1 68.48 770 SER B N 1
ATOM 12298 C CA . SER B 1 770 ? 21.708 -46.071 -2.301 1 68.48 770 SER B CA 1
ATOM 12299 C C . SER B 1 770 ? 21.418 -46.337 -0.827 1 68.48 770 SER B C 1
ATOM 12301 O O . SER B 1 770 ? 20.261 -46.516 -0.44 1 68.48 770 SER B O 1
ATOM 12303 N N . LEU B 1 771 ? 22.405 -46.608 -0.105 1 65.42 771 LEU B N 1
ATOM 12304 C CA . LEU B 1 771 ? 22.24 -46.788 1.333 1 65.42 771 LEU B CA 1
ATOM 12305 C C . LEU B 1 771 ? 21.783 -45.493 1.995 1 65.42 771 LEU B C 1
ATOM 12307 O O . LEU B 1 771 ? 22.377 -44.435 1.774 1 65.42 771 LEU B O 1
ATOM 12311 N N . ARG B 1 772 ? 20.482 -45.506 2.377 1 64.85 772 ARG B N 1
ATOM 12312 C CA . ARG B 1 772 ? 19.977 -44.344 3.1 1 64.85 772 ARG B CA 1
ATOM 12313 C C . ARG B 1 772 ? 19.714 -44.681 4.564 1 64.85 772 ARG B C 1
ATOM 12315 O O . ARG B 1 772 ? 18.959 -45.608 4.866 1 64.85 772 ARG B O 1
ATOM 12322 N N . LYS B 1 773 ? 20.501 -44.097 5.482 1 59.91 773 LYS B N 1
ATOM 12323 C CA . LYS B 1 773 ? 20.342 -44.376 6.907 1 59.91 773 LYS B CA 1
ATOM 12324 C C . LYS B 1 773 ? 19.328 -43.429 7.542 1 59.91 773 LYS B C 1
ATOM 12326 O O . LYS B 1 773 ? 18.597 -43.816 8.456 1 59.91 773 LYS B O 1
ATOM 12331 N N . ASN B 1 774 ? 19.249 -42.245 7.051 1 71.33 774 ASN B N 1
ATOM 12332 C CA . ASN B 1 774 ? 18.385 -41.241 7.663 1 71.33 774 ASN B CA 1
ATOM 12333 C C . ASN B 1 774 ? 17.502 -40.554 6.626 1 71.33 774 ASN B C 1
ATOM 12335 O O . ASN B 1 774 ? 17.897 -40.405 5.469 1 71.33 774 ASN B O 1
ATOM 12339 N N . PHE B 1 775 ? 16.229 -40.52 7.03 1 75.22 775 PHE B N 1
ATOM 12340 C CA . PHE B 1 775 ? 15.271 -39.804 6.196 1 75.22 775 PHE B CA 1
ATOM 12341 C C . PHE B 1 775 ? 14.88 -38.478 6.836 1 75.22 775 PHE B C 1
ATOM 12343 O O . PHE B 1 775 ? 14.005 -38.435 7.703 1 75.22 775 PHE B O 1
ATOM 12350 N N . PRO B 1 776 ? 15.59 -37.463 6.415 1 68.41 776 PRO B N 1
ATOM 12351 C CA . PRO B 1 776 ? 15.209 -36.157 6.958 1 68.41 776 PRO B CA 1
ATOM 12352 C C . PRO B 1 776 ? 13.731 -35.839 6.748 1 68.41 776 PRO B C 1
ATOM 12354 O O . PRO B 1 776 ? 13.098 -36.396 5.847 1 68.41 776 PRO B O 1
ATOM 12357 N N . ASP B 1 777 ? 13.119 -35.021 7.559 1 69.18 777 ASP B N 1
ATOM 12358 C CA . ASP B 1 777 ? 11.71 -34.641 7.547 1 69.18 777 ASP B CA 1
ATOM 12359 C C . ASP B 1 777 ? 11.307 -34.067 6.191 1 69.18 777 ASP B C 1
ATOM 12361 O O . ASP B 1 777 ? 10.219 -34.355 5.688 1 69.18 777 ASP B O 1
ATOM 12365 N N . GLN B 1 778 ? 12.105 -33.242 5.57 1 63.74 778 GLN B N 1
ATOM 12366 C CA . GLN B 1 778 ? 11.807 -32.619 4.284 1 63.74 778 GLN B CA 1
ATOM 12367 C C . GLN B 1 778 ? 11.606 -33.672 3.197 1 63.74 778 GLN B C 1
ATOM 12369 O O . GLN B 1 778 ? 10.755 -33.511 2.32 1 63.74 778 GLN B O 1
ATOM 12374 N N . MET B 1 779 ? 12.319 -34.797 3.347 1 70.99 779 MET B N 1
ATOM 12375 C CA . MET B 1 779 ? 12.191 -35.877 2.373 1 70.99 779 MET B CA 1
ATOM 12376 C C . MET B 1 779 ? 10.865 -36.612 2.546 1 70.99 779 MET B C 1
ATOM 12378 O O . MET B 1 779 ? 10.205 -36.951 1.563 1 70.99 779 MET B O 1
ATOM 12382 N N . LEU B 1 780 ? 10.553 -36.855 3.796 1 77.04 780 LEU B N 1
ATOM 12383 C CA . LEU B 1 780 ? 9.296 -37.547 4.058 1 77.04 780 LEU B CA 1
ATOM 12384 C C . LEU B 1 780 ? 8.111 -36.731 3.551 1 77.04 780 LEU B C 1
ATOM 12386 O O . LEU B 1 780 ? 7.155 -37.289 3.008 1 77.04 780 LEU B O 1
ATOM 12390 N N . LYS B 1 781 ? 8.223 -35.489 3.679 1 72.16 781 LYS B N 1
ATOM 12391 C CA . LYS B 1 781 ? 7.172 -34.611 3.171 1 72.16 781 LYS B CA 1
ATOM 12392 C C . LYS B 1 781 ? 7.081 -34.686 1.65 1 72.16 781 LYS B C 1
ATOM 12394 O O . LYS B 1 781 ? 5.984 -34.713 1.089 1 72.16 781 LYS B O 1
ATOM 12399 N N . ARG B 1 782 ? 8.183 -34.861 1.028 1 69.89 782 ARG B N 1
ATOM 12400 C CA . ARG B 1 782 ? 8.226 -34.968 -0.427 1 69.89 782 ARG B CA 1
ATOM 12401 C C . ARG B 1 782 ? 7.553 -36.251 -0.901 1 69.89 782 ARG B C 1
ATOM 12403 O O . ARG B 1 782 ? 6.942 -36.279 -1.972 1 69.89 782 ARG B O 1
ATOM 12410 N N . LEU B 1 783 ? 7.705 -37.148 -0.075 1 76.89 783 LEU B N 1
ATOM 12411 C CA . LEU B 1 783 ? 7.172 -38.455 -0.441 1 76.89 783 LEU B CA 1
ATOM 12412 C C . LEU B 1 783 ? 5.66 -38.501 -0.244 1 76.89 783 LEU B C 1
ATOM 12414 O O . LEU B 1 783 ? 4.979 -39.344 -0.831 1 76.89 783 LEU B O 1
ATOM 12418 N N . THR B 1 784 ? 5.189 -37.579 0.518 1 79.82 784 THR B N 1
ATOM 12419 C CA . THR B 1 784 ? 3.777 -37.687 0.87 1 79.82 784 THR B CA 1
ATOM 12420 C C . THR B 1 784 ? 2.974 -36.552 0.24 1 79.82 784 THR B C 1
ATOM 12422 O O . THR B 1 784 ? 1.761 -36.671 0.055 1 79.82 784 THR B O 1
ATOM 12425 N N . GLN B 1 785 ? 3.599 -35.56 -0.002 1 76.03 785 GLN B N 1
ATOM 12426 C CA . GLN B 1 785 ? 2.907 -34.416 -0.587 1 76.03 785 GLN B CA 1
ATOM 12427 C C . GLN B 1 785 ? 3.049 -34.405 -2.106 1 76.03 785 GLN B C 1
ATOM 12429 O O . GLN B 1 785 ? 3.933 -33.738 -2.648 1 76.03 785 GLN B O 1
ATOM 12434 N N . LEU B 1 786 ? 2.095 -35.028 -2.705 1 78.79 786 LEU B N 1
ATOM 12435 C CA . LEU B 1 786 ? 2.23 -35.27 -4.137 1 78.79 786 LEU B CA 1
ATOM 12436 C C . LEU B 1 786 ? 1.337 -34.325 -4.935 1 78.79 786 LEU B C 1
ATOM 12438 O O . LEU B 1 786 ? 0.315 -33.856 -4.429 1 78.79 786 LEU B O 1
ATOM 12442 N N . ASP B 1 787 ? 1.8 -34.025 -6.058 1 77.05 787 ASP B N 1
ATOM 12443 C CA . ASP B 1 787 ? 0.944 -33.494 -7.114 1 77.05 787 ASP B CA 1
ATOM 12444 C C . ASP B 1 787 ? 0.335 -34.621 -7.945 1 77.05 787 ASP B C 1
ATOM 12446 O O . ASP B 1 787 ? 1.02 -35.234 -8.766 1 77.05 787 ASP B O 1
ATOM 12450 N N . TYR B 1 788 ? -0.89 -34.868 -7.804 1 81.82 788 TYR B N 1
ATOM 12451 C CA . TYR B 1 788 ? -1.54 -36.049 -8.362 1 81.82 788 TYR B CA 1
ATOM 12452 C C . TYR B 1 788 ? -1.602 -35.97 -9.883 1 81.82 788 TYR B C 1
ATOM 12454 O O . TYR B 1 788 ? -1.965 -36.944 -10.547 1 81.82 788 TYR B O 1
ATOM 12462 N N . ASP B 1 789 ? -1.263 -34.867 -10.349 1 79.29 789 ASP B N 1
ATOM 12463 C CA . ASP B 1 789 ? -1.214 -34.767 -11.804 1 79.29 789 ASP B CA 1
ATOM 12464 C C . ASP B 1 789 ? -0.025 -35.541 -12.369 1 79.29 789 ASP B C 1
ATOM 12466 O O . ASP B 1 789 ? -0.079 -36.04 -13.494 1 79.29 789 ASP B O 1
ATOM 12470 N N . ARG B 1 790 ? 0.947 -35.609 -11.512 1 79.84 790 ARG B N 1
ATOM 12471 C CA . ARG B 1 790 ? 2.154 -36.237 -12.04 1 79.84 790 ARG B CA 1
ATOM 12472 C C . ARG B 1 790 ? 2.567 -37.432 -11.187 1 79.84 790 ARG B C 1
ATOM 12474 O O . ARG B 1 790 ? 3.291 -38.314 -11.654 1 79.84 790 ARG B O 1
ATOM 12481 N N . ASP B 1 791 ? 2.091 -37.335 -10.01 1 85.66 791 ASP B N 1
ATOM 12482 C CA . ASP B 1 791 ? 2.543 -38.355 -9.068 1 85.66 791 ASP B CA 1
ATOM 12483 C C . ASP B 1 791 ? 1.359 -39.023 -8.372 1 85.66 791 ASP B C 1
ATOM 12485 O O . ASP B 1 791 ? 0.345 -38.376 -8.104 1 85.66 791 ASP B O 1
ATOM 12489 N N . ILE B 1 792 ? 1.536 -40.271 -8.202 1 90.93 792 ILE B N 1
ATOM 12490 C CA . ILE B 1 792 ? 0.566 -40.992 -7.385 1 90.93 792 ILE B CA 1
ATOM 12491 C C . ILE B 1 792 ? 1.286 -42.028 -6.525 1 90.93 792 ILE B C 1
ATOM 12493 O O . ILE B 1 792 ? 2.356 -42.517 -6.895 1 90.93 792 ILE B O 1
ATOM 12497 N N . ALA B 1 793 ? 0.851 -42.141 -5.332 1 93.37 793 ALA B N 1
ATOM 12498 C CA . ALA B 1 793 ? 1.321 -43.207 -4.451 1 93.37 793 ALA B CA 1
ATOM 12499 C C . ALA B 1 793 ? 0.154 -43.893 -3.748 1 93.37 793 ALA B C 1
ATOM 12501 O O . ALA B 1 793 ? -0.759 -43.227 -3.253 1 93.37 793 ALA B O 1
ATOM 12502 N N . PHE B 1 794 ? 0.153 -45.151 -3.868 1 95.59 794 PHE B N 1
ATOM 12503 C CA . PHE B 1 794 ? -0.83 -45.936 -3.131 1 95.59 794 PHE B CA 1
ATOM 12504 C C . PHE B 1 794 ? -0.218 -46.513 -1.86 1 95.59 794 PHE B C 1
ATOM 12506 O O . PHE B 1 794 ? 0.844 -47.137 -1.904 1 95.59 794 PHE B O 1
ATOM 12513 N N . VAL B 1 795 ? -0.907 -46.274 -0.752 1 95.4 795 VAL B N 1
ATOM 12514 C CA . VAL B 1 795 ? -0.449 -46.805 0.528 1 95.4 795 VAL B CA 1
ATOM 12515 C C . VAL B 1 795 ? -1.341 -47.969 0.954 1 95.4 795 VAL B C 1
ATOM 12517 O O . VAL B 1 795 ? -2.554 -47.942 0.735 1 95.4 795 VAL B O 1
ATOM 12520 N N . ALA B 1 796 ? -0.693 -48.947 1.414 1 96.24 796 ALA B N 1
ATOM 12521 C CA . ALA B 1 796 ? -1.402 -50.069 2.024 1 96.24 796 ALA B CA 1
ATOM 12522 C C . ALA B 1 796 ? -1.359 -49.981 3.547 1 96.24 796 ALA B C 1
ATOM 12524 O O . ALA B 1 796 ? -0.282 -50.014 4.147 1 96.24 796 ALA B O 1
ATOM 12525 N N . LEU B 1 797 ? -2.516 -49.842 4.11 1 95.63 797 LEU B N 1
ATOM 12526 C CA . LEU B 1 797 ? -2.622 -49.716 5.559 1 95.63 797 LEU B CA 1
ATOM 12527 C C . LEU B 1 797 ? -3.213 -50.981 6.172 1 95.63 797 LEU B C 1
ATOM 12529 O O . LEU B 1 797 ? -4.218 -51.503 5.682 1 95.63 797 LEU B O 1
ATOM 12533 N N . GLU B 1 798 ? -2.525 -51.454 7.208 1 94.05 798 GLU B N 1
ATOM 12534 C CA . GLU B 1 798 ? -3.094 -52.582 7.939 1 94.05 798 GLU B CA 1
ATOM 12535 C C . GLU B 1 798 ? -4.436 -52.213 8.566 1 94.05 798 GLU B C 1
ATOM 12537 O O . GLU B 1 798 ? -4.539 -51.213 9.279 1 94.05 798 GLU B O 1
ATOM 12542 N N . LYS B 1 799 ? -5.418 -52.911 8.32 1 91.12 799 LYS B N 1
ATOM 12543 C CA . LYS B 1 799 ? -6.757 -52.572 8.794 1 91.12 799 LYS B CA 1
ATOM 12544 C C . LYS B 1 799 ? -6.824 -52.6 10.318 1 91.12 799 LYS B C 1
ATOM 12546 O O . LYS B 1 799 ? -7.576 -51.835 10.926 1 91.12 799 LYS B O 1
ATOM 12551 N N . ASP B 1 800 ? -6.095 -53.459 10.966 1 87.02 800 ASP B N 1
ATOM 12552 C CA . ASP B 1 800 ? -6.173 -53.627 12.413 1 87.02 800 ASP B CA 1
ATOM 12553 C C . ASP B 1 800 ? -5.389 -52.535 13.136 1 87.02 800 ASP B C 1
ATOM 12555 O O . ASP B 1 800 ? -5.84 -52.012 14.157 1 87.02 800 ASP B O 1
ATOM 12559 N N . THR B 1 801 ? -4.259 -52.172 12.626 1 88.96 801 THR B N 1
ATOM 12560 C CA . THR B 1 801 ? -3.374 -51.271 13.356 1 88.96 801 THR B CA 1
ATOM 12561 C C . THR B 1 801 ? -3.312 -49.906 12.678 1 88.96 801 THR B C 1
ATOM 12563 O O . THR B 1 801 ? -2.911 -48.917 13.296 1 88.96 801 THR B O 1
ATOM 12566 N N . GLY B 1 802 ? -3.753 -49.885 11.425 1 91.15 802 GLY B N 1
ATOM 12567 C CA . GLY B 1 802 ? -3.606 -48.645 10.68 1 91.15 802 GLY B CA 1
ATOM 12568 C C . GLY B 1 802 ? -2.172 -48.359 10.275 1 91.15 802 GLY B C 1
ATOM 12569 O O . GLY B 1 802 ? -1.881 -47.306 9.703 1 91.15 802 GLY B O 1
ATOM 12570 N N . ALA B 1 803 ? -1.297 -49.264 10.503 1 93.77 803 ALA B N 1
ATOM 12571 C CA . ALA B 1 803 ? 0.12 -49.08 10.204 1 93.77 803 ALA B CA 1
ATOM 12572 C C . ALA B 1 803 ? 0.387 -49.215 8.707 1 93.77 803 ALA B C 1
ATOM 12574 O O . ALA B 1 803 ? -0.265 -50.007 8.023 1 93.77 803 ALA B O 1
ATOM 12575 N N . LEU B 1 804 ? 1.346 -48.449 8.243 1 94.91 804 LEU B N 1
ATOM 12576 C CA . LEU B 1 804 ? 1.753 -48.506 6.843 1 94.91 804 LEU B CA 1
ATOM 12577 C C . LEU B 1 804 ? 2.483 -49.811 6.542 1 94.91 804 LEU B C 1
ATOM 12579 O O . LEU B 1 804 ? 3.455 -50.154 7.219 1 94.91 804 LEU B O 1
ATOM 12583 N N . ALA B 1 805 ? 1.988 -50.538 5.614 1 95.46 805 ALA B N 1
ATOM 12584 C CA . ALA B 1 805 ? 2.529 -51.855 5.289 1 95.46 805 ALA B CA 1
ATOM 12585 C C . ALA B 1 805 ? 3.335 -51.812 3.994 1 95.46 805 ALA B C 1
ATOM 12587 O O . ALA B 1 805 ? 4.251 -52.615 3.799 1 95.46 805 ALA B O 1
ATOM 12588 N N . GLY B 1 806 ? 2.971 -51.027 3.161 1 95.43 806 GLY B N 1
ATOM 12589 C CA . GLY B 1 806 ? 3.638 -50.91 1.874 1 95.43 806 GLY B CA 1
ATOM 12590 C C . GLY B 1 806 ? 3.22 -49.678 1.095 1 95.43 806 GLY B C 1
ATOM 12591 O O . GLY B 1 806 ? 2.208 -49.049 1.414 1 95.43 806 GLY B O 1
ATOM 12592 N N . ILE B 1 807 ? 4.055 -49.326 0.086 1 95.45 807 ILE B N 1
ATOM 12593 C CA . ILE B 1 807 ? 3.796 -48.153 -0.742 1 95.45 807 ILE B CA 1
ATOM 12594 C C . ILE B 1 807 ? 4.199 -48.442 -2.186 1 95.45 807 ILE B C 1
ATOM 12596 O O . ILE B 1 807 ? 5.253 -49.032 -2.437 1 95.45 807 ILE B O 1
ATOM 12600 N N . GLY B 1 808 ? 3.293 -48.227 -3.087 1 94.75 808 GLY B N 1
ATOM 12601 C CA . GLY B 1 808 ? 3.576 -48.193 -4.513 1 94.75 808 GLY B CA 1
ATOM 12602 C C . GLY B 1 808 ? 3.454 -46.805 -5.113 1 94.75 808 GLY B C 1
ATOM 12603 O O . GLY B 1 808 ? 2.441 -46.128 -4.924 1 94.75 808 GLY B O 1
ATOM 12604 N N . ARG B 1 809 ? 4.474 -46.379 -5.817 1 93.42 809 ARG B N 1
ATOM 12605 C CA . ARG B 1 809 ? 4.508 -45.013 -6.33 1 93.42 809 ARG B CA 1
ATOM 12606 C C . ARG B 1 809 ? 4.695 -45.002 -7.844 1 93.42 809 ARG B C 1
ATOM 12608 O O . ARG B 1 809 ? 5.313 -45.909 -8.405 1 93.42 809 ARG B O 1
ATOM 12615 N N . LEU B 1 810 ? 4.087 -44.055 -8.415 1 92.1 810 LEU B N 1
ATOM 12616 C CA . LEU B 1 810 ? 4.227 -43.784 -9.841 1 92.1 810 LEU B CA 1
ATOM 12617 C C . LEU B 1 810 ? 4.469 -42.299 -10.091 1 92.1 810 LEU B C 1
ATOM 12619 O O . LEU B 1 810 ? 3.667 -41.457 -9.682 1 92.1 810 LEU B O 1
ATOM 12623 N N . SER B 1 811 ? 5.57 -41.958 -10.624 1 87.56 811 SER B N 1
ATOM 12624 C CA . SER B 1 811 ? 5.914 -40.584 -10.972 1 87.56 811 SER B CA 1
ATOM 12625 C C . SER B 1 811 ? 6.016 -40.405 -12.483 1 87.56 811 SER B C 1
ATOM 12627 O O . SER B 1 811 ? 6.891 -40.991 -13.125 1 87.56 811 SER B O 1
ATOM 12629 N N . CYS B 1 812 ? 5.163 -39.595 -12.979 1 81.66 812 CYS B N 1
ATOM 12630 C CA . CYS B 1 812 ? 5.067 -39.457 -14.428 1 81.66 812 CYS B CA 1
ATOM 12631 C C . CYS B 1 812 ? 5.798 -38.209 -14.906 1 81.66 812 CYS B C 1
ATOM 12633 O O . CYS B 1 812 ? 5.919 -37.232 -14.165 1 81.66 812 CYS B O 1
ATOM 12635 N N . ASP B 1 813 ? 6.305 -38.379 -16.095 1 70.6 813 ASP B N 1
ATOM 12636 C CA . ASP B 1 813 ? 6.826 -37.189 -16.762 1 70.6 813 ASP B CA 1
ATOM 12637 C C . ASP B 1 813 ? 5.697 -36.228 -17.131 1 70.6 813 ASP B C 1
ATOM 12639 O O . ASP B 1 813 ? 4.529 -36.619 -17.166 1 70.6 813 ASP B O 1
ATOM 12643 N N . PRO B 1 814 ? 5.988 -35.001 -17.335 1 63.18 814 PRO B N 1
ATOM 12644 C CA . PRO B 1 814 ? 4.955 -34.001 -17.615 1 63.18 814 PRO B CA 1
ATOM 12645 C C . PRO B 1 814 ? 4.107 -34.355 -18.835 1 63.18 814 PRO B C 1
ATOM 12647 O O . PRO B 1 814 ? 2.944 -33.95 -18.921 1 63.18 814 PRO B O 1
ATOM 12650 N N . ASP B 1 815 ? 4.688 -35.081 -19.822 1 62.87 815 ASP B N 1
ATOM 12651 C CA . ASP B 1 815 ? 3.935 -35.41 -21.029 1 62.87 815 ASP B CA 1
ATOM 12652 C C . ASP B 1 815 ? 3.217 -36.749 -20.881 1 62.87 815 ASP B C 1
ATOM 12654 O O . ASP B 1 815 ? 2.599 -37.236 -21.83 1 62.87 815 ASP B O 1
ATOM 12658 N N . HIS B 1 816 ? 3.211 -37.312 -19.675 1 75.23 816 HIS B N 1
ATOM 12659 C CA . HIS B 1 816 ? 2.51 -38.543 -19.328 1 75.23 816 HIS B CA 1
ATOM 12660 C C . HIS B 1 816 ? 2.899 -39.681 -20.267 1 75.23 816 HIS B C 1
ATOM 12662 O O . HIS B 1 816 ? 2.104 -40.593 -20.505 1 75.23 816 HIS B O 1
ATOM 12668 N N . ARG B 1 817 ? 4.092 -39.589 -20.838 1 75.16 817 ARG B N 1
ATOM 12669 C CA . ARG B 1 817 ? 4.554 -40.653 -21.723 1 75.16 817 ARG B CA 1
ATOM 12670 C C . ARG B 1 817 ? 5.18 -41.793 -20.928 1 75.16 817 ARG B C 1
ATOM 12672 O O . ARG B 1 817 ? 5.072 -42.959 -21.314 1 75.16 817 ARG B O 1
ATOM 12679 N N . THR B 1 818 ? 5.941 -41.378 -19.964 1 83.62 818 THR B N 1
ATOM 12680 C CA . THR B 1 818 ? 6.615 -42.387 -19.154 1 83.62 818 THR B CA 1
ATOM 12681 C C . THR B 1 818 ? 6.416 -42.108 -17.667 1 83.62 818 THR B C 1
ATOM 12683 O O . THR B 1 818 ? 6.466 -40.954 -17.234 1 83.62 818 THR B O 1
ATOM 12686 N N . GLY B 1 819 ? 6.031 -43.076 -16.922 1 88.56 819 GLY B N 1
ATOM 12687 C CA . GLY B 1 819 ? 5.969 -43.024 -15.47 1 88.56 819 GLY B CA 1
ATOM 12688 C C . GLY B 1 819 ? 6.935 -43.98 -14.797 1 88.56 819 GLY B C 1
ATOM 12689 O O . GLY B 1 819 ? 7.08 -45.127 -15.224 1 88.56 819 GLY B O 1
ATOM 12690 N N . GLU B 1 820 ? 7.659 -43.455 -13.898 1 89.35 820 GLU B N 1
ATOM 12691 C CA . GLU B 1 820 ? 8.563 -44.29 -13.113 1 89.35 820 GLU B CA 1
ATOM 12692 C C . GLU B 1 820 ? 7.862 -44.856 -11.881 1 89.35 820 GLU B C 1
ATOM 12694 O O . GLU B 1 820 ? 7.285 -44.107 -11.09 1 89.35 820 GLU B O 1
ATOM 12699 N N . TYR B 1 821 ? 7.873 -46.209 -11.74 1 93.13 821 TYR B N 1
ATOM 12700 C CA . TYR B 1 821 ? 7.204 -46.808 -10.591 1 93.13 821 TYR B CA 1
ATOM 12701 C C . TYR B 1 821 ? 8.215 -47.242 -9.536 1 93.13 821 TYR B C 1
ATOM 12703 O O . TYR B 1 821 ? 9.394 -47.439 -9.842 1 93.13 821 TYR B O 1
ATOM 12711 N N . ALA B 1 822 ? 7.707 -47.412 -7.877 1 91.46 822 ALA B N 1
ATOM 12712 C CA . ALA B 1 822 ? 8.477 -47.901 -6.737 1 91.46 822 ALA B CA 1
ATOM 12713 C C . ALA B 1 822 ? 7.574 -48.603 -5.726 1 91.46 822 ALA B C 1
ATOM 12715 O O . ALA B 1 822 ? 6.416 -48.219 -5.548 1 91.46 822 ALA B O 1
ATOM 12716 N N . LEU B 1 823 ? 8.294 -49.559 -5.545 1 93.34 823 LEU B N 1
ATOM 12717 C CA . LEU B 1 823 ? 7.551 -50.332 -4.555 1 93.34 823 LEU B CA 1
ATOM 12718 C C . LEU B 1 823 ? 8.378 -50.533 -3.29 1 93.34 823 LEU B C 1
ATOM 12720 O O . LEU B 1 823 ? 9.59 -50.748 -3.363 1 93.34 823 LEU B O 1
ATOM 12724 N N . LEU B 1 824 ? 7.757 -50.384 -2.207 1 93.07 824 LEU B N 1
ATOM 12725 C CA . LEU B 1 824 ? 8.377 -50.674 -0.919 1 93.07 824 LEU B CA 1
ATOM 12726 C C . LEU B 1 824 ? 7.382 -51.34 0.026 1 93.07 824 LEU B C 1
ATOM 12728 O O . LEU B 1 824 ? 6.33 -50.772 0.327 1 93.07 824 LEU B O 1
ATOM 12732 N N . VAL B 1 825 ? 7.704 -52.55 0.412 1 94.84 825 VAL B N 1
ATOM 12733 C CA . VAL B 1 825 ? 6.873 -53.298 1.349 1 94.84 825 VAL B CA 1
ATOM 12734 C C . VAL B 1 825 ? 7.672 -53.613 2.612 1 94.84 825 VAL B C 1
ATOM 12736 O O . VAL B 1 825 ? 8.857 -53.945 2.537 1 94.84 825 VAL B O 1
ATOM 12739 N N . ARG B 1 826 ? 6.993 -53.512 3.711 1 94.43 826 ARG B N 1
ATOM 12740 C CA . ARG B 1 826 ? 7.643 -53.861 4.97 1 94.43 826 ARG B CA 1
ATOM 12741 C C . ARG B 1 826 ? 8.276 -55.247 4.893 1 94.43 826 ARG B C 1
ATOM 12743 O O . ARG B 1 826 ? 7.681 -56.177 4.346 1 94.43 826 ARG B O 1
ATOM 12750 N N . SER B 1 827 ? 9.495 -55.411 5.582 1 93.58 827 SER B N 1
ATOM 12751 C CA . SER B 1 827 ? 10.272 -56.642 5.473 1 93.58 827 SER B CA 1
ATOM 12752 C C . SER B 1 827 ? 9.526 -57.823 6.084 1 93.58 827 SER B C 1
ATOM 12754 O O . SER B 1 827 ? 9.611 -58.945 5.581 1 93.58 827 SER B O 1
ATOM 12756 N N . ASP B 1 828 ? 8.749 -57.607 7.096 1 91.61 828 ASP B N 1
ATOM 12757 C CA . ASP B 1 828 ? 8.065 -58.678 7.815 1 91.61 828 ASP B CA 1
ATOM 12758 C C . ASP B 1 828 ? 6.783 -59.091 7.096 1 91.61 828 ASP B C 1
ATOM 12760 O O . ASP B 1 828 ? 6.166 -60.099 7.445 1 91.61 828 ASP B O 1
ATOM 12764 N N . LEU B 1 829 ? 6.485 -58.354 6.041 1 92.01 829 LEU B N 1
ATOM 12765 C CA . LEU B 1 829 ? 5.232 -58.636 5.348 1 92.01 829 LEU B CA 1
ATOM 12766 C C . LEU B 1 829 ? 5.493 -59.076 3.912 1 92.01 829 LEU B C 1
ATOM 12768 O O . LEU B 1 829 ? 4.559 -59.204 3.118 1 92.01 829 LEU B O 1
ATOM 12772 N N . GLN B 1 830 ? 6.693 -59.266 3.603 1 90.28 830 GLN B N 1
ATOM 12773 C CA . GLN B 1 830 ? 7.042 -59.733 2.265 1 90.28 830 GLN B CA 1
ATOM 12774 C C . GLN B 1 830 ? 6.666 -61.2 2.079 1 90.28 830 GLN B C 1
ATOM 12776 O O . GLN B 1 830 ? 6.709 -61.983 3.03 1 90.28 830 GLN B O 1
ATOM 12781 N N . GLY B 1 831 ? 6.317 -61.584 0.85 1 85.03 831 GLY B N 1
ATOM 12782 C CA . GLY B 1 831 ? 5.947 -62.958 0.552 1 85.03 831 GLY B CA 1
ATOM 12783 C C . GLY B 1 831 ? 4.465 -63.229 0.728 1 85.03 831 GLY B C 1
ATOM 12784 O O . GLY B 1 831 ? 4.005 -64.353 0.518 1 85.03 831 GLY B O 1
ATOM 12785 N N . HIS B 1 832 ? 3.912 -62.402 1.331 1 87.76 832 HIS B N 1
ATOM 12786 C CA . HIS B 1 832 ? 2.477 -62.552 1.541 1 87.76 832 HIS B CA 1
ATOM 12787 C C . HIS B 1 832 ? 1.684 -61.939 0.392 1 87.76 832 HIS B C 1
ATOM 12789 O O . HIS B 1 832 ? 0.474 -61.735 0.506 1 87.76 832 HIS B O 1
ATOM 12795 N N . GLY B 1 833 ? 2.156 -61.278 -0.969 1 89.46 833 GLY B N 1
ATOM 12796 C CA . GLY B 1 833 ? 1.481 -60.824 -2.174 1 89.46 833 GLY B CA 1
ATOM 12797 C C . GLY B 1 833 ? 1.187 -59.336 -2.17 1 89.46 833 GLY B C 1
ATOM 12798 O O . GLY B 1 833 ? 0.641 -58.803 -3.138 1 89.46 833 GLY B O 1
ATOM 12799 N N . LEU B 1 834 ? 1.435 -58.592 -1.19 1 92.69 834 LEU B N 1
ATOM 12800 C CA . LEU B 1 834 ? 1.148 -57.166 -1.081 1 92.69 834 LEU B CA 1
ATOM 12801 C C . LEU B 1 834 ? 1.866 -56.381 -2.173 1 92.69 834 LEU B C 1
ATOM 12803 O O . LEU B 1 834 ? 1.286 -55.474 -2.775 1 92.69 834 LEU B O 1
ATOM 12807 N N . GLY B 1 835 ? 3.065 -56.661 -2.437 1 93.64 835 GLY B N 1
ATOM 12808 C CA . GLY B 1 835 ? 3.807 -56.006 -3.502 1 93.64 835 GLY B CA 1
ATOM 12809 C C . GLY B 1 835 ? 3.184 -56.201 -4.871 1 93.64 835 GLY B C 1
ATOM 12810 O O . GLY B 1 835 ? 3.146 -55.272 -5.68 1 93.64 835 GLY B O 1
ATOM 12811 N N . TRP B 1 836 ? 2.665 -57.429 -5.099 1 93.03 836 TRP B N 1
ATOM 12812 C CA . TRP B 1 836 ? 2.002 -57.755 -6.357 1 93.03 836 TRP B CA 1
ATOM 12813 C C . TRP B 1 836 ? 0.748 -56.908 -6.547 1 93.03 836 TRP B C 1
ATOM 12815 O O . TRP B 1 836 ? 0.509 -56.378 -7.635 1 93.03 836 TRP B O 1
ATOM 12825 N N . ASP B 1 837 ? 0.061 -56.864 -5.543 1 94.26 837 ASP B N 1
ATOM 12826 C CA . ASP B 1 837 ? -1.19 -56.116 -5.608 1 94.26 837 ASP B CA 1
ATOM 12827 C C . ASP B 1 837 ? -0.929 -54.628 -5.833 1 94.26 837 ASP B C 1
ATOM 12829 O O . ASP B 1 837 ? -1.659 -53.971 -6.579 1 94.26 837 ASP B O 1
ATOM 12833 N N . LEU B 1 838 ? -0.007 -54.075 -5.144 1 95.61 838 LEU B N 1
ATOM 12834 C CA . LEU B 1 838 ? 0.339 -52.665 -5.294 1 95.61 838 LEU B CA 1
ATOM 12835 C C . LEU B 1 838 ? 0.8 -52.367 -6.717 1 95.61 838 LEU B C 1
ATOM 12837 O O . LEU B 1 838 ? 0.451 -51.328 -7.282 1 95.61 838 LEU B O 1
ATOM 12841 N N . LEU B 1 839 ? 1.594 -53.223 -7.286 1 94.82 839 LEU B N 1
ATOM 12842 C CA . LEU B 1 839 ? 2.047 -53.027 -8.659 1 94.82 839 LEU B CA 1
ATOM 12843 C C . LEU B 1 839 ? 0.876 -53.096 -9.633 1 94.82 839 LEU B C 1
ATOM 12845 O O . LEU B 1 839 ? 0.803 -52.308 -10.579 1 94.82 839 LEU B O 1
ATOM 12849 N N . LYS B 1 840 ? 0.035 -54.042 -9.436 1 94.32 840 LYS B N 1
ATOM 12850 C CA . LYS B 1 840 ? -1.165 -54.134 -10.263 1 94.32 840 LYS B CA 1
ATOM 12851 C C . LYS B 1 840 ? -1.98 -52.846 -10.195 1 94.32 840 LYS B C 1
ATOM 12853 O O . LYS B 1 840 ? -2.463 -52.356 -11.218 1 94.32 840 LYS B O 1
ATOM 12858 N N . GLN B 1 841 ? -2.136 -52.398 -8.992 1 94.95 841 GLN B N 1
ATOM 12859 C CA . GLN B 1 841 ? -2.858 -51.146 -8.795 1 94.95 841 GLN B CA 1
ATOM 12860 C C . GLN B 1 841 ? -2.199 -50.003 -9.562 1 94.95 841 GLN B C 1
ATOM 12862 O O . GLN B 1 841 ? -2.886 -49.168 -10.154 1 94.95 841 GLN B O 1
ATOM 12867 N N . LEU B 1 842 ? -0.923 -49.897 -9.552 1 94.98 842 LEU B N 1
ATOM 12868 C CA . LEU B 1 842 ? -0.184 -48.864 -10.27 1 94.98 842 LEU B CA 1
ATOM 12869 C C . LEU B 1 842 ? -0.398 -48.99 -11.775 1 94.98 842 LEU B C 1
ATOM 12871 O O . LEU B 1 842 ? -0.557 -47.984 -12.47 1 94.98 842 LEU B O 1
ATOM 12875 N N . ILE B 1 843 ? -0.421 -50.194 -12.239 1 94.3 843 ILE B N 1
ATOM 12876 C CA . ILE B 1 843 ? -0.613 -50.449 -13.663 1 94.3 843 ILE B CA 1
ATOM 12877 C C . ILE B 1 843 ? -2.027 -50.044 -14.074 1 94.3 843 ILE B C 1
ATOM 12879 O O . ILE B 1 843 ? -2.22 -49.405 -15.111 1 94.3 843 ILE B O 1
ATOM 12883 N N . ASP B 1 844 ? -2.958 -50.425 -13.269 1 93.78 844 ASP B N 1
ATOM 12884 C CA . ASP B 1 844 ? -4.344 -50.058 -13.544 1 93.78 844 ASP B CA 1
ATOM 12885 C C . ASP B 1 844 ? -4.518 -48.541 -13.554 1 93.78 844 ASP B C 1
ATOM 12887 O O . ASP B 1 844 ? -5.25 -48 -14.387 1 93.78 844 ASP B O 1
ATOM 12891 N N . TYR B 1 845 ? -3.935 -47.936 -12.622 1 92.63 845 TYR B N 1
ATOM 12892 C CA . TYR B 1 845 ? -3.997 -46.48 -12.572 1 92.63 845 TYR B CA 1
ATOM 12893 C C . TYR B 1 845 ? -3.356 -45.863 -13.81 1 92.63 845 TYR B C 1
ATOM 12895 O O . TYR B 1 845 ? -3.89 -44.912 -14.385 1 92.63 845 TYR B O 1
ATOM 12903 N N . ALA B 1 846 ? -2.192 -46.289 -14.16 1 92.3 846 ALA B N 1
ATOM 12904 C CA . ALA B 1 846 ? -1.465 -45.778 -15.319 1 92.3 846 ALA B CA 1
ATOM 12905 C C . ALA B 1 846 ? -2.308 -45.886 -16.586 1 92.3 846 ALA B C 1
ATOM 12907 O O . ALA B 1 846 ? -2.324 -44.967 -17.409 1 92.3 846 ALA B O 1
ATOM 12908 N N . LYS B 1 847 ? -3.039 -46.951 -16.683 1 90.13 847 LYS B N 1
ATOM 12909 C CA . LYS B 1 847 ? -3.924 -47.154 -17.826 1 90.13 847 LYS B CA 1
ATOM 12910 C C . LYS B 1 847 ? -5.071 -46.147 -17.818 1 90.13 847 LYS B C 1
ATOM 12912 O O . LYS B 1 847 ? -5.379 -45.541 -18.846 1 90.13 847 LYS B O 1
ATOM 12917 N N . ALA B 1 848 ? -5.677 -46.061 -16.654 1 85.97 848 ALA B N 1
ATOM 12918 C CA . ALA B 1 848 ? -6.82 -45.162 -16.522 1 85.97 848 ALA B CA 1
ATOM 12919 C C . ALA B 1 848 ? -6.412 -43.714 -16.774 1 85.97 848 ALA B C 1
ATOM 12921 O O . ALA B 1 848 ? -7.195 -42.925 -17.308 1 85.97 848 ALA B O 1
ATOM 12922 N N . ASP B 1 849 ? -5.148 -43.443 -16.401 1 85.13 849 ASP B N 1
ATOM 12923 C CA . ASP B 1 849 ? -4.649 -42.074 -16.482 1 85.13 849 ASP B CA 1
ATOM 12924 C C . ASP B 1 849 ? -4.03 -41.795 -17.85 1 85.13 849 ASP B C 1
ATOM 12926 O O . ASP B 1 849 ? -3.583 -40.678 -18.119 1 85.13 849 ASP B O 1
ATOM 12930 N N . GLY B 1 850 ? -3.897 -42.774 -18.66 1 82.38 850 GLY B N 1
ATOM 12931 C CA . GLY B 1 850 ? -3.432 -42.608 -20.028 1 82.38 850 GLY B CA 1
ATOM 12932 C C . GLY B 1 850 ? -1.923 -42.497 -20.136 1 82.38 850 GLY B C 1
ATOM 12933 O O . GLY B 1 850 ? -1.407 -41.815 -21.024 1 82.38 850 GLY B O 1
ATOM 12934 N N . ILE B 1 851 ? -1.198 -43.034 -19.179 1 87.74 851 ILE B N 1
ATOM 12935 C CA . ILE B 1 851 ? 0.259 -43.061 -19.23 1 87.74 851 ILE B CA 1
ATOM 12936 C C . ILE B 1 851 ? 0.721 -44.066 -20.283 1 87.74 851 ILE B C 1
ATOM 12938 O O . ILE B 1 851 ? 0.169 -45.164 -20.386 1 87.74 851 ILE B O 1
ATOM 12942 N N . GLY B 1 852 ? 1.668 -43.632 -21.105 1 87.31 852 GLY B N 1
ATOM 12943 C CA . GLY B 1 852 ? 2.111 -44.481 -22.199 1 87.31 852 GLY B CA 1
ATOM 12944 C C . GLY B 1 852 ? 2.846 -45.723 -21.732 1 87.31 852 GLY B C 1
ATOM 12945 O O . GLY B 1 852 ? 2.544 -46.833 -22.174 1 87.31 852 GLY B O 1
ATOM 12946 N N . ARG B 1 853 ? 3.809 -45.548 -20.892 1 92.97 853 ARG B N 1
ATOM 12947 C CA . ARG B 1 853 ? 4.614 -46.66 -20.398 1 92.97 853 ARG B CA 1
ATOM 12948 C C . ARG B 1 853 ? 5.074 -46.409 -18.965 1 92.97 853 ARG B C 1
ATOM 12950 O O . ARG B 1 853 ? 5.205 -45.259 -18.542 1 92.97 853 ARG B O 1
ATOM 12957 N N . ILE B 1 854 ? 5.185 -47.416 -18.265 1 93.48 854 ILE B N 1
ATOM 12958 C CA . ILE B 1 854 ? 5.76 -47.323 -16.927 1 93.48 854 ILE B CA 1
ATOM 12959 C C . ILE B 1 854 ? 7.125 -48.008 -16.903 1 93.48 854 ILE B C 1
ATOM 12961 O O . ILE B 1 854 ? 7.328 -49.024 -17.572 1 93.48 854 ILE B O 1
ATOM 12965 N N . GLU B 1 855 ? 8.051 -47.394 -16.26 1 92.5 855 GLU B N 1
ATOM 12966 C CA . GLU B 1 855 ? 9.408 -47.929 -16.205 1 92.5 855 GLU B CA 1
ATOM 12967 C C . GLU B 1 855 ? 9.97 -47.866 -14.788 1 92.5 855 GLU B C 1
ATOM 12969 O O . GLU B 1 855 ? 9.53 -47.049 -13.976 1 92.5 855 GLU B O 1
ATOM 12974 N N . GLY B 1 856 ? 10.801 -48.761 -14.334 1 89.25 856 GLY B N 1
ATOM 12975 C CA . GLY B 1 856 ? 11.493 -48.778 -13.055 1 89.25 856 GLY B CA 1
ATOM 12976 C C . GLY B 1 856 ? 12.923 -49.274 -13.156 1 89.25 856 GLY B C 1
ATOM 12977 O O . GLY B 1 856 ? 13.24 -50.099 -14.016 1 89.25 856 GLY B O 1
ATOM 12978 N N . MET B 1 857 ? 13.753 -48.942 -11.692 1 88.34 857 MET B N 1
ATOM 12979 C CA . MET B 1 857 ? 15.126 -49.428 -11.584 1 88.34 857 MET B CA 1
ATOM 12980 C C . MET B 1 857 ? 15.253 -50.455 -10.463 1 88.34 857 MET B C 1
ATOM 12982 O O . MET B 1 857 ? 14.793 -50.219 -9.345 1 88.34 857 MET B O 1
ATOM 12986 N N . ILE B 1 858 ? 15.955 -51.301 -11.389 1 90.68 858 ILE B N 1
ATOM 12987 C CA . ILE B 1 858 ? 16.037 -52.397 -10.428 1 90.68 858 ILE B CA 1
ATOM 12988 C C . ILE B 1 858 ? 17.465 -52.933 -10.378 1 90.68 858 ILE B C 1
ATOM 12990 O O . ILE B 1 858 ? 18.092 -53.148 -11.418 1 90.68 858 ILE B O 1
ATOM 12994 N N . LEU B 1 859 ? 17.961 -53.013 -9.205 1 89.47 859 LEU B N 1
ATOM 12995 C CA . LEU B 1 859 ? 19.254 -53.672 -9.056 1 89.47 859 LEU B CA 1
ATOM 12996 C C . LEU B 1 859 ? 19.181 -55.123 -9.52 1 89.47 859 LEU B C 1
ATOM 12998 O O . LEU B 1 859 ? 18.193 -55.814 -9.261 1 89.47 859 LEU B O 1
ATOM 13002 N N . ASN B 1 860 ? 20.211 -55.631 -10.127 1 88.46 860 ASN B N 1
ATOM 13003 C CA . ASN B 1 860 ? 20.22 -56.985 -10.67 1 88.46 860 ASN B CA 1
ATOM 13004 C C . ASN B 1 860 ? 20.099 -58.032 -9.567 1 88.46 860 ASN B C 1
ATOM 13006 O O . ASN B 1 860 ? 19.617 -59.141 -9.808 1 88.46 860 ASN B O 1
ATOM 13010 N N . GLU B 1 861 ? 20.52 -57.646 -8.429 1 88.95 861 GLU B N 1
ATOM 13011 C CA . GLU B 1 861 ? 20.48 -58.586 -7.314 1 88.95 861 GLU B CA 1
ATOM 13012 C C . GLU B 1 861 ? 19.062 -58.735 -6.769 1 88.95 861 GLU B C 1
ATOM 13014 O O . GLU B 1 861 ? 18.779 -59.661 -6.005 1 88.95 861 GLU B O 1
ATOM 13019 N N . ASN B 1 862 ? 18.227 -57.833 -7.137 1 90.09 862 ASN B N 1
ATOM 13020 C CA . ASN B 1 862 ? 16.846 -57.89 -6.671 1 90.09 862 ASN B CA 1
ATOM 13021 C C . ASN B 1 862 ? 16.024 -58.894 -7.474 1 90.09 862 ASN B C 1
ATOM 13023 O O . ASN B 1 862 ? 15.106 -58.511 -8.201 1 90.09 862 ASN B O 1
ATOM 13027 N N . SER B 1 863 ? 16.178 -60.135 -7.253 1 89.13 863 SER B N 1
ATOM 13028 C CA . SER B 1 863 ? 15.563 -61.21 -8.025 1 89.13 863 SER B CA 1
ATOM 13029 C C . SER B 1 863 ? 14.051 -61.239 -7.825 1 89.13 863 SER B C 1
ATOM 13031 O O . SER B 1 863 ? 13.303 -61.548 -8.755 1 89.13 863 SER B O 1
ATOM 13033 N N . LYS B 1 864 ? 13.674 -60.904 -6.686 1 88.78 864 LYS B N 1
ATOM 13034 C CA . LYS B 1 864 ? 12.243 -60.911 -6.393 1 88.78 864 LYS B CA 1
ATOM 13035 C C . LYS B 1 864 ? 11.499 -59.903 -7.263 1 88.78 864 LYS B C 1
ATOM 13037 O O . LYS B 1 864 ? 10.46 -60.224 -7.845 1 88.78 864 LYS B O 1
ATOM 13042 N N . MET B 1 865 ? 12.014 -58.715 -7.344 1 91.89 865 MET B N 1
ATOM 13043 C CA . MET B 1 865 ? 11.381 -57.658 -8.128 1 91.89 865 MET B CA 1
ATOM 13044 C C . MET B 1 865 ? 11.445 -57.974 -9.619 1 91.89 865 MET B C 1
ATOM 13046 O O . MET B 1 865 ? 10.483 -57.734 -10.35 1 91.89 865 MET B O 1
ATOM 13050 N N . LEU B 1 866 ? 12.512 -58.53 -10.05 1 92.58 866 LEU B N 1
ATOM 13051 C CA . LEU B 1 866 ? 12.673 -58.871 -11.459 1 92.58 866 LEU B CA 1
ATOM 13052 C C . LEU B 1 866 ? 11.683 -59.956 -11.872 1 92.58 866 LEU B C 1
ATOM 13054 O O . LEU B 1 866 ? 11.096 -59.886 -12.954 1 92.58 866 LEU B O 1
ATOM 13058 N N . THR B 1 867 ? 11.566 -60.931 -11.037 1 91.42 867 THR B N 1
ATOM 13059 C CA . THR B 1 867 ? 10.602 -61.993 -11.302 1 91.42 867 THR B CA 1
ATOM 13060 C C . THR B 1 867 ? 9.185 -61.431 -11.375 1 91.42 867 THR B C 1
ATOM 13062 O O . THR B 1 867 ? 8.409 -61.802 -12.258 1 91.42 867 THR B O 1
ATOM 13065 N N . MET B 1 868 ? 8.912 -60.6 -10.47 1 92.15 868 MET B N 1
ATOM 13066 C CA . MET B 1 868 ? 7.602 -59.956 -10.46 1 92.15 868 MET B CA 1
ATOM 13067 C C . MET B 1 868 ? 7.367 -59.182 -11.753 1 92.15 868 MET B C 1
ATOM 13069 O O . MET B 1 868 ? 6.298 -59.284 -12.357 1 92.15 868 MET B O 1
ATOM 13073 N N . CYS B 1 869 ? 8.283 -58.439 -12.205 1 93.86 869 CYS B N 1
ATOM 13074 C CA . CYS B 1 869 ? 8.181 -57.644 -13.424 1 93.86 869 CYS B CA 1
ATOM 13075 C C . CYS B 1 869 ? 7.958 -58.535 -14.639 1 93.86 869 CYS B C 1
ATOM 13077 O O . CYS B 1 869 ? 7.122 -58.232 -15.492 1 93.86 869 CYS B O 1
ATOM 13079 N N . ARG B 1 870 ? 8.629 -59.633 -14.658 1 92.26 870 ARG B N 1
ATOM 13080 C CA . ARG B 1 870 ? 8.477 -60.564 -15.772 1 92.26 870 ARG B CA 1
ATOM 13081 C C . ARG B 1 870 ? 7.075 -61.163 -15.798 1 92.26 870 ARG B C 1
ATOM 13083 O O . ARG B 1 870 ? 6.492 -61.344 -16.869 1 92.26 870 ARG B O 1
ATOM 13090 N N . GLU B 1 871 ? 6.654 -61.434 -14.694 1 92.66 871 GLU B N 1
ATOM 13091 C CA . GLU B 1 871 ? 5.328 -62.034 -14.592 1 92.66 871 GLU B CA 1
ATOM 13092 C C . GLU B 1 871 ? 4.243 -61.054 -15.03 1 92.66 871 GLU B C 1
ATOM 13094 O O . GLU B 1 871 ? 3.2 -61.464 -15.544 1 92.66 871 GLU B O 1
ATOM 13099 N N . PHE B 1 872 ? 4.427 -59.795 -14.774 1 93.13 872 PHE B N 1
ATOM 13100 C CA . PHE B 1 872 ? 3.457 -58.779 -15.164 1 93.13 872 PHE B CA 1
ATOM 13101 C C . PHE B 1 872 ? 3.657 -58.369 -16.618 1 93.13 872 PHE B C 1
ATOM 13103 O O . PHE B 1 872 ? 2.921 -57.528 -17.138 1 93.13 872 PHE B O 1
ATOM 13110 N N . GLY B 1 873 ? 4.717 -58.906 -17.252 1 92.13 873 GLY B N 1
ATOM 13111 C CA . GLY B 1 873 ? 4.911 -58.671 -18.674 1 92.13 873 GLY B CA 1
ATOM 13112 C C . GLY B 1 873 ? 5.872 -57.534 -18.965 1 92.13 873 GLY B C 1
ATOM 13113 O O . GLY B 1 873 ? 5.891 -56.999 -20.076 1 92.13 873 GLY B O 1
ATOM 13114 N N . PHE B 1 874 ? 6.669 -57.11 -18.021 1 94.87 874 PHE B N 1
ATOM 13115 C CA . PHE B 1 874 ? 7.665 -56.069 -18.244 1 94.87 874 PHE B CA 1
ATOM 13116 C C . PHE B 1 874 ? 8.813 -56.592 -19.098 1 94.87 874 PHE B C 1
ATOM 13118 O O . PHE B 1 874 ? 9.22 -57.748 -18.96 1 94.87 874 PHE B O 1
ATOM 13125 N N . SER B 1 875 ? 9.29 -55.751 -19.974 1 94.33 875 SER B N 1
ATOM 13126 C CA . SER B 1 875 ? 10.559 -56.023 -20.641 1 94.33 875 SER B CA 1
ATOM 13127 C C . SER B 1 875 ? 11.74 -55.575 -19.787 1 94.33 875 SER B C 1
ATOM 13129 O O . SER B 1 875 ? 11.827 -54.407 -19.402 1 94.33 875 SER B O 1
ATOM 13131 N N . VAL B 1 876 ? 12.564 -56.475 -19.476 1 92.73 876 VAL B N 1
ATOM 13132 C CA . VAL B 1 876 ? 13.698 -56.175 -18.607 1 92.73 876 VAL B CA 1
ATOM 13133 C C . VAL B 1 876 ? 14.984 -56.146 -19.429 1 92.73 876 VAL B C 1
ATOM 13135 O O . VAL B 1 876 ? 15.289 -57.098 -20.152 1 92.73 876 VAL B O 1
ATOM 13138 N N . ALA B 1 877 ? 15.664 -55.023 -19.382 1 91.09 877 ALA B N 1
ATOM 13139 C CA . ALA B 1 877 ? 16.943 -54.87 -20.069 1 91.09 877 ALA B CA 1
ATOM 13140 C C . ALA B 1 877 ? 18.005 -54.301 -19.133 1 91.09 877 ALA B C 1
ATOM 13142 O O . ALA B 1 877 ? 17.687 -53.553 -18.206 1 91.09 877 ALA B O 1
ATOM 13143 N N . HIS B 1 878 ? 19.234 -54.759 -19.341 1 86.88 878 HIS B N 1
ATOM 13144 C CA . HIS B 1 878 ? 20.329 -54.188 -18.566 1 86.88 878 HIS B CA 1
ATOM 13145 C C . HIS B 1 878 ? 20.52 -52.71 -18.888 1 86.88 878 HIS B C 1
ATOM 13147 O O . HIS B 1 878 ? 20.35 -52.294 -20.037 1 86.88 878 HIS B O 1
ATOM 13153 N N . HIS B 1 879 ? 20.742 -51.98 -17.841 1 79.21 879 HIS B N 1
ATOM 13154 C CA . HIS B 1 879 ? 20.994 -50.557 -18.035 1 79.21 879 HIS B CA 1
ATOM 13155 C C . HIS B 1 879 ? 22.26 -50.328 -18.854 1 79.21 879 HIS B C 1
ATOM 13157 O O . HIS B 1 879 ? 23.272 -51 -18.642 1 79.21 879 HIS B O 1
ATOM 13163 N N . ALA B 1 880 ? 22.239 -49.462 -19.774 1 65.88 880 ALA B N 1
ATOM 13164 C CA . ALA B 1 880 ? 23.315 -49.245 -20.738 1 65.88 880 ALA B CA 1
ATOM 13165 C C . ALA B 1 880 ? 24.583 -48.754 -20.045 1 65.88 880 ALA B C 1
ATOM 13167 O O . ALA B 1 880 ? 25.69 -49.166 -20.398 1 65.88 880 ALA B O 1
ATOM 13168 N N . SER B 1 881 ? 24.438 -47.919 -19.081 1 64.79 881 SER B N 1
ATOM 13169 C CA . SER B 1 881 ? 25.61 -47.249 -18.525 1 64.79 881 SER B CA 1
ATOM 13170 C C . SER B 1 881 ? 25.953 -47.792 -17.142 1 64.79 881 SER B C 1
ATOM 13172 O O . SER B 1 881 ? 27.045 -47.547 -16.626 1 64.79 881 SER B O 1
ATOM 13174 N N . GLU B 1 882 ? 25.044 -48.535 -16.549 1 69.78 882 GLU B N 1
ATOM 13175 C CA . GLU B 1 882 ? 25.282 -49.025 -15.195 1 69.78 882 GLU B CA 1
ATOM 13176 C C . GLU B 1 882 ? 25.114 -50.54 -15.119 1 69.78 882 GLU B C 1
ATOM 13178 O O . GLU B 1 882 ? 23.991 -51.042 -15.033 1 69.78 882 GLU B O 1
ATOM 13183 N N . PRO B 1 883 ? 26.208 -51.303 -15.137 1 74.29 883 PRO B N 1
ATOM 13184 C CA . PRO B 1 883 ? 26.136 -52.765 -15.188 1 74.29 883 PRO B CA 1
ATOM 13185 C C . PRO B 1 883 ? 25.331 -53.357 -14.033 1 74.29 883 PRO B C 1
ATOM 13187 O O . PRO B 1 883 ? 24.732 -54.426 -14.178 1 74.29 883 PRO B O 1
ATOM 13190 N N . GLY B 1 884 ? 25.203 -52.752 -12.973 1 81.54 884 GLY B N 1
ATOM 13191 C CA . GLY B 1 884 ? 24.501 -53.323 -11.835 1 81.54 884 GLY B CA 1
ATOM 13192 C C . GLY B 1 884 ? 23.025 -52.975 -11.809 1 81.54 884 GLY B C 1
ATOM 13193 O O . GLY B 1 884 ? 22.292 -53.421 -10.923 1 81.54 884 GLY B O 1
ATOM 13194 N N . LEU B 1 885 ? 22.58 -52.4 -12.906 1 86.75 885 LEU B N 1
ATOM 13195 C CA . LEU B 1 885 ? 21.205 -51.911 -12.922 1 86.75 885 LEU B CA 1
ATOM 13196 C C . LEU B 1 885 ? 20.462 -52.418 -14.153 1 86.75 885 LEU B C 1
ATOM 13198 O O . LEU B 1 885 ? 21.039 -52.506 -15.239 1 86.75 885 LEU B O 1
ATOM 13202 N N . SER B 1 886 ? 19.227 -52.885 -13.984 1 91.06 886 SER B N 1
ATOM 13203 C CA . SER B 1 886 ? 18.314 -53.231 -15.068 1 91.06 886 SER B CA 1
ATOM 13204 C C . SER B 1 886 ? 17.132 -52.27 -15.124 1 91.06 886 SER B C 1
ATOM 13206 O O . SER B 1 886 ? 16.775 -51.657 -14.116 1 91.06 886 SER B O 1
ATOM 13208 N N . VAL B 1 887 ? 16.636 -52.088 -16.319 1 91.14 887 VAL B N 1
ATOM 13209 C CA . VAL B 1 887 ? 15.441 -51.275 -16.514 1 91.14 887 VAL B CA 1
ATOM 13210 C C . VAL B 1 887 ? 14.275 -52.164 -16.943 1 91.14 887 VAL B C 1
ATOM 13212 O O . VAL B 1 887 ? 14.397 -52.944 -17.891 1 91.14 887 VAL B O 1
ATOM 13215 N N . ALA B 1 888 ? 13.22 -52.186 -16.167 1 93.6 888 ALA B N 1
ATOM 13216 C CA . ALA B 1 888 ? 11.991 -52.901 -16.499 1 93.6 888 ALA B CA 1
ATOM 13217 C C . ALA B 1 888 ? 10.938 -51.95 -17.062 1 93.6 888 ALA B C 1
ATOM 13219 O O . ALA B 1 888 ? 10.61 -50.937 -16.438 1 93.6 888 ALA B O 1
ATOM 13220 N N . ARG B 1 889 ? 10.432 -52.25 -18.275 1 94.45 889 ARG B N 1
ATOM 13221 C CA . ARG B 1 889 ? 9.481 -51.374 -18.952 1 94.45 889 ARG B CA 1
ATOM 13222 C C . ARG B 1 889 ? 8.208 -52.128 -19.321 1 94.45 889 ARG B C 1
ATOM 13224 O O . ARG B 1 889 ? 8.264 -53.296 -19.714 1 94.45 889 ARG B O 1
ATOM 13231 N N . LEU B 1 890 ? 7.07 -51.521 -19.105 1 94.77 890 LEU B N 1
ATOM 13232 C CA . LEU B 1 890 ? 5.77 -52.048 -19.507 1 94.77 890 LEU B CA 1
ATOM 13233 C C . LEU B 1 890 ? 4.978 -51.003 -20.287 1 94.77 890 LEU B C 1
ATOM 13235 O O . LEU B 1 890 ? 4.761 -49.891 -19.799 1 94.77 890 LEU B O 1
ATOM 13239 N N . GLU B 1 891 ? 4.55 -51.268 -21.468 1 93.13 891 GLU B N 1
ATOM 13240 C CA . GLU B 1 891 ? 3.657 -50.396 -22.224 1 93.13 891 GLU B CA 1
ATOM 13241 C C . GLU B 1 891 ? 2.222 -50.5 -21.715 1 93.13 891 GLU B C 1
ATOM 13243 O O . GLU B 1 891 ? 1.667 -51.598 -21.628 1 93.13 891 GLU B O 1
ATOM 13248 N N . VAL B 1 892 ? 1.636 -49.543 -21.197 1 86.72 892 VAL B N 1
ATOM 13249 C CA . VAL B 1 892 ? 0.307 -49.59 -20.596 1 86.72 892 VAL B CA 1
ATOM 13250 C C . VAL B 1 892 ? -0.719 -49.004 -21.563 1 86.72 892 VAL B C 1
ATOM 13252 O O . VAL B 1 892 ? -1.911 -49.308 -21.473 1 86.72 892 VAL B O 1
ATOM 13255 N N . SER B 1 893 ? -0.444 -47.952 -22.376 1 71.01 893 SER B N 1
ATOM 13256 C CA . SER B 1 893 ? -1.353 -47.434 -23.393 1 71.01 893 SER B CA 1
ATOM 13257 C C . SER B 1 893 ? -0.684 -47.395 -24.763 1 71.01 893 SER B C 1
ATOM 13259 O O . SER B 1 893 ? 0.545 -47.365 -24.859 1 71.01 893 SER B O 1
#

pLDDT: mean 89.36, std 8.41, range [39.27, 98.32]

Solvent-accessible surface area (backbone atoms only — not comparable to full-atom values): 88888 Å² total; per-residue (Å²): 85,66,46,54,51,51,61,28,68,57,59,49,60,22,38,29,33,37,37,37,43,79,54,84,82,38,63,19,24,44,23,52,47,33,28,59,73,46,53,42,80,45,52,76,38,38,23,24,70,88,41,64,57,44,97,89,35,70,27,28,57,46,76,88,67,48,94,67,66,37,30,22,34,37,37,46,46,61,48,86,49,45,30,60,52,40,32,51,38,29,73,63,58,26,31,23,36,36,29,37,31,54,84,58,35,78,88,78,42,45,41,57,46,30,48,62,36,19,54,84,62,64,30,40,38,40,7,38,44,21,44,31,38,35,16,35,84,56,24,35,29,57,21,36,53,66,67,83,62,49,61,38,37,31,26,40,41,21,49,32,47,35,53,48,34,18,49,43,30,32,23,69,72,66,79,48,32,28,32,33,37,40,29,30,29,68,35,75,59,42,41,69,30,30,49,34,48,48,48,52,71,34,87,61,40,51,28,40,39,37,41,40,68,64,67,94,53,44,44,56,31,41,48,21,39,33,59,22,29,74,73,31,52,31,37,36,34,61,58,23,61,39,72,71,11,22,53,32,38,23,54,60,69,58,54,82,56,66,61,42,62,56,50,51,36,49,35,30,48,20,21,33,38,75,43,90,46,74,71,48,47,53,47,42,50,53,42,53,58,62,43,74,65,29,86,64,55,25,35,37,39,40,22,33,22,53,58,51,44,18,42,19,42,32,39,21,46,74,64,73,41,44,78,28,64,78,48,71,68,41,53,54,55,44,61,73,73,44,64,89,81,36,48,91,44,70,47,37,23,60,40,61,66,43,49,39,66,50,53,50,54,52,50,54,46,52,43,69,29,85,48,41,47,29,38,37,39,41,43,49,49,32,51,57,33,58,52,45,56,35,25,50,44,50,33,70,60,26,61,61,19,22,34,82,86,22,48,37,39,33,22,36,30,32,41,63,66,20,46,61,15,39,50,49,21,44,74,37,46,21,45,60,28,54,37,46,47,57,39,25,51,41,56,42,46,30,32,53,41,27,52,14,46,53,44,44,63,57,66,34,62,59,79,67,78,83,45,55,61,23,50,52,54,32,46,52,51,50,50,53,41,28,75,70,72,40,43,61,51,40,54,70,57,28,45,51,37,45,38,39,44,67,32,48,58,63,64,68,44,82,18,76,43,51,71,41,35,21,51,51,40,50,59,46,49,72,80,27,78,28,28,26,44,32,63,30,41,90,80,60,81,65,39,71,83,58,53,23,58,45,72,79,31,71,46,30,66,53,38,26,49,48,47,51,49,34,51,51,44,39,38,70,73,41,77,87,58,73,73,72,23,31,34,36,28,52,53,82,83,60,93,79,41,44,48,21,27,42,33,36,42,60,42,94,64,56,23,55,34,36,38,39,33,48,26,55,92,52,31,81,77,69,63,42,60,29,56,44,60,45,58,42,38,70,67,57,39,47,49,44,42,65,68,22,68,58,40,55,60,39,62,31,66,88,92,42,69,36,30,33,61,67,46,51,38,48,34,50,38,25,51,26,48,48,49,38,50,37,58,20,62,52,33,33,40,28,56,30,27,34,35,20,66,90,27,52,37,36,78,33,40,44,36,31,40,40,55,95,34,64,81,50,66,63,62,23,81,58,45,48,46,64,58,44,67,66,87,60,56,46,77,46,78,41,100,90,42,50,32,40,31,28,64,61,44,52,77,52,44,76,44,45,65,70,33,56,69,49,37,48,71,66,59,46,23,54,60,64,74,41,87,70,92,72,80,58,69,68,54,46,45,58,75,23,54,65,50,62,81,39,26,50,36,38,34,29,24,30,67,88,76,60,44,56,44,30,38,25,33,35,42,38,23,79,82,34,48,44,22,44,51,48,65,48,60,29,56,89,57,62,91,59,54,57,67,57,52,39,50,51,51,51,50,53,46,34,41,73,70,56,23,29,24,40,33,36,75,35,47,67,83,43,54,69,62,52,52,49,37,49,73,76,59,30,50,73,41,73,36,90,88,40,88,61,30,28,39,37,37,34,77,56,92,86,68,45,55,51,50,61,28,69,57,61,48,61,23,38,30,34,39,37,37,45,85,57,95,72,39,64,22,25,45,22,52,46,32,28,59,73,46,53,41,80,46,53,75,39,38,23,22,69,89,41,63,56,44,97,90,36,68,27,27,56,46,75,86,66,48,98,66,69,34,30,22,36,37,37,46,47,63,48,85,51,46,31,62,52,39,33,51,37,28,71,62,59,26,31,23,36,36,29,38,33,54,84,57,36,76,93,80,43,44,40,58,46,30,50,61,36,20,54,85,61,64,32,40,39,40,6,37,43,22,45,32,36,33,16,34,83,55,25,34,29,58,20,39,54,66,66,82,63,47,62,39,36,31,26,39,40,22,49,33,48,36,53,48,34,18,51,44,31,33,23,70,72,65,78,46,31,26,32,33,37,41,28,29,30,68,35,75,58,44,42,69,29,30,51,35,47,48,47,53,74,33,85,61,40,50,27,40,41,36,42,40,68,64,66,94,51,43,45,55,31,42,48,20,40,33,58,22,32,73,74,28,53,31,36,35,34,60,56,24,60,39,72,72,11,23,52,34,40,21,56,63,71,72,45,81,56,65,62,43,62,56,52,51,35,49,35,30,48,20,21,33,37,76,43,90,46,74,72,48,46,53,47,42,50,54,42,53,60,62,42,75,65,28,86,64,54,25,36,38,39,40,22,33,22,53,57,52,43,18,41,20,42,32,38,20,46,75,64,72,41,44,77,27,63,78,46,70,69,41,53,54,54,46,61,74,71,43,65,90,82,37,49,90,45,69,45,36,24,60,40,61,64,45,50,38,64,50,53,51,54,52,50,53,46,50,42,70,29,86,48,40,47,29,38,39,39,39,43,47,50,32,53,58,33,58,52,45,55,35,25,50,42,51,32,70,60,27,62,60,20,22,35,80,86,22,49,37,38,33,23,36,28,31,40,62,65,20,46,59,15,38,49,48,22,46,73,38,46,21,46,59,30,54,39,45,48,56,39,26,50,40,55,40,46,30,31,52,39,27,53,14,45,52,44,43,66,58,67,33,61,62,78,68,75,82,44,56,60,26,49,51,55,31,46,51,51,50,48,52,40,28,76,69,72,40,44,62,51,42,54,70,57,29,43,51,37,44,38,39,42,68,32,46,60,64,64,68,44,82,18,76,44,50,71,42,35,22,52,52,39,50,60,46,46,73,83,28,78,27,29,26,45,31,65,30,39,92,79,58,83,64,39,70,82,60,55,23,56,46,72,78,31,72,46,30,67,53,39,26,50,49,47,52,48,34,53,52,44,37,39,71,73,40,77,88,58,73,74,73,24,30,35,38,26,52,53,84,83,60,92,79,40,43,49,22,27,44,34,36,40,62,42,94,65,56,23,55,33,35,38,39,35,47,26,56,91,53,31,82,77,68,63,42,60,30,56,42,60,45,60,42,40,69,66,57,39,47,50,44,41,65,68,22,68,57,40,54,60,38,63,31,63,88,92,44,71,36,31,33,59,66,45,52,38,48,35,49,37,26,51,26,49,48,50,38,51,36,59,18,62,50,34,35,39,27,56,30,26,35,34,19,65,89,26,52,36,37,76,33,40,43,34,30,40,39,53,92,32,63,80,48,66,64,63,23,80,57,46,49,48,64,58,43,68,67,91,59,57,45,78,47,78,42,97,89,43,48,31,39,33,29,63,61,44,53,77,53,44,78,45,46,63,69,33,56,70,50,38,47,71,66,58,46,23,57,60,64,76,42,86,70,92,72,79,55,68,72,54,46,44,56,73,23,54,65,50,64,80,38,27,50,36,38,33,29,23,30,64,89,76,61,44,56,44,31,39,26,35,36,42,36,20,82,83,33,48,43,22,42,48,49,65,48,60,31,55,89,54,60,90,57,57,59,67,58,51,38,51,51,50,51,50,52,47,35,40,77,70,57,25,28,22,40,33,35,76,34,45,66,82,44,54,68,62,52,53,51,38,49,72,75,59,30,48,72,41,73,35,90,87,40,88,63,29,28,38,37,38,35,79,56,92

Foldseek 3Di:
DLQPLVVCQQAWQEEEEEPADPDPPAFNPLLLCQQVVLPQPHHYEYEDLVDQDHPHDGYHPAPVPDPAQTQEYEYRDELVCQLVNLLSNLVRQHAEYEAAYDDDDVVVCSLVSNCVSNVVSNRFYADHNWQGKDASVSSGDSGSQPDHFAAAAEEEEECDRVLQSVLRVVCVQVVHGHRMYGHRHLVSGNDPLNVLQVVLPPPSHQEYEYEDADDQALLSNLQSLLLSLLQHAAEYEYWPQDPVGQVVSCVVSVDGDFHNQVVVQSCLLSLHHYDHDDVLRVLQCLLRSQDAFDQAAAEAEEEQDPVQQVVLQVLLVVLVHHHFWFDPVLLVQLPVLADPPWPSTGNTHRHQLDELVNLVSNLLSQLPTPRGQAYEYEYEDDPNYQLQRNLLSVLVQQQLQDHNRHGYAYEYEDDDRSVNSCVSQVVSNHHYDHGSNSRSVNSSSSNSSVSSNVSSQDFDALDDDPLVQLLVQLLVLLLVCLVVVAFKDWFVSQQSNLVSLPAAAFDKDWFQALVRQLVVQVVLLVVAQWKKKFFTASVDDPRVVQVRIDTGHRHSVVSSVSVVVSQVSCCVVPPPDGTSTMMMTHDDDDPQWFWKKWKWAQIPRAGIKIKIAGFDPCCVVVVFIHIHADDDDLVRLVVRLVSGPVSVVQCPPDPFHHWDSVQSSSSSNSVRSVLQAALFWHMKMQGTWITGNVHTYGHTMITGGHSVGSPPGGGRPSHSADHAPQVLWDWDDFPRWIKTKGWAHLVCLVQVVVQVVQADQVLVCQFVVDRDPDDPSSNSSSVRSRRVLFKIKMFIAGPVPRHTFKMKMWGHDPVLAETEITIGGGPVCPPRCPRVVRVVSVLVVSLVSVRFKYKYKGFPVPVVVVVSLVVVPWDWAQDPPDNRIIMTMDGSD/DLQPLVVLQQAWQEEEEEPADPDVPAFNPLLLCQQVVLPQPHHYEYEDLVDQDHPRDGYHPAPVPDPAQTQEYEYRDELVCQLVNLLSNLVRQHAEYEAAYDDDDVVVCSLVSNCVSNVVSNRFYAAHNWQGKDASVSSGDSGSQPDHFAAAAEEEEECDRVLQSVLRVVCVQVVHGHRMYGHRHLVSDNDPLNVLQVVLPPPSHQEYEYEDADDQALLSNLFSLLLSLLQHAAEYEYWPQDPVGQVVSCVVNVDGDFHNQVVVQSCLLSLHHYDHDDVLRVLQCLLRSQDAFDQAAAEEEEEQDPVQQVVLQVLLVVLVHHHFWFDPVLLVQLPVLADPPWPSTGHTHRHQLDELVNLVSNLLSQLPTPRGQAYEYEYEDDPRYQLQRNLLSVLVQQQLQDHNRHGYAYEYEDDDRSVNSCVSNVVSNHHYDHGSNSRSVNSSSSNSSVSSNVSSQDFDALDDDPLVQLLVQLLVLLLVCLVVVAFKDWFVSQQSNLVSLPAAAFDKDWFQALVRQLVVQVVLLVVAQWKKKFFTASVDDPRVVQVRIDTGHRHSVVSSVSVVVSQVSCCVPPPPDGTSTMMMTHDDDDPQWFWKKWKWAQIPRAGIKIKIAGFDPCCVVVVFIHIHADDDDLVRLVVRLVSGPVSVVQCPPDPFHHWDSVQSSSSNNSVRSVLQAALFWHMKMQGTWITGNVHTYGHTMMTGGHSVRSPPGGGRPSHSADHAPQVLWDWDDFPRWIKIKGWAHLVCLVQVVVQVVQADQVLVCQFVVDRDPDDDSSNSSSVRSRRVLFKIKMFIAGPVPRHTFKMKMWGADPVLAEIEITIGGGPVCPPRCPRVVRVVSVLVVSLVSVRFKYKYKGFPVPVVVVVSLVVVPWDWAQDPPDNRIIMTMDGSD

Secondary structure (DSSP, 8-state):
-TTTTTHHHHS-SEEEEET----TT-HHHHHHHHHHHTT--SEEEEE-TT-SEETTEE-BSSGGG-SS--SEEEE-S-GGGHHHHHHHHHHHT--EEEE------TTTSHHHHHHHHHGGGT-EEE-SS--EEEEGGGTEEEE--SSPPPEEEEEEEES-HHHHHHHHHHHHHHT--EEEEEE-TT-SSS-HHHHHHHHHT-TT-SEEEEE-S--S-HHHHHHHHHHHHTTS-EEEE----SHHHHHHHHHHTSSPPPPHHHHHHHHHHTTPEEESSHHHHHHHHHHHTTS---S--EEEEEES-HHHHHHHHHHHHHTT-EE----HHHHHHHHHHS-TTS-SSSSEE--TT--HHHHHHHHHHHHT-TT-SEEEEEE---SSS-HHHHHHHHHHH-BTTEETTEEEEEEE--STTHHHHHHHHHHTT-EEESSHHHHHHHHHHHHHHHHHHHHHH---B---GGGHHHHHHHHHHHHHHHHTT-SB--HHHHHHHHHTTT-----EEEESSHHHHHHHHHHHTTT-S-EEEEEE-SS---GGGGT-EEEEE-SHHHHHHHHHHHHHHHHHHSTTPPPSEEEEEE----TTPEEEEEEEEEETTTEEEEEEEE-STTHHHH--EEEEPSS--HHHHHHHHHTSSHHHHHT-BTTBPPP-HHHHHHHHHHHHHHHHH-TTEEEEEEEEEEEETTEEEES-EEEEE-GGGTTPPSS-TT-SSPPB-GGG-EEEEETTEEEEEEE--GGGGGGHHHHHHTS-HHHHHHHHSS------HHHHHHHHS--TTTEEEEEEEETTT--EEEEEEEEE-TTSSEEEEEEEE-GGGTTSSHHHHHHHHHHHHHHHTT-SEEEEEEETT-HHHHHHHHHTT-EEEE-SS-TTEEEEEEE--/-TTTTTHHHHS-SEEEEET----TT-HHHHHHHHHHHTT--SEEEEE-TT-SEETTEE-BSSGGG-SS--SEEEE-S-GGGHHHHHHHHHHHT--EEEE------TTTSHHHHHHHHHGGGT-EEE-SS--EEEEGGGTEEEE--SSPPPEEEEEEEES-HHHHHHHHHHHHHHT--EEEEEE-TT-SSS-HHHHHHHHHT-TT-SEEEEE-S--S-HHHHHHHHHHHHTTS-EEEE----SHHHHHHHHHHHSSPPPPHHHHHHHHHHTTPEEESSHHHHHHHHHHHTTS---S--EEEEEES-HHHHHHHHHHHHHTT-EE----HHHHHHHHHHS-TTS-SSSSEE--TT--HHHHHHHHHHHHT-TT-SEEEEEE---SSS-HHHHHHHHHHH-BTTEETTEEEEEEE--STTHHHHHHHHHHTT-EEESSHHHHHHHHHHHHHHHHHHHHHH---B---GGGHHHHHHHHHHHHHHHHTT-SB--HHHHHHHHHTTT-----EEEESSHHHHHHHHHHHTTT-S-EEEEEE-SS---GGGGT-EEEEE-SHHHHHHHHHHHHHHHHHHSTTPPPSEEEEEE----TTPEEEEEEEEEETTTEEEEEEEE-STTHHHH--EEEEPSS--HHHHHHHHHTSSHHHHHT-BTTBPPP-HHHHHHHHHHHHHHHHH-TTEEEEEEEEEEEETTEEEES-EEEEE-GGGTTPPSS-TT-SSPPB-GGG-EEEEETTEEEEEEE--GGGGGGHHHHHHTS-HHHHHHHHSS------HHHHHHHHS--TTTEEEEEEEETTT--EEEEEEEEE-TTSSEEEEEEEE-GGGTTSSHHHHHHHHHHHHHHHTT-SEEEEEEETT-HHHHHHHHHTT-EEEE-SS-TTEEEEEEE--

Nearest PDB structures (foldseek):
  4yb8-assembly1_A  TM=9.340E-01  e=1.149E-45  Candidatus Korarchaeum cryptofilum OPF8
  4yaj-assembly1_C  TM=9.316E-01  e=1.597E-44  Candidatus Korarchaeum cryptofilum OPF8
  4xym-assembly1_B  TM=9.570E-01  e=1.711E-21  Candidatus Korarchaeum cryptofilum OPF8
  4yak-assembly1_D  TM=9.414E-01  e=9.115E-20  Candidatus Korarchaeum cryptofilum OPF8
  4xz3-assembly1_D  TM=9.344E-01  e=2.346E-18  Candidatus Korarchaeum cryptofilum OPF8

Organism: Mesorhizobium plurifarium (NCBI:txid69974)

Sequence (1786 aa):
MTIRNLEYAVSPKSVAVVGATERAGAVGRVVFNNIVVGGFEGDIWPVNPKHSQVVGHPCYGRVSDLPGIPDLAVIVTPPNTVPGIVRELAEKGTRVAVVITAGLNHGNGLRQAMLDAAKPSLMRIIGPNTVGLMAPPAKLNASFAHMAARPGNIALISQSGAIATSLIDWAADNDVGFSRIISLGDMADVDVGDCLDMLAGDFHTRAIVMYLETIPNPRKFMSAARAAARLKPVIAIKPGRHEQAARAAATHTGALSGADRVVDAALRRAGVLRVDDLAELLDAAETVARHAPLERARVGIVTNGGGAGVLAVDKLVDRGGELAELAPSTITRLDHVLPPTWSHANPIDIVGDAAPERYGAALDALAADPGTDVILVMNCPTGLGSSANAARKVAELGDEGEIGGKPLLACWLGEHTAREGRRVLTEAGIASFETPEDAAIAVSYLSEWSRAQRALLRTPSSQGDDRVDGKAAAHAIFRQVASEGRRMLTEPEAKAAIAAYGIAVPRTIVAGSVAEVARAAGELLESSERVVVKLLSKVVSHKSDVGGVVLDIATAEKAAEAARSIETRLRAQAAGSKPDGYTVQSMVARKHAQELILGMSVDPMFGPVILFGAGGTAVEVVNDTAIALPPLDDVLAADAIDATRIGRLLAGYRDRKPADRAAIIAALNGLSQMIVDFPCLVSLDINPLLADAEGVIALDARIEIDPRRVDDPAPNPALVIRPYPSGWDRDFVSDSLSFHIRPIMPADVALYPAFLAKISPDDLRLRFLSLRKNFPDQMLKRLTQLDYDRDIAFVALEKDTGALAGIGRLSCDPDHRTGEYALLVRSDLQGHGLGWDLLKQLIDYAKADGIGRIEGMILNENSKMLTMCREFGFSVAHHASEPGLSVARLEVSMTIRNLEYAVSPKSVAVVGATERAGAVGRVVFNNIVVGGFEGDIWPVNPKHSQVVGHPCYGRVSDLPGIPDLAVIVTPPNTVPGIVRELAEKGTRVAVVITAGLNHGNGLRQAMLDAAKPSLMRIIGPNTVGLMAPPAKLNASFAHMAARPGNIALISQSGAIATSLIDWAADNDVGFSRIISLGDMADVDVGDCLDMLAGDFHTRAIVMYLETIPNPRKFMSAARAAARLKPVIAIKPGRHEQAARAAATHTGALSGADRVVDAALRRAGVLRVDDLAELLDAAETVARHAPLERARVGIVTNGGGAGVLAVDKLVDRGGELAELAPSTITRLDHVLPPTWSHANPIDIVGDAAPERYGAALDALAADPGTDVILVMNCPTGLGSSANAARKVAELGDEGEIGGKPLLACWLGEHTAREGRRVLTEAGIASFETPEDAAIAVSYLSEWSRAQRALLRTPSSQGDDRVDGKAAAHAIFRQVASEGRRMLTEPEAKAAIAAYGIAVPRTIVAGSVAEVARAAGELLESSERVVVKLLSKVVSHKSDVGGVVLDIATAEKAAEAARSIETRLRAQAAGSKPDGYTVQSMVARKHAQELILGMSVDPMFGPVILFGAGGTAVEVVNDTAIALPPLDDVLAADAIDATRIGRLLAGYRDRKPADRAAIIAALNGLSQMIVDFPCLVSLDINPLLADAEGVIALDARIEIDPRRVDDPAPNPALVIRPYPSGWDRDFVSDSLSFHIRPIMPADVALYPAFLAKISPDDLRLRFLSLRKNFPDQMLKRLTQLDYDRDIAFVALEKDTGALAGIGRLSCDPDHRTGEYALLVRSDLQGHGLGWDLLKQLIDYAKADGIGRIEGMILNENSKMLTMCREFGFSVAHHASEPGLSVARLEVS

Radius of gyration: 39.62 Å; Cα contacts (8 Å, |Δi|>4): 4170; chains: 2; bounding box: 99×128×80 Å